Protein 9RK3 (pdb70)

Structure (mmCIF, N/CA/C/O backbone):
data_9RK3
#
_entry.id   9RK3
#
_cell.length_a   46.200
_cell.length_b   76.150
_cell.length_c   79.520
_cell.angle_alpha   90.00
_cell.angle_beta   90.00
_cell.angle_gamma   90.00
#
_symmetry.space_group_name_H-M   'P 21 21 21'
#
loop_
_entity.id
_entity.type
_entity.pdbx_description
1 polymer 'Similar to Rieske 2Fe-2S iron sulfur protein (Cytochrome b6-F complex)'
2 non-polymer 'FE2/S2 (INORGANIC) CLUSTER'
3 water water
#
loop_
_atom_site.group_PDB
_atom_site.id
_atom_site.type_symbol
_atom_site.label_atom_id
_atom_site.label_alt_id
_atom_site.label_comp_id
_atom_site.label_asym_id
_atom_site.label_entity_id
_atom_site.label_seq_id
_atom_site.pdbx_PDB_ins_code
_atom_site.Cartn_x
_atom_site.Cartn_y
_atom_site.Cartn_z
_atom_site.occupancy
_atom_site.B_iso_or_equiv
_atom_site.auth_seq_id
_atom_site.auth_comp_id
_atom_site.auth_asym_id
_atom_site.auth_atom_id
_atom_site.pdbx_PDB_model_num
ATOM 1 N N . ARG A 1 1 ? -6.560 11.570 18.967 0.12 44.12 52 ARG A N 1
ATOM 2 C CA . ARG A 1 1 ? -7.322 11.483 20.244 0.12 44.69 52 ARG A CA 1
ATOM 3 C C . ARG A 1 1 ? -8.075 10.189 20.525 0.12 44.17 52 ARG A C 1
ATOM 4 O O . ARG A 1 1 ? -9.180 10.013 20.038 0.12 44.81 52 ARG A O 1
ATOM 24 N N . TYR A 1 2 ? -7.485 9.300 21.326 0.12 43.25 53 TYR A N 1
ATOM 25 C CA . TYR A 1 2 ? -8.119 8.039 21.722 0.12 42.86 53 TYR A CA 1
ATOM 26 C C . TYR A 1 2 ? -7.603 7.606 23.098 0.12 42.58 53 TYR A C 1
ATOM 27 O O . TYR A 1 2 ? -6.772 8.271 23.701 0.12 42.56 53 TYR A O 1
ATOM 45 N N . SER A 1 3 ? -8.118 6.484 23.598 0.12 42.58 54 SER A N 1
ATOM 46 C CA . SER A 1 3 ? -7.804 6.000 24.938 0.12 42.52 54 SER A CA 1
ATOM 47 C C . SER A 1 3 ? -7.050 4.684 24.870 0.12 41.14 54 SER A C 1
ATOM 48 O O . SER A 1 3 ? -7.280 3.877 23.970 0.12 40.65 54 SER A O 1
ATOM 56 N N . ILE A 1 4 ? -6.121 4.481 25.799 0.12 40.70 55 ILE A N 1
ATOM 57 C CA . ILE A 1 4 ? -5.308 3.269 25.790 0.12 39.85 55 ILE A CA 1
ATOM 58 C C . ILE A 1 4 ? -5.299 2.662 27.170 0.12 40.41 55 ILE A C 1
ATOM 59 O O . ILE A 1 4 ? -4.381 1.903 27.491 0.12 39.98 55 ILE A O 1
ATOM 75 N N . GLY A 1 5 ? -6.299 3.024 28.012 0.12 41.62 56 GLY A N 1
ATOM 76 C CA . GLY A 1 5 ? -6.580 2.301 29.224 0.12 42.30 56 GLY A CA 1
ATOM 77 C C . GLY A 1 5 ? -5.837 2.833 30.432 0.12 42.41 56 GLY A C 1
ATOM 78 O O . GLY A 1 5 ? -5.287 3.922 30.443 0.12 42.22 56 GLY A O 1
ATOM 82 N N . PHE A 1 6 ? -5.869 2.036 31.484 0.12 42.95 57 PHE A N 1
ATOM 83 C CA . PHE A 1 6 ? -5.324 2.437 32.757 0.12 43.38 57 PHE A CA 1
ATOM 84 C C . PHE A 1 6 ? -3.807 2.215 32.792 0.12 42.51 57 PHE A C 1
ATOM 85 O O . PHE A 1 6 ? -3.316 1.200 32.314 0.12 41.88 57 PHE A O 1
ATOM 102 N N . PRO A 1 7 ? -3.048 3.150 33.343 0.12 42.77 58 PRO A N 1
ATOM 103 C CA . PRO A 1 7 ? -1.595 2.941 33.470 0.12 42.39 58 PRO A CA 1
ATOM 104 C C . PRO A 1 7 ? -1.196 1.572 34.027 0.12 42.52 58 PRO A C 1
ATOM 105 O O . PRO A 1 7 ? -0.207 0.995 33.556 0.12 42.20 58 PRO A O 1
ATOM 116 N N . SER A 1 8 ? -1.928 1.033 35.009 0.12 43.24 59 SER A N 1
ATOM 117 C CA . SER A 1 8 ? -1.639 -0.283 35.563 0.12 43.65 59 SER A CA 1
ATOM 118 C C . SER A 1 8 ? -1.472 -1.348 34.481 0.12 43.27 59 SER A C 1
ATOM 119 O O . SER A 1 8 ? -0.535 -2.178 34.587 0.12 43.78 59 SER A O 1
ATOM 127 N N . GLN A 1 9 ? -2.319 -1.286 33.419 0.12 42.57 60 GLN A N 1
ATOM 128 C CA . GLN A 1 9 ? -2.380 -2.232 32.303 0.12 42.29 60 GLN A CA 1
ATOM 129 C C . GLN A 1 9 ? -1.060 -2.366 31.538 0.12 41.61 60 GLN A C 1
ATOM 130 O O . GLN A 1 9 ? -1.078 -2.954 30.458 0.12 41.19 60 GLN A O 1
ATOM 144 N N . TYR A 1 10 ? 0.029 -1.764 32.011 0.12 41.74 61 TYR A N 1
ATOM 145 C CA . TYR A 1 10 ? 1.286 -1.812 31.310 0.12 41.49 61 TYR A CA 1
ATOM 146 C C . TYR A 1 10 ? 2.336 -2.232 32.304 0.12 42.50 61 TYR A C 1
ATOM 147 O O . TYR A 1 10 ? 2.121 -2.115 33.501 0.12 42.93 61 TYR A O 1
ATOM 165 N N . ALA A 1 11 ? 3.447 -2.744 31.800 0.12 43.10 62 ALA A N 1
ATOM 166 C CA . ALA A 1 11 ? 4.616 -3.073 32.592 0.12 44.38 62 ALA A CA 1
ATOM 167 C C . ALA A 1 11 ? 5.758 -2.140 32.201 0.12 44.55 62 ALA A C 1
ATOM 168 O O . ALA A 1 11 ? 5.676 -1.388 31.242 0.12 43.66 62 ALA A O 1
ATOM 175 N N . SER A 1 12 ? 6.813 -2.119 32.986 0.12 45.98 63 SER A N 1
ATOM 176 C CA . SER A 1 12 ? 7.975 -1.384 32.530 0.12 46.66 63 SER A CA 1
ATOM 177 C C . SER A 1 12 ? 8.410 -1.971 31.197 0.12 46.70 63 SER A C 1
ATOM 178 O O . SER A 1 12 ? 8.228 -3.161 30.932 0.12 47.04 63 SER A O 1
ATOM 186 N N . GLY A 1 13 ? 8.987 -1.124 30.365 0.12 46.55 64 GLY A N 1
ATOM 187 C CA . GLY A 1 13 ? 9.459 -1.555 29.067 0.12 46.60 64 GLY A CA 1
ATOM 188 C C . GLY A 1 13 ? 8.511 -1.150 27.950 0.12 44.70 64 GLY A C 1
ATOM 189 O O . GLY A 1 13 ? 7.862 -0.109 28.004 0.12 43.67 64 GLY A O 1
ATOM 193 N N . VAL A 1 14 ? 8.438 -1.983 26.928 0.12 44.44 65 VAL A N 1
ATOM 194 C CA . VAL A 1 14 ? 7.733 -1.683 25.685 0.12 43.00 65 VAL A CA 1
ATOM 195 C C . VAL A 1 14 ? 6.496 -2.552 25.607 0.12 42.01 65 VAL A C 1
ATOM 196 O O . VAL A 1 14 ? 6.586 -3.775 25.689 0.12 42.71 65 VAL A O 1
ATOM 209 N N . SER A 1 15 ? 5.354 -1.935 25.427 0.12 40.71 66 SER A N 1
ATOM 210 C CA . SER A 1 15 ? 4.132 -2.674 25.153 0.12 40.03 66 SER A CA 1
ATOM 211 C C . SER A 1 15 ? 3.787 -2.553 23.685 0.12 39.17 66 SER A C 1
ATOM 212 O O . SER A 1 15 ? 3.874 -1.469 23.113 0.12 38.54 66 SER A O 1
ATOM 220 N N . GLU A 1 16 ? 3.379 -3.663 23.086 0.12 39.29 67 GLU A N 1
ATOM 221 C CA . GLU A 1 16 ? 2.885 -3.634 21.719 0.12 38.59 67 GLU A CA 1
ATOM 222 C C . GLU A 1 16 ? 1.393 -3.848 21.655 0.12 38.14 67 GLU A C 1
ATOM 223 O O . GLU A 1 16 ? 0.912 -4.354 20.640 0.12 37.90 67 GLU A O 1
ATOM 235 N N . LYS A 1 17 ? 0.654 -3.529 22.726 0.12 38.25 68 LYS A N 1
ATOM 236 C CA . LYS A 1 17 ? -0.789 -3.525 22.570 0.12 38.29 68 LYS A CA 1
ATOM 237 C C . LYS A 1 17 ? -1.103 -2.731 21.316 0.12 37.62 68 LYS A C 1
ATOM 238 O O . LYS A 1 17 ? -1.043 -3.258 20.207 0.12 37.88 68 LYS A O 1
ATOM 257 N N . PHE A 1 18 ? -1.253 -1.441 21.426 0.12 36.99 69 PHE A N 1
ATOM 258 C CA . PHE A 1 18 ? -1.889 -0.714 20.346 0.12 36.54 69 PHE A CA 1
ATOM 259 C C . PHE A 1 18 ? -0.999 -0.485 19.113 0.12 36.03 69 PHE A C 1
ATOM 260 O O . PHE A 1 18 ? -1.253 0.437 18.336 0.12 35.71 69 PHE A O 1
ATOM 277 N N . LYS A 1 19 ? -0.009 -1.343 18.856 0.12 36.18 70 LYS A N 1
ATOM 278 C CA . LYS A 1 19 ? 0.791 -1.163 17.636 0.12 35.92 70 LYS A CA 1
ATOM 279 C C . LYS A 1 19 ? -0.052 -1.399 16.380 0.12 35.61 70 LYS A C 1
ATOM 280 O O . LYS A 1 19 ? -0.118 -0.519 15.529 0.12 35.23 70 LYS A O 1
ATOM 299 N N . LYS A 1 20 ? -0.684 -2.579 16.239 0.12 35.99 71 LYS A N 1
ATOM 300 C CA . LYS A 1 20 ? -1.544 -2.848 15.067 0.12 35.96 71 LYS A CA 1
ATOM 301 C C . LYS A 1 20 ? -2.602 -1.762 14.887 0.12 35.74 71 LYS A C 1
ATOM 302 O O . LYS A 1 20 ? -2.753 -1.210 13.794 0.12 35.51 71 LYS A O 1
ATOM 321 N N . GLN A 1 21 ? -3.236 -1.346 15.983 0.12 35.99 72 GLN A N 1
ATOM 322 C CA . GLN A 1 21 ? -4.461 -0.583 15.933 0.12 36.32 72 GLN A CA 1
ATOM 323 C C . GLN A 1 21 ? -4.200 0.906 15.838 0.12 35.97 72 GLN A C 1
ATOM 324 O O . GLN A 1 21 ? -4.921 1.614 15.137 0.12 36.23 72 GLN A O 1
ATOM 338 N N . PHE A 1 22 ? -3.194 1.403 16.556 0.12 35.68 73 PHE A N 1
ATOM 339 C CA . PHE A 1 22 ? -2.927 2.830 16.634 0.12 35.68 73 PHE A CA 1
ATOM 340 C C . PHE A 1 22 ? -1.514 3.190 16.209 0.12 35.33 73 PHE A C 1
ATOM 341 O O . PHE A 1 22 ? -1.140 4.367 16.280 0.12 35.57 73 PHE A O 1
ATOM 358 N N . ARG A 1 23 ? -0.722 2.211 15.782 0.12 35.07 74 ARG A N 1
ATOM 359 C CA . ARG A 1 23 ? 0.621 2.443 15.286 0.12 35.09 74 ARG A CA 1
ATOM 360 C C . ARG A 1 23 ? 1.463 3.187 16.321 0.12 35.53 74 ARG A C 1
ATOM 361 O O . ARG A 1 23 ? 2.029 4.247 16.035 0.12 35.92 74 ARG A O 1
ATOM 382 N N . ILE A 1 24 ? 1.514 2.626 17.543 0.12 35.70 75 ILE A N 1
ATOM 383 C CA . ILE A 1 24 ? 2.232 3.198 18.668 0.12 36.27 75 ILE A CA 1
ATOM 384 C C . ILE A 1 24 ? 2.844 2.091 19.526 0.12 36.59 75 ILE A C 1
ATOM 385 O O . ILE A 1 24 ? 2.339 0.967 19.613 0.12 36.40 75 ILE A O 1
ATOM 401 N N . TRP A 1 25 ? 3.970 2.430 20.149 0.12 37.35 76 TRP A N 1
ATOM 402 C CA . TRP A 1 25 ? 4.488 1.725 21.300 0.12 37.97 76 TRP A CA 1
ATOM 403 C C . TRP A 1 25 ? 4.224 2.532 22.567 0.12 38.28 76 TRP A C 1
ATOM 404 O O . TRP A 1 25 ? 4.407 3.749 22.582 0.12 38.53 76 TRP A O 1
ATOM 425 N N . ILE A 1 26 ? 3.821 1.856 23.640 0.12 38.43 77 ILE A N 1
ATOM 426 C CA . ILE A 1 26 ? 3.594 2.491 24.924 0.12 38.86 77 ILE A CA 1
ATOM 427 C C . ILE A 1 26 ? 4.684 1.995 25.859 0.12 39.89 77 ILE A C 1
ATOM 428 O O . ILE A 1 26 ? 4.782 0.790 26.108 0.12 40.13 77 ILE A O 1
ATOM 444 N N . VAL A 1 27 ? 5.526 2.915 26.342 0.12 40.77 78 VAL A N 1
ATOM 445 C CA . VAL A 1 27 ? 6.776 2.601 27.002 0.12 42.13 78 VAL A CA 1
ATOM 446 C C . VAL A 1 27 ? 6.731 3.175 28.408 0.12 42.81 78 VAL A C 1
ATOM 447 O O . VAL A 1 27 ? 6.464 4.362 28.577 0.12 42.86 78 VAL A O 1
ATOM 460 N N . LYS A 1 28 ? 6.979 2.350 29.417 0.12 43.52 79 LYS A N 1
ATOM 461 C CA . LYS A 1 28 ? 7.135 2.837 30.784 0.12 44.56 79 LYS A CA 1
ATOM 462 C C . LYS A 1 28 ? 8.622 2.768 31.107 0.12 46.34 79 LYS A C 1
ATOM 463 O O . LYS A 1 28 ? 9.196 1.680 31.122 0.12 46.92 79 LYS A O 1
ATOM 482 N N . GLU A 1 29 ? 9.257 3.939 31.230 0.12 47.50 80 GLU A N 1
ATOM 483 C CA . GLU A 1 29 ? 10.698 4.099 31.452 0.12 49.66 80 GLU A CA 1
ATOM 484 C C . GLU A 1 29 ? 10.899 4.434 32.920 0.12 50.79 80 GLU A C 1
ATOM 485 O O . GLU A 1 29 ? 10.359 5.433 33.391 0.12 50.59 80 GLU A O 1
ATOM 497 N N . ASP A 1 30 ? 11.667 3.612 33.637 0.12 52.15 81 ASP A N 1
ATOM 498 C CA . ASP A 1 30 ? 11.980 3.947 35.016 0.12 53.39 81 ASP A CA 1
ATOM 499 C C . ASP A 1 30 ? 10.688 4.429 35.676 0.12 51.76 81 ASP A C 1
ATOM 500 O O . ASP A 1 30 ? 9.785 3.640 35.980 0.12 50.28 81 ASP A O 1
ATOM 509 N N . ASP A 1 31 ? 10.576 5.749 35.839 0.12 52.22 82 ASP A N 1
ATOM 510 C CA . ASP A 1 31 ? 9.523 6.393 36.609 0.12 51.17 82 ASP A CA 1
ATOM 511 C C . ASP A 1 31 ? 8.222 6.601 35.835 0.12 49.73 82 ASP A C 1
ATOM 512 O O . ASP A 1 31 ? 7.186 6.753 36.468 0.12 49.17 82 ASP A O 1
ATOM 521 N N . THR A 1 32 ? 8.242 6.577 34.499 0.12 49.21 83 THR A N 1
ATOM 522 C CA . THR A 1 32 ? 7.280 7.304 33.683 0.12 48.19 83 THR A CA 1
ATOM 523 C C . THR A 1 32 ? 6.730 6.463 32.519 0.12 46.43 83 THR A C 1
ATOM 524 O O . THR A 1 32 ? 7.275 5.423 32.153 0.12 46.29 83 THR A O 1
ATOM 535 N N . LEU A 1 33 ? 5.614 6.921 31.944 0.12 45.36 84 LEU A N 1
ATOM 536 C CA . LEU A 1 33 ? 4.998 6.324 30.755 0.12 43.88 84 LEU A CA 1
ATOM 537 C C . LEU A 1 33 ? 4.944 7.346 29.626 0.12 43.71 84 LEU A C 1
ATOM 538 O O . LEU A 1 33 ? 4.594 8.499 29.866 0.12 44.39 84 LEU A O 1
ATOM 554 N N . TYR A 1 34 ? 5.286 6.922 28.400 0.12 43.01 85 TYR A N 1
ATOM 555 C CA . TYR A 1 34 ? 5.207 7.776 27.210 0.12 42.88 85 TYR A CA 1
ATOM 556 C C . TYR A 1 34 ? 4.858 6.967 25.941 0.12 41.54 85 TYR A C 1
ATOM 557 O O . TYR A 1 34 ? 5.067 5.753 25.872 0.12 41.00 85 TYR A O 1
ATOM 575 N N . VAL A 1 35 ? 4.369 7.652 24.901 0.12 41.19 86 VAL A N 1
ATOM 576 C CA . VAL A 1 35 ? 3.786 6.967 23.726 0.12 39.99 86 VAL A CA 1
ATOM 577 C C . VAL A 1 35 ? 4.576 7.315 22.468 0.12 40.28 86 VAL A C 1
ATOM 578 O O . VAL A 1 35 ? 4.580 8.476 22.040 0.12 40.99 86 VAL A O 1
ATOM 591 N N . ILE A 1 36 ? 5.200 6.294 21.844 0.12 39.98 87 ILE A N 1
ATOM 592 C CA . ILE A 1 36 ? 6.040 6.459 20.651 0.12 40.39 87 ILE A CA 1
ATOM 593 C C . ILE A 1 36 ? 5.270 6.090 19.367 0.12 39.23 87 ILE A C 1
ATOM 594 O O . ILE A 1 36 ? 4.872 4.933 19.186 0.12 38.31 87 ILE A O 1
ATOM 610 N N . GLU A 1 37 ? 5.160 7.049 18.434 0.12 39.47 88 GLU A N 1
ATOM 611 C CA . GLU A 1 37 ? 4.695 6.797 17.064 0.12 38.62 88 GLU A CA 1
ATOM 612 C C . GLU A 1 37 ? 5.591 5.828 16.358 0.12 38.58 88 GLU A C 1
ATOM 613 O O . GLU A 1 37 ? 6.714 6.168 16.058 0.12 39.68 88 GLU A O 1
ATOM 625 N N . ALA A 1 38 ? 5.095 4.669 15.991 0.12 37.62 89 ALA A N 1
ATOM 626 C CA . ALA A 1 38 ? 5.904 3.734 15.226 0.12 37.80 89 ALA A CA 1
ATOM 627 C C . ALA A 1 38 ? 5.994 4.175 13.751 0.12 37.81 89 ALA A C 1
ATOM 628 O O . ALA A 1 38 ? 5.476 3.533 12.833 0.12 37.12 89 ALA A O 1
ATOM 635 N N . LYS A 1 39 ? 6.724 5.278 13.538 0.12 38.85 90 LYS A N 1
ATOM 636 C CA . LYS A 1 39 ? 6.953 5.864 12.222 0.12 39.06 90 LYS A CA 1
ATOM 637 C C . LYS A 1 39 ? 8.427 6.242 12.124 0.12 40.78 90 LYS A C 1
ATOM 638 O O . LYS A 1 39 ? 8.893 7.164 12.793 0.12 41.82 90 LYS A O 1
ATOM 657 N N . CYS A 1 40 ? 9.142 5.557 11.256 0.12 41.32 91 CYS A N 1
ATOM 658 C CA . CYS A 1 40 ? 10.537 5.879 11.032 0.12 43.36 91 CYS A CA 1
ATOM 659 C C . CYS A 1 40 ? 10.668 7.279 10.452 0.12 44.37 91 CYS A C 1
ATOM 660 O O . CYS A 1 40 ? 9.942 7.660 9.532 0.12 43.65 91 CYS A O 1
ATOM 667 N N . THR A 1 41 ? 11.557 8.070 11.032 0.12 46.31 92 THR A N 1
ATOM 668 C CA . THR A 1 41 ? 11.743 9.422 10.542 0.12 47.66 92 THR A CA 1
ATOM 669 C C . THR A 1 41 ? 12.874 9.499 9.542 0.12 49.26 92 THR A C 1
ATOM 670 O O . THR A 1 41 ? 13.419 10.590 9.333 0.12 50.77 92 THR A O 1
ATOM 681 N N . HIS A 1 42 ? 13.280 8.363 8.975 0.12 49.26 93 HIS A N 1
ATOM 682 C CA . HIS A 1 42 ? 14.041 8.388 7.741 0.12 50.69 93 HIS A CA 1
ATOM 683 C C . HIS A 1 42 ? 13.111 8.798 6.602 0.12 49.08 93 HIS A C 1
ATOM 684 O O . HIS A 1 42 ? 13.044 9.977 6.253 0.12 49.68 93 HIS A O 1
ATOM 698 N N . LEU A 1 43 ? 12.368 7.847 6.033 0.12 47.18 94 LEU A N 1
ATOM 699 C CA . LEU A 1 43 ? 11.371 8.183 5.022 0.12 45.76 94 LEU A CA 1
ATOM 700 C C . LEU A 1 43 ? 9.921 7.883 5.462 0.12 43.38 94 LEU A C 1
ATOM 701 O O . LEU A 1 43 ? 9.014 8.677 5.147 0.12 42.29 94 LEU A O 1
ATOM 717 N N . GLY A 1 44 ? 9.653 6.783 6.190 0.12 42.72 95 GLY A N 1
ATOM 718 C CA . GLY A 1 44 ? 8.285 6.563 6.668 0.12 40.89 95 GLY A CA 1
ATOM 719 C C . GLY A 1 44 ? 7.858 5.155 7.049 0.12 39.70 95 GLY A C 1
ATOM 720 O O . GLY A 1 44 ? 6.677 4.967 7.344 0.12 38.41 95 GLY A O 1
ATOM 724 N N . CYS A 1 45 ? 8.756 4.170 7.084 0.12 40.39 96 CYS A N 1
ATOM 725 C CA . CYS A 1 45 ? 8.315 2.802 7.313 0.12 39.67 96 CYS A CA 1
ATOM 726 C C . CYS A 1 45 ? 7.903 2.561 8.777 0.12 39.20 96 CYS A C 1
ATOM 727 O O . CYS A 1 45 ? 8.007 3.424 9.646 0.12 39.73 96 CYS A O 1
ATOM 734 N N . THR A 1 46 ? 7.361 1.385 9.027 0.12 38.48 97 THR A N 1
ATOM 735 C CA . THR A 1 46 ? 6.851 1.083 10.349 0.12 38.16 97 THR A CA 1
ATOM 736 C C . THR A 1 46 ? 7.847 0.143 10.999 0.12 39.43 97 THR A C 1
ATOM 737 O O . THR A 1 46 ? 7.860 -1.056 10.665 0.12 39.77 97 THR A O 1
ATOM 748 N N . PRO A 1 47 ? 8.714 0.635 11.943 0.12 40.37 98 PRO A N 1
ATOM 749 C CA . PRO A 1 47 ? 9.758 -0.235 12.457 0.12 41.87 98 PRO A CA 1
ATOM 750 C C . PRO A 1 47 ? 9.160 -1.291 13.373 0.12 41.44 98 PRO A C 1
ATOM 751 O O . PRO A 1 47 ? 7.941 -1.393 13.527 0.12 40.02 98 PRO A O 1
ATOM 762 N N . ASN A 1 48 ? 10.025 -2.094 13.976 0.12 43.03 99 ASN A N 1
ATOM 763 C CA . ASN A 1 48 ? 9.641 -3.333 14.619 0.12 43.21 99 ASN A CA 1
ATOM 764 C C . ASN A 1 48 ? 10.355 -3.476 15.951 0.12 44.43 99 ASN A C 1
ATOM 765 O O . ASN A 1 48 ? 11.552 -3.723 15.980 0.12 46.02 99 ASN A O 1
ATOM 776 N N . TRP A 1 49 ? 9.615 -3.328 17.039 0.12 43.89 100 TRP A N 1
ATOM 777 C CA . TRP A 1 49 ? 10.111 -3.711 18.350 0.12 45.14 100 TRP A CA 1
ATOM 778 C C . TRP A 1 49 ? 10.821 -5.062 18.295 0.12 47.12 100 TRP A C 1
ATOM 779 O O . TRP A 1 49 ? 10.262 -6.044 17.823 0.12 46.97 100 TRP A O 1
ATOM 800 N N . LEU A 1 50 ? 12.048 -5.113 18.818 0.12 49.30 101 LEU A N 1
ATOM 801 C CA . LEU A 1 50 ? 12.878 -6.322 18.875 0.12 51.75 101 LEU A CA 1
ATOM 802 C C . LEU A 1 50 ? 13.432 -6.531 20.304 0.12 52.92 101 LEU A C 1
ATOM 803 O O . LEU A 1 50 ? 14.561 -6.146 20.620 0.12 54.56 101 LEU A O 1
ATOM 819 N N . ALA A 1 51 ? 12.630 -7.169 21.159 0.12 52.21 102 ALA A N 1
ATOM 820 C CA . ALA A 1 51 ? 12.966 -7.206 22.578 0.12 53.02 102 ALA A CA 1
ATOM 821 C C . ALA A 1 51 ? 14.316 -7.865 22.827 0.12 56.25 102 ALA A C 1
ATOM 822 O O . ALA A 1 51 ? 15.083 -7.393 23.671 0.12 57.42 102 ALA A O 1
ATOM 829 N N . SER A 1 52 ? 14.619 -8.946 22.114 0.12 58.02 103 SER A N 1
ATOM 830 C CA . SER A 1 52 ? 15.924 -9.585 22.261 0.12 61.55 103 SER A CA 1
ATOM 831 C C . SER A 1 52 ? 17.038 -8.566 22.296 0.12 62.94 103 SER A C 1
ATOM 832 O O . SER A 1 52 ? 17.883 -8.593 23.190 0.12 65.55 103 SER A O 1
ATOM 840 N N . GLU A 1 53 ? 17.057 -7.669 21.339 0.12 61.57 104 GLU A N 1
ATOM 841 C CA . GLU A 1 53 ? 18.155 -6.757 21.113 0.12 63.13 104 GLU A CA 1
ATOM 842 C C . GLU A 1 53 ? 17.916 -5.398 21.714 0.12 61.69 104 GLU A C 1
ATOM 843 O O . GLU A 1 53 ? 18.682 -4.475 21.438 0.12 63.19 104 GLU A O 1
ATOM 855 N N . GLY A 1 54 ? 16.858 -5.247 22.502 0.12 59.16 105 GLY A N 1
ATOM 856 C CA . GLY A 1 54 ? 16.506 -3.941 23.025 0.12 57.95 105 GLY A CA 1
ATOM 857 C C . GLY A 1 54 ? 16.372 -2.865 21.971 0.12 56.74 105 GLY A C 1
ATOM 858 O O . GLY A 1 54 ? 16.902 -1.772 22.158 0.12 57.25 105 GLY A O 1
ATOM 862 N N . LYS A 1 55 ? 15.651 -3.129 20.879 0.12 55.29 106 LYS A N 1
ATOM 863 C CA . LYS A 1 55 ? 15.713 -2.218 19.747 0.12 54.21 106 LYS A CA 1
ATOM 864 C C . LYS A 1 55 ? 14.467 -2.238 18.855 0.12 51.60 106 LYS A C 1
ATOM 865 O O . LYS A 1 55 ? 13.904 -3.290 18.522 0.12 51.14 106 LYS A O 1
ATOM 884 N N . PHE A 1 56 ? 14.067 -1.053 18.431 0.12 50.09 107 PHE A N 1
ATOM 885 C CA . PHE A 1 56 ? 13.136 -0.940 17.318 0.12 48.22 107 PHE A CA 1
ATOM 886 C C . PHE A 1 56 ? 13.897 -0.921 16.006 0.12 49.65 107 PHE A C 1
ATOM 887 O O . PHE A 1 56 ? 14.462 0.112 15.662 0.12 51.34 107 PHE A O 1
ATOM 904 N N . LYS A 1 57 ? 13.878 -2.036 15.261 0.12 49.25 108 LYS A N 1
ATOM 905 C CA . LYS A 1 57 ? 14.533 -2.171 13.947 0.12 50.57 108 LYS A CA 1
ATOM 906 C C . LYS A 1 57 ? 13.594 -1.770 12.808 0.12 48.66 108 LYS A C 1
ATOM 907 O O . LYS A 1 57 ? 12.637 -2.498 12.514 0.12 47.32 108 LYS A O 1
ATOM 926 N N . CYS A 1 58 ? 13.912 -0.655 12.119 0.12 48.77 109 CYS A N 1
ATOM 927 C CA . CYS A 1 58 ? 13.198 -0.276 10.882 0.12 47.26 109 CYS A CA 1
ATOM 928 C C . CYS A 1 58 ? 13.671 -1.113 9.702 0.12 48.47 109 CYS A C 1
ATOM 929 O O . CYS A 1 58 ? 14.794 -0.924 9.227 0.12 50.84 109 CYS A O 1
ATOM 936 N N . PRO A 1 59 ? 12.806 -1.932 9.106 0.12 47.17 110 PRO A N 1
ATOM 937 C CA . PRO A 1 59 ? 13.248 -2.734 7.976 0.12 48.50 110 PRO A CA 1
ATOM 938 C C . PRO A 1 59 ? 13.356 -1.954 6.667 0.12 48.74 110 PRO A C 1
ATOM 939 O O . PRO A 1 59 ? 13.427 -2.583 5.610 0.12 49.98 110 PRO A O 1
ATOM 950 N N . CYS A 1 60 ? 13.404 -0.615 6.697 0.12 47.81 111 CYS A N 1
ATOM 951 C CA . CYS A 1 60 ? 13.454 0.156 5.458 0.12 47.93 111 CYS A CA 1
ATOM 952 C C . CYS A 1 60 ? 14.884 0.420 5.021 0.12 50.62 111 CYS A C 1
ATOM 953 O O . CYS A 1 60 ? 15.282 0.073 3.907 0.12 51.94 111 CYS A O 1
ATOM 960 N N . HIS A 1 61 ? 15.685 0.958 5.912 0.12 51.72 112 HIS A N 1
ATOM 961 C CA . HIS A 1 61 ? 17.099 1.135 5.611 0.12 54.80 112 HIS A CA 1
ATOM 962 C C . HIS A 1 61 ? 17.939 0.854 6.840 0.12 56.65 112 HIS A C 1
ATOM 963 O O . HIS A 1 61 ? 18.911 1.581 7.075 0.12 59.39 112 HIS A O 1
ATOM 977 N N . GLY A 1 62 ? 17.552 -0.160 7.619 0.12 55.45 113 GLY A N 1
ATOM 978 C CA . GLY A 1 62 ? 18.243 -0.614 8.818 0.12 57.47 113 GLY A CA 1
ATOM 979 C C . GLY A 1 62 ? 18.121 0.234 10.059 0.12 57.71 113 GLY A C 1
ATOM 980 O O . GLY A 1 62 ? 18.658 -0.152 11.112 0.12 60.03 113 GLY A O 1
ATOM 984 N N . SER A 1 63 ? 17.447 1.368 9.999 0.12 55.59 114 SER A N 1
ATOM 985 C CA . SER A 1 63 ? 17.503 2.286 11.120 0.12 55.99 114 SER A CA 1
ATOM 986 C C . SER A 1 63 ? 17.208 1.606 12.462 0.12 55.37 114 SER A C 1
ATOM 987 O O . SER A 1 63 ? 16.225 0.868 12.632 0.12 53.40 114 SER A O 1
ATOM 995 N N . GLY A 1 64 ? 18.104 1.847 13.412 0.12 57.32 115 GLY A N 1
ATOM 996 C CA . GLY A 1 64 ? 17.976 1.315 14.762 0.12 57.28 115 GLY A CA 1
ATOM 997 C C . GLY A 1 64 ? 17.612 2.380 15.776 0.12 56.84 115 GLY A C 1
ATOM 998 O O . GLY A 1 64 ? 18.168 3.495 15.745 0.12 58.45 115 GLY A O 1
ATOM 1002 N N . PHE A 1 65 ? 16.703 2.012 16.712 0.12 54.90 116 PHE A N 1
ATOM 1003 C CA . PHE A 1 65 ? 16.322 2.897 17.806 0.12 54.38 116 PHE A CA 1
ATOM 1004 C C . PHE A 1 65 ? 16.405 2.188 19.163 0.12 54.56 116 PHE A C 1
ATOM 1005 O O . PHE A 1 65 ? 16.092 0.996 19.298 0.12 53.48 116 PHE A O 1
ATOM 1022 N N . THR A 1 66 ? 16.819 2.926 20.182 0.12 55.94 117 THR A N 1
ATOM 1023 C CA . THR A 1 66 ? 16.827 2.335 21.497 0.12 56.14 117 THR A CA 1
ATOM 1024 C C . THR A 1 66 ? 15.379 2.220 21.994 0.12 53.14 117 THR A C 1
ATOM 1025 O O . THR A 1 66 ? 14.440 2.657 21.318 0.12 51.16 117 THR A O 1
ATOM 1036 N N . PRO A 1 67 ? 15.166 1.576 23.149 0.12 52.95 118 PRO A N 1
ATOM 1037 C CA . PRO A 1 67 ? 13.796 1.443 23.675 0.12 50.39 118 PRO A CA 1
ATOM 1038 C C . PRO A 1 67 ? 13.145 2.758 24.010 0.12 49.47 118 PRO A C 1
ATOM 1039 O O . PRO A 1 67 ? 11.943 2.781 24.262 0.12 47.54 118 PRO A O 1
ATOM 1050 N N . ASP A 1 68 ? 13.877 3.855 23.995 0.12 51.08 119 ASP A N 1
ATOM 1051 C CA . ASP A 1 68 ? 13.319 5.165 24.272 0.12 50.61 119 ASP A CA 1
ATOM 1052 C C . ASP A 1 68 ? 13.089 5.938 22.991 0.12 49.94 119 ASP A C 1
ATOM 1053 O O . ASP A 1 68 ? 12.622 7.082 23.026 0.12 49.68 119 ASP A O 1
ATOM 1062 N N . GLY A 1 69 ? 13.359 5.305 21.859 0.12 49.83 120 GLY A N 1
ATOM 1063 C CA . GLY A 1 69 ? 13.104 5.889 20.575 0.12 49.27 120 GLY A CA 1
ATOM 1064 C C . GLY A 1 69 ? 14.304 6.576 19.948 0.12 51.70 120 GLY A C 1
ATOM 1065 O O . GLY A 1 69 ? 14.265 6.861 18.746 0.12 51.58 120 GLY A O 1
ATOM 1069 N N . ILE A 1 70 ? 15.373 6.812 20.719 0.12 54.11 121 ILE A N 1
ATOM 1070 C CA . ILE A 1 70 ? 16.567 7.490 20.207 0.12 56.93 121 ILE A CA 1
ATOM 1071 C C . ILE A 1 70 ? 17.110 6.778 18.969 0.12 57.58 121 ILE A C 1
ATOM 1072 O O . ILE A 1 70 ? 17.291 5.554 18.954 0.12 57.59 121 ILE A O 1
ATOM 1088 N N . ASN A 1 71 ? 17.363 7.547 17.916 0.12 58.45 122 ASN A N 1
ATOM 1089 C CA . ASN A 1 71 ? 18.043 7.022 16.735 0.12 59.33 122 ASN A CA 1
ATOM 1090 C C . ASN A 1 71 ? 19.521 6.778 17.026 0.12 63.03 122 ASN A C 1
ATOM 1091 O O . ASN A 1 71 ? 20.268 7.712 17.335 0.12 65.49 122 ASN A O 1
ATOM 1102 N N . ILE A 1 72 ? 19.947 5.529 16.876 0.12 63.78 123 ILE A N 1
ATOM 1103 C CA . ILE A 1 72 ? 21.302 5.136 17.223 0.12 67.57 123 ILE A CA 1
ATOM 1104 C C . ILE A 1 72 ? 22.049 4.564 16.040 0.12 69.35 123 ILE A C 1
ATOM 1105 O O . ILE A 1 72 ? 23.291 4.628 16.025 0.12 73.16 123 ILE A O 1
ATOM 1121 N N . GLU A 1 73 ? 21.342 4.042 15.040 0.12 67.03 124 GLU A N 1
ATOM 1122 C CA . GLU A 1 73 ? 21.955 3.572 13.807 0.12 68.73 124 GLU A CA 1
ATOM 1123 C C . GLU A 1 73 ? 21.035 3.772 12.592 0.12 65.91 124 GLU A C 1
ATOM 1124 O O . GLU A 1 73 ? 19.863 4.160 12.685 0.12 62.73 124 GLU A O 1
ATOM 1136 N N . GLY A 1 74 ? 21.618 3.484 11.431 0.12 67.45 125 GLY A N 1
ATOM 1137 C CA . GLY A 1 74 ? 20.955 3.628 10.177 0.12 65.48 125 GLY A CA 1
ATOM 1138 C C . GLY A 1 74 ? 20.894 5.073 9.747 0.12 65.26 125 GLY A C 1
ATOM 1139 O O . GLY A 1 74 ? 21.490 5.977 10.365 0.12 67.06 125 GLY A O 1
ATOM 1143 N N . PRO A 1 75 ? 20.165 5.290 8.638 0.12 63.17 126 PRO A N 1
ATOM 1144 C CA . PRO A 1 75 ? 19.979 6.643 8.088 0.12 63.14 126 PRO A CA 1
ATOM 1145 C C . PRO A 1 75 ? 19.034 7.523 8.880 0.12 61.42 126 PRO A C 1
ATOM 1146 O O . PRO A 1 75 ? 19.005 8.738 8.622 0.12 62.48 126 PRO A O 1
ATOM 1157 N N . ALA A 1 76 ? 18.252 6.963 9.816 0.12 59.10 127 ALA A N 1
ATOM 1158 C CA . ALA A 1 76 ? 17.239 7.760 10.488 0.12 57.44 127 ALA A CA 1
ATOM 1159 C C . ALA A 1 76 ? 17.936 8.902 11.232 0.12 60.12 127 ALA A C 1
ATOM 1160 O O . ALA A 1 76 ? 18.973 8.683 11.877 0.12 62.42 127 ALA A O 1
ATOM 1167 N N . PRO A 1 77 ? 17.442 10.132 11.117 0.12 60.16 128 PRO A N 1
ATOM 1168 C CA . PRO A 1 77 ? 18.269 11.283 11.495 0.12 63.23 128 PRO A CA 1
ATOM 1169 C C . PRO A 1 77 ? 17.912 11.818 12.848 0.12 62.78 128 PRO A C 1
ATOM 1170 O O . PRO A 1 77 ? 18.638 12.625 13.430 0.12 65.48 128 PRO A O 1
ATOM 1181 N N . ARG A 1 78 ? 16.762 11.405 13.340 0.12 59.60 129 ARG A N 1
ATOM 1182 C CA . ARG A 1 78 ? 16.237 11.931 14.583 0.12 58.89 129 ARG A CA 1
ATOM 1183 C C . ARG A 1 78 ? 15.463 10.842 15.304 0.12 56.34 129 ARG A C 1
ATOM 1184 O O . ARG A 1 78 ? 15.071 9.840 14.695 0.12 54.67 129 ARG A O 1
ATOM 1205 N N . PRO A 1 79 ? 15.258 10.994 16.612 0.12 56.17 130 PRO A N 1
ATOM 1206 C CA . PRO A 1 79 ? 14.442 10.025 17.355 0.12 53.75 130 PRO A CA 1
ATOM 1207 C C . PRO A 1 79 ? 13.028 9.924 16.806 0.12 50.90 130 PRO A C 1
ATOM 1208 O O . PRO A 1 79 ? 12.510 10.865 16.190 0.12 50.64 130 PRO A O 1
ATOM 1219 N N . LEU A 1 80 ? 12.417 8.746 17.044 0.12 48.99 131 LEU A N 1
ATOM 1220 C CA . LEU A 1 80 ? 10.996 8.512 16.805 0.12 46.54 131 LEU A CA 1
ATOM 1221 C C . LEU A 1 80 ? 10.162 9.490 17.608 0.12 46.33 131 LEU A C 1
ATOM 1222 O O . LEU A 1 80 ? 10.465 9.791 18.752 0.12 47.42 131 LEU A O 1
ATOM 1238 N N . GLU A 1 81 ? 9.128 10.025 16.999 0.12 45.16 132 GLU A N 1
ATOM 1239 C CA . GLU A 1 81 ? 8.367 11.056 17.684 0.12 45.46 132 GLU A CA 1
ATOM 1240 C C . GLU A 1 81 ? 7.476 10.453 18.782 0.12 44.23 132 GLU A C 1
ATOM 1241 O O . GLU A 1 81 ? 7.270 9.235 18.844 0.12 42.85 132 GLU A O 1
ATOM 1253 N N . ARG A 1 82 ? 6.997 11.340 19.679 0.12 44.94 133 ARG A N 1
ATOM 1254 C CA . ARG A 1 82 ? 6.158 11.012 20.826 0.12 44.08 133 ARG A CA 1
ATOM 1255 C C . ARG A 1 82 ? 4.877 11.853 20.834 0.12 43.90 133 ARG A C 1
ATOM 1256 O O . ARG A 1 82 ? 4.865 12.998 20.362 0.12 45.01 133 ARG A O 1
ATOM 1277 N N . PHE A 1 83 ? 3.810 11.298 21.431 0.12 42.73 134 PHE A N 1
ATOM 1278 C CA . PHE A 1 83 ? 2.514 11.966 21.469 0.12 42.81 134 PHE A CA 1
ATOM 1279 C C . PHE A 1 83 ? 2.126 12.393 22.868 0.12 43.65 134 PHE A C 1
ATOM 1280 O O . PHE A 1 83 ? 2.578 11.830 23.865 0.12 43.39 134 PHE A O 1
ATOM 1297 N N . LYS A 1 84 ? 1.248 13.381 22.914 0.12 44.83 135 LYS A N 1
ATOM 1298 C CA . LYS A 1 84 ? 0.726 13.861 24.181 0.12 45.85 135 LYS A CA 1
ATOM 1299 C C . LYS A 1 84 ? -0.130 12.789 24.851 0.12 44.66 135 LYS A C 1
ATOM 1300 O O . LYS A 1 84 ? -0.999 12.167 24.232 0.12 43.53 135 LYS A O 1
ATOM 1319 N N . VAL A 1 85 ? 0.132 12.575 26.133 0.12 45.09 136 VAL A N 1
ATOM 1320 C CA . VAL A 1 85 ? -0.561 11.585 26.934 0.12 44.41 136 VAL A CA 1
ATOM 1321 C C . VAL A 1 85 ? -1.088 12.282 28.164 0.12 45.94 136 VAL A C 1
ATOM 1322 O O . VAL A 1 85 ? -0.309 12.877 28.917 0.12 47.28 136 VAL A O 1
ATOM 1335 N N . ALA A 1 86 ? -2.403 12.193 28.379 0.12 46.01 137 ALA A N 1
ATOM 1336 C CA . ALA A 1 86 ? -3.004 12.800 29.557 0.12 47.60 137 ALA A CA 1
ATOM 1337 C C . ALA A 1 86 ? -3.930 11.810 30.242 0.12 47.25 137 ALA A C 1
ATOM 1338 O O . ALA A 1 86 ? -4.486 10.916 29.608 0.12 46.35 137 ALA A O 1
ATOM 1345 N N . LEU A 1 87 ? -4.099 11.983 31.552 0.12 48.17 138 LEU A N 1
ATOM 1346 C CA . LEU A 1 87 ? -5.084 11.211 32.302 0.12 48.32 138 LEU A CA 1
ATOM 1347 C C . LEU A 1 87 ? -6.462 11.838 32.116 0.12 49.96 138 LEU A C 1
ATOM 1348 O O . LEU A 1 87 ? -6.612 13.048 32.255 0.12 51.71 138 LEU A O 1
ATOM 1364 N N . GLY A 1 88 ? -7.452 11.023 31.725 0.12 49.70 139 GLY A N 1
ATOM 1365 C CA . GLY A 1 88 ? -8.834 11.480 31.651 0.12 51.62 139 GLY A CA 1
ATOM 1366 C C . GLY A 1 88 ? -9.541 11.560 33.016 0.12 53.30 139 GLY A C 1
ATOM 1367 O O . GLY A 1 88 ? -8.959 11.300 34.068 0.12 52.68 139 GLY A O 1
ATOM 1371 N N . ASP A 1 89 ? -10.816 11.971 32.981 0.12 55.70 140 ASP A N 1
ATOM 1372 C CA . ASP A 1 89 ? -11.647 12.047 34.194 0.12 57.73 140 ASP A CA 1
ATOM 1373 C C . ASP A 1 89 ? -11.940 10.678 34.774 0.12 57.26 140 ASP A C 1
ATOM 1374 O O . ASP A 1 89 ? -12.269 10.572 35.955 0.12 58.67 140 ASP A O 1
ATOM 1383 N N . ASP A 1 90 ? -11.839 9.643 33.945 0.12 55.52 141 ASP A N 1
ATOM 1384 C CA . ASP A 1 90 ? -12.040 8.256 34.318 0.12 54.96 141 ASP A CA 1
ATOM 1385 C C . ASP A 1 90 ? -10.735 7.559 34.616 0.12 52.72 141 ASP A C 1
ATOM 1386 O O . ASP A 1 90 ? -10.716 6.335 34.742 0.12 52.18 141 ASP A O 1
ATOM 1395 N N . GLY A 1 91 ? -9.642 8.315 34.711 0.12 51.73 142 GLY A N 1
ATOM 1396 C CA . GLY A 1 91 ? -8.319 7.769 34.943 0.12 50.12 142 GLY A CA 1
ATOM 1397 C C . GLY A 1 91 ? -7.662 7.084 33.759 0.12 48.05 142 GLY A C 1
ATOM 1398 O O . GLY A 1 91 ? -6.540 6.580 33.896 0.12 46.93 142 GLY A O 1
ATOM 1402 N N . GLN A 1 92 ? -8.297 7.054 32.594 0.12 47.72 143 GLN A N 1
ATOM 1403 C CA . GLN A 1 92 ? -7.683 6.322 31.513 0.12 45.93 143 GLN A CA 1
ATOM 1404 C C . GLN A 1 92 ? -6.874 7.270 30.653 0.12 45.28 143 GLN A C 1
ATOM 1405 O O . GLN A 1 92 ? -7.172 8.458 30.556 0.12 46.35 143 GLN A O 1
ATOM 1419 N N . ILE A 1 93 ? -5.773 6.741 30.124 0.12 43.75 144 ILE A N 1
ATOM 1420 C CA . ILE A 1 93 ? -4.818 7.515 29.342 0.12 43.20 144 ILE A CA 1
ATOM 1421 C C . ILE A 1 93 ? -5.443 7.855 27.994 0.12 43.12 144 ILE A C 1
ATOM 1422 O O . ILE A 1 93 ? -5.835 6.965 27.238 0.12 42.37 144 ILE A O 1
ATOM 1438 N N . ILE A 1 94 ? -5.581 9.146 27.720 0.12 44.03 145 ILE A N 1
ATOM 1439 C CA . ILE A 1 94 ? -5.854 9.660 26.388 0.12 44.11 145 ILE A CA 1
ATOM 1440 C C . ILE A 1 94 ? -4.559 10.004 25.668 0.12 43.31 145 ILE A 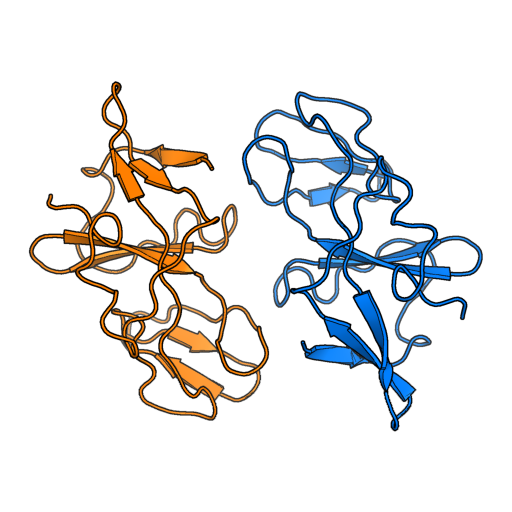C 1
ATOM 1441 O O . ILE A 1 94 ? -3.733 10.756 26.198 0.12 43.86 145 ILE A O 1
ATOM 1457 N N . VAL A 1 95 ? -4.419 9.492 24.440 0.12 42.19 146 VAL A N 1
ATOM 1458 C CA . VAL A 1 95 ? -3.366 9.870 23.504 0.12 41.66 146 VAL A CA 1
ATOM 1459 C C . VAL A 1 95 ? -3.929 10.860 22.491 0.12 42.51 146 VAL A C 1
ATOM 1460 O O . VAL A 1 95 ? -4.977 10.615 21.902 0.12 42.61 146 VAL A O 1
ATOM 1473 N N . ASP A 1 96 ? -3.207 11.958 22.259 0.12 43.27 147 ASP A N 1
ATOM 1474 C CA . ASP A 1 96 ? -3.555 12.981 21.276 0.12 44.37 147 ASP A CA 1
ATOM 1475 C C . ASP A 1 96 ? -2.468 13.041 20.203 0.12 43.90 147 ASP A C 1
ATOM 1476 O O . ASP A 1 96 ? -1.449 13.721 20.375 0.12 44.52 147 ASP A O 1
ATOM 1485 N N . GLU A 1 97 ? -2.689 12.338 19.099 0.12 43.04 148 GLU A N 1
ATOM 1486 C CA . GLU A 1 97 ? -1.695 12.213 18.030 0.12 42.57 148 GLU A CA 1
ATOM 1487 C C . GLU A 1 97 ? -1.418 13.535 17.311 0.12 44.19 148 GLU A C 1
ATOM 1488 O O . GLU A 1 97 ? -0.304 13.710 16.799 0.12 44.11 148 GLU A O 1
ATOM 1500 N N . SER A 1 98 ? -2.384 14.470 17.290 0.12 45.90 149 SER A N 1
ATOM 1501 C CA . SER A 1 98 ? -2.144 15.805 16.740 0.12 47.85 149 SER A CA 1
ATOM 1502 C C . SER A 1 98 ? -1.564 16.733 17.808 0.12 48.70 149 SER A C 1
ATOM 1503 O O . SER A 1 98 ? -2.055 17.850 18.035 0.12 49.39 149 SER A O 1
ATOM 1511 N N . THR A 1 99 ? -0.573 16.238 18.521 0.12 48.95 150 THR A N 1
ATOM 1512 C CA . THR A 1 99 ? 0.468 17.005 19.187 0.12 50.10 150 THR A CA 1
ATOM 1513 C C . THR A 1 99 ? 1.634 16.048 19.300 0.12 48.47 150 THR A C 1
ATOM 1514 O O . THR A 1 99 ? 1.446 14.842 19.450 0.12 46.73 150 THR A O 1
ATOM 1525 N N . ARG A 1 100 ? 2.835 16.576 19.173 0.12 49.36 151 ARG A N 1
ATOM 1526 C CA . ARG A 1 100 ? 3.995 15.723 18.994 0.12 48.22 151 ARG A CA 1
ATOM 1527 C C . ARG A 1 100 ? 5.150 16.422 19.676 0.12 50.06 151 ARG A C 1
ATOM 1528 O O . ARG A 1 100 ? 5.182 17.649 19.769 0.12 52.25 151 ARG A O 1
ATOM 1549 N N . TYR A 1 101 ? 6.081 15.618 20.176 0.12 49.45 152 TYR A N 1
ATOM 1550 C CA . TYR A 1 101 ? 7.199 16.112 20.973 0.12 51.33 152 TYR A CA 1
ATOM 1551 C C . TYR A 1 101 ? 8.470 15.545 20.382 0.12 51.20 152 TYR A C 1
ATOM 1552 O O . TYR A 1 101 ? 8.634 14.316 20.308 0.12 49.48 152 TYR A O 1
ATOM 1570 N N . ARG A 1 102 ? 9.360 16.448 19.972 0.12 53.35 153 ARG A N 1
ATOM 1571 C CA . ARG A 1 102 ? 10.564 16.076 19.265 0.12 54.03 153 ARG A CA 1
ATOM 1572 C C . ARG A 1 102 ? 11.712 16.052 20.266 0.12 56.33 153 ARG A C 1
ATOM 1573 O O . ARG A 1 102 ? 12.132 17.094 20.779 0.12 58.45 153 ARG A O 1
ATOM 1594 N N . GLY A 1 103 ? 12.209 14.847 20.539 0.12 56.16 154 GLY A N 1
ATOM 1595 C CA . GLY A 1 103 ? 13.173 14.669 21.614 0.12 58.29 154 GLY A CA 1
ATOM 1596 C C . GLY A 1 103 ? 14.450 15.475 21.437 0.12 61.65 154 GLY A C 1
ATOM 1597 O O . GLY A 1 103 ? 15.145 15.771 22.418 0.12 64.10 154 GLY A O 1
ATOM 1601 N N . GLU A 1 104 ? 14.808 15.796 20.196 0.12 62.04 155 GLU A N 1
ATOM 1602 C CA . GLU A 1 104 ? 16.035 16.557 19.999 0.12 65.51 155 GLU A CA 1
ATOM 1603 C C . GLU A 1 104 ? 15.806 18.060 19.942 0.12 67.20 155 GLU A C 1
ATOM 1604 O O . GLU A 1 104 ? 16.749 18.781 19.593 0.12 70.58 155 GLU A O 1
ATOM 1616 N N . ARG A 1 105 ? 14.604 18.557 20.269 0.12 65.22 156 ARG A N 1
ATOM 1617 C CA . ARG A 1 105 ? 14.429 19.971 20.604 0.12 66.89 156 ARG A CA 1
ATOM 1618 C C . ARG A 1 105 ? 13.938 20.199 22.018 0.12 67.36 156 ARG A C 1
ATOM 1619 O O . ARG A 1 105 ? 13.217 21.175 22.259 0.12 68.49 156 ARG A O 1
ATOM 1640 N N . GLY A 1 106 ? 14.322 19.358 22.962 0.12 66.64 157 GLY A N 1
ATOM 1641 C CA . GLY A 1 106 ? 13.743 19.558 24.265 0.12 67.16 157 GLY A CA 1
ATOM 1642 C C . GLY A 1 106 ? 12.269 19.813 24.182 0.12 64.82 157 GLY A C 1
ATOM 1643 O O . GLY A 1 106 ? 11.818 20.941 24.398 0.12 65.62 157 GLY A O 1
ATOM 1647 N N . GLU A 1 107 ? 11.529 18.816 23.737 0.12 62.13 158 GLU A N 1
ATOM 1648 C CA . GLU A 1 107 ? 10.089 18.822 23.782 0.12 60.42 158 GLU A CA 1
ATOM 1649 C C . GLU A 1 107 ? 9.576 17.662 24.624 0.12 58.07 158 GLU A C 1
ATOM 1650 O O . GLU A 1 107 ? 8.485 17.754 25.191 0.12 56.93 158 GLU A O 1
ATOM 1662 N N . TRP A 1 108 ? 10.383 16.599 24.748 0.12 57.55 159 TRP A N 1
ATOM 1663 C CA . TRP A 1 108 ? 10.128 15.541 25.716 0.12 55.43 159 TRP A CA 1
ATOM 1664 C C . TRP A 1 108 ? 10.121 16.081 27.137 0.12 56.29 159 TRP A C 1
ATOM 1665 O O . TRP A 1 108 ? 9.618 15.424 28.052 0.12 54.67 159 TRP A O 1
ATOM 1686 N N . ASP A 1 109 ? 10.681 17.268 27.357 0.12 59.06 160 ASP A N 1
ATOM 1687 C CA . ASP A 1 109 ? 10.760 17.774 28.728 0.12 60.14 160 ASP A CA 1
ATOM 1688 C C . ASP A 1 109 ? 9.679 18.787 29.032 0.12 60.08 160 ASP A C 1
ATOM 1689 O O . ASP A 1 109 ? 9.881 19.628 29.920 0.12 60.60 160 ASP A O 1
ATOM 1698 N N . LYS A 1 110 ? 8.544 18.718 28.340 0.12 59.62 161 LYS A N 1
ATOM 1699 C CA . LYS A 1 110 ? 7.518 19.725 28.532 0.12 60.35 161 LYS A CA 1
ATOM 1700 C C . LYS A 1 110 ? 6.146 19.068 28.661 0.12 58.29 161 LYS A C 1
ATOM 1701 O O . LYS A 1 110 ? 6.016 17.852 28.449 0.12 55.83 161 LYS A O 1
ATOM 1720 N N . PRO A 1 111 ? 5.120 19.818 29.083 0.12 59.51 162 PRO A N 1
ATOM 1721 C CA . PRO A 1 111 ? 3.885 19.175 29.559 0.12 58.01 162 PRO A CA 1
ATOM 1722 C C . PRO A 1 111 ? 3.208 18.334 28.493 0.12 55.73 162 PRO A C 1
ATOM 1723 O O . PRO A 1 111 ? 3.167 18.691 27.317 0.12 55.82 162 PRO A O 1
ATOM 1734 N N . GLY A 1 112 ? 2.624 17.225 28.939 0.12 53.87 163 GLY A N 1
ATOM 1735 C CA . GLY A 1 112 ? 1.989 16.267 28.074 0.12 51.84 163 GLY A CA 1
ATOM 1736 C C . GLY A 1 112 ? 2.947 15.334 27.382 0.12 50.09 163 GLY A C 1
ATOM 1737 O O . GLY A 1 112 ? 2.500 14.425 26.670 0.12 48.35 163 GLY A O 1
ATOM 1741 N N . ALA A 1 113 ? 4.251 15.528 27.546 0.12 50.77 164 ALA A N 1
ATOM 1742 C CA . ALA A 1 113 ? 5.202 14.676 26.857 0.12 49.53 164 ALA A CA 1
ATOM 1743 C C . ALA A 1 113 ? 5.244 13.279 27.442 0.12 48.16 164 ALA A C 1
ATOM 1744 O O . ALA A 1 113 ? 5.746 12.368 26.781 0.12 46.99 164 ALA A O 1
ATOM 1751 N N . PHE A 1 114 ? 4.737 13.105 28.659 0.12 48.44 165 PHE A N 1
ATOM 1752 C CA . PHE A 1 114 ? 4.769 11.836 29.374 0.12 47.46 165 PHE A CA 1
ATOM 1753 C C . PHE A 1 114 ? 3.857 11.952 30.586 0.12 47.59 165 PHE A C 1
ATOM 1754 O O . PHE A 1 114 ? 3.211 12.976 30.817 0.12 48.60 165 PHE A O 1
ATOM 1771 N N . LEU A 1 115 ? 3.819 10.886 31.359 0.12 46.82 166 LEU A N 1
ATOM 1772 C CA . LEU A 1 115 ? 2.966 10.788 32.526 0.12 47.13 166 LEU A CA 1
ATOM 1773 C C . LEU A 1 115 ? 3.842 10.189 33.610 0.12 47.62 166 LEU A C 1
ATOM 1774 O O . LEU A 1 115 ? 4.632 9.290 33.313 0.12 46.91 166 LEU A O 1
ATOM 1790 N N . LYS A 1 116 ? 3.763 10.697 34.851 0.12 49.07 167 LYS A N 1
ATOM 1791 C CA . LYS A 1 116 ? 4.797 10.272 35.796 0.12 49.62 167 LYS A CA 1
ATOM 1792 C C . LYS A 1 116 ? 4.483 8.907 36.391 0.12 48.43 167 LYS A C 1
ATOM 1793 O O . LYS A 1 116 ? 5.403 8.113 36.589 0.12 48.10 167 LYS A O 1
ATOM 1812 N N . VAL A 1 117 ? 3.210 8.602 36.647 0.12 48.02 168 VAL A N 1
ATOM 1813 C CA . VAL A 1 117 ? 2.909 7.278 37.238 0.12 47.18 168 VAL A CA 1
ATOM 1814 C C . VAL A 1 117 ? 3.880 6.857 38.382 0.12 48.12 168 VAL A C 1
ATOM 1815 O O . VAL A 1 117 ? 4.332 5.701 38.444 0.12 49.46 168 VAL A O 1
ATOM 1829 N N . ARG B 1 1 ? 6.987 11.399 3.482 0.12 43.86 52 ARG D N 1
ATOM 1830 C CA . ARG B 1 1 ? 7.497 11.268 2.110 0.12 44.12 52 ARG D CA 1
ATOM 1831 C C . ARG B 1 1 ? 8.297 10.042 1.739 0.12 43.77 52 ARG D C 1
ATOM 1832 O O . ARG B 1 1 ? 9.335 9.777 2.303 0.12 44.70 52 ARG D O 1
ATOM 1852 N N . TYR B 1 2 ? 7.808 9.346 0.717 0.12 42.70 53 TYR D N 1
ATOM 1853 C CA . TYR B 1 2 ? 8.258 8.005 0.374 0.12 42.47 53 TYR D CA 1
ATOM 1854 C C . TYR B 1 2 ? 7.560 7.531 -0.902 0.12 41.87 53 TYR D C 1
ATOM 1855 O O . TYR B 1 2 ? 6.797 8.260 -1.537 0.12 41.42 53 TYR D O 1
ATOM 1873 N N . SER B 1 3 ? 7.782 6.264 -1.229 0.12 42.11 54 SER D N 1
ATOM 1874 C CA . SER B 1 3 ? 7.439 5.733 -2.528 0.12 41.87 54 SER D CA 1
ATOM 1875 C C . SER B 1 3 ? 6.746 4.380 -2.450 0.12 40.53 54 SER D C 1
ATOM 1876 O O . SER B 1 3 ? 6.952 3.607 -1.512 0.12 40.32 54 SER D O 1
ATOM 1884 N N . ILE B 1 4 ? 5.886 4.143 -3.432 0.12 39.83 55 ILE D N 1
ATOM 1885 C CA . ILE B 1 4 ? 5.067 2.949 -3.521 0.12 38.98 55 ILE D CA 1
ATOM 1886 C C . ILE B 1 4 ? 5.150 2.443 -4.960 0.12 39.47 55 ILE D C 1
ATOM 1887 O O . ILE B 1 4 ? 4.271 1.724 -5.413 0.12 38.93 55 ILE D O 1
ATOM 1903 N N . GLY B 1 5 ? 6.180 2.827 -5.707 0.12 40.71 56 GLY D N 1
ATOM 1904 C CA . GLY B 1 5 ? 6.516 2.091 -6.897 0.12 41.36 56 GLY D CA 1
ATOM 1905 C C . GLY B 1 5 ? 5.861 2.564 -8.188 0.12 41.16 56 GLY D C 1
ATOM 1906 O O . GLY B 1 5 ? 5.369 3.689 -8.328 0.12 40.75 56 GLY D O 1
ATOM 1910 N N . PHE B 1 6 ? 5.880 1.687 -9.152 0.12 41.70 57 PHE D N 1
ATOM 1911 C CA . PHE B 1 6 ? 5.274 2.144 -10.388 0.12 41.82 57 PHE D CA 1
ATOM 1912 C C . PHE B 1 6 ? 3.754 1.993 -10.370 0.12 40.73 57 PHE D C 1
ATOM 1913 O O . PHE B 1 6 ? 3.216 1.088 -9.721 0.12 40.22 57 PHE D O 1
ATOM 1930 N N . PRO B 1 7 ? 3.058 2.864 -11.116 0.12 40.67 58 PRO D N 1
ATOM 1931 C CA . PRO B 1 7 ? 1.602 2.717 -11.295 0.12 40.11 58 PRO D CA 1
ATOM 1932 C C . PRO B 1 7 ? 1.170 1.354 -11.813 0.12 40.27 58 PRO D C 1
ATOM 1933 O O . PRO B 1 7 ? 0.149 0.816 -11.334 0.12 39.88 58 PRO D O 1
ATOM 1944 N N . SER B 1 8 ? 1.928 0.777 -12.760 0.12 41.10 59 SER D N 1
ATOM 1945 C CA . SER B 1 8 ? 1.550 -0.480 -13.411 0.12 41.56 59 SER D CA 1
ATOM 1946 C C . SER B 1 8 ? 1.204 -1.563 -12.411 0.12 41.36 59 SER D C 1
ATOM 1947 O O . SER B 1 8 ? 0.361 -2.421 -12.700 0.12 41.76 59 SER D O 1
ATOM 1955 N N . GLN B 1 9 ? 1.848 -1.528 -11.251 0.12 40.95 60 GLN D N 1
ATOM 1956 C CA . GLN B 1 9 ? 1.717 -2.464 -10.162 0.12 40.85 60 GLN D CA 1
ATOM 1957 C C . GLN B 1 9 ? 0.443 -2.252 -9.338 0.12 39.99 60 GLN D C 1
ATOM 1958 O O . GLN B 1 9 ? 0.546 -2.254 -8.105 0.12 39.67 60 GLN D O 1
ATOM 1972 N N . TYR B 1 10 ? -0.718 -2.030 -9.940 0.12 39.84 61 TYR D N 1
ATOM 1973 C CA . TYR B 1 10 ? -1.868 -1.621 -9.152 0.12 39.41 61 TYR D CA 1
ATOM 1974 C C . TYR B 1 10 ? -3.100 -1.831 -9.997 0.12 40.14 61 TYR D C 1
ATOM 1975 O O . TYR B 1 10 ? -3.719 -0.856 -10.413 0.12 40.39 61 TYR D O 1
ATOM 1993 N N . ALA B 1 11 ? -3.444 -3.093 -10.218 0.12 40.67 62 ALA D N 1
ATOM 1994 C CA . ALA B 1 11 ? -4.761 -3.499 -10.627 0.12 41.70 62 ALA D CA 1
ATOM 1995 C C . ALA B 1 11 ? -5.779 -2.469 -10.177 0.12 41.64 62 ALA D C 1
ATOM 1996 O O . ALA B 1 11 ? -5.564 -1.704 -9.251 0.12 40.80 62 ALA D O 1
ATOM 2003 N N . SER B 1 12 ? -6.884 -2.400 -10.876 0.12 42.78 63 SER D N 1
ATOM 2004 C CA . SER B 1 12 ? -7.971 -1.595 -10.354 0.12 43.22 63 SER D CA 1
ATOM 2005 C C . SER B 1 12 ? -8.398 -2.193 -9.039 0.12 43.31 63 SER D C 1
ATOM 2006 O O . SER B 1 12 ? -8.303 -3.401 -8.824 0.12 43.72 63 SER D O 1
ATOM 2014 N N . GLY B 1 13 ? -8.858 -1.327 -8.160 0.12 43.13 64 GLY D N 1
ATOM 2015 C CA . GLY B 1 13 ? -9.365 -1.765 -6.893 0.12 43.20 64 GLY D CA 1
ATOM 2016 C C . GLY B 1 13 ? -8.438 -1.389 -5.764 0.12 41.58 64 GLY D C 1
ATOM 2017 O O . GLY B 1 13 ? -7.738 -0.379 -5.822 0.12 40.67 64 GLY D O 1
ATOM 2021 N N . VAL B 1 14 ? -8.443 -2.190 -4.715 0.12 41.41 65 VAL D N 1
ATOM 2022 C CA . VAL B 1 14 ? -7.800 -1.832 -3.457 0.12 40.21 65 VAL D CA 1
ATOM 2023 C C . VAL B 1 14 ? -6.557 -2.667 -3.284 0.12 39.51 65 VAL D C 1
ATOM 2024 O O . VAL B 1 14 ? -6.633 -3.893 -3.200 0.12 40.25 65 VAL D O 1
ATOM 2037 N N . SER B 1 15 ? -5.430 -2.008 -3.173 0.12 38.41 66 SER D N 1
ATOM 2038 C CA . SER B 1 15 ? -4.156 -2.681 -2.968 0.12 38.02 66 SER D CA 1
ATOM 2039 C C . SER B 1 15 ? -3.765 -2.595 -1.516 0.12 37.35 66 SER D C 1
ATOM 2040 O O . SER B 1 15 ? -3.894 -1.527 -0.914 0.12 36.75 66 SER D O 1
ATOM 2048 N N . GLU B 1 16 ? -3.247 -3.706 -0.970 0.12 37.62 67 GLU D N 1
ATOM 2049 C CA . GLU B 1 16 ? -2.935 -3.785 0.463 0.12 37.13 67 GLU D CA 1
ATOM 2050 C C . GLU B 1 16 ? -1.469 -4.018 0.734 0.12 36.98 67 GLU D C 1
ATOM 2051 O O . GLU B 1 16 ? -1.076 -4.051 1.896 0.12 36.95 67 GLU D O 1
ATOM 2063 N N . LYS B 1 17 ? -0.663 -4.251 -0.301 0.12 37.11 68 LYS D N 1
ATOM 2064 C CA . LYS B 1 17 ? 0.739 -3.849 -0.224 0.12 37.47 68 LYS D CA 1
ATOM 2065 C C . LYS B 1 17 ? 0.785 -2.556 0.550 0.12 37.00 68 LYS D C 1
ATOM 2066 O O . LYS B 1 17 ? -0.113 -1.739 0.415 0.12 37.53 68 LYS D O 1
ATOM 2085 N N . PHE B 1 18 ? 1.746 -2.351 1.376 0.12 36.24 69 PHE D N 1
ATOM 2086 C CA . PHE B 1 18 ? 1.935 -1.034 1.955 0.12 35.97 69 PHE D CA 1
ATOM 2087 C C . PHE B 1 18 ? 0.953 -0.697 3.081 0.12 35.42 69 PHE D C 1
ATOM 2088 O O . PHE B 1 18 ? 1.173 0.286 3.790 0.12 35.19 69 PHE D O 1
ATOM 2105 N N . LYS B 1 19 ? -0.083 -1.501 3.342 0.12 35.44 70 LYS D N 1
ATOM 2106 C CA . LYS B 1 19 ? -0.856 -1.244 4.564 0.12 35.13 70 LYS D CA 1
ATOM 2107 C C . LYS B 1 19 ? 0.015 -1.487 5.805 0.12 35.11 70 LYS D C 1
ATOM 2108 O O . LYS B 1 19 ? 0.049 -0.661 6.723 0.12 34.80 70 LYS D O 1
ATOM 2127 N N . LYS B 1 20 ? 0.746 -2.609 5.814 0.12 35.65 71 LYS D N 1
ATOM 2128 C CA . LYS B 1 20 ? 1.706 -2.935 6.875 0.12 35.90 71 LYS D CA 1
ATOM 2129 C C . LYS B 1 20 ? 2.682 -1.795 7.136 0.12 35.86 71 LYS D C 1
ATOM 2130 O O . LYS B 1 20 ? 2.758 -1.267 8.255 0.12 35.72 71 LYS D O 1
ATOM 2149 N N . GLN B 1 21 ? 3.357 -1.355 6.080 0.12 36.16 72 GLN D N 1
ATOM 2150 C CA . GLN B 1 21 ? 4.534 -0.498 6.078 0.12 36.64 72 GLN D CA 1
ATOM 2151 C C . GLN B 1 21 ? 4.217 0.979 6.233 0.12 36.17 72 GLN D C 1
ATOM 2152 O O . GLN B 1 21 ? 4.990 1.725 6.851 0.12 36.59 72 GLN D O 1
ATOM 2166 N N . PHE B 1 22 ? 3.187 1.451 5.528 0.12 35.61 73 PHE D N 1
ATOM 2167 C CA . PHE B 1 22 ? 2.882 2.864 5.460 0.12 35.50 73 PHE D CA 1
ATOM 2168 C C . PHE B 1 22 ? 1.452 3.161 5.897 0.12 34.97 73 PHE D C 1
ATOM 2169 O O . PHE B 1 22 ? 1.016 4.311 5.795 0.12 35.12 73 PHE D O 1
ATOM 2186 N N . ARG B 1 23 ? 0.716 2.163 6.389 0.12 34.67 74 ARG D N 1
ATOM 2187 C CA . ARG B 1 23 ? -0.662 2.356 6.804 0.12 34.53 74 ARG D CA 1
ATOM 2188 C C . ARG B 1 23 ? -1.474 3.105 5.744 0.12 34.71 74 ARG D C 1
ATOM 2189 O O . ARG B 1 23 ? -2.098 4.135 6.025 0.12 34.98 74 ARG D O 1
ATOM 2210 N N . ILE B 1 24 ? -1.443 2.587 4.518 0.12 34.76 75 ILE D N 1
ATOM 2211 C CA . ILE B 1 24 ? -2.147 3.164 3.386 0.12 35.07 75 ILE D CA 1
ATOM 2212 C C . ILE B 1 24 ? -2.761 2.030 2.592 0.12 35.23 75 ILE D C 1
ATOM 2213 O O . ILE B 1 24 ? -2.210 0.935 2.497 0.12 35.15 75 ILE D O 1
ATOM 2229 N N . TRP B 1 25 ? -3.927 2.310 2.031 0.12 35.73 76 TRP D N 1
ATOM 2230 C CA . TRP B 1 25 ? -4.424 1.611 0.858 0.12 36.15 76 TRP D CA 1
ATOM 2231 C C . TRP B 1 25 ? -4.147 2.412 -0.416 0.12 36.36 76 TRP D C 1
ATOM 2232 O O . TRP B 1 25 ? -4.257 3.642 -0.422 0.12 36.59 76 TRP D O 1
ATOM 2253 N N . ILE B 1 26 ? -3.786 1.713 -1.488 0.12 36.46 77 ILE D N 1
ATOM 2254 C CA . ILE B 1 26 ? -3.547 2.324 -2.794 0.12 36.73 77 ILE D CA 1
ATOM 2255 C C . ILE B 1 26 ? -4.616 1.833 -3.755 0.12 37.49 77 ILE D C 1
ATOM 2256 O O . ILE B 1 26 ? -4.715 0.631 -4.018 0.12 37.74 77 ILE D O 1
ATOM 2272 N N . VAL B 1 27 ? -5.391 2.764 -4.300 0.12 38.14 78 VAL D N 1
ATOM 2273 C CA . VAL B 1 27 ? -6.669 2.474 -4.922 0.12 39.21 78 VAL D CA 1
ATOM 2274 C C . VAL B 1 27 ? -6.679 3.018 -6.352 0.12 39.77 78 VAL D C 1
ATOM 2275 O O . VAL B 1 27 ? -6.338 4.185 -6.585 0.12 39.81 78 VAL D O 1
ATOM 2288 N N . LYS B 1 28 ? -7.036 2.161 -7.304 0.12 40.38 79 LYS D N 1
ATOM 2289 C CA . LYS B 1 28 ? -7.262 2.533 -8.689 0.12 41.15 79 LYS D CA 1
ATOM 2290 C C . LYS B 1 28 ? -8.758 2.526 -8.911 0.12 42.68 79 LYS D C 1
ATOM 2291 O O . LYS B 1 28 ? -9.417 1.532 -8.604 0.12 43.24 79 LYS D O 1
ATOM 2310 N N . GLU B 1 29 ? -9.287 3.628 -9.428 0.12 43.63 80 GLU D N 1
ATOM 2311 C CA . GLU B 1 29 ? -10.725 3.867 -9.549 0.12 45.49 80 GLU D CA 1
ATOM 2312 C C . GLU B 1 29 ? -10.927 4.442 -10.940 0.12 46.48 80 GLU D C 1
ATOM 2313 O O . GLU B 1 29 ? -10.620 5.612 -11.164 0.12 46.34 80 GLU D O 1
ATOM 2325 N N . ASP B 1 30 ? -11.402 3.611 -11.878 0.12 47.60 81 ASP D N 1
ATOM 2326 C CA . ASP B 1 30 ? -11.392 3.946 -13.299 0.12 48.64 81 ASP D CA 1
ATOM 2327 C C . ASP B 1 30 ? -10.139 4.663 -13.805 0.12 47.25 81 ASP D C 1
ATOM 2328 O O . ASP B 1 30 ? -9.135 4.021 -14.128 0.12 45.98 81 ASP D O 1
ATOM 2337 N N . ASP B 1 31 ? -10.194 5.984 -13.917 0.12 47.74 82 ASP D N 1
ATOM 2338 C CA . ASP B 1 31 ? -9.087 6.736 -14.476 0.12 47.03 82 ASP D CA 1
ATOM 2339 C C . ASP B 1 31 ? -7.848 6.792 -13.601 0.12 45.52 82 ASP D C 1
ATOM 2340 O O . ASP B 1 31 ? -6.738 6.914 -14.133 0.12 44.99 82 ASP D O 1
ATOM 2349 N N . THR B 1 32 ? -8.004 6.761 -12.294 0.12 45.01 83 THR D N 1
ATOM 2350 C CA . THR B 1 32 ? -7.010 7.338 -11.404 0.12 44.16 83 THR D CA 1
ATOM 2351 C C . THR B 1 32 ? -6.521 6.362 -10.343 0.12 42.66 83 THR D C 1
ATOM 2352 O O . THR B 1 32 ? -7.137 5.343 -10.049 0.12 42.49 83 THR D O 1
ATOM 2363 N N . LEU B 1 33 ? -5.392 6.732 -9.767 0.12 41.83 84 LEU D N 1
ATOM 2364 C CA . LEU B 1 33 ? -4.831 6.146 -8.567 0.12 40.61 84 LEU D CA 1
ATOM 2365 C C . LEU B 1 33 ? -4.894 7.225 -7.498 0.12 40.57 84 LEU D C 1
ATOM 2366 O O . LEU B 1 33 ? -4.568 8.379 -7.788 0.12 41.18 84 LEU D O 1
ATOM 2382 N N . TYR B 1 34 ? -5.339 6.867 -6.284 0.12 40.04 85 TYR D N 1
ATOM 2383 C CA . TYR B 1 34 ? -5.212 7.737 -5.110 0.12 40.05 85 TYR D CA 1
ATOM 2384 C C . TYR B 1 34 ? -4.863 6.915 -3.856 0.12 38.93 85 TYR D C 1
ATOM 2385 O O . TYR B 1 34 ? -4.950 5.692 -3.848 0.12 38.38 85 TYR D O 1
ATOM 2403 N N . VAL B 1 35 ? -4.457 7.582 -2.773 0.12 38.80 86 VAL D N 1
ATOM 2404 C CA . VAL B 1 35 ? -3.851 6.871 -1.644 0.12 37.84 86 VAL D CA 1
ATOM 2405 C C . VAL B 1 35 ? -4.547 7.243 -0.341 0.12 38.15 86 VAL D C 1
ATOM 2406 O O . VAL B 1 35 ? -4.409 8.368 0.149 0.12 38.84 86 VAL D O 1
ATOM 2419 N N . ILE B 1 36 ? -5.236 6.274 0.247 0.12 37.82 87 ILE D N 1
ATOM 2420 C CA . ILE B 1 36 ? -6.095 6.490 1.413 0.12 38.27 87 ILE D CA 1
ATOM 2421 C C . ILE B 1 36 ? -5.335 6.138 2.703 0.12 37.37 87 ILE D C 1
ATOM 2422 O O . ILE B 1 36 ? -4.852 5.011 2.858 0.12 36.57 87 ILE D O 1
ATOM 2438 N N . GLU B 1 37 ? -5.273 7.101 3.639 0.12 37.76 88 GLU D N 1
ATOM 2439 C CA . GLU B 1 37 ? -4.869 6.857 5.026 0.12 37.15 88 GLU D CA 1
ATOM 2440 C C . GLU B 1 37 ? -5.747 5.796 5.651 0.12 37.11 88 GLU D C 1
ATOM 2441 O O . GLU B 1 37 ? -6.969 5.911 5.638 0.12 38.09 88 GLU D O 1
ATOM 2453 N N . ALA B 1 38 ? -5.145 4.729 6.146 0.12 36.27 89 ALA D N 1
ATOM 2454 C CA . ALA B 1 38 ? -5.899 3.729 6.888 0.12 36.37 89 ALA D CA 1
ATOM 2455 C C . ALA B 1 38 ? -6.074 4.226 8.332 0.12 36.54 89 ALA D C 1
ATOM 2456 O O . ALA B 1 38 ? -5.641 3.618 9.320 0.12 36.07 89 ALA D O 1
ATOM 2463 N N . LYS B 1 39 ? -6.728 5.383 8.437 0.12 37.48 90 LYS D N 1
ATOM 2464 C CA . LYS B 1 39 ? -7.025 5.989 9.726 0.12 37.92 90 LYS D CA 1
ATOM 2465 C C . LYS B 1 39 ? -8.497 6.399 9.766 0.12 39.47 90 LYS D C 1
ATOM 2466 O O . LYS B 1 39 ? -8.967 7.1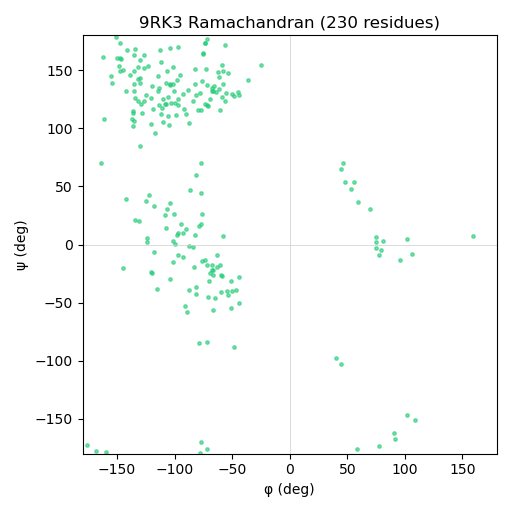94 8.950 0.12 40.35 90 LYS D O 1
ATOM 2485 N N . CYS B 1 40 ? -9.194 5.892 10.761 0.12 40.05 91 CYS D N 1
ATOM 2486 C CA . CYS B 1 40 ? -10.616 6.129 10.897 0.12 41.92 91 CYS D CA 1
ATOM 2487 C C . CYS B 1 40 ? -10.865 7.510 11.463 0.12 43.09 91 CYS D C 1
ATOM 2488 O O . CYS B 1 40 ? -10.242 7.913 12.446 0.12 42.65 91 CYS D O 1
ATOM 2495 N N . THR B 1 41 ? -11.746 8.260 10.816 0.12 44.85 92 THR D N 1
ATOM 2496 C CA . THR B 1 41 ? -11.929 9.623 11.275 0.12 46.29 92 THR D CA 1
ATOM 2497 C C . THR B 1 41 ? -12.874 9.721 12.464 0.12 47.97 92 THR D C 1
ATOM 2498 O O . THR B 1 41 ? -13.236 10.834 12.861 0.12 49.56 92 THR D O 1
ATOM 2509 N N . HIS B 1 42 ? -13.282 8.595 13.033 0.12 47.89 93 HIS D N 1
ATOM 2510 C CA . HIS B 1 42 ? -14.007 8.626 14.288 0.12 49.38 93 HIS D CA 1
ATOM 2511 C C . HIS B 1 42 ? -13.074 8.826 15.485 0.12 48.10 93 HIS D C 1
ATOM 2512 O O . HIS B 1 42 ? -12.899 9.954 15.938 0.12 48.97 93 HIS D O 1
ATOM 2526 N N . LEU B 1 43 ? -12.491 7.733 16.005 0.12 46.28 94 LEU D N 1
ATOM 2527 C CA . LEU B 1 43 ? -11.451 7.793 17.029 0.12 45.11 94 LEU D CA 1
ATOM 2528 C C . LEU B 1 43 ? -10.129 7.104 16.626 0.12 42.82 94 LEU D C 1
ATOM 2529 O O . LEU B 1 43 ? -9.518 6.396 17.442 0.12 41.87 94 LEU D O 1
ATOM 2545 N N . GLY B 1 44 ? -9.670 7.293 15.400 0.12 42.08 95 GLY D N 1
ATOM 2546 C CA . GLY B 1 44 ? -8.277 7.017 15.033 0.12 40.38 95 GLY D CA 1
ATOM 2547 C C . GLY B 1 44 ? -7.856 5.575 14.876 0.12 39.13 95 GLY D C 1
ATOM 2548 O O . GLY B 1 44 ? -6.668 5.333 14.701 0.12 37.97 95 GLY D O 1
ATOM 2552 N N . CYS B 1 45 ? -8.763 4.608 14.937 0.12 39.65 96 CYS D N 1
ATOM 2553 C CA . CYS B 1 45 ? -8.322 3.245 14.695 0.12 38.86 96 CYS D CA 1
ATOM 2554 C C . CYS B 1 45 ? -8.021 3.027 13.200 0.12 38.26 96 CYS D C 1
ATOM 2555 O O . CYS B 1 45 ? -8.607 3.658 12.310 0.12 38.65 96 CYS D O 1
ATOM 2562 N N . THR B 1 46 ? -7.090 2.117 12.907 0.12 37.58 97 THR D N 1
ATOM 2563 C CA . THR B 1 46 ? -6.811 1.876 11.502 0.12 37.10 97 THR D CA 1
ATOM 2564 C C . THR B 1 46 ? -7.693 0.736 11.005 0.12 38.09 97 THR D C 1
ATOM 2565 O O . THR B 1 46 ? -7.595 -0.400 11.530 0.12 38.43 97 THR D O 1
ATOM 2576 N N . PRO B 1 47 ? -8.639 1.014 9.991 0.12 38.82 98 PRO D N 1
ATOM 2577 C CA . PRO B 1 47 ? -9.651 0.011 9.615 0.12 40.07 98 PRO D CA 1
ATOM 2578 C C . PRO B 1 47 ? -9.100 -1.114 8.739 0.12 39.64 98 PRO D C 1
ATOM 2579 O O . PRO B 1 47 ? -7.889 -1.277 8.594 0.12 38.41 98 PRO D O 1
ATOM 2590 N N . ASN B 1 48 ? -9.999 -1.932 8.187 0.12 40.99 99 ASN D N 1
ATOM 2591 C CA . ASN B 1 48 ? -9.647 -3.181 7.533 0.12 41.10 99 ASN D CA 1
ATOM 2592 C C . ASN B 1 48 ? -10.424 -3.306 6.239 0.12 42.12 99 ASN D C 1
ATOM 2593 O O . ASN B 1 48 ? -11.653 -3.400 6.256 0.12 43.68 99 ASN D O 1
ATOM 2604 N N . TRP B 1 49 ? -9.688 -3.291 5.133 0.12 41.44 100 TRP D N 1
ATOM 2605 C CA . TRP B 1 49 ? -10.181 -3.765 3.861 0.12 42.48 100 TRP D CA 1
ATOM 2606 C C . TRP B 1 49 ? -10.844 -5.127 4.003 0.12 44.23 100 TRP D C 1
ATOM 2607 O O . TRP B 1 49 ? -10.239 -6.053 4.544 0.12 44.16 100 TRP D O 1
ATOM 2628 N N . LEU B 1 50 ? -12.085 -5.260 3.502 0.12 46.12 101 LEU D N 1
ATOM 2629 C CA . LEU B 1 50 ? -12.712 -6.571 3.342 0.12 48.29 101 LEU D CA 1
ATOM 2630 C C . LEU B 1 50 ? -13.379 -6.635 1.956 0.12 49.28 101 LEU D C 1
ATOM 2631 O O . LEU B 1 50 ? -14.447 -6.051 1.712 0.12 50.54 101 LEU D O 1
ATOM 2647 N N . ALA B 1 51 ? -12.748 -7.394 1.065 0.12 48.89 102 ALA D N 1
ATOM 2648 C CA . ALA B 1 51 ? -13.039 -7.251 -0.349 0.12 49.66 102 ALA D CA 1
ATOM 2649 C C . ALA B 1 51 ? -14.423 -7.787 -0.687 0.12 52.60 102 ALA D C 1
ATOM 2650 O O . ALA B 1 51 ? -15.181 -7.125 -1.401 0.12 53.66 102 ALA D O 1
ATOM 2657 N N . SER B 1 52 ? -14.779 -8.967 -0.179 0.12 54.22 103 SER D N 1
ATOM 2658 C CA . SER B 1 52 ? -16.068 -9.537 -0.552 0.12 57.44 103 SER D CA 1
ATOM 2659 C C . SER B 1 52 ? -17.207 -8.608 -0.177 0.12 58.40 103 SER D C 1
ATOM 2660 O O . SER B 1 52 ? -18.257 -8.603 -0.822 0.12 60.54 103 SER D O 1
ATOM 2668 N N . GLU B 1 53 ? -17.011 -7.792 0.837 0.12 57.17 104 GLU D N 1
ATOM 2669 C CA . GLU B 1 53 ? -18.017 -6.833 1.219 0.12 58.55 104 GLU D CA 1
ATOM 2670 C C . GLU B 1 53 ? -17.794 -5.511 0.548 0.12 57.19 104 GLU D C 1
ATOM 2671 O O . GLU B 1 53 ? -18.657 -4.641 0.604 0.12 58.47 104 GLU D O 1
ATOM 2683 N N . GLY B 1 54 ? -16.653 -5.345 -0.086 0.12 54.93 105 GLY D N 1
ATOM 2684 C CA . GLY B 1 54 ? -16.367 -4.097 -0.745 0.12 53.81 105 GLY D CA 1
ATOM 2685 C C . GLY B 1 54 ? -16.371 -2.896 0.170 0.12 52.69 105 GLY D C 1
ATOM 2686 O O . GLY B 1 54 ? -16.799 -1.819 -0.263 0.12 53.05 105 GLY D O 1
ATOM 2690 N N . LYS B 1 55 ? -15.886 -3.039 1.414 0.12 51.56 106 LYS D N 1
ATOM 2691 C CA . LYS B 1 55 ? -15.770 -1.893 2.307 0.12 50.60 106 LYS D CA 1
ATOM 2692 C C . LYS B 1 55 ? -14.569 -2.051 3.252 0.12 48.30 106 LYS D C 1
ATOM 2693 O O . LYS B 1 55 ? -14.080 -3.155 3.533 0.12 47.89 106 LYS D O 1
ATOM 2712 N N . PHE B 1 56 ? -14.055 -0.916 3.688 0.12 46.90 107 PHE D N 1
ATOM 2713 C CA . PHE B 1 56 ? -13.162 -0.888 4.828 0.12 45.26 107 PHE D CA 1
ATOM 2714 C C . PHE B 1 56 ? -14.000 -0.859 6.104 0.12 46.68 107 PHE D C 1
ATOM 2715 O O . PHE B 1 56 ? -14.827 0.033 6.275 0.12 48.28 107 PHE D O 1
ATOM 2732 N N . LYS B 1 57 ? -13.783 -1.820 7.001 0.12 46.29 108 LYS D N 1
ATOM 2733 C CA . LYS B 1 57 ? -14.507 -1.883 8.260 0.12 47.71 108 LYS D CA 1
ATOM 2734 C C . LYS B 1 57 ? -13.578 -1.809 9.468 0.12 46.16 108 LYS D C 1
ATOM 2735 O O . LYS B 1 57 ? -12.948 -2.807 9.841 0.12 44.84 108 LYS D O 1
ATOM 2754 N N . CYS B 1 58 ? -13.566 -0.608 10.107 0.12 46.45 109 CYS D N 1
ATOM 2755 C CA . CYS B 1 58 ? -12.990 -0.321 11.423 0.12 45.11 109 CYS D CA 1
ATOM 2756 C C . CYS B 1 58 ? -13.628 -1.179 12.498 0.12 46.16 109 CYS D C 1
ATOM 2757 O O . CYS B 1 58 ? -14.842 -1.076 12.724 0.12 48.33 109 CYS D O 1
ATOM 2764 N N . PRO B 1 59 ? -12.836 -1.895 13.295 0.12 44.93 110 PRO D N 1
ATOM 2765 C CA . PRO B 1 59 ? -13.398 -2.652 14.424 0.12 46.10 110 PRO D CA 1
ATOM 2766 C C . PRO B 1 59 ? -13.487 -1.908 15.753 0.12 46.42 110 PRO D C 1
ATOM 2767 O O . PRO B 1 59 ? -13.726 -2.550 16.789 0.12 47.44 110 PRO D O 1
ATOM 2778 N N . CYS B 1 60 ? -13.328 -0.586 15.793 0.12 45.78 111 CYS D N 1
ATOM 2779 C CA . CYS B 1 60 ? -13.442 0.082 17.092 0.12 46.15 111 CYS D CA 1
ATOM 2780 C C . CYS B 1 60 ? -14.894 0.494 17.400 0.12 48.65 111 CYS D C 1
ATOM 2781 O O . CYS B 1 60 ? -15.473 0.019 18.377 0.12 49.88 111 CYS D O 1
ATOM 2788 N N . HIS B 1 61 ? -15.544 1.298 16.583 0.12 49.65 112 HIS D N 1
ATOM 2789 C CA . HIS B 1 61 ? -16.984 1.456 16.786 0.12 52.52 112 HIS D CA 1
ATOM 2790 C C . HIS B 1 61 ? -17.741 1.132 15.502 0.12 54.21 112 HIS D C 1
ATOM 2791 O O . HIS B 1 61 ? -18.741 1.790 15.206 0.12 56.84 112 HIS D O 1
ATOM 2805 N N . GLY B 1 62 ? -17.275 0.133 14.760 0.12 52.98 113 GLY D N 1
ATOM 2806 C CA . GLY B 1 62 ? -17.953 -0.409 13.603 0.12 54.80 113 GLY D CA 1
ATOM 2807 C C . GLY B 1 62 ? -18.024 0.455 12.374 0.12 54.82 113 GLY D C 1
ATOM 2808 O O . GLY B 1 62 ? -18.964 0.309 11.613 0.12 56.69 113 GLY D O 1
ATOM 2812 N N . SER B 1 63 ? -17.056 1.318 12.115 0.12 52.96 114 SER D N 1
ATOM 2813 C CA . SER B 1 63 ? -17.265 2.257 11.020 0.12 53.28 114 SER D CA 1
ATOM 2814 C C . SER B 1 63 ? -17.080 1.585 9.661 0.12 52.62 114 SER D C 1
ATOM 2815 O O . SER B 1 63 ? -16.210 0.726 9.469 0.12 50.88 114 SER D O 1
ATOM 2823 N N . GLY B 1 64 ? -17.952 1.968 8.735 0.12 54.27 115 GLY D N 1
ATOM 2824 C CA . GLY B 1 64 ? -17.947 1.426 7.380 0.12 53.87 115 GLY D CA 1
ATOM 2825 C C . GLY B 1 64 ? -17.608 2.488 6.357 0.12 53.41 115 GLY D C 1
ATOM 2826 O O . GLY B 1 64 ? -18.184 3.582 6.369 0.12 54.92 115 GLY D O 1
ATOM 2830 N N . PHE B 1 65 ? -16.675 2.143 5.462 0.12 51.50 116 PHE D N 1
ATOM 2831 C CA . PHE B 1 65 ? -16.300 2.994 4.350 0.12 51.08 116 PHE D CA 1
ATOM 2832 C C . PHE B 1 65 ? -16.318 2.192 3.054 0.12 51.10 116 PHE D C 1
ATOM 2833 O O . PHE B 1 65 ? -15.877 1.041 3.015 0.12 50.01 116 PHE D O 1
ATOM 2850 N N . THR B 1 66 ? -16.830 2.795 1.990 0.12 52.46 117 THR D N 1
ATOM 2851 C CA . THR B 1 66 ? -16.751 2.156 0.683 0.12 52.44 117 THR D CA 1
ATOM 2852 C C . THR B 1 66 ? -15.308 2.200 0.169 0.12 49.65 117 THR D C 1
ATOM 2853 O O . THR B 1 66 ? -14.417 2.733 0.838 0.12 47.93 117 THR D O 1
ATOM 2864 N N . PRO B 1 67 ? -15.030 1.594 -0.996 0.12 49.33 118 PRO D N 1
ATOM 2865 C CA . PRO B 1 67 ? -13.630 1.508 -1.454 0.12 46.91 118 PRO D CA 1
ATOM 2866 C C . PRO B 1 67 ? -13.013 2.848 -1.815 0.12 46.04 118 PRO D C 1
ATOM 2867 O O . PRO B 1 67 ? -11.785 2.950 -1.863 0.12 44.20 118 PRO D O 1
ATOM 2878 N N . ASP B 1 68 ? -13.804 3.878 -2.043 0.12 47.57 119 ASP D N 1
ATOM 2879 C CA . ASP B 1 68 ? -13.295 5.226 -2.247 0.12 47.12 119 ASP D CA 1
ATOM 2880 C C . ASP B 1 68 ? -13.044 5.950 -0.925 0.12 46.66 119 ASP D C 1
ATOM 2881 O O . ASP B 1 68 ? -12.547 7.077 -0.911 0.12 46.43 119 ASP D O 1
ATOM 2890 N N . GLY B 1 69 ? -13.339 5.316 0.184 0.12 46.67 120 GLY D N 1
ATOM 2891 C CA . GLY B 1 69 ? -13.152 5.921 1.480 0.12 46.30 120 GLY D CA 1
ATOM 2892 C C . GLY B 1 69 ? -14.260 6.880 1.934 0.12 48.62 120 GLY D C 1
ATOM 2893 O O . GLY B 1 69 ? -14.117 7.498 2.985 0.12 48.64 120 GLY D O 1
ATOM 2897 N N . ILE B 1 70 ? -15.341 7.068 1.171 0.12 50.79 121 ILE D N 1
ATOM 2898 C CA . ILE B 1 70 ? -16.408 7.892 1.715 0.12 53.39 121 ILE D CA 1
ATOM 2899 C C . ILE B 1 70 ? -17.030 7.134 2.888 0.12 54.22 121 ILE D C 1
ATOM 2900 O O . ILE B 1 70 ? -17.324 5.928 2.803 0.12 54.12 121 ILE D O 1
ATOM 2916 N N . ASN B 1 71 ? -17.208 7.832 4.002 0.12 55.33 122 ASN D N 1
ATOM 2917 C CA . ASN B 1 71 ? -17.858 7.241 5.157 0.12 56.28 122 ASN D CA 1
ATOM 2918 C C . ASN B 1 71 ? -19.343 7.108 4.899 0.12 59.68 122 ASN D C 1
ATOM 2919 O O . ASN B 1 71 ? -20.023 8.104 4.647 0.12 62.11 122 ASN D O 1
ATOM 2930 N N . ILE B 1 72 ? -19.837 5.872 4.969 0.12 60.17 123 ILE D N 1
ATOM 2931 C CA . ILE B 1 72 ? -21.231 5.565 4.682 0.12 63.68 123 ILE D CA 1
ATOM 2932 C C . ILE B 1 72 ? -22.025 5.310 5.941 0.12 65.39 123 ILE D C 1
ATOM 2933 O O . ILE B 1 72 ? -23.243 5.588 5.955 0.12 69.07 123 ILE D O 1
ATOM 2949 N N . GLU B 1 73 ? -21.375 4.795 6.988 0.12 63.24 124 GLU D N 1
ATOM 2950 C CA . GLU B 1 73 ? -22.072 4.213 8.119 0.12 64.91 124 GLU D CA 1
ATOM 2951 C C . GLU B 1 73 ? -21.155 4.180 9.335 0.12 62.40 124 GLU D C 1
ATOM 2952 O O . GLU B 1 73 ? -20.000 4.636 9.306 0.12 59.61 124 GLU D O 1
ATOM 2964 N N . GLY B 1 74 ? -21.708 3.633 10.426 0.12 63.79 125 GLY D N 1
ATOM 2965 C CA . GLY B 1 74 ? -21.104 3.697 11.721 0.12 62.14 125 GLY D CA 1
ATOM 2966 C C . GLY B 1 74 ? -20.862 5.123 12.198 0.12 62.32 125 GLY D C 1
ATOM 2967 O O . GLY B 1 74 ? -21.223 6.108 11.539 0.12 64.17 125 GLY D O 1
ATOM 2971 N N . PRO B 1 75 ? -20.220 5.238 13.374 0.12 60.55 126 PRO D N 1
ATOM 2972 C CA . PRO B 1 75 ? -20.004 6.544 14.017 0.12 60.95 126 PRO D CA 1
ATOM 2973 C C . PRO B 1 75 ? -19.133 7.529 13.262 0.12 59.00 126 PRO D C 1
ATOM 2974 O O . PRO B 1 75 ? -19.201 8.726 13.569 0.12 59.97 126 PRO D O 1
ATOM 2985 N N . ALA B 1 76 ? -18.307 7.085 12.314 0.12 56.62 127 ALA D N 1
ATOM 2986 C CA . ALA B 1 76 ? -17.350 7.979 11.698 0.12 55.00 127 ALA D CA 1
ATOM 2987 C C . ALA B 1 76 ? -18.055 9.067 10.896 0.12 57.52 127 ALA D C 1
ATOM 2988 O O . ALA B 1 76 ? -18.990 8.775 10.139 0.12 59.50 127 ALA D O 1
ATOM 2995 N N . PRO B 1 77 ? -17.623 10.320 11.004 0.12 57.78 128 PRO D N 1
ATOM 2996 C CA . PRO B 1 77 ? -18.375 11.438 10.407 0.12 60.82 128 PRO D CA 1
ATOM 2997 C C . PRO B 1 77 ? -17.894 11.916 9.048 0.12 60.33 128 PRO D C 1
ATOM 2998 O O . PRO B 1 77 ? -18.551 12.770 8.455 0.12 62.93 128 PRO D O 1
ATOM 3009 N N . ARG B 1 78 ? -16.758 11.456 8.572 0.12 57.23 129 ARG D N 1
ATOM 3010 C CA . ARG B 1 78 ? -16.177 12.020 7.367 0.12 56.59 129 ARG D CA 1
ATOM 3011 C C . ARG B 1 78 ? -15.399 10.928 6.662 0.12 53.94 129 ARG D C 1
ATOM 3012 O O . ARG B 1 78 ? -15.061 9.909 7.272 0.12 52.26 129 ARG D O 1
ATOM 3033 N N . PRO B 1 79 ? -15.124 11.093 5.373 0.12 53.65 130 PRO D N 1
ATOM 3034 C CA . PRO B 1 79 ? -14.277 10.119 4.666 0.12 51.19 130 PRO D CA 1
ATOM 3035 C C . PRO B 1 79 ? -12.952 9.903 5.378 0.12 48.59 130 PRO D C 1
ATOM 3036 O O . PRO B 1 79 ? -12.432 10.805 6.036 0.12 48.58 130 PRO D O 1
ATOM 3047 N N . LEU B 1 80 ? -12.439 8.667 5.261 0.12 46.64 131 LEU D N 1
ATOM 3048 C CA . LEU B 1 80 ? -11.004 8.398 5.312 0.12 44.39 131 LEU D CA 1
ATOM 3049 C C . LEU B 1 80 ? -10.237 9.400 4.465 0.12 44.14 131 LEU D C 1
ATOM 3050 O O . LEU B 1 80 ? -10.612 9.681 3.329 0.12 44.95 131 LEU D O 1
ATOM 3066 N N . GLU B 1 81 ? -9.196 9.984 5.033 0.12 43.20 132 GLU D N 1
ATOM 3067 C CA . GLU B 1 81 ? -8.465 11.046 4.349 0.12 43.48 132 GLU D CA 1
ATOM 3068 C C . GLU B 1 81 ? -7.583 10.477 3.247 0.12 42.17 132 GLU D C 1
ATOM 3069 O O . GLU B 1 81 ? -7.339 9.270 3.177 0.12 40.80 132 GLU D O 1
ATOM 3081 N N . ARG B 1 82 ? -7.125 11.372 2.361 0.12 42.81 133 ARG D N 1
ATOM 3082 C CA . ARG B 1 82 ? -6.267 11.018 1.241 0.12 41.90 133 ARG D CA 1
ATOM 3083 C C . ARG B 1 82 ? -4.955 11.795 1.253 0.12 41.91 133 ARG D C 1
ATOM 3084 O O . ARG B 1 82 ? -4.891 12.932 1.724 0.12 43.17 133 ARG D O 1
ATOM 3105 N N . PHE B 1 83 ? -3.925 11.185 0.653 0.12 40.82 134 PHE D N 1
ATOM 3106 C CA . PHE B 1 83 ? -2.572 11.709 0.651 0.12 41.00 134 PHE D CA 1
ATOM 3107 C C . PHE B 1 83 ? -2.178 12.273 -0.714 0.12 41.65 134 PHE D C 1
ATOM 3108 O O . PHE B 1 83 ? -2.626 11.792 -1.750 0.12 41.26 134 PHE D O 1
ATOM 3125 N N . LYS B 1 84 ? -1.302 13.284 -0.707 0.12 42.81 135 LYS D N 1
ATOM 3126 C CA . LYS B 1 84 ? -0.779 13.847 -1.952 0.12 43.67 135 LYS D CA 1
ATOM 3127 C C . LYS B 1 84 ? 0.113 12.829 -2.656 0.12 42.56 135 LYS D C 1
ATOM 3128 O O . LYS B 1 84 ? 0.945 12.176 -2.024 0.12 41.75 135 LYS D O 1
ATOM 3147 N N . VAL B 1 85 ? -0.069 12.676 -3.976 0.12 42.76 136 VAL D N 1
ATOM 3148 C CA . VAL B 1 85 ? 0.698 11.715 -4.754 0.12 42.10 136 VAL D CA 1
ATOM 3149 C C . VAL B 1 85 ? 1.167 12.370 -6.033 0.12 43.41 136 VAL D C 1
ATOM 3150 O O . VAL B 1 85 ? 0.374 12.956 -6.778 0.12 44.41 136 VAL D O 1
ATOM 3163 N N . ALA B 1 86 ? 2.442 12.207 -6.320 0.12 43.66 137 ALA D N 1
ATOM 3164 C CA . ALA B 1 86 ? 2.988 12.657 -7.576 0.12 44.97 137 ALA D CA 1
ATOM 3165 C C . ALA B 1 86 ? 4.010 11.640 -8.035 0.12 44.54 137 ALA D C 1
ATOM 3166 O O . ALA B 1 86 ? 4.881 11.218 -7.261 0.12 43.70 137 ALA D O 1
ATOM 3173 N N . LEU B 1 87 ? 3.905 11.241 -9.302 0.12 45.37 138 LEU D N 1
ATOM 3174 C CA . LEU B 1 87 ? 4.965 10.422 -9.883 0.12 45.64 138 LEU D CA 1
ATOM 3175 C C . LEU B 1 87 ? 6.220 11.270 -10.111 0.12 47.39 138 LEU D C 1
ATOM 3176 O O . LEU B 1 87 ? 6.140 12.428 -10.517 0.12 48.90 138 LEU D O 1
ATOM 3192 N N . GLY B 1 88 ? 7.371 10.696 -9.770 0.12 47.46 139 GLY D N 1
ATOM 3193 C CA . GLY B 1 88 ? 8.599 11.459 -9.640 0.12 49.48 139 GLY D CA 1
ATOM 3194 C C . GLY B 1 88 ? 9.459 11.395 -10.904 0.12 51.08 139 GLY D C 1
ATOM 3195 O O . GLY B 1 88 ? 9.188 10.630 -11.805 0.12 50.42 139 GLY D O 1
ATOM 3199 N N . ASP B 1 89 ? 10.505 12.214 -10.968 0.12 53.42 140 ASP D N 1
ATOM 3200 C CA . ASP B 1 89 ? 11.337 12.309 -12.174 0.12 55.36 140 ASP D CA 1
ATOM 3201 C C . ASP B 1 89 ? 11.661 10.931 -12.754 0.12 54.96 140 ASP D C 1
ATOM 3202 O O . ASP B 1 89 ? 11.834 10.779 -13.969 0.12 56.19 140 ASP D O 1
ATOM 3211 N N . ASP B 1 90 ? 11.689 9.922 -11.879 0.12 53.36 141 ASP D N 1
ATOM 3212 C CA . ASP B 1 90 ? 12.120 8.575 -12.214 0.12 53.17 141 ASP D CA 1
ATOM 3213 C C . ASP B 1 90 ? 10.956 7.616 -12.463 0.12 50.95 141 ASP D C 1
ATOM 3214 O O . ASP B 1 90 ? 11.192 6.426 -12.704 0.12 50.78 141 ASP D O 1
ATOM 3223 N N . GLY B 1 91 ? 9.712 8.098 -12.360 0.12 49.52 142 GLY D N 1
ATOM 3224 C CA . GLY B 1 91 ? 8.534 7.387 -12.791 0.12 47.84 142 GLY D CA 1
ATOM 3225 C C . GLY B 1 91 ? 7.680 6.813 -11.685 0.12 45.93 142 GLY D C 1
ATOM 3226 O O . GLY B 1 91 ? 6.568 6.327 -11.951 0.12 44.71 142 GLY D O 1
ATOM 3230 N N . GLN B 1 92 ? 8.154 6.858 -10.456 0.12 45.85 143 GLN D N 1
ATOM 3231 C CA . GLN B 1 92 ? 7.484 6.186 -9.362 0.12 44.28 143 GLN D CA 1
ATOM 3232 C C . GLN B 1 92 ? 6.698 7.169 -8.530 0.12 43.50 143 GLN D C 1
ATOM 3233 O O . GLN B 1 92 ? 6.962 8.364 -8.522 0.12 44.47 143 GLN D O 1
ATOM 3247 N N . ILE B 1 93 ? 5.656 6.640 -7.917 0.12 41.99 144 ILE D N 1
ATOM 3248 C CA . ILE B 1 93 ? 4.727 7.393 -7.085 0.12 41.34 144 ILE D CA 1
ATOM 3249 C C . ILE B 1 93 ? 5.415 7.824 -5.806 0.12 41.49 144 ILE D C 1
ATOM 3250 O O . ILE B 1 93 ? 5.993 7.002 -5.086 0.12 41.10 144 ILE D O 1
ATOM 3266 N N . ILE B 1 94 ? 5.378 9.121 -5.537 0.12 42.26 145 ILE D N 1
ATOM 3267 C CA . ILE B 1 94 ? 5.822 9.681 -4.264 0.12 42.55 145 ILE D CA 1
ATOM 3268 C C . ILE B 1 94 ? 4.597 10.119 -3.485 0.12 41.66 145 ILE D C 1
ATOM 3269 O O . ILE B 1 94 ? 3.833 10.972 -3.956 0.12 41.99 145 ILE D O 1
ATOM 3285 N N . VAL B 1 95 ? 4.426 9.545 -2.294 0.12 40.72 146 VAL D N 1
ATOM 3286 C CA . VAL B 1 95 ? 3.401 9.951 -1.335 0.12 40.20 146 VAL D CA 1
ATOM 3287 C C . VAL B 1 95 ? 4.041 10.896 -0.330 0.12 41.23 146 VAL D C 1
ATOM 3288 O O . VAL B 1 95 ? 4.976 10.499 0.352 0.12 41.61 146 VAL D O 1
ATOM 3301 N N . ASP B 1 96 ? 3.541 12.138 -0.230 0.12 41.89 147 ASP D N 1
ATOM 3302 C CA . ASP B 1 96 ? 3.897 13.072 0.848 0.12 43.07 147 ASP D CA 1
ATOM 3303 C C . ASP B 1 96 ? 2.714 13.285 1.806 0.12 42.58 147 ASP D C 1
ATOM 3304 O O . ASP B 1 96 ? 1.770 14.014 1.484 0.12 42.99 147 ASP D O 1
ATOM 3313 N N . GLU B 1 97 ? 2.777 12.692 2.991 0.12 41.97 148 GLU D N 1
ATOM 3314 C CA . GLU B 1 97 ? 1.649 12.741 3.921 0.12 41.56 148 GLU D CA 1
ATOM 3315 C C . GLU B 1 97 ? 1.524 14.062 4.698 0.12 43.20 148 GLU D C 1
ATOM 3316 O O . GLU B 1 97 ? 0.832 14.085 5.727 0.12 43.20 148 GLU D O 1
ATOM 3328 N N . SER B 1 98 ? 2.174 15.151 4.298 0.12 44.84 149 SER D N 1
ATOM 3329 C CA . SER B 1 98 ? 1.995 16.393 5.047 0.12 46.78 149 SER D CA 1
ATOM 3330 C C . SER B 1 98 ? 1.141 17.370 4.255 0.12 47.46 149 SER D C 1
ATOM 3331 O O . SER B 1 98 ? 1.305 18.594 4.338 0.12 48.33 149 SER D O 1
ATOM 3339 N N . THR B 1 99 ? 0.239 16.835 3.462 0.12 47.36 150 THR D N 1
ATOM 3340 C CA . THR B 1 99 ? -0.840 17.604 2.875 0.12 48.33 150 THR D CA 1
ATOM 3341 C C . THR B 1 99 ? -1.889 16.614 2.434 0.12 46.67 150 THR D C 1
ATOM 3342 O O . THR B 1 99 ? -1.661 15.825 1.519 0.12 44.97 150 THR D O 1
ATOM 3353 N N . ARG B 1 100 ? -2.991 16.600 3.159 0.12 47.48 151 ARG D N 1
ATOM 3354 C CA . ARG B 1 100 ? -4.061 15.640 2.982 0.12 46.34 151 ARG D CA 1
ATOM 3355 C C . ARG B 1 100 ? -5.214 16.308 2.260 0.12 47.96 151 ARG D C 1
ATOM 3356 O O . ARG B 1 100 ? -5.237 17.528 2.111 0.12 50.09 151 ARG D O 1
ATOM 3377 N N . TYR B 1 101 ? -6.171 15.487 1.827 0.12 47.23 152 TYR D N 1
ATOM 3378 C CA . TYR B 1 101 ? -7.355 15.927 1.099 0.12 48.93 152 TYR D CA 1
ATOM 3379 C C . TYR B 1 101 ? -8.565 15.231 1.703 0.12 48.81 152 TYR D C 1
ATOM 3380 O O . TYR B 1 101 ? -8.584 13.999 1.808 0.12 47.09 152 TYR D O 1
ATOM 3398 N N . ARG B 1 102 ? -9.570 16.018 2.104 0.12 50.93 153 ARG D N 1
ATOM 3399 C CA . ARG B 1 102 ? -10.778 15.499 2.732 0.12 51.66 153 ARG D CA 1
ATOM 3400 C C . ARG B 1 102 ? -11.973 15.695 1.801 0.12 53.62 153 ARG D C 1
ATOM 3401 O O . ARG B 1 102 ? -12.413 16.825 1.573 0.12 55.64 153 ARG D O 1
ATOM 3422 N N . GLY B 1 103 ? -12.518 14.585 1.305 0.12 53.29 154 GLY D N 1
ATOM 3423 C CA . GLY B 1 103 ? -13.477 14.650 0.226 0.12 55.24 154 GLY D CA 1
ATOM 3424 C C . GLY B 1 103 ? -14.777 15.308 0.626 0.12 58.52 154 GLY D C 1
ATOM 3425 O O . GLY B 1 103 ? -15.521 15.788 -0.240 0.12 60.81 154 GLY D O 1
ATOM 3429 N N . GLU B 1 104 ? -15.083 15.330 1.925 0.12 59.01 155 GLU D N 1
ATOM 3430 C CA . GLU B 1 104 ? -16.288 16.022 2.337 0.12 62.43 155 GLU D CA 1
ATOM 3431 C C . GLU B 1 104 ? -16.079 17.533 2.323 0.12 64.39 155 GLU D C 1
ATOM 3432 O O . GLU B 1 104 ? -17.055 18.292 2.331 0.12 67.80 155 GLU D O 1
ATOM 3444 N N . ARG B 1 105 ? -14.835 17.986 2.233 0.12 62.60 156 ARG D N 1
ATOM 3445 C CA . ARG B 1 105 ? -14.544 19.395 2.029 0.12 64.49 156 ARG D CA 1
ATOM 3446 C C . ARG B 1 105 ? -14.124 19.736 0.589 0.12 64.60 156 ARG D C 1
ATOM 3447 O O . ARG B 1 105 ? -13.302 20.639 0.401 0.12 65.67 156 ARG D O 1
ATOM 3468 N N . GLY B 1 106 ? -14.686 19.078 -0.427 0.12 63.68 157 GLY D N 1
ATOM 3469 C CA . GLY B 1 106 ? -14.307 19.422 -1.797 0.12 63.83 157 GLY D CA 1
ATOM 3470 C C . GLY B 1 106 ? -12.815 19.552 -2.005 0.12 61.54 157 GLY D C 1
ATOM 3471 O O . GLY B 1 106 ? -12.300 20.662 -2.152 0.12 62.26 157 GLY D O 1
ATOM 3475 N N . GLU B 1 107 ? -12.104 18.442 -1.964 0.12 59.01 158 GLU D N 1
ATOM 3476 C CA . GLU B 1 107 ? -10.657 18.433 -1.919 0.12 57.35 158 GLU D CA 1
ATOM 3477 C C . GLU B 1 107 ? -10.088 17.256 -2.691 0.12 54.87 158 GLU D C 1
ATOM 3478 O O . GLU B 1 107 ? -8.934 17.302 -3.109 0.12 53.65 158 GLU D O 1
ATOM 3490 N N . TRP B 1 108 ? -10.894 16.225 -2.923 0.12 54.40 159 TRP D N 1
ATOM 3491 C CA . TRP B 1 108 ? -10.418 15.007 -3.544 0.12 52.16 159 TRP D CA 1
ATOM 3492 C C . TRP B 1 108 ? -10.046 15.190 -4.999 0.12 52.69 159 TRP D C 1
ATOM 3493 O O . TRP B 1 108 ? -9.270 14.390 -5.525 0.12 51.01 159 TRP D O 1
ATOM 3514 N N . ASP B 1 109 ? -10.595 16.181 -5.691 0.12 55.22 160 ASP D N 1
ATOM 3515 C CA . ASP B 1 109 ? -10.123 16.340 -7.066 0.12 55.99 160 ASP D CA 1
ATOM 3516 C C . ASP B 1 109 ? -9.245 17.564 -7.219 0.12 56.20 160 ASP D C 1
ATOM 3517 O O . ASP B 1 109 ? -9.003 17.990 -8.363 0.12 56.83 160 ASP D O 1
ATOM 3526 N N . LYS B 1 110 ? -8.806 18.122 -6.085 0.12 55.81 161 LYS D N 1
ATOM 3527 C CA . LYS B 1 110 ? -7.739 19.112 -6.027 0.12 56.53 161 LYS D CA 1
ATOM 3528 C C . LYS B 1 110 ? -6.476 18.564 -6.679 0.12 54.50 161 LYS D C 1
ATOM 3529 O O . LYS B 1 110 ? -6.376 17.362 -6.938 0.12 52.19 161 LYS D O 1
ATOM 3548 N N . PRO B 1 111 ? -5.456 19.406 -6.852 0.12 55.58 162 PRO D N 1
ATOM 3549 C CA . PRO B 1 111 ? -4.223 18.950 -7.505 0.12 54.16 162 PRO D CA 1
ATOM 3550 C C . PRO B 1 111 ? -3.340 18.183 -6.539 0.12 52.39 162 PRO D C 1
ATOM 3551 O O . PRO B 1 111 ? -2.815 18.740 -5.576 0.12 53.12 162 PRO D O 1
ATOM 3562 N N . GLY B 1 112 ? -3.140 16.910 -6.831 0.12 50.28 163 GLY D N 1
ATOM 3563 C CA . GLY B 1 112 ? -2.235 16.071 -6.088 0.12 48.61 163 GLY D CA 1
ATOM 3564 C C . GLY B 1 112 ? -2.949 15.164 -5.116 0.12 47.02 163 GLY D C 1
ATOM 3565 O O . GLY B 1 112 ? -2.292 14.456 -4.342 0.12 45.53 163 GLY D O 1
ATOM 3569 N N . ALA B 1 113 ? -4.282 15.189 -5.136 0.12 47.57 164 ALA D N 1
ATOM 3570 C CA . ALA B 1 113 ? -5.105 14.217 -4.443 0.12 46.42 164 ALA D CA 1
ATOM 3571 C C . ALA B 1 113 ? -5.375 12.985 -5.286 0.12 45.00 164 ALA D C 1
ATOM 3572 O O . ALA B 1 113 ? -6.049 12.070 -4.809 0.12 43.95 164 ALA D O 1
ATOM 3579 N N . PHE B 1 114 ? -4.881 12.947 -6.521 0.12 45.14 165 PHE D N 1
ATOM 3580 C CA . PHE B 1 114 ? -5.117 11.832 -7.429 0.12 44.09 165 PHE D CA 1
ATOM 3581 C C . PHE B 1 114 ? -4.083 11.895 -8.539 0.12 44.18 165 PHE D C 1
ATOM 3582 O O . PHE B 1 114 ? -3.457 12.928 -8.765 0.12 45.22 165 PHE D O 1
ATOM 3599 N N . LEU B 1 115 ? -3.903 10.767 -9.219 0.12 43.30 166 LEU D N 1
ATOM 3600 C CA . LEU B 1 115 ? -3.030 10.667 -10.379 0.12 43.54 166 LEU D CA 1
ATOM 3601 C C . LEU B 1 115 ? -3.796 9.951 -11.470 0.12 43.77 166 LEU D C 1
ATOM 3602 O O . LEU B 1 115 ? -4.573 9.040 -11.185 0.12 43.08 166 LEU D O 1
ATOM 3618 N N . LYS B 1 116 ? -3.601 10.369 -12.713 0.12 44.96 167 LYS D N 1
ATOM 3619 C CA . LYS B 1 116 ? -4.215 9.664 -13.829 0.12 45.34 167 LYS D CA 1
ATOM 3620 C C . LYS B 1 116 ? -3.288 8.554 -14.296 0.12 44.35 167 LYS D C 1
ATOM 3621 O O . LYS B 1 116 ? -2.077 8.760 -14.470 0.12 44.22 167 LYS D O 1
ATOM 3640 N N . VAL B 1 117 ? -3.858 7.373 -14.483 0.12 43.92 168 VAL D N 1
ATOM 3641 C CA . VAL B 1 117 ? -3.102 6.259 -15.049 0.12 43.25 168 VAL D CA 1
ATOM 3642 C C . VAL B 1 117 ? -3.630 5.953 -16.465 0.12 44.01 168 VAL D C 1
ATOM 3643 O O . VAL B 1 117 ? -4.838 5.992 -16.636 0.12 45.11 168 VAL D O 1
ATOM 3690 N N . ARG A 1 1 ? -7.408 11.772 19.039 0.12 44.12 52 ARG A N 2
ATOM 3691 C CA . ARG A 1 1 ? -7.712 11.341 20.413 0.12 44.69 52 ARG A CA 2
ATOM 3692 C C . ARG A 1 1 ? -8.331 9.952 20.483 0.12 44.17 52 ARG A C 2
ATOM 3693 O O . ARG A 1 1 ? -9.413 9.737 19.948 0.12 44.81 52 ARG A O 2
ATOM 3713 N N . TYR A 1 2 ? -7.647 9.039 21.185 0.12 43.25 53 TYR A N 2
ATOM 3714 C CA . TYR A 1 2 ? -8.206 7.759 21.614 0.12 42.86 53 TYR A CA 2
ATOM 3715 C C . TYR A 1 2 ? -7.690 7.403 23.013 0.12 42.58 53 TYR A C 2
ATOM 3716 O O . TYR A 1 2 ? -6.909 8.133 23.612 0.12 42.56 53 TYR A O 2
ATOM 3734 N N . SER A 1 3 ? -8.160 6.269 23.527 0.12 42.58 54 SER A N 2
ATOM 3735 C CA . SER A 1 3 ? -7.878 5.799 24.879 0.12 42.52 54 SER A CA 2
ATOM 3736 C C . SER A 1 3 ? -7.031 4.541 24.795 0.12 41.14 54 SER A C 2
ATOM 3737 O O . SER A 1 3 ? -7.219 3.736 23.880 0.12 40.65 54 SER A O 2
ATOM 3745 N N . ILE A 1 4 ? -6.084 4.374 25.725 0.12 40.70 55 ILE A N 2
ATOM 3746 C CA . ILE A 1 4 ? -5.292 3.145 25.758 0.12 39.85 55 ILE A CA 2
ATOM 3747 C C . ILE A 1 4 ? -5.306 2.561 27.154 0.12 40.41 55 ILE A C 2
ATOM 3748 O O . ILE A 1 4 ? -4.403 1.803 27.511 0.12 39.98 55 ILE A O 2
ATOM 3764 N N . GLY A 1 5 ? -6.316 2.927 27.965 0.12 41.62 56 GLY A N 2
ATOM 3765 C CA . GLY A 1 5 ? -6.615 2.235 29.187 0.12 42.30 56 GLY A CA 2
ATOM 3766 C C . GLY A 1 5 ? -5.833 2.762 30.364 0.12 42.41 56 GLY A C 2
ATOM 3767 O O . GLY A 1 5 ? -5.293 3.855 30.366 0.12 42.22 56 GLY A O 2
ATOM 3771 N N . PHE A 1 6 ? -5.807 1.948 31.388 0.12 42.95 57 PHE A N 2
ATOM 3772 C CA . PHE A 1 6 ? -5.220 2.308 32.656 0.12 43.38 57 PHE A CA 2
ATOM 3773 C C . PHE A 1 6 ? -3.716 2.053 32.656 0.12 42.51 57 PHE A C 2
ATOM 3774 O O . PHE A 1 6 ? -3.257 1.031 32.166 0.12 41.88 57 PHE A O 2
ATOM 3791 N N . PRO A 1 7 ? -2.932 2.962 33.207 0.12 42.77 58 PRO A N 2
ATOM 3792 C CA . PRO A 1 7 ? -1.486 2.706 33.330 0.12 42.39 58 PRO A CA 2
ATOM 3793 C C . PRO A 1 7 ? -1.107 1.322 33.871 0.12 42.52 58 PRO A C 2
ATOM 3794 O O . PRO A 1 7 ? -0.133 0.738 33.389 0.12 42.20 58 PRO A O 2
ATOM 3805 N N . SER A 1 8 ? -1.837 0.764 34.843 0.12 43.24 59 SER A N 2
ATOM 3806 C CA . SER A 1 8 ? -1.478 -0.537 35.390 0.12 43.65 59 SER A CA 2
ATOM 3807 C C . SER A 1 8 ? -1.530 -1.660 34.354 0.12 43.27 59 SER A C 2
ATOM 3808 O O . SER A 1 8 ? -0.870 -2.700 34.566 0.12 43.78 59 SER A O 2
ATOM 3816 N N . GLN A 1 9 ? -2.244 -1.450 33.230 0.12 42.57 60 GLN A N 2
ATOM 3817 C CA . GLN A 1 9 ? -2.343 -2.383 32.101 0.12 42.29 60 GLN A CA 2
ATOM 3818 C C . GLN A 1 9 ? -1.020 -2.537 31.355 0.12 41.61 60 GLN A C 2
ATOM 3819 O O . GLN A 1 9 ? -0.977 -3.199 30.297 0.12 41.19 60 GLN A O 2
ATOM 3833 N N . TYR A 1 10 ? 0.066 -2.006 31.897 0.12 41.74 61 TYR A N 2
ATOM 3834 C CA . TYR A 1 10 ? 1.310 -1.978 31.172 0.12 41.49 61 TYR A CA 2
ATOM 3835 C C . TYR A 1 10 ? 2.304 -2.595 32.110 0.12 42.50 61 TYR A C 2
ATOM 3836 O O . TYR A 1 10 ? 1.915 -3.481 32.863 0.12 42.93 61 TYR A O 2
ATOM 3854 N N . ALA A 1 11 ? 3.522 -2.104 32.099 0.12 43.10 62 ALA A N 2
ATOM 3855 C CA . ALA A 1 11 ? 4.671 -2.769 32.676 0.12 44.38 62 ALA A CA 2
ATOM 3856 C C . ALA A 1 11 ? 5.918 -2.040 32.203 0.12 44.55 62 ALA A C 2
ATOM 3857 O O . ALA A 1 11 ? 5.895 -1.289 31.247 0.12 43.66 62 ALA A O 2
ATOM 3864 N N . SER A 1 12 ? 6.990 -2.159 32.939 0.12 45.98 63 SER A N 2
ATOM 3865 C CA . SER A 1 12 ? 8.174 -1.489 32.474 0.12 46.66 63 SER A CA 2
ATOM 3866 C C . SER A 1 12 ? 8.565 -2.148 31.166 0.12 46.70 63 SER A C 2
ATOM 3867 O O . SER A 1 12 ? 8.363 -3.350 30.968 0.12 47.04 63 SER A O 2
ATOM 3875 N N . GLY A 1 13 ? 9.109 -1.347 30.277 0.12 46.55 64 GLY A N 2
ATOM 3876 C CA . GLY A 1 13 ? 9.525 -1.844 28.992 0.12 46.60 64 GLY A CA 2
ATOM 3877 C C . GLY A 1 13 ? 8.534 -1.397 27.939 0.12 44.70 64 GLY A C 2
ATOM 3878 O O . GLY A 1 13 ? 7.841 -0.397 28.108 0.12 43.67 64 GLY A O 2
ATOM 3882 N N . VAL A 1 14 ? 8.453 -2.152 26.860 0.12 44.44 65 VAL A N 2
ATOM 3883 C CA . VAL A 1 14 ? 7.727 -1.761 25.659 0.12 43.00 65 VAL A CA 2
ATOM 3884 C C . VAL A 1 14 ? 6.487 -2.623 25.540 0.12 42.01 65 VAL A C 2
ATOM 3885 O O . VAL A 1 14 ? 6.562 -3.847 25.632 0.12 42.71 65 VAL A O 2
ATOM 3898 N N . SER A 1 15 ? 5.358 -1.995 25.320 0.12 40.71 66 SER A N 2
ATOM 3899 C CA . SER A 1 15 ? 4.110 -2.703 25.079 0.12 40.03 66 SER A CA 2
ATOM 3900 C C . SER A 1 15 ? 3.735 -2.586 23.616 0.12 39.17 66 SER A C 2
ATOM 3901 O O . SER A 1 15 ? 3.763 -1.494 23.058 0.12 38.54 66 SER A O 2
ATOM 3909 N N . GLU A 1 16 ? 3.347 -3.705 23.014 0.12 39.29 67 GLU A N 2
ATOM 3910 C CA . GLU A 1 16 ? 2.881 -3.705 21.639 0.12 38.59 67 GLU A CA 2
ATOM 3911 C C . GLU A 1 16 ? 1.369 -3.816 21.543 0.12 38.14 67 GLU A C 2
ATOM 3912 O O . GLU A 1 16 ? 0.859 -4.085 20.454 0.12 37.90 67 GLU A O 2
ATOM 3924 N N . LYS A 1 17 ? 0.648 -3.583 22.650 0.12 38.25 68 LYS A N 2
ATOM 3925 C CA . LYS A 1 17 ? -0.790 -3.830 22.663 0.12 38.29 68 LYS A CA 2
ATOM 3926 C C . LYS A 1 17 ? -1.444 -3.195 21.460 0.12 37.62 68 LYS A C 2
ATOM 3927 O O . LYS A 1 17 ? -2.228 -3.833 20.741 0.12 37.88 68 LYS A O 2
ATOM 3946 N N . PHE A 1 18 ? -1.123 -1.934 21.222 0.12 36.99 69 PHE A N 2
ATOM 3947 C CA . PHE A 1 18 ? -1.827 -1.122 20.254 0.12 36.54 69 PHE A CA 2
ATOM 3948 C C . PHE A 1 18 ? -0.940 -0.772 19.073 0.12 36.03 69 PHE A C 2
ATOM 3949 O O . PHE A 1 18 ? -1.157 0.227 18.384 0.12 35.71 69 PHE A O 2
ATOM 3966 N N . LYS A 1 19 ? 0.051 -1.604 18.809 0.12 36.18 70 LYS A N 2
ATOM 3967 C CA . LYS A 1 19 ? 0.886 -1.356 17.640 0.12 35.92 70 LYS A CA 2
ATOM 3968 C C . LYS A 1 19 ? 0.073 -1.550 16.360 0.12 35.61 70 LYS A C 2
ATOM 3969 O O . LYS A 1 19 ? 0.016 -0.643 15.531 0.12 35.23 70 LYS A O 2
ATOM 3988 N N . LYS A 1 20 ? -0.597 -2.706 16.219 0.12 35.99 71 LYS A N 2
ATOM 3989 C CA . LYS A 1 20 ? -1.497 -2.946 15.074 0.12 35.96 71 LYS A CA 2
ATOM 3990 C C . LYS A 1 20 ? -2.543 -1.838 14.930 0.12 35.74 71 LYS A C 2
ATOM 3991 O O . LYS A 1 20 ? -2.684 -1.236 13.862 0.12 35.51 71 LYS A O 2
ATOM 4010 N N . GLN A 1 21 ? -3.206 -1.484 16.026 0.12 35.99 72 GLN A N 2
ATOM 4011 C CA . GLN A 1 21 ? -4.436 -0.730 15.945 0.12 36.32 72 GLN A CA 2
ATOM 4012 C C . GLN A 1 21 ? -4.185 0.759 15.853 0.12 35.97 72 GLN A C 2
ATOM 4013 O O . GLN A 1 21 ? -4.921 1.464 15.146 0.12 36.23 72 GLN A O 2
ATOM 4027 N N . PHE A 1 22 ? -3.148 1.257 16.558 0.12 35.68 73 PHE A N 2
ATOM 4028 C CA . PHE A 1 22 ? -2.859 2.681 16.576 0.12 35.68 73 PHE A CA 2
ATOM 4029 C C . PHE A 1 22 ? -1.461 3.016 16.088 0.12 35.33 73 PHE A C 2
ATOM 4030 O O . PHE A 1 22 ? -1.077 4.192 16.123 0.12 35.57 73 PHE A O 2
ATOM 4047 N N . ARG A 1 23 ? -0.697 2.029 15.619 0.12 35.07 74 ARG A N 2
ATOM 4048 C CA . ARG A 1 23 ? 0.664 2.248 15.170 0.12 35.09 74 ARG A CA 2
ATOM 4049 C C . ARG A 1 23 ? 1.441 3.075 16.196 0.12 35.53 74 ARG A C 2
ATOM 4050 O O . ARG A 1 23 ? 2.015 4.115 15.862 0.12 35.92 74 ARG A O 2
ATOM 4071 N N . ILE A 1 24 ? 1.422 2.617 17.464 0.12 35.70 75 ILE A N 2
ATOM 4072 C CA . ILE A 1 24 ? 2.141 3.237 18.565 0.12 36.27 75 ILE A CA 2
ATOM 4073 C C . ILE A 1 24 ? 2.699 2.163 19.496 0.12 36.59 75 ILE A C 2
ATOM 4074 O O . ILE A 1 24 ? 2.202 1.033 19.580 0.12 36.40 75 ILE A O 2
ATOM 4090 N N . TRP A 1 25 ? 3.764 2.553 20.190 0.12 37.35 76 TRP A N 2
ATOM 4091 C CA . TRP A 1 25 ? 4.353 1.803 21.273 0.12 37.97 76 TRP A CA 2
ATOM 4092 C C . TRP A 1 25 ? 4.110 2.536 22.586 0.12 38.28 76 TRP A C 2
ATOM 4093 O O . TRP A 1 25 ? 4.286 3.753 22.673 0.12 38.53 76 TRP A O 2
ATOM 4114 N N . ILE A 1 26 ? 3.722 1.787 23.609 0.12 38.43 77 ILE A N 2
ATOM 4115 C CA . ILE A 1 26 ? 3.423 2.316 24.924 0.12 38.86 77 ILE A CA 2
ATOM 4116 C C . ILE A 1 26 ? 4.560 1.851 25.808 0.12 39.89 77 ILE A C 2
ATOM 4117 O O . ILE A 1 26 ? 4.800 0.645 25.903 0.12 40.13 77 ILE A O 2
ATOM 4133 N N . VAL A 1 27 ? 5.322 2.803 26.370 0.12 40.77 78 VAL A N 2
ATOM 4134 C CA . VAL A 1 27 ? 6.619 2.553 26.976 0.12 42.13 78 VAL A CA 2
ATOM 4135 C C . VAL A 1 27 ? 6.641 3.123 28.389 0.12 42.81 78 VAL A C 2
ATOM 4136 O O . VAL A 1 27 ? 6.353 4.300 28.593 0.12 42.86 78 VAL A O 2
ATOM 4149 N N . LYS A 1 28 ? 7.019 2.302 29.353 0.12 43.52 79 LYS A N 2
ATOM 4150 C CA . LYS A 1 28 ? 7.091 2.683 30.760 0.12 44.56 79 LYS A CA 2
ATOM 4151 C C . LYS A 1 28 ? 8.570 2.679 31.124 0.12 46.34 79 LYS A C 2
ATOM 4152 O O . LYS A 1 28 ? 9.230 1.641 31.030 0.12 46.92 79 LYS A O 2
ATOM 4171 N N . GLU A 1 29 ? 9.122 3.853 31.406 0.12 47.50 80 GLU A N 2
ATOM 4172 C CA . GLU A 1 29 ? 10.530 3.971 31.769 0.12 49.66 80 GLU A CA 2
ATOM 4173 C C . GLU A 1 29 ? 10.583 4.301 33.243 0.12 50.79 80 GLU A C 2
ATOM 4174 O O . GLU A 1 29 ? 9.777 5.106 33.708 0.12 50.59 80 GLU A O 2
ATOM 4186 N N . ASP A 1 30 ? 11.527 3.675 33.962 0.12 52.15 81 ASP A N 2
ATOM 4187 C CA . ASP A 1 30 ? 11.801 4.008 35.357 0.12 53.39 81 ASP A CA 2
ATOM 4188 C C . ASP A 1 30 ? 10.489 4.434 36.019 0.12 51.76 81 ASP A C 2
ATOM 4189 O O . ASP A 1 30 ? 9.669 3.585 36.392 0.12 50.28 81 ASP A O 2
ATOM 4198 N N . ASP A 1 31 ? 10.263 5.750 36.103 0.12 52.22 82 ASP A N 2
ATOM 4199 C CA . ASP A 1 31 ? 9.129 6.352 36.794 0.12 51.17 82 ASP A CA 2
ATOM 4200 C C . ASP A 1 31 ? 7.939 6.689 35.901 0.12 49.73 82 ASP A C 2
ATOM 4201 O O . ASP A 1 31 ? 6.846 6.845 36.434 0.12 49.17 82 ASP A O 2
ATOM 4210 N N . THR A 1 32 ? 8.125 6.845 34.581 0.12 49.21 83 THR A N 2
ATOM 4211 C CA . THR A 1 32 ? 7.147 7.457 33.697 0.12 48.19 83 THR A CA 2
ATOM 4212 C C . THR A 1 32 ? 6.599 6.477 32.656 0.12 46.43 83 THR A C 2
ATOM 4213 O O . THR A 1 32 ? 6.595 5.261 32.844 0.12 46.29 83 THR A O 2
ATOM 4224 N N . LEU A 1 33 ? 6.142 7.035 31.539 0.12 45.36 84 LEU A N 2
ATOM 4225 C CA . LEU A 1 33 ? 5.257 6.375 30.590 0.12 43.88 84 LEU A CA 2
ATOM 4226 C C . LEU A 1 33 ? 4.964 7.344 29.465 0.12 43.71 84 LEU A C 2
ATOM 4227 O O . LEU A 1 33 ? 4.183 8.279 29.638 0.12 44.39 84 LEU A O 2
ATOM 4243 N N . TYR A 1 34 ? 5.595 7.111 28.315 0.12 43.01 85 TYR A N 2
ATOM 4244 C CA . TYR A 1 34 ? 5.388 7.921 27.118 0.12 42.88 85 TYR A CA 2
ATOM 4245 C C . TYR A 1 34 ? 4.909 7.055 25.940 0.12 41.54 85 TYR A C 2
ATOM 4246 O O . TYR A 1 34 ? 4.954 5.825 25.995 0.12 41.00 85 TYR A O 2
ATOM 4264 N N . VAL A 1 35 ? 4.492 7.696 24.842 0.12 41.19 86 VAL A N 2
ATOM 4265 C CA . VAL A 1 35 ? 3.866 6.975 23.714 0.12 39.99 86 VAL A CA 2
ATOM 4266 C C . VAL A 1 35 ? 4.629 7.285 22.439 0.12 40.28 86 VAL A C 2
ATOM 4267 O O . VAL A 1 35 ? 4.613 8.431 21.969 0.12 40.99 86 VAL A O 2
ATOM 4280 N N . ILE A 1 36 ? 5.265 6.263 21.852 0.12 39.98 87 ILE A N 2
ATOM 4281 C CA . ILE A 1 36 ? 6.094 6.430 20.654 0.12 40.39 87 ILE A CA 2
ATOM 4282 C C . ILE A 1 36 ? 5.291 6.115 19.377 0.12 39.23 87 ILE A C 2
ATOM 4283 O O . ILE A 1 36 ? 4.904 4.961 19.148 0.12 38.31 87 ILE A O 2
ATOM 4299 N N . GLU A 1 37 ? 5.112 7.125 18.507 0.12 39.47 88 GLU A N 2
ATOM 4300 C CA . GLU A 1 37 ? 4.709 6.911 17.110 0.12 38.62 88 GLU A CA 2
ATOM 4301 C C . GLU A 1 37 ? 5.585 5.869 16.464 0.12 38.58 88 GLU A C 2
ATOM 4302 O O . GLU A 1 37 ? 6.799 5.977 16.497 0.12 39.68 88 GLU A O 2
ATOM 4314 N N . ALA A 1 38 ? 4.984 4.863 15.863 0.12 37.62 89 ALA A N 2
ATOM 4315 C CA . ALA A 1 38 ? 5.760 3.790 15.265 0.12 37.80 89 ALA A CA 2
ATOM 4316 C C . ALA A 1 38 ? 5.886 4.031 13.758 0.12 37.81 89 ALA A C 2
ATOM 4317 O O . ALA A 1 38 ? 5.327 3.320 12.923 0.12 37.12 89 ALA A O 2
ATOM 4324 N N . LYS A 1 39 ? 6.687 5.039 13.419 0.12 38.85 90 LYS A N 2
ATOM 4325 C CA . LYS A 1 39 ? 7.051 5.269 12.036 0.12 39.06 90 LYS A CA 2
ATOM 4326 C C . LYS A 1 39 ? 8.446 5.869 11.944 0.12 40.78 90 LYS A C 2
ATOM 4327 O O . LYS A 1 39 ? 8.840 6.725 12.740 0.12 41.82 90 LYS A O 2
ATOM 4346 N N . CYS A 1 40 ? 9.167 5.439 10.928 0.12 41.32 91 CYS A N 2
ATOM 4347 C CA . CYS A 1 40 ? 10.568 5.739 10.849 0.12 43.36 91 CYS A CA 2
ATOM 4348 C C . CYS A 1 40 ? 10.760 7.174 10.395 0.12 44.37 91 CYS A C 2
ATOM 4349 O O . CYS A 1 40 ? 10.050 7.677 9.528 0.12 43.65 91 CYS A O 2
ATOM 4356 N N . THR A 1 41 ? 11.658 7.861 11.064 0.12 46.31 92 THR A N 2
ATOM 4357 C CA . THR A 1 41 ? 11.873 9.262 10.778 0.12 47.66 92 THR A CA 2
ATOM 4358 C C . THR A 1 41 ? 12.899 9.463 9.667 0.12 49.26 92 THR A C 2
ATOM 4359 O O . THR A 1 41 ? 13.376 10.587 9.476 0.12 50.77 92 THR A O 2
ATOM 4370 N N . HIS A 1 42 ? 13.276 8.380 8.984 0.12 49.26 93 HIS A N 2
ATOM 4371 C CA . HIS A 1 42 ? 14.030 8.404 7.742 0.12 50.69 93 HIS A CA 2
ATOM 4372 C C . HIS A 1 42 ? 13.051 8.573 6.581 0.12 49.08 93 HIS A C 2
ATOM 4373 O O . HIS A 1 42 ? 12.755 9.702 6.179 0.12 49.68 93 HIS A O 2
ATOM 4387 N N . LEU A 1 43 ? 12.493 7.475 6.068 0.12 47.18 94 LEU A N 2
ATOM 4388 C CA . LEU A 1 43 ? 11.480 7.587 5.025 0.12 45.76 94 LEU A CA 2
ATOM 4389 C C . LEU A 1 43 ? 10.106 7.064 5.470 0.12 43.38 94 LEU A C 2
ATOM 4390 O O . LEU A 1 43 ? 9.159 7.069 4.678 0.12 42.29 94 LEU A O 2
ATOM 4406 N N . GLY A 1 44 ? 9.943 6.644 6.715 0.12 42.72 95 GLY A N 2
ATOM 4407 C CA . GLY A 1 44 ? 8.587 6.495 7.225 0.12 40.89 95 GLY A CA 2
ATOM 4408 C C . GLY A 1 44 ? 7.976 5.122 7.170 0.12 39.70 95 GLY A C 2
ATOM 4409 O O . GLY A 1 44 ? 6.750 5.035 7.138 0.12 38.41 95 GLY A O 2
ATOM 4413 N N . CYS A 1 45 ? 8.776 4.058 7.196 0.12 40.39 96 CYS A N 2
ATOM 4414 C CA . CYS A 1 45 ? 8.248 2.712 7.359 0.12 39.67 96 CYS A CA 2
ATOM 4415 C C . CYS A 1 45 ? 7.775 2.480 8.808 0.12 39.20 96 CYS A C 2
ATOM 4416 O O . CYS A 1 45 ? 7.953 3.317 9.688 0.12 39.73 96 CYS A O 2
ATOM 4423 N N . THR A 1 46 ? 7.125 1.346 9.059 0.12 38.48 97 THR A N 2
ATOM 4424 C CA . THR A 1 46 ? 6.872 0.976 10.440 0.12 38.16 97 THR A CA 2
ATOM 4425 C C . THR A 1 46 ? 8.108 0.232 10.860 0.12 39.43 97 THR A C 2
ATOM 4426 O O . THR A 1 46 ? 8.608 -0.577 10.080 0.12 39.77 97 THR A O 2
ATOM 4437 N N . PRO A 1 47 ? 8.652 0.461 12.048 0.12 40.37 98 PRO A N 2
ATOM 4438 C CA . PRO A 1 47 ? 9.713 -0.427 12.484 0.12 41.87 98 PRO A CA 2
ATOM 4439 C C . PRO A 1 47 ? 9.135 -1.503 13.385 0.12 41.44 98 PRO A C 2
ATOM 4440 O O . PRO A 1 47 ? 7.916 -1.632 13.525 0.12 40.02 98 PRO A O 2
ATOM 4451 N N . ASN A 1 48 ? 10.026 -2.299 13.960 0.12 43.03 99 ASN A N 2
ATOM 4452 C CA . ASN A 1 48 ? 9.697 -3.516 14.666 0.12 43.21 99 ASN A CA 2
ATOM 4453 C C . ASN A 1 48 ? 10.437 -3.524 15.989 0.12 44.43 99 ASN A C 2
ATOM 4454 O O . ASN A 1 48 ? 11.639 -3.285 16.044 0.12 46.02 99 ASN A O 2
ATOM 4465 N N . TRP A 1 49 ? 9.676 -3.722 17.044 0.12 43.89 100 TRP A N 2
ATOM 4466 C CA . TRP A 1 49 ? 10.206 -4.027 18.349 0.12 45.14 100 TRP A CA 2
ATOM 4467 C C . TRP A 1 49 ? 10.947 -5.356 18.318 0.12 47.12 100 TRP A C 2
ATOM 4468 O O . TRP A 1 49 ? 10.346 -6.391 18.062 0.12 46.97 100 TRP A O 2
ATOM 4489 N N . LEU A 1 50 ? 12.250 -5.326 18.600 0.12 49.30 101 LEU A N 2
ATOM 4490 C CA . LEU A 1 50 ? 13.065 -6.532 18.771 0.12 51.75 101 LEU A CA 2
ATOM 4491 C C . LEU A 1 50 ? 13.519 -6.585 20.245 0.12 52.92 101 LEU A C 2
ATOM 4492 O O . LEU A 1 50 ? 14.584 -6.082 20.616 0.12 54.56 101 LEU A O 2
ATOM 4508 N N . ALA A 1 51 ? 12.680 -7.189 21.085 0.12 52.21 102 ALA A N 2
ATOM 4509 C CA . ALA A 1 51 ? 12.892 -7.061 22.511 0.12 53.02 102 ALA A CA 2
ATOM 4510 C C . ALA A 1 51 ? 14.246 -7.617 22.915 0.12 56.25 102 ALA A C 2
ATOM 4511 O O . ALA A 1 51 ? 14.905 -7.063 23.794 0.12 57.42 102 ALA A O 2
ATOM 4518 N N . SER A 1 52 ? 14.700 -8.674 22.258 0.12 58.02 103 SER A N 2
ATOM 4519 C CA . SER A 1 52 ? 15.910 -9.322 22.724 0.12 61.55 103 SER A CA 2
ATOM 4520 C C . SER A 1 52 ? 17.114 -8.427 22.505 0.12 62.94 103 SER A C 2
ATOM 4521 O O . SER A 1 52 ? 17.976 -8.314 23.383 0.12 65.55 103 SER A O 2
ATOM 4529 N N . GLU A 1 53 ? 17.175 -7.761 21.370 0.12 61.57 104 GLU A N 2
ATOM 4530 C CA . GLU A 1 53 ? 18.249 -6.846 21.050 0.12 63.13 104 GLU A CA 2
ATOM 4531 C C . GLU A 1 53 ? 18.025 -5.466 21.611 0.12 61.69 104 GLU A C 2
ATOM 4532 O O . GLU A 1 53 ? 18.797 -4.559 21.321 0.12 63.19 104 GLU A O 2
ATOM 4544 N N . GLY A 1 54 ? 16.963 -5.264 22.363 0.12 59.16 105 GLY A N 2
ATOM 4545 C CA . GLY A 1 54 ? 16.702 -3.947 22.904 0.12 57.95 105 GLY A CA 2
ATOM 4546 C C . GLY A 1 54 ? 16.481 -2.818 21.916 0.12 56.74 105 GLY A C 2
ATOM 4547 O O . GLY A 1 54 ? 16.862 -1.692 22.226 0.12 57.25 105 GLY A O 2
ATOM 4551 N N . LYS A 1 55 ? 15.845 -3.053 20.760 0.12 55.29 106 LYS A N 2
ATOM 4552 C CA . LYS A 1 55 ? 15.648 -1.920 19.854 0.12 54.21 106 LYS A CA 2
ATOM 4553 C C . LYS A 1 55 ? 14.510 -2.109 18.838 0.12 51.60 106 LYS A C 2
ATOM 4554 O O . LYS A 1 55 ? 14.067 -3.221 18.526 0.12 51.14 106 LYS A O 2
ATOM 4573 N N . PHE A 1 56 ? 14.039 -0.990 18.323 0.12 50.09 107 PHE A N 2
ATOM 4574 C CA . PHE A 1 56 ? 13.135 -1.020 17.183 0.12 48.22 107 PHE A CA 2
ATOM 4575 C C . PHE A 1 56 ? 13.929 -0.915 15.904 0.12 49.65 107 PHE A C 2
ATOM 4576 O O . PHE A 1 56 ? 14.486 0.148 15.648 0.12 51.34 107 PHE A O 2
ATOM 4593 N N . LYS A 1 57 ? 13.977 -1.974 15.086 0.12 49.25 108 LYS A N 2
ATOM 4594 C CA . LYS A 1 57 ? 14.698 -1.869 13.809 0.12 50.57 108 LYS A CA 2
ATOM 4595 C C . LYS A 1 57 ? 13.712 -1.789 12.653 0.12 48.66 108 LYS A C 2
ATOM 4596 O O . LYS A 1 57 ? 12.935 -2.721 12.406 0.12 47.32 108 LYS A O 2
ATOM 4615 N N . CYS A 1 58 ? 13.748 -0.632 11.979 0.12 48.77 109 CYS A N 2
ATOM 4616 C CA . CYS A 1 58 ? 13.073 -0.362 10.702 0.12 47.26 109 CYS A CA 2
ATOM 4617 C C . CYS A 1 58 ? 13.538 -1.325 9.622 0.12 48.47 109 CYS A C 2
ATOM 4618 O O . CYS A 1 58 ? 14.702 -1.272 9.225 0.12 50.84 109 CYS A O 2
ATOM 4625 N N . PRO A 1 59 ? 12.643 -2.114 9.029 0.12 47.17 110 PRO A N 2
ATOM 4626 C CA . PRO A 1 59 ? 13.083 -3.111 8.058 0.12 48.50 110 PRO A CA 2
ATOM 4627 C C . PRO A 1 59 ? 13.402 -2.547 6.677 0.12 48.74 110 PRO A C 2
ATOM 4628 O O . PRO A 1 59 ? 13.790 -3.315 5.793 0.12 49.98 110 PRO A O 2
ATOM 4639 N N . CYS A 1 60 ? 13.246 -1.248 6.443 0.12 47.81 111 CYS A N 2
ATOM 4640 C CA . CYS A 1 60 ? 13.354 -0.833 5.057 0.12 47.93 111 CYS A CA 2
ATOM 4641 C C . CYS A 1 60 ? 14.810 -0.568 4.693 0.12 50.62 111 CYS A C 2
ATOM 4642 O O . CYS A 1 60 ? 15.372 -1.324 3.910 0.12 51.94 111 CYS A O 2
ATOM 4649 N N . HIS A 1 61 ? 15.459 0.410 5.328 0.12 51.72 112 HIS A N 2
ATOM 4650 C CA . HIS A 1 61 ? 16.890 0.631 5.133 0.12 54.80 112 HIS A CA 2
ATOM 4651 C C . HIS A 1 61 ? 17.746 0.353 6.382 0.12 56.65 112 HIS A C 2
ATOM 4652 O O . HIS A 1 61 ? 18.933 0.723 6.403 0.12 59.39 112 HIS A O 2
ATOM 4666 N N . GLY A 1 62 ? 17.189 -0.284 7.404 0.12 55.45 113 GLY A N 2
ATOM 4667 C CA . GLY A 1 62 ? 17.954 -0.802 8.533 0.12 57.47 113 GLY A CA 2
ATOM 4668 C C . GLY A 1 62 ? 18.174 0.133 9.693 0.12 57.71 113 GLY A C 2
ATOM 4669 O O . GLY A 1 62 ? 19.149 -0.038 10.416 0.12 60.03 113 GLY A O 2
ATOM 4673 N N . SER A 1 63 ? 17.292 1.087 9.929 0.12 55.59 114 SER A N 2
ATOM 4674 C CA . SER A 1 63 ? 17.469 2.001 11.042 0.12 55.99 114 SER A CA 2
ATOM 4675 C C . SER A 1 63 ? 17.122 1.343 12.385 0.12 55.37 114 SER A C 2
ATOM 4676 O O . SER A 1 63 ? 16.223 0.496 12.493 0.12 53.40 114 SER A O 2
ATOM 4684 N N . GLY A 1 64 ? 17.858 1.748 13.412 0.12 57.32 115 GLY A N 2
ATOM 4685 C CA . GLY A 1 64 ? 17.727 1.172 14.746 0.12 57.28 115 GLY A CA 2
ATOM 4686 C C . GLY A 1 64 ? 17.588 2.247 15.805 0.12 56.84 115 GLY A C 2
ATOM 4687 O O . GLY A 1 64 ? 18.330 3.242 15.794 0.12 58.45 115 GLY A O 2
ATOM 4691 N N . PHE A 1 65 ? 16.645 2.028 16.738 0.12 54.90 116 PHE A N 2
ATOM 4692 C CA . PHE A 1 65 ? 16.384 2.982 17.803 0.12 54.38 116 PHE A CA 2
ATOM 4693 C C . PHE A 1 65 ? 16.446 2.273 19.151 0.12 54.56 116 PHE A C 2
ATOM 4694 O O . PHE A 1 65 ? 16.091 1.093 19.265 0.12 53.48 116 PHE A O 2
ATOM 4711 N N . THR A 1 66 ? 16.902 2.982 20.177 0.12 55.94 117 THR A N 2
ATOM 4712 C CA . THR A 1 66 ? 16.825 2.408 21.506 0.12 56.14 117 THR A CA 2
ATOM 4713 C C . THR A 1 66 ? 15.360 2.397 21.980 0.12 53.14 117 THR A C 2
ATOM 4714 O O . THR A 1 66 ? 14.460 2.893 21.290 0.12 51.16 117 THR A O 2
ATOM 4725 N N . PRO A 1 67 ? 15.085 1.772 23.133 0.12 52.95 118 PRO A N 2
ATOM 4726 C CA . PRO A 1 67 ? 13.690 1.647 23.587 0.12 50.39 118 PRO A CA 2
ATOM 4727 C C . PRO A 1 67 ? 13.023 2.972 23.879 0.12 49.47 118 PRO A C 2
ATOM 4728 O O . PRO A 1 67 ? 11.786 3.039 23.845 0.12 47.54 118 PRO A O 2
ATOM 4739 N N . ASP A 1 68 ? 13.788 4.035 24.092 0.12 51.08 119 ASP A N 2
ATOM 4740 C CA . ASP A 1 68 ? 13.243 5.358 24.361 0.12 50.61 119 ASP A CA 2
ATOM 4741 C C . ASP A 1 68 ? 12.928 6.141 23.094 0.12 49.94 119 ASP A C 2
ATOM 4742 O O . ASP A 1 68 ? 12.380 7.247 23.169 0.12 49.68 119 ASP A O 2
ATOM 4751 N N . GLY A 1 69 ? 13.231 5.586 21.935 0.12 49.83 120 GLY A N 2
ATOM 4752 C CA . GLY A 1 69 ? 12.997 6.284 20.708 0.12 49.27 120 GLY A CA 2
ATOM 4753 C C . GLY A 1 69 ? 14.179 7.112 20.249 0.12 51.70 120 GLY A C 2
ATOM 4754 O O . GLY A 1 69 ? 14.053 7.864 19.274 0.12 51.58 120 GLY A O 2
ATOM 4758 N N . ILE A 1 70 ? 15.322 6.995 20.927 0.12 54.11 121 ILE A N 2
ATOM 4759 C CA . ILE A 1 70 ? 16.549 7.597 20.422 0.12 56.93 121 ILE A CA 2
ATOM 4760 C C . ILE A 1 70 ? 16.999 6.865 19.169 0.12 57.58 121 ILE A C 2
ATOM 4761 O O . ILE A 1 70 ? 17.036 5.628 19.123 0.12 57.59 121 ILE A O 2
ATOM 4777 N N . ASN A 1 71 ? 17.335 7.627 18.140 0.12 58.45 122 ASN A N 2
ATOM 4778 C CA . ASN A 1 71 ? 17.943 7.045 16.955 0.12 59.33 122 ASN A CA 2
ATOM 4779 C C . ASN A 1 71 ? 19.449 6.898 17.150 0.12 63.03 122 ASN A C 2
ATOM 4780 O O . ASN A 1 71 ? 20.155 7.865 17.471 0.12 65.49 122 ASN A O 2
ATOM 4791 N N . ILE A 1 72 ? 19.936 5.686 16.912 0.12 63.78 123 ILE A N 2
ATOM 4792 C CA . ILE A 1 72 ? 21.317 5.351 17.190 0.12 67.57 123 ILE A CA 2
ATOM 4793 C C . ILE A 1 72 ? 22.055 4.880 15.957 0.12 69.35 123 ILE A C 2
ATOM 4794 O O . ILE A 1 72 ? 23.252 5.172 15.830 0.12 73.16 123 ILE A O 2
ATOM 4810 N N . GLU A 1 73 ? 21.381 4.212 15.027 0.12 67.03 124 GLU A N 2
ATOM 4811 C CA . GLU A 1 73 ? 22.001 3.776 13.782 0.12 68.73 124 GLU A CA 2
ATOM 4812 C C . GLU A 1 73 ? 21.097 4.059 12.571 0.12 65.91 124 GLU A C 2
ATOM 4813 O O . GLU A 1 73 ? 19.969 4.552 12.682 0.12 62.73 124 GLU A O 2
ATOM 4825 N N . GLY A 1 74 ? 21.659 3.761 11.393 0.12 67.45 125 GLY A N 2
ATOM 4826 C CA . GLY A 1 74 ? 20.992 3.939 10.147 0.12 65.48 125 GLY A CA 2
ATOM 4827 C C . GLY A 1 74 ? 20.943 5.401 9.770 0.12 65.26 125 GLY A C 2
ATOM 4828 O O . GLY A 1 74 ? 21.641 6.260 10.349 0.12 67.06 125 GLY A O 2
ATOM 4832 N N . PRO A 1 75 ? 20.107 5.691 8.752 0.12 63.17 126 PRO A N 2
ATOM 4833 C CA . PRO A 1 75 ? 19.965 7.066 8.252 0.12 63.14 126 PRO A CA 2
ATOM 4834 C C . PRO A 1 75 ? 18.997 7.933 9.036 0.12 61.42 126 PRO A C 2
ATOM 4835 O O . PRO A 1 75 ? 19.028 9.161 8.850 0.12 62.48 126 PRO A O 2
ATOM 4846 N N . ALA A 1 76 ? 18.138 7.355 9.894 0.12 59.10 127 ALA A N 2
ATOM 4847 C CA . ALA A 1 76 ? 17.159 8.172 10.586 0.12 57.44 127 ALA A CA 2
ATOM 4848 C C . ALA A 1 76 ? 17.909 9.268 11.350 0.12 60.12 127 ALA A C 2
ATOM 4849 O O . ALA A 1 76 ? 18.920 8.986 12.013 0.12 62.42 127 ALA A O 2
ATOM 4856 N N . PRO A 1 77 ? 17.518 10.523 11.200 0.12 60.16 128 PRO A N 2
ATOM 4857 C CA . PRO A 1 77 ? 18.371 11.612 11.676 0.12 63.23 128 PRO A CA 2
ATOM 4858 C C . PRO A 1 77 ? 17.958 12.133 13.023 0.12 62.78 128 PRO A C 2
ATOM 4859 O O . PRO A 1 77 ? 18.662 12.936 13.641 0.12 65.48 128 PRO A O 2
ATOM 4870 N N . ARG A 1 78 ? 16.779 11.714 13.449 0.12 59.60 129 ARG A N 2
ATOM 4871 C CA . ARG A 1 78 ? 16.175 12.175 14.681 0.12 58.89 129 ARG A CA 2
ATOM 4872 C C . ARG A 1 78 ? 15.536 10.983 15.377 0.12 56.34 129 ARG A C 2
ATOM 4873 O O . ARG A 1 78 ? 15.350 9.921 14.766 0.12 54.67 129 ARG A O 2
ATOM 4894 N N . PRO A 1 79 ? 15.239 11.109 16.671 0.12 56.17 130 PRO A N 2
ATOM 4895 C CA . PRO A 1 79 ? 14.439 10.082 17.366 0.12 53.75 130 PRO A CA 2
ATOM 4896 C C . PRO A 1 79 ? 13.028 9.964 16.809 0.12 50.90 130 PRO A C 2
ATOM 4897 O O . PRO A 1 79 ? 12.503 10.898 16.187 0.12 50.64 130 PRO A O 2
ATOM 4908 N N . LEU A 1 80 ? 12.423 8.779 17.033 0.12 48.99 131 LEU A N 2
ATOM 4909 C CA . LEU A 1 80 ? 10.996 8.565 16.791 0.12 46.54 131 LEU A CA 2
ATOM 4910 C C . LEU A 1 80 ? 10.196 9.524 17.644 0.12 46.33 131 LEU A C 2
ATOM 4911 O O . LEU A 1 80 ? 10.535 9.773 18.791 0.12 47.42 131 LEU A O 2
ATOM 4927 N N . GLU A 1 81 ? 9.164 10.112 17.072 0.12 45.16 132 GLU A N 2
ATOM 4928 C CA . GLU A 1 81 ? 8.423 11.127 17.803 0.12 45.46 132 GLU A CA 2
ATOM 4929 C C . GLU A 1 81 ? 7.518 10.494 18.863 0.12 44.23 132 GLU A C 2
ATOM 4930 O O . GLU A 1 81 ? 7.350 9.272 18.916 0.12 42.85 132 GLU A O 2
ATOM 4942 N N . ARG A 1 82 ? 6.972 11.365 19.730 0.12 44.94 133 ARG A N 2
ATOM 4943 C CA . ARG A 1 82 ? 6.093 11.012 20.836 0.12 44.08 133 ARG A CA 2
ATOM 4944 C C . ARG A 1 82 ? 4.832 11.882 20.817 0.12 43.90 133 ARG A C 2
ATOM 4945 O O . ARG A 1 82 ? 4.848 13.019 20.332 0.12 45.01 133 ARG A O 2
ATOM 4966 N N . PHE A 1 83 ? 3.747 11.346 21.376 0.12 42.73 134 PHE A N 2
ATOM 4967 C CA . PHE A 1 83 ? 2.457 12.030 21.388 0.12 42.81 134 PHE A CA 2
ATOM 4968 C C . PHE A 1 83 ? 2.024 12.450 22.785 0.12 43.65 134 PHE A C 2
ATOM 4969 O O . PHE A 1 83 ? 2.477 11.906 23.798 0.12 43.39 134 PHE A O 2
ATOM 4986 N N . LYS A 1 84 ? 1.089 13.386 22.827 0.12 44.83 135 LYS A N 2
ATOM 4987 C CA . LYS A 1 84 ? 0.616 13.911 24.101 0.12 45.85 135 LYS A CA 2
ATOM 4988 C C . LYS A 1 84 ? -0.334 12.933 24.793 0.12 44.66 135 LYS A C 2
ATOM 4989 O O . LYS A 1 84 ? -1.465 12.711 24.354 0.12 43.53 135 LYS A O 2
ATOM 5008 N N . VAL A 1 85 ? 0.133 12.375 25.913 0.12 45.09 136 VAL A N 2
ATOM 5009 C CA . VAL A 1 85 ? -0.663 11.548 26.799 0.12 44.41 136 VAL A CA 2
ATOM 5010 C C . VAL A 1 85 ? -1.425 12.462 27.735 0.12 45.94 136 VAL A C 2
ATOM 5011 O O . VAL A 1 85 ? -1.027 13.612 27.932 0.12 47.28 136 VAL A O 2
ATOM 5024 N N . ALA A 1 86 ? -2.522 11.962 28.303 0.12 46.01 137 ALA A N 2
ATOM 5025 C CA . ALA A 1 86 ? -3.088 12.578 29.497 0.12 47.60 137 ALA A CA 2
ATOM 5026 C C . ALA A 1 86 ? -4.275 11.776 29.999 0.12 47.25 137 ALA A C 2
ATOM 5027 O O . ALA A 1 86 ? -5.167 11.405 29.235 0.12 46.35 137 ALA A O 2
ATOM 5034 N N . LEU A 1 87 ? -4.303 11.543 31.308 0.12 48.17 138 LEU A N 2
ATOM 5035 C CA . LEU A 1 87 ? -5.483 10.947 31.938 0.12 48.32 138 LEU A CA 2
ATOM 5036 C C . LEU A 1 87 ? -6.738 11.763 31.656 0.12 49.96 138 LEU A C 2
ATOM 5037 O O . LEU A 1 87 ? -6.718 12.991 31.722 0.12 51.71 138 LEU A O 2
ATOM 5053 N N . GLY A 1 88 ? -7.812 11.065 31.287 0.12 49.70 139 GLY A N 2
ATOM 5054 C CA . GLY A 1 88 ? -9.124 11.663 31.234 0.12 51.62 139 GLY A CA 2
ATOM 5055 C C . GLY A 1 88 ? -9.930 11.429 32.506 0.12 53.30 139 GLY A C 2
ATOM 5056 O O . GLY A 1 88 ? -9.454 10.883 33.502 0.12 52.68 139 GLY A O 2
ATOM 5060 N N . ASP A 1 89 ? -11.190 11.855 32.443 0.12 55.70 140 ASP A N 2
ATOM 5061 C CA . ASP A 1 89 ? -12.017 11.975 33.643 0.12 57.73 140 ASP A CA 2
ATOM 5062 C C . ASP A 1 89 ? -12.329 10.623 34.250 0.12 57.26 140 ASP A C 2
ATOM 5063 O O . ASP A 1 89 ? -12.407 10.508 35.477 0.12 58.67 140 ASP A O 2
ATOM 5072 N N . ASP A 1 90 ? -12.464 9.600 33.406 0.12 55.52 141 ASP A N 2
ATOM 5073 C CA . ASP A 1 90 ? -12.682 8.225 33.822 0.12 54.96 141 ASP A CA 2
ATOM 5074 C C . ASP A 1 90 ? -11.409 7.550 34.314 0.12 52.72 141 ASP A C 2
ATOM 5075 O O . ASP A 1 90 ? -11.439 6.370 34.669 0.12 52.18 141 ASP A O 2
ATOM 5084 N N . GLY A 1 91 ? -10.302 8.273 34.360 0.12 51.73 142 GLY A N 2
ATOM 5085 C CA . GLY A 1 91 ? -9.049 7.738 34.839 0.12 50.12 142 GLY A CA 2
ATOM 5086 C C . GLY A 1 91 ? -8.116 7.143 33.788 0.12 48.05 142 GLY A C 2
ATOM 5087 O O . GLY A 1 91 ? -7.015 6.710 34.139 0.12 46.93 142 GLY A O 2
ATOM 5091 N N . GLN A 1 92 ? -8.489 7.126 32.511 0.12 47.72 143 GLN A N 2
ATOM 5092 C CA . GLN A 1 92 ? -7.696 6.364 31.565 0.12 45.93 143 GLN A CA 2
ATOM 5093 C C . GLN A 1 92 ? -6.865 7.283 30.681 0.12 45.28 143 GLN A C 2
ATOM 5094 O O . GLN A 1 92 ? -7.082 8.491 30.635 0.12 46.35 143 GLN A O 2
ATOM 5108 N N . ILE A 1 93 ? -5.862 6.686 30.028 0.12 43.75 144 ILE A N 2
ATOM 5109 C CA . ILE A 1 93 ? -4.870 7.405 29.228 0.12 43.20 144 ILE A CA 2
ATOM 5110 C C . ILE A 1 93 ? -5.475 7.815 27.892 0.12 43.12 144 ILE A C 2
ATOM 5111 O O . ILE A 1 93 ? -5.867 6.966 27.088 0.12 42.37 144 ILE A O 2
ATOM 5127 N N . ILE A 1 94 ? -5.524 9.112 27.645 0.12 44.03 145 ILE A N 2
ATOM 5128 C CA . ILE A 1 94 ? -5.872 9.668 26.346 0.12 44.11 145 ILE A CA 2
ATOM 5129 C C . ILE A 1 94 ? -4.599 10.020 25.596 0.12 43.31 145 ILE A C 2
ATOM 5130 O O . ILE A 1 94 ? -3.800 10.833 26.080 0.12 43.86 145 ILE A O 2
ATOM 5146 N N . VAL A 1 95 ? -4.433 9.427 24.408 0.12 42.19 146 VAL A N 2
ATOM 5147 C CA . VAL A 1 95 ? -3.410 9.804 23.450 0.12 41.66 146 VAL A CA 2
ATOM 5148 C C . VAL A 1 95 ? -4.002 10.804 22.481 0.12 42.51 146 VAL A C 2
ATOM 5149 O O . VAL A 1 95 ? -5.052 10.552 21.897 0.12 42.61 146 VAL A O 2
ATOM 5162 N N . ASP A 1 96 ? -3.305 11.915 22.281 0.12 43.27 147 ASP A N 2
ATOM 5163 C CA . ASP A 1 96 ? -3.653 12.934 21.297 0.12 44.37 147 ASP A CA 2
ATOM 5164 C C . ASP A 1 96 ? -2.573 12.956 20.213 0.12 43.90 147 ASP A C 2
ATOM 5165 O O . ASP A 1 96 ? -1.539 13.622 20.366 0.12 44.52 147 ASP A O 2
ATOM 5174 N N . GLU A 1 97 ? -2.801 12.216 19.131 0.12 43.04 148 GLU A N 2
ATOM 5175 C CA . GLU A 1 97 ? -1.808 12.078 18.054 0.12 42.57 148 GLU A CA 2
ATOM 5176 C C . GLU A 1 97 ? -1.461 13.415 17.417 0.12 44.19 148 GLU A C 2
ATOM 5177 O O . GLU A 1 97 ? -0.401 13.532 16.778 0.12 44.11 148 GLU A O 2
ATOM 5189 N N . SER A 1 98 ? -2.324 14.423 17.593 0.12 45.90 149 SER A N 2
ATOM 5190 C CA . SER A 1 98 ? -2.078 15.723 16.992 0.12 47.85 149 SER A CA 2
ATOM 5191 C C . SER A 1 98 ? -0.698 16.211 17.380 0.12 48.70 149 SER A C 2
ATOM 5192 O O . SER A 1 98 ? 0.226 16.205 16.553 0.12 49.39 149 SER A O 2
ATOM 5200 N N . THR A 1 99 ? -0.521 16.565 18.646 0.12 48.95 150 THR A N 2
ATOM 5201 C CA . THR A 1 99 ? 0.703 17.209 19.091 0.12 50.10 150 THR A CA 2
ATOM 5202 C C . THR A 1 99 ? 1.760 16.158 19.380 0.12 48.47 150 THR A C 2
ATOM 5203 O O . THR A 1 99 ? 1.480 14.959 19.425 0.12 46.73 150 THR A O 2
ATOM 5214 N N . ARG A 1 100 ? 2.998 16.621 19.483 0.12 49.36 151 ARG A N 2
ATOM 5215 C CA . ARG A 1 100 ? 4.140 15.780 19.175 0.12 48.22 151 ARG A CA 2
ATOM 5216 C C . ARG A 1 100 ? 5.355 16.421 19.802 0.12 50.06 151 ARG A C 2
ATOM 5217 O O . ARG A 1 100 ? 5.481 17.645 19.845 0.12 52.25 151 ARG A O 2
ATOM 5238 N N . TYR A 1 101 ? 6.258 15.577 20.279 0.12 49.45 152 TYR A N 2
ATOM 5239 C CA . TYR A 1 101 ? 7.374 16.034 21.094 0.12 51.33 152 TYR A CA 2
ATOM 5240 C C . TYR A 1 101 ? 8.664 15.544 20.471 0.12 51.20 152 TYR A C 2
ATOM 5241 O O . TYR A 1 101 ? 8.818 14.338 20.211 0.12 49.48 152 TYR A O 2
ATOM 5259 N N . ARG A 1 102 ? 9.571 16.492 20.226 0.12 53.35 153 ARG A N 2
ATOM 5260 C CA . ARG A 1 102 ? 10.810 16.215 19.532 0.12 54.03 153 ARG A CA 2
ATOM 5261 C C . ARG A 1 102 ? 11.972 16.145 20.526 0.12 56.33 153 ARG A C 2
ATOM 5262 O O . ARG A 1 102 ? 12.378 17.157 21.108 0.12 58.45 153 ARG A O 2
ATOM 5283 N N . GLY A 1 103 ? 12.499 14.935 20.710 0.12 56.16 154 GLY A N 2
ATOM 5284 C CA . GLY A 1 103 ? 13.631 14.754 21.596 0.12 58.29 154 GLY A CA 2
ATOM 5285 C C . GLY A 1 103 ? 14.770 15.710 21.310 0.12 61.65 154 GLY A C 2
ATOM 5286 O O . GLY A 1 103 ? 15.301 16.342 22.224 0.12 64.10 154 GLY A O 2
ATOM 5290 N N . GLU A 1 104 ? 15.161 15.821 20.048 0.12 62.04 155 GLU A N 2
ATOM 5291 C CA . GLU A 1 104 ? 16.308 16.642 19.681 0.12 65.51 155 GLU A CA 2
ATOM 5292 C C . GLU A 1 104 ? 16.015 18.138 19.736 0.12 67.20 155 GLU A C 2
ATOM 5293 O O . GLU A 1 104 ? 16.951 18.937 19.583 0.12 70.58 155 GLU A O 2
ATOM 5305 N N . ARG A 1 105 ? 14.759 18.543 19.958 0.12 65.22 156 ARG A N 2
ATOM 5306 C CA . ARG A 1 105 ? 14.410 19.951 20.128 0.12 66.89 156 ARG A CA 2
ATOM 5307 C C . ARG A 1 105 ? 13.924 20.273 21.530 0.12 67.36 156 ARG A C 2
ATOM 5308 O O . ARG A 1 105 ? 13.107 21.189 21.696 0.12 68.49 156 ARG A O 2
ATOM 5329 N N . GLY A 1 106 ? 14.425 19.559 22.533 0.12 66.64 157 GLY A N 2
ATOM 5330 C CA . GLY A 1 106 ? 13.971 19.749 23.890 0.12 67.16 157 GLY A CA 2
ATOM 5331 C C . GLY A 1 106 ? 12.486 19.858 24.035 0.12 64.82 157 GLY A C 2
ATOM 5332 O O . GLY A 1 106 ? 11.967 20.964 24.240 0.12 65.62 157 GLY A O 2
ATOM 5336 N N . GLU A 1 107 ? 11.781 18.740 23.892 0.12 62.13 158 GLU A N 2
ATOM 5337 C CA . GLU A 1 107 ? 10.354 18.718 24.100 0.12 60.42 158 GLU A CA 2
ATOM 5338 C C . GLU A 1 107 ? 9.880 17.448 24.799 0.12 58.07 158 GLU A C 2
ATOM 5339 O O . GLU A 1 107 ? 8.728 17.411 25.236 0.12 56.93 158 GLU A O 2
ATOM 5351 N N . TRP A 1 108 ? 10.737 16.429 24.974 0.12 57.55 159 TRP A N 2
ATOM 5352 C CA . TRP A 1 108 ? 10.311 15.243 25.718 0.12 55.43 159 TRP A CA 2
ATOM 5353 C C . TRP A 1 108 ? 10.097 15.559 27.186 0.12 56.29 159 TRP A C 2
ATOM 5354 O O . TRP A 1 108 ? 9.751 14.676 27.969 0.12 54.67 159 TRP A O 2
ATOM 5375 N N . ASP A 1 109 ? 10.310 16.803 27.588 0.12 59.06 160 ASP A N 2
ATOM 5376 C CA . ASP A 1 109 ? 10.265 17.120 29.006 0.12 60.14 160 ASP A CA 2
ATOM 5377 C C . ASP A 1 109 ? 8.994 17.835 29.384 0.12 60.08 160 ASP A C 2
ATOM 5378 O O . ASP A 1 109 ? 8.800 18.144 30.564 0.12 60.60 160 ASP A O 2
ATOM 5387 N N . LYS A 1 110 ? 8.155 18.140 28.412 0.12 59.62 161 LYS A N 2
ATOM 5388 C CA . LYS A 1 110 ? 7.153 19.154 28.635 0.12 60.35 161 LYS A CA 2
ATOM 5389 C C . LYS A 1 110 ? 5.824 18.511 29.018 0.12 58.29 161 LYS A C 2
ATOM 5390 O O . LYS A 1 110 ? 5.663 17.286 28.908 0.12 55.83 161 LYS A O 2
ATOM 5409 N N . PRO A 1 111 ? 4.873 19.299 29.514 0.12 59.51 162 PRO A N 2
ATOM 5410 C CA . PRO A 1 111 ? 3.494 18.825 29.602 0.12 58.01 162 PRO A CA 2
ATOM 5411 C C . PRO A 1 111 ? 3.119 17.966 28.402 0.12 55.73 162 PRO A C 2
ATOM 5412 O O . PRO A 1 111 ? 3.435 18.292 27.258 0.12 55.82 162 PRO A O 2
ATOM 5423 N N . GLY A 1 112 ? 2.439 16.852 28.683 0.12 53.87 163 GLY A N 2
ATOM 5424 C CA . GLY A 1 112 ? 1.977 15.924 27.684 0.12 51.84 163 GLY A CA 2
ATOM 5425 C C . GLY A 1 112 ? 3.031 14.995 27.123 0.12 50.09 163 GLY A C 2
ATOM 5426 O O . GLY A 1 112 ? 2.677 13.949 26.573 0.12 48.35 163 GLY A O 2
ATOM 5430 N N . ALA A 1 113 ? 4.312 15.344 27.202 0.12 50.77 164 ALA A N 2
ATOM 5431 C CA . ALA A 1 113 ? 5.339 14.412 26.778 0.12 49.53 164 ALA A CA 2
ATOM 5432 C C . ALA A 1 113 ? 5.261 13.091 27.519 0.12 48.16 164 ALA A C 2
ATOM 5433 O O . ALA A 1 113 ? 5.598 12.061 26.933 0.12 46.99 164 ALA A O 2
ATOM 5440 N N . PHE A 1 114 ? 4.847 13.089 28.791 0.12 48.44 165 PHE A N 2
ATOM 5441 C CA . PHE A 1 114 ? 4.925 11.884 29.613 0.12 47.46 165 PHE A CA 2
ATOM 5442 C C . PHE A 1 114 ? 4.067 12.074 30.847 0.12 47.59 165 PHE A C 2
ATOM 5443 O O . PHE A 1 114 ? 3.869 13.186 31.332 0.12 48.60 165 PHE A O 2
ATOM 5460 N N . LEU A 1 115 ? 3.529 10.967 31.333 0.12 46.82 166 LEU A N 2
ATOM 5461 C CA . LEU A 1 115 ? 2.727 10.960 32.535 0.12 47.13 166 LEU A CA 2
ATOM 5462 C C . LEU A 1 115 ? 3.592 10.381 33.639 0.12 47.62 166 LEU A C 2
ATOM 5463 O O . LEU A 1 115 ? 4.333 9.420 33.399 0.12 46.91 166 LEU A O 2
ATOM 5479 N N . LYS A 1 116 ? 3.526 10.973 34.837 0.12 49.07 167 LYS A N 2
ATOM 5480 C CA . LYS A 1 116 ? 4.519 10.598 35.827 0.12 49.62 167 LYS A CA 2
ATOM 5481 C C . LYS A 1 116 ? 4.231 9.188 36.329 0.12 48.43 167 LYS A C 2
ATOM 5482 O O . LYS A 1 116 ? 5.163 8.396 36.497 0.12 48.10 167 LYS A O 2
ATOM 5501 N N . VAL A 1 117 ? 2.957 8.856 36.532 0.12 48.02 168 VAL A N 2
ATOM 5502 C CA . VAL A 1 117 ? 2.628 7.534 37.079 0.12 47.18 168 VAL A CA 2
ATOM 5503 C C . VAL A 1 117 ? 3.554 7.094 38.239 0.12 48.12 168 VAL A C 2
ATOM 5504 O O . VAL A 1 117 ? 3.999 7.857 39.149 0.12 49.46 168 VAL A O 2
ATOM 5518 N N . ARG B 1 1 ? 7.264 11.366 3.632 0.12 43.86 52 ARG D N 2
ATOM 5519 C CA . ARG B 1 1 ? 7.640 11.397 2.224 0.12 44.12 52 ARG D CA 2
ATOM 5520 C C . ARG B 1 1 ? 8.396 10.121 1.773 0.12 43.77 52 ARG D C 2
ATOM 5521 O O . ARG B 1 1 ? 9.542 9.914 2.127 0.12 44.70 52 ARG D O 2
ATOM 5541 N N . TYR B 1 2 ? 7.715 9.278 0.989 0.12 42.70 53 TYR D N 2
ATOM 5542 C CA . TYR B 1 2 ? 8.203 7.971 0.552 0.12 42.47 53 TYR D CA 2
ATOM 5543 C C . TYR B 1 2 ? 7.586 7.618 -0.803 0.12 41.87 53 TYR D C 2
ATOM 5544 O O . TYR B 1 2 ? 7.016 8.466 -1.485 0.12 41.42 53 TYR D O 2
ATOM 5562 N N . SER B 1 3 ? 7.677 6.334 -1.174 0.12 42.11 54 SER D N 2
ATOM 5563 C CA . SER B 1 3 ? 7.570 5.945 -2.573 0.12 41.87 54 SER D CA 2
ATOM 5564 C C . SER B 1 3 ? 7.070 4.520 -2.816 0.12 40.53 54 SER D C 2
ATOM 5565 O O . SER B 1 3 ? 7.812 3.556 -2.672 0.12 40.32 54 SER D O 2
ATOM 5573 N N . ILE B 1 4 ? 5.856 4.408 -3.330 0.12 39.83 55 ILE D N 2
ATOM 5574 C CA . ILE B 1 4 ? 5.199 3.118 -3.534 0.12 38.98 55 ILE D CA 2
ATOM 5575 C C . ILE B 1 4 ? 5.334 2.603 -4.971 0.12 39.47 55 ILE D C 2
ATOM 5576 O O . ILE B 1 4 ? 4.500 1.823 -5.424 0.12 38.93 55 ILE D O 2
ATOM 5592 N N . GLY B 1 5 ? 6.338 3.033 -5.714 0.12 40.71 56 GLY D N 2
ATOM 5593 C CA . GLY B 1 5 ? 6.635 2.347 -6.946 0.12 41.36 56 GLY D CA 2
ATOM 5594 C C . GLY B 1 5 ? 5.876 2.841 -8.167 0.12 41.16 56 GLY D C 2
ATOM 5595 O O . GLY B 1 5 ? 5.380 3.960 -8.246 0.12 40.75 56 GLY D O 2
ATOM 5599 N N . PHE B 1 6 ? 5.796 1.983 -9.114 0.12 41.70 57 PHE D N 2
ATOM 5600 C CA . PHE B 1 6 ? 5.301 2.410 -10.418 0.12 41.82 57 PHE D CA 2
ATOM 5601 C C . PHE B 1 6 ? 3.776 2.311 -10.512 0.12 40.73 57 PHE D C 2
ATOM 5602 O O . PHE B 1 6 ? 3.176 1.371 -9.986 0.12 40.22 57 PHE D O 2
ATOM 5619 N N . PRO B 1 7 ? 3.131 3.278 -11.182 0.12 40.67 58 PRO D N 2
ATOM 5620 C CA . PRO B 1 7 ? 1.666 3.210 -11.357 0.12 40.11 58 PRO D CA 2
ATOM 5621 C C . PRO B 1 7 ? 1.183 1.862 -11.858 0.12 40.27 58 PRO D C 2
ATOM 5622 O O . PRO B 1 7 ? 0.264 1.268 -11.271 0.12 39.88 58 PRO D O 2
ATOM 5633 N N . SER B 1 8 ? 1.845 1.333 -12.884 0.12 41.10 59 SER D N 2
ATOM 5634 C CA . SER B 1 8 ? 1.403 0.124 -13.578 0.12 41.56 59 SER D CA 2
ATOM 5635 C C . SER B 1 8 ? 1.475 -1.081 -12.664 0.12 41.36 59 SER D C 2
ATOM 5636 O O . SER B 1 8 ? 0.701 -2.032 -12.848 0.12 41.76 59 SER D O 2
ATOM 5644 N N . GLN B 1 9 ? 2.343 -1.005 -11.639 0.12 40.95 60 GLN D N 2
ATOM 5645 C CA . GLN B 1 9 ? 2.492 -1.907 -10.499 0.12 40.85 60 GLN D CA 2
ATOM 5646 C C . GLN B 1 9 ? 1.256 -1.929 -9.591 0.12 39.99 60 GLN D C 2
ATOM 5647 O O . GLN B 1 9 ? 1.359 -2.301 -8.408 0.12 39.67 60 GLN D O 2
ATOM 5661 N N . TYR B 1 10 ? 0.080 -1.522 -10.058 0.12 39.84 61 TYR D N 2
ATOM 5662 C CA . TYR B 1 10 ? -1.123 -1.635 -9.243 0.12 39.41 61 TYR D CA 2
ATOM 5663 C C . TYR B 1 10 ? -2.225 -2.027 -10.195 0.12 40.14 61 TYR D C 2
ATOM 5664 O O . TYR B 1 10 ? -1.958 -2.194 -11.380 0.12 40.39 61 TYR D O 2
ATOM 5682 N N . ALA B 1 11 ? -3.440 -2.130 -9.692 0.12 40.67 62 ALA D N 2
ATOM 5683 C CA . ALA B 1 11 ? -4.574 -2.698 -10.387 0.12 41.70 62 ALA D CA 2
ATOM 5684 C C . ALA B 1 11 ? -5.852 -2.015 -9.906 0.12 41.64 62 ALA D C 2
ATOM 5685 O O . ALA B 1 11 ? -5.883 -1.304 -8.903 0.12 40.80 62 ALA D O 2
ATOM 5692 N N . SER B 1 12 ? -6.920 -2.204 -10.647 0.12 42.78 63 SER D N 2
ATOM 5693 C CA . SER B 1 12 ? -8.148 -1.543 -10.257 0.12 43.22 63 SER D CA 2
ATOM 5694 C C . SER B 1 12 ? -8.608 -2.162 -8.964 0.12 43.31 63 SER D C 2
ATOM 5695 O O . SER B 1 12 ? -8.426 -3.356 -8.726 0.12 43.72 63 SER D O 2
ATOM 5703 N N . GLY B 1 13 ? -9.206 -1.333 -8.135 0.12 43.13 64 GLY D N 2
ATOM 5704 C CA . GLY B 1 13 ? -9.573 -1.748 -6.825 0.12 43.20 64 GLY D CA 2
ATOM 5705 C C . GLY B 1 13 ? -8.519 -1.369 -5.811 0.12 41.58 64 GLY D C 2
ATOM 5706 O O . GLY B 1 13 ? -7.821 -0.365 -5.948 0.12 40.67 64 GLY D O 2
ATOM 5710 N N . VAL B 1 14 ? -8.415 -2.171 -4.770 0.12 41.41 65 VAL D N 2
ATOM 5711 C CA . VAL B 1 14 ? -7.711 -1.785 -3.550 0.12 40.21 65 VAL D CA 2
ATOM 5712 C C . VAL B 1 14 ? -6.520 -2.690 -3.357 0.12 39.51 65 VAL D C 2
ATOM 5713 O O . VAL B 1 14 ? -6.666 -3.912 -3.280 0.12 40.25 65 VAL D O 2
ATOM 5726 N N . SER B 1 15 ? -5.359 -2.084 -3.234 0.12 38.41 66 SER D N 2
ATOM 5727 C CA . SER B 1 15 ? -4.116 -2.795 -2.974 0.12 38.02 66 SER D CA 2
ATOM 5728 C C . SER B 1 15 ? -3.737 -2.565 -1.537 0.12 37.35 66 SER D C 2
ATOM 5729 O O . SER B 1 15 ? -3.889 -1.453 -1.032 0.12 36.75 66 SER D O 2
ATOM 5737 N N . GLU B 1 16 ? -3.208 -3.607 -0.899 0.12 37.62 67 GLU D N 2
ATOM 5738 C CA . GLU B 1 16 ? -2.818 -3.550 0.511 0.12 37.13 67 GLU D CA 2
ATOM 5739 C C . GLU B 1 16 ? -1.337 -3.749 0.700 0.12 36.98 67 GLU D C 2
ATOM 5740 O O . GLU B 1 16 ? -0.900 -3.934 1.836 0.12 36.95 67 GLU D O 2
ATOM 5752 N N . LYS B 1 17 ? -0.569 -3.744 -0.395 0.12 37.11 68 LYS D N 2
ATOM 5753 C CA . LYS B 1 17 ? 0.888 -3.934 -0.327 0.12 37.47 68 LYS D CA 2
ATOM 5754 C C . LYS B 1 17 ? 1.488 -3.205 0.843 0.12 37.00 68 LYS D C 2
ATOM 5755 O O . LYS B 1 17 ? 2.330 -3.747 1.579 0.12 37.53 68 LYS D O 2
ATOM 5774 N N . PHE B 1 18 ? 1.075 -1.961 1.015 0.12 36.24 69 PHE D N 2
ATOM 5775 C CA . PHE B 1 18 ? 1.714 -1.023 1.905 0.12 35.97 69 PHE D CA 2
ATOM 5776 C C . PHE B 1 18 ? 0.861 -0.715 3.125 0.12 35.42 69 PHE D C 2
ATOM 5777 O O . PHE B 1 18 ? 1.147 0.238 3.848 0.12 35.19 69 PHE D O 2
ATOM 5794 N N . LYS B 1 19 ? -0.176 -1.511 3.380 0.12 35.44 70 LYS D N 2
ATOM 5795 C CA . LYS B 1 19 ? -0.972 -1.299 4.591 0.12 35.13 70 LYS D CA 2
ATOM 5796 C C . LYS B 1 19 ? -0.101 -1.461 5.845 0.12 35.11 70 LYS D C 2
ATOM 5797 O O . LYS B 1 19 ? -0.025 -0.542 6.665 0.12 34.80 70 LYS D O 2
ATOM 5816 N N . LYS B 1 20 ? 0.636 -2.583 5.950 0.12 35.65 71 LYS D N 2
ATOM 5817 C CA . LYS B 1 20 ? 1.536 -2.828 7.092 0.12 35.90 71 LYS D CA 2
ATOM 5818 C C . LYS B 1 20 ? 2.640 -1.777 7.189 0.12 35.86 71 LYS D C 2
ATOM 5819 O O . LYS B 1 20 ? 2.863 -1.199 8.258 0.12 35.72 71 LYS D O 2
ATOM 5838 N N . GLN B 1 21 ? 3.285 -1.463 6.078 0.12 36.16 72 GLN D N 2
ATOM 5839 C CA . GLN B 1 21 ? 4.491 -0.650 6.109 0.12 36.64 72 GLN D CA 2
ATOM 5840 C C . GLN B 1 21 ? 4.199 0.834 6.274 0.12 36.17 72 GLN D C 2
ATOM 5841 O O . GLN B 1 21 ? 4.998 1.564 6.879 0.12 36.59 72 GLN D O 2
ATOM 5855 N N . PHE B 1 22 ? 3.096 1.315 5.693 0.12 35.61 73 PHE D N 2
ATOM 5856 C CA . PHE B 1 22 ? 2.788 2.737 5.688 0.12 35.50 73 PHE D CA 2
ATOM 5857 C C . PHE B 1 22 ? 1.373 3.084 6.160 0.12 34.97 73 PHE D C 2
ATOM 5858 O O . PHE B 1 22 ? 1.016 4.266 6.155 0.12 35.12 73 PHE D O 2
ATOM 5875 N N . ARG B 1 23 ? 0.564 2.111 6.577 0.12 34.67 74 ARG D N 2
ATOM 5876 C CA . ARG B 1 23 ? -0.834 2.375 6.920 0.12 34.53 74 ARG D CA 2
ATOM 5877 C C . ARG B 1 23 ? -1.575 3.116 5.807 0.12 34.71 74 ARG D C 2
ATOM 5878 O O . ARG B 1 23 ? -2.152 4.177 6.043 0.12 34.98 74 ARG D O 2
ATOM 5899 N N . ILE B 1 24 ? -1.529 2.573 4.582 0.12 34.76 75 ILE D N 2
ATOM 5900 C CA . ILE B 1 24 ? -2.230 3.148 3.440 0.12 35.07 75 ILE D CA 2
ATOM 5901 C C . ILE B 1 24 ? -2.834 2.033 2.597 0.12 35.23 75 ILE D C 2
ATOM 5902 O O . ILE B 1 24 ? -2.319 0.922 2.507 0.12 35.15 75 ILE D O 2
ATOM 5918 N N . TRP B 1 25 ? -3.970 2.348 1.998 0.12 35.73 76 TRP D N 2
ATOM 5919 C CA . TRP B 1 25 ? -4.510 1.623 0.858 0.12 36.15 76 TRP D CA 2
ATOM 5920 C C . TRP B 1 25 ? -4.366 2.441 -0.426 0.12 36.36 76 TRP D C 2
ATOM 5921 O O . TRP B 1 25 ? -4.763 3.606 -0.464 0.12 36.59 76 TRP D O 2
ATOM 5942 N N . ILE B 1 26 ? -3.829 1.835 -1.483 0.12 36.46 77 ILE D N 2
ATOM 5943 C CA . ILE B 1 26 ? -3.665 2.500 -2.775 0.12 36.73 77 ILE D CA 2
ATOM 5944 C C . ILE B 1 26 ? -4.705 1.931 -3.718 0.12 37.49 77 ILE D C 2
ATOM 5945 O O . ILE B 1 26 ? -4.821 0.710 -3.857 0.12 37.74 77 ILE D O 2
ATOM 5961 N N . VAL B 1 27 ? -5.422 2.811 -4.411 0.12 38.14 78 VAL D N 2
ATOM 5962 C CA . VAL B 1 27 ? -6.696 2.490 -5.015 0.12 39.21 78 VAL D CA 2
ATOM 5963 C C . VAL B 1 27 ? -6.735 3.050 -6.440 0.12 39.77 78 VAL D C 2
ATOM 5964 O O . VAL B 1 27 ? -6.409 4.224 -6.657 0.12 39.81 78 VAL D O 2
ATOM 5977 N N . LYS B 1 28 ? -7.095 2.205 -7.410 0.12 40.38 79 LYS D N 2
ATOM 5978 C CA . LYS B 1 28 ? -7.406 2.650 -8.762 0.12 41.15 79 LYS D CA 2
ATOM 5979 C C . LYS B 1 28 ? -8.900 2.450 -8.973 0.12 42.68 79 LYS D C 2
ATOM 5980 O O . LYS B 1 28 ? -9.385 1.319 -8.932 0.12 43.24 79 LYS D O 2
ATOM 5999 N N . GLU B 1 29 ? -9.634 3.553 -9.114 0.12 43.63 80 GLU D N 2
ATOM 6000 C CA . GLU B 1 29 ? -11.083 3.543 -9.264 0.12 45.49 80 GLU D CA 2
ATOM 6001 C C . GLU B 1 29 ? -11.371 4.181 -10.603 0.12 46.48 80 GLU D C 2
ATOM 6002 O O . GLU B 1 29 ? -11.020 5.350 -10.808 0.12 46.34 80 GLU D O 2
ATOM 6014 N N . ASP B 1 30 ? -12.011 3.409 -11.507 0.12 47.60 81 ASP D N 2
ATOM 6015 C CA . ASP B 1 30 ? -12.320 3.870 -12.857 0.12 48.64 81 ASP D CA 2
ATOM 6016 C C . ASP B 1 30 ? -10.994 4.289 -13.477 0.12 47.25 81 ASP D C 2
ATOM 6017 O O . ASP B 1 30 ? -10.076 3.476 -13.638 0.12 45.98 81 ASP D O 2
ATOM 6026 N N . ASP B 1 31 ? -10.862 5.587 -13.741 0.12 47.74 82 ASP D N 2
ATOM 6027 C CA . ASP B 1 31 ? -9.712 6.193 -14.399 0.12 47.03 82 ASP D CA 2
ATOM 6028 C C . ASP B 1 31 ? -8.447 6.358 -13.539 0.12 45.52 82 ASP D C 2
ATOM 6029 O O . ASP B 1 31 ? -7.361 6.421 -14.118 0.12 44.99 82 ASP D O 2
ATOM 6038 N N . THR B 1 32 ? -8.539 6.446 -12.201 0.12 45.01 83 THR D N 2
ATOM 6039 C CA . THR B 1 32 ? -7.583 7.214 -11.395 0.12 44.16 83 THR D CA 2
ATOM 6040 C C . THR B 1 32 ? -6.840 6.389 -10.328 0.12 42.66 83 THR D C 2
ATOM 6041 O O . THR B 1 32 ? -7.298 5.335 -9.908 0.12 42.49 83 THR D O 2
ATOM 6052 N N . LEU B 1 33 ? -5.736 6.940 -9.805 0.12 41.83 84 LEU D N 2
ATOM 6053 C CA . LEU B 1 33 ? -5.005 6.364 -8.661 0.12 40.61 84 LEU D CA 2
ATOM 6054 C C . LEU B 1 33 ? -4.896 7.362 -7.510 0.12 40.57 84 LEU D C 2
ATOM 6055 O O . LEU B 1 33 ? -4.340 8.449 -7.696 0.12 41.18 84 LEU D O 2
ATOM 6071 N N . TYR B 1 34 ? -5.397 6.981 -6.316 0.12 40.04 85 TYR D N 2
ATOM 6072 C CA . TYR B 1 34 ? -5.325 7.819 -5.113 0.12 40.05 85 TYR D CA 2
ATOM 6073 C C . TYR B 1 34 ? -4.871 6.994 -3.889 0.12 38.93 85 TYR D C 2
ATOM 6074 O O . TYR B 1 34 ? -4.848 5.770 -3.921 0.12 38.38 85 TYR D O 2
ATOM 6092 N N . VAL B 1 35 ? -4.487 7.662 -2.794 0.12 38.80 86 VAL D N 2
ATOM 6093 C CA . VAL B 1 35 ? -3.882 6.971 -1.645 0.12 37.84 86 VAL D CA 2
ATOM 6094 C C . VAL B 1 35 ? -4.636 7.302 -0.351 0.12 38.15 86 VAL D C 2
ATOM 6095 O O . VAL B 1 35 ? -4.611 8.446 0.112 0.12 38.84 86 VAL D O 2
ATOM 6108 N N . ILE B 1 36 ? -5.228 6.282 0.272 0.12 37.82 87 ILE D N 2
ATOM 6109 C CA . ILE B 1 36 ? -6.100 6.438 1.445 0.12 38.27 87 ILE D CA 2
ATOM 6110 C C . ILE B 1 36 ? -5.347 6.052 2.728 0.12 37.37 87 ILE D C 2
ATOM 6111 O O . ILE B 1 36 ? -4.883 4.913 2.868 0.12 36.57 87 ILE D O 2
ATOM 6127 N N . GLU B 1 37 ? -5.259 7.005 3.676 0.12 37.76 88 GLU D N 2
ATOM 6128 C CA . GLU B 1 37 ? -4.787 6.760 5.045 0.12 37.15 88 GLU D CA 2
ATOM 6129 C C . GLU B 1 37 ? -5.643 5.696 5.714 0.12 37.11 88 GLU D C 2
ATOM 6130 O O . GLU B 1 37 ? -6.869 5.799 5.736 0.12 38.09 88 GLU D O 2
ATOM 6142 N N . ALA B 1 38 ? -5.001 4.626 6.164 0.12 36.27 89 ALA D N 2
ATOM 6143 C CA . ALA B 1 38 ? -5.665 3.493 6.802 0.12 36.37 89 ALA D CA 2
ATOM 6144 C C . ALA B 1 38 ? -5.793 3.771 8.301 0.12 36.54 89 ALA D C 2
ATOM 6145 O O . ALA B 1 38 ? -5.346 3.024 9.181 0.12 36.07 89 ALA D O 2
ATOM 6152 N N . LYS B 1 39 ? -6.470 4.878 8.576 0.12 37.48 90 LYS D N 2
ATOM 6153 C CA . LYS B 1 39 ? -6.818 5.291 9.920 0.12 37.92 90 LYS D CA 2
ATOM 6154 C C . LYS B 1 39 ? -8.314 5.577 9.896 0.12 39.47 90 LYS D C 2
ATOM 6155 O O . LYS B 1 39 ? -8.850 5.899 8.843 0.12 40.35 90 LYS D O 2
ATOM 6174 N N . CYS B 1 40 ? -8.982 5.460 11.038 0.12 40.05 91 CYS D N 2
ATOM 6175 C CA . CYS B 1 40 ? -10.425 5.635 11.070 0.12 41.92 91 CYS D CA 2
ATOM 6176 C C . CYS B 1 40 ? -10.772 6.995 11.650 0.12 43.09 91 CYS D C 2
ATOM 6177 O O . CYS B 1 40 ? -10.248 7.397 12.690 0.12 42.65 91 CYS D O 2
ATOM 6184 N N . THR B 1 41 ? -11.661 7.715 10.979 0.12 44.85 92 THR D N 2
ATOM 6185 C CA . THR B 1 41 ? -11.880 9.100 11.367 0.12 46.29 92 THR D CA 2
ATOM 6186 C C . THR B 1 41 ? -12.843 9.235 12.536 0.12 47.97 92 THR D C 2
ATOM 6187 O O . THR B 1 41 ? -13.167 10.360 12.936 0.12 49.56 92 THR D O 2
ATOM 6198 N N . HIS B 1 42 ? -13.322 8.116 13.051 0.12 47.89 93 HIS D N 2
ATOM 6199 C CA . HIS B 1 42 ? -14.028 8.064 14.310 0.12 49.38 93 HIS D CA 2
ATOM 6200 C C . HIS B 1 42 ? -13.143 8.482 15.481 0.12 48.10 93 HIS D C 2
ATOM 6201 O O . HIS B 1 42 ? -13.154 9.645 15.889 0.12 48.97 93 HIS D O 2
ATOM 6215 N N . LEU B 1 43 ? -12.375 7.530 16.026 0.12 46.28 94 LEU D N 2
ATOM 6216 C CA . LEU B 1 43 ? -11.414 7.825 17.080 0.12 45.11 94 LEU D CA 2
ATOM 6217 C C . LEU B 1 43 ? -9.947 7.538 16.688 0.12 42.82 94 LEU D C 2
ATOM 6218 O O . LEU B 1 43 ? -9.043 8.074 17.322 0.12 41.87 94 LEU D O 2
ATOM 6234 N N . GLY B 1 44 ? -9.685 6.710 15.671 0.12 42.08 95 GLY D N 2
ATOM 6235 C CA . GLY B 1 44 ? -8.333 6.557 15.134 0.12 40.38 95 GLY D CA 2
ATOM 6236 C C . GLY B 1 44 ? -7.836 5.148 14.928 0.12 39.13 95 GLY D C 2
ATOM 6237 O O . GLY B 1 44 ? -6.624 4.971 14.780 0.12 37.97 95 GLY D O 2
ATOM 6241 N N . CYS B 1 45 ? -8.719 4.150 14.893 0.12 39.65 96 CYS D N 2
ATOM 6242 C CA . CYS B 1 45 ? -8.299 2.769 14.706 0.12 38.86 96 CYS D CA 2
ATOM 6243 C C . CYS B 1 45 ? -7.868 2.521 13.236 0.12 38.26 96 CYS D C 2
ATOM 6244 O O . CYS B 1 45 ? -8.186 3.285 12.318 0.12 38.65 96 CYS D O 2
ATOM 6251 N N . THR B 1 46 ? -7.076 1.466 13.020 0.12 37.58 97 THR D N 2
ATOM 6252 C CA . THR B 1 46 ? -6.727 1.054 11.672 0.12 37.10 97 THR D CA 2
ATOM 6253 C C . THR B 1 46 ? -7.842 0.132 11.181 0.12 38.09 97 THR D C 2
ATOM 6254 O O . THR B 1 46 ? -8.027 -0.950 11.761 0.12 38.43 97 THR D O 2
ATOM 6265 N N . PRO B 1 47 ? -8.632 0.505 10.120 0.12 38.82 98 PRO D N 2
ATOM 6266 C CA . PRO B 1 47 ? -9.670 -0.422 9.644 0.12 40.07 98 PRO D CA 2
ATOM 6267 C C . PRO B 1 47 ? -9.092 -1.561 8.795 0.12 39.64 98 PRO D C 2
ATOM 6268 O O . PRO B 1 47 ? -7.875 -1.645 8.591 0.12 38.41 98 PRO D O 2
ATOM 6279 N N . ASN B 1 48 ? -9.980 -2.469 8.354 0.12 40.99 99 ASN D N 2
ATOM 6280 C CA . ASN B 1 48 ? -9.658 -3.684 7.624 0.12 41.10 99 ASN D CA 2
ATOM 6281 C C . ASN B 1 48 ? -10.445 -3.710 6.319 0.12 42.12 99 ASN D C 2
ATOM 6282 O O . ASN B 1 48 ? -11.681 -3.691 6.334 0.12 43.68 99 ASN D O 2
ATOM 6293 N N . TRP B 1 49 ? -9.714 -3.780 5.204 0.12 41.44 100 TRP D N 2
ATOM 6294 C CA . TRP B 1 49 ? -10.291 -3.997 3.898 0.12 42.48 100 TRP D CA 2
ATOM 6295 C C . TRP B 1 49 ? -11.096 -5.291 3.864 0.12 44.23 100 TRP D C 2
ATOM 6296 O O . TRP B 1 49 ? -10.530 -6.377 4.030 0.12 44.16 100 TRP D O 2
ATOM 6317 N N . LEU B 1 50 ? -12.412 -5.173 3.611 0.12 46.12 101 LEU D N 2
ATOM 6318 C CA . LEU B 1 50 ? -13.323 -6.321 3.562 0.12 48.29 101 LEU D CA 2
ATOM 6319 C C . LEU B 1 50 ? -13.798 -6.454 2.109 0.12 49.28 101 LEU D C 2
ATOM 6320 O O . LEU B 1 50 ? -14.716 -5.749 1.674 0.12 50.54 101 LEU D O 2
ATOM 6336 N N . ALA B 1 51 ? -13.168 -7.382 1.390 0.12 48.89 102 ALA D N 2
ATOM 6337 C CA . ALA B 1 51 ? -13.214 -7.356 -0.061 0.12 49.66 102 ALA D CA 2
ATOM 6338 C C . ALA B 1 51 ? -14.511 -7.948 -0.566 0.12 52.60 102 ALA D C 2
ATOM 6339 O O . ALA B 1 51 ? -15.292 -7.262 -1.225 0.12 53.66 102 ALA D O 2
ATOM 6346 N N . SER B 1 52 ? -14.729 -9.233 -0.309 0.12 54.22 103 SER D N 2
ATOM 6347 C CA . SER B 1 52 ? -16.092 -9.721 -0.228 0.12 57.44 103 SER D CA 2
ATOM 6348 C C . SER B 1 52 ? -16.848 -8.925 0.820 0.12 58.40 103 SER D C 2
ATOM 6349 O O . SER B 1 52 ? -16.920 -9.324 1.992 0.12 60.54 103 SER D O 2
ATOM 6357 N N . GLU B 1 53 ? -17.318 -7.741 0.419 0.12 57.17 104 GLU D N 2
ATOM 6358 C CA . GLU B 1 53 ? -18.178 -6.834 1.151 0.12 58.55 104 GLU D CA 2
ATOM 6359 C C . GLU B 1 53 ? -18.022 -5.396 0.694 0.12 57.19 104 GLU D C 2
ATOM 6360 O O . GLU B 1 53 ? -18.866 -4.558 0.997 0.12 58.47 104 GLU D O 2
ATOM 6372 N N . GLY B 1 54 ? -16.985 -5.084 -0.052 0.12 54.93 105 GLY D N 2
ATOM 6373 C CA . GLY B 1 54 ? -16.900 -3.754 -0.626 0.12 53.81 105 GLY D CA 2
ATOM 6374 C C . GLY B 1 54 ? -16.666 -2.620 0.353 0.12 52.69 105 GLY D C 2
ATOM 6375 O O . GLY B 1 54 ? -16.755 -1.453 -0.056 0.12 53.05 105 GLY D O 2
ATOM 6379 N N . LYS B 1 55 ? -16.306 -2.910 1.610 0.12 51.56 106 LYS D N 2
ATOM 6380 C CA . LYS B 1 55 ? -16.127 -1.831 2.573 0.12 50.60 106 LYS D CA 2
ATOM 6381 C C . LYS B 1 55 ? -14.838 -2.011 3.372 0.12 48.30 106 LYS D C 2
ATOM 6382 O O . LYS B 1 55 ? -14.448 -3.123 3.734 0.12 47.89 106 LYS D O 2
ATOM 6401 N N . PHE B 1 56 ? -14.164 -0.904 3.637 0.12 46.90 107 PHE D N 2
ATOM 6402 C CA . PHE B 1 56 ? -13.240 -0.868 4.760 0.12 45.26 107 PHE D CA 2
ATOM 6403 C C . PHE B 1 56 ? -14.052 -0.769 6.038 0.12 46.68 107 PHE D C 2
ATOM 6404 O O . PHE B 1 56 ? -14.796 0.191 6.206 0.12 48.28 107 PHE D O 2
ATOM 6421 N N . LYS B 1 57 ? -13.911 -1.741 6.944 0.12 46.29 108 LYS D N 2
ATOM 6422 C CA . LYS B 1 57 ? -14.576 -1.646 8.239 0.12 47.71 108 LYS D CA 2
ATOM 6423 C C . LYS B 1 57 ? -13.598 -1.631 9.410 0.12 46.16 108 LYS D C 2
ATOM 6424 O O . LYS B 1 57 ? -12.787 -2.543 9.586 0.12 44.84 108 LYS D O 2
ATOM 6443 N N . CYS B 1 58 ? -13.751 -0.622 10.239 0.12 46.45 109 CYS D N 2
ATOM 6444 C CA . CYS B 1 58 ? -13.012 -0.468 11.477 0.12 45.11 109 CYS D CA 2
ATOM 6445 C C . CYS B 1 58 ? -13.534 -1.425 12.532 0.12 46.16 109 CYS D C 2
ATOM 6446 O O . CYS B 1 58 ? -14.726 -1.391 12.846 0.12 48.33 109 CYS D O 2
ATOM 6453 N N . PRO B 1 59 ? -12.662 -2.176 13.203 0.12 44.93 110 PRO D N 2
ATOM 6454 C CA . PRO B 1 59 ? -13.107 -3.179 14.176 0.12 46.10 110 PRO D CA 2
ATOM 6455 C C . PRO B 1 59 ? -13.494 -2.623 15.548 0.12 46.42 110 PRO D C 2
ATOM 6456 O O . PRO B 1 59 ? -13.807 -3.401 16.461 0.12 47.44 110 PRO D O 2
ATOM 6467 N N . CYS B 1 60 ? -13.434 -1.315 15.754 0.12 45.78 111 CYS D N 2
ATOM 6468 C CA . CYS B 1 60 ? -13.450 -0.817 17.123 0.12 46.15 111 CYS D CA 2
ATOM 6469 C C . CYS B 1 60 ? -14.861 -0.595 17.606 0.12 48.65 111 CYS D C 2
ATOM 6470 O O . CYS B 1 60 ? -15.295 -1.206 18.581 0.12 49.88 111 CYS D O 2
ATOM 6477 N N . HIS B 1 61 ? -15.550 0.300 16.943 0.12 49.65 112 HIS D N 2
ATOM 6478 C CA . HIS B 1 61 ? -16.969 0.495 17.126 0.12 52.52 112 HIS D CA 2
ATOM 6479 C C . HIS B 1 61 ? -17.662 0.338 15.772 0.12 54.21 112 HIS D C 2
ATOM 6480 O O . HIS B 1 61 ? -18.660 1.031 15.506 0.12 56.84 112 HIS D O 2
ATOM 6494 N N . GLY B 1 62 ? -17.138 -0.549 14.930 0.12 52.98 113 GLY D N 2
ATOM 6495 C CA . GLY B 1 62 ? -17.715 -0.905 13.649 0.12 54.80 113 GLY D CA 2
ATOM 6496 C C . GLY B 1 62 ? -17.886 0.194 12.638 0.12 54.82 113 GLY D C 2
ATOM 6497 O O . GLY B 1 62 ? -19.002 0.520 12.317 0.12 56.69 113 GLY D O 2
ATOM 6501 N N . SER B 1 63 ? -16.834 0.772 12.106 0.12 52.96 114 SER D N 2
ATOM 6502 C CA . SER B 1 63 ? -17.090 1.744 11.061 0.12 53.28 114 SER D CA 2
ATOM 6503 C C . SER B 1 63 ? -16.784 1.148 9.694 0.12 52.62 114 SER D C 2
ATOM 6504 O O . SER B 1 63 ? -16.317 0.011 9.572 0.12 50.88 114 SER D O 2
ATOM 6512 N N . GLY B 1 64 ? -17.127 1.913 8.674 0.12 54.27 115 GLY D N 2
ATOM 6513 C CA . GLY B 1 64 ? -17.649 1.368 7.432 0.12 53.87 115 GLY D CA 2
ATOM 6514 C C . GLY B 1 64 ? -17.537 2.417 6.354 0.12 53.41 115 GLY D C 2
ATOM 6515 O O . GLY B 1 64 ? -18.239 3.440 6.386 0.12 54.92 115 GLY D O 2
ATOM 6519 N N . PHE B 1 65 ? -16.622 2.157 5.415 0.12 51.50 116 PHE D N 2
ATOM 6520 C CA . PHE B 1 65 ? -16.381 3.009 4.273 0.12 51.08 116 PHE D CA 2
ATOM 6521 C C . PHE B 1 65 ? -16.415 2.183 2.993 0.12 51.10 116 PHE D C 2
ATOM 6522 O O . PHE B 1 65 ? -16.019 1.016 2.989 0.12 50.01 116 PHE D O 2
ATOM 6539 N N . THR B 1 66 ? -16.880 2.781 1.903 0.12 52.46 117 THR D N 2
ATOM 6540 C CA . THR B 1 66 ? -16.852 2.072 0.628 0.12 52.44 117 THR D CA 2
ATOM 6541 C C . THR B 1 66 ? -15.449 2.242 0.026 0.12 49.65 117 THR D C 2
ATOM 6542 O O . THR B 1 66 ? -14.579 2.870 0.634 0.12 47.93 117 THR D O 2
ATOM 6553 N N . PRO B 1 67 ? -15.157 1.614 -1.120 0.12 49.33 118 PRO D N 2
ATOM 6554 C CA . PRO B 1 67 ? -13.743 1.533 -1.547 0.12 46.91 118 PRO D CA 2
ATOM 6555 C C . PRO B 1 67 ? -13.125 2.879 -1.881 0.12 46.04 118 PRO D C 2
ATOM 6556 O O . PRO B 1 67 ? -11.906 2.961 -2.006 0.12 44.20 118 PRO D O 2
ATOM 6567 N N . ASP B 1 68 ? -13.899 3.944 -1.976 0.12 47.57 119 ASP D N 2
ATOM 6568 C CA . ASP B 1 68 ? -13.357 5.286 -2.143 0.12 47.12 119 ASP D CA 2
ATOM 6569 C C . ASP B 1 68 ? -13.088 5.979 -0.809 0.12 46.66 119 ASP D C 2
ATOM 6570 O O . ASP B 1 68 ? -12.580 7.098 -0.784 0.12 46.43 119 ASP D O 2
ATOM 6579 N N . GLY B 1 69 ? -13.404 5.334 0.295 0.12 46.67 120 GLY D N 2
ATOM 6580 C CA . GLY B 1 69 ? -13.248 5.919 1.607 0.12 46.30 120 GLY D CA 2
ATOM 6581 C C . GLY B 1 69 ? -14.391 6.823 2.075 0.12 48.62 120 GLY D C 2
ATOM 6582 O O . GLY B 1 69 ? -14.203 7.560 3.045 0.12 48.64 120 GLY D O 2
ATOM 6586 N N . ILE B 1 70 ? -15.552 6.825 1.410 0.12 50.79 121 ILE D N 2
ATOM 6587 C CA . ILE B 1 70 ? -16.666 7.604 1.945 0.12 53.39 121 ILE D CA 2
ATOM 6588 C C . ILE B 1 70 ? -17.291 6.829 3.107 0.12 54.22 121 ILE D C 2
ATOM 6589 O O . ILE B 1 70 ? -17.542 5.614 3.019 0.12 54.12 121 ILE D O 2
ATOM 6605 N N . ASN B 1 71 ? -17.553 7.532 4.207 0.12 55.33 122 ASN D N 2
ATOM 6606 C CA . ASN B 1 71 ? -18.239 6.925 5.333 0.12 56.28 122 ASN D CA 2
ATOM 6607 C C . ASN B 1 71 ? -19.699 6.671 5.001 0.12 59.68 122 ASN D C 2
ATOM 6608 O O . ASN B 1 71 ? -20.505 7.599 4.883 0.12 62.11 122 ASN D O 2
ATOM 6619 N N . ILE B 1 72 ? -20.017 5.395 4.837 0.12 60.17 123 ILE D N 2
ATOM 6620 C CA . ILE B 1 72 ? -21.386 4.951 4.675 0.12 63.68 123 ILE D CA 2
ATOM 6621 C C . ILE B 1 72 ? -22.048 4.671 6.005 0.12 65.39 123 ILE D C 2
ATOM 6622 O O . ILE B 1 72 ? -23.286 4.838 6.107 0.12 69.07 123 ILE D O 2
ATOM 6638 N N . GLU B 1 73 ? -21.272 4.292 7.031 0.12 63.24 124 GLU D N 2
ATOM 6639 C CA . GLU B 1 73 ? -21.871 3.696 8.214 0.12 64.91 124 GLU D CA 2
ATOM 6640 C C . GLU B 1 73 ? -20.875 3.556 9.370 0.12 62.40 124 GLU D C 2
ATOM 6641 O O . GLU B 1 73 ? -19.787 4.151 9.389 0.12 59.61 124 GLU D O 2
ATOM 6653 N N . GLY B 1 74 ? -21.301 2.756 10.368 0.12 63.79 125 GLY D N 2
ATOM 6654 C CA . GLY B 1 74 ? -20.789 2.830 11.700 0.12 62.14 125 GLY D CA 2
ATOM 6655 C C . GLY B 1 74 ? -20.885 4.228 12.280 0.12 62.32 125 GLY D C 2
ATOM 6656 O O . GLY B 1 74 ? -21.509 5.136 11.705 0.12 64.17 125 GLY D O 2
ATOM 6660 N N . PRO B 1 75 ? -20.253 4.404 13.456 0.12 60.55 126 PRO D N 2
ATOM 6661 C CA . PRO B 1 75 ? -20.125 5.727 14.102 0.12 60.95 126 PRO D CA 2
ATOM 6662 C C . PRO B 1 75 ? -19.279 6.746 13.365 0.12 59.00 126 PRO D C 2
ATOM 6663 O O . PRO B 1 75 ? -19.447 7.946 13.623 0.12 59.97 126 PRO D O 2
ATOM 6674 N N . ALA B 1 76 ? -18.370 6.307 12.480 0.12 56.62 127 ALA D N 2
ATOM 6675 C CA . ALA B 1 76 ? -17.389 7.197 11.888 0.12 55.00 127 ALA D CA 2
ATOM 6676 C C . ALA B 1 76 ? -18.083 8.338 11.155 0.12 57.52 127 ALA D C 2
ATOM 6677 O O . ALA B 1 76 ? -19.015 8.095 10.382 0.12 59.50 127 ALA D O 2
ATOM 6684 N N . PRO B 1 77 ? -17.635 9.579 11.326 0.12 57.78 128 PRO D N 2
ATOM 6685 C CA . PRO B 1 77 ? -18.441 10.737 10.908 0.12 60.82 128 PRO D CA 2
ATOM 6686 C C . PRO B 1 77 ? -17.983 11.449 9.642 0.12 60.33 128 PRO D C 2
ATOM 6687 O O . PRO B 1 77 ? -18.316 12.621 9.481 0.12 62.93 128 PRO D O 2
ATOM 6698 N N . ARG B 1 78 ? -17.156 10.843 8.812 0.12 57.23 129 ARG D N 2
ATOM 6699 C CA . ARG B 1 78 ? -16.574 11.554 7.685 0.12 56.59 129 ARG D CA 2
ATOM 6700 C C . ARG B 1 78 ? -15.805 10.550 6.840 0.12 53.94 129 ARG D C 2
ATOM 6701 O O . ARG B 1 78 ? -15.576 9.414 7.271 0.12 52.26 129 ARG D O 2
ATOM 6722 N N . PRO B 1 79 ? -15.418 10.923 5.625 0.12 53.65 130 PRO D N 2
ATOM 6723 C CA . PRO B 1 79 ? -14.646 9.993 4.790 0.12 51.19 130 PRO D CA 2
ATOM 6724 C C . PRO B 1 79 ? -13.170 9.986 5.180 0.12 48.59 130 PRO D C 2
ATOM 6725 O O . PRO B 1 79 ? -12.623 11.012 5.597 0.12 48.58 130 PRO D O 2
ATOM 6736 N N . LEU B 1 80 ? -12.539 8.795 5.061 0.12 46.64 131 LEU D N 2
ATOM 6737 C CA . LEU B 1 80 ? -11.087 8.626 5.228 0.12 44.39 131 LEU D CA 2
ATOM 6738 C C . LEU B 1 80 ? -10.303 9.600 4.362 0.12 44.14 131 LEU D C 2
ATOM 6739 O O . LEU B 1 80 ? -10.710 9.917 3.245 0.12 44.95 131 LEU D O 2
ATOM 6755 N N . GLU B 1 81 ? -9.185 10.086 4.885 0.12 43.20 132 GLU D N 2
ATOM 6756 C CA . GLU B 1 81 ? -8.378 11.113 4.230 0.12 43.48 132 GLU D CA 2
ATOM 6757 C C . GLU B 1 81 ? -7.477 10.530 3.128 0.12 42.17 132 GLU D C 2
ATOM 6758 O O . GLU B 1 81 ? -7.315 9.311 3.001 0.12 40.80 132 GLU D O 2
ATOM 6770 N N . ARG B 1 82 ? -6.898 11.433 2.312 0.12 42.81 133 ARG D N 2
ATOM 6771 C CA . ARG B 1 82 ? -5.952 11.081 1.256 0.12 41.90 133 ARG D CA 2
ATOM 6772 C C . ARG B 1 82 ? -4.705 11.966 1.288 0.12 41.91 133 ARG D C 2
ATOM 6773 O O . ARG B 1 82 ? -4.730 13.071 1.827 0.12 43.17 133 ARG D O 2
ATOM 6794 N N . PHE B 1 83 ? -3.617 11.482 0.665 0.12 40.82 134 PHE D N 2
ATOM 6795 C CA . PHE B 1 83 ? -2.329 12.170 0.675 0.12 41.00 134 PHE D CA 2
ATOM 6796 C C . PHE B 1 83 ? -1.932 12.658 -0.714 0.12 41.65 134 PHE D C 2
ATOM 6797 O O . PHE B 1 83 ? -2.400 12.129 -1.713 0.12 41.26 134 PHE D O 2
ATOM 6814 N N . LYS B 1 84 ? -1.002 13.621 -0.768 0.12 42.81 135 LYS D N 2
ATOM 6815 C CA . LYS B 1 84 ? -0.434 14.052 -2.044 0.12 43.67 135 LYS D CA 2
ATOM 6816 C C . LYS B 1 84 ? 0.341 12.907 -2.687 0.12 42.56 135 LYS D C 2
ATOM 6817 O O . LYS B 1 84 ? 1.074 12.176 -2.017 0.12 41.75 135 LYS D O 2
ATOM 6836 N N . VAL B 1 85 ? 0.191 12.767 -4.006 0.12 42.76 136 VAL D N 2
ATOM 6837 C CA . VAL B 1 85 ? 0.816 11.694 -4.756 0.12 42.10 136 VAL D CA 2
ATOM 6838 C C . VAL B 1 85 ? 1.304 12.237 -6.086 0.12 43.41 136 VAL D C 2
ATOM 6839 O O . VAL B 1 85 ? 0.502 12.650 -6.933 0.12 44.41 136 VAL D O 2
ATOM 6852 N N . ALA B 1 86 ? 2.607 12.177 -6.298 0.12 43.66 137 ALA D N 2
ATOM 6853 C CA . ALA B 1 86 ? 3.191 12.685 -7.517 0.12 44.97 137 ALA D CA 2
ATOM 6854 C C . ALA B 1 86 ? 3.918 11.569 -8.247 0.12 44.54 137 ALA D C 2
ATOM 6855 O O . ALA B 1 86 ? 4.563 10.714 -7.631 0.12 43.70 137 ALA D O 2
ATOM 6862 N N . LEU B 1 87 ? 3.701 11.560 -9.573 0.12 45.37 138 LEU D N 2
ATOM 6863 C CA . LEU B 1 87 ? 4.649 11.077 -10.579 0.12 45.64 138 LEU D CA 2
ATOM 6864 C C . LEU B 1 87 ? 6.064 11.550 -10.230 0.12 47.39 138 LEU D C 2
ATOM 6865 O O . LEU B 1 87 ? 6.243 12.661 -9.732 0.12 48.90 138 LEU D O 2
ATOM 6881 N N . GLY B 1 88 ? 7.069 10.706 -10.488 0.12 47.46 139 GLY D N 2
ATOM 6882 C CA . GLY B 1 88 ? 8.452 11.029 -10.114 0.12 49.48 139 GLY D CA 2
ATOM 6883 C C . GLY B 1 88 ? 9.306 11.547 -11.304 0.12 51.08 139 GLY D C 2
ATOM 6884 O O . GLY B 1 88 ? 8.820 11.743 -12.408 0.12 50.42 139 GLY D O 2
ATOM 6888 N N . ASP B 1 89 ? 10.601 11.797 -11.094 0.12 53.42 140 ASP D N 2
ATOM 6889 C CA . ASP B 1 89 ? 11.469 12.049 -12.261 0.12 55.36 140 ASP D CA 2
ATOM 6890 C C . ASP B 1 89 ? 11.856 10.697 -12.839 0.12 54.96 140 ASP D C 2
ATOM 6891 O O . ASP B 1 89 ? 12.048 10.526 -14.045 0.12 56.19 140 ASP D O 2
ATOM 6900 N N . ASP B 1 90 ? 11.913 9.736 -11.928 0.12 53.36 141 ASP D N 2
ATOM 6901 C CA . ASP B 1 90 ? 12.260 8.354 -12.178 0.12 53.17 141 ASP D CA 2
ATOM 6902 C C . ASP B 1 90 ? 11.040 7.490 -12.465 0.12 50.95 141 ASP D C 2
ATOM 6903 O O . ASP B 1 90 ? 11.186 6.277 -12.644 0.12 50.78 141 ASP D O 2
ATOM 6912 N N . GLY B 1 91 ? 9.843 8.080 -12.463 0.12 49.52 142 GLY D N 2
ATOM 6913 C CA . GLY B 1 91 ? 8.625 7.386 -12.818 0.12 47.84 142 GLY D CA 2
ATOM 6914 C C . GLY B 1 91 ? 7.814 6.819 -11.665 0.12 45.93 142 GLY D C 2
ATOM 6915 O O . GLY B 1 91 ? 6.604 6.576 -11.829 0.12 44.71 142 GLY D O 2
ATOM 6919 N N . GLN B 1 92 ? 8.420 6.600 -10.506 0.12 45.85 143 GLN D N 2
ATOM 6920 C CA . GLN B 1 92 ? 7.702 5.979 -9.406 0.12 44.28 143 GLN D CA 2
ATOM 6921 C C . GLN B 1 92 ? 6.937 7.013 -8.599 0.12 43.50 143 GLN D C 2
ATOM 6922 O O . GLN B 1 92 ? 7.033 8.219 -8.816 0.12 44.47 143 GLN D O 2
ATOM 6936 N N . ILE B 1 93 ? 6.121 6.510 -7.698 0.12 41.99 144 ILE D N 2
ATOM 6937 C CA . ILE B 1 93 ? 5.093 7.317 -7.054 0.12 41.34 144 ILE D CA 2
ATOM 6938 C C . ILE B 1 93 ? 5.606 7.767 -5.705 0.12 41.49 144 ILE D C 2
ATOM 6939 O O . ILE B 1 93 ? 6.118 6.963 -4.929 0.12 41.10 144 ILE D O 2
ATOM 6955 N N . ILE B 1 94 ? 5.534 9.066 -5.469 0.12 42.26 145 ILE D N 2
ATOM 6956 C CA . ILE B 1 94 ? 5.955 9.702 -4.229 0.12 42.55 145 ILE D CA 2
ATOM 6957 C C . ILE B 1 94 ? 4.712 10.108 -3.454 0.12 41.66 145 ILE D C 2
ATOM 6958 O O . ILE B 1 94 ? 3.962 10.982 -3.902 0.12 41.99 145 ILE D O 2
ATOM 6974 N N . VAL B 1 95 ? 4.512 9.504 -2.284 0.12 40.72 146 VAL D N 2
ATOM 6975 C CA . VAL B 1 95 ? 3.503 9.954 -1.325 0.12 40.20 146 VAL D CA 2
ATOM 6976 C C . VAL B 1 95 ? 4.150 10.975 -0.396 0.12 41.23 146 VAL D C 2
ATOM 6977 O O . VAL B 1 95 ? 5.167 10.675 0.211 0.12 41.61 146 VAL D O 2
ATOM 6990 N N . ASP B 1 96 ? 3.576 12.185 -0.291 0.12 41.89 147 ASP D N 2
ATOM 6991 C CA . ASP B 1 96 ? 3.907 13.136 0.775 0.12 43.07 147 ASP D CA 2
ATOM 6992 C C . ASP B 1 96 ? 2.770 13.189 1.806 0.12 42.58 147 ASP D C 2
ATOM 6993 O O . ASP B 1 96 ? 1.760 13.861 1.596 0.12 42.99 147 ASP D O 2
ATOM 7002 N N . GLU B 1 97 ? 2.957 12.531 2.940 0.12 41.97 148 GLU D N 2
ATOM 7003 C CA . GLU B 1 97 ? 1.893 12.365 3.934 0.12 41.56 148 GLU D CA 2
ATOM 7004 C C . GLU B 1 97 ? 1.387 13.671 4.529 0.12 43.20 148 GLU D C 2
ATOM 7005 O O . GLU B 1 97 ? 0.352 13.646 5.202 0.12 43.20 148 GLU D O 2
ATOM 7017 N N . SER B 1 98 ? 2.061 14.797 4.292 0.12 44.84 149 SER D N 2
ATOM 7018 C CA . SER B 1 98 ? 1.829 15.990 5.100 0.12 46.78 149 SER D CA 2
ATOM 7019 C C . SER B 1 98 ? 1.130 17.084 4.300 0.12 47.46 149 SER D C 2
ATOM 7020 O O . SER B 1 98 ? 1.407 18.275 4.474 0.12 48.33 149 SER D O 2
ATOM 7028 N N . THR B 1 99 ? 0.203 16.724 3.438 0.12 47.36 150 THR D N 2
ATOM 7029 C CA . THR B 1 99 ? -0.477 17.751 2.669 0.12 48.33 150 THR D CA 2
ATOM 7030 C C . THR B 1 99 ? -1.958 17.462 2.467 0.12 46.67 150 THR D C 2
ATOM 7031 O O . THR B 1 99 ? -2.736 18.387 2.227 0.12 44.97 150 THR D O 2
ATOM 7042 N N . ARG B 1 100 ? -2.343 16.190 2.540 0.12 47.48 151 ARG D N 2
ATOM 7043 C CA . ARG B 1 100 ? -3.702 15.775 2.914 0.12 46.34 151 ARG D CA 2
ATOM 7044 C C . ARG B 1 100 ? -4.851 16.494 2.200 0.12 47.96 151 ARG D C 2
ATOM 7045 O O . ARG B 1 100 ? -4.921 17.724 2.172 0.12 50.09 151 ARG D O 2
ATOM 7066 N N . TYR B 1 101 ? -5.825 15.697 1.742 0.12 47.23 152 TYR D N 2
ATOM 7067 C CA . TYR B 1 101 ? -7.010 16.172 1.031 0.12 48.93 152 TYR D CA 2
ATOM 7068 C C . TYR B 1 101 ? -8.260 15.587 1.669 0.12 48.81 152 TYR D C 2
ATOM 7069 O O . TYR B 1 101 ? -8.395 14.362 1.765 0.12 47.09 152 TYR D O 2
ATOM 7087 N N . ARG B 1 102 ? -9.190 16.460 2.064 0.12 50.93 153 ARG D N 2
ATOM 7088 C CA . ARG B 1 102 ? -10.339 16.066 2.863 0.12 51.66 153 ARG D CA 2
ATOM 7089 C C . ARG B 1 102 ? -11.598 15.922 2.004 0.12 53.62 153 ARG D C 2
ATOM 7090 O O . ARG B 1 102 ? -11.989 16.847 1.281 0.12 55.64 153 ARG D O 2
ATOM 7111 N N . GLY B 1 103 ? -12.225 14.749 2.090 0.12 53.29 154 GLY D N 2
ATOM 7112 C CA . GLY B 1 103 ? -13.342 14.433 1.230 0.12 55.24 154 GLY D CA 2
ATOM 7113 C C . GLY B 1 103 ? -14.522 15.356 1.413 0.12 58.52 154 GLY D C 2
ATOM 7114 O O . GLY B 1 103 ? -15.043 15.894 0.435 0.12 60.81 154 GLY D O 2
ATOM 7118 N N . GLU B 1 104 ? -14.961 15.556 2.650 0.12 59.01 155 GLU D N 2
ATOM 7119 C CA . GLU B 1 104 ? -16.112 16.421 2.875 0.12 62.43 155 GLU D CA 2
ATOM 7120 C C . GLU B 1 104 ? -15.818 17.854 2.465 0.12 64.39 155 GLU D C 2
ATOM 7121 O O . GLU B 1 104 ? -16.749 18.652 2.301 0.12 67.80 155 GLU D O 2
ATOM 7133 N N . ARG B 1 105 ? -14.551 18.196 2.284 0.12 62.60 156 ARG D N 2
ATOM 7134 C CA . ARG B 1 105 ? -14.153 19.534 1.876 0.12 64.49 156 ARG D CA 2
ATOM 7135 C C . ARG B 1 105 ? -13.910 19.646 0.368 0.12 64.60 156 ARG D C 2
ATOM 7136 O O . ARG B 1 105 ? -13.309 20.629 -0.085 0.12 65.67 156 ARG D O 2
ATOM 7157 N N . GLY B 1 106 ? -14.348 18.654 -0.407 0.12 63.68 157 GLY D N 2
ATOM 7158 C CA . GLY B 1 106 ? -14.277 18.710 -1.858 0.12 63.83 157 GLY D CA 2
ATOM 7159 C C . GLY B 1 106 ? -12.898 18.602 -2.479 0.12 61.54 157 GLY D C 2
ATOM 7160 O O . GLY B 1 106 ? -12.808 18.409 -3.691 0.12 62.26 157 GLY D O 2
ATOM 7164 N N . GLU B 1 107 ? -11.820 18.665 -1.691 0.12 59.01 158 GLU D N 2
ATOM 7165 C CA . GLU B 1 107 ? -10.485 18.875 -2.240 0.12 57.35 158 GLU D CA 2
ATOM 7166 C C . GLU B 1 107 ? -9.904 17.648 -2.921 0.12 54.87 158 GLU D C 2
ATOM 7167 O O . GLU B 1 107 ? -8.751 17.695 -3.358 0.12 53.65 158 GLU D O 2
ATOM 7179 N N . TRP B 1 108 ? -10.663 16.561 -3.005 0.12 54.40 159 TRP D N 2
ATOM 7180 C CA . TRP B 1 108 ? -10.191 15.364 -3.667 0.12 52.16 159 TRP D CA 2
ATOM 7181 C C . TRP B 1 108 ? -9.907 15.605 -5.147 0.12 52.69 159 TRP D C 2
ATOM 7182 O O . TRP B 1 108 ? -9.274 14.770 -5.798 0.12 51.01 159 TRP D O 2
ATOM 7203 N N . ASP B 1 109 ? -10.362 16.724 -5.708 0.12 55.22 160 ASP D N 2
ATOM 7204 C CA . ASP B 1 109 ? -10.253 16.928 -7.145 0.12 55.99 160 ASP D CA 2
ATOM 7205 C C . ASP B 1 109 ? -9.021 17.704 -7.538 0.12 56.20 160 ASP D C 2
ATOM 7206 O O . ASP B 1 109 ? -8.877 18.006 -8.736 0.12 56.83 160 ASP D O 2
ATOM 7215 N N . LYS B 1 110 ? -8.137 18.025 -6.589 0.12 55.81 161 LYS D N 2
ATOM 7216 C CA . LYS B 1 110 ? -7.158 19.071 -6.839 0.12 56.53 161 LYS D CA 2
ATOM 7217 C C . LYS B 1 110 ? -5.748 18.494 -6.989 0.12 54.50 161 LYS D C 2
ATOM 7218 O O . LYS B 1 110 ? -5.508 17.323 -6.678 0.12 52.19 161 LYS D O 2
ATOM 7237 N N . PRO B 1 111 ? -4.813 19.286 -7.527 0.12 55.58 162 PRO D N 2
ATOM 7238 C CA . PRO B 1 111 ? -3.472 18.771 -7.826 0.12 54.16 162 PRO D CA 2
ATOM 7239 C C . PRO B 1 111 ? -2.804 18.097 -6.632 0.12 52.39 162 PRO D C 2
ATOM 7240 O O . PRO B 1 111 ? -2.492 18.739 -5.628 0.12 53.12 162 PRO D O 2
ATOM 7251 N N . GLY B 1 112 ? -2.519 16.802 -6.794 0.12 50.28 163 GLY D N 2
ATOM 7252 C CA . GLY B 1 112 ? -1.812 16.003 -5.830 0.12 48.61 163 GLY D CA 2
ATOM 7253 C C . GLY B 1 112 ? -2.696 15.023 -5.096 0.12 47.02 163 GLY D C 2
ATOM 7254 O O . GLY B 1 112 ? -2.176 14.104 -4.448 0.12 45.53 163 GLY D O 2
ATOM 7258 N N . ALA B 1 113 ? -4.021 15.189 -5.195 0.12 47.57 164 ALA D N 2
ATOM 7259 C CA . ALA B 1 113 ? -4.947 14.270 -4.561 0.12 46.42 164 ALA D CA 2
ATOM 7260 C C . ALA B 1 113 ? -5.121 12.999 -5.354 0.12 45.00 164 ALA D C 2
ATOM 7261 O O . ALA B 1 113 ? -5.765 12.075 -4.857 0.12 43.95 164 ALA D O 2
ATOM 7268 N N . PHE B 1 114 ? -4.562 12.936 -6.560 0.12 45.14 165 PHE D N 2
ATOM 7269 C CA . PHE B 1 114 ? -4.741 11.802 -7.460 0.12 44.09 165 PHE D CA 2
ATOM 7270 C C . PHE B 1 114 ? -3.794 11.961 -8.645 0.12 44.18 165 PHE D C 2
ATOM 7271 O O . PHE B 1 114 ? -3.250 13.037 -8.892 0.12 45.22 165 PHE D O 2
ATOM 7288 N N . LEU B 1 115 ? -3.589 10.865 -9.367 0.12 43.30 166 LEU D N 2
ATOM 7289 C CA . LEU B 1 115 ? -2.651 10.830 -10.484 0.12 43.54 166 LEU D CA 2
ATOM 7290 C C . LEU B 1 115 ? -3.367 10.251 -11.696 0.12 43.77 166 LEU D C 2
ATOM 7291 O O . LEU B 1 115 ? -3.561 9.036 -11.767 0.12 43.08 166 LEU D O 2
ATOM 7307 N N . LYS B 1 116 ? -3.752 11.120 -12.641 0.12 44.96 167 LYS D N 2
ATOM 7308 C CA . LYS B 1 116 ? -4.537 10.690 -13.800 0.12 45.34 167 LYS D CA 2
ATOM 7309 C C . LYS B 1 116 ? -3.937 9.387 -14.267 0.12 44.35 167 LYS D C 2
ATOM 7310 O O . LYS B 1 116 ? -2.710 9.314 -14.431 0.12 44.22 167 LYS D O 2
ATOM 7329 N N . VAL B 1 117 ? -4.747 8.328 -14.371 0.12 43.92 168 VAL D N 2
ATOM 7330 C CA . VAL B 1 117 ? -4.076 7.011 -14.488 0.12 43.25 168 VAL D CA 2
ATOM 7331 C C . VAL B 1 117 ? -4.557 6.035 -15.570 0.12 44.01 168 VAL D C 2
ATOM 7332 O O . VAL B 1 117 ? -5.309 6.362 -16.508 0.12 45.11 168 VAL D O 2
ATOM 7374 N N . ARG A 1 1 ? -7.229 11.895 18.753 0.12 44.12 52 ARG A N 3
ATOM 7375 C CA . ARG A 1 1 ? -7.572 11.560 20.131 0.12 44.69 52 ARG A CA 3
ATOM 7376 C C . ARG A 1 1 ? -8.267 10.220 20.328 0.12 44.17 52 ARG A C 3
ATOM 7377 O O . ARG A 1 1 ? -9.364 10.001 19.836 0.12 44.81 52 ARG A O 3
ATOM 7397 N N . TYR A 1 2 ? -7.588 9.331 21.056 0.12 43.25 53 TYR A N 3
ATOM 7398 C CA . TYR A 1 2 ? -8.144 8.070 21.535 0.12 42.86 53 TYR A CA 3
ATOM 7399 C C . TYR A 1 2 ? -7.687 7.850 22.977 0.12 42.58 53 TYR A C 3
ATOM 7400 O O . TYR A 1 2 ? -7.287 8.786 23.664 0.12 42.56 53 TYR A O 3
ATOM 7418 N N . SER A 1 3 ? -7.801 6.609 23.443 0.12 42.58 54 SER A N 3
ATOM 7419 C CA . SER A 1 3 ? -7.361 6.216 24.770 0.12 42.52 54 SER A CA 3
ATOM 7420 C C . SER A 1 3 ? -6.807 4.804 24.751 0.12 41.14 54 SER A C 3
ATOM 7421 O O . SER A 1 3 ? -7.136 4.020 23.866 0.12 40.65 54 SER A O 3
ATOM 7429 N N . ILE A 1 4 ? -5.975 4.483 25.736 0.12 40.70 55 ILE A N 3
ATOM 7430 C CA . ILE A 1 4 ? -5.226 3.233 25.739 0.12 39.85 55 ILE A CA 3
ATOM 7431 C C . ILE A 1 4 ? -5.314 2.647 27.127 0.12 40.41 55 ILE A C 3
ATOM 7432 O O . ILE A 1 4 ? -4.446 1.862 27.526 0.12 39.98 55 ILE A O 3
ATOM 7448 N N . GLY A 1 5 ? -6.342 3.077 27.900 0.12 41.62 56 GLY A N 3
ATOM 7449 C CA . GLY A 1 5 ? -6.673 2.462 29.155 0.12 42.30 56 GLY A CA 3
ATOM 7450 C C . GLY A 1 5 ? -5.856 2.962 30.325 0.12 42.41 56 GLY A C 3
ATOM 7451 O O . GLY A 1 5 ? -5.228 4.008 30.295 0.12 42.22 56 GLY A O 3
ATOM 7455 N N . PHE A 1 6 ? -5.899 2.179 31.383 0.12 42.95 57 PHE A N 3
ATOM 7456 C CA . PHE A 1 6 ? -5.345 2.537 32.670 0.12 43.38 57 PHE A CA 3
ATOM 7457 C C . PHE A 1 6 ? -3.833 2.319 32.689 0.12 42.51 57 PHE A C 3
ATOM 7458 O O . PHE A 1 6 ? -3.347 1.328 32.167 0.12 41.88 57 PHE A O 3
ATOM 7475 N N . PRO A 1 7 ? -3.075 3.207 33.316 0.12 42.77 58 PRO A N 3
ATOM 7476 C CA . PRO A 1 7 ? -1.623 2.996 33.413 0.12 42.39 58 PRO A CA 3
ATOM 7477 C C . PRO A 1 7 ? -1.192 1.660 34.022 0.12 42.52 58 PRO A C 3
ATOM 7478 O O . PRO A 1 7 ? -0.224 1.075 33.539 0.12 42.20 58 PRO A O 3
ATOM 7489 N N . SER A 1 8 ? -1.866 1.137 35.052 0.12 43.24 59 SER A N 3
ATOM 7490 C CA . SER A 1 8 ? -1.489 -0.171 35.592 0.12 43.65 59 SER A CA 3
ATOM 7491 C C . SER A 1 8 ? -1.465 -1.258 34.527 0.12 43.27 59 SER A C 3
ATOM 7492 O O . SER A 1 8 ? -0.720 -2.245 34.663 0.12 43.78 59 SER A O 3
ATOM 7500 N N . GLN A 1 9 ? -2.215 -1.070 33.449 0.12 42.57 60 GLN A N 3
ATOM 7501 C CA . GLN A 1 9 ? -2.298 -2.025 32.348 0.12 42.29 60 GLN A CA 3
ATOM 7502 C C . GLN A 1 9 ? -1.034 -2.030 31.494 0.12 41.61 60 GLN A C 3
ATOM 7503 O O . GLN A 1 9 ? -1.081 -2.492 30.346 0.12 41.19 60 GLN A O 3
ATOM 7517 N N . TYR A 1 10 ? 0.077 -1.490 32.027 0.12 41.74 61 TYR A N 3
ATOM 7518 C CA . TYR A 1 10 ? 1.347 -1.480 31.335 0.12 41.49 61 TYR A CA 3
ATOM 7519 C C . TYR A 1 10 ? 2.400 -1.856 32.347 0.12 42.50 61 TYR A C 3
ATOM 7520 O O . TYR A 1 10 ? 2.145 -1.836 33.543 0.12 42.93 61 TYR A O 3
ATOM 7538 N N . ALA A 1 11 ? 3.543 -2.250 31.856 0.12 43.10 62 ALA A N 3
ATOM 7539 C CA . ALA A 1 11 ? 4.664 -2.635 32.665 0.12 44.38 62 ALA A CA 3
ATOM 7540 C C . ALA A 1 11 ? 5.899 -1.879 32.190 0.12 44.55 62 ALA A C 3
ATOM 7541 O O . ALA A 1 11 ? 5.897 -1.201 31.163 0.12 43.66 62 ALA A O 3
ATOM 7548 N N . SER A 1 12 ? 6.959 -1.953 32.954 0.12 45.98 63 SER A N 3
ATOM 7549 C CA . SER A 1 12 ? 8.150 -1.296 32.477 0.12 46.66 63 SER A CA 3
ATOM 7550 C C . SER A 1 12 ? 8.554 -1.946 31.165 0.12 46.70 63 SER A C 3
ATOM 7551 O O . SER A 1 12 ? 8.307 -3.132 30.930 0.12 47.04 63 SER A O 3
ATOM 7559 N N . GLY A 1 13 ? 9.177 -1.153 30.316 0.12 46.55 64 GLY A N 3
ATOM 7560 C CA . GLY A 1 13 ? 9.548 -1.616 28.997 0.12 46.60 64 GLY A CA 3
ATOM 7561 C C . GLY A 1 13 ? 8.512 -1.198 27.969 0.12 44.70 64 GLY A C 3
ATOM 7562 O O . GLY A 1 13 ? 7.840 -0.183 28.127 0.12 43.67 64 GLY A O 3
ATOM 7566 N N . VAL A 1 14 ? 8.389 -1.988 26.915 0.12 44.44 65 VAL A N 3
ATOM 7567 C CA . VAL A 1 14 ? 7.666 -1.612 25.706 0.12 43.00 65 VAL A CA 3
ATOM 7568 C C . VAL A 1 14 ? 6.479 -2.542 25.534 0.12 42.01 65 VAL A C 3
ATOM 7569 O O . VAL A 1 14 ? 6.628 -3.766 25.516 0.12 42.71 65 VAL A O 3
ATOM 7582 N N . SER A 1 15 ? 5.307 -1.956 25.419 0.12 40.71 66 SER A N 3
ATOM 7583 C CA . SER A 1 15 ? 4.075 -2.675 25.130 0.12 40.03 66 SER A CA 3
ATOM 7584 C C . SER A 1 15 ? 3.775 -2.494 23.668 0.12 39.17 66 SER A C 3
ATOM 7585 O O . SER A 1 15 ? 3.858 -1.383 23.165 0.12 38.54 66 SER A O 3
ATOM 7593 N N . GLU A 1 16 ? 3.393 -3.573 23.008 0.12 39.29 67 GLU A N 3
ATOM 7594 C CA . GLU A 1 16 ? 2.781 -3.479 21.696 0.12 38.59 67 GLU A CA 3
ATOM 7595 C C . GLU A 1 16 ? 1.277 -3.732 21.745 0.12 38.14 67 GLU A C 3
ATOM 7596 O O . GLU A 1 16 ? 0.718 -4.158 20.736 0.12 37.90 67 GLU A O 3
ATOM 7608 N N . LYS A 1 17 ? 0.609 -3.467 22.892 0.12 38.25 68 LYS A N 3
ATOM 7609 C CA . LYS A 1 17 ? -0.825 -3.755 23.009 0.12 38.29 68 LYS A CA 3
ATOM 7610 C C . LYS A 1 17 ? -1.638 -3.030 21.962 0.12 37.62 68 LYS A C 3
ATOM 7611 O O . LYS A 1 17 ? -2.811 -3.360 21.763 0.12 37.88 68 LYS A O 3
ATOM 7630 N N . PHE A 1 18 ? -1.063 -2.012 21.329 0.12 36.99 69 PHE A N 3
ATOM 7631 C CA . PHE A 1 18 ? -1.780 -1.091 20.466 0.12 36.54 69 PHE A CA 3
ATOM 7632 C C . PHE A 1 18 ? -1.026 -0.792 19.192 0.12 36.03 69 PHE A C 3
ATOM 7633 O O . PHE A 1 18 ? -1.229 0.251 18.567 0.12 35.71 69 PHE A O 3
ATOM 7650 N N . LYS A 1 19 ? -0.151 -1.680 18.779 0.12 36.18 70 LYS A N 3
ATOM 7651 C CA . LYS A 1 19 ? 0.637 -1.325 17.607 0.12 35.92 70 LYS A CA 3
ATOM 7652 C C . LYS A 1 19 ? -0.175 -1.524 16.331 0.12 35.61 70 LYS A C 3
ATOM 7653 O O . LYS A 1 19 ? -0.212 -0.623 15.493 0.12 35.23 70 LYS A O 3
ATOM 7672 N N . LYS A 1 20 ? -0.832 -2.678 16.160 0.12 35.99 71 LYS A N 3
ATOM 7673 C CA . LYS A 1 20 ? -1.660 -2.854 14.952 0.12 35.96 71 LYS A CA 3
ATOM 7674 C C . LYS A 1 20 ? -2.667 -1.726 14.827 0.12 35.74 71 LYS A C 3
ATOM 7675 O O . LYS A 1 20 ? -2.787 -1.093 13.768 0.12 35.51 71 LYS A O 3
ATOM 7694 N N . GLN A 1 21 ? -3.314 -1.401 15.942 0.12 35.99 72 GLN A N 3
ATOM 7695 C CA . GLN A 1 21 ? -4.509 -0.597 15.942 0.12 36.32 72 GLN A CA 3
ATOM 7696 C C . GLN A 1 21 ? -4.211 0.876 15.794 0.12 35.97 72 GLN A C 3
ATOM 7697 O O . GLN A 1 21 ? -4.912 1.570 15.049 0.12 36.23 72 GLN A O 3
ATOM 7711 N N . PHE A 1 22 ? -3.215 1.382 16.543 0.12 35.68 73 PHE A N 3
ATOM 7712 C CA . PHE A 1 22 ? -2.970 2.813 16.618 0.12 35.68 73 PHE A CA 3
ATOM 7713 C C . PHE A 1 22 ? -1.553 3.183 16.201 0.12 35.33 73 PHE A C 3
ATOM 7714 O O . PHE A 1 22 ? -1.193 4.364 16.273 0.12 35.57 73 PHE A O 3
ATOM 7731 N N . ARG A 1 23 ? -0.773 2.218 15.700 0.12 35.07 74 ARG A N 3
ATOM 7732 C CA . ARG A 1 23 ? 0.607 2.420 15.259 0.12 35.09 74 ARG A CA 3
ATOM 7733 C C . ARG A 1 23 ? 1.408 3.222 16.283 0.12 35.53 74 ARG A C 3
ATOM 7734 O O . ARG A 1 23 ? 2.071 4.213 15.960 0.12 35.92 74 ARG A O 3
ATOM 7755 N N . ILE A 1 24 ? 1.337 2.774 17.537 0.12 35.70 75 ILE A N 3
ATOM 7756 C CA . ILE A 1 24 ? 1.960 3.439 18.656 0.12 36.27 75 ILE A CA 3
ATOM 7757 C C . ILE A 1 24 ? 2.579 2.364 19.516 0.12 36.59 75 ILE A C 3
ATOM 7758 O O . ILE A 1 24 ? 2.305 1.171 19.376 0.12 36.40 75 ILE A O 3
ATOM 7774 N N . TRP A 1 25 ? 3.386 2.829 20.449 0.12 37.35 76 TRP A N 3
ATOM 7775 C CA . TRP A 1 25 ? 4.167 1.999 21.326 0.12 37.97 76 TRP A CA 3
ATOM 7776 C C . TRP A 1 25 ? 4.102 2.640 22.700 0.12 38.28 76 TRP A C 3
ATOM 7777 O O . TRP A 1 25 ? 4.264 3.855 22.833 0.12 38.53 76 TRP A O 3
ATOM 7798 N N . ILE A 1 26 ? 3.847 1.836 23.719 0.12 38.43 77 ILE A N 3
ATOM 7799 C CA . ILE A 1 26 ? 3.525 2.338 25.035 0.12 38.86 77 ILE A CA 3
ATOM 7800 C C . ILE A 1 26 ? 4.660 1.913 25.944 0.12 39.89 77 ILE A C 3
ATOM 7801 O O . ILE A 1 26 ? 4.910 0.717 26.101 0.12 40.13 77 ILE A O 3
ATOM 7817 N N . VAL A 1 27 ? 5.401 2.893 26.470 0.12 40.77 78 VAL A N 3
ATOM 7818 C CA . VAL A 1 27 ? 6.681 2.678 27.109 0.12 42.13 78 VAL A CA 3
ATOM 7819 C C . VAL A 1 27 ? 6.647 3.259 28.520 0.12 42.81 78 VAL A C 3
ATOM 7820 O O . VAL A 1 27 ? 6.351 4.439 28.704 0.12 42.86 78 VAL A O 3
ATOM 7833 N N . LYS A 1 28 ? 6.951 2.432 29.511 0.12 43.52 79 LYS A N 3
ATOM 7834 C CA . LYS A 1 28 ? 7.071 2.852 30.903 0.12 44.56 79 LYS A CA 3
ATOM 7835 C C . LYS A 1 28 ? 8.547 2.740 31.236 0.12 46.34 79 LYS A C 3
ATOM 7836 O O . LYS A 1 28 ? 9.131 1.662 31.121 0.12 46.92 79 LYS A O 3
ATOM 7855 N N . GLU A 1 29 ? 9.165 3.876 31.513 0.12 47.50 80 GLU A N 3
ATOM 7856 C CA . GLU A 1 29 ? 10.595 3.975 31.734 0.12 49.66 80 GLU A CA 3
ATOM 7857 C C . GLU A 1 29 ? 10.747 4.670 33.068 0.12 50.79 80 GLU A C 3
ATOM 7858 O O . GLU A 1 29 ? 10.139 5.723 33.280 0.12 50.59 80 GLU A O 3
ATOM 7870 N N . ASP A 1 30 ? 11.501 4.057 33.981 0.12 52.15 81 ASP A N 3
ATOM 7871 C CA . ASP A 1 30 ? 11.536 4.576 35.344 0.12 53.39 81 ASP A CA 3
ATOM 7872 C C . ASP A 1 30 ? 10.083 4.889 35.691 0.12 51.76 81 ASP A C 3
ATOM 7873 O O . ASP A 1 30 ? 9.213 4.210 35.152 0.12 50.28 81 ASP A O 3
ATOM 7882 N N . ASP A 1 31 ? 9.743 5.874 36.515 0.12 52.22 82 ASP A N 3
ATOM 7883 C CA . ASP A 1 31 ? 8.349 5.935 36.957 0.12 51.17 82 ASP A CA 3
ATOM 7884 C C . ASP A 1 31 ? 7.482 6.795 36.034 0.12 49.73 82 ASP A C 3
ATOM 7885 O O . ASP A 1 31 ? 6.445 7.315 36.471 0.12 49.17 82 ASP A O 3
ATOM 7894 N N . THR A 1 32 ? 7.835 6.885 34.742 0.12 49.21 83 THR A N 3
ATOM 7895 C CA . THR A 1 32 ? 7.018 7.603 33.786 0.12 48.19 83 THR A CA 3
ATOM 7896 C C . THR A 1 32 ? 6.639 6.726 32.589 0.12 46.43 83 THR A C 3
ATOM 7897 O O . THR A 1 32 ? 7.098 5.594 32.410 0.12 46.29 83 THR A O 3
ATOM 7908 N N . LEU A 1 33 ? 5.735 7.261 31.800 0.12 45.36 84 LEU A N 3
ATOM 7909 C CA . LEU A 1 33 ? 5.147 6.581 30.663 0.12 43.88 84 LEU A CA 3
ATOM 7910 C C . LEU A 1 33 ? 5.089 7.574 29.519 0.12 43.71 84 LEU A C 3
ATOM 7911 O O . LEU A 1 33 ? 4.680 8.710 29.731 0.12 44.39 84 LEU A O 3
ATOM 7927 N N . TYR A 1 34 ? 5.552 7.176 28.331 0.12 43.01 85 TYR A N 3
ATOM 7928 C CA . TYR A 1 34 ? 5.403 7.995 27.125 0.12 42.88 85 TYR A CA 3
ATOM 7929 C C . TYR A 1 34 ? 4.892 7.140 25.950 0.12 41.54 85 TYR A C 3
ATOM 7930 O O . TYR A 1 34 ? 4.892 5.912 26.024 0.12 41.00 85 TYR A O 3
ATOM 7948 N N . VAL A 1 35 ? 4.474 7.775 24.843 0.12 41.19 86 VAL A N 3
ATOM 7949 C CA . VAL A 1 35 ? 3.851 7.030 23.723 0.12 39.99 86 VAL A CA 3
ATOM 7950 C C . VAL A 1 35 ? 4.621 7.279 22.431 0.12 40.28 86 VAL A C 3
ATOM 7951 O O . VAL A 1 35 ? 4.532 8.375 21.861 0.12 40.99 86 VAL A O 3
ATOM 7964 N N . ILE A 1 36 ? 5.319 6.244 21.923 0.12 39.98 87 ILE A N 3
ATOM 7965 C CA . ILE A 1 36 ? 6.148 6.366 20.716 0.12 40.39 87 ILE A CA 3
ATOM 7966 C C . ILE A 1 36 ? 5.356 5.961 19.459 0.12 39.23 87 ILE A C 3
ATOM 7967 O O . ILE A 1 36 ? 4.964 4.792 19.299 0.12 38.31 87 ILE A O 3
ATOM 7983 N N . GLU A 1 37 ? 5.198 6.916 18.534 0.12 39.47 88 GLU A N 3
ATOM 7984 C CA . GLU A 1 37 ? 4.822 6.610 17.161 0.12 38.62 88 GLU A CA 3
ATOM 7985 C C . GLU A 1 37 ? 5.755 5.589 16.575 0.12 38.58 88 GLU A C 3
ATOM 7986 O O . GLU A 1 37 ? 6.953 5.584 16.854 0.12 39.68 88 GLU A O 3
ATOM 7998 N N . ALA A 1 38 ? 5.199 4.716 15.765 0.12 37.62 89 ALA A N 3
ATOM 7999 C CA . ALA A 1 38 ? 5.972 3.704 15.082 0.12 37.80 89 ALA A CA 3
ATOM 8000 C C . ALA A 1 38 ? 6.026 4.050 13.588 0.12 37.81 89 ALA A C 3
ATOM 8001 O O . ALA A 1 38 ? 5.518 3.336 12.722 0.12 37.12 89 ALA A O 3
ATOM 8008 N N . LYS A 1 39 ? 6.664 5.187 13.303 0.12 38.85 90 LYS A N 3
ATOM 8009 C CA . LYS A 1 39 ? 6.985 5.600 11.942 0.12 39.06 90 LYS A CA 3
ATOM 8010 C C . LYS A 1 39 ? 8.485 5.860 11.896 0.12 40.78 90 LYS A C 3
ATOM 8011 O O . LYS A 1 39 ? 8.966 6.784 12.555 0.12 41.82 90 LYS A O 3
ATOM 8030 N N . CYS A 1 40 ? 9.212 5.051 11.131 0.12 41.32 91 CYS A N 3
ATOM 8031 C CA . CYS A 1 40 ? 10.637 5.261 10.985 0.12 43.36 91 CYS A CA 3
ATOM 8032 C C . CYS A 1 40 ? 10.871 6.669 10.472 0.12 44.37 91 CYS A C 3
ATOM 8033 O O . CYS A 1 40 ? 10.103 7.189 9.665 0.12 43.65 91 CYS A O 3
ATOM 8040 N N . THR A 1 41 ? 11.869 7.333 11.012 0.12 46.31 92 THR A N 3
ATOM 8041 C CA . THR A 1 41 ? 11.961 8.745 10.689 0.12 47.66 92 THR A CA 3
ATOM 8042 C C . THR A 1 41 ? 12.946 9.014 9.572 0.12 49.26 92 THR A C 3
ATOM 8043 O O . THR A 1 41 ? 13.215 10.178 9.284 0.12 50.77 92 THR A O 3
ATOM 8054 N N . HIS A 1 42 ? 13.491 7.958 8.969 0.12 49.26 93 HIS A N 3
ATOM 8055 C CA . HIS A 1 42 ? 14.129 7.997 7.664 0.12 50.69 93 HIS A CA 3
ATOM 8056 C C . HIS A 1 42 ? 13.115 8.344 6.573 0.12 49.08 93 HIS A C 3
ATOM 8057 O O . HIS A 1 42 ? 12.816 9.518 6.324 0.12 49.68 93 HIS A O 3
ATOM 8071 N N . LEU A 1 43 ? 12.577 7.315 5.924 0.12 47.18 94 LEU A N 3
ATOM 8072 C CA . LEU A 1 43 ? 11.563 7.492 4.895 0.12 45.76 94 LEU A CA 3
ATOM 8073 C C . LEU A 1 43 ? 10.203 6.974 5.364 0.12 43.38 94 LEU A C 3
ATOM 8074 O O . LEU A 1 43 ? 9.253 6.908 4.569 0.12 42.29 94 LEU A O 3
ATOM 8090 N N . GLY A 1 44 ? 10.080 6.589 6.626 0.12 42.72 95 GLY A N 3
ATOM 8091 C CA . GLY A 1 44 ? 8.755 6.441 7.184 0.12 40.89 95 GLY A CA 3
ATOM 8092 C C . GLY A 1 44 ? 8.150 5.065 7.160 0.12 39.70 95 GLY A C 3
ATOM 8093 O O . GLY A 1 44 ? 6.920 4.974 7.170 0.12 38.41 95 GLY A O 3
ATOM 8097 N N . CYS A 1 45 ? 8.948 3.999 7.163 0.12 40.39 96 CYS A N 3
ATOM 8098 C CA . CYS A 1 45 ? 8.363 2.678 7.308 0.12 39.67 96 CYS A CA 3
ATOM 8099 C C . CYS A 1 45 ? 7.833 2.489 8.732 0.12 39.20 96 CYS A C 3
ATOM 8100 O O . CYS A 1 45 ? 7.773 3.421 9.529 0.12 39.73 96 CYS A O 3
ATOM 8107 N N . THR A 1 46 ? 7.367 1.289 9.036 0.12 38.48 97 THR A N 3
ATOM 8108 C CA . THR A 1 46 ? 6.898 1.031 10.385 0.12 38.16 97 THR A CA 3
ATOM 8109 C C . THR A 1 46 ? 7.784 -0.048 10.971 0.12 39.43 97 THR A C 3
ATOM 8110 O O . THR A 1 46 ? 7.668 -1.216 10.566 0.12 39.77 97 THR A O 3
ATOM 8121 N N . PRO A 1 47 ? 8.648 0.276 11.985 0.12 40.37 98 PRO A N 3
ATOM 8122 C CA . PRO A 1 47 ? 9.597 -0.710 12.462 0.12 41.87 98 PRO A CA 3
ATOM 8123 C C . PRO A 1 47 ? 8.957 -1.760 13.363 0.12 41.44 98 PRO A C 3
ATOM 8124 O O . PRO A 1 47 ? 7.751 -1.749 13.625 0.12 40.02 98 PRO A O 3
ATOM 8135 N N . ASN A 1 48 ? 9.810 -2.693 13.807 0.12 43.03 99 ASN A N 3
ATOM 8136 C CA . ASN A 1 48 ? 9.462 -3.928 14.483 0.12 43.21 99 ASN A CA 3
ATOM 8137 C C . ASN A 1 48 ? 10.298 -4.052 15.744 0.12 44.43 99 ASN A C 3
ATOM 8138 O O . ASN A 1 48 ? 11.438 -4.507 15.679 0.12 46.02 99 ASN A O 3
ATOM 8149 N N . TRP A 1 49 ? 9.719 -3.653 16.873 0.12 43.89 100 TRP A N 3
ATOM 8150 C CA . TRP A 1 49 ? 10.213 -4.025 18.184 0.12 45.14 100 TRP A CA 3
ATOM 8151 C C . TRP A 1 49 ? 10.598 -5.494 18.245 0.12 47.12 100 TRP A C 3
ATOM 8152 O O . TRP A 1 49 ? 9.770 -6.360 18.001 0.12 46.97 100 TRP A O 3
ATOM 8173 N N . LEU A 1 50 ? 11.821 -5.787 18.666 0.12 49.30 101 LEU A N 3
ATOM 8174 C CA . LEU A 1 50 ? 12.132 -7.140 19.135 0.12 51.75 101 LEU A CA 3
ATOM 8175 C C . LEU A 1 50 ? 13.046 -7.110 20.379 0.12 52.92 101 LEU A C 3
ATOM 8176 O O . LEU A 1 50 ? 14.179 -6.599 20.415 0.12 54.56 101 LEU A O 3
ATOM 8192 N N . ALA A 1 51 ? 12.501 -7.711 21.422 0.12 52.21 102 ALA A N 3
ATOM 8193 C CA . ALA A 1 51 ? 13.036 -7.512 22.754 0.12 53.02 102 ALA A CA 3
ATOM 8194 C C . ALA A 1 51 ? 14.491 -7.960 22.848 0.12 56.25 102 ALA A C 3
ATOM 8195 O O . ALA A 1 51 ? 15.331 -7.217 23.354 0.12 57.42 102 ALA A O 3
ATOM 8202 N N . SER A 1 52 ? 14.814 -9.145 22.338 0.12 58.02 103 SER A N 3
ATOM 8203 C CA . SER A 1 52 ? 16.189 -9.620 22.414 0.12 61.55 103 SER A CA 3
ATOM 8204 C C . SER A 1 52 ? 17.085 -8.839 21.471 0.12 62.94 103 SER A C 3
ATOM 8205 O O . SER A 1 52 ? 17.480 -9.331 20.407 0.12 65.55 103 SER A O 3
ATOM 8213 N N . GLU A 1 53 ? 17.399 -7.620 21.840 0.12 61.57 104 GLU A N 3
ATOM 8214 C CA . GLU A 1 53 ? 18.231 -6.700 21.097 0.12 63.13 104 GLU A CA 3
ATOM 8215 C C . GLU A 1 53 ? 18.031 -5.307 21.613 0.12 61.69 104 GLU A C 3
ATOM 8216 O O . GLU A 1 53 ? 18.823 -4.418 21.311 0.12 63.19 104 GLU A O 3
ATOM 8228 N N . GLY A 1 54 ? 17.001 -5.111 22.415 0.12 59.16 105 GLY A N 3
ATOM 8229 C CA . GLY A 1 54 ? 16.757 -3.814 22.966 0.12 57.95 105 GLY A CA 3
ATOM 8230 C C . GLY A 1 54 ? 16.428 -2.786 21.927 0.12 56.74 105 GLY A C 3
ATOM 8231 O O . GLY A 1 54 ? 16.808 -1.626 22.097 0.12 57.25 105 GLY A O 3
ATOM 8235 N N . LYS A 1 55 ? 15.728 -3.166 20.847 0.12 55.29 106 LYS A N 3
ATOM 8236 C CA . LYS A 1 55 ? 15.532 -2.166 19.814 0.12 54.21 106 LYS A CA 3
ATOM 8237 C C . LYS A 1 55 ? 14.401 -2.441 18.832 0.12 51.60 106 LYS A C 3
ATOM 8238 O O . LYS A 1 55 ? 13.940 -3.568 18.581 0.12 51.14 106 LYS A O 3
ATOM 8257 N N . PHE A 1 56 ? 13.954 -1.330 18.311 0.12 50.09 107 PHE A N 3
ATOM 8258 C CA . PHE A 1 56 ? 13.093 -1.284 17.158 0.12 48.22 107 PHE A CA 3
ATOM 8259 C C . PHE A 1 56 ? 13.930 -1.438 15.903 0.12 49.65 107 PHE A C 3
ATOM 8260 O O . PHE A 1 56 ? 14.823 -0.631 15.679 0.12 51.34 107 PHE A O 3
ATOM 8277 N N . LYS A 1 57 ? 13.681 -2.482 15.105 0.12 49.25 108 LYS A N 3
ATOM 8278 C CA . LYS A 1 57 ? 14.395 -2.679 13.834 0.12 50.57 108 LYS A CA 3
ATOM 8279 C C . LYS A 1 57 ? 13.449 -2.436 12.650 0.12 48.66 108 LYS A C 3
ATOM 8280 O O . LYS A 1 57 ? 12.624 -3.294 12.313 0.12 47.32 108 LYS A O 3
ATOM 8299 N N . CYS A 1 58 ? 13.590 -1.258 12.024 0.12 48.77 109 CYS A N 3
ATOM 8300 C CA . CYS A 1 58 ? 12.981 -0.970 10.709 0.12 47.26 109 CYS A CA 3
ATOM 8301 C C . CYS A 1 58 ? 13.485 -1.952 9.662 0.12 48.47 109 CYS A C 3
ATOM 8302 O O . CYS A 1 58 ? 14.680 -1.975 9.383 0.12 50.84 109 CYS A O 3
ATOM 8309 N N . PRO A 1 59 ? 12.607 -2.706 8.999 0.12 47.17 110 PRO A N 3
ATOM 8310 C CA . PRO A 1 59 ? 13.088 -3.677 8.019 0.12 48.50 110 PRO A CA 3
ATOM 8311 C C . PRO A 1 59 ? 13.447 -3.054 6.675 0.12 48.74 110 PRO A C 3
ATOM 8312 O O . PRO A 1 59 ? 14.347 -3.560 5.993 0.12 49.98 110 PRO A O 3
ATOM 8323 N N . CYS A 1 60 ? 12.815 -1.945 6.301 0.12 47.81 111 CYS A N 3
ATOM 8324 C CA . CYS A 1 60 ? 12.986 -1.488 4.936 0.12 47.93 111 CYS A CA 3
ATOM 8325 C C . CYS A 1 60 ? 14.460 -1.230 4.656 0.12 50.62 111 CYS A C 3
ATOM 8326 O O . CYS A 1 60 ? 15.031 -1.925 3.823 0.12 51.94 111 CYS A O 3
ATOM 8333 N N . HIS A 1 61 ? 15.105 -0.306 5.389 0.12 51.72 112 HIS A N 3
ATOM 8334 C CA . HIS A 1 61 ? 16.519 0.001 5.162 0.12 54.80 112 HIS A CA 3
ATOM 8335 C C . HIS A 1 61 ? 17.404 0.024 6.408 0.12 56.65 112 HIS A C 3
ATOM 8336 O O . HIS A 1 61 ? 18.381 0.796 6.446 0.12 59.39 112 HIS A O 3
ATOM 8350 N N . GLY A 1 62 ? 17.130 -0.805 7.402 0.12 55.45 113 GLY A N 3
ATOM 8351 C CA . GLY A 1 62 ? 18.104 -1.070 8.456 0.12 57.47 113 GLY A CA 3
ATOM 8352 C C . GLY A 1 62 ? 17.858 -0.432 9.796 0.12 57.71 113 GLY A C 3
ATOM 8353 O O . GLY A 1 62 ? 17.978 -1.123 10.808 0.12 60.03 113 GLY A O 3
ATOM 8357 N N . SER A 1 63 ? 17.533 0.854 9.834 0.12 55.59 114 SER A N 3
ATOM 8358 C CA . SER A 1 63 ? 17.233 1.598 11.058 0.12 55.99 114 SER A CA 3
ATOM 8359 C C . SER A 1 63 ? 16.931 0.785 12.335 0.12 55.37 114 SER A C 3
ATOM 8360 O O . SER A 1 63 ? 16.168 -0.185 12.366 0.12 53.40 114 SER A O 3
ATOM 8368 N N . GLY A 1 64 ? 17.546 1.234 13.408 0.12 57.32 115 GLY A N 3
ATOM 8369 C CA . GLY A 1 64 ? 17.396 0.620 14.712 0.12 57.28 115 GLY A CA 3
ATOM 8370 C C . GLY A 1 64 ? 17.408 1.716 15.755 0.12 56.84 115 GLY A C 3
ATOM 8371 O O . GLY A 1 64 ? 18.224 2.656 15.670 0.12 58.45 115 GLY A O 3
ATOM 8375 N N . PHE A 1 65 ? 16.498 1.591 16.737 0.12 54.90 116 PHE A N 3
ATOM 8376 C CA . PHE A 1 65 ? 16.251 2.611 17.741 0.12 54.38 116 PHE A CA 3
ATOM 8377 C C . PHE A 1 65 ? 16.251 1.968 19.129 0.12 54.56 116 PHE A C 3
ATOM 8378 O O . PHE A 1 65 ? 15.770 0.841 19.314 0.12 53.48 116 PHE A O 3
ATOM 8395 N N . THR A 1 66 ? 16.772 2.688 20.111 0.12 55.94 117 THR A N 3
ATOM 8396 C CA . THR A 1 66 ? 16.722 2.167 21.449 0.12 56.14 117 THR A CA 3
ATOM 8397 C C . THR A 1 66 ? 15.283 2.261 21.989 0.12 53.14 117 THR A C 3
ATOM 8398 O O . THR A 1 66 ? 14.398 2.851 21.353 0.12 51.16 117 THR A O 3
ATOM 8409 N N . PRO A 1 67 ? 15.026 1.664 23.160 0.12 52.95 118 PRO A N 3
ATOM 8410 C CA . PRO A 1 67 ? 13.646 1.589 23.669 0.12 50.39 118 PRO A CA 3
ATOM 8411 C C . PRO A 1 67 ? 13.103 2.898 24.175 0.12 49.47 118 PRO A C 3
ATOM 8412 O O . PRO A 1 67 ? 12.096 2.888 24.879 0.12 47.54 118 PRO A O 3
ATOM 8423 N N . ASP A 1 68 ? 13.731 4.017 23.863 0.12 51.08 119 ASP A N 3
ATOM 8424 C CA . ASP A 1 68 ? 13.191 5.327 24.172 0.12 50.61 119 ASP A CA 3
ATOM 8425 C C . ASP A 1 68 ? 12.941 6.120 22.910 0.12 49.94 119 ASP A C 3
ATOM 8426 O O . ASP A 1 68 ? 12.465 7.257 22.972 0.12 49.68 119 ASP A O 3
ATOM 8435 N N . GLY A 1 69 ? 13.211 5.519 21.767 0.12 49.83 120 GLY A N 3
ATOM 8436 C CA . GLY A 1 69 ? 13.027 6.177 20.509 0.12 49.27 120 GLY A CA 3
ATOM 8437 C C . GLY A 1 69 ? 14.315 6.709 19.909 0.12 51.70 120 GLY A C 3
ATOM 8438 O O . GLY A 1 69 ? 14.363 6.921 18.689 0.12 51.58 120 GLY A O 3
ATOM 8442 N N . ILE A 1 70 ? 15.368 6.873 20.723 0.12 54.11 121 ILE A N 3
ATOM 8443 C CA . ILE A 1 70 ? 16.658 7.344 20.218 0.12 56.93 121 ILE A CA 3
ATOM 8444 C C . ILE A 1 70 ? 17.103 6.493 19.037 0.12 57.58 121 ILE A C 3
ATOM 8445 O O . ILE A 1 70 ? 17.143 5.257 19.108 0.12 57.59 121 ILE A O 3
ATOM 8461 N N . ASN A 1 71 ? 17.419 7.156 17.934 0.12 58.45 122 ASN A N 3
ATOM 8462 C CA . ASN A 1 71 ? 17.951 6.488 16.748 0.12 59.33 122 ASN A CA 3
ATOM 8463 C C . ASN A 1 71 ? 19.443 6.212 16.919 0.12 63.03 122 ASN A C 3
ATOM 8464 O O . ASN A 1 71 ? 20.207 7.098 17.318 0.12 65.49 122 ASN A O 3
ATOM 8475 N N . ILE A 1 72 ? 19.868 5.007 16.560 0.12 63.78 123 ILE A N 3
ATOM 8476 C CA . ILE A 1 72 ? 21.258 4.635 16.725 0.12 67.57 123 ILE A CA 3
ATOM 8477 C C . ILE A 1 72 ? 21.862 4.013 15.481 0.12 69.35 123 ILE A C 3
ATOM 8478 O O . ILE A 1 72 ? 23.093 3.989 15.364 0.12 73.16 123 ILE A O 3
ATOM 8494 N N . GLU A 1 73 ? 21.067 3.534 14.527 0.12 67.03 124 GLU A N 3
ATOM 8495 C CA . GLU A 1 73 ? 21.644 2.910 13.343 0.12 68.73 124 GLU A CA 3
ATOM 8496 C C . GLU A 1 73 ? 20.647 2.834 12.183 0.12 65.91 124 GLU A C 3
ATOM 8497 O O . GLU A 1 73 ? 19.553 3.410 12.209 0.12 62.73 124 GLU A O 3
ATOM 8509 N N . GLY A 1 74 ? 21.085 2.084 11.158 0.12 67.45 125 GLY A N 3
ATOM 8510 C CA . GLY A 1 74 ? 20.633 2.230 9.809 0.12 65.48 125 GLY A CA 3
ATOM 8511 C C . GLY A 1 74 ? 20.744 3.674 9.405 0.12 65.26 125 GLY A C 3
ATOM 8512 O O . GLY A 1 74 ? 21.456 4.462 10.040 0.12 67.06 125 GLY A O 3
ATOM 8516 N N . PRO A 1 75 ? 19.973 4.061 8.386 0.12 63.17 126 PRO A N 3
ATOM 8517 C CA . PRO A 1 75 ? 20.059 5.430 7.865 0.12 63.14 126 PRO A CA 3
ATOM 8518 C C . PRO A 1 75 ? 19.265 6.505 8.596 0.12 61.42 126 PRO A C 3
ATOM 8519 O O . PRO A 1 75 ? 19.393 7.663 8.177 0.12 62.48 126 PRO A O 3
ATOM 8530 N N . ALA A 1 76 ? 18.457 6.198 9.644 0.12 59.10 127 ALA A N 3
ATOM 8531 C CA . ALA A 1 76 ? 17.483 7.175 10.146 0.12 57.44 127 ALA A CA 3
ATOM 8532 C C . ALA A 1 76 ? 18.151 8.289 10.965 0.12 60.12 127 ALA A C 3
ATOM 8533 O O . ALA A 1 76 ? 19.096 8.024 11.716 0.12 62.42 127 ALA A O 3
ATOM 8540 N N . PRO A 1 77 ? 17.656 9.544 10.875 0.12 60.16 128 PRO A N 3
ATOM 8541 C CA . PRO A 1 77 ? 18.433 10.690 11.362 0.12 63.23 128 PRO A CA 3
ATOM 8542 C C . PRO A 1 77 ? 18.040 11.243 12.709 0.12 62.78 128 PRO A C 3
ATOM 8543 O O . PRO A 1 77 ? 18.804 12.006 13.294 0.12 65.48 128 PRO A O 3
ATOM 8554 N N . ARG A 1 78 ? 16.861 10.927 13.209 0.12 59.60 129 ARG A N 3
ATOM 8555 C CA . ARG A 1 78 ? 16.408 11.512 14.458 0.12 58.89 129 ARG A CA 3
ATOM 8556 C C . ARG A 1 78 ? 15.582 10.485 15.212 0.12 56.34 129 ARG A C 3
ATOM 8557 O O . ARG A 1 78 ? 15.222 9.439 14.658 0.12 54.67 129 ARG A O 3
ATOM 8578 N N . PRO A 1 79 ? 15.317 10.734 16.498 0.12 56.17 130 PRO A N 3
ATOM 8579 C CA . PRO A 1 79 ? 14.451 9.846 17.297 0.12 53.75 130 PRO A CA 3
ATOM 8580 C C . PRO A 1 79 ? 13.043 9.754 16.752 0.12 50.90 130 PRO A C 3
ATOM 8581 O O . PRO A 1 79 ? 12.528 10.722 16.175 0.12 50.64 130 PRO A O 3
ATOM 8592 N N . LEU A 1 80 ? 12.406 8.586 16.990 0.12 48.99 131 LEU A N 3
ATOM 8593 C CA . LEU A 1 80 ? 10.960 8.435 16.801 0.12 46.54 131 LEU A CA 3
ATOM 8594 C C . LEU A 1 80 ? 10.241 9.434 17.688 0.12 46.33 131 LEU A C 3
ATOM 8595 O O . LEU A 1 80 ? 10.745 9.826 18.736 0.12 47.42 131 LEU A O 3
ATOM 8611 N N . GLU A 1 81 ? 9.088 9.892 17.239 0.12 45.16 132 GLU A N 3
ATOM 8612 C CA . GLU A 1 81 ? 8.396 10.970 17.924 0.12 45.46 132 GLU A CA 3
ATOM 8613 C C . GLU A 1 81 ? 7.473 10.427 19.020 0.12 44.23 132 GLU A C 3
ATOM 8614 O O . GLU A 1 81 ? 7.234 9.220 19.107 0.12 42.85 132 GLU A O 3
ATOM 8626 N N . ARG A 1 82 ? 6.963 11.346 19.860 0.12 44.94 133 ARG A N 3
ATOM 8627 C CA . ARG A 1 82 ? 6.108 11.022 20.998 0.12 44.08 133 ARG A CA 3
ATOM 8628 C C . ARG A 1 82 ? 4.830 11.861 20.996 0.12 43.90 133 ARG A C 3
ATOM 8629 O O . ARG A 1 82 ? 4.793 12.981 20.477 0.12 45.01 133 ARG A O 3
ATOM 8650 N N . PHE A 1 83 ? 3.781 11.310 21.595 0.12 42.73 134 PHE A N 3
ATOM 8651 C CA . PHE A 1 83 ? 2.472 11.939 21.585 0.12 42.81 134 PHE A CA 3
ATOM 8652 C C . PHE A 1 83 ? 2.076 12.455 22.961 0.12 43.65 134 PHE A C 3
ATOM 8653 O O . PHE A 1 83 ? 2.607 12.022 23.986 0.12 43.39 134 PHE A O 3
ATOM 8670 N N . LYS A 1 84 ? 1.132 13.386 22.982 0.12 44.83 135 LYS A N 3
ATOM 8671 C CA . LYS A 1 84 ? 0.649 13.917 24.252 0.12 45.85 135 LYS A CA 3
ATOM 8672 C C . LYS A 1 84 ? -0.285 12.915 24.925 0.12 44.66 135 LYS A C 3
ATOM 8673 O O . LYS A 1 84 ? -1.255 12.443 24.326 0.12 43.53 135 LYS A O 3
ATOM 8692 N N . VAL A 1 85 ? -0.012 12.618 26.197 0.12 45.09 136 VAL A N 3
ATOM 8693 C CA . VAL A 1 85 ? -0.689 11.534 26.890 0.12 44.41 136 VAL A CA 3
ATOM 8694 C C . VAL A 1 85 ? -1.137 12.015 28.248 0.12 45.94 136 VAL A C 3
ATOM 8695 O O . VAL A 1 85 ? -0.310 12.280 29.134 0.12 47.28 136 VAL A O 3
ATOM 8708 N N . ALA A 1 86 ? -2.458 12.061 28.427 0.12 46.01 137 ALA A N 3
ATOM 8709 C CA . ALA A 1 86 ? -3.030 12.674 29.613 0.12 47.60 137 ALA A CA 3
ATOM 8710 C C . ALA A 1 86 ? -4.274 11.932 30.075 0.12 47.25 137 ALA A C 3
ATOM 8711 O O . ALA A 1 86 ? -5.127 11.549 29.274 0.12 46.35 137 ALA A O 3
ATOM 8718 N N . LEU A 1 87 ? -4.392 11.776 31.394 0.12 48.17 138 LEU A N 3
ATOM 8719 C CA . LEU A 1 87 ? -5.587 11.178 31.999 0.12 48.32 138 LEU A CA 3
ATOM 8720 C C . LEU A 1 87 ? -6.859 11.952 31.675 0.12 49.96 138 LEU A C 3
ATOM 8721 O O . LEU A 1 87 ? -6.873 13.180 31.723 0.12 51.71 138 LEU A O 3
ATOM 8737 N N . GLY A 1 88 ? -7.918 11.218 31.304 0.12 49.70 139 GLY A N 3
ATOM 8738 C CA . GLY A 1 88 ? -9.269 11.685 31.532 0.12 51.62 139 GLY A CA 3
ATOM 8739 C C . GLY A 1 88 ? -9.693 11.450 32.970 0.12 53.30 139 GLY A C 3
ATOM 8740 O O . GLY A 1 88 ? -9.064 10.702 33.714 0.12 52.68 139 GLY A O 3
ATOM 8744 N N . ASP A 1 89 ? -10.747 12.140 33.398 0.12 55.70 140 ASP A N 3
ATOM 8745 C CA . ASP A 1 89 ? -11.163 11.938 34.787 0.12 57.73 140 ASP A CA 3
ATOM 8746 C C . ASP A 1 89 ? -12.085 10.737 34.937 0.12 57.26 140 ASP A C 3
ATOM 8747 O O . ASP A 1 89 ? -12.606 10.516 36.025 0.12 58.67 140 ASP A O 3
ATOM 8756 N N . ASP A 1 90 ? -12.263 9.936 33.882 0.12 55.52 141 ASP A N 3
ATOM 8757 C CA . ASP A 1 90 ? -12.621 8.533 34.042 0.12 54.96 141 ASP A CA 3
ATOM 8758 C C . ASP A 1 90 ? -11.391 7.688 34.310 0.12 52.72 141 ASP A C 3
ATOM 8759 O O . ASP A 1 90 ? -11.502 6.478 34.496 0.12 52.18 141 ASP A O 3
ATOM 8768 N N . GLY A 1 91 ? -10.225 8.320 34.348 0.12 51.73 142 GLY A N 3
ATOM 8769 C CA . GLY A 1 91 ? -9.000 7.715 34.805 0.12 50.12 142 GLY A CA 3
ATOM 8770 C C . GLY A 1 91 ? -8.184 6.979 33.766 0.12 48.05 142 GLY A C 3
ATOM 8771 O O . GLY A 1 91 ? -7.206 6.327 34.136 0.12 46.93 142 GLY A O 3
ATOM 8775 N N . GLN A 1 92 ? -8.548 7.045 32.487 0.12 47.72 143 GLN A N 3
ATOM 8776 C CA . GLN A 1 92 ? -7.766 6.340 31.485 0.12 45.93 143 GLN A CA 3
ATOM 8777 C C . GLN A 1 92 ? -6.958 7.299 30.637 0.12 45.28 143 GLN A C 3
ATOM 8778 O O . GLN A 1 92 ? -7.254 8.490 30.558 0.12 46.35 143 GLN A O 3
ATOM 8792 N N . ILE A 1 93 ? -5.900 6.748 30.031 0.12 43.75 144 ILE A N 3
ATOM 8793 C CA . ILE A 1 93 ? -4.909 7.501 29.270 0.12 43.20 144 ILE A CA 3
ATOM 8794 C C . ILE A 1 93 ? -5.498 7.896 27.928 0.12 43.12 144 ILE A C 3
ATOM 8795 O O . ILE A 1 93 ? -5.900 7.037 27.140 0.12 42.37 144 ILE A O 3
ATOM 8811 N N . ILE A 1 94 ? -5.527 9.193 27.666 0.12 44.03 145 ILE A N 3
ATOM 8812 C CA . ILE A 1 94 ? -5.882 9.744 26.369 0.12 44.11 145 ILE A CA 3
ATOM 8813 C C . ILE A 1 94 ? -4.620 10.093 25.608 0.12 43.31 145 ILE A C 3
ATOM 8814 O O . ILE A 1 94 ? -3.849 10.954 26.054 0.12 43.86 145 ILE A O 3
ATOM 8830 N N . VAL A 1 95 ? -4.442 9.461 24.442 0.12 42.19 146 VAL A N 3
ATOM 8831 C CA . VAL A 1 95 ? -3.402 9.812 23.486 0.12 41.66 146 VAL A CA 3
ATOM 8832 C C . VAL A 1 95 ? -3.965 10.817 22.502 0.12 42.51 146 VAL A C 3
ATOM 8833 O O . VAL A 1 95 ? -5.079 10.654 22.018 0.12 42.61 146 VAL A O 3
ATOM 8846 N N . ASP A 1 96 ? -3.174 11.818 22.150 0.12 43.27 147 ASP A N 3
ATOM 8847 C CA . ASP A 1 96 ? -3.535 12.769 21.103 0.12 44.37 147 ASP A CA 3
ATOM 8848 C C . ASP A 1 96 ? -2.450 12.812 20.025 0.12 43.90 147 ASP A C 3
ATOM 8849 O O . ASP A 1 96 ? -1.451 13.526 20.170 0.12 44.52 147 ASP A O 3
ATOM 8858 N N . GLU A 1 97 ? -2.673 12.088 18.929 0.12 43.04 148 GLU A N 3
ATOM 8859 C CA . GLU A 1 97 ? -1.680 11.936 17.860 0.12 42.57 148 GLU A CA 3
ATOM 8860 C C . GLU A 1 97 ? -1.223 13.279 17.274 0.12 44.19 148 GLU A C 3
ATOM 8861 O O . GLU A 1 97 ? -0.194 13.333 16.593 0.12 44.11 148 GLU A O 3
ATOM 8873 N N . SER A 1 98 ? -1.912 14.369 17.611 0.12 45.90 149 SER A N 3
ATOM 8874 C CA . SER A 1 98 ? -1.697 15.664 16.980 0.12 47.85 149 SER A CA 3
ATOM 8875 C C . SER A 1 98 ? -0.959 16.636 17.896 0.12 48.70 149 SER A C 3
ATOM 8876 O O . SER A 1 98 ? -1.083 17.861 17.748 0.12 49.39 149 SER A O 3
ATOM 8884 N N . THR A 1 99 ? -0.215 16.131 18.866 0.12 48.95 150 THR A N 3
ATOM 8885 C CA . THR A 1 99 ? 0.713 16.980 19.593 0.12 50.10 150 THR A CA 3
ATOM 8886 C C . THR A 1 99 ? 1.943 16.161 19.893 0.12 48.47 150 THR A C 3
ATOM 8887 O O . THR A 1 99 ? 1.908 15.171 20.628 0.12 46.73 150 THR A O 3
ATOM 8898 N N . ARG A 1 100 ? 3.024 16.558 19.254 0.12 49.36 151 ARG A N 3
ATOM 8899 C CA . ARG A 1 100 ? 4.124 15.653 19.039 0.12 48.22 151 ARG A CA 3
ATOM 8900 C C . ARG A 1 100 ? 5.336 16.332 19.641 0.12 50.06 151 ARG A C 3
ATOM 8901 O O . ARG A 1 100 ? 5.482 17.556 19.612 0.12 52.25 151 ARG A O 3
ATOM 8922 N N . TYR A 1 101 ? 6.147 15.519 20.283 0.12 49.45 152 TYR A N 3
ATOM 8923 C CA . TYR A 1 101 ? 7.263 16.021 21.044 0.12 51.33 152 TYR A CA 3
ATOM 8924 C C . TYR A 1 101 ? 8.490 15.414 20.400 0.12 51.20 152 TYR A C 3
ATOM 8925 O O . TYR A 1 101 ? 8.542 14.197 20.163 0.12 49.48 152 TYR A O 3
ATOM 8943 N N . ARG A 1 102 ? 9.436 16.280 20.048 0.12 53.35 153 ARG A N 3
ATOM 8944 C CA . ARG A 1 102 ? 10.656 15.848 19.402 0.12 54.03 153 ARG A CA 3
ATOM 8945 C C . ARG A 1 102 ? 11.830 15.964 20.374 0.12 56.33 153 ARG A C 3
ATOM 8946 O O . ARG A 1 102 ? 12.187 17.062 20.819 0.12 58.45 153 ARG A O 3
ATOM 8967 N N . GLY A 1 103 ? 12.404 14.814 20.719 0.12 56.16 154 GLY A N 3
ATOM 8968 C CA . GLY A 1 103 ? 13.509 14.798 21.650 0.12 58.29 154 GLY A CA 3
ATOM 8969 C C . GLY A 1 103 ? 14.662 15.670 21.209 0.12 61.65 154 GLY A C 3
ATOM 8970 O O . GLY A 1 103 ? 15.433 16.154 22.034 0.12 64.10 154 GLY A O 3
ATOM 8974 N N . GLU A 1 104 ? 14.812 15.868 19.916 0.12 62.04 155 GLU A N 3
ATOM 8975 C CA . GLU A 1 104 ? 15.942 16.676 19.473 0.12 65.51 155 GLU A CA 3
ATOM 8976 C C . GLU A 1 104 ? 15.679 18.161 19.617 0.12 67.20 155 GLU A C 3
ATOM 8977 O O . GLU A 1 104 ? 16.589 18.946 19.355 0.12 70.58 155 GLU A O 3
ATOM 8989 N N . ARG A 1 105 ? 14.476 18.568 20.015 0.12 65.22 156 ARG A N 3
ATOM 8990 C CA . ARG A 1 105 ? 14.201 19.948 20.400 0.12 66.89 156 ARG A CA 3
ATOM 8991 C C . ARG A 1 105 ? 13.917 20.104 21.887 0.12 67.36 156 ARG A C 3
ATOM 8992 O O . ARG A 1 105 ? 13.273 21.079 22.286 0.12 68.49 156 ARG A O 3
ATOM 9013 N N . GLY A 1 106 ? 14.386 19.185 22.718 0.12 66.64 157 GLY A N 3
ATOM 9014 C CA . GLY A 1 106 ? 13.944 19.229 24.093 0.12 67.16 157 GLY A CA 3
ATOM 9015 C C . GLY A 1 106 ? 12.474 19.512 24.233 0.12 64.82 157 GLY A C 3
ATOM 9016 O O . GLY A 1 106 ? 12.081 20.674 24.392 0.12 65.62 157 GLY A O 3
ATOM 9020 N N . GLU A 1 107 ? 11.649 18.491 24.068 0.12 62.13 158 GLU A N 3
ATOM 9021 C CA . GLU A 1 107 ? 10.246 18.587 24.394 0.12 60.42 158 GLU A CA 3
ATOM 9022 C C . GLU A 1 107 ? 9.750 17.354 25.145 0.12 58.07 158 GLU A C 3
ATOM 9023 O O . GLU A 1 107 ? 8.669 17.400 25.746 0.12 56.93 158 GLU A O 3
ATOM 9035 N N . TRP A 1 108 ? 10.556 16.286 25.208 0.12 57.55 159 TRP A N 3
ATOM 9036 C CA . TRP A 1 108 ? 10.261 15.183 26.114 0.12 55.43 159 TRP A CA 3
ATOM 9037 C C . TRP A 1 108 ? 10.340 15.641 27.571 0.12 56.29 159 TRP A C 3
ATOM 9038 O O . TRP A 1 108 ? 10.408 14.824 28.501 0.12 54.67 159 TRP A O 3
ATOM 9059 N N . ASP A 1 109 ? 10.347 16.947 27.796 0.12 59.06 160 ASP A N 3
ATOM 9060 C CA . ASP A 1 109 ? 10.299 17.458 29.149 0.12 60.14 160 ASP A CA 3
ATOM 9061 C C . ASP A 1 109 ? 9.027 18.249 29.395 0.12 60.08 160 ASP A C 3
ATOM 9062 O O . ASP A 1 109 ? 8.605 18.359 30.554 0.12 60.60 160 ASP A O 3
ATOM 9071 N N . LYS A 1 110 ? 8.421 18.793 28.326 0.12 59.62 161 LYS A N 3
ATOM 9072 C CA . LYS A 1 110 ? 7.227 19.609 28.460 0.12 60.35 161 LYS A CA 3
ATOM 9073 C C . LYS A 1 110 ? 6.060 18.761 28.949 0.12 58.29 161 LYS A C 3
ATOM 9074 O O . LYS A 1 110 ? 6.138 17.521 28.937 0.12 55.83 161 LYS A O 3
ATOM 9093 N N . PRO A 1 111 ? 4.962 19.394 29.363 0.12 59.51 162 PRO A N 3
ATOM 9094 C CA . PRO A 1 111 ? 3.800 18.625 29.812 0.12 58.01 162 PRO A CA 3
ATOM 9095 C C . PRO A 1 111 ? 3.236 17.795 28.672 0.12 55.73 162 PRO A C 3
ATOM 9096 O O . PRO A 1 111 ? 3.555 18.014 27.506 0.12 55.82 162 PRO A O 3
ATOM 9107 N N . GLY A 1 112 ? 2.385 16.837 29.021 0.12 53.87 163 GLY A N 3
ATOM 9108 C CA . GLY A 1 112 ? 1.888 15.873 28.083 0.12 51.84 163 GLY A CA 3
ATOM 9109 C C . GLY A 1 112 ? 2.827 14.730 27.796 0.12 50.09 163 GLY A C 3
ATOM 9110 O O . GLY A 1 112 ? 2.411 13.568 27.898 0.12 48.35 163 GLY A O 3
ATOM 9114 N N . ALA A 1 113 ? 4.093 15.006 27.504 0.12 50.77 164 ALA A N 3
ATOM 9115 C CA . ALA A 1 113 ? 4.937 14.027 26.844 0.12 49.53 164 ALA A CA 3
ATOM 9116 C C . ALA A 1 113 ? 5.199 12.785 27.670 0.12 48.16 164 ALA A C 3
ATOM 9117 O O . ALA A 1 113 ? 5.586 11.771 27.099 0.12 46.99 164 ALA A O 3
ATOM 9124 N N . PHE A 1 114 ? 5.033 12.823 28.986 0.12 48.44 165 PHE A N 3
ATOM 9125 C CA . PHE A 1 114 ? 5.195 11.613 29.782 0.12 47.46 165 PHE A CA 3
ATOM 9126 C C . PHE A 1 114 ? 4.206 11.692 30.914 0.12 47.59 165 PHE A C 3
ATOM 9127 O O . PHE A 1 114 ? 4.026 12.735 31.533 0.12 48.60 165 PHE A O 3
ATOM 9144 N N . LEU A 1 115 ? 3.512 10.608 31.130 0.12 46.82 166 LEU A N 3
ATOM 9145 C CA . LEU A 1 115 ? 2.640 10.513 32.268 0.12 47.13 166 LEU A CA 3
ATOM 9146 C C . LEU A 1 115 ? 3.518 10.177 33.446 0.12 47.62 166 LEU A C 3
ATOM 9147 O O . LEU A 1 115 ? 4.442 9.365 33.327 0.12 46.91 166 LEU A O 3
ATOM 9163 N N . LYS A 1 116 ? 3.248 10.867 34.547 0.12 49.07 167 LYS A N 3
ATOM 9164 C CA . LYS A 1 116 ? 3.827 10.544 35.828 0.12 49.62 167 LYS A CA 3
ATOM 9165 C C . LYS A 1 116 ? 2.989 9.428 36.429 0.12 48.43 167 LYS A C 3
ATOM 9166 O O . LYS A 1 116 ? 1.765 9.446 36.324 0.12 48.10 167 LYS A O 3
ATOM 9185 N N . VAL A 1 117 ? 3.638 8.411 36.967 0.12 48.02 168 VAL A N 3
ATOM 9186 C CA . VAL A 1 117 ? 2.960 7.584 37.980 0.12 47.18 168 VAL A CA 3
ATOM 9187 C C . VAL A 1 117 ? 3.758 7.600 39.341 0.12 48.12 168 VAL A C 3
ATOM 9188 O O . VAL A 1 117 ? 3.245 8.062 40.359 0.12 49.46 168 VAL A O 3
ATOM 9202 N N . ARG B 1 1 ? 7.129 11.111 3.489 0.12 43.86 52 ARG D N 3
ATOM 9203 C CA . ARG B 1 1 ? 7.516 11.013 2.079 0.12 44.12 52 ARG D CA 3
ATOM 9204 C C . ARG B 1 1 ? 8.278 9.789 1.625 0.12 43.77 52 ARG D C 3
ATOM 9205 O O . ARG B 1 1 ? 9.348 9.492 2.125 0.12 44.70 52 ARG D O 3
ATOM 9225 N N . TYR B 1 2 ? 7.748 9.137 0.595 0.12 42.70 53 TYR D N 3
ATOM 9226 C CA . TYR B 1 2 ? 8.218 7.817 0.212 0.12 42.47 53 TYR D CA 3
ATOM 9227 C C . TYR B 1 2 ? 7.642 7.387 -1.136 0.12 41.87 53 TYR D C 3
ATOM 9228 O O . TYR B 1 2 ? 6.585 7.849 -1.574 0.12 41.42 53 TYR D O 3
ATOM 9246 N N . SER B 1 3 ? 8.327 6.414 -1.737 0.12 42.11 54 SER D N 3
ATOM 9247 C CA . SER B 1 3 ? 7.936 5.775 -2.979 0.12 41.87 54 SER D CA 3
ATOM 9248 C C . SER B 1 3 ? 7.077 4.527 -2.727 0.12 40.53 54 SER D C 3
ATOM 9249 O O . SER B 1 3 ? 7.288 3.805 -1.756 0.12 40.32 54 SER D O 3
ATOM 9257 N N . ILE B 1 4 ? 6.068 4.310 -3.573 0.12 39.83 55 ILE D N 3
ATOM 9258 C CA . ILE B 1 4 ? 5.306 3.060 -3.609 0.12 38.98 55 ILE D CA 3
ATOM 9259 C C . ILE B 1 4 ? 5.325 2.493 -5.028 0.12 39.47 55 ILE D C 3
ATOM 9260 O O . ILE B 1 4 ? 4.400 1.791 -5.426 0.12 38.93 55 ILE D O 3
ATOM 9276 N N . GLY B 1 5 ? 6.330 2.815 -5.820 0.12 40.71 56 GLY D N 3
ATOM 9277 C CA . GLY B 1 5 ? 6.582 2.029 -7.004 0.12 41.36 56 GLY D CA 3
ATOM 9278 C C . GLY B 1 5 ? 5.916 2.518 -8.275 0.12 41.16 56 GLY D C 3
ATOM 9279 O O . GLY B 1 5 ? 5.406 3.637 -8.395 0.12 40.75 56 GLY D O 3
ATOM 9283 N N . PHE B 1 6 ? 5.934 1.653 -9.229 0.12 41.70 57 PHE D N 3
ATOM 9284 C CA . PHE B 1 6 ? 5.388 2.073 -10.515 0.12 41.82 57 PHE D CA 3
ATOM 9285 C C . PHE B 1 6 ? 3.870 1.930 -10.560 0.12 40.73 57 PHE D C 3
ATOM 9286 O O . PHE B 1 6 ? 3.303 1.072 -9.872 0.12 40.22 57 PHE D O 3
ATOM 9303 N N . PRO B 1 7 ? 3.200 2.773 -11.363 0.12 40.67 58 PRO D N 3
ATOM 9304 C CA . PRO B 1 7 ? 1.732 2.706 -11.451 0.12 40.11 58 PRO D CA 3
ATOM 9305 C C . PRO B 1 7 ? 1.196 1.376 -11.940 0.12 40.27 58 PRO D C 3
ATOM 9306 O O . PRO B 1 7 ? 0.151 0.931 -11.435 0.12 39.88 58 PRO D O 3
ATOM 9317 N N . SER B 1 8 ? 1.884 0.707 -12.869 0.12 41.10 59 SER D N 3
ATOM 9318 C CA . SER B 1 8 ? 1.282 -0.447 -13.543 0.12 41.56 59 SER D CA 3
ATOM 9319 C C . SER B 1 8 ? 1.090 -1.626 -12.603 0.12 41.36 59 SER D C 3
ATOM 9320 O O . SER B 1 8 ? 0.398 -2.589 -12.959 0.12 41.76 59 SER D O 3
ATOM 9328 N N . GLN B 1 9 ? 1.648 -1.547 -11.400 0.12 40.95 60 GLN D N 3
ATOM 9329 C CA . GLN B 1 9 ? 1.559 -2.586 -10.394 0.12 40.85 60 GLN D CA 3
ATOM 9330 C C . GLN B 1 9 ? 0.280 -2.487 -9.574 0.12 39.99 60 GLN D C 3
ATOM 9331 O O . GLN B 1 9 ? 0.186 -3.101 -8.506 0.12 39.67 60 GLN D O 3
ATOM 9345 N N . TYR B 1 10 ? -0.696 -1.701 -10.014 0.12 39.84 61 TYR D N 3
ATOM 9346 C CA . TYR B 1 10 ? -1.855 -1.442 -9.175 0.12 39.41 61 TYR D CA 3
ATOM 9347 C C . TYR B 1 10 ? -3.097 -1.665 -10.010 0.12 40.14 61 TYR D C 3
ATOM 9348 O O . TYR B 1 10 ? -3.667 -0.717 -10.546 0.12 40.39 61 TYR D O 3
ATOM 9366 N N . ALA B 1 11 ? -3.484 -2.924 -10.104 0.12 40.67 62 ALA D N 3
ATOM 9367 C CA . ALA B 1 11 ? -4.769 -3.350 -10.585 0.12 41.70 62 ALA D CA 3
ATOM 9368 C C . ALA B 1 11 ? -5.857 -2.411 -10.078 0.12 41.64 62 ALA D C 3
ATOM 9369 O O . ALA B 1 11 ? -5.764 -1.821 -9.004 0.12 40.80 62 ALA D O 3
ATOM 9376 N N . SER B 1 12 ? -6.889 -2.225 -10.882 0.12 42.78 63 SER D N 3
ATOM 9377 C CA . SER B 1 12 ? -8.045 -1.521 -10.365 0.12 43.22 63 SER D CA 3
ATOM 9378 C C . SER B 1 12 ? -8.456 -2.177 -9.070 0.12 43.31 63 SER D C 3
ATOM 9379 O O . SER B 1 12 ? -8.240 -3.369 -8.859 0.12 43.72 63 SER D O 3
ATOM 9387 N N . GLY B 1 13 ? -9.064 -1.386 -8.212 0.12 43.13 64 GLY D N 3
ATOM 9388 C CA . GLY B 1 13 ? -9.505 -1.896 -6.949 0.12 43.20 64 GLY D CA 3
ATOM 9389 C C . GLY B 1 13 ? -8.542 -1.507 -5.857 0.12 41.58 64 GLY D C 3
ATOM 9390 O O . GLY B 1 13 ? -7.864 -0.481 -5.941 0.12 40.67 64 GLY D O 3
ATOM 9394 N N . VAL B 1 14 ? -8.488 -2.312 -4.813 0.12 41.41 65 VAL D N 3
ATOM 9395 C CA . VAL B 1 14 ? -7.851 -1.911 -3.560 0.12 40.21 65 VAL D CA 3
ATOM 9396 C C . VAL B 1 14 ? -6.606 -2.733 -3.356 0.12 39.51 65 VAL D C 3
ATOM 9397 O O . VAL B 1 14 ? -6.669 -3.959 -3.251 0.12 40.25 65 VAL D O 3
ATOM 9410 N N . SER B 1 15 ? -5.492 -2.054 -3.274 0.12 38.41 66 SER D N 3
ATOM 9411 C CA . SER B 1 15 ? -4.209 -2.693 -3.049 0.12 38.02 66 SER D CA 3
ATOM 9412 C C . SER B 1 15 ? -3.832 -2.516 -1.600 0.12 37.35 66 SER D C 3
ATOM 9413 O O . SER B 1 15 ? -3.850 -1.394 -1.094 0.12 36.75 66 SER D O 3
ATOM 9421 N N . GLU B 1 16 ? -3.487 -3.617 -0.945 0.12 37.62 67 GLU D N 3
ATOM 9422 C CA . GLU B 1 16 ? -2.970 -3.576 0.425 0.12 37.13 67 GLU D CA 3
ATOM 9423 C C . GLU B 1 16 ? -1.490 -3.820 0.429 0.12 36.98 67 GLU D C 3
ATOM 9424 O O . GLU B 1 16 ? -0.946 -4.272 1.432 0.12 36.95 67 GLU D O 3
ATOM 9436 N N . LYS B 1 17 ? -0.852 -3.617 -0.715 0.12 37.11 68 LYS D N 3
ATOM 9437 C CA . LYS B 1 17 ? 0.567 -3.904 -0.839 0.12 37.47 68 LYS D CA 3
ATOM 9438 C C . LYS B 1 17 ? 1.346 -3.322 0.319 0.12 37.00 68 LYS D C 3
ATOM 9439 O O . LYS B 1 17 ? 2.324 -3.918 0.772 0.12 37.53 68 LYS D O 3
ATOM 9458 N N . PHE B 1 18 ? 0.908 -2.177 0.830 0.12 36.24 69 PHE D N 3
ATOM 9459 C CA . PHE B 1 18 ? 1.676 -1.370 1.757 0.12 35.97 69 PHE D CA 3
ATOM 9460 C C . PHE B 1 18 ? 0.893 -1.022 3.010 0.12 35.42 69 PHE D C 3
ATOM 9461 O O . PHE B 1 18 ? 1.188 -0.023 3.671 0.12 35.19 69 PHE D O 3
ATOM 9478 N N . LYS B 1 19 ? -0.116 -1.806 3.367 0.12 35.44 70 LYS D N 3
ATOM 9479 C CA . LYS B 1 19 ? -0.872 -1.426 4.549 0.12 35.13 70 LYS D CA 3
ATOM 9480 C C . LYS B 1 19 ? -0.024 -1.589 5.816 0.12 35.11 70 LYS D C 3
ATOM 9481 O O . LYS B 1 19 ? -0.019 -0.701 6.676 0.12 34.80 70 LYS D O 3
ATOM 9500 N N . LYS B 1 20 ? 0.723 -2.699 5.933 0.12 35.65 71 LYS D N 3
ATOM 9501 C CA . LYS B 1 20 ? 1.510 -2.939 7.149 0.12 35.90 71 LYS D CA 3
ATOM 9502 C C . LYS B 1 20 ? 2.569 -1.859 7.323 0.12 35.86 71 LYS D C 3
ATOM 9503 O O . LYS B 1 20 ? 2.710 -1.285 8.411 0.12 35.72 71 LYS D O 3
ATOM 9522 N N . GLN B 1 21 ? 3.191 -1.468 6.214 0.12 36.16 72 GLN D N 3
ATOM 9523 C CA . GLN B 1 21 ? 4.381 -0.638 6.165 0.12 36.64 72 GLN D CA 3
ATOM 9524 C C . GLN B 1 21 ? 4.095 0.856 6.269 0.12 36.17 72 GLN D C 3
ATOM 9525 O O . GLN B 1 21 ? 4.858 1.592 6.903 0.12 36.59 72 GLN D O 3
ATOM 9539 N N . PHE B 1 22 ? 3.080 1.347 5.552 0.12 35.61 73 PHE D N 3
ATOM 9540 C CA . PHE B 1 22 ? 2.783 2.771 5.472 0.12 35.50 73 PHE D CA 3
ATOM 9541 C C . PHE B 1 22 ? 1.398 3.113 6.004 0.12 34.97 73 PHE D C 3
ATOM 9542 O O . PHE B 1 22 ? 1.042 4.298 6.017 0.12 35.12 73 PHE D O 3
ATOM 9559 N N . ARG B 1 23 ? 0.603 2.121 6.427 0.12 34.67 74 ARG D N 3
ATOM 9560 C CA . ARG B 1 23 ? -0.778 2.360 6.827 0.12 34.53 74 ARG D CA 3
ATOM 9561 C C . ARG B 1 23 ? -1.540 3.136 5.756 0.12 34.71 74 ARG D C 3
ATOM 9562 O O . ARG B 1 23 ? -2.170 4.157 6.037 0.12 34.98 74 ARG D O 3
ATOM 9583 N N . ILE B 1 24 ? -1.437 2.672 4.509 0.12 34.76 75 ILE D N 3
ATOM 9584 C CA . ILE B 1 24 ? -2.162 3.251 3.394 0.12 35.07 75 ILE D CA 3
ATOM 9585 C C . ILE B 1 24 ? -2.823 2.107 2.650 0.12 35.23 75 ILE D C 3
ATOM 9586 O O . ILE B 1 24 ? -2.353 0.972 2.662 0.12 35.15 75 ILE D O 3
ATOM 9602 N N . TRP B 1 25 ? -3.956 2.408 2.043 0.12 35.73 76 TRP D N 3
ATOM 9603 C CA . TRP B 1 25 ? -4.432 1.669 0.886 0.12 36.15 76 TRP D CA 3
ATOM 9604 C C . TRP B 1 25 ? -4.166 2.449 -0.408 0.12 36.36 76 TRP D C 3
ATOM 9605 O O . TRP B 1 25 ? -4.211 3.681 -0.420 0.12 36.59 76 TRP D O 3
ATOM 9626 N N . ILE B 1 26 ? -3.858 1.733 -1.485 0.12 36.46 77 ILE D N 3
ATOM 9627 C CA . ILE B 1 26 ? -3.520 2.320 -2.782 0.12 36.73 77 ILE D CA 3
ATOM 9628 C C . ILE B 1 26 ? -4.563 1.827 -3.758 0.12 37.49 77 ILE D C 3
ATOM 9629 O O . ILE B 1 26 ? -4.641 0.624 -4.027 0.12 37.74 77 ILE D O 3
ATOM 9645 N N . VAL B 1 27 ? -5.365 2.753 -4.281 0.12 38.14 78 VAL D N 3
ATOM 9646 C CA . VAL B 1 27 ? -6.666 2.465 -4.852 0.12 39.21 78 VAL D CA 3
ATOM 9647 C C . VAL B 1 27 ? -6.717 2.997 -6.278 0.12 39.77 78 VAL D C 3
ATOM 9648 O O . VAL B 1 27 ? -6.379 4.162 -6.528 0.12 39.81 78 VAL D O 3
ATOM 9661 N N . LYS B 1 28 ? -7.161 2.155 -7.204 0.12 40.38 79 LYS D N 3
ATOM 9662 C CA . LYS B 1 28 ? -7.245 2.511 -8.608 0.12 41.15 79 LYS D CA 3
ATOM 9663 C C . LYS B 1 28 ? -8.711 2.442 -9.005 0.12 42.68 79 LYS D C 3
ATOM 9664 O O . LYS B 1 28 ? -9.337 1.384 -8.918 0.12 43.24 79 LYS D O 3
ATOM 9683 N N . GLU B 1 29 ? -9.262 3.591 -9.347 0.12 43.63 80 GLU D N 3
ATOM 9684 C CA . GLU B 1 29 ? -10.654 3.761 -9.738 0.12 45.49 80 GLU D CA 3
ATOM 9685 C C . GLU B 1 29 ? -10.590 4.264 -11.165 0.12 46.48 80 GLU D C 3
ATOM 9686 O O . GLU B 1 29 ? -9.873 5.228 -11.425 0.12 46.34 80 GLU D O 3
ATOM 9698 N N . ASP B 1 30 ? -11.270 3.589 -12.099 0.12 47.60 81 ASP D N 3
ATOM 9699 C CA . ASP B 1 30 ? -11.392 4.136 -13.447 0.12 48.64 81 ASP D CA 3
ATOM 9700 C C . ASP B 1 30 ? -10.040 4.721 -13.873 0.12 47.25 81 ASP D C 3
ATOM 9701 O O . ASP B 1 30 ? -9.040 4.000 -13.907 0.12 45.98 81 ASP D O 3
ATOM 9710 N N . ASP B 1 31 ? -9.958 6.024 -14.152 0.12 47.74 82 ASP D N 3
ATOM 9711 C CA . ASP B 1 31 ? -8.696 6.569 -14.644 0.12 47.03 82 ASP D CA 3
ATOM 9712 C C . ASP B 1 31 ? -7.710 6.986 -13.563 0.12 45.52 82 ASP D C 3
ATOM 9713 O O . ASP B 1 31 ? -6.592 7.387 -13.898 0.12 44.99 82 ASP D O 3
ATOM 9722 N N . THR B 1 32 ? -8.083 6.927 -12.302 0.12 45.01 83 THR D N 3
ATOM 9723 C CA . THR B 1 32 ? -7.327 7.561 -11.241 0.12 44.16 83 THR D CA 3
ATOM 9724 C C . THR B 1 32 ? -6.618 6.539 -10.351 0.12 42.66 83 THR D C 3
ATOM 9725 O O . THR B 1 32 ? -7.063 5.408 -10.171 0.12 42.49 83 THR D O 3
ATOM 9736 N N . LEU B 1 33 ? -5.524 6.974 -9.757 0.12 41.83 84 LEU D N 3
ATOM 9737 C CA . LEU B 1 33 ? -4.929 6.283 -8.622 0.12 40.61 84 LEU D CA 3
ATOM 9738 C C . LEU B 1 33 ? -4.814 7.296 -7.496 0.12 40.57 84 LEU D C 3
ATOM 9739 O O . LEU B 1 33 ? -4.323 8.411 -7.719 0.12 41.18 84 LEU D O 3
ATOM 9755 N N . TYR B 1 34 ? -5.343 6.930 -6.309 0.12 40.04 85 TYR D N 3
ATOM 9756 C CA . TYR B 1 34 ? -5.290 7.773 -5.117 0.12 40.05 85 TYR D CA 3
ATOM 9757 C C . TYR B 1 34 ? -4.871 6.946 -3.881 0.12 38.93 85 TYR D C 3
ATOM 9758 O O . TYR B 1 34 ? -4.857 5.720 -3.915 0.12 38.38 85 TYR D O 3
ATOM 9776 N N . VAL B 1 35 ? -4.512 7.608 -2.766 0.12 38.80 86 VAL D N 3
ATOM 9777 C CA . VAL B 1 35 ? -3.871 6.911 -1.640 0.12 37.84 86 VAL D CA 3
ATOM 9778 C C . VAL B 1 35 ? -4.560 7.235 -0.306 0.12 38.15 86 VAL D C 3
ATOM 9779 O O . VAL B 1 35 ? -4.432 8.348 0.222 0.12 38.84 86 VAL D O 3
ATOM 9792 N N . ILE B 1 36 ? -5.242 6.235 0.259 0.12 37.82 87 ILE D N 3
ATOM 9793 C CA . ILE B 1 36 ? -6.100 6.398 1.438 0.12 38.27 87 ILE D CA 3
ATOM 9794 C C . ILE B 1 36 ? -5.328 6.039 2.703 0.12 37.37 87 ILE D C 3
ATOM 9795 O O . ILE B 1 36 ? -4.885 4.898 2.870 0.12 36.57 87 ILE D O 3
ATOM 9811 N N . GLU B 1 37 ? -5.199 7.025 3.594 0.12 37.76 88 GLU D N 3
ATOM 9812 C CA . GLU B 1 37 ? -4.778 6.837 4.978 0.12 37.15 88 GLU D CA 3
ATOM 9813 C C . GLU B 1 37 ? -5.646 5.799 5.661 0.12 37.11 88 GLU D C 3
ATOM 9814 O O . GLU B 1 37 ? -6.854 5.972 5.773 0.12 38.09 88 GLU D O 3
ATOM 9826 N N . ALA B 1 38 ? -5.048 4.693 6.061 0.12 36.27 89 ALA D N 3
ATOM 9827 C CA . ALA B 1 38 ? -5.765 3.621 6.740 0.12 36.37 89 ALA D CA 3
ATOM 9828 C C . ALA B 1 38 ? -5.886 3.931 8.236 0.12 36.54 89 ALA D C 3
ATOM 9829 O O . ALA B 1 38 ? -5.314 3.274 9.104 0.12 36.07 89 ALA D O 3
ATOM 9836 N N . LYS B 1 39 ? -6.704 4.933 8.539 0.12 37.48 90 LYS D N 3
ATOM 9837 C CA . LYS B 1 39 ? -6.979 5.288 9.922 0.12 37.92 90 LYS D CA 3
ATOM 9838 C C . LYS B 1 39 ? -8.465 5.611 10.074 0.12 39.47 90 LYS D C 3
ATOM 9839 O O . LYS B 1 39 ? -8.984 6.495 9.389 0.12 40.35 90 LYS D O 3
ATOM 9858 N N . CYS B 1 40 ? -9.144 4.914 10.981 0.12 40.05 91 CYS D N 3
ATOM 9859 C CA . CYS B 1 40 ? -10.573 5.121 11.142 0.12 41.92 91 CYS D CA 3
ATOM 9860 C C . CYS B 1 40 ? -10.837 6.506 11.701 0.12 43.09 91 CYS D C 3
ATOM 9861 O O . CYS B 1 40 ? -10.158 6.971 12.609 0.12 42.65 91 CYS D O 3
ATOM 9868 N N . THR B 1 41 ? -11.814 7.188 11.155 0.12 44.85 92 THR D N 3
ATOM 9869 C CA . THR B 1 41 ? -11.967 8.561 11.609 0.12 46.29 92 THR D CA 3
ATOM 9870 C C . THR B 1 41 ? -12.956 8.697 12.752 0.12 47.97 92 THR D C 3
ATOM 9871 O O . THR B 1 41 ? -13.392 9.813 13.037 0.12 49.56 92 THR D O 3
ATOM 9882 N N . HIS B 1 42 ? -13.330 7.593 13.380 0.12 47.89 93 HIS D N 3
ATOM 9883 C CA . HIS B 1 42 ? -13.923 7.619 14.707 0.12 49.38 93 HIS D CA 3
ATOM 9884 C C . HIS B 1 42 ? -12.877 7.842 15.798 0.12 48.10 93 HIS D C 3
ATOM 9885 O O . HIS B 1 42 ? -12.624 8.980 16.196 0.12 48.97 93 HIS D O 3
ATOM 9899 N N . LEU B 1 43 ? -12.263 6.763 16.287 0.12 46.28 94 LEU D N 3
ATOM 9900 C CA . LEU B 1 43 ? -11.307 6.855 17.388 0.12 45.11 94 LEU D CA 3
ATOM 9901 C C . LEU B 1 43 ? -9.944 6.259 17.022 0.12 42.82 94 LEU D C 3
ATOM 9902 O O . LEU B 1 43 ? -9.373 5.500 17.797 0.12 41.87 94 LEU D O 3
ATOM 9918 N N . GLY B 1 44 ? -9.451 6.578 15.829 0.12 42.08 95 GLY D N 3
ATOM 9919 C CA . GLY B 1 44 ? -8.081 6.332 15.413 0.12 40.38 95 GLY D CA 3
ATOM 9920 C C . GLY B 1 44 ? -7.727 4.919 15.041 0.12 39.13 95 GLY D C 3
ATOM 9921 O O . GLY B 1 44 ? -6.556 4.674 14.744 0.12 37.97 95 GLY D O 3
ATOM 9925 N N . CYS B 1 45 ? -8.677 3.981 15.049 0.12 39.65 96 CYS D N 3
ATOM 9926 C CA . CYS B 1 45 ? -8.305 2.584 14.887 0.12 38.86 96 CYS D CA 3
ATOM 9927 C C . CYS B 1 45 ? -7.776 2.336 13.462 0.12 38.26 96 CYS D C 3
ATOM 9928 O O . CYS B 1 45 ? -7.743 3.230 12.615 0.12 38.65 96 CYS D O 3
ATOM 9935 N N . THR B 1 46 ? -7.308 1.110 13.215 0.12 37.58 97 THR D N 3
ATOM 9936 C CA . THR B 1 46 ? -6.893 0.717 11.877 0.12 37.10 97 THR D CA 3
ATOM 9937 C C . THR B 1 46 ? -7.929 -0.265 11.342 0.12 38.09 97 THR D C 3
ATOM 9938 O O . THR B 1 46 ? -8.107 -1.339 11.934 0.12 38.43 97 THR D O 3
ATOM 9949 N N . PRO B 1 47 ? -8.664 0.064 10.238 0.12 38.82 98 PRO D N 3
ATOM 9950 C CA . PRO B 1 47 ? -9.656 -0.878 9.719 0.12 40.07 98 PRO D CA 3
ATOM 9951 C C . PRO B 1 47 ? -8.992 -1.920 8.829 0.12 39.64 98 PRO D C 3
ATOM 9952 O O . PRO B 1 47 ? -7.765 -1.930 8.686 0.12 38.41 98 PRO D O 3
ATOM 9963 N N . ASN B 1 48 ? -9.821 -2.776 8.223 0.12 40.99 99 ASN D N 3
ATOM 9964 C CA . ASN B 1 48 ? -9.426 -4.004 7.571 0.12 41.10 99 ASN D CA 3
ATOM 9965 C C . ASN B 1 48 ? -10.220 -4.187 6.300 0.12 42.12 99 ASN D C 3
ATOM 9966 O O . ASN B 1 48 ? -11.295 -4.796 6.337 0.12 43.68 99 ASN D O 3
ATOM 9977 N N . TRP B 1 49 ? -9.679 -3.670 5.200 0.12 41.44 100 TRP D N 3
ATOM 9978 C CA . TRP B 1 49 ? -10.164 -3.965 3.880 0.12 42.48 100 TRP D CA 3
ATOM 9979 C C . TRP B 1 49 ? -10.800 -5.339 3.822 0.12 44.23 100 TRP D C 3
ATOM 9980 O O . TRP B 1 49 ? -10.202 -6.329 4.246 0.12 44.16 100 TRP D O 3
ATOM 10001 N N . LEU B 1 50 ? -12.006 -5.382 3.266 0.12 46.12 101 LEU D N 3
ATOM 10002 C CA . LEU B 1 50 ? -12.813 -6.584 3.161 0.12 48.29 101 LEU D CA 3
ATOM 10003 C C . LEU B 1 50 ? -13.486 -6.514 1.786 0.12 49.28 101 LEU D C 3
ATOM 10004 O O . LEU B 1 50 ? -14.550 -5.903 1.634 0.12 50.54 101 LEU D O 3
ATOM 10020 N N . ALA B 1 51 ? -12.828 -7.128 0.798 0.12 48.89 102 ALA D N 3
ATOM 10021 C CA . ALA B 1 51 ? -13.131 -6.841 -0.601 0.12 49.66 102 ALA D CA 3
ATOM 10022 C C . ALA B 1 51 ? -14.481 -7.413 -0.996 0.12 52.60 102 ALA D C 3
ATOM 10023 O O . ALA B 1 51 ? -15.237 -6.772 -1.723 0.12 53.66 102 ALA D O 3
ATOM 10030 N N . SER B 1 52 ? -14.806 -8.603 -0.492 0.12 54.22 103 SER D N 3
ATOM 10031 C CA . SER B 1 52 ? -16.030 -9.269 -0.893 0.12 57.44 103 SER D CA 3
ATOM 10032 C C . SER B 1 52 ? -17.223 -8.451 -0.460 0.12 58.40 103 SER D C 3
ATOM 10033 O O . SER B 1 52 ? -18.308 -8.529 -1.049 0.12 60.54 103 SER D O 3
ATOM 10041 N N . GLU B 1 53 ? -17.003 -7.597 0.522 0.12 57.17 104 GLU D N 3
ATOM 10042 C CA . GLU B 1 53 ? -18.039 -6.766 1.087 0.12 58.55 104 GLU D CA 3
ATOM 10043 C C . GLU B 1 53 ? -17.937 -5.354 0.587 0.12 57.19 104 GLU D C 3
ATOM 10044 O O . GLU B 1 53 ? -18.815 -4.535 0.867 0.12 58.47 104 GLU D O 3
ATOM 10056 N N . GLY B 1 54 ? -16.884 -5.059 -0.147 0.12 54.93 105 GLY D N 3
ATOM 10057 C CA . GLY B 1 54 ? -16.749 -3.753 -0.739 0.12 53.81 105 GLY D CA 3
ATOM 10058 C C . GLY B 1 54 ? -16.489 -2.632 0.234 0.12 52.69 105 GLY D C 3
ATOM 10059 O O . GLY B 1 54 ? -16.663 -1.469 -0.143 0.12 53.05 105 GLY D O 3
ATOM 10063 N N . LYS B 1 55 ? -16.033 -2.930 1.463 0.12 51.56 106 LYS D N 3
ATOM 10064 C CA . LYS B 1 55 ? -15.826 -1.850 2.417 0.12 50.60 106 LYS D CA 3
ATOM 10065 C C . LYS B 1 55 ? -14.600 -2.068 3.299 0.12 48.30 106 LYS D C 3
ATOM 10066 O O . LYS B 1 55 ? -14.183 -3.193 3.603 0.12 47.89 106 LYS D O 3
ATOM 10085 N N . PHE B 1 56 ? -14.005 -0.951 3.680 0.12 46.90 107 PHE D N 3
ATOM 10086 C CA . PHE B 1 56 ? -13.072 -0.928 4.786 0.12 45.26 107 PHE D CA 3
ATOM 10087 C C . PHE B 1 56 ? -13.867 -0.984 6.086 0.12 46.68 107 PHE D C 3
ATOM 10088 O O . PHE B 1 56 ? -14.712 -0.120 6.337 0.12 48.28 107 PHE D O 3
ATOM 10105 N N . LYS B 1 57 ? -13.600 -2.009 6.902 0.12 46.29 108 LYS D N 3
ATOM 10106 C CA . LYS B 1 57 ? -14.344 -2.272 8.127 0.12 47.71 108 LYS D CA 3
ATOM 10107 C C . LYS B 1 57 ? -13.456 -2.037 9.353 0.12 46.16 108 LYS D C 3
ATOM 10108 O O . LYS B 1 57 ? -12.374 -2.615 9.472 0.12 44.84 108 LYS D O 3
ATOM 10127 N N . CYS B 1 58 ? -13.923 -1.190 10.262 0.12 46.45 109 CYS D N 3
ATOM 10128 C CA . CYS B 1 58 ? -13.177 -0.896 11.480 0.12 45.11 109 CYS D CA 3
ATOM 10129 C C . CYS B 1 58 ? -13.661 -1.776 12.616 0.12 46.16 109 CYS D C 3
ATOM 10130 O O . CYS B 1 58 ? -14.800 -1.626 13.051 0.12 48.33 109 CYS D O 3
ATOM 10137 N N . PRO B 1 59 ? -12.791 -2.590 13.216 0.12 44.93 110 PRO D N 3
ATOM 10138 C CA . PRO B 1 59 ? -13.234 -3.569 14.216 0.12 46.10 110 PRO D CA 3
ATOM 10139 C C . PRO B 1 59 ? -13.413 -3.018 15.628 0.12 46.42 110 PRO D C 3
ATOM 10140 O O . PRO B 1 59 ? -13.691 -3.798 16.557 0.12 47.44 110 PRO D O 3
ATOM 10151 N N . CYS B 1 60 ? -13.248 -1.714 15.832 0.12 45.78 111 CYS D N 3
ATOM 10152 C CA . CYS B 1 60 ? -13.370 -1.225 17.191 0.12 46.15 111 CYS D CA 3
ATOM 10153 C C . CYS B 1 60 ? -14.809 -0.878 17.527 0.12 48.65 111 CYS D C 3
ATOM 10154 O O . CYS B 1 60 ? -15.327 -1.356 18.528 0.12 49.88 111 CYS D O 3
ATOM 10161 N N . HIS B 1 61 ? -15.456 -0.045 16.715 0.12 49.65 112 HIS D N 3
ATOM 10162 C CA . HIS B 1 61 ? -16.831 0.358 16.961 0.12 52.52 112 HIS D CA 3
ATOM 10163 C C . HIS B 1 61 ? -17.687 0.377 15.680 0.12 54.21 112 HIS D C 3
ATOM 10164 O O . HIS B 1 61 ? -18.750 1.024 15.668 0.12 56.84 112 HIS D O 3
ATOM 10178 N N . GLY B 1 62 ? -17.266 -0.314 14.619 0.12 52.98 113 GLY D N 3
ATOM 10179 C CA . GLY B 1 62 ? -18.169 -0.764 13.556 0.12 54.80 113 GLY D CA 3
ATOM 10180 C C . GLY B 1 62 ? -18.240 0.025 12.270 0.12 54.82 113 GLY D C 3
ATOM 10181 O O . GLY B 1 62 ? -18.594 -0.550 11.249 0.12 56.69 113 GLY D O 3
ATOM 10185 N N . SER B 1 63 ? -17.990 1.320 12.298 0.12 52.96 114 SER D N 3
ATOM 10186 C CA . SER B 1 63 ? -17.912 2.150 11.094 0.12 53.28 114 SER D CA 3
ATOM 10187 C C . SER B 1 63 ? -17.584 1.380 9.803 0.12 52.62 114 SER D C 3
ATOM 10188 O O . SER B 1 63 ? -16.642 0.577 9.734 0.12 50.88 114 SER D O 3
ATOM 10196 N N . GLY B 1 64 ? -18.352 1.676 8.761 0.12 54.27 115 GLY D N 3
ATOM 10197 C CA . GLY B 1 64 ? -18.081 1.170 7.414 0.12 53.87 115 GLY D CA 3
ATOM 10198 C C . GLY B 1 64 ? -17.695 2.273 6.445 0.12 53.41 115 GLY D C 3
ATOM 10199 O O . GLY B 1 64 ? -18.263 3.370 6.483 0.12 54.92 115 GLY D O 3
ATOM 10203 N N . PHE B 1 65 ? -16.712 1.968 5.570 0.12 51.50 116 PHE D N 3
ATOM 10204 C CA . PHE B 1 65 ? -16.341 2.817 4.444 0.12 51.08 116 PHE D CA 3
ATOM 10205 C C . PHE B 1 65 ? -16.339 2.017 3.146 0.12 51.10 116 PHE D C 3
ATOM 10206 O O . PHE B 1 65 ? -15.863 0.884 3.125 0.12 50.01 116 PHE D O 3
ATOM 10223 N N . THR B 1 66 ? -16.812 2.607 2.048 0.12 52.46 117 THR D N 3
ATOM 10224 C CA . THR B 1 66 ? -16.744 1.904 0.751 0.12 52.44 117 THR D CA 3
ATOM 10225 C C . THR B 1 66 ? -15.346 2.107 0.129 0.12 49.65 117 THR D C 3
ATOM 10226 O O . THR B 1 66 ? -14.496 2.763 0.723 0.12 47.93 117 THR D O 3
ATOM 10237 N N . PRO B 1 67 ? -15.054 1.499 -1.034 0.12 49.33 118 PRO D N 3
ATOM 10238 C CA . PRO B 1 67 ? -13.645 1.414 -1.491 0.12 46.91 118 PRO D CA 3
ATOM 10239 C C . PRO B 1 67 ? -12.993 2.753 -1.846 0.12 46.04 118 PRO D C 3
ATOM 10240 O O . PRO B 1 67 ? -11.766 2.811 -1.965 0.12 44.20 118 PRO D O 3
ATOM 10251 N N . ASP B 1 68 ? -13.756 3.821 -1.983 0.12 47.57 119 ASP D N 3
ATOM 10252 C CA . ASP B 1 68 ? -13.240 5.170 -2.165 0.12 47.12 119 ASP D CA 3
ATOM 10253 C C . ASP B 1 68 ? -13.065 5.883 -0.834 0.12 46.66 119 ASP D C 3
ATOM 10254 O O . ASP B 1 68 ? -12.579 7.014 -0.778 0.12 46.43 119 ASP D O 3
ATOM 10263 N N . GLY B 1 69 ? -13.433 5.231 0.239 0.12 46.67 120 GLY D N 3
ATOM 10264 C CA . GLY B 1 69 ? -13.321 5.796 1.553 0.12 46.30 120 GLY D CA 3
ATOM 10265 C C . GLY B 1 69 ? -14.512 6.647 1.997 0.12 48.62 120 GLY D C 3
ATOM 10266 O O . GLY B 1 69 ? -14.450 7.210 3.089 0.12 48.64 120 GLY D O 3
ATOM 10270 N N . ILE B 1 70 ? -15.571 6.797 1.179 0.12 50.79 121 ILE D N 3
ATOM 10271 C CA . ILE B 1 70 ? -16.763 7.474 1.686 0.12 53.39 121 ILE D CA 3
ATOM 10272 C C . ILE B 1 70 ? -17.265 6.675 2.888 0.12 54.22 121 ILE D C 3
ATOM 10273 O O . ILE B 1 70 ? -17.447 5.449 2.823 0.12 54.12 121 ILE D O 3
ATOM 10289 N N . ASN B 1 71 ? -17.375 7.353 4.023 0.12 55.33 122 ASN D N 3
ATOM 10290 C CA . ASN B 1 71 ? -17.997 6.778 5.204 0.12 56.28 122 ASN D CA 3
ATOM 10291 C C . ASN B 1 71 ? -19.495 6.613 4.993 0.12 59.68 122 ASN D C 3
ATOM 10292 O O . ASN B 1 71 ? -20.208 7.587 4.737 0.12 62.11 122 ASN D O 3
ATOM 10303 N N . ILE B 1 72 ? -19.964 5.379 5.143 0.12 60.17 123 ILE D N 3
ATOM 10304 C CA . ILE B 1 72 ? -21.349 5.034 4.878 0.12 63.68 123 ILE D CA 3
ATOM 10305 C C . ILE B 1 72 ? -22.105 4.672 6.139 0.12 65.39 123 ILE D C 3
ATOM 10306 O O . ILE B 1 72 ? -23.339 4.825 6.164 0.12 69.07 123 ILE D O 3
ATOM 10322 N N . GLU B 1 73 ? -21.418 4.225 7.190 0.12 63.24 124 GLU D N 3
ATOM 10323 C CA . GLU B 1 73 ? -22.086 3.695 8.365 0.12 64.91 124 GLU D CA 3
ATOM 10324 C C . GLU B 1 73 ? -21.269 3.989 9.619 0.12 62.40 124 GLU D C 3
ATOM 10325 O O . GLU B 1 73 ? -20.073 4.339 9.564 0.12 59.61 124 GLU D O 3
ATOM 10337 N N . GLY B 1 74 ? -21.952 3.833 10.769 0.12 63.79 125 GLY D N 3
ATOM 10338 C CA . GLY B 1 74 ? -21.304 3.862 12.041 0.12 62.14 125 GLY D CA 3
ATOM 10339 C C . GLY B 1 74 ? -20.947 5.264 12.486 0.12 62.32 125 GLY D C 3
ATOM 10340 O O . GLY B 1 74 ? -21.304 6.271 11.847 0.12 64.17 125 GLY D O 3
ATOM 10344 N N . PRO B 1 75 ? -20.204 5.336 13.603 0.12 60.55 126 PRO D N 3
ATOM 10345 C CA . PRO B 1 75 ? -19.877 6.628 14.223 0.12 60.95 126 PRO D CA 3
ATOM 10346 C C . PRO B 1 75 ? -19.025 7.543 13.379 0.12 59.00 126 PRO D C 3
ATOM 10347 O O . PRO B 1 75 ? -19.064 8.762 13.597 0.12 59.97 126 PRO D O 3
ATOM 10358 N N . ALA B 1 76 ? -18.263 7.009 12.433 0.12 56.62 127 ALA D N 3
ATOM 10359 C CA . ALA B 1 76 ? -17.279 7.812 11.744 0.12 55.00 127 ALA D CA 3
ATOM 10360 C C . ALA B 1 76 ? -17.967 8.931 10.966 0.12 57.52 127 ALA D C 3
ATOM 10361 O O . ALA B 1 76 ? -18.793 8.658 10.087 0.12 59.50 127 ALA D O 3
ATOM 10368 N N . PRO B 1 77 ? -17.642 10.191 11.240 0.12 57.78 128 PRO D N 3
ATOM 10369 C CA . PRO B 1 77 ? -18.345 11.328 10.615 0.12 60.82 128 PRO D CA 3
ATOM 10370 C C . PRO B 1 77 ? -17.955 11.674 9.185 0.12 60.33 128 PRO D C 3
ATOM 10371 O O . PRO B 1 77 ? -18.804 12.157 8.439 0.12 62.93 128 PRO D O 3
ATOM 10382 N N . ARG B 1 78 ? -16.702 11.519 8.804 0.12 57.23 129 ARG D N 3
ATOM 10383 C CA . ARG B 1 78 ? -16.216 12.074 7.554 0.12 56.59 129 ARG D CA 3
ATOM 10384 C C . ARG B 1 78 ? -15.472 10.980 6.813 0.12 53.94 129 ARG D C 3
ATOM 10385 O O . ARG B 1 78 ? -15.313 9.869 7.330 0.12 52.26 129 ARG D O 3
ATOM 10406 N N . PRO B 1 79 ? -15.066 11.230 5.583 0.12 53.65 130 PRO D N 3
ATOM 10407 C CA . PRO B 1 79 ? -14.308 10.198 4.858 0.12 51.19 130 PRO D CA 3
ATOM 10408 C C . PRO B 1 79 ? -12.919 10.037 5.457 0.12 48.59 130 PRO D C 3
ATOM 10409 O O . PRO B 1 79 ? -12.356 10.987 6.014 0.12 48.58 130 PRO D O 3
ATOM 10420 N N . LEU B 1 80 ? -12.399 8.798 5.384 0.12 46.64 131 LEU D N 3
ATOM 10421 C CA . LEU B 1 80 ? -10.953 8.558 5.400 0.12 44.39 131 LEU D CA 3
ATOM 10422 C C . LEU B 1 80 ? -10.240 9.496 4.438 0.12 44.14 131 LEU D C 3
ATOM 10423 O O . LEU B 1 80 ? -10.691 9.718 3.315 0.12 44.95 131 LEU D O 3
ATOM 10439 N N . GLU B 1 81 ? -9.160 10.091 4.914 0.12 43.20 132 GLU D N 3
ATOM 10440 C CA . GLU B 1 81 ? -8.427 11.127 4.204 0.12 43.48 132 GLU D CA 3
ATOM 10441 C C . GLU B 1 81 ? -7.529 10.537 3.110 0.12 42.17 132 GLU D C 3
ATOM 10442 O O . GLU B 1 81 ? -7.288 9.327 3.055 0.12 40.80 132 GLU D O 3
ATOM 10454 N N . ARG B 1 82 ? -7.035 11.418 2.233 0.12 42.81 133 ARG D N 3
ATOM 10455 C CA . ARG B 1 82 ? -6.152 11.031 1.149 0.12 41.90 133 ARG D CA 3
ATOM 10456 C C . ARG B 1 82 ? -4.850 11.823 1.181 0.12 41.91 133 ARG D C 3
ATOM 10457 O O . ARG B 1 82 ? -4.805 12.971 1.631 0.12 43.17 133 ARG D O 3
ATOM 10478 N N . PHE B 1 83 ? -3.799 11.195 0.657 0.12 40.82 134 PHE D N 3
ATOM 10479 C CA . PHE B 1 83 ? -2.457 11.730 0.710 0.12 41.00 134 PHE D CA 3
ATOM 10480 C C . PHE B 1 83 ? -2.018 12.251 -0.657 0.12 41.65 134 PHE D C 3
ATOM 10481 O O . PHE B 1 83 ? -2.463 11.765 -1.696 0.12 41.26 134 PHE D O 3
ATOM 10498 N N . LYS B 1 84 ? -1.107 13.224 -0.644 0.12 42.81 135 LYS D N 3
ATOM 10499 C CA . LYS B 1 84 ? -0.475 13.674 -1.882 0.12 43.67 135 LYS D CA 3
ATOM 10500 C C . LYS B 1 84 ? 0.211 12.500 -2.572 0.12 42.56 135 LYS D C 3
ATOM 10501 O O . LYS B 1 84 ? 0.924 11.723 -1.933 0.12 41.75 135 LYS D O 3
ATOM 10520 N N . VAL B 1 85 ? -0.003 12.363 -3.878 0.12 42.76 136 VAL D N 3
ATOM 10521 C CA . VAL B 1 85 ? 0.749 11.427 -4.698 0.12 42.10 136 VAL D CA 3
ATOM 10522 C C . VAL B 1 85 ? 1.338 12.202 -5.862 0.12 43.41 136 VAL D C 3
ATOM 10523 O O . VAL B 1 85 ? 0.697 13.112 -6.391 0.12 44.41 136 VAL D O 3
ATOM 10536 N N . ALA B 1 86 ? 2.542 11.843 -6.277 0.12 43.66 137 ALA D N 3
ATOM 10537 C CA . ALA B 1 86 ? 3.074 12.391 -7.513 0.12 44.97 137 ALA D CA 3
ATOM 10538 C C . ALA B 1 86 ? 4.288 11.611 -7.975 0.12 44.54 137 ALA D C 3
ATOM 10539 O O . ALA B 1 86 ? 5.009 10.990 -7.190 0.12 43.70 137 ALA D O 3
ATOM 10546 N N . LEU B 1 87 ? 4.517 11.685 -9.278 0.12 45.37 138 LEU D N 3
ATOM 10547 C CA . LEU B 1 87 ? 5.702 11.074 -9.886 0.12 45.64 138 LEU D CA 3
ATOM 10548 C C . LEU B 1 87 ? 6.945 11.876 -9.544 0.12 47.39 138 LEU D C 3
ATOM 10549 O O . LEU B 1 87 ? 6.937 13.105 -9.642 0.12 48.90 138 LEU D O 3
ATOM 10565 N N . GLY B 1 88 ? 8.005 11.180 -9.084 0.12 47.46 139 GLY D N 3
ATOM 10566 C CA . GLY B 1 88 ? 9.315 11.786 -9.039 0.12 49.48 139 GLY D CA 3
ATOM 10567 C C . GLY B 1 88 ? 9.987 11.866 -10.428 0.12 51.08 139 GLY D C 3
ATOM 10568 O O . GLY B 1 88 ? 9.434 11.552 -11.482 0.12 50.42 139 GLY D O 3
ATOM 10572 N N . ASP B 1 89 ? 11.255 12.243 -10.447 0.12 53.42 140 ASP D N 3
ATOM 10573 C CA . ASP B 1 89 ? 11.866 12.491 -11.760 0.12 55.36 140 ASP D CA 3
ATOM 10574 C C . ASP B 1 89 ? 12.104 11.159 -12.469 0.12 54.96 140 ASP D C 3
ATOM 10575 O O . ASP B 1 89 ? 12.628 11.111 -13.588 0.12 56.19 140 ASP D O 3
ATOM 10584 N N . ASP B 1 90 ? 11.650 10.076 -11.831 0.12 53.36 141 ASP D N 3
ATOM 10585 C CA . ASP B 1 90 ? 12.076 8.738 -12.169 0.12 53.17 141 ASP D CA 3
ATOM 10586 C C . ASP B 1 90 ? 10.912 7.789 -12.443 0.12 50.95 141 ASP D C 3
ATOM 10587 O O . ASP B 1 90 ? 11.147 6.611 -12.723 0.12 50.78 141 ASP D O 3
ATOM 10596 N N . GLY B 1 91 ? 9.667 8.263 -12.368 0.12 49.52 142 GLY D N 3
ATOM 10597 C CA . GLY B 1 91 ? 8.532 7.478 -12.789 0.12 47.84 142 GLY D CA 3
ATOM 10598 C C . GLY B 1 91 ? 7.813 6.715 -11.701 0.12 45.93 142 GLY D C 3
ATOM 10599 O O . GLY B 1 91 ? 6.716 6.185 -11.945 0.12 44.71 142 GLY D O 3
ATOM 10603 N N . GLN B 1 92 ? 8.379 6.640 -10.511 0.12 45.85 143 GLN D N 3
ATOM 10604 C CA . GLN B 1 92 ? 7.706 5.999 -9.401 0.12 44.28 143 GLN D CA 3
ATOM 10605 C C . GLN B 1 92 ? 6.945 7.033 -8.603 0.12 43.50 143 GLN D C 3
ATOM 10606 O O . GLN B 1 92 ? 7.188 8.231 -8.701 0.12 44.47 143 GLN D O 3
ATOM 10620 N N . ILE B 1 93 ? 5.981 6.563 -7.848 0.12 41.99 144 ILE D N 3
ATOM 10621 C CA . ILE B 1 93 ? 5.070 7.480 -7.184 0.12 41.34 144 ILE D CA 3
ATOM 10622 C C . ILE B 1 93 ? 5.548 7.751 -5.773 0.12 41.49 144 ILE D C 3
ATOM 10623 O O . ILE B 1 93 ? 5.998 6.854 -5.059 0.12 41.10 144 ILE D O 3
ATOM 10639 N N . ILE B 1 94 ? 5.457 9.006 -5.393 0.12 42.26 145 ILE D N 3
ATOM 10640 C CA . ILE B 1 94 ? 5.864 9.489 -4.095 0.12 42.55 145 ILE D CA 3
ATOM 10641 C C . ILE B 1 94 ? 4.617 9.964 -3.386 0.12 41.66 145 ILE D C 3
ATOM 10642 O O . ILE B 1 94 ? 3.941 10.877 -3.872 0.12 41.99 145 ILE D O 3
ATOM 10658 N N . VAL B 1 95 ? 4.324 9.350 -2.244 0.12 40.72 146 VAL D N 3
ATOM 10659 C CA . VAL B 1 95 ? 3.325 9.854 -1.310 0.12 40.20 146 VAL D CA 3
ATOM 10660 C C . VAL B 1 95 ? 4.013 10.855 -0.395 0.12 41.23 146 VAL D C 3
ATOM 10661 O O . VAL B 1 95 ? 5.099 10.579 0.100 0.12 41.61 146 VAL D O 3
ATOM 10674 N N . ASP B 1 96 ? 3.399 12.022 -0.179 0.12 41.89 147 ASP D N 3
ATOM 10675 C CA . ASP B 1 96 ? 3.773 12.910 0.927 0.12 43.07 147 ASP D CA 3
ATOM 10676 C C . ASP B 1 96 ? 2.662 12.934 1.992 0.12 42.58 147 ASP D C 3
ATOM 10677 O O . ASP B 1 96 ? 1.690 13.679 1.865 0.12 42.99 147 ASP D O 3
ATOM 10686 N N . GLU B 1 97 ? 2.809 12.140 3.050 0.12 41.97 148 GLU D N 3
ATOM 10687 C CA . GLU B 1 97 ? 1.762 12.017 4.085 0.12 41.56 148 GLU D CA 3
ATOM 10688 C C . GLU B 1 97 ? 1.319 13.356 4.678 0.12 43.20 148 GLU D C 3
ATOM 10689 O O . GLU B 1 97 ? 0.258 13.392 5.322 0.12 43.20 148 GLU D O 3
ATOM 10701 N N . SER B 1 98 ? 2.056 14.447 4.437 0.12 44.84 149 SER D N 3
ATOM 10702 C CA . SER B 1 98 ? 1.970 15.616 5.305 0.12 46.78 149 SER D CA 3
ATOM 10703 C C . SER B 1 98 ? 0.993 16.654 4.769 0.12 47.46 149 SER D C 3
ATOM 10704 O O . SER B 1 98 ? 0.520 17.516 5.518 0.12 48.33 149 SER D O 3
ATOM 10712 N N . THR B 1 99 ? 0.692 16.605 3.487 0.12 47.36 150 THR D N 3
ATOM 10713 C CA . THR B 1 99 ? -0.475 17.285 2.957 0.12 48.33 150 THR D CA 3
ATOM 10714 C C . THR B 1 99 ? -1.506 16.207 2.683 0.12 46.67 150 THR D C 3
ATOM 10715 O O . THR B 1 99 ? -1.143 15.083 2.327 0.12 44.97 150 THR D O 3
ATOM 10726 N N . ARG B 1 100 ? -2.783 16.545 2.869 0.12 47.48 151 ARG D N 3
ATOM 10727 C CA . ARG B 1 100 ? -3.875 15.582 2.836 0.12 46.34 151 ARG D CA 3
ATOM 10728 C C . ARG B 1 100 ? -5.121 16.270 2.290 0.12 47.96 151 ARG D C 3
ATOM 10729 O O . ARG B 1 100 ? -5.197 17.499 2.277 0.12 50.09 151 ARG D O 3
ATOM 10750 N N . TYR B 1 101 ? -6.088 15.471 1.819 0.12 47.23 152 TYR D N 3
ATOM 10751 C CA . TYR B 1 101 ? -7.206 15.963 1.016 0.12 48.93 152 TYR D CA 3
ATOM 10752 C C . TYR B 1 101 ? -8.504 15.351 1.507 0.12 48.81 152 TYR D C 3
ATOM 10753 O O . TYR B 1 101 ? -8.630 14.125 1.606 0.12 47.09 152 TYR D O 3
ATOM 10771 N N . ARG B 1 102 ? -9.470 16.215 1.804 0.12 50.93 153 ARG D N 3
ATOM 10772 C CA . ARG B 1 102 ? -10.664 15.834 2.532 0.12 51.66 153 ARG D CA 3
ATOM 10773 C C . ARG B 1 102 ? -11.878 15.785 1.598 0.12 53.62 153 ARG D C 3
ATOM 10774 O O . ARG B 1 102 ? -12.127 16.714 0.818 0.12 55.64 153 ARG D O 3
ATOM 10795 N N . GLY B 1 103 ? -12.628 14.692 1.678 0.12 53.29 154 GLY D N 3
ATOM 10796 C CA . GLY B 1 103 ? -13.835 14.600 0.901 0.12 55.24 154 GLY D CA 3
ATOM 10797 C C . GLY B 1 103 ? -14.746 15.783 1.118 0.12 58.52 154 GLY D C 3
ATOM 10798 O O . GLY B 1 103 ? -14.997 16.542 0.179 0.12 60.81 154 GLY D O 3
ATOM 10802 N N . GLU B 1 104 ? -15.226 15.967 2.351 0.12 59.01 155 GLU D N 3
ATOM 10803 C CA . GLU B 1 104 ? -16.206 17.009 2.665 0.12 62.43 155 GLU D CA 3
ATOM 10804 C C . GLU B 1 104 ? -15.725 18.395 2.262 0.12 64.39 155 GLU D C 3
ATOM 10805 O O . GLU B 1 104 ? -16.556 19.288 2.059 0.12 67.80 155 GLU D O 3
ATOM 10817 N N . ARG B 1 105 ? -14.421 18.611 2.165 0.12 62.60 156 ARG D N 3
ATOM 10818 C CA . ARG B 1 105 ? -13.886 19.907 1.776 0.12 64.49 156 ARG D CA 3
ATOM 10819 C C . ARG B 1 105 ? -13.683 20.019 0.261 0.12 64.60 156 ARG D C 3
ATOM 10820 O O . ARG B 1 105 ? -12.945 20.899 -0.201 0.12 65.67 156 ARG D O 3
ATOM 10841 N N . GLY B 1 106 ? -14.353 19.167 -0.513 0.12 63.68 157 GLY D N 3
ATOM 10842 C CA . GLY B 1 106 ? -14.050 19.023 -1.922 0.12 63.83 157 GLY D CA 3
ATOM 10843 C C . GLY B 1 106 ? -12.592 19.213 -2.270 0.12 61.54 157 GLY D C 3
ATOM 10844 O O . GLY B 1 106 ? -12.261 20.130 -3.014 0.12 62.26 157 GLY D O 3
ATOM 10848 N N . GLU B 1 107 ? -11.701 18.401 -1.719 0.12 59.01 158 GLU D N 3
ATOM 10849 C CA . GLU B 1 107 ? -10.289 18.535 -2.017 0.12 57.35 158 GLU D CA 3
ATOM 10850 C C . GLU B 1 107 ? -9.765 17.404 -2.893 0.12 54.87 158 GLU D C 3
ATOM 10851 O O . GLU B 1 107 ? -8.689 17.542 -3.479 0.12 53.65 158 GLU D O 3
ATOM 10863 N N . TRP B 1 108 ? -10.499 16.300 -2.996 0.12 54.40 159 TRP D N 3
ATOM 10864 C CA . TRP B 1 108 ? -10.169 15.271 -3.960 0.12 52.16 159 TRP D CA 3
ATOM 10865 C C . TRP B 1 108 ? -10.107 15.856 -5.370 0.12 52.69 159 TRP D C 3
ATOM 10866 O O . TRP B 1 108 ? -9.447 15.311 -6.259 0.12 51.01 159 TRP D O 3
ATOM 10887 N N . ASP B 1 109 ? -10.818 16.950 -5.587 0.12 55.22 160 ASP D N 3
ATOM 10888 C CA . ASP B 1 109 ? -10.571 17.968 -6.598 0.12 55.99 160 ASP D CA 3
ATOM 10889 C C . ASP B 1 109 ? -9.131 17.997 -7.114 0.12 56.20 160 ASP D C 3
ATOM 10890 O O . ASP B 1 109 ? -8.917 17.816 -8.320 0.12 56.83 160 ASP D O 3
ATOM 10899 N N . LYS B 1 110 ? -8.159 18.143 -6.204 0.12 55.81 161 LYS D N 3
ATOM 10900 C CA . LYS B 1 110 ? -7.102 19.143 -6.344 0.12 56.53 161 LYS D CA 3
ATOM 10901 C C . LYS B 1 110 ? -5.757 18.552 -6.765 0.12 54.50 161 LYS D C 3
ATOM 10902 O O . LYS B 1 110 ? -5.543 17.336 -6.710 0.12 52.19 161 LYS D O 3
ATOM 10921 N N . PRO B 1 111 ? -4.809 19.420 -7.126 0.12 55.58 162 PRO D N 3
ATOM 10922 C CA . PRO B 1 111 ? -3.486 18.954 -7.543 0.12 54.16 162 PRO D CA 3
ATOM 10923 C C . PRO B 1 111 ? -2.825 18.070 -6.492 0.12 52.39 162 PRO D C 3
ATOM 10924 O O . PRO B 1 111 ? -2.539 18.505 -5.377 0.12 53.12 162 PRO D O 3
ATOM 10935 N N . GLY B 1 112 ? -2.535 16.834 -6.885 0.12 50.28 163 GLY D N 3
ATOM 10936 C CA . GLY B 1 112 ? -1.807 15.887 -6.091 0.12 48.61 163 GLY D CA 3
ATOM 10937 C C . GLY B 1 112 ? -2.689 14.959 -5.293 0.12 47.02 163 GLY D C 3
ATOM 10938 O O . GLY B 1 112 ? -2.166 14.181 -4.480 0.12 45.53 163 GLY D O 3
ATOM 10942 N N . ALA B 1 113 ? -4.015 15.045 -5.476 0.12 47.57 164 ALA D N 3
ATOM 10943 C CA . ALA B 1 113 ? -4.944 14.187 -4.755 0.12 46.42 164 ALA D CA 3
ATOM 10944 C C . ALA B 1 113 ? -5.244 12.902 -5.495 0.12 45.00 164 ALA D C 3
ATOM 10945 O O . ALA B 1 113 ? -5.832 11.993 -4.913 0.12 43.95 164 ALA D O 3
ATOM 10952 N N . PHE B 1 114 ? -4.853 12.816 -6.753 0.12 45.14 165 PHE D N 3
ATOM 10953 C CA . PHE B 1 114 ? -5.134 11.687 -7.630 0.12 44.09 165 PHE D CA 3
ATOM 10954 C C . PHE B 1 114 ? -4.323 11.941 -8.877 0.12 44.18 165 PHE D C 3
ATOM 10955 O O . PHE B 1 114 ? -4.361 13.040 -9.425 0.12 45.22 165 PHE D O 3
ATOM 10972 N N . LEU B 1 115 ? -3.564 10.939 -9.306 0.12 43.30 166 LEU D N 3
ATOM 10973 C CA . LEU B 1 115 ? -2.791 11.075 -10.533 0.12 43.54 166 LEU D CA 3
ATOM 10974 C C . LEU B 1 115 ? -3.560 10.372 -11.644 0.12 43.77 166 LEU D C 3
ATOM 10975 O O . LEU B 1 115 ? -4.080 9.272 -11.432 0.12 43.08 166 LEU D O 3
ATOM 10991 N N . LYS B 1 116 ? -3.704 11.042 -12.796 0.12 44.96 167 LYS D N 3
ATOM 10992 C CA . LYS B 1 116 ? -4.422 10.433 -13.912 0.12 45.34 167 LYS D CA 3
ATOM 10993 C C . LYS B 1 116 ? -3.642 9.210 -14.321 0.12 44.35 167 LYS D C 3
ATOM 10994 O O . LYS B 1 116 ? -2.412 9.271 -14.432 0.12 44.22 167 LYS D O 3
ATOM 11013 N N . VAL B 1 117 ? -4.344 8.109 -14.553 0.12 43.92 168 VAL D N 3
ATOM 11014 C CA . VAL B 1 117 ? -3.652 6.814 -14.649 0.12 43.25 168 VAL D CA 3
ATOM 11015 C C . VAL B 1 117 ? -3.995 5.951 -15.880 0.12 44.01 168 VAL D C 3
ATOM 11016 O O . VAL B 1 117 ? -4.536 6.362 -16.930 0.12 45.11 168 VAL D O 3
ATOM 11057 N N . ARG A 1 1 ? -7.913 11.116 18.494 0.12 44.12 52 ARG A N 4
ATOM 11058 C CA . ARG A 1 1 ? -7.892 10.917 19.938 0.12 44.69 52 ARG A CA 4
ATOM 11059 C C . ARG A 1 1 ? -8.503 9.594 20.381 0.12 44.17 52 ARG A C 4
ATOM 11060 O O . ARG A 1 1 ? -9.616 9.253 19.983 0.12 44.81 52 ARG A O 4
ATOM 11080 N N . TYR A 1 2 ? -7.775 8.866 21.236 0.12 43.25 53 TYR A N 4
ATOM 11081 C CA . TYR A 1 2 ? -8.207 7.545 21.674 0.12 42.86 53 TYR A CA 4
ATOM 11082 C C . TYR A 1 2 ? -7.728 7.246 23.097 0.12 42.58 53 TYR A C 4
ATOM 11083 O O . TYR A 1 2 ? -6.780 7.842 23.595 0.12 42.56 53 TYR A O 4
ATOM 11101 N N . SER A 1 3 ? -8.434 6.319 23.753 0.12 42.58 54 SER A N 4
ATOM 11102 C CA . SER A 1 3 ? -8.066 5.775 25.055 0.12 42.52 54 SER A CA 4
ATOM 11103 C C . SER A 1 3 ? -7.116 4.609 24.851 0.12 41.14 54 SER A C 4
ATOM 11104 O O . SER A 1 3 ? -7.213 3.907 23.840 0.12 40.65 54 SER A O 4
ATOM 11112 N N . ILE A 1 4 ? -6.197 4.402 25.798 0.12 40.70 55 ILE A N 4
ATOM 11113 C CA . ILE A 1 4 ? -5.387 3.187 25.806 0.12 39.85 55 ILE A CA 4
ATOM 11114 C C . ILE A 1 4 ? -5.407 2.545 27.180 0.12 40.41 55 ILE A C 4
ATOM 11115 O O . ILE A 1 4 ? -4.485 1.787 27.512 0.12 39.98 55 ILE A O 4
ATOM 11131 N N . GLY A 1 5 ? -6.420 2.879 28.017 0.12 41.62 56 GLY A N 4
ATOM 11132 C CA . GLY A 1 5 ? -6.644 2.150 29.235 0.12 42.30 56 GLY A CA 4
ATOM 11133 C C . GLY A 1 5 ? -5.916 2.733 30.424 0.12 42.41 56 GLY A C 4
ATOM 11134 O O . GLY A 1 5 ? -5.397 3.838 30.390 0.12 42.22 56 GLY A O 4
ATOM 11138 N N . PHE A 1 6 ? -5.894 1.959 31.498 0.12 42.95 57 PHE A N 4
ATOM 11139 C CA . PHE A 1 6 ? -5.294 2.444 32.718 0.12 43.38 57 PHE A CA 4
ATOM 11140 C C . PHE A 1 6 ? -3.777 2.254 32.698 0.12 42.51 57 PHE A C 4
ATOM 11141 O O . PHE A 1 6 ? -3.276 1.267 32.181 0.12 41.88 57 PHE A O 4
ATOM 11158 N N . PRO A 1 7 ? -3.026 3.166 33.282 0.12 42.77 58 PRO A N 4
ATOM 11159 C CA . PRO A 1 7 ? -1.577 2.938 33.418 0.12 42.39 58 PRO A CA 4
ATOM 11160 C C . PRO A 1 7 ? -1.194 1.573 33.982 0.12 42.52 58 PRO A C 4
ATOM 11161 O O . PRO A 1 7 ? -0.241 0.965 33.485 0.12 42.20 58 PRO A O 4
ATOM 11172 N N . SER A 1 8 ? -1.922 1.044 34.971 0.12 43.24 59 SER A N 4
ATOM 11173 C CA . SER A 1 8 ? -1.527 -0.220 35.584 0.12 43.65 59 SER A CA 4
ATOM 11174 C C . SER A 1 8 ? -1.460 -1.361 34.578 0.12 43.27 59 SER A C 4
ATOM 11175 O O . SER A 1 8 ? -0.659 -2.288 34.779 0.12 43.78 59 SER A O 4
ATOM 11183 N N . GLN A 1 9 ? -2.241 -1.289 33.485 0.12 42.57 60 GLN A N 4
ATOM 11184 C CA . GLN A 1 9 ? -2.203 -2.249 32.373 0.12 42.29 60 GLN A CA 4
ATOM 11185 C C . GLN A 1 9 ? -0.866 -2.205 31.594 0.12 41.61 60 GLN A C 4
ATOM 11186 O O . GLN A 1 9 ? -0.810 -2.715 30.469 0.12 41.19 60 GLN A O 4
ATOM 11200 N N . TYR A 1 10 ? 0.192 -1.588 32.143 0.12 41.74 61 TYR A N 4
ATOM 11201 C CA . TYR A 1 10 ? 1.473 -1.526 31.454 0.12 41.49 61 TYR A CA 4
ATOM 11202 C C . TYR A 1 10 ? 2.560 -1.842 32.452 0.12 42.50 61 TYR A C 4
ATOM 11203 O O . TYR A 1 10 ? 2.368 -1.682 33.648 0.12 42.93 61 TYR A O 4
ATOM 11221 N N . ALA A 1 11 ? 3.673 -2.307 31.948 0.12 43.10 62 ALA A N 4
ATOM 11222 C CA . ALA A 1 11 ? 4.816 -2.695 32.725 0.12 44.38 62 ALA A CA 4
ATOM 11223 C C . ALA A 1 11 ? 6.023 -1.847 32.314 0.12 44.55 62 ALA A C 4
ATOM 11224 O O . ALA A 1 11 ? 5.998 -1.118 31.330 0.12 43.66 62 ALA A O 4
ATOM 11231 N N . SER A 1 12 ? 7.086 -1.893 33.092 0.12 45.98 63 SER A N 4
ATOM 11232 C CA . SER A 1 12 ? 8.284 -1.258 32.588 0.12 46.66 63 SER A CA 4
ATOM 11233 C C . SER A 1 12 ? 8.564 -1.846 31.205 0.12 46.70 63 SER A C 4
ATOM 11234 O O . SER A 1 12 ? 8.240 -3.002 30.923 0.12 47.04 63 SER A O 4
ATOM 11242 N N . GLY A 1 13 ? 9.147 -1.042 30.342 0.12 46.55 64 GLY A N 4
ATOM 11243 C CA . GLY A 1 13 ? 9.515 -1.543 29.036 0.12 46.60 64 GLY A CA 4
ATOM 11244 C C . GLY A 1 13 ? 8.497 -1.197 27.953 0.12 44.70 64 GLY A C 4
ATOM 11245 O O . GLY A 1 13 ? 7.828 -0.169 28.010 0.12 43.67 64 GLY A O 4
ATOM 11249 N N . VAL A 1 14 ? 8.368 -2.081 26.980 0.12 44.44 65 VAL A N 4
ATOM 11250 C CA . VAL A 1 14 ? 7.740 -1.781 25.697 0.12 43.00 65 VAL A CA 4
ATOM 11251 C C . VAL A 1 14 ? 6.500 -2.645 25.538 0.12 42.01 65 VAL A C 4
ATOM 11252 O O . VAL A 1 14 ? 6.580 -3.876 25.548 0.12 42.71 65 VAL A O 4
ATOM 11265 N N . SER A 1 15 ? 5.364 -2.008 25.386 0.12 40.71 66 SER A N 4
ATOM 11266 C CA . SER A 1 15 ? 4.127 -2.717 25.100 0.12 40.03 66 SER A CA 4
ATOM 11267 C C . SER A 1 15 ? 3.796 -2.576 23.624 0.12 39.17 66 SER A C 4
ATOM 11268 O O . SER A 1 15 ? 3.904 -1.487 23.072 0.12 38.54 66 SER A O 4
ATOM 11276 N N . GLU A 1 16 ? 3.384 -3.678 23.003 0.12 39.29 67 GLU A N 4
ATOM 11277 C CA . GLU A 1 16 ? 2.870 -3.673 21.640 0.12 38.59 67 GLU A CA 4
ATOM 11278 C C . GLU A 1 16 ? 1.363 -3.822 21.598 0.12 38.14 67 GLU A C 4
ATOM 11279 O O . GLU A 1 16 ? 0.805 -4.160 20.552 0.12 37.90 67 GLU A O 4
ATOM 11291 N N . LYS A 1 17 ? 0.697 -3.557 22.717 0.12 38.25 68 LYS A N 4
ATOM 11292 C CA . LYS A 1 17 ? -0.742 -3.767 22.803 0.12 38.29 68 LYS A CA 4
ATOM 11293 C C . LYS A 1 17 ? -1.472 -3.139 21.645 0.12 37.62 68 LYS A C 4
ATOM 11294 O O . LYS A 1 17 ? -2.516 -3.633 21.217 0.12 37.88 68 LYS A O 4
ATOM 11313 N N . PHE A 1 18 ? -0.976 -2.010 21.178 0.12 36.99 69 PHE A N 4
ATOM 11314 C CA . PHE A 1 18 ? -1.705 -1.114 20.310 0.12 36.54 69 PHE A CA 4
ATOM 11315 C C . PHE A 1 18 ? -0.897 -0.777 19.075 0.12 36.03 69 PHE A C 4
ATOM 11316 O O . PHE A 1 18 ? -1.191 0.195 18.378 0.12 35.71 69 PHE A O 4
ATOM 11333 N N . LYS A 1 19 ? 0.123 -1.573 18.778 0.12 36.18 70 LYS A N 4
ATOM 11334 C CA . LYS A 1 19 ? 0.882 -1.312 17.559 0.12 35.92 70 LYS A CA 4
ATOM 11335 C C . LYS A 1 19 ? 0.002 -1.552 16.337 0.12 35.61 70 LYS A C 4
ATOM 11336 O O . LYS A 1 19 ? -0.137 -0.663 15.503 0.12 35.23 70 LYS A O 4
ATOM 11355 N N . LYS A 1 20 ? -0.627 -2.727 16.238 0.12 35.99 71 LYS A N 4
ATOM 11356 C CA . LYS A 1 20 ? -1.523 -2.991 15.103 0.12 35.96 71 LYS A CA 4
ATOM 11357 C C . LYS A 1 20 ? -2.589 -1.904 14.967 0.12 35.74 71 LYS A C 4
ATOM 11358 O O . LYS A 1 20 ? -2.760 -1.328 13.888 0.12 35.51 71 LYS A O 4
ATOM 11377 N N . GLN A 1 21 ? -3.240 -1.537 16.071 0.12 35.99 72 GLN A N 4
ATOM 11378 C CA . GLN A 1 21 ? -4.452 -0.744 15.998 0.12 36.32 72 GLN A CA 4
ATOM 11379 C C . GLN A 1 21 ? -4.160 0.741 15.926 0.12 35.97 72 GLN A C 4
ATOM 11380 O O . GLN A 1 21 ? -4.843 1.463 15.199 0.12 36.23 72 GLN A O 4
ATOM 11394 N N . PHE A 1 22 ? -3.162 1.225 16.683 0.12 35.68 73 PHE A N 4
ATOM 11395 C CA . PHE A 1 22 ? -2.882 2.655 16.736 0.12 35.68 73 PHE A CA 4
ATOM 11396 C C . PHE A 1 22 ? -1.483 3.012 16.269 0.12 35.33 73 PHE A C 4
ATOM 11397 O O . PHE A 1 22 ? -1.126 4.196 16.288 0.12 35.57 73 PHE A O 4
ATOM 11414 N N . ARG A 1 23 ? -0.711 2.036 15.802 0.12 35.07 74 ARG A N 4
ATOM 11415 C CA . ARG A 1 23 ? 0.651 2.262 15.337 0.12 35.09 74 ARG A CA 4
ATOM 11416 C C . ARG A 1 23 ? 1.494 2.952 16.403 0.12 35.53 74 ARG A C 4
ATOM 11417 O O . ARG A 1 23 ? 2.195 3.927 16.119 0.12 35.92 74 ARG A O 4
ATOM 11438 N N . ILE A 1 24 ? 1.421 2.443 17.639 0.12 35.70 75 ILE A N 4
ATOM 11439 C CA . ILE A 1 24 ? 2.119 3.030 18.769 0.12 36.27 75 ILE A CA 4
ATOM 11440 C C . ILE A 1 24 ? 2.808 1.943 19.582 0.12 36.59 75 ILE A C 4
ATOM 11441 O O . ILE A 1 24 ? 2.393 0.784 19.628 0.12 36.40 75 ILE A O 4
ATOM 11457 N N . TRP A 1 25 ? 3.903 2.338 20.193 0.12 37.35 76 TRP A N 4
ATOM 11458 C CA . TRP A 1 25 ? 4.480 1.651 21.320 0.12 37.97 76 TRP A CA 4
ATOM 11459 C C . TRP A 1 25 ? 4.218 2.492 22.564 0.12 38.28 76 TRP A C 4
ATOM 11460 O O . TRP A 1 25 ? 4.328 3.720 22.517 0.12 38.53 76 TRP A O 4
ATOM 11481 N N . ILE A 1 26 ? 3.868 1.847 23.676 0.12 38.43 77 ILE A N 4
ATOM 11482 C CA . ILE A 1 26 ? 3.692 2.546 24.938 0.12 38.86 77 ILE A CA 4
ATOM 11483 C C . ILE A 1 26 ? 4.755 2.014 25.881 0.12 39.89 77 ILE A C 4
ATOM 11484 O O . ILE A 1 26 ? 4.928 0.797 26.004 0.12 40.13 77 ILE A O 4
ATOM 11500 N N . VAL A 1 27 ? 5.496 2.927 26.507 0.12 40.77 78 VAL A N 4
ATOM 11501 C CA . VAL A 1 27 ? 6.772 2.642 27.119 0.12 42.13 78 VAL A CA 4
ATOM 11502 C C . VAL A 1 27 ? 6.783 3.221 28.521 0.12 42.81 78 VAL A C 4
ATOM 11503 O O . VAL A 1 27 ? 6.477 4.397 28.712 0.12 42.86 78 VAL A O 4
ATOM 11516 N N . LYS A 1 28 ? 7.141 2.411 29.496 0.12 43.52 79 LYS A N 4
ATOM 11517 C CA . LYS A 1 28 ? 7.406 2.882 30.846 0.12 44.56 79 LYS A CA 4
ATOM 11518 C C . LYS A 1 28 ? 8.909 2.767 31.086 0.12 46.34 79 LYS A C 4
ATOM 11519 O O . LYS A 1 28 ? 9.437 1.657 31.079 0.12 46.92 79 LYS A O 4
ATOM 11538 N N . GLU A 1 29 ? 9.600 3.916 31.163 0.12 47.50 80 GLU A N 4
ATOM 11539 C CA . GLU A 1 29 ? 11.029 4.023 31.486 0.12 49.66 80 GLU A CA 4
ATOM 11540 C C . GLU A 1 29 ? 11.094 4.538 32.918 0.12 50.79 80 GLU A C 4
ATOM 11541 O O . GLU A 1 29 ? 10.594 5.626 33.204 0.12 50.59 80 GLU A O 4
ATOM 11553 N N . ASP A 1 30 ? 11.648 3.744 33.825 0.12 52.15 81 ASP A N 4
ATOM 11554 C CA . ASP A 1 30 ? 11.801 4.213 35.204 0.12 53.39 81 ASP A CA 4
ATOM 11555 C C . ASP A 1 30 ? 10.451 4.696 35.745 0.12 51.76 81 ASP A C 4
ATOM 11556 O O . ASP A 1 30 ? 9.507 3.903 35.812 0.12 50.28 81 ASP A O 4
ATOM 11565 N N . ASP A 1 31 ? 10.338 5.979 36.132 0.12 52.22 82 ASP A N 4
ATOM 11566 C CA . ASP A 1 31 ? 9.108 6.522 36.701 0.12 51.17 82 ASP A CA 4
ATOM 11567 C C . ASP A 1 31 ? 8.225 7.242 35.672 0.12 49.73 82 ASP A C 4
ATOM 11568 O O . ASP A 1 31 ? 7.365 8.022 36.074 0.12 49.17 82 ASP A O 4
ATOM 11577 N N . THR A 1 32 ? 8.355 6.967 34.370 0.12 49.21 83 THR A N 4
ATOM 11578 C CA . THR A 1 32 ? 7.450 7.605 33.422 0.12 48.19 83 THR A CA 4
ATOM 11579 C C . THR A 1 32 ? 6.904 6.651 32.366 0.12 46.43 83 THR A C 4
ATOM 11580 O O . THR A 1 32 ? 7.444 5.583 32.063 0.12 46.29 83 THR A O 4
ATOM 11591 N N . LEU A 1 33 ? 5.807 7.108 31.797 0.12 45.36 84 LEU A N 4
ATOM 11592 C CA . LEU A 1 33 ? 5.132 6.492 30.673 0.12 43.88 84 LEU A CA 4
ATOM 11593 C C . LEU A 1 33 ? 5.035 7.497 29.536 0.12 43.71 84 LEU A C 4
ATOM 11594 O O . LEU A 1 33 ? 4.486 8.582 29.724 0.12 44.39 84 LEU A O 4
ATOM 11610 N N . TYR A 1 34 ? 5.597 7.150 28.371 0.12 43.01 85 TYR A N 4
ATOM 11611 C CA . TYR A 1 34 ? 5.457 7.950 27.156 0.12 42.88 85 TYR A CA 4
ATOM 11612 C C . TYR A 1 34 ? 4.849 7.091 26.032 0.12 41.54 85 TYR A C 4
ATOM 11613 O O . TYR A 1 34 ? 4.729 5.877 26.178 0.12 41.00 85 TYR A O 4
ATOM 11631 N N . VAL A 1 35 ? 4.464 7.709 24.898 0.12 41.19 86 VAL A N 4
ATOM 11632 C CA . VAL A 1 35 ? 3.862 6.966 23.767 0.12 39.99 86 VAL A CA 4
ATOM 11633 C C . VAL A 1 35 ? 4.617 7.285 22.475 0.12 40.28 86 VAL A C 4
ATOM 11634 O O . VAL A 1 35 ? 4.571 8.426 21.991 0.12 40.99 86 VAL A O 4
ATOM 11647 N N . ILE A 1 36 ? 5.255 6.259 21.878 0.12 39.98 87 ILE A N 4
ATOM 11648 C CA . ILE A 1 36 ? 6.092 6.415 20.685 0.12 40.39 87 ILE A CA 4
ATOM 11649 C C . ILE A 1 36 ? 5.310 6.024 19.414 0.12 39.23 87 ILE A C 4
ATOM 11650 O O . ILE A 1 36 ? 4.748 4.930 19.342 0.12 38.31 87 ILE A O 4
ATOM 11666 N N . GLU A 1 37 ? 5.355 6.883 18.378 0.12 39.47 88 GLU A N 4
ATOM 11667 C CA . GLU A 1 37 ? 4.843 6.554 17.046 0.12 38.62 88 GLU A CA 4
ATOM 11668 C C . GLU A 1 37 ? 5.704 5.513 16.375 0.12 38.58 88 GLU A C 4
ATOM 11669 O O . GLU A 1 37 ? 6.905 5.692 16.254 0.12 39.68 88 GLU A O 4
ATOM 11681 N N . ALA A 1 38 ? 5.106 4.423 15.935 0.12 37.62 89 ALA A N 4
ATOM 11682 C CA . ALA A 1 38 ? 5.835 3.412 15.178 0.12 37.80 89 ALA A CA 4
ATOM 11683 C C . ALA A 1 38 ? 5.935 3.854 13.709 0.12 37.81 89 ALA A C 4
ATOM 11684 O O . ALA A 1 38 ? 5.281 3.323 12.807 0.12 37.12 89 ALA A O 4
ATOM 11691 N N . LYS A 1 39 ? 6.810 4.835 13.475 0.12 38.85 90 LYS A N 4
ATOM 11692 C CA . LYS A 1 39 ? 6.985 5.415 12.151 0.12 39.06 90 LYS A CA 4
ATOM 11693 C C . LYS A 1 39 ? 8.426 5.878 12.004 0.12 40.78 90 LYS A C 4
ATOM 11694 O O . LYS A 1 39 ? 8.825 6.876 12.609 0.12 41.82 90 LYS A O 4
ATOM 11713 N N . CYS A 1 40 ? 9.188 5.175 11.178 0.12 41.32 91 CYS A N 4
ATOM 11714 C CA . CYS A 1 40 ? 10.597 5.470 11.042 0.12 43.36 91 CYS A CA 4
ATOM 11715 C C . CYS A 1 40 ? 10.769 6.882 10.499 0.12 44.37 91 CYS A C 4
ATOM 11716 O O . CYS A 1 40 ? 9.946 7.356 9.719 0.12 43.65 91 CYS A O 4
ATOM 11723 N N . THR A 1 41 ? 11.777 7.603 10.980 0.12 46.31 92 THR A N 4
ATOM 11724 C CA . THR A 1 41 ? 12.022 8.886 10.336 0.12 47.66 92 THR A CA 4
ATOM 11725 C C . THR A 1 41 ? 13.078 8.777 9.249 0.12 49.26 92 THR A C 4
ATOM 11726 O O . THR A 1 41 ? 13.641 9.784 8.846 0.12 50.77 92 THR A O 4
ATOM 11737 N N . HIS A 1 42 ? 13.389 7.592 8.773 0.12 49.26 93 HIS A N 4
ATOM 11738 C CA . HIS A 1 42 ? 14.031 7.590 7.476 0.12 50.69 93 HIS A CA 4
ATOM 11739 C C . HIS A 1 42 ? 13.014 8.038 6.434 0.12 49.08 93 HIS A C 4
ATOM 11740 O O . HIS A 1 42 ? 12.864 9.229 6.140 0.12 49.68 93 HIS A O 4
ATOM 11754 N N . LEU A 1 43 ? 12.290 7.070 5.900 0.12 47.18 94 LEU A N 4
ATOM 11755 C CA . LEU A 1 43 ? 11.282 7.336 4.889 0.12 45.76 94 LEU A CA 4
ATOM 11756 C C . LEU A 1 43 ? 9.921 6.791 5.315 0.12 43.38 94 LEU A C 4
ATOM 11757 O O . LEU A 1 43 ? 8.950 6.906 4.568 0.12 42.29 94 LEU A O 4
ATOM 11773 N N . GLY A 1 44 ? 9.816 6.233 6.510 0.12 42.72 95 GLY A N 4
ATOM 11774 C CA . GLY A 1 44 ? 8.502 6.114 7.119 0.12 40.89 95 GLY A CA 4
ATOM 11775 C C . GLY A 1 44 ? 7.935 4.731 7.249 0.12 39.70 95 GLY A C 4
ATOM 11776 O O . GLY A 1 44 ? 6.713 4.610 7.344 0.12 38.41 95 GLY A O 4
ATOM 11780 N N . CYS A 1 45 ? 8.761 3.689 7.290 0.12 40.39 96 CYS A N 4
ATOM 11781 C CA . CYS A 1 45 ? 8.185 2.380 7.512 0.12 39.67 96 CYS A CA 4
ATOM 11782 C C . CYS A 1 45 ? 7.783 2.206 8.970 0.12 39.20 96 CYS A C 4
ATOM 11783 O O . CYS A 1 45 ? 7.918 3.096 9.801 0.12 39.73 96 CYS A O 4
ATOM 11790 N N . THR A 1 46 ? 7.224 1.056 9.256 0.12 38.48 97 THR A N 4
ATOM 11791 C CA . THR A 1 46 ? 6.723 0.797 10.585 0.12 38.16 97 THR A CA 4
ATOM 11792 C C . THR A 1 46 ? 7.635 -0.261 11.171 0.12 39.43 97 THR A C 4
ATOM 11793 O O . THR A 1 46 ? 7.530 -1.440 10.787 0.12 39.77 97 THR A O 4
ATOM 11804 N N . PRO A 1 47 ? 8.568 0.112 12.085 0.12 40.37 98 PRO A N 4
ATOM 11805 C CA . PRO A 1 47 ? 9.572 -0.842 12.534 0.12 41.87 98 PRO A CA 4
ATOM 11806 C C . PRO A 1 47 ? 8.982 -1.968 13.386 0.12 41.44 98 PRO A C 4
ATOM 11807 O O . PRO A 1 47 ? 7.778 -2.013 13.635 0.12 40.02 98 PRO A O 4
ATOM 11818 N N . ASN A 1 48 ? 9.845 -2.918 13.757 0.12 43.03 99 ASN A N 4
ATOM 11819 C CA . ASN A 1 48 ? 9.532 -4.094 14.546 0.12 43.21 99 ASN A CA 4
ATOM 11820 C C . ASN A 1 48 ? 10.286 -3.995 15.865 0.12 44.43 99 ASN A C 4
ATOM 11821 O O . ASN A 1 48 ? 11.495 -3.802 15.870 0.12 46.02 99 ASN A O 4
ATOM 11832 N N . TRP A 1 49 ? 9.555 -4.097 16.967 0.12 43.89 100 TRP A N 4
ATOM 11833 C CA . TRP A 1 49 ? 10.129 -4.136 18.294 0.12 45.14 100 TRP A CA 4
ATOM 11834 C C . TRP A 1 49 ? 11.018 -5.348 18.439 0.12 47.12 100 TRP A C 4
ATOM 11835 O O . TRP A 1 49 ? 10.549 -6.480 18.346 0.12 46.97 100 TRP A O 4
ATOM 11856 N N . LEU A 1 50 ? 12.303 -5.090 18.705 0.12 49.30 101 LEU A N 4
ATOM 11857 C CA . LEU A 1 50 ? 13.362 -6.092 18.790 0.12 51.75 101 LEU A CA 4
ATOM 11858 C C . LEU A 1 50 ? 13.812 -6.227 20.268 0.12 52.92 101 LEU A C 4
ATOM 11859 O O . LEU A 1 50 ? 14.785 -5.605 20.690 0.12 54.56 101 LEU A O 4
ATOM 11875 N N . ALA A 1 51 ? 13.078 -7.026 21.052 0.12 52.21 102 ALA A N 4
ATOM 11876 C CA . ALA A 1 51 ? 13.321 -7.057 22.492 0.12 53.02 102 ALA A CA 4
ATOM 11877 C C . ALA A 1 51 ? 14.714 -7.575 22.818 0.12 56.25 102 ALA A C 4
ATOM 11878 O O . ALA A 1 51 ? 15.543 -6.831 23.339 0.12 57.42 102 ALA A O 4
ATOM 11885 N N . SER A 1 52 ? 14.964 -8.854 22.567 0.12 58.02 103 SER A N 4
ATOM 11886 C CA . SER A 1 52 ? 16.326 -9.342 22.481 0.12 61.55 103 SER A CA 4
ATOM 11887 C C . SER A 1 52 ? 17.116 -8.576 21.429 0.12 62.94 103 SER A C 4
ATOM 11888 O O . SER A 1 52 ? 17.356 -9.074 20.323 0.12 65.55 103 SER A O 4
ATOM 11896 N N . GLU A 1 53 ? 17.522 -7.373 21.760 0.12 61.57 104 GLU A N 4
ATOM 11897 C CA . GLU A 1 53 ? 18.357 -6.486 20.986 0.12 63.13 104 GLU A CA 4
ATOM 11898 C C . GLU A 1 53 ? 18.195 -5.083 21.497 0.12 61.69 104 GLU A C 4
ATOM 11899 O O . GLU A 1 53 ? 19.053 -4.243 21.264 0.12 63.19 104 GLU A O 4
ATOM 11911 N N . GLY A 1 54 ? 17.115 -4.833 22.222 0.12 59.16 105 GLY A N 4
ATOM 11912 C CA . GLY A 1 54 ? 16.917 -3.569 22.876 0.12 57.95 105 GLY A CA 4
ATOM 11913 C C . GLY A 1 54 ? 16.696 -2.405 21.956 0.12 56.74 105 GLY A C 4
ATOM 11914 O O . GLY A 1 54 ? 17.123 -1.297 22.289 0.12 57.25 105 GLY A O 4
ATOM 11918 N N . LYS A 1 55 ? 16.033 -2.610 20.810 0.12 55.29 106 LYS A N 4
ATOM 11919 C CA . LYS A 1 55 ? 15.821 -1.507 19.883 0.12 54.21 106 LYS A CA 4
ATOM 11920 C C . LYS A 1 55 ? 14.651 -1.771 18.948 0.12 51.60 106 LYS A C 4
ATOM 11921 O O . LYS A 1 55 ? 14.235 -2.904 18.694 0.12 51.14 106 LYS A O 4
ATOM 11940 N N . PHE A 1 56 ? 14.135 -0.694 18.425 0.12 50.09 107 PHE A N 4
ATOM 11941 C CA . PHE A 1 56 ? 13.183 -0.772 17.341 0.12 48.22 107 PHE A CA 4
ATOM 11942 C C . PHE A 1 56 ? 13.940 -0.652 16.029 0.12 49.65 107 PHE A C 4
ATOM 11943 O O . PHE A 1 56 ? 14.619 0.352 15.821 0.12 51.34 107 PHE A O 4
ATOM 11960 N N . LYS A 1 57 ? 13.867 -1.680 15.167 0.12 49.25 108 LYS A N 4
ATOM 11961 C CA . LYS A 1 57 ? 14.612 -1.700 13.892 0.12 50.57 108 LYS A CA 4
ATOM 11962 C C . LYS A 1 57 ? 13.687 -1.603 12.685 0.12 48.66 108 LYS A C 4
ATOM 11963 O O . LYS A 1 57 ? 12.841 -2.481 12.462 0.12 47.32 108 LYS A O 4
ATOM 11982 N N . CYS A 1 58 ? 13.915 -0.575 11.865 0.12 48.77 109 CYS A N 4
ATOM 11983 C CA . CYS A 1 58 ? 13.139 -0.391 10.633 0.12 47.26 109 CYS A CA 4
ATOM 11984 C C . CYS A 1 58 ? 13.580 -1.377 9.564 0.12 48.47 109 CYS A C 4
ATOM 11985 O O . CYS A 1 58 ? 14.737 -1.342 9.152 0.12 50.84 109 CYS A O 4
ATOM 11992 N N . PRO A 1 59 ? 12.665 -2.168 8.998 0.12 47.17 110 PRO A N 4
ATOM 11993 C CA . PRO A 1 59 ? 13.077 -3.177 8.029 0.12 48.50 110 PRO A CA 4
ATOM 11994 C C . PRO A 1 59 ? 13.214 -2.659 6.603 0.12 48.74 110 PRO A C 4
ATOM 11995 O O . PRO A 1 59 ? 13.163 -3.477 5.680 0.12 49.98 110 PRO A O 4
ATOM 12006 N N . CYS A 1 60 ? 13.361 -1.348 6.385 0.12 47.81 111 CYS A N 4
ATOM 12007 C CA . CYS A 1 60 ? 13.512 -0.868 5.016 0.12 47.93 111 CYS A CA 4
ATOM 12008 C C . CYS A 1 60 ? 14.942 -0.386 4.744 0.12 50.62 111 CYS A C 4
ATOM 12009 O O . CYS A 1 60 ? 15.652 -1.042 3.995 0.12 51.94 111 CYS A O 4
ATOM 12016 N N . HIS A 1 61 ? 15.420 0.698 5.375 0.12 51.72 112 HIS A N 4
ATOM 12017 C CA . HIS A 1 61 ? 16.825 1.086 5.195 0.12 54.80 112 HIS A CA 4
ATOM 12018 C C . HIS A 1 61 ? 17.637 1.074 6.486 0.12 56.65 112 HIS A C 4
ATOM 12019 O O . HIS A 1 61 ? 18.562 1.891 6.627 0.12 59.39 112 HIS A O 4
ATOM 12033 N N . GLY A 1 62 ? 17.346 0.146 7.393 0.12 55.45 113 GLY A N 4
ATOM 12034 C CA . GLY A 1 62 ? 18.117 -0.036 8.613 0.12 57.47 113 GLY A CA 4
ATOM 12035 C C . GLY A 1 62 ? 17.642 0.781 9.774 0.12 57.71 113 GLY A C 4
ATOM 12036 O O . GLY A 1 62 ? 16.453 0.734 10.110 0.12 60.03 113 GLY A O 4
ATOM 12040 N N . SER A 1 63 ? 18.504 1.513 10.429 0.12 55.59 114 SER A N 4
ATOM 12041 C CA . SER A 1 63 ? 18.024 2.404 11.465 0.12 55.99 114 SER A CA 4
ATOM 12042 C C . SER A 1 63 ? 17.551 1.614 12.678 0.12 55.37 114 SER A C 4
ATOM 12043 O O . SER A 1 63 ? 16.475 0.989 12.679 0.12 53.40 114 SER A O 4
ATOM 12051 N N . GLY A 1 64 ? 18.392 1.649 13.701 0.12 57.32 115 GLY A N 4
ATOM 12052 C CA . GLY A 1 64 ? 18.025 1.205 15.028 0.12 57.28 115 GLY A CA 4
ATOM 12053 C C . GLY A 1 64 ? 17.602 2.405 15.850 0.12 56.84 115 GLY A C 4
ATOM 12054 O O . GLY A 1 64 ? 18.101 3.514 15.642 0.12 58.45 115 GLY A O 4
ATOM 12058 N N . PHE A 1 65 ? 16.655 2.179 16.768 0.12 54.90 116 PHE A N 4
ATOM 12059 C CA . PHE A 1 65 ? 16.287 3.177 17.757 0.12 54.38 116 PHE A CA 4
ATOM 12060 C C . PHE A 1 65 ? 16.275 2.526 19.143 0.12 54.56 116 PHE A C 4
ATOM 12061 O O . PHE A 1 65 ? 15.711 1.443 19.329 0.12 53.48 116 PHE A O 4
ATOM 12078 N N . THR A 1 66 ? 16.851 3.189 20.124 0.12 55.94 117 THR A N 4
ATOM 12079 C CA . THR A 1 66 ? 16.781 2.644 21.466 0.12 56.14 117 THR A CA 4
ATOM 12080 C C . THR A 1 66 ? 15.313 2.553 21.951 0.12 53.14 117 THR A C 4
ATOM 12081 O O . THR A 1 66 ? 14.385 3.015 21.275 0.12 51.16 117 THR A O 4
ATOM 12092 N N . PRO A 1 67 ? 15.079 1.920 23.111 0.12 52.95 118 PRO A N 4
ATOM 12093 C CA . PRO A 1 67 ? 13.700 1.757 23.596 0.12 50.39 118 PRO A CA 4
ATOM 12094 C C . PRO A 1 67 ? 13.033 3.059 23.923 0.12 49.47 118 PRO A C 4
ATOM 12095 O O . PRO A 1 67 ? 11.812 3.085 24.071 0.12 47.54 118 PRO A O 4
ATOM 12106 N N . ASP A 1 68 ? 13.783 4.140 24.010 0.12 51.08 119 ASP A N 4
ATOM 12107 C CA . ASP A 1 68 ? 13.244 5.459 24.262 0.12 50.61 119 ASP A CA 4
ATOM 12108 C C . ASP A 1 68 ? 12.993 6.224 22.981 0.12 49.94 119 ASP A C 4
ATOM 12109 O O . ASP A 1 68 ? 12.433 7.324 23.022 0.12 49.68 119 ASP A O 4
ATOM 12118 N N . GLY A 1 69 ? 13.370 5.654 21.846 0.12 49.83 120 GLY A N 4
ATOM 12119 C CA . GLY A 1 69 ? 13.078 6.244 20.568 0.12 49.27 120 GLY A CA 4
ATOM 12120 C C . GLY A 1 69 ? 14.258 6.936 19.916 0.12 51.70 120 GLY A C 4
ATOM 12121 O O . GLY A 1 69 ? 14.233 7.134 18.693 0.12 51.58 120 GLY A O 4
ATOM 12125 N N . ILE A 1 70 ? 15.273 7.299 20.706 0.12 54.11 121 ILE A N 4
ATOM 12126 C CA . ILE A 1 70 ? 16.535 7.840 20.194 0.12 56.93 121 ILE A CA 4
ATOM 12127 C C . ILE A 1 70 ? 17.062 6.996 19.043 0.12 57.58 121 ILE A C 4
ATOM 12128 O O . ILE A 1 70 ? 17.286 5.786 19.179 0.12 57.59 121 ILE A O 4
ATOM 12144 N N . ASN A 1 71 ? 17.287 7.640 17.907 0.12 58.45 122 ASN A N 4
ATOM 12145 C CA . ASN A 1 71 ? 17.946 7.004 16.769 0.12 59.33 122 ASN A CA 4
ATOM 12146 C C . ASN A 1 71 ? 19.436 6.786 17.034 0.12 63.03 122 ASN A C 4
ATOM 12147 O O . ASN A 1 71 ? 20.146 7.716 17.428 0.12 65.49 122 ASN A O 4
ATOM 12158 N N . ILE A 1 72 ? 19.914 5.578 16.745 0.12 63.78 123 ILE A N 4
ATOM 12159 C CA . ILE A 1 72 ? 21.306 5.229 16.963 0.12 67.57 123 ILE A CA 4
ATOM 12160 C C . ILE A 1 72 ? 22.007 4.777 15.687 0.12 69.35 123 ILE A C 4
ATOM 12161 O O . ILE A 1 72 ? 22.961 5.448 15.254 0.12 73.16 123 ILE A O 4
ATOM 12177 N N . GLU A 1 73 ? 21.526 3.730 15.028 0.12 67.03 124 GLU A N 4
ATOM 12178 C CA . GLU A 1 73 ? 22.080 3.222 13.780 0.12 68.73 124 GLU A CA 4
ATOM 12179 C C . GLU A 1 73 ? 21.249 3.671 12.570 0.12 65.91 124 GLU A C 4
ATOM 12180 O O . GLU A 1 73 ? 20.189 4.317 12.683 0.12 62.73 124 GLU A O 4
ATOM 12192 N N . GLY A 1 74 ? 21.777 3.309 11.385 0.12 67.45 125 GLY A N 4
ATOM 12193 C CA . GLY A 1 74 ? 21.091 3.484 10.131 0.12 65.48 125 GLY A CA 4
ATOM 12194 C C . GLY A 1 74 ? 20.969 4.927 9.704 0.12 65.26 125 GLY A C 4
ATOM 12195 O O . GLY A 1 74 ? 21.519 5.844 10.329 0.12 67.06 125 GLY A O 4
ATOM 12199 N N . PRO A 1 75 ? 20.199 5.140 8.623 0.12 63.17 126 PRO A N 4
ATOM 12200 C CA . PRO A 1 75 ? 20.037 6.490 8.062 0.12 63.14 126 PRO A CA 4
ATOM 12201 C C . PRO A 1 75 ? 19.140 7.405 8.849 0.12 61.42 126 PRO A C 4
ATOM 12202 O O . PRO A 1 75 ? 19.153 8.614 8.585 0.12 62.48 126 PRO A O 4
ATOM 12213 N N . ALA A 1 76 ? 18.340 6.883 9.777 0.12 59.10 127 ALA A N 4
ATOM 12214 C CA . ALA A 1 76 ? 17.328 7.710 10.403 0.12 57.44 127 ALA A CA 4
ATOM 12215 C C . ALA A 1 76 ? 18.012 8.838 11.184 0.12 60.12 127 ALA A C 4
ATOM 12216 O O . ALA A 1 76 ? 18.994 8.593 11.904 0.12 62.42 127 ALA A O 4
ATOM 12223 N N . PRO A 1 77 ? 17.545 10.072 11.056 0.12 60.16 128 PRO A N 4
ATOM 12224 C CA . PRO A 1 77 ? 18.327 11.205 11.555 0.12 63.23 128 PRO A CA 4
ATOM 12225 C C . PRO A 1 77 ? 17.973 11.617 12.961 0.12 62.78 128 PRO A C 4
ATOM 12226 O O . PRO A 1 77 ? 18.825 12.100 13.705 0.12 65.48 128 PRO A O 4
ATOM 12237 N N . ARG A 1 78 ? 16.716 11.458 13.325 0.12 59.60 129 ARG A N 4
ATOM 12238 C CA . ARG A 1 78 ? 16.203 11.959 14.585 0.12 58.89 129 ARG A CA 4
ATOM 12239 C C . ARG A 1 78 ? 15.425 10.868 15.298 0.12 56.34 129 ARG A C 4
ATOM 12240 O O . ARG A 1 78 ? 15.144 9.810 14.722 0.12 54.67 129 ARG A O 4
ATOM 12261 N N . PRO A 1 79 ? 15.118 11.078 16.580 0.12 56.17 130 PRO A N 4
ATOM 12262 C CA . PRO A 1 79 ? 14.189 10.198 17.314 0.12 53.75 130 PRO A CA 4
ATOM 12263 C C . PRO A 1 79 ? 12.844 10.033 16.635 0.12 50.90 130 PRO A C 4
ATOM 12264 O O . PRO A 1 79 ? 12.324 10.960 15.997 0.12 50.64 130 PRO A O 4
ATOM 12275 N N . LEU A 1 80 ? 12.268 8.831 16.831 0.12 48.99 131 LEU A N 4
ATOM 12276 C CA . LEU A 1 80 ? 10.830 8.619 16.685 0.12 46.54 131 LEU A CA 4
ATOM 12277 C C . LEU A 1 80 ? 10.093 9.607 17.567 0.12 46.33 131 LEU A C 4
ATOM 12278 O O . LEU A 1 80 ? 10.532 9.920 18.667 0.12 47.42 131 LEU A O 4
ATOM 12294 N N . GLU A 1 81 ? 9.016 10.161 17.040 0.12 45.16 132 GLU A N 4
ATOM 12295 C CA . GLU A 1 81 ? 8.253 11.177 17.736 0.12 45.46 132 GLU A CA 4
ATOM 12296 C C . GLU A 1 81 ? 7.421 10.546 18.857 0.12 44.23 132 GLU A C 4
ATOM 12297 O O . GLU A 1 81 ? 7.165 9.337 18.857 0.12 42.85 132 GLU A O 4
ATOM 12309 N N . ARG A 1 82 ? 7.021 11.396 19.821 0.12 44.94 133 ARG A N 4
ATOM 12310 C CA . ARG A 1 82 ? 6.143 11.047 20.929 0.12 44.08 133 ARG A CA 4
ATOM 12311 C C . ARG A 1 82 ? 4.868 11.885 20.892 0.12 43.90 133 ARG A C 4
ATOM 12312 O O . ARG A 1 82 ? 4.870 13.039 20.448 0.12 45.01 133 ARG A O 4
ATOM 12333 N N . PHE A 1 83 ? 3.785 11.297 21.387 0.12 42.73 134 PHE A N 4
ATOM 12334 C CA . PHE A 1 83 ? 2.483 11.933 21.363 0.12 42.81 134 PHE A CA 4
ATOM 12335 C C . PHE A 1 83 ? 2.071 12.395 22.751 0.12 43.65 134 PHE A C 4
ATOM 12336 O O . PHE A 1 83 ? 2.539 11.881 23.769 0.12 43.39 134 PHE A O 4
ATOM 12353 N N . LYS A 1 84 ? 1.162 13.353 22.784 0.12 44.83 135 LYS A N 4
ATOM 12354 C CA . LYS A 1 84 ? 0.650 13.845 24.053 0.12 45.85 135 LYS A CA 4
ATOM 12355 C C . LYS A 1 84 ? -0.258 12.814 24.741 0.12 44.66 135 LYS A C 4
ATOM 12356 O O . LYS A 1 84 ? -1.348 12.485 24.256 0.12 43.53 135 LYS A O 4
ATOM 12375 N N . VAL A 1 85 ? 0.187 12.342 25.912 0.12 45.09 136 VAL A N 4
ATOM 12376 C CA . VAL A 1 85 ? -0.571 11.433 26.758 0.12 44.41 136 VAL A CA 4
ATOM 12377 C C . VAL A 1 85 ? -1.109 12.222 27.935 0.12 45.94 136 VAL A C 4
ATOM 12378 O O . VAL A 1 85 ? -0.391 13.039 28.523 0.12 47.28 136 VAL A O 4
ATOM 12391 N N . ALA A 1 86 ? -2.361 11.966 28.301 0.12 46.01 137 ALA A N 4
ATOM 12392 C CA . ALA A 1 86 ? -2.887 12.600 29.502 0.12 47.60 137 ALA A CA 4
ATOM 12393 C C . ALA A 1 86 ? -4.013 11.782 30.117 0.12 47.25 137 ALA A C 4
ATOM 12394 O O . ALA A 1 86 ? -4.967 11.390 29.444 0.12 46.35 137 ALA A O 4
ATOM 12401 N N . LEU A 1 87 ? -3.889 11.547 31.422 0.12 48.17 138 LEU A N 4
ATOM 12402 C CA . LEU A 1 87 ? -4.966 10.973 32.225 0.12 48.32 138 LEU A CA 4
ATOM 12403 C C . LEU A 1 87 ? -6.298 11.682 31.963 0.12 49.96 138 LEU A C 4
ATOM 12404 O O . LEU A 1 87 ? -6.355 12.907 31.881 0.12 51.71 138 LEU A O 4
ATOM 12420 N N . GLY A 1 88 ? -7.358 10.897 31.791 0.12 49.70 139 GLY A N 4
ATOM 12421 C CA . GLY A 1 88 ? -8.705 11.430 31.765 0.12 51.62 139 GLY A CA 4
ATOM 12422 C C . GLY A 1 88 ? -9.407 11.232 33.108 0.12 53.30 139 GLY A C 4
ATOM 12423 O O . GLY A 1 88 ? -8.996 10.414 33.927 0.12 52.68 139 GLY A O 4
ATOM 12427 N N . ASP A 1 89 ? -10.479 12.000 33.353 0.12 55.70 140 ASP A N 4
ATOM 12428 C CA . ASP A 1 89 ? -11.193 11.864 34.627 0.12 57.73 140 ASP A CA 4
ATOM 12429 C C . ASP A 1 89 ? -11.836 10.494 34.756 0.12 57.26 140 ASP A C 4
ATOM 12430 O O . ASP A 1 89 ? -12.609 10.270 35.693 0.12 58.67 140 ASP A O 4
ATOM 12439 N N . ASP A 1 90 ? -11.592 9.656 33.749 0.12 55.52 141 ASP A N 4
ATOM 12440 C CA . ASP A 1 90 ? -11.710 8.213 33.655 0.12 54.96 141 ASP A CA 4
ATOM 12441 C C . ASP A 1 90 ? -10.871 7.452 34.628 0.12 52.72 141 ASP A C 4
ATOM 12442 O O . ASP A 1 90 ? -11.247 6.346 35.008 0.12 52.18 141 ASP A O 4
ATOM 12451 N N . GLY A 1 91 ? -9.670 7.949 34.886 0.12 51.73 142 GLY A N 4
ATOM 12452 C CA . GLY A 1 91 ? -8.503 7.127 35.148 0.12 50.12 142 GLY A CA 4
ATOM 12453 C C . GLY A 1 91 ? -7.653 6.777 33.939 0.12 48.05 142 GLY A C 4
ATOM 12454 O O . GLY A 1 91 ? -6.498 6.371 34.106 0.12 46.93 142 GLY A O 4
ATOM 12458 N N . GLN A 1 92 ? -8.167 6.926 32.729 0.12 47.72 143 GLN A N 4
ATOM 12459 C CA . GLN A 1 92 ? -7.562 6.244 31.603 0.12 45.93 143 GLN A CA 4
ATOM 12460 C C . GLN A 1 92 ? -6.800 7.207 30.721 0.12 45.28 143 GLN A C 4
ATOM 12461 O O . GLN A 1 92 ? -7.086 8.400 30.669 0.12 46.35 143 GLN A O 4
ATOM 12475 N N . ILE A 1 93 ? -5.792 6.652 30.045 0.12 43.75 144 ILE A N 4
ATOM 12476 C CA . ILE A 1 93 ? -4.816 7.419 29.286 0.12 43.20 144 ILE A CA 4
ATOM 12477 C C . ILE A 1 93 ? -5.438 7.853 27.972 0.12 43.12 144 ILE A C 4
ATOM 12478 O O . ILE A 1 93 ? -5.935 7.033 27.195 0.12 42.37 144 ILE A O 4
ATOM 12494 N N . ILE A 1 94 ? -5.402 9.145 27.731 0.12 44.03 145 ILE A N 4
ATOM 12495 C CA . ILE A 1 94 ? -5.794 9.765 26.474 0.12 44.11 145 ILE A CA 4
ATOM 12496 C C . ILE A 1 94 ? -4.550 10.080 25.659 0.12 43.31 145 ILE A C 4
ATOM 12497 O O . ILE A 1 94 ? -3.716 10.885 26.093 0.12 43.86 145 ILE A O 4
ATOM 12513 N N . VAL A 1 95 ? -4.442 9.483 24.472 0.12 42.19 146 VAL A N 4
ATOM 12514 C CA . VAL A 1 95 ? -3.432 9.857 23.495 0.12 41.66 146 VAL A CA 4
ATOM 12515 C C . VAL A 1 95 ? -4.052 10.809 22.486 0.12 42.51 146 VAL A C 4
ATOM 12516 O O . VAL A 1 95 ? -5.149 10.567 21.984 0.12 42.61 146 VAL A O 4
ATOM 12529 N N . ASP A 1 96 ? -3.325 11.876 22.171 0.12 43.27 147 ASP A N 4
ATOM 12530 C CA . ASP A 1 96 ? -3.713 12.909 21.220 0.12 44.37 147 ASP A CA 4
ATOM 12531 C C . ASP A 1 96 ? -2.657 12.973 20.114 0.12 43.90 147 ASP A C 4
ATOM 12532 O O . ASP A 1 96 ? -1.609 13.611 20.285 0.12 44.52 147 ASP A O 4
ATOM 12541 N N . GLU A 1 97 ? -2.925 12.312 18.982 0.12 43.04 148 GLU A N 4
ATOM 12542 C CA . GLU A 1 97 ? -1.932 12.197 17.904 0.12 42.57 148 GLU A CA 4
ATOM 12543 C C . GLU A 1 97 ? -1.651 13.536 17.210 0.12 44.19 148 GLU A C 4
ATOM 12544 O O . GLU A 1 97 ? -0.663 13.646 16.474 0.12 44.11 148 GLU A O 4
ATOM 12556 N N . SER A 1 98 ? -2.470 14.561 17.450 0.12 45.90 149 SER A N 4
ATOM 12557 C CA . SER A 1 98 ? -2.217 15.871 16.864 0.12 47.85 149 SER A CA 4
ATOM 12558 C C . SER A 1 98 ? -1.380 16.733 17.791 0.12 48.70 149 SER A C 4
ATOM 12559 O O . SER A 1 98 ? -1.636 17.933 17.955 0.12 49.39 149 SER A O 4
ATOM 12567 N N . THR A 1 99 ? -0.397 16.150 18.431 0.12 48.95 150 THR A N 4
ATOM 12568 C CA . THR A 1 99 ? 0.618 16.964 19.062 0.12 50.10 150 THR A CA 4
ATOM 12569 C C . THR A 1 99 ? 1.718 16.052 19.521 0.12 48.47 150 THR A C 4
ATOM 12570 O O . THR A 1 99 ? 1.486 14.898 19.865 0.12 46.73 150 THR A O 4
ATOM 12581 N N . ARG A 1 100 ? 2.934 16.563 19.395 0.12 49.36 151 ARG A N 4
ATOM 12582 C CA . ARG A 1 100 ? 4.104 15.734 19.184 0.12 48.22 151 ARG A CA 4
ATOM 12583 C C . ARG A 1 100 ? 5.288 16.379 19.887 0.12 50.06 151 ARG A C 4
ATOM 12584 O O . ARG A 1 100 ? 5.328 17.591 20.127 0.12 52.25 151 ARG A O 4
ATOM 12605 N N . TYR A 1 101 ? 6.262 15.534 20.208 0.12 49.45 152 TYR A N 4
ATOM 12606 C CA . TYR A 1 101 ? 7.463 15.946 20.906 0.12 51.33 152 TYR A CA 4
ATOM 12607 C C . TYR A 1 101 ? 8.649 15.258 20.263 0.12 51.20 152 TYR A C 4
ATOM 12608 O O . TYR A 1 101 ? 8.714 14.021 20.220 0.12 49.48 152 TYR A O 4
ATOM 12626 N N . ARG A 1 102 ? 9.577 16.071 19.758 0.12 53.35 153 ARG A N 4
ATOM 12627 C CA . ARG A 1 102 ? 10.749 15.584 19.052 0.12 54.03 153 ARG A CA 4
ATOM 12628 C C . ARG A 1 102 ? 11.963 15.748 19.963 0.12 56.33 153 ARG A C 4
ATOM 12629 O O . ARG A 1 102 ? 12.283 16.861 20.412 0.12 58.45 153 ARG A O 4
ATOM 12650 N N . GLY A 1 103 ? 12.639 14.633 20.240 0.12 56.16 154 GLY A N 4
ATOM 12651 C CA . GLY A 1 103 ? 13.638 14.644 21.285 0.12 58.29 154 GLY A CA 4
ATOM 12652 C C . GLY A 1 103 ? 14.719 15.675 21.044 0.12 61.65 154 GLY A C 4
ATOM 12653 O O . GLY A 1 103 ? 14.743 16.720 21.689 0.12 64.10 154 GLY A O 4
ATOM 12657 N N . GLU A 1 104 ? 15.644 15.376 20.137 0.12 62.04 155 GLU A N 4
ATOM 12658 C CA . GLU A 1 104 ? 16.672 16.304 19.684 0.12 65.51 155 GLU A CA 4
ATOM 12659 C C . GLU A 1 104 ? 16.263 17.772 19.756 0.12 67.20 155 GLU A C 4
ATOM 12660 O O . GLU A 1 104 ? 17.143 18.623 19.921 0.12 70.58 155 GLU A O 4
ATOM 12672 N N . ARG A 1 105 ? 14.970 18.086 19.636 0.12 65.22 156 ARG A N 4
ATOM 12673 C CA . ARG A 1 105 ? 14.450 19.448 19.568 0.12 66.89 156 ARG A CA 4
ATOM 12674 C C . ARG A 1 105 ? 13.932 19.988 20.897 0.12 67.36 156 ARG A C 4
ATOM 12675 O O . ARG A 1 105 ? 13.169 20.966 20.898 0.12 68.49 156 ARG A O 4
ATOM 12696 N N . GLY A 1 106 ? 14.347 19.409 22.019 0.12 66.64 157 GLY A N 4
ATOM 12697 C CA . GLY A 1 106 ? 14.028 20.014 23.288 0.12 67.16 157 GLY A CA 4
ATOM 12698 C C . GLY A 1 106 ? 12.560 20.201 23.588 0.12 64.82 157 GLY A C 4
ATOM 12699 O O . GLY A 1 106 ? 12.106 21.355 23.680 0.12 65.62 157 GLY A O 4
ATOM 12703 N N . GLU A 1 107 ? 11.808 19.087 23.738 0.12 62.13 158 GLU A N 4
ATOM 12704 C CA . GLU A 1 107 ? 10.392 19.094 24.044 0.12 60.42 158 GLU A CA 4
ATOM 12705 C C . GLU A 1 107 ? 9.915 17.752 24.611 0.12 58.07 158 GLU A C 4
ATOM 12706 O O . GLU A 1 107 ? 8.789 17.680 25.116 0.12 56.93 158 GLU A O 4
ATOM 12718 N N . TRP A 1 108 ? 10.764 16.705 24.622 0.12 57.55 159 TRP A N 4
ATOM 12719 C CA . TRP A 1 108 ? 10.393 15.474 25.325 0.12 55.43 159 TRP A CA 4
ATOM 12720 C C . TRP A 1 108 ? 10.263 15.710 26.806 0.12 56.29 159 TRP A C 4
ATOM 12721 O O . TRP A 1 108 ? 9.780 14.843 27.530 0.12 54.67 159 TRP A O 4
ATOM 12742 N N . ASP A 1 109 ? 10.778 16.832 27.295 0.12 59.06 160 ASP A N 4
ATOM 12743 C CA . ASP A 1 109 ? 10.747 17.092 28.731 0.12 60.14 160 ASP A CA 4
ATOM 12744 C C . ASP A 1 109 ? 9.497 17.870 29.112 0.12 60.08 160 ASP A C 4
ATOM 12745 O O . ASP A 1 109 ? 9.305 18.181 30.294 0.12 60.60 160 ASP A O 4
ATOM 12754 N N . LYS A 1 110 ? 8.641 18.148 28.130 0.12 59.62 161 LYS A N 4
ATOM 12755 C CA . LYS A 1 110 ? 7.628 19.184 28.251 0.12 60.35 161 LYS A CA 4
ATOM 12756 C C . LYS A 1 110 ? 6.333 18.599 28.795 0.12 58.29 161 LYS A C 4
ATOM 12757 O O . LYS A 1 110 ? 6.244 17.391 29.038 0.12 55.83 161 LYS A O 4
ATOM 12776 N N . PRO A 1 111 ? 5.315 19.428 29.006 0.12 59.51 162 PRO A N 4
ATOM 12777 C CA . PRO A 1 111 ? 3.987 18.894 29.329 0.12 58.01 162 PRO A CA 4
ATOM 12778 C C . PRO A 1 111 ? 3.434 18.049 28.189 0.12 55.73 162 PRO A C 4
ATOM 12779 O O . PRO A 1 111 ? 3.852 18.170 27.032 0.12 55.82 162 PRO A O 4
ATOM 12790 N N . GLY A 1 112 ? 2.464 17.203 28.532 0.12 53.87 163 GLY A N 4
ATOM 12791 C CA . GLY A 1 112 ? 1.992 16.147 27.683 0.12 51.84 163 GLY A CA 4
ATOM 12792 C C . GLY A 1 112 ? 2.994 15.049 27.409 0.12 50.09 163 GLY A C 4
ATOM 12793 O O . GLY A 1 112 ? 2.612 13.874 27.433 0.12 48.35 163 GLY A O 4
ATOM 12797 N N . ALA A 1 113 ? 4.265 15.382 27.167 0.12 50.77 164 ALA A N 4
ATOM 12798 C CA . ALA A 1 113 ? 5.253 14.423 26.703 0.12 49.53 164 ALA A CA 4
ATOM 12799 C C . ALA A 1 113 ? 5.142 13.090 27.401 0.12 48.16 164 ALA A C 4
ATOM 12800 O O . ALA A 1 113 ? 5.481 12.068 26.814 0.12 46.99 164 ALA A O 4
ATOM 12807 N N . PHE A 1 114 ? 4.671 13.071 28.634 0.12 48.44 165 PHE A N 4
ATOM 12808 C CA . PHE A 1 114 ? 4.685 11.847 29.409 0.12 47.46 165 PHE A CA 4
ATOM 12809 C C . PHE A 1 114 ? 3.627 11.942 30.483 0.12 47.59 165 PHE A C 4
ATOM 12810 O O . PHE A 1 114 ? 2.745 12.804 30.465 0.12 48.60 165 PHE A O 4
ATOM 12827 N N . LEU A 1 115 ? 3.733 11.022 31.411 0.12 46.82 166 LEU A N 4
ATOM 12828 C CA . LEU A 1 115 ? 2.797 10.859 32.488 0.12 47.13 166 LEU A CA 4
ATOM 12829 C C . LEU A 1 115 ? 3.628 10.236 33.584 0.12 47.62 166 LEU A C 4
ATOM 12830 O O . LEU A 1 115 ? 4.379 9.291 33.319 0.12 46.91 166 LEU A O 4
ATOM 12846 N N . LYS A 1 116 ? 3.587 10.827 34.775 0.12 49.07 167 LYS A N 4
ATOM 12847 C CA . LYS A 1 116 ? 4.476 10.340 35.813 0.12 49.62 167 LYS A CA 4
ATOM 12848 C C . LYS A 1 116 ? 3.812 9.130 36.439 0.12 48.43 167 LYS A C 4
ATOM 12849 O O . LYS A 1 116 ? 2.587 9.108 36.643 0.12 48.10 167 LYS A O 4
ATOM 12868 N N . VAL A 1 117 ? 4.597 8.083 36.649 0.12 48.02 168 VAL A N 4
ATOM 12869 C CA . VAL A 1 117 ? 3.994 6.799 37.023 0.12 47.18 168 VAL A CA 4
ATOM 12870 C C . VAL A 1 117 ? 5.010 5.969 37.792 0.12 48.12 168 VAL A C 4
ATOM 12871 O O . VAL A 1 117 ? 4.682 4.824 38.139 0.12 49.46 168 VAL A O 4
ATOM 12885 N N . ARG B 1 1 ? 7.494 11.535 3.533 0.12 43.86 52 ARG D N 4
ATOM 12886 C CA . ARG B 1 1 ? 7.549 11.256 2.094 0.12 44.12 52 ARG D CA 4
ATOM 12887 C C . ARG B 1 1 ? 8.248 9.943 1.698 0.12 43.77 52 ARG D C 4
ATOM 12888 O O . ARG B 1 1 ? 9.294 9.616 2.226 0.12 44.70 52 ARG D O 4
ATOM 12908 N N . TYR B 1 2 ? 7.664 9.221 0.737 0.12 42.70 53 TYR D N 4
ATOM 12909 C CA . TYR B 1 2 ? 8.105 7.877 0.379 0.12 42.47 53 TYR D CA 4
ATOM 12910 C C . TYR B 1 2 ? 7.457 7.404 -0.925 0.12 41.87 53 TYR D C 4
ATOM 12911 O O . TYR B 1 2 ? 6.477 7.966 -1.424 0.12 41.42 53 TYR D O 4
ATOM 12929 N N . SER B 1 3 ? 7.994 6.313 -1.451 0.12 42.11 54 SER D N 4
ATOM 12930 C CA . SER B 1 3 ? 7.692 5.894 -2.800 0.12 41.87 54 SER D CA 4
ATOM 12931 C C . SER B 1 3 ? 7.075 4.499 -2.832 0.12 40.53 54 SER D C 4
ATOM 12932 O O . SER B 1 3 ? 7.619 3.553 -2.278 0.12 40.32 54 SER D O 4
ATOM 12940 N N . ILE B 1 4 ? 5.921 4.387 -3.472 0.12 39.83 55 ILE D N 4
ATOM 12941 C CA . ILE B 1 4 ? 5.201 3.124 -3.611 0.12 38.98 55 ILE D CA 4
ATOM 12942 C C . ILE B 1 4 ? 5.306 2.595 -5.047 0.12 39.47 55 ILE D C 4
ATOM 12943 O O . ILE B 1 4 ? 4.484 1.790 -5.478 0.12 38.93 55 ILE D O 4
ATOM 12959 N N . GLY B 1 5 ? 6.278 3.041 -5.810 0.12 40.71 56 GLY D N 4
ATOM 12960 C CA . GLY B 1 5 ? 6.588 2.340 -7.036 0.12 41.36 56 GLY D CA 4
ATOM 12961 C C . GLY B 1 5 ? 5.840 2.792 -8.286 0.12 41.16 56 GLY D C 4
ATOM 12962 O O . GLY B 1 5 ? 5.291 3.883 -8.390 0.12 40.75 56 GLY D O 4
ATOM 12966 N N . PHE B 1 6 ? 5.846 1.938 -9.235 0.12 41.70 57 PHE D N 4
ATOM 12967 C CA . PHE B 1 6 ? 5.293 2.342 -10.525 0.12 41.82 57 PHE D CA 4
ATOM 12968 C C . PHE B 1 6 ? 3.778 2.176 -10.566 0.12 40.73 57 PHE D C 4
ATOM 12969 O O . PHE B 1 6 ? 3.233 1.229 -9.985 0.12 40.22 57 PHE D O 4
ATOM 12986 N N . PRO B 1 7 ? 3.089 3.085 -11.259 0.12 40.67 58 PRO D N 4
ATOM 12987 C CA . PRO B 1 7 ? 1.628 2.987 -11.353 0.12 40.11 58 PRO D CA 4
ATOM 12988 C C . PRO B 1 7 ? 1.141 1.639 -11.848 0.12 40.27 58 PRO D C 4
ATOM 12989 O O . PRO B 1 7 ? 0.094 1.163 -11.373 0.12 39.88 58 PRO D O 4
ATOM 13000 N N . SER B 1 8 ? 1.882 0.976 -12.737 0.12 41.10 59 SER D N 4
ATOM 13001 C CA . SER B 1 8 ? 1.324 -0.216 -13.375 0.12 41.56 59 SER D CA 4
ATOM 13002 C C . SER B 1 8 ? 1.447 -1.429 -12.486 0.12 41.36 59 SER D C 4
ATOM 13003 O O . SER B 1 8 ? 0.827 -2.461 -12.763 0.12 41.76 59 SER D O 4
ATOM 13011 N N . GLN B 1 9 ? 2.177 -1.294 -11.390 0.12 40.95 60 GLN D N 4
ATOM 13012 C CA . GLN B 1 9 ? 2.260 -2.269 -10.338 0.12 40.85 60 GLN D CA 4
ATOM 13013 C C . GLN B 1 9 ? 0.990 -2.276 -9.457 0.12 39.99 60 GLN D C 4
ATOM 13014 O O . GLN B 1 9 ? 1.090 -2.580 -8.247 0.12 39.67 60 GLN D O 4
ATOM 13028 N N . TYR B 1 10 ? -0.185 -1.946 -10.001 0.12 39.84 61 TYR D N 4
ATOM 13029 C CA . TYR B 1 10 ? -1.397 -1.927 -9.200 0.12 39.41 61 TYR D CA 4
ATOM 13030 C C . TYR B 1 10 ? -2.582 -2.259 -10.084 0.12 40.14 61 TYR D C 4
ATOM 13031 O O . TYR B 1 10 ? -3.091 -1.389 -10.788 0.12 40.39 61 TYR D O 4
ATOM 13049 N N . ALA B 1 11 ? -3.072 -3.490 -9.986 0.12 40.67 62 ALA D N 4
ATOM 13050 C CA . ALA B 1 11 ? -4.353 -3.808 -10.572 0.12 41.70 62 ALA D CA 4
ATOM 13051 C C . ALA B 1 11 ? -5.360 -2.814 -10.058 0.12 41.64 62 ALA D C 4
ATOM 13052 O O . ALA B 1 11 ? -5.041 -1.969 -9.234 0.12 40.80 62 ALA D O 4
ATOM 13059 N N . SER B 1 12 ? -6.582 -2.889 -10.562 0.12 42.78 63 SER D N 4
ATOM 13060 C CA . SER B 1 12 ? -7.577 -1.885 -10.214 0.12 43.22 63 SER D CA 4
ATOM 13061 C C . SER B 1 12 ? -8.333 -2.359 -9.004 0.12 43.31 63 SER D C 4
ATOM 13062 O O . SER B 1 12 ? -8.472 -3.559 -8.777 0.12 43.72 63 SER D O 4
ATOM 13070 N N . GLY B 1 13 ? -8.894 -1.402 -8.283 0.12 43.13 64 GLY D N 4
ATOM 13071 C CA . GLY B 1 13 ? -9.443 -1.694 -6.995 0.12 43.20 64 GLY D CA 4
ATOM 13072 C C . GLY B 1 13 ? -8.431 -1.362 -5.921 0.12 41.58 64 GLY D C 4
ATOM 13073 O O . GLY B 1 13 ? -7.692 -0.385 -6.045 0.12 40.67 64 GLY D O 4
ATOM 13077 N N . VAL B 1 14 ? -8.387 -2.158 -4.863 0.12 41.41 65 VAL D N 4
ATOM 13078 C CA . VAL B 1 14 ? -7.732 -1.765 -3.610 0.12 40.21 65 VAL D CA 4
ATOM 13079 C C . VAL B 1 14 ? -6.507 -2.614 -3.373 0.12 39.51 65 VAL D C 4
ATOM 13080 O O . VAL B 1 14 ? -6.607 -3.839 -3.288 0.12 40.25 65 VAL D O 4
ATOM 13093 N N . SER B 1 15 ? -5.382 -1.960 -3.175 0.12 38.41 66 SER D N 4
ATOM 13094 C CA . SER B 1 15 ? -4.118 -2.631 -2.911 0.12 38.02 66 SER D CA 4
ATOM 13095 C C . SER B 1 15 ? -3.757 -2.517 -1.450 0.12 37.35 66 SER D C 4
ATOM 13096 O O . SER B 1 15 ? -3.928 -1.453 -0.853 0.12 36.75 66 SER D O 4
ATOM 13104 N N . GLU B 1 16 ? -3.212 -3.600 -0.896 0.12 37.62 67 GLU D N 4
ATOM 13105 C CA . GLU B 1 16 ? -2.822 -3.660 0.515 0.12 37.13 67 GLU D CA 4
ATOM 13106 C C . GLU B 1 16 ? -1.341 -3.822 0.688 0.12 36.98 67 GLU D C 4
ATOM 13107 O O . GLU B 1 16 ? -0.879 -4.060 1.803 0.12 36.95 67 GLU D O 4
ATOM 13119 N N . LYS B 1 17 ? -0.597 -3.732 -0.403 0.12 37.11 68 LYS D N 4
ATOM 13120 C CA . LYS B 1 17 ? 0.854 -3.887 -0.358 0.12 37.47 68 LYS D CA 4
ATOM 13121 C C . LYS B 1 17 ? 1.462 -3.148 0.807 0.12 37.00 68 LYS D C 4
ATOM 13122 O O . LYS B 1 17 ? 2.326 -3.676 1.517 0.12 37.53 68 LYS D O 4
ATOM 13141 N N . PHE B 1 18 ? 1.052 -1.915 1.000 0.12 36.24 69 PHE D N 4
ATOM 13142 C CA . PHE B 1 18 ? 1.755 -1.014 1.875 0.12 35.97 69 PHE D CA 4
ATOM 13143 C C . PHE B 1 18 ? 0.957 -0.709 3.134 0.12 35.42 69 PHE D C 4
ATOM 13144 O O . PHE B 1 18 ? 1.280 0.231 3.861 0.12 35.19 69 PHE D O 4
ATOM 13161 N N . LYS B 1 19 ? -0.068 -1.512 3.429 0.12 35.44 70 LYS D N 4
ATOM 13162 C CA . LYS B 1 19 ? -0.839 -1.266 4.646 0.12 35.13 70 LYS D CA 4
ATOM 13163 C C . LYS B 1 19 ? 0.036 -1.500 5.873 0.12 35.11 70 LYS D C 4
ATOM 13164 O O . LYS B 1 19 ? 0.169 -0.609 6.711 0.12 34.80 70 LYS D O 4
ATOM 13183 N N . LYS B 1 20 ? 0.708 -2.665 5.936 0.12 35.65 71 LYS D N 4
ATOM 13184 C CA . LYS B 1 20 ? 1.621 -2.962 7.044 0.12 35.90 71 LYS D CA 4
ATOM 13185 C C . LYS B 1 20 ? 2.615 -1.833 7.247 0.12 35.86 71 LYS D C 4
ATOM 13186 O O . LYS B 1 20 ? 2.677 -1.255 8.334 0.12 35.72 71 LYS D O 4
ATOM 13205 N N . GLN B 1 21 ? 3.270 -1.410 6.164 0.12 36.16 72 GLN D N 4
ATOM 13206 C CA . GLN B 1 21 ? 4.461 -0.572 6.154 0.12 36.64 72 GLN D CA 4
ATOM 13207 C C . GLN B 1 21 ? 4.166 0.921 6.292 0.12 36.17 72 GLN D C 4
ATOM 13208 O O . GLN B 1 21 ? 4.906 1.643 6.969 0.12 36.59 72 GLN D O 4
ATOM 13222 N N . PHE B 1 22 ? 3.166 1.429 5.564 0.12 35.61 73 PHE D N 4
ATOM 13223 C CA . PHE B 1 22 ? 2.834 2.847 5.542 0.12 35.50 73 PHE D CA 4
ATOM 13224 C C . PHE B 1 22 ? 1.400 3.120 6.004 0.12 34.97 73 PHE D C 4
ATOM 13225 O O . PHE B 1 22 ? 0.960 4.274 5.957 0.12 35.12 73 PHE D O 4
ATOM 13242 N N . ARG B 1 23 ? 0.664 2.096 6.455 0.12 34.67 74 ARG D N 4
ATOM 13243 C CA . ARG B 1 23 ? -0.733 2.245 6.861 0.12 34.53 74 ARG D CA 4
ATOM 13244 C C . ARG B 1 23 ? -1.535 3.041 5.822 0.12 34.71 74 ARG D C 4
ATOM 13245 O O . ARG B 1 23 ? -2.159 4.059 6.133 0.12 34.98 74 ARG D O 4
ATOM 13266 N N . ILE B 1 24 ? -1.465 2.592 4.562 0.12 34.76 75 ILE D N 4
ATOM 13267 C CA . ILE B 1 24 ? -2.190 3.193 3.453 0.12 35.07 75 ILE D CA 4
ATOM 13268 C C . ILE B 1 24 ? -2.786 2.072 2.628 0.12 35.23 75 ILE D C 4
ATOM 13269 O O . ILE B 1 24 ? -2.246 0.973 2.542 0.12 35.15 75 ILE D O 4
ATOM 13285 N N . TRP B 1 25 ? -3.943 2.354 2.053 0.12 35.73 76 TRP D N 4
ATOM 13286 C CA . TRP B 1 25 ? -4.446 1.623 0.901 0.12 36.15 76 TRP D CA 4
ATOM 13287 C C . TRP B 1 25 ? -4.221 2.420 -0.387 0.12 36.36 76 TRP D C 4
ATOM 13288 O O . TRP B 1 25 ? -4.367 3.642 -0.398 0.12 36.59 76 TRP D O 4
ATOM 13309 N N . ILE B 1 26 ? -3.843 1.734 -1.465 0.12 36.46 77 ILE D N 4
ATOM 13310 C CA . ILE B 1 26 ? -3.557 2.364 -2.753 0.12 36.73 77 ILE D CA 4
ATOM 13311 C C . ILE B 1 26 ? -4.599 1.885 -3.735 0.12 37.49 77 ILE D C 4
ATOM 13312 O O . ILE B 1 26 ? -4.745 0.678 -3.954 0.12 37.74 77 ILE D O 4
ATOM 13328 N N . VAL B 1 27 ? -5.341 2.823 -4.303 0.12 38.14 78 VAL D N 4
ATOM 13329 C CA . VAL B 1 27 ? -6.599 2.532 -4.952 0.12 39.21 78 VAL D CA 4
ATOM 13330 C C . VAL B 1 27 ? -6.561 3.099 -6.364 0.12 39.77 78 VAL D C 4
ATOM 13331 O O . VAL B 1 27 ? -6.115 4.236 -6.575 0.12 39.81 78 VAL D O 4
ATOM 13344 N N . LYS B 1 28 ? -6.992 2.290 -7.327 0.12 40.38 79 LYS D N 4
ATOM 13345 C CA . LYS B 1 28 ? -7.055 2.676 -8.724 0.12 41.15 79 LYS D CA 4
ATOM 13346 C C . LYS B 1 28 ? -8.508 2.547 -9.099 0.12 42.68 79 LYS D C 4
ATOM 13347 O O . LYS B 1 28 ? -9.088 1.465 -8.993 0.12 43.24 79 LYS D O 4
ATOM 13366 N N . GLU B 1 29 ? -9.104 3.689 -9.386 0.12 43.63 80 GLU D N 4
ATOM 13367 C CA . GLU B 1 29 ? -10.504 3.862 -9.752 0.12 45.49 80 GLU D CA 4
ATOM 13368 C C . GLU B 1 29 ? -10.454 4.437 -11.156 0.12 46.48 80 GLU D C 4
ATOM 13369 O O . GLU B 1 29 ? -9.760 5.433 -11.378 0.12 46.34 80 GLU D O 4
ATOM 13381 N N . ASP B 1 30 ? -11.117 3.787 -12.113 0.12 47.60 81 ASP D N 4
ATOM 13382 C CA . ASP B 1 30 ? -11.079 4.312 -13.471 0.12 48.64 81 ASP D CA 4
ATOM 13383 C C . ASP B 1 30 ? -9.656 4.726 -13.893 0.12 47.25 81 ASP D C 4
ATOM 13384 O O . ASP B 1 30 ? -8.689 4.034 -13.589 0.12 45.98 81 ASP D O 4
ATOM 13393 N N . ASP B 1 31 ? -9.550 5.829 -14.631 0.12 47.74 82 ASP D N 4
ATOM 13394 C CA . ASP B 1 31 ? -8.382 6.629 -15.009 0.12 47.03 82 ASP D CA 4
ATOM 13395 C C . ASP B 1 31 ? -7.420 7.000 -13.876 0.12 45.52 82 ASP D C 4
ATOM 13396 O O . ASP B 1 31 ? -6.342 7.553 -14.153 0.12 44.99 82 ASP D O 4
ATOM 13405 N N . THR B 1 32 ? -7.771 6.764 -12.618 0.12 45.01 83 THR D N 4
ATOM 13406 C CA . THR B 1 32 ? -7.156 7.494 -11.526 0.12 44.16 83 THR D CA 4
ATOM 13407 C C . THR B 1 32 ? -6.563 6.561 -10.470 0.12 42.66 83 THR D C 4
ATOM 13408 O O . THR B 1 32 ? -6.962 5.407 -10.327 0.12 42.49 83 THR D O 4
ATOM 13419 N N . LEU B 1 33 ? -5.610 7.095 -9.715 0.12 41.83 84 LEU D N 4
ATOM 13420 C CA . LEU B 1 33 ? -4.954 6.405 -8.617 0.12 40.61 84 LEU D CA 4
ATOM 13421 C C . 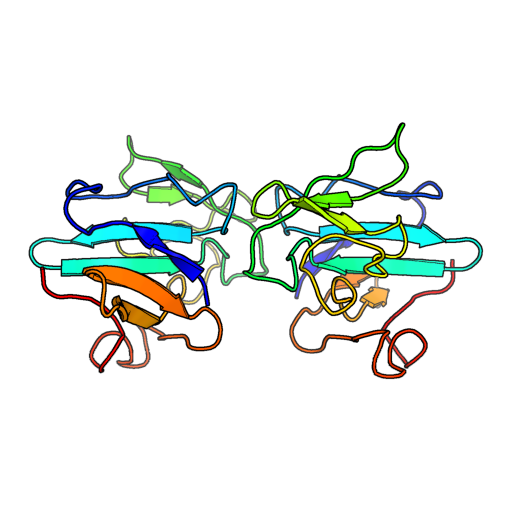LEU B 1 33 ? -4.873 7.381 -7.462 0.12 40.57 84 LEU D C 4
ATOM 13422 O O . LEU B 1 33 ? -4.340 8.477 -7.632 0.12 41.18 84 LEU D O 4
ATOM 13438 N N . TYR B 1 34 ? -5.414 6.993 -6.301 0.12 40.04 85 TYR D N 4
ATOM 13439 C CA . TYR B 1 34 ? -5.375 7.824 -5.105 0.12 40.05 85 TYR D CA 4
ATOM 13440 C C . TYR B 1 34 ? -4.977 6.975 -3.885 0.12 38.93 85 TYR D C 4
ATOM 13441 O O . TYR B 1 34 ? -5.075 5.753 -3.899 0.12 38.38 85 TYR D O 4
ATOM 13459 N N . VAL B 1 35 ? -4.500 7.617 -2.813 0.12 38.80 86 VAL D N 4
ATOM 13460 C CA . VAL B 1 35 ? -3.918 6.892 -1.682 0.12 37.84 86 VAL D CA 4
ATOM 13461 C C . VAL B 1 35 ? -4.671 7.234 -0.395 0.12 38.15 86 VAL D C 4
ATOM 13462 O O . VAL B 1 35 ? -4.686 8.390 0.040 0.12 38.84 86 VAL D O 4
ATOM 13475 N N . ILE B 1 36 ? -5.260 6.224 0.235 0.12 37.82 87 ILE D N 4
ATOM 13476 C CA . ILE B 1 36 ? -6.107 6.410 1.415 0.12 38.27 87 ILE D CA 4
ATOM 13477 C C . ILE B 1 36 ? -5.329 6.056 2.682 0.12 37.37 87 ILE D C 4
ATOM 13478 O O . ILE B 1 36 ? -4.876 4.921 2.843 0.12 36.57 87 ILE D O 4
ATOM 13494 N N . GLU B 1 37 ? -5.217 7.030 3.597 0.12 37.76 88 GLU D N 4
ATOM 13495 C CA . GLU B 1 37 ? -4.709 6.817 4.961 0.12 37.15 88 GLU D CA 4
ATOM 13496 C C . GLU B 1 37 ? -5.589 5.804 5.672 0.12 37.11 88 GLU D C 4
ATOM 13497 O O . GLU B 1 37 ? -6.797 5.999 5.773 0.12 38.09 88 GLU D O 4
ATOM 13509 N N . ALA B 1 38 ? -5.015 4.680 6.075 0.12 36.27 89 ALA D N 4
ATOM 13510 C CA . ALA B 1 38 ? -5.765 3.627 6.753 0.12 36.37 89 ALA D CA 4
ATOM 13511 C C . ALA B 1 38 ? -5.973 4.036 8.216 0.12 36.54 89 ALA D C 4
ATOM 13512 O O . ALA B 1 38 ? -5.454 3.440 9.172 0.12 36.07 89 ALA D O 4
ATOM 13519 N N . LYS B 1 39 ? -6.785 5.077 8.379 0.12 37.48 90 LYS D N 4
ATOM 13520 C CA . LYS B 1 39 ? -7.002 5.648 9.685 0.12 37.92 90 LYS D CA 4
ATOM 13521 C C . LYS B 1 39 ? -8.478 6.014 9.840 0.12 39.47 90 LYS D C 4
ATOM 13522 O O . LYS B 1 39 ? -9.024 6.812 9.077 0.12 40.35 90 LYS D O 4
ATOM 13541 N N . CYS B 1 40 ? -9.099 5.448 10.860 0.12 40.05 91 CYS D N 4
ATOM 13542 C CA . CYS B 1 40 ? -10.528 5.604 11.035 0.12 41.92 91 CYS D CA 4
ATOM 13543 C C . CYS B 1 40 ? -10.826 6.974 11.617 0.12 43.09 91 CYS D C 4
ATOM 13544 O O . CYS B 1 40 ? -10.185 7.429 12.565 0.12 42.65 91 CYS D O 4
ATOM 13551 N N . THR B 1 41 ? -11.770 7.662 11.015 0.12 44.85 92 THR D N 4
ATOM 13552 C CA . THR B 1 41 ? -11.995 9.024 11.461 0.12 46.29 92 THR D CA 4
ATOM 13553 C C . THR B 1 41 ? -12.937 9.103 12.658 0.12 47.97 92 THR D C 4
ATOM 13554 O O . THR B 1 41 ? -13.399 10.195 12.986 0.12 49.56 92 THR D O 4
ATOM 13565 N N . HIS B 1 42 ? -13.220 7.974 13.297 0.12 47.89 93 HIS D N 4
ATOM 13566 C CA . HIS B 1 42 ? -13.850 7.936 14.608 0.12 49.38 93 HIS D CA 4
ATOM 13567 C C . HIS B 1 42 ? -12.860 8.110 15.763 0.12 48.10 93 HIS D C 4
ATOM 13568 O O . HIS B 1 42 ? -12.599 9.236 16.186 0.12 48.97 93 HIS D O 4
ATOM 13582 N N . LEU B 1 43 ? -12.311 6.999 16.278 0.12 46.28 94 LEU D N 4
ATOM 13583 C CA . LEU B 1 43 ? -11.291 7.028 17.324 0.12 45.11 94 LEU D CA 4
ATOM 13584 C C . LEU B 1 43 ? -9.973 6.396 16.862 0.12 42.82 94 LEU D C 4
ATOM 13585 O O . LEU B 1 43 ? -9.353 5.630 17.612 0.12 41.87 94 LEU D O 4
ATOM 13601 N N . GLY B 1 44 ? -9.564 6.698 15.630 0.12 42.08 95 GLY D N 4
ATOM 13602 C CA . GLY B 1 44 ? -8.229 6.424 15.115 0.12 40.38 95 GLY D CA 4
ATOM 13603 C C . GLY B 1 44 ? -7.840 4.980 14.992 0.12 39.13 95 GLY D C 4
ATOM 13604 O O . GLY B 1 44 ? -6.657 4.710 14.815 0.12 37.97 95 GLY D O 4
ATOM 13608 N N . CYS B 1 45 ? -8.779 4.043 15.080 0.12 39.65 96 CYS D N 4
ATOM 13609 C CA . CYS B 1 45 ? -8.398 2.662 14.893 0.12 38.86 96 CYS D CA 4
ATOM 13610 C C . CYS B 1 45 ? -8.007 2.454 13.430 0.12 38.26 96 CYS D C 4
ATOM 13611 O O . CYS B 1 45 ? -8.290 3.271 12.542 0.12 38.65 96 CYS D O 4
ATOM 13618 N N . THR B 1 46 ? -7.327 1.357 13.180 0.12 37.58 97 THR D N 4
ATOM 13619 C CA . THR B 1 46 ? -6.962 1.023 11.826 0.12 37.10 97 THR D CA 4
ATOM 13620 C C . THR B 1 46 ? -7.990 0.007 11.370 0.12 38.09 97 THR D C 4
ATOM 13621 O O . THR B 1 46 ? -8.025 -1.105 11.914 0.12 38.43 97 THR D O 4
ATOM 13632 N N . PRO B 1 47 ? -8.875 0.349 10.399 0.12 38.82 98 PRO D N 4
ATOM 13633 C CA . PRO B 1 47 ? -9.829 -0.636 9.909 0.12 40.07 98 PRO D CA 4
ATOM 13634 C C . PRO B 1 47 ? -9.110 -1.528 8.917 0.12 39.64 98 PRO D C 4
ATOM 13635 O O . PRO B 1 47 ? -7.888 -1.426 8.769 0.12 38.41 98 PRO D O 4
ATOM 13646 N N . ASN B 1 48 ? -9.874 -2.374 8.220 0.12 40.99 99 ASN D N 4
ATOM 13647 C CA . ASN B 1 48 ? -9.343 -3.443 7.411 0.12 41.10 99 ASN D CA 4
ATOM 13648 C C . ASN B 1 48 ? -10.111 -3.508 6.102 0.12 42.12 99 ASN D C 4
ATOM 13649 O O . ASN B 1 48 ? -11.343 -3.478 6.090 0.12 43.68 99 ASN D O 4
ATOM 13660 N N . TRP B 1 49 ? -9.366 -3.592 5.012 0.12 41.44 100 TRP D N 4
ATOM 13661 C CA . TRP B 1 49 ? -9.952 -3.871 3.730 0.12 42.48 100 TRP D CA 4
ATOM 13662 C C . TRP B 1 49 ? -10.538 -5.268 3.724 0.12 44.23 100 TRP D C 4
ATOM 13663 O O . TRP B 1 49 ? -9.878 -6.224 4.148 0.12 44.16 100 TRP D O 4
ATOM 13684 N N . LEU B 1 50 ? -11.730 -5.374 3.102 0.12 46.12 101 LEU D N 4
ATOM 13685 C CA . LEU B 1 50 ? -12.700 -6.435 3.285 0.12 48.29 101 LEU D CA 4
ATOM 13686 C C . LEU B 1 50 ? -13.348 -6.708 1.913 0.12 49.28 101 LEU D C 4
ATOM 13687 O O . LEU B 1 50 ? -14.389 -6.130 1.565 0.12 50.54 101 LEU D O 4
ATOM 13703 N N . ALA B 1 51 ? -12.731 -7.617 1.165 0.12 48.89 102 ALA D N 4
ATOM 13704 C CA . ALA B 1 51 ? -13.012 -7.757 -0.258 0.12 49.66 102 ALA D CA 4
ATOM 13705 C C . ALA B 1 51 ? -14.473 -8.098 -0.546 0.12 52.60 102 ALA D C 4
ATOM 13706 O O . ALA B 1 51 ? -15.218 -7.260 -1.058 0.12 53.66 102 ALA D O 4
ATOM 13713 N N . SER B 1 52 ? -14.856 -9.355 -0.347 0.12 54.22 103 SER D N 4
ATOM 13714 C CA . SER B 1 52 ? -16.267 -9.693 -0.281 0.12 57.44 103 SER D CA 4
ATOM 13715 C C . SER B 1 52 ? -16.984 -8.816 0.733 0.12 58.40 103 SER D C 4
ATOM 13716 O O . SER B 1 52 ? -17.196 -9.213 1.888 0.12 60.54 103 SER D O 4
ATOM 13724 N N . GLU B 1 53 ? -17.352 -7.617 0.314 0.12 57.17 104 GLU D N 4
ATOM 13725 C CA . GLU B 1 53 ? -18.167 -6.672 1.046 0.12 58.55 104 GLU D CA 4
ATOM 13726 C C . GLU B 1 53 ? -17.912 -5.274 0.577 0.12 57.19 104 GLU D C 4
ATOM 13727 O O . GLU B 1 53 ? -18.678 -4.369 0.904 0.12 58.47 104 GLU D O 4
ATOM 13739 N N . GLY B 1 54 ? -16.875 -5.096 -0.220 0.12 54.93 105 GLY D N 4
ATOM 13740 C CA . GLY B 1 54 ? -16.558 -3.789 -0.730 0.12 53.81 105 GLY D CA 4
ATOM 13741 C C . GLY B 1 54 ? -16.469 -2.754 0.356 0.12 52.69 105 GLY D C 4
ATOM 13742 O O . GLY B 1 54 ? -16.805 -1.596 0.108 0.12 53.05 105 GLY D O 4
ATOM 13746 N N . LYS B 1 55 ? -16.005 -3.143 1.551 0.12 51.56 106 LYS D N 4
ATOM 13747 C CA . LYS B 1 55 ? -15.894 -2.250 2.695 0.12 50.60 106 LYS D CA 4
ATOM 13748 C C . LYS B 1 55 ? -14.483 -2.261 3.270 0.12 48.30 106 LYS D C 4
ATOM 13749 O O . LYS B 1 55 ? -13.824 -3.302 3.366 0.12 47.89 106 LYS D O 4
ATOM 13768 N N . PHE B 1 56 ? -14.053 -1.103 3.726 0.12 46.90 107 PHE D N 4
ATOM 13769 C CA . PHE B 1 56 ? -13.120 -1.074 4.836 0.12 45.26 107 PHE D CA 4
ATOM 13770 C C . PHE B 1 56 ? -13.968 -1.107 6.097 0.12 46.68 107 PHE D C 4
ATOM 13771 O O . PHE B 1 56 ? -14.964 -0.391 6.178 0.12 48.28 107 PHE D O 4
ATOM 13788 N N . LYS B 1 57 ? -13.591 -1.972 7.052 0.12 46.29 108 LYS D N 4
ATOM 13789 C CA . LYS B 1 57 ? -14.378 -2.257 8.248 0.12 47.71 108 LYS D CA 4
ATOM 13790 C C . LYS B 1 57 ? -13.546 -2.041 9.501 0.12 46.16 108 LYS D C 4
ATOM 13791 O O . LYS B 1 57 ? -12.534 -2.717 9.712 0.12 44.84 108 LYS D O 4
ATOM 13810 N N . CYS B 1 58 ? -13.997 -1.134 10.345 0.12 46.45 109 CYS D N 4
ATOM 13811 C CA . CYS B 1 58 ? -13.227 -0.775 11.524 0.12 45.11 109 CYS D CA 4
ATOM 13812 C C . CYS B 1 58 ? -13.628 -1.668 12.680 0.12 46.16 109 CYS D C 4
ATOM 13813 O O . CYS B 1 58 ? -14.753 -1.557 13.177 0.12 48.33 109 CYS D O 4
ATOM 13820 N N . PRO B 1 59 ? -12.701 -2.460 13.219 0.12 44.93 110 PRO D N 4
ATOM 13821 C CA . PRO B 1 59 ? -13.066 -3.490 14.189 0.12 46.10 110 PRO D CA 4
ATOM 13822 C C . PRO B 1 59 ? -13.442 -2.958 15.567 0.12 46.42 110 PRO D C 4
ATOM 13823 O O . PRO B 1 59 ? -13.993 -3.716 16.370 0.12 47.44 110 PRO D O 4
ATOM 13834 N N . CYS B 1 60 ? -13.151 -1.698 15.888 0.12 45.78 111 CYS D N 4
ATOM 13835 C CA . CYS B 1 60 ? -13.277 -1.295 17.281 0.12 46.15 111 CYS D CA 4
ATOM 13836 C C . CYS B 1 60 ? -14.718 -1.010 17.636 0.12 48.65 111 CYS D C 4
ATOM 13837 O O . CYS B 1 60 ? -15.291 -1.737 18.444 0.12 49.88 111 CYS D O 4
ATOM 13844 N N . HIS B 1 61 ? -15.309 0.039 17.040 0.12 49.65 112 HIS D N 4
ATOM 13845 C CA . HIS B 1 61 ? -16.725 0.358 17.182 0.12 52.52 112 HIS D CA 4
ATOM 13846 C C . HIS B 1 61 ? -17.497 0.374 15.854 0.12 54.21 112 HIS D C 4
ATOM 13847 O O . HIS B 1 61 ? -18.594 0.962 15.795 0.12 56.84 112 HIS D O 4
ATOM 13861 N N . GLY B 1 62 ? -16.966 -0.210 14.793 0.12 52.98 113 GLY D N 4
ATOM 13862 C CA . GLY B 1 62 ? -17.795 -0.700 13.704 0.12 54.80 113 GLY D CA 4
ATOM 13863 C C . GLY B 1 62 ? -17.952 0.139 12.458 0.12 54.82 113 GLY D C 4
ATOM 13864 O O . GLY B 1 62 ? -18.714 -0.249 11.598 0.12 56.69 113 GLY D O 4
ATOM 13868 N N . SER B 1 63 ? -17.212 1.218 12.284 0.12 52.96 114 SER D N 4
ATOM 13869 C CA . SER B 1 63 ? -17.428 2.055 11.110 0.12 53.28 114 SER D CA 4
ATOM 13870 C C . SER B 1 63 ? -17.168 1.302 9.793 0.12 52.62 114 SER D C 4
ATOM 13871 O O . SER B 1 63 ? -16.325 0.405 9.696 0.12 50.88 114 SER D O 4
ATOM 13879 N N . GLY B 1 64 ? -17.974 1.635 8.794 0.12 54.27 115 GLY D N 4
ATOM 13880 C CA . GLY B 1 64 ? -17.857 1.053 7.460 0.12 53.87 115 GLY D CA 4
ATOM 13881 C C . GLY B 1 64 ? -17.616 2.125 6.420 0.12 53.41 115 GLY D C 4
ATOM 13882 O O . GLY B 1 64 ? -18.271 3.178 6.442 0.12 54.92 115 GLY D O 4
ATOM 13886 N N . PHE B 1 65 ? -16.670 1.842 5.499 0.12 51.50 116 PHE D N 4
ATOM 13887 C CA . PHE B 1 65 ? -16.337 2.736 4.405 0.12 51.08 116 PHE D CA 4
ATOM 13888 C C . PHE B 1 65 ? -16.382 2.022 3.052 0.12 51.10 116 PHE D C 4
ATOM 13889 O O . PHE B 1 65 ? -15.988 0.859 2.928 0.12 50.01 116 PHE D O 4
ATOM 13906 N N . THR B 1 66 ? -16.837 2.717 2.020 0.12 52.46 117 THR D N 4
ATOM 13907 C CA . THR B 1 66 ? -16.801 2.100 0.694 0.12 52.44 117 THR D CA 4
ATOM 13908 C C . THR B 1 66 ? -15.355 2.091 0.168 0.12 49.65 117 THR D C 4
ATOM 13909 O O . THR B 1 66 ? -14.455 2.632 0.801 0.12 47.93 117 THR D O 4
ATOM 13920 N N . PRO B 1 67 ? -15.102 1.445 -0.978 0.12 49.33 118 PRO D N 4
ATOM 13921 C CA . PRO B 1 67 ? -13.713 1.352 -1.476 0.12 46.91 118 PRO D CA 4
ATOM 13922 C C . PRO B 1 67 ? -13.083 2.694 -1.804 0.12 46.04 118 PRO D C 4
ATOM 13923 O O . PRO B 1 67 ? -11.859 2.764 -1.907 0.12 44.20 118 PRO D O 4
ATOM 13934 N N . ASP B 1 68 ? -13.856 3.756 -1.957 0.12 47.57 119 ASP D N 4
ATOM 13935 C CA . ASP B 1 68 ? -13.326 5.110 -2.079 0.12 47.12 119 ASP D CA 4
ATOM 13936 C C . ASP B 1 68 ? -13.079 5.762 -0.719 0.12 46.66 119 ASP D C 4
ATOM 13937 O O . ASP B 1 68 ? -12.651 6.914 -0.646 0.12 46.43 119 ASP D O 4
ATOM 13946 N N . GLY B 1 69 ? -13.327 5.040 0.349 0.12 46.67 120 GLY D N 4
ATOM 13947 C CA . GLY B 1 69 ? -13.218 5.557 1.684 0.12 46.30 120 GLY D CA 4
ATOM 13948 C C . GLY B 1 69 ? -14.333 6.506 2.137 0.12 48.62 120 GLY D C 4
ATOM 13949 O O . GLY B 1 69 ? -14.201 7.084 3.214 0.12 48.64 120 GLY D O 4
ATOM 13953 N N . ILE B 1 70 ? -15.411 6.720 1.363 0.12 50.79 121 ILE D N 4
ATOM 13954 C CA . ILE B 1 70 ? -16.467 7.574 1.897 0.12 53.39 121 ILE D CA 4
ATOM 13955 C C . ILE B 1 70 ? -17.164 6.803 3.007 0.12 54.22 121 ILE D C 4
ATOM 13956 O O . ILE B 1 70 ? -17.362 5.579 2.929 0.12 54.12 121 ILE D O 4
ATOM 13972 N N . ASN B 1 71 ? -17.477 7.519 4.078 0.12 55.33 122 ASN D N 4
ATOM 13973 C CA . ASN B 1 71 ? -18.116 6.935 5.240 0.12 56.28 122 ASN D CA 4
ATOM 13974 C C . ASN B 1 71 ? -19.581 6.738 4.969 0.12 59.68 122 ASN D C 4
ATOM 13975 O O . ASN B 1 71 ? -20.324 7.697 4.746 0.12 62.11 122 ASN D O 4
ATOM 13986 N N . ILE B 1 72 ? -19.990 5.486 5.011 0.12 60.17 123 ILE D N 4
ATOM 13987 C CA . ILE B 1 72 ? -21.383 5.133 4.841 0.12 63.68 123 ILE D CA 4
ATOM 13988 C C . ILE B 1 72 ? -22.021 4.764 6.158 0.12 65.39 123 ILE D C 4
ATOM 13989 O O . ILE B 1 72 ? -23.262 4.864 6.275 0.12 69.07 123 ILE D O 4
ATOM 14005 N N . GLU B 1 73 ? -21.210 4.417 7.173 0.12 63.24 124 GLU D N 4
ATOM 14006 C CA . GLU B 1 73 ? -21.752 3.959 8.441 0.12 64.91 124 GLU D CA 4
ATOM 14007 C C . GLU B 1 73 ? -20.687 3.866 9.545 0.12 62.40 124 GLU D C 4
ATOM 14008 O O . GLU B 1 73 ? -19.674 4.572 9.537 0.12 59.61 124 GLU D O 4
ATOM 14020 N N . GLY B 1 74 ? -20.957 2.946 10.500 0.12 63.79 125 GLY D N 4
ATOM 14021 C CA . GLY B 1 74 ? -20.744 3.138 11.919 0.12 62.14 125 GLY D CA 4
ATOM 14022 C C . GLY B 1 74 ? -20.838 4.586 12.356 0.12 62.32 125 GLY D C 4
ATOM 14023 O O . GLY B 1 74 ? -21.579 5.392 11.763 0.12 64.17 125 GLY D O 4
ATOM 14027 N N . PRO B 1 75 ? -20.099 4.929 13.430 0.12 60.55 126 PRO D N 4
ATOM 14028 C CA . PRO B 1 75 ? -20.081 6.311 13.946 0.12 60.95 126 PRO D CA 4
ATOM 14029 C C . PRO B 1 75 ? -19.167 7.297 13.248 0.12 59.00 126 PRO D C 4
ATOM 14030 O O . PRO B 1 75 ? -19.233 8.485 13.600 0.12 59.97 126 PRO D O 4
ATOM 14041 N N . ALA B 1 76 ? -18.337 6.886 12.286 0.12 56.62 127 ALA D N 4
ATOM 14042 C CA . ALA B 1 76 ? -17.332 7.796 11.766 0.12 55.00 127 ALA D CA 4
ATOM 14043 C C . ALA B 1 76 ? -18.014 8.949 11.041 0.12 57.52 127 ALA D C 4
ATOM 14044 O O . ALA B 1 76 ? -18.917 8.719 10.238 0.12 59.50 127 ALA D O 4
ATOM 14051 N N . PRO B 1 77 ? -17.606 10.192 11.286 0.12 57.78 128 PRO D N 4
ATOM 14052 C CA . PRO B 1 77 ? -18.321 11.366 10.751 0.12 60.82 128 PRO D CA 4
ATOM 14053 C C . PRO B 1 77 ? -17.825 11.893 9.412 0.12 60.33 128 PRO D C 4
ATOM 14054 O O . PRO B 1 77 ? -18.100 13.055 9.103 0.12 62.93 128 PRO D O 4
ATOM 14065 N N . ARG B 1 78 ? -17.025 11.152 8.671 0.12 57.23 129 ARG D N 4
ATOM 14066 C CA . ARG B 1 78 ? -16.359 11.762 7.533 0.12 56.59 129 ARG D CA 4
ATOM 14067 C C . ARG B 1 78 ? -15.624 10.686 6.756 0.12 53.94 129 ARG D C 4
ATOM 14068 O O . ARG B 1 78 ? -15.324 9.611 7.292 0.12 52.26 129 ARG D O 4
ATOM 14089 N N . PRO B 1 79 ? -15.327 10.939 5.488 0.12 53.65 130 PRO D N 4
ATOM 14090 C CA . PRO B 1 79 ? -14.543 9.972 4.708 0.12 51.19 130 PRO D CA 4
ATOM 14091 C C . PRO B 1 79 ? -13.123 9.864 5.247 0.12 48.59 130 PRO D C 4
ATOM 14092 O O . PRO B 1 79 ? -12.590 10.832 5.798 0.12 48.58 130 PRO D O 4
ATOM 14103 N N . LEU B 1 80 ? -12.513 8.669 5.074 0.12 46.64 131 LEU D N 4
ATOM 14104 C CA . LEU B 1 80 ? -11.067 8.493 5.244 0.12 44.39 131 LEU D CA 4
ATOM 14105 C C . LEU B 1 80 ? -10.296 9.472 4.369 0.12 44.14 131 LEU D C 4
ATOM 14106 O O . LEU B 1 80 ? -10.729 9.821 3.272 0.12 44.95 131 LEU D O 4
ATOM 14122 N N . GLU B 1 81 ? -9.173 9.948 4.871 0.12 43.20 132 GLU D N 4
ATOM 14123 C CA . GLU B 1 81 ? -8.421 11.008 4.210 0.12 43.48 132 GLU D CA 4
ATOM 14124 C C . GLU B 1 81 ? -7.502 10.461 3.123 0.12 42.17 132 GLU D C 4
ATOM 14125 O O . GLU B 1 81 ? -7.236 9.259 3.039 0.12 40.80 132 GLU D O 4
ATOM 14137 N N . ARG B 1 82 ? -6.998 11.377 2.292 0.12 42.81 133 ARG D N 4
ATOM 14138 C CA . ARG B 1 82 ? -6.104 11.028 1.200 0.12 41.90 133 ARG D CA 4
ATOM 14139 C C . ARG B 1 82 ? -4.848 11.890 1.197 0.12 41.91 133 ARG D C 4
ATOM 14140 O O . ARG B 1 82 ? -4.876 13.052 1.592 0.12 43.17 133 ARG D O 4
ATOM 14161 N N . PHE B 1 83 ? -3.757 11.319 0.678 0.12 40.82 134 PHE D N 4
ATOM 14162 C CA . PHE B 1 83 ? -2.460 11.967 0.680 0.12 41.00 134 PHE D CA 4
ATOM 14163 C C . PHE B 1 83 ? -2.057 12.444 -0.714 0.12 41.65 134 PHE D C 4
ATOM 14164 O O . PHE B 1 83 ? -2.496 11.909 -1.729 0.12 41.26 134 PHE D O 4
ATOM 14181 N N . LYS B 1 84 ? -1.154 13.421 -0.736 0.12 42.81 135 LYS D N 4
ATOM 14182 C CA . LYS B 1 84 ? -0.559 13.926 -1.970 0.12 43.67 135 LYS D CA 4
ATOM 14183 C C . LYS B 1 84 ? 0.202 12.819 -2.700 0.12 42.56 135 LYS D C 4
ATOM 14184 O O . LYS B 1 84 ? 0.913 12.025 -2.074 0.12 41.75 135 LYS D O 4
ATOM 14203 N N . VAL B 1 85 ? 0.057 12.752 -4.032 0.12 42.76 136 VAL D N 4
ATOM 14204 C CA . VAL B 1 85 ? 0.705 11.693 -4.793 0.12 42.10 136 VAL D CA 4
ATOM 14205 C C . VAL B 1 85 ? 1.126 12.188 -6.163 0.12 43.41 136 VAL D C 4
ATOM 14206 O O . VAL B 1 85 ? 0.290 12.553 -7.003 0.12 44.41 136 VAL D O 4
ATOM 14219 N N . ALA B 1 86 ? 2.424 12.131 -6.408 0.12 43.66 137 ALA D N 4
ATOM 14220 C CA . ALA B 1 86 ? 2.986 12.628 -7.644 0.12 44.97 137 ALA D CA 4
ATOM 14221 C C . ALA B 1 86 ? 4.017 11.645 -8.166 0.12 44.54 137 ALA D C 4
ATOM 14222 O O . ALA B 1 86 ? 4.664 10.927 -7.399 0.12 43.70 137 ALA D O 4
ATOM 14229 N N . LEU B 1 87 ? 4.183 11.647 -9.491 0.12 45.37 138 LEU D N 4
ATOM 14230 C CA . LEU B 1 87 ? 5.311 10.971 -10.146 0.12 45.64 138 LEU D CA 4
ATOM 14231 C C . LEU B 1 87 ? 6.614 11.724 -9.961 0.12 47.39 138 LEU D C 4
ATOM 14232 O O . LEU B 1 87 ? 6.696 12.907 -10.290 0.12 48.90 138 LEU D O 4
ATOM 14248 N N . GLY B 1 88 ? 7.641 11.015 -9.440 0.12 47.46 139 GLY D N 4
ATOM 14249 C CA . GLY B 1 88 ? 8.977 11.565 -9.347 0.12 49.48 139 GLY D CA 4
ATOM 14250 C C . GLY B 1 88 ? 9.724 11.546 -10.691 0.12 51.08 139 GLY D C 4
ATOM 14251 O O . GLY B 1 88 ? 9.223 11.152 -11.730 0.12 50.42 139 GLY D O 4
ATOM 14255 N N . ASP B 1 89 ? 10.988 11.933 -10.677 0.12 53.42 140 ASP D N 4
ATOM 14256 C CA . ASP B 1 89 ? 11.678 12.084 -11.966 0.12 55.36 140 ASP D CA 4
ATOM 14257 C C . ASP B 1 89 ? 11.907 10.734 -12.648 0.12 54.96 140 ASP D C 4
ATOM 14258 O O . ASP B 1 89 ? 12.346 10.668 -13.805 0.12 56.19 140 ASP D O 4
ATOM 14267 N N . ASP B 1 90 ? 11.560 9.660 -11.937 0.12 53.36 141 ASP D N 4
ATOM 14268 C CA . ASP B 1 90 ? 11.990 8.310 -12.250 0.12 53.17 141 ASP D CA 4
ATOM 14269 C C . ASP B 1 90 ? 10.826 7.392 -12.552 0.12 50.95 141 ASP D C 4
ATOM 14270 O O . ASP B 1 90 ? 11.043 6.196 -12.761 0.12 50.78 141 ASP D O 4
ATOM 14279 N N . GLY B 1 91 ? 9.601 7.917 -12.523 0.12 49.52 142 GLY D N 4
ATOM 14280 C CA . GLY B 1 91 ? 8.416 7.169 -12.871 0.12 47.84 142 GLY D CA 4
ATOM 14281 C C . GLY B 1 91 ? 7.651 6.570 -11.716 0.12 45.93 142 GLY D C 4
ATOM 14282 O O . GLY B 1 91 ? 6.536 6.066 -11.916 0.12 44.71 142 GLY D O 4
ATOM 14286 N N . GLN B 1 92 ? 8.186 6.634 -10.513 0.12 45.85 143 GLN D N 4
ATOM 14287 C CA . GLN B 1 92 ? 7.541 6.006 -9.374 0.12 44.28 143 GLN D CA 4
ATOM 14288 C C . GLN B 1 92 ? 6.746 7.014 -8.557 0.12 43.50 143 GLN D C 4
ATOM 14289 O O . GLN B 1 92 ? 6.948 8.222 -8.640 0.12 44.47 143 GLN D O 4
ATOM 14303 N N . ILE B 1 93 ? 5.778 6.490 -7.819 0.12 41.99 144 ILE D N 4
ATOM 14304 C CA . ILE B 1 93 ? 4.814 7.295 -7.082 0.12 41.34 144 ILE D CA 4
ATOM 14305 C C . ILE B 1 93 ? 5.463 7.749 -5.791 0.12 41.49 144 ILE D C 4
ATOM 14306 O O . ILE B 1 93 ? 6.123 6.969 -5.101 0.12 41.10 144 ILE D O 4
ATOM 14322 N N . ILE B 1 94 ? 5.360 9.035 -5.528 0.12 42.26 145 ILE D N 4
ATOM 14323 C CA . ILE B 1 94 ? 5.795 9.644 -4.285 0.12 42.55 145 ILE D CA 4
ATOM 14324 C C . ILE B 1 94 ? 4.539 9.977 -3.514 0.12 41.66 145 ILE D C 4
ATOM 14325 O O . ILE B 1 94 ? 3.616 10.570 -4.081 0.12 41.99 145 ILE D O 4
ATOM 14341 N N . VAL B 1 95 ? 4.484 9.544 -2.250 0.12 40.72 146 VAL D N 4
ATOM 14342 C CA . VAL B 1 95 ? 3.451 9.953 -1.298 0.12 40.20 146 VAL D CA 4
ATOM 14343 C C . VAL B 1 95 ? 4.084 10.897 -0.292 0.12 41.23 146 VAL D C 4
ATOM 14344 O O . VAL B 1 95 ? 5.034 10.516 0.389 0.12 41.61 146 VAL D O 4
ATOM 14357 N N . ASP B 1 96 ? 3.548 12.115 -0.177 0.12 41.89 147 ASP D N 4
ATOM 14358 C CA . ASP B 1 96 ? 3.856 13.021 0.932 0.12 43.07 147 ASP D CA 4
ATOM 14359 C C . ASP B 1 96 ? 2.711 13.038 1.957 0.12 42.58 147 ASP D C 4
ATOM 14360 O O . ASP B 1 96 ? 1.584 13.430 1.646 0.12 42.99 147 ASP D O 4
ATOM 14369 N N . GLU B 1 97 ? 2.998 12.630 3.177 0.12 41.97 148 GLU D N 4
ATOM 14370 C CA . GLU B 1 97 ? 1.958 12.643 4.208 0.12 41.56 148 GLU D CA 4
ATOM 14371 C C . GLU B 1 97 ? 1.717 14.027 4.798 0.12 43.20 148 GLU D C 4
ATOM 14372 O O . GLU B 1 97 ? 0.609 14.262 5.300 0.12 43.20 148 GLU D O 4
ATOM 14384 N N . SER B 1 98 ? 2.733 14.907 4.798 0.12 44.84 149 SER D N 4
ATOM 14385 C CA . SER B 1 98 ? 2.565 16.253 5.338 0.12 46.78 149 SER D CA 4
ATOM 14386 C C . SER B 1 98 ? 1.165 16.784 5.038 0.12 47.46 149 SER D C 4
ATOM 14387 O O . SER B 1 98 ? 0.396 17.105 5.963 0.12 48.33 149 SER D O 4
ATOM 14395 N N . THR B 1 99 ? 0.795 16.782 3.759 0.12 47.36 150 THR D N 4
ATOM 14396 C CA . THR B 1 99 ? -0.469 17.292 3.260 0.12 48.33 150 THR D CA 4
ATOM 14397 C C . THR B 1 99 ? -1.505 16.181 3.291 0.12 46.67 150 THR D C 4
ATOM 14398 O O . THR B 1 99 ? -1.170 15.046 3.625 0.12 44.97 150 THR D O 4
ATOM 14409 N N . ARG B 1 100 ? -2.736 16.500 2.855 0.12 47.48 151 ARG D N 4
ATOM 14410 C CA . ARG B 1 100 ? -3.905 15.622 2.945 0.12 46.34 151 ARG D CA 4
ATOM 14411 C C . ARG B 1 100 ? -5.115 16.315 2.328 0.12 47.96 151 ARG D C 4
ATOM 14412 O O . ARG B 1 100 ? -5.161 17.542 2.246 0.12 50.09 151 ARG D O 4
ATOM 14433 N N . TYR B 1 101 ? -6.122 15.515 1.953 0.12 47.23 152 TYR D N 4
ATOM 14434 C CA . TYR B 1 101 ? -7.295 15.975 1.211 0.12 48.93 152 TYR D CA 4
ATOM 14435 C C . TYR B 1 101 ? -8.554 15.385 1.829 0.12 48.81 152 TYR D C 4
ATOM 14436 O O . TYR B 1 101 ? -8.751 14.162 1.807 0.12 47.09 152 TYR D O 4
ATOM 14454 N N . ARG B 1 102 ? -9.404 16.267 2.371 0.12 50.93 153 ARG D N 4
ATOM 14455 C CA . ARG B 1 102 ? -10.579 15.881 3.136 0.12 51.66 153 ARG D CA 4
ATOM 14456 C C . ARG B 1 102 ? -11.808 15.863 2.224 0.12 53.62 153 ARG D C 4
ATOM 14457 O O . ARG B 1 102 ? -12.290 16.917 1.791 0.12 55.64 153 ARG D O 4
ATOM 14478 N N . GLY B 1 103 ? -12.334 14.666 1.965 0.12 53.29 154 GLY D N 4
ATOM 14479 C CA . GLY B 1 103 ? -13.447 14.527 1.054 0.12 55.24 154 GLY D CA 4
ATOM 14480 C C . GLY B 1 103 ? -14.734 15.200 1.510 0.12 58.52 154 GLY D C 4
ATOM 14481 O O . GLY B 1 103 ? -15.645 15.385 0.706 0.12 60.81 154 GLY D O 4
ATOM 14485 N N . GLU B 1 104 ? -14.860 15.539 2.790 0.12 59.01 155 GLU D N 4
ATOM 14486 C CA . GLU B 1 104 ? -16.002 16.371 3.166 0.12 62.43 155 GLU D CA 4
ATOM 14487 C C . GLU B 1 104 ? -15.877 17.737 2.534 0.12 64.39 155 GLU D C 4
ATOM 14488 O O . GLU B 1 104 ? -16.889 18.350 2.160 0.12 67.80 155 GLU D O 4
ATOM 14500 N N . ARG B 1 105 ? -14.645 18.221 2.435 0.12 62.60 156 ARG D N 4
ATOM 14501 C CA . ARG B 1 105 ? -14.323 19.503 1.844 0.12 64.49 156 ARG D CA 4
ATOM 14502 C C . ARG B 1 105 ? -14.107 19.395 0.344 0.12 64.60 156 ARG D C 4
ATOM 14503 O O . ARG B 1 105 ? -13.506 20.293 -0.251 0.12 65.67 156 ARG D O 4
ATOM 14524 N N . GLY B 1 106 ? -14.611 18.325 -0.270 0.12 63.68 157 GLY D N 4
ATOM 14525 C CA . GLY B 1 106 ? -14.263 17.951 -1.629 0.12 63.83 157 GLY D CA 4
ATOM 14526 C C . GLY B 1 106 ? -12.877 18.363 -2.062 0.12 61.54 157 GLY D C 4
ATOM 14527 O O . GLY B 1 106 ? -12.728 18.993 -3.106 0.12 62.26 157 GLY D O 4
ATOM 14531 N N . GLU B 1 107 ? -11.853 18.054 -1.274 0.12 59.01 158 GLU D N 4
ATOM 14532 C CA . GLU B 1 107 ? -10.495 18.380 -1.669 0.12 57.35 158 GLU D CA 4
ATOM 14533 C C . GLU B 1 107 ? -9.932 17.357 -2.644 0.12 54.87 158 GLU D C 4
ATOM 14534 O O . GLU B 1 107 ? -8.836 17.553 -3.179 0.12 53.65 158 GLU D O 4
ATOM 14546 N N . TRP B 1 108 ? -10.707 16.311 -2.923 0.12 54.40 159 TRP D N 4
ATOM 14547 C CA . TRP B 1 108 ? -10.249 15.143 -3.640 0.12 52.16 159 TRP D CA 4
ATOM 14548 C C . TRP B 1 108 ? -9.965 15.434 -5.103 0.12 52.69 159 TRP D C 4
ATOM 14549 O O . TRP B 1 108 ? -9.244 14.673 -5.753 0.12 51.01 159 TRP D O 4
ATOM 14570 N N . ASP B 1 109 ? -10.524 16.505 -5.653 0.12 55.22 160 ASP D N 4
ATOM 14571 C CA . ASP B 1 109 ? -10.269 16.807 -7.055 0.12 55.99 160 ASP D CA 4
ATOM 14572 C C . ASP B 1 109 ? -9.229 17.890 -7.209 0.12 56.20 160 ASP D C 4
ATOM 14573 O O . ASP B 1 109 ? -9.191 18.539 -8.268 0.12 56.83 160 ASP D O 4
ATOM 14582 N N . LYS B 1 110 ? -8.401 18.068 -6.176 0.12 55.81 161 LYS D N 4
ATOM 14583 C CA . LYS B 1 110 ? -7.385 19.105 -6.133 0.12 56.53 161 LYS D CA 4
ATOM 14584 C C . LYS B 1 110 ? -6.097 18.605 -6.771 0.12 54.50 161 LYS D C 4
ATOM 14585 O O . LYS B 1 110 ? -5.912 17.397 -6.944 0.12 52.19 161 LYS D O 4
ATOM 14604 N N . PRO B 1 111 ? -5.179 19.515 -7.097 0.12 55.58 162 PRO D N 4
ATOM 14605 C CA . PRO B 1 111 ? -3.885 19.095 -7.636 0.12 54.16 162 PRO D CA 4
ATOM 14606 C C . PRO B 1 111 ? -3.127 18.239 -6.645 0.12 52.39 162 PRO D C 4
ATOM 14607 O O . PRO B 1 111 ? -2.486 18.746 -5.727 0.12 53.12 162 PRO D O 4
ATOM 14618 N N . GLY B 1 112 ? -3.197 16.937 -6.847 0.12 50.28 163 GLY D N 4
ATOM 14619 C CA . GLY B 1 112 ? -2.377 15.990 -6.139 0.12 48.61 163 GLY D CA 4
ATOM 14620 C C . GLY B 1 112 ? -3.139 15.154 -5.141 0.12 47.02 163 GLY D C 4
ATOM 14621 O O . GLY B 1 112 ? -2.532 14.640 -4.193 0.12 45.53 163 GLY D O 4
ATOM 14625 N N . ALA B 1 113 ? -4.448 15.008 -5.320 0.12 47.57 164 ALA D N 4
ATOM 14626 C CA . ALA B 1 113 ? -5.197 14.091 -4.487 0.12 46.42 164 ALA D CA 4
ATOM 14627 C C . ALA B 1 113 ? -5.442 12.788 -5.197 0.12 45.00 164 ALA D C 4
ATOM 14628 O O . ALA B 1 113 ? -6.320 12.035 -4.777 0.12 43.95 164 ALA D O 4
ATOM 14635 N N . PHE B 1 114 ? -4.710 12.547 -6.274 0.12 45.14 165 PHE D N 4
ATOM 14636 C CA . PHE B 1 114 ? -4.983 11.485 -7.230 0.12 44.09 165 PHE D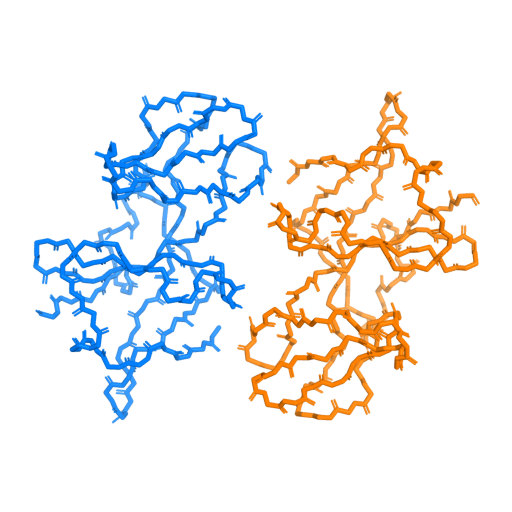 CA 4
ATOM 14637 C C . PHE B 1 114 ? -4.167 11.756 -8.482 0.12 44.18 165 PHE D C 4
ATOM 14638 O O . PHE B 1 114 ? -3.983 12.905 -8.885 0.12 45.22 165 PHE D O 4
ATOM 14655 N N . LEU B 1 115 ? -3.765 10.670 -9.140 0.12 43.30 166 LEU D N 4
ATOM 14656 C CA . LEU B 1 115 ? -2.937 10.678 -10.337 0.12 43.54 166 LEU D CA 4
ATOM 14657 C C . LEU B 1 115 ? -3.727 10.091 -11.492 0.12 43.77 166 LEU D C 4
ATOM 14658 O O . LEU B 1 115 ? -4.501 9.164 -11.307 0.12 43.08 166 LEU D O 4
ATOM 14674 N N . LYS B 1 116 ? -3.512 10.605 -12.696 0.12 44.96 167 LYS D N 4
ATOM 14675 C CA . LYS B 1 116 ? -4.050 10.003 -13.906 0.12 45.34 167 LYS D CA 4
ATOM 14676 C C . LYS B 1 116 ? -3.131 8.888 -14.321 0.12 44.35 167 LYS D C 4
ATOM 14677 O O . LYS B 1 116 ? -1.924 9.096 -14.411 0.12 44.22 167 LYS D O 4
ATOM 14696 N N . VAL B 1 117 ? -3.725 7.740 -14.665 0.12 43.92 168 VAL D N 4
ATOM 14697 C CA . VAL B 1 117 ? -3.045 6.446 -14.877 0.12 43.25 168 VAL D CA 4
ATOM 14698 C C . VAL B 1 117 ? -3.941 5.617 -15.832 0.12 44.01 168 VAL D C 4
ATOM 14699 O O . VAL B 1 117 ? -4.990 6.065 -16.315 0.12 45.11 168 VAL D O 4
ATOM 14745 N N . ARG A 1 1 ? -7.174 11.742 18.687 0.12 44.12 52 ARG A N 5
ATOM 14746 C CA . ARG A 1 1 ? -7.427 11.427 20.095 0.12 44.69 52 ARG A CA 5
ATOM 14747 C C . ARG A 1 1 ? -8.113 10.094 20.355 0.12 44.17 52 ARG A C 5
ATOM 14748 O O . ARG A 1 1 ? -9.287 9.923 20.038 0.12 44.81 52 ARG A O 5
ATOM 14768 N N . TYR A 1 2 ? -7.383 9.159 20.955 0.12 43.25 53 TYR A N 5
ATOM 14769 C CA . TYR A 1 2 ? -7.979 7.933 21.463 0.12 42.86 53 TYR A CA 5
ATOM 14770 C C . TYR A 1 2 ? -7.592 7.780 22.941 0.12 42.58 53 TYR A C 5
ATOM 14771 O O . TYR A 1 2 ? -7.438 8.765 23.661 0.12 42.56 53 TYR A O 5
ATOM 14789 N N . SER A 1 3 ? -7.443 6.532 23.376 0.12 42.58 54 SER A N 5
ATOM 14790 C CA . SER A 1 3 ? -7.535 6.115 24.767 0.12 42.52 54 SER A CA 5
ATOM 14791 C C . SER A 1 3 ? -6.970 4.719 24.879 0.12 41.14 54 SER A C 5
ATOM 14792 O O . SER A 1 3 ? -7.411 3.822 24.161 0.12 40.65 54 SER A O 5
ATOM 14800 N N . ILE A 1 4 ? -6.001 4.524 25.764 0.12 40.70 55 ILE A N 5
ATOM 14801 C CA . ILE A 1 4 ? -5.260 3.273 25.731 0.12 39.85 55 ILE A CA 5
ATOM 14802 C C . ILE A 1 4 ? -5.325 2.608 27.083 0.12 40.41 55 ILE A C 5
ATOM 14803 O O . ILE A 1 4 ? -4.423 1.844 27.437 0.12 39.98 55 ILE A O 5
ATOM 14819 N N . GLY A 1 5 ? -6.387 2.923 27.863 0.12 41.62 56 GLY A N 5
ATOM 14820 C CA . GLY A 1 5 ? -6.682 2.235 29.103 0.12 42.30 56 GLY A CA 5
ATOM 14821 C C . GLY A 1 5 ? -5.915 2.764 30.299 0.12 42.41 56 GLY A C 5
ATOM 14822 O O . GLY A 1 5 ? -5.350 3.847 30.283 0.12 42.22 56 GLY A O 5
ATOM 14826 N N . PHE A 1 6 ? -5.898 1.953 31.360 0.12 42.95 57 PHE A N 5
ATOM 14827 C CA . PHE A 1 6 ? -5.364 2.369 32.640 0.12 43.38 57 PHE A CA 5
ATOM 14828 C C . PHE A 1 6 ? -3.841 2.249 32.694 0.12 42.51 57 PHE A C 5
ATOM 14829 O O . PHE A 1 6 ? -3.288 1.242 32.282 0.12 41.88 57 PHE A O 5
ATOM 14846 N N . PRO A 1 7 ? -3.153 3.243 33.245 0.12 42.77 58 PRO A N 5
ATOM 14847 C CA . PRO A 1 7 ? -1.688 3.145 33.384 0.12 42.39 58 PRO A CA 5
ATOM 14848 C C . PRO A 1 7 ? -1.178 1.843 33.992 0.12 42.52 58 PRO A C 5
ATOM 14849 O O . PRO A 1 7 ? -0.089 1.405 33.628 0.12 42.20 58 PRO A O 5
ATOM 14860 N N . SER A 1 8 ? -1.908 1.193 34.895 0.12 43.24 59 SER A N 5
ATOM 14861 C CA . SER A 1 8 ? -1.347 0.009 35.522 0.12 43.65 59 SER A CA 5
ATOM 14862 C C . SER A 1 8 ? -1.346 -1.184 34.577 0.12 43.27 59 SER A C 5
ATOM 14863 O O . SER A 1 8 ? -0.529 -2.115 34.764 0.12 43.78 59 SER A O 5
ATOM 14871 N N . GLN A 1 9 ? -2.146 -1.111 33.501 0.12 42.57 60 GLN A N 5
ATOM 14872 C CA . GLN A 1 9 ? -2.119 -2.062 32.394 0.12 42.29 60 GLN A CA 5
ATOM 14873 C C . GLN A 1 9 ? -0.831 -1.939 31.539 0.12 41.61 60 GLN A C 5
ATOM 14874 O O . GLN A 1 9 ? -0.860 -2.235 30.339 0.12 41.19 60 GLN A O 5
ATOM 14888 N N . TYR A 1 10 ? 0.273 -1.478 32.113 0.12 41.74 61 TYR A N 5
ATOM 14889 C CA . TYR A 1 10 ? 1.522 -1.399 31.388 0.12 41.49 61 TYR A CA 5
ATOM 14890 C C . TYR A 1 10 ? 2.611 -1.848 32.318 0.12 42.50 61 TYR A C 5
ATOM 14891 O O . TYR A 1 10 ? 2.512 -1.652 33.513 0.12 42.93 61 TYR A O 5
ATOM 14909 N N . ALA A 1 11 ? 3.599 -2.510 31.777 0.12 43.10 62 ALA A N 5
ATOM 14910 C CA . ALA A 1 11 ? 4.765 -2.859 32.542 0.12 44.38 62 ALA A CA 5
ATOM 14911 C C . ALA A 1 11 ? 5.933 -1.955 32.143 0.12 44.55 62 ALA A C 5
ATOM 14912 O O . ALA A 1 11 ? 5.887 -1.209 31.162 0.12 43.66 62 ALA A O 5
ATOM 14919 N N . SER A 1 12 ? 6.962 -1.959 32.960 0.12 45.98 63 SER A N 5
ATOM 14920 C CA . SER A 1 12 ? 8.184 -1.332 32.519 0.12 46.66 63 SER A CA 5
ATOM 14921 C C . SER A 1 12 ? 8.540 -1.931 31.166 0.12 46.70 63 SER A C 5
ATOM 14922 O O . SER A 1 12 ? 8.303 -3.111 30.903 0.12 47.04 63 SER A O 5
ATOM 14930 N N . GLY A 1 13 ? 9.108 -1.111 30.314 0.12 46.55 64 GLY A N 5
ATOM 14931 C CA . GLY A 1 13 ? 9.542 -1.609 29.037 0.12 46.60 64 GLY A CA 5
ATOM 14932 C C . GLY A 1 13 ? 8.532 -1.279 27.952 0.12 44.70 64 GLY A C 5
ATOM 14933 O O . GLY A 1 13 ? 7.808 -0.295 28.055 0.12 43.67 64 GLY A O 5
ATOM 14937 N N . VAL A 1 14 ? 8.486 -2.104 26.919 0.12 44.44 65 VAL A N 5
ATOM 14938 C CA . VAL A 1 14 ? 7.782 -1.800 25.676 0.12 43.00 65 VAL A CA 5
ATOM 14939 C C . VAL A 1 14 ? 6.553 -2.680 25.561 0.12 42.01 65 VAL A C 5
ATOM 14940 O O . VAL A 1 14 ? 6.647 -3.911 25.620 0.12 42.71 65 VAL A O 5
ATOM 14953 N N . SER A 1 15 ? 5.409 -2.052 25.357 0.12 40.71 66 SER A N 5
ATOM 14954 C CA . SER A 1 15 ? 4.166 -2.760 25.107 0.12 40.03 66 SER A CA 5
ATOM 14955 C C . SER A 1 15 ? 3.771 -2.593 23.650 0.12 39.17 66 SER A C 5
ATOM 14956 O O . SER A 1 15 ? 3.757 -1.477 23.140 0.12 38.54 66 SER A O 5
ATOM 14964 N N . GLU A 1 16 ? 3.423 -3.703 23.002 0.12 39.29 67 GLU A N 5
ATOM 14965 C CA . GLU A 1 16 ? 2.890 -3.698 21.646 0.12 38.59 67 GLU A CA 5
ATOM 14966 C C . GLU A 1 16 ? 1.369 -3.850 21.637 0.12 38.14 67 GLU A C 5
ATOM 14967 O O . GLU A 1 16 ? 0.786 -4.195 20.597 0.12 37.90 67 GLU A O 5
ATOM 14979 N N . LYS A 1 17 ? 0.714 -3.569 22.769 0.12 38.25 68 LYS A N 5
ATOM 14980 C CA . LYS A 1 17 ? -0.714 -3.865 22.889 0.12 38.29 68 LYS A CA 5
ATOM 14981 C C . LYS A 1 17 ? -1.501 -3.196 21.789 0.12 37.62 68 LYS A C 5
ATOM 14982 O O . LYS A 1 17 ? -2.541 -3.704 21.354 0.12 37.88 68 LYS A O 5
ATOM 15001 N N . PHE A 1 18 ? -1.028 -2.039 21.353 0.12 36.99 69 PHE A N 5
ATOM 15002 C CA . PHE A 1 18 ? -1.746 -1.140 20.480 0.12 36.54 69 PHE A CA 5
ATOM 15003 C C . PHE A 1 18 ? -0.967 -0.851 19.213 0.12 36.03 69 PHE A C 5
ATOM 15004 O O . PHE A 1 18 ? -1.209 0.158 18.548 0.12 35.71 69 PHE A O 5
ATOM 15021 N N . LYS A 1 19 ? -0.009 -1.695 18.865 0.12 36.18 70 LYS A N 5
ATOM 15022 C CA . LYS A 1 19 ? 0.744 -1.378 17.654 0.12 35.92 70 LYS A CA 5
ATOM 15023 C C . LYS A 1 19 ? -0.076 -1.703 16.413 0.12 35.61 70 LYS A C 5
ATOM 15024 O O . LYS A 1 19 ? -0.134 -0.888 15.495 0.12 35.23 70 LYS A O 5
ATOM 15043 N N . LYS A 1 20 ? -0.726 -2.874 16.382 0.12 35.99 71 LYS A N 5
ATOM 15044 C CA . LYS A 1 20 ? -1.693 -3.186 15.317 0.12 35.96 71 LYS A CA 5
ATOM 15045 C C . LYS A 1 20 ? -2.624 -2.014 15.046 0.12 35.74 71 LYS A C 5
ATOM 15046 O O . LYS A 1 20 ? -2.811 -1.609 13.896 0.12 35.51 71 LYS A O 5
ATOM 15065 N N . GLN A 1 21 ? -3.140 -1.401 16.103 0.12 35.99 72 GLN A N 5
ATOM 15066 C CA . GLN A 1 21 ? -4.401 -0.700 16.014 0.12 36.32 72 GLN A CA 5
ATOM 15067 C C . GLN A 1 21 ? -4.205 0.797 15.918 0.12 35.97 72 GLN A C 5
ATOM 15068 O O . GLN A 1 21 ? -4.962 1.473 15.217 0.12 36.23 72 GLN A O 5
ATOM 15082 N N . PHE A 1 22 ? -3.207 1.335 16.638 0.12 35.68 73 PHE A N 5
ATOM 15083 C CA . PHE A 1 22 ? -2.958 2.768 16.630 0.12 35.68 73 PHE A CA 5
ATOM 15084 C C . PHE A 1 22 ? -1.557 3.109 16.157 0.12 35.33 73 PHE A C 5
ATOM 15085 O O . PHE A 1 22 ? -1.203 4.291 16.124 0.12 35.57 73 PHE A O 5
ATOM 15102 N N . ARG A 1 23 ? -0.770 2.110 15.753 0.12 35.07 74 ARG A N 5
ATOM 15103 C CA . ARG A 1 23 ? 0.587 2.311 15.266 0.12 35.09 74 ARG A CA 5
ATOM 15104 C C . ARG A 1 23 ? 1.446 3.034 16.309 0.12 35.53 74 ARG A C 5
ATOM 15105 O O . ARG A 1 23 ? 2.054 4.075 16.032 0.12 35.92 74 ARG A O 5
ATOM 15126 N N . ILE A 1 24 ? 1.497 2.454 17.515 0.12 35.70 75 ILE A N 5
ATOM 15127 C CA . ILE A 1 24 ? 2.130 3.059 18.674 0.12 36.27 75 ILE A CA 5
ATOM 15128 C C . ILE A 1 24 ? 2.793 1.992 19.528 0.12 36.59 75 ILE A C 5
ATOM 15129 O O . ILE A 1 24 ? 2.309 0.862 19.666 0.12 36.40 75 ILE A O 5
ATOM 15145 N N . TRP A 1 25 ? 3.887 2.408 20.154 0.12 37.35 76 TRP A N 5
ATOM 15146 C CA . TRP A 1 25 ? 4.437 1.747 21.314 0.12 37.97 76 TRP A CA 5
ATOM 15147 C C . TRP A 1 25 ? 4.107 2.548 22.575 0.12 38.28 76 TRP A C 5
ATOM 15148 O O . TRP A 1 25 ? 4.132 3.782 22.567 0.12 38.53 76 TRP A O 5
ATOM 15169 N N . ILE A 1 26 ? 3.804 1.841 23.661 0.12 38.43 77 ILE A N 5
ATOM 15170 C CA . ILE A 1 26 ? 3.575 2.443 24.963 0.12 38.86 77 ILE A CA 5
ATOM 15171 C C . ILE A 1 26 ? 4.696 1.971 25.857 0.12 39.89 77 ILE A C 5
ATOM 15172 O O . ILE A 1 26 ? 4.904 0.761 26.006 0.12 40.13 77 ILE A O 5
ATOM 15188 N N . VAL A 1 27 ? 5.453 2.923 26.405 0.12 40.77 78 VAL A N 5
ATOM 15189 C CA . VAL A 1 27 ? 6.732 2.678 27.029 0.12 42.13 78 VAL A CA 5
ATOM 15190 C C . VAL A 1 27 ? 6.684 3.200 28.461 0.12 42.81 78 VAL A C 5
ATOM 15191 O O . VAL A 1 27 ? 6.372 4.367 28.689 0.12 42.86 78 VAL A O 5
ATOM 15204 N N . LYS A 1 28 ? 6.967 2.345 29.422 0.12 43.52 79 LYS A N 5
ATOM 15205 C CA . LYS A 1 28 ? 7.082 2.773 30.807 0.12 44.56 79 LYS A CA 5
ATOM 15206 C C . LYS A 1 28 ? 8.566 2.688 31.155 0.12 46.34 79 LYS A C 5
ATOM 15207 O O . LYS A 1 28 ? 9.172 1.618 31.047 0.12 46.92 79 LYS A O 5
ATOM 15226 N N . GLU A 1 29 ? 9.171 3.844 31.425 0.12 47.50 80 GLU A N 5
ATOM 15227 C CA . GLU A 1 29 ? 10.609 3.961 31.651 0.12 49.66 80 GLU A CA 5
ATOM 15228 C C . GLU A 1 29 ? 10.832 4.626 32.997 0.12 50.79 80 GLU A C 5
ATOM 15229 O O . GLU A 1 29 ? 10.539 5.814 33.157 0.12 50.59 80 GLU A O 5
ATOM 15241 N N . ASP A 1 30 ? 11.391 3.873 33.939 0.12 52.15 81 ASP A N 5
ATOM 15242 C CA . ASP A 1 30 ? 11.511 4.343 35.318 0.12 53.39 81 ASP A CA 5
ATOM 15243 C C . ASP A 1 30 ? 10.210 5.043 35.700 0.12 51.76 81 ASP A C 5
ATOM 15244 O O . ASP A 1 30 ? 9.163 4.406 35.608 0.12 50.28 81 ASP A O 5
ATOM 15253 N N . ASP A 1 31 ? 10.219 6.315 36.127 0.12 52.22 82 ASP A N 5
ATOM 15254 C CA . ASP A 1 31 ? 8.997 6.881 36.705 0.12 51.17 82 ASP A CA 5
ATOM 15255 C C . ASP A 1 31 ? 7.958 7.320 35.663 0.12 49.73 82 ASP A C 5
ATOM 15256 O O . ASP A 1 31 ? 6.889 7.822 36.051 0.12 49.17 82 ASP A O 5
ATOM 15265 N N . THR A 1 32 ? 8.178 7.034 34.374 0.12 49.21 83 THR A N 5
ATOM 15266 C CA . THR A 1 32 ? 7.414 7.652 33.306 0.12 48.19 83 THR A CA 5
ATOM 15267 C C . THR A 1 32 ? 6.602 6.643 32.503 0.12 46.43 83 THR A C 5
ATOM 15268 O O . THR A 1 32 ? 6.695 5.425 32.657 0.12 46.29 83 THR A O 5
ATOM 15279 N N . LEU A 1 33 ? 5.891 7.209 31.550 0.12 45.36 84 LEU A N 5
ATOM 15280 C CA . LEU A 1 33 ? 5.117 6.513 30.546 0.12 43.88 84 LEU A CA 5
ATOM 15281 C C . LEU A 1 33 ? 4.918 7.509 29.425 0.12 43.71 84 LEU A C 5
ATOM 15282 O O . LEU A 1 33 ? 4.280 8.540 29.632 0.12 44.39 84 LEU A O 5
ATOM 15298 N N . TYR A 1 34 ? 5.520 7.243 28.266 0.12 43.01 85 TYR A N 5
ATOM 15299 C CA . TYR A 1 34 ? 5.322 8.087 27.092 0.12 42.88 85 TYR A CA 5
ATOM 15300 C C . TYR A 1 34 ? 4.802 7.249 25.915 0.12 41.54 85 TYR A C 5
ATOM 15301 O O . TYR A 1 34 ? 4.812 6.019 25.962 0.12 41.00 85 TYR A O 5
ATOM 15319 N N . VAL A 1 35 ? 4.364 7.911 24.839 0.12 41.19 86 VAL A N 5
ATOM 15320 C CA . VAL A 1 35 ? 3.786 7.194 23.689 0.12 39.99 86 VAL A CA 5
ATOM 15321 C C . VAL A 1 35 ? 4.600 7.506 22.433 0.12 40.28 86 VAL A C 5
ATOM 15322 O O . VAL A 1 35 ? 4.620 8.658 21.971 0.12 40.99 86 VAL A O 5
ATOM 15335 N N . ILE A 1 36 ? 5.230 6.471 21.849 0.12 39.98 87 ILE A N 5
ATOM 15336 C CA . ILE A 1 36 ? 6.084 6.632 20.674 0.12 40.39 87 ILE A CA 5
ATOM 15337 C C . ILE A 1 36 ? 5.322 6.223 19.395 0.12 39.23 87 ILE A C 5
ATOM 15338 O O . ILE A 1 36 ? 4.902 5.069 19.248 0.12 38.31 87 ILE A O 5
ATOM 15354 N N . GLU A 1 37 ? 5.200 7.163 18.451 0.12 39.47 88 GLU A N 5
ATOM 15355 C CA . GLU A 1 37 ? 4.750 6.868 17.091 0.12 38.62 88 GLU A CA 5
ATOM 15356 C C . GLU A 1 37 ? 5.674 5.885 16.415 0.12 38.58 88 GLU A C 5
ATOM 15357 O O . GLU A 1 37 ? 6.849 6.153 16.262 0.12 39.68 88 GLU A O 5
ATOM 15369 N N . ALA A 1 38 ? 5.148 4.771 15.950 0.12 37.62 89 ALA A N 5
ATOM 15370 C CA . ALA A 1 38 ? 5.946 3.817 15.193 0.12 37.80 89 ALA A CA 5
ATOM 15371 C C . ALA A 1 38 ? 6.038 4.252 13.722 0.12 37.81 89 ALA A C 5
ATOM 15372 O O . ALA A 1 38 ? 5.602 3.558 12.796 0.12 37.12 89 ALA A O 5
ATOM 15379 N N . LYS A 1 39 ? 6.639 5.430 13.519 0.12 38.85 90 LYS A N 5
ATOM 15380 C CA . LYS A 1 39 ? 6.923 5.940 12.184 0.12 39.06 90 LYS A CA 5
ATOM 15381 C C . LYS A 1 39 ? 8.396 6.315 12.090 0.12 40.78 90 LYS A C 5
ATOM 15382 O O . LYS A 1 39 ? 8.898 7.139 12.863 0.12 41.82 90 LYS A O 5
ATOM 15401 N N . CYS A 1 40 ? 9.050 5.766 11.082 0.12 41.32 91 CYS A N 5
ATOM 15402 C CA . CYS A 1 40 ? 10.448 6.052 10.879 0.12 43.36 91 CYS A CA 5
ATOM 15403 C C . CYS A 1 40 ? 10.644 7.476 10.393 0.12 44.37 91 CYS A C 5
ATOM 15404 O O . CYS A 1 40 ? 9.968 7.944 9.477 0.12 43.65 91 CYS A O 5
ATOM 15411 N N . THR A 1 41 ? 11.529 8.184 11.068 0.12 46.31 92 THR A N 5
ATOM 15412 C CA . THR A 1 41 ? 11.799 9.563 10.733 0.12 47.66 92 THR A CA 5
ATOM 15413 C C . THR A 1 41 ? 12.788 9.688 9.584 0.12 49.26 92 THR A C 5
ATOM 15414 O O . THR A 1 41 ? 13.310 10.782 9.354 0.12 50.77 92 THR A O 5
ATOM 15425 N N . HIS A 1 42 ? 13.085 8.579 8.900 0.12 49.26 93 HIS A N 5
ATOM 15426 C CA . HIS A 1 42 ? 13.712 8.586 7.582 0.12 50.69 93 HIS A CA 5
ATOM 15427 C C . HIS A 1 42 ? 12.709 8.718 6.428 0.12 49.08 93 HIS A C 5
ATOM 15428 O O . HIS A 1 42 ? 12.385 9.834 6.021 0.12 49.68 93 HIS A O 5
ATOM 15442 N N . LEU A 1 43 ? 12.216 7.576 5.903 0.12 47.18 94 LEU A N 5
ATOM 15443 C CA . LEU A 1 43 ? 11.229 7.520 4.819 0.12 45.76 94 LEU A CA 5
ATOM 15444 C C . LEU A 1 43 ? 9.937 6.778 5.215 0.12 43.38 94 LEU A C 5
ATOM 15445 O O . LEU A 1 43 ? 9.269 6.186 4.354 0.12 42.29 94 LEU A O 5
ATOM 15461 N N . GLY A 1 44 ? 9.572 6.771 6.491 0.12 42.72 95 GLY A N 5
ATOM 15462 C CA . GLY A 1 44 ? 8.191 6.508 6.865 0.12 40.89 95 GLY A CA 5
ATOM 15463 C C . GLY A 1 44 ? 7.812 5.061 7.083 0.12 39.70 95 GLY A C 5
ATOM 15464 O O . GLY A 1 44 ? 6.623 4.794 7.287 0.12 38.41 95 GLY A O 5
ATOM 15468 N N . CYS A 1 45 ? 8.766 4.123 7.051 0.12 40.39 96 CYS A N 5
ATOM 15469 C CA . CYS A 1 45 ? 8.429 2.723 7.246 0.12 39.67 96 CYS A CA 5
ATOM 15470 C C . CYS A 1 45 ? 8.052 2.490 8.731 0.12 39.20 96 CYS A C 5
ATOM 15471 O O . CYS A 1 45 ? 8.197 3.365 9.597 0.12 39.73 96 CYS A O 5
ATOM 15478 N N . THR A 1 46 ? 7.423 1.354 9.004 0.12 38.48 97 THR A N 5
ATOM 15479 C CA . THR A 1 46 ? 6.940 1.105 10.348 0.12 38.16 97 THR A CA 5
ATOM 15480 C C . THR A 1 46 ? 7.908 0.140 11.001 0.12 39.43 97 THR A C 5
ATOM 15481 O O . THR A 1 46 ? 7.841 -1.072 10.720 0.12 39.77 97 THR A O 5
ATOM 15492 N N . PRO A 1 47 ? 8.809 0.613 11.911 0.12 40.37 98 PRO A N 5
ATOM 15493 C CA . PRO A 1 47 ? 9.839 -0.275 12.425 0.12 41.87 98 PRO A CA 5
ATOM 15494 C C . PRO A 1 47 ? 9.210 -1.316 13.337 0.12 41.44 98 PRO A C 5
ATOM 15495 O O . PRO A 1 47 ? 7.985 -1.360 13.482 0.12 40.02 98 PRO A O 5
ATOM 15506 N N . ASN A 1 48 ? 10.047 -2.166 13.935 0.12 43.03 99 ASN A N 5
ATOM 15507 C CA . ASN A 1 48 ? 9.606 -3.353 14.637 0.12 43.21 99 ASN A CA 5
ATOM 15508 C C . ASN A 1 48 ? 10.491 -3.619 15.837 0.12 44.43 99 ASN A C 5
ATOM 15509 O O . ASN A 1 48 ? 11.658 -3.951 15.680 0.12 46.02 99 ASN A O 5
ATOM 15520 N N . TRP A 1 49 ? 9.914 -3.399 17.013 0.12 43.89 100 TRP A N 5
ATOM 15521 C CA . TRP A 1 49 ? 10.377 -3.892 18.298 0.12 45.14 100 TRP A CA 5
ATOM 15522 C C . TRP A 1 49 ? 11.045 -5.264 18.228 0.12 47.12 100 TRP A C 5
ATOM 15523 O O . TRP A 1 49 ? 10.374 -6.261 17.985 0.12 46.97 100 TRP A O 5
ATOM 15544 N N . LEU A 1 50 ? 12.371 -5.312 18.466 0.12 49.30 101 LEU A N 5
ATOM 15545 C CA . LEU A 1 50 ? 13.102 -6.562 18.767 0.12 51.75 101 LEU A CA 5
ATOM 15546 C C . LEU A 1 50 ? 13.641 -6.500 20.216 0.12 52.92 101 LEU A C 5
ATOM 15547 O O . LEU A 1 50 ? 14.514 -5.705 20.572 0.12 54.56 101 LEU A O 5
ATOM 15563 N N . ALA A 1 51 ? 13.099 -7.374 21.051 0.12 52.21 102 ALA A N 5
ATOM 15564 C CA . ALA A 1 51 ? 13.380 -7.293 22.470 0.12 53.02 102 ALA A CA 5
ATOM 15565 C C . ALA A 1 51 ? 14.759 -7.854 22.778 0.12 56.25 102 ALA A C 5
ATOM 15566 O O . ALA A 1 51 ? 15.583 -7.173 23.388 0.12 57.42 102 ALA A O 5
ATOM 15573 N N . SER A 1 52 ? 15.024 -9.083 22.350 0.12 58.02 103 SER A N 5
ATOM 15574 C CA . SER A 1 52 ? 16.384 -9.591 22.313 0.12 61.55 103 SER A CA 5
ATOM 15575 C C . SER A 1 52 ? 17.232 -8.799 21.344 0.12 62.94 103 SER A C 5
ATOM 15576 O O . SER A 1 52 ? 17.477 -9.238 20.210 0.12 65.55 103 SER A O 5
ATOM 15584 N N . GLU A 1 53 ? 17.671 -7.631 21.763 0.12 61.57 104 GLU A N 5
ATOM 15585 C CA . GLU A 1 53 ? 18.476 -6.709 20.986 0.12 63.13 104 GLU A CA 5
ATOM 15586 C C . GLU A 1 53 ? 18.238 -5.309 21.455 0.12 61.69 104 GLU A C 5
ATOM 15587 O O . GLU A 1 53 ? 18.991 -4.408 21.095 0.12 63.19 104 GLU A O 5
ATOM 15599 N N . GLY A 1 54 ? 17.205 -5.128 22.262 0.12 59.16 105 GLY A N 5
ATOM 15600 C CA . GLY A 1 54 ? 16.937 -3.857 22.876 0.12 57.95 105 GLY A CA 5
ATOM 15601 C C . GLY A 1 54 ? 16.607 -2.747 21.918 0.12 56.74 105 GLY A C 5
ATOM 15602 O O . GLY A 1 54 ? 16.928 -1.600 22.219 0.12 57.25 105 GLY A O 5
ATOM 15606 N N . LYS A 1 55 ? 15.956 -3.034 20.780 0.12 55.29 106 LYS A N 5
ATOM 15607 C CA . LYS A 1 55 ? 15.848 -1.983 19.780 0.12 54.21 106 LYS A CA 5
ATOM 15608 C C . LYS A 1 55 ? 14.625 -2.138 18.872 0.12 51.60 106 LYS A C 5
ATOM 15609 O O . LYS A 1 55 ? 14.122 -3.233 18.598 0.12 51.14 106 LYS A O 5
ATOM 15628 N N . PHE A 1 56 ? 14.119 -1.005 18.454 0.12 50.09 107 PHE A N 5
ATOM 15629 C CA . PHE A 1 56 ? 13.241 -0.960 17.307 0.12 48.22 107 PHE A CA 5
ATOM 15630 C C . PHE A 1 56 ? 14.101 -0.994 16.057 0.12 49.65 107 PHE A C 5
ATOM 15631 O O . PHE A 1 56 ? 15.143 -0.343 16.020 0.12 51.34 107 PHE A O 5
ATOM 15648 N N . LYS A 1 57 ? 13.743 -1.804 15.067 0.12 49.25 108 LYS A N 5
ATOM 15649 C CA . LYS A 1 57 ? 14.551 -1.849 13.847 0.12 50.57 108 LYS A CA 5
ATOM 15650 C C . LYS A 1 57 ? 13.661 -1.723 12.612 0.12 48.66 108 LYS A C 5
ATOM 15651 O O . LYS A 1 57 ? 12.801 -2.579 12.358 0.12 47.32 108 LYS A O 5
ATOM 15670 N N . CYS A 1 58 ? 13.877 -0.600 11.867 0.12 48.77 109 CYS A N 5
ATOM 15671 C CA . CYS A 1 58 ? 13.231 -0.311 10.588 0.12 47.26 109 CYS A CA 5
ATOM 15672 C C . CYS A 1 58 ? 13.780 -1.217 9.490 0.12 48.47 109 CYS A C 5
ATOM 15673 O O . CYS A 1 58 ? 14.919 -1.034 9.057 0.12 50.84 109 CYS A O 5
ATOM 15680 N N . PRO A 1 59 ? 12.960 -2.102 8.930 0.12 47.17 110 PRO A N 5
ATOM 15681 C CA . PRO A 1 59 ? 13.466 -3.095 7.985 0.12 48.50 110 PRO A CA 5
ATOM 15682 C C . PRO A 1 59 ? 13.957 -2.477 6.678 0.12 48.74 110 PRO A C 5
ATOM 15683 O O . PRO A 1 59 ? 14.639 -3.153 5.886 0.12 49.98 110 PRO A O 5
ATOM 15694 N N . CYS A 1 60 ? 13.687 -1.183 6.524 0.12 47.81 111 CYS A N 5
ATOM 15695 C CA . CYS A 1 60 ? 13.710 -0.504 5.249 0.12 47.93 111 CYS A CA 5
ATOM 15696 C C . CYS A 1 60 ? 15.124 -0.441 4.709 0.12 50.62 111 CYS A C 5
ATOM 15697 O O . CYS A 1 60 ? 15.494 -1.215 3.832 0.12 51.94 111 CYS A O 5
ATOM 15704 N N . HIS A 1 61 ? 15.914 0.447 5.254 0.12 51.72 112 HIS A N 5
ATOM 15705 C CA . HIS A 1 61 ? 17.293 0.619 4.843 0.12 54.80 112 HIS A CA 5
ATOM 15706 C C . HIS A 1 61 ? 18.213 0.118 5.957 0.12 56.65 112 HIS A C 5
ATOM 15707 O O . HIS A 1 61 ? 19.392 -0.216 5.697 0.12 59.39 112 HIS A O 5
ATOM 15721 N N . GLY A 1 62 ? 17.704 0.095 7.187 0.12 55.45 113 GLY A N 5
ATOM 15722 C CA . GLY A 1 62 ? 18.328 -0.619 8.301 0.12 57.47 113 GLY A CA 5
ATOM 15723 C C . GLY A 1 62 ? 18.193 0.009 9.662 0.12 57.71 113 GLY A C 5
ATOM 15724 O O . GLY A 1 62 ? 18.559 -0.627 10.645 0.12 60.03 113 GLY A O 5
ATOM 15728 N N . SER A 1 63 ? 17.660 1.217 9.758 0.12 55.59 114 SER A N 5
ATOM 15729 C CA . SER A 1 63 ? 17.630 1.982 10.997 0.12 55.99 114 SER A CA 5
ATOM 15730 C C . SER A 1 63 ? 17.205 1.195 12.253 0.12 55.37 114 SER A C 5
ATOM 15731 O O . SER A 1 63 ? 16.232 0.432 12.267 0.12 53.40 114 SER A O 5
ATOM 15739 N N . GLY A 1 64 ? 17.926 1.443 13.334 0.12 57.32 115 GLY A N 5
ATOM 15740 C CA . GLY A 1 64 ? 17.613 0.856 14.633 0.12 57.28 115 GLY A CA 5
ATOM 15741 C C . GLY A 1 64 ? 17.521 1.937 15.690 0.12 56.84 115 GLY A C 5
ATOM 15742 O O . GLY A 1 64 ? 18.266 2.923 15.635 0.12 58.45 115 GLY A O 5
ATOM 15746 N N . PHE A 1 65 ? 16.612 1.736 16.665 0.12 54.90 116 PHE A N 5
ATOM 15747 C CA . PHE A 1 65 ? 16.345 2.704 17.717 0.12 54.38 116 PHE A CA 5
ATOM 15748 C C . PHE A 1 65 ? 16.363 2.024 19.093 0.12 54.56 116 PHE A C 5
ATOM 15749 O O . PHE A 1 65 ? 15.941 0.870 19.241 0.12 53.48 116 PHE A O 5
ATOM 15766 N N . THR A 1 66 ? 16.838 2.736 20.112 0.12 55.94 117 THR A N 5
ATOM 15767 C CA . THR A 1 66 ? 16.760 2.167 21.434 0.12 56.14 117 THR A CA 5
ATOM 15768 C C . THR A 1 66 ? 15.297 2.172 21.926 0.12 53.14 117 THR A C 5
ATOM 15769 O O . THR A 1 66 ? 14.386 2.634 21.222 0.12 51.16 117 THR A O 5
ATOM 15780 N N . PRO A 1 67 ? 15.048 1.618 23.124 0.12 52.95 118 PRO A N 5
ATOM 15781 C CA . PRO A 1 67 ? 13.676 1.567 23.647 0.12 50.39 118 PRO A CA 5
ATOM 15782 C C . PRO A 1 67 ? 13.152 2.897 24.074 0.12 49.47 118 PRO A C 5
ATOM 15783 O O . PRO A 1 67 ? 12.041 2.963 24.579 0.12 47.54 118 PRO A O 5
ATOM 15794 N N . ASP A 1 68 ? 13.894 3.964 23.896 0.12 51.08 119 ASP A N 5
ATOM 15795 C CA . ASP A 1 68 ? 13.366 5.284 24.160 0.12 50.61 119 ASP A CA 5
ATOM 15796 C C . ASP A 1 68 ? 13.137 6.049 22.888 0.12 49.94 119 ASP A C 5
ATOM 15797 O O . ASP A 1 68 ? 12.673 7.190 22.934 0.12 49.68 119 ASP A O 5
ATOM 15806 N N . GLY A 1 69 ? 13.408 5.420 21.752 0.12 49.83 120 GLY A N 5
ATOM 15807 C CA . GLY A 1 69 ? 13.186 6.024 20.471 0.12 49.27 120 GLY A CA 5
ATOM 15808 C C . GLY A 1 69 ? 14.435 6.595 19.823 0.12 51.70 120 GLY A C 5
ATOM 15809 O O . GLY A 1 69 ? 14.446 6.754 18.597 0.12 51.58 120 GLY A O 5
ATOM 15813 N N . ILE A 1 70 ? 15.476 6.889 20.614 0.12 54.11 121 ILE A N 5
ATOM 15814 C CA . ILE A 1 70 ? 16.750 7.380 20.083 0.12 56.93 121 ILE A CA 5
ATOM 15815 C C . ILE A 1 70 ? 17.150 6.559 18.869 0.12 57.58 121 ILE A C 5
ATOM 15816 O O . ILE A 1 70 ? 17.162 5.323 18.909 0.12 57.59 121 ILE A O 5
ATOM 15832 N N . ASN A 1 71 ? 17.469 7.240 17.780 0.12 58.45 122 ASN A N 5
ATOM 15833 C CA . ASN A 1 71 ? 18.016 6.574 16.602 0.12 59.33 122 ASN A CA 5
ATOM 15834 C C . ASN A 1 71 ? 19.494 6.241 16.822 0.12 63.03 122 ASN A C 5
ATOM 15835 O O . ASN A 1 71 ? 20.285 7.108 17.215 0.12 65.49 122 ASN A O 5
ATOM 15846 N N . ILE A 1 72 ? 19.863 4.988 16.563 0.12 63.78 123 ILE A N 5
ATOM 15847 C CA . ILE A 1 72 ? 21.222 4.529 16.794 0.12 67.57 123 ILE A CA 5
ATOM 15848 C C . ILE A 1 72 ? 21.838 3.850 15.573 0.12 69.35 123 ILE A C 5
ATOM 15849 O O . ILE A 1 72 ? 23.064 3.885 15.430 0.12 73.16 123 ILE A O 5
ATOM 15865 N N . GLU A 1 73 ? 21.060 3.269 14.660 0.12 67.03 124 GLU A N 5
ATOM 15866 C CA . GLU A 1 73 ? 21.637 2.741 13.423 0.12 68.73 124 GLU A CA 5
ATOM 15867 C C . GLU A 1 73 ? 20.761 3.052 12.200 0.12 65.91 124 GLU A C 5
ATOM 15868 O O . GLU A 1 73 ? 19.699 3.680 12.294 0.12 62.73 124 GLU A O 5
ATOM 15880 N N . GLY A 1 74 ? 21.245 2.549 11.040 0.12 67.45 125 GLY A N 5
ATOM 15881 C CA . GLY A 1 74 ? 20.831 2.978 9.726 0.12 65.48 125 GLY A CA 5
ATOM 15882 C C . GLY A 1 74 ? 20.853 4.487 9.579 0.12 65.26 125 GLY A C 5
ATOM 15883 O O . GLY A 1 74 ? 21.564 5.200 10.309 0.12 67.06 125 GLY A O 5
ATOM 15887 N N . PRO A 1 75 ? 20.058 4.998 8.620 0.12 63.17 126 PRO A N 5
ATOM 15888 C CA . PRO A 1 75 ? 20.008 6.436 8.366 0.12 63.14 126 PRO A CA 5
ATOM 15889 C C . PRO A 1 75 ? 18.763 7.107 8.837 0.12 61.42 126 PRO A C 5
ATOM 15890 O O . PRO A 1 75 ? 18.324 8.040 8.151 0.12 62.48 126 PRO A O 5
ATOM 15901 N N . ALA A 1 76 ? 18.141 6.671 9.931 0.12 59.10 127 ALA A N 5
ATOM 15902 C CA . ALA A 1 76 ? 17.126 7.508 10.519 0.12 57.44 127 ALA A CA 5
ATOM 15903 C C . ALA A 1 76 ? 17.859 8.698 11.135 0.12 60.12 127 ALA A C 5
ATOM 15904 O O . ALA A 1 76 ? 18.902 8.514 11.789 0.12 62.42 127 ALA A O 5
ATOM 15911 N N . PRO A 1 77 ? 17.427 9.919 10.867 0.12 60.16 128 PRO A N 5
ATOM 15912 C CA . PRO A 1 77 ? 18.217 11.079 11.307 0.12 63.23 128 PRO A CA 5
ATOM 15913 C C . PRO A 1 77 ? 17.874 11.524 12.709 0.12 62.78 128 PRO A C 5
ATOM 15914 O O . PRO A 1 77 ? 18.585 12.335 13.291 0.12 65.48 128 PRO A O 5
ATOM 15925 N N . ARG A 1 78 ? 16.778 11.032 13.253 0.12 59.60 129 ARG A N 5
ATOM 15926 C CA . ARG A 1 78 ? 16.242 11.600 14.475 0.12 58.89 129 ARG A CA 5
ATOM 15927 C C . ARG A 1 78 ? 15.404 10.575 15.224 0.12 56.34 129 ARG A C 5
ATOM 15928 O O . ARG A 1 78 ? 14.910 9.605 14.635 0.12 54.67 129 ARG A O 5
ATOM 15949 N N . PRO A 1 79 ? 15.265 10.745 16.543 0.12 56.17 130 PRO A N 5
ATOM 15950 C CA . PRO A 1 79 ? 14.355 9.902 17.333 0.12 53.75 130 PRO A CA 5
ATOM 15951 C C . PRO A 1 79 ? 12.974 9.785 16.733 0.12 50.90 130 PRO A C 5
ATOM 15952 O O . PRO A 1 79 ? 12.452 10.729 16.125 0.12 50.64 130 PRO A O 5
ATOM 15963 N N . LEU A 1 80 ? 12.380 8.602 16.959 0.12 48.99 131 LEU A N 5
ATOM 15964 C CA . LEU A 1 80 ? 10.956 8.377 16.760 0.12 46.54 131 LEU A CA 5
ATOM 15965 C C . LEU A 1 80 ? 10.171 9.324 17.650 0.12 46.33 131 LEU A C 5
ATOM 15966 O O . LEU A 1 80 ? 10.564 9.601 18.778 0.12 47.42 131 LEU A O 5
ATOM 15982 N N . GLU A 1 81 ? 9.095 9.874 17.115 0.12 45.16 132 GLU A N 5
ATOM 15983 C CA . GLU A 1 81 ? 8.374 10.944 17.790 0.12 45.46 132 GLU A CA 5
ATOM 15984 C C . GLU A 1 81 ? 7.494 10.402 18.916 0.12 44.23 132 GLU A C 5
ATOM 15985 O O . GLU A 1 81 ? 7.261 9.196 19.020 0.12 42.85 132 GLU A O 5
ATOM 15997 N N . ARG A 1 82 ? 7.005 11.336 19.750 0.12 44.94 133 ARG A N 5
ATOM 15998 C CA . ARG A 1 82 ? 6.151 11.069 20.899 0.12 44.08 133 ARG A CA 5
ATOM 15999 C C . ARG A 1 82 ? 4.882 11.918 20.843 0.12 43.90 133 ARG A C 5
ATOM 16000 O O . ARG A 1 82 ? 4.898 13.056 20.356 0.12 45.01 133 ARG A O 5
ATOM 16021 N N . PHE A 1 83 ? 3.785 11.366 21.364 0.12 42.73 134 PHE A N 5
ATOM 16022 C CA . PHE A 1 83 ? 2.510 12.067 21.363 0.12 42.81 134 PHE A CA 5
ATOM 16023 C C . PHE A 1 83 ? 2.100 12.496 22.758 0.12 43.65 134 PHE A C 5
ATOM 16024 O O . PHE A 1 83 ? 2.484 11.886 23.749 0.12 43.39 134 PHE A O 5
ATOM 16041 N N . LYS A 1 84 ? 1.239 13.500 22.818 0.12 44.83 135 LYS A N 5
ATOM 16042 C CA . LYS A 1 84 ? 0.697 13.928 24.092 0.12 45.85 135 LYS A CA 5
ATOM 16043 C C . LYS A 1 84 ? -0.065 12.782 24.759 0.12 44.66 135 LYS A C 5
ATOM 16044 O O . LYS A 1 84 ? -0.733 11.976 24.107 0.12 43.53 135 LYS A O 5
ATOM 16063 N N . VAL A 1 85 ? 0.075 12.699 26.076 0.12 45.09 136 VAL A N 5
ATOM 16064 C CA . VAL A 1 85 ? -0.668 11.770 26.903 0.12 44.41 136 VAL A CA 5
ATOM 16065 C C . VAL A 1 85 ? -1.352 12.600 27.954 0.12 45.94 136 VAL A C 5
ATOM 16066 O O . VAL A 1 85 ? -0.822 13.632 28.375 0.12 47.28 136 VAL A O 5
ATOM 16079 N N . ALA A 1 86 ? -2.523 12.160 28.382 0.12 46.01 137 ALA A N 5
ATOM 16080 C CA . ALA A 1 86 ? -3.087 12.756 29.575 0.12 47.60 137 ALA A CA 5
ATOM 16081 C C . ALA A 1 86 ? -4.094 11.811 30.198 0.12 47.25 137 ALA A C 5
ATOM 16082 O O . ALA A 1 86 ? -5.020 11.328 29.542 0.12 46.35 137 ALA A O 5
ATOM 16089 N N . LEU A 1 87 ? -3.897 11.557 31.485 0.12 48.17 138 LEU A N 5
ATOM 16090 C CA . LEU A 1 87 ? -4.904 10.905 32.307 0.12 48.32 138 LEU A CA 5
ATOM 16091 C C . LEU A 1 87 ? -6.284 11.545 32.101 0.12 49.96 138 LEU A C 5
ATOM 16092 O O . LEU A 1 87 ? -6.464 12.734 32.344 0.12 51.71 138 LEU A O 5
ATOM 16108 N N . GLY A 1 88 ? -7.247 10.760 31.612 0.12 49.70 139 GLY A N 5
ATOM 16109 C CA . GLY A 1 88 ? -8.624 11.230 31.477 0.12 51.62 139 GLY A CA 5
ATOM 16110 C C . GLY A 1 88 ? -9.393 11.271 32.813 0.12 53.30 139 GLY A C 5
ATOM 16111 O O . GLY A 1 88 ? -8.844 11.040 33.889 0.12 52.68 139 GLY A O 5
ATOM 16115 N N . ASP A 1 89 ? -10.691 11.591 32.730 0.12 55.70 140 ASP A N 5
ATOM 16116 C CA . ASP A 1 89 ? -11.489 11.815 33.943 0.12 57.73 140 ASP A CA 5
ATOM 16117 C C . ASP A 1 89 ? -12.022 10.521 34.532 0.12 57.26 140 ASP A C 5
ATOM 16118 O O . ASP A 1 89 ? -12.358 10.487 35.718 0.12 58.67 140 ASP A O 5
ATOM 16127 N N . ASP A 1 90 ? -12.123 9.480 33.703 0.12 55.52 141 ASP A N 5
ATOM 16128 C CA . ASP A 1 90 ? -12.405 8.115 34.115 0.12 54.96 141 ASP A CA 5
ATOM 16129 C C . ASP A 1 90 ? -11.145 7.358 34.497 0.12 52.72 141 ASP A C 5
ATOM 16130 O O . ASP A 1 90 ? -11.214 6.160 34.758 0.12 52.18 141 ASP A O 5
ATOM 16139 N N . GLY A 1 91 ? -9.999 8.036 34.537 0.12 51.73 142 GLY A N 5
ATOM 16140 C CA . GLY A 1 91 ? -8.724 7.432 34.893 0.12 50.12 142 GLY A CA 5
ATOM 16141 C C . GLY A 1 91 ? -7.856 6.995 33.730 0.12 48.05 142 GLY A C 5
ATOM 16142 O O . GLY A 1 91 ? -6.637 6.869 33.893 0.12 46.93 142 GLY A O 5
ATOM 16146 N N . GLN A 1 92 ? -8.436 6.772 32.560 0.12 47.72 143 GLN A N 5
ATOM 16147 C CA . GLN A 1 92 ? -7.714 6.092 31.506 0.12 45.93 143 GLN A CA 5
ATOM 16148 C C . GLN A 1 92 ? -6.936 7.081 30.665 0.12 45.28 143 GLN A C 5
ATOM 16149 O O . GLN A 1 92 ? -7.318 8.238 30.533 0.12 46.35 143 GLN A O 5
ATOM 16163 N N . ILE A 1 93 ? -5.792 6.605 30.156 0.12 43.75 144 ILE A N 5
ATOM 16164 C CA . ILE A 1 93 ? -4.836 7.393 29.385 0.12 43.20 144 ILE A CA 5
ATOM 16165 C C . ILE A 1 93 ? -5.468 7.854 28.078 0.12 43.12 144 ILE A C 5
ATOM 16166 O O . ILE A 1 93 ? -6.028 7.065 27.316 0.12 42.37 144 ILE A O 5
ATOM 16182 N N . ILE A 1 94 ? -5.311 9.128 27.796 0.12 44.03 145 ILE A N 5
ATOM 16183 C CA . ILE A 1 94 ? -5.783 9.772 26.587 0.12 44.11 145 ILE A CA 5
ATOM 16184 C C . ILE A 1 94 ? -4.573 10.122 25.731 0.12 43.31 145 ILE A C 5
ATOM 16185 O O . ILE A 1 94 ? -3.731 10.921 26.152 0.12 43.86 145 ILE A O 5
ATOM 16201 N N . VAL A 1 95 ? -4.477 9.518 24.539 0.12 42.19 146 VAL A N 5
ATOM 16202 C CA . VAL A 1 95 ? -3.450 9.848 23.562 0.12 41.66 146 VAL A CA 5
ATOM 16203 C C . VAL A 1 95 ? -4.024 10.838 22.566 0.12 42.51 146 VAL A C 5
ATOM 16204 O O . VAL A 1 95 ? -5.061 10.575 21.966 0.12 42.61 146 VAL A O 5
ATOM 16217 N N . ASP A 1 96 ? -3.322 11.953 22.355 0.12 43.27 147 ASP A N 5
ATOM 16218 C CA . ASP A 1 96 ? -3.650 12.931 21.321 0.12 44.37 147 ASP A CA 5
ATOM 16219 C C . ASP A 1 96 ? -2.515 12.986 20.294 0.12 43.90 147 ASP A C 5
ATOM 16220 O O . ASP A 1 96 ? -1.510 13.679 20.508 0.12 44.52 147 ASP A O 5
ATOM 16229 N N . GLU A 1 97 ? -2.692 12.282 19.171 0.12 43.04 148 GLU A N 5
ATOM 16230 C CA . GLU A 1 97 ? -1.689 12.150 18.092 0.12 42.57 148 GLU A CA 5
ATOM 16231 C C . GLU A 1 97 ? -1.384 13.473 17.399 0.12 44.19 148 GLU A C 5
ATOM 16232 O O . GLU A 1 97 ? -0.475 13.536 16.565 0.12 44.11 148 GLU A O 5
ATOM 16244 N N . SER A 1 98 ? -2.113 14.524 17.759 0.12 45.90 149 SER A N 5
ATOM 16245 C CA . SER A 1 98 ? -1.973 15.832 17.141 0.12 47.85 149 SER A CA 5
ATOM 16246 C C . SER A 1 98 ? -1.344 16.827 18.101 0.12 48.70 149 SER A C 5
ATOM 16247 O O . SER A 1 98 ? -1.890 17.912 18.333 0.12 49.39 149 SER A O 5
ATOM 16255 N N . THR A 1 99 ? -0.250 16.444 18.730 0.12 48.95 150 THR A N 5
ATOM 16256 C CA . THR A 1 99 ? 0.755 17.376 19.204 0.12 50.10 150 THR A CA 5
ATOM 16257 C C . THR A 1 99 ? 1.855 16.558 19.828 0.12 48.47 150 THR A C 5
ATOM 16258 O O . THR A 1 99 ? 1.598 15.657 20.614 0.12 46.73 150 THR A O 5
ATOM 16269 N N . ARG A 1 100 ? 3.079 16.835 19.403 0.12 49.36 151 ARG A N 5
ATOM 16270 C CA . ARG A 1 100 ? 4.100 15.806 19.320 0.12 48.22 151 ARG A CA 5
ATOM 16271 C C . ARG A 1 100 ? 5.385 16.348 19.924 0.12 50.06 151 ARG A C 5
ATOM 16272 O O . ARG A 1 100 ? 5.467 17.518 20.320 0.12 52.25 151 ARG A O 5
ATOM 16293 N N . TYR A 1 101 ? 6.387 15.466 20.008 0.12 49.45 152 TYR A N 5
ATOM 16294 C CA . TYR A 1 101 ? 7.625 15.749 20.717 0.12 51.33 152 TYR A CA 5
ATOM 16295 C C . TYR A 1 101 ? 8.755 14.956 20.076 0.12 51.20 152 TYR A C 5
ATOM 16296 O O . TYR A 1 101 ? 8.744 13.720 20.090 0.12 49.48 152 TYR A O 5
ATOM 16314 N N . ARG A 1 102 ? 9.722 15.676 19.498 0.12 53.35 153 ARG A N 5
ATOM 16315 C CA . ARG A 1 102 ? 11.031 15.121 19.174 0.12 54.03 153 ARG A CA 5
ATOM 16316 C C . ARG A 1 102 ? 12.074 15.534 20.217 0.12 56.33 153 ARG A C 5
ATOM 16317 O O . ARG A 1 102 ? 12.361 16.724 20.381 0.12 58.45 153 ARG A O 5
ATOM 16338 N N . GLY A 1 103 ? 12.678 14.549 20.880 0.12 56.16 154 GLY A N 5
ATOM 16339 C CA . GLY A 1 103 ? 13.640 14.861 21.922 0.12 58.29 154 GLY A CA 5
ATOM 16340 C C . GLY A 1 103 ? 14.836 15.659 21.438 0.12 61.65 154 GLY A C 5
ATOM 16341 O O . GLY A 1 103 ? 15.599 16.184 22.252 0.12 64.10 154 GLY A O 5
ATOM 16345 N N . GLU A 1 104 ? 15.037 15.745 20.122 0.12 62.04 155 GLU A N 5
ATOM 16346 C CA . GLU A 1 104 ? 16.196 16.486 19.622 0.12 65.51 155 GLU A CA 5
ATOM 16347 C C . GLU A 1 104 ? 15.981 17.984 19.667 0.12 67.20 155 GLU A C 5
ATOM 16348 O O . GLU A 1 104 ? 16.945 18.731 19.466 0.12 70.58 155 GLU A O 5
ATOM 16360 N N . ARG A 1 105 ? 14.747 18.436 19.878 0.12 65.22 156 ARG A N 5
ATOM 16361 C CA . ARG A 1 105 ? 14.482 19.800 20.307 0.12 66.89 156 ARG A CA 5
ATOM 16362 C C . ARG A 1 105 ? 14.130 19.842 21.799 0.12 67.36 156 ARG A C 5
ATOM 16363 O O . ARG A 1 105 ? 13.434 20.757 22.256 0.12 68.49 156 ARG A O 5
ATOM 16384 N N . GLY A 1 106 ? 14.639 18.872 22.557 0.12 66.64 157 GLY A N 5
ATOM 16385 C CA . GLY A 1 106 ? 14.356 18.698 23.973 0.12 67.16 157 GLY A CA 5
ATOM 16386 C C . GLY A 1 106 ? 12.924 18.914 24.403 0.12 64.82 157 GLY A C 5
ATOM 16387 O O . GLY A 1 106 ? 12.685 19.708 25.314 0.12 65.62 157 GLY A O 5
ATOM 16391 N N . GLU A 1 107 ? 11.960 18.241 23.791 0.12 62.13 158 GLU A N 5
ATOM 16392 C CA . GLU A 1 107 ? 10.596 18.487 24.198 0.12 60.42 158 GLU A CA 5
ATOM 16393 C C . GLU A 1 107 ? 10.005 17.308 24.948 0.12 58.07 158 GLU A C 5
ATOM 16394 O O . GLU A 1 107 ? 8.852 17.380 25.381 0.12 56.93 158 GLU A O 5
ATOM 16406 N N . TRP A 1 108 ? 10.780 16.240 25.136 0.12 57.55 159 TRP A N 5
ATOM 16407 C CA . TRP A 1 108 ? 10.388 15.194 26.068 0.12 55.43 159 TRP A CA 5
ATOM 16408 C C . TRP A 1 108 ? 10.428 15.694 27.507 0.12 56.29 159 TRP A C 5
ATOM 16409 O O . TRP A 1 108 ? 10.347 14.900 28.455 0.12 54.67 159 TRP A O 5
ATOM 16430 N N . ASP A 1 109 ? 10.584 17.009 27.698 0.12 59.06 160 ASP A N 5
ATOM 16431 C CA . ASP A 1 109 ? 10.343 17.633 29.000 0.12 60.14 160 ASP A CA 5
ATOM 16432 C C . ASP A 1 109 ? 8.992 18.337 29.051 0.12 60.08 160 ASP A C 5
ATOM 16433 O O . ASP A 1 109 ? 8.426 18.482 30.147 0.12 60.60 160 ASP A O 5
ATOM 16442 N N . LYS A 1 110 ? 8.472 18.744 27.878 0.12 59.62 161 LYS A N 5
ATOM 16443 C CA . LYS A 1 110 ? 7.302 19.609 27.784 0.12 60.35 161 LYS A CA 5
ATOM 16444 C C . LYS A 1 110 ? 6.137 19.008 28.557 0.12 58.29 161 LYS A C 5
ATOM 16445 O O . LYS A 1 110 ? 6.160 17.822 28.892 0.12 55.83 161 LYS A O 5
ATOM 16464 N N . PRO A 1 111 ? 5.099 19.792 28.830 0.12 59.51 162 PRO A N 5
ATOM 16465 C CA . PRO A 1 111 ? 3.800 19.203 29.173 0.12 58.01 162 PRO A CA 5
ATOM 16466 C C . PRO A 1 111 ? 3.391 18.111 28.188 0.12 55.73 162 PRO A C 5
ATOM 16467 O O . PRO A 1 111 ? 3.761 18.124 27.007 0.12 55.82 162 PRO A O 5
ATOM 16478 N N . GLY A 1 112 ? 2.612 17.155 28.699 0.12 53.87 163 GLY A N 5
ATOM 16479 C CA . GLY A 1 112 ? 2.018 16.090 27.931 0.12 51.84 163 GLY A CA 5
ATOM 16480 C C . GLY A 1 112 ? 2.974 15.041 27.413 0.12 50.09 163 GLY A C 5
ATOM 16481 O O . GLY A 1 112 ? 2.533 13.939 27.074 0.12 48.35 163 GLY A O 5
ATOM 16485 N N . ALA A 1 113 ? 4.265 15.327 27.313 0.12 50.77 164 ALA A N 5
ATOM 16486 C CA . ALA A 1 113 ? 5.143 14.325 26.737 0.12 49.53 164 ALA A CA 5
ATOM 16487 C C . ALA A 1 113 ? 5.182 13.052 27.557 0.12 48.16 164 ALA A C 5
ATOM 16488 O O . ALA A 1 113 ? 5.731 12.050 27.094 0.12 46.99 164 ALA A O 5
ATOM 16495 N N . PHE A 1 114 ? 4.610 13.058 28.756 0.12 48.44 165 PHE A N 5
ATOM 16496 C CA . PHE A 1 114 ? 4.812 11.963 29.690 0.12 47.46 165 PHE A CA 5
ATOM 16497 C C . PHE A 1 114 ? 3.783 12.045 30.791 0.12 47.59 165 PHE A C 5
ATOM 16498 O O . PHE A 1 114 ? 3.229 13.101 31.107 0.12 48.60 165 PHE A O 5
ATOM 16515 N N . LEU A 1 115 ? 3.566 10.913 31.396 0.12 46.82 166 LEU A N 5
ATOM 16516 C CA . LEU A 1 115 ? 2.571 10.783 32.425 0.12 47.13 166 LEU A CA 5
ATOM 16517 C C . LEU A 1 115 ? 3.342 10.211 33.596 0.12 47.62 166 LEU A C 5
ATOM 16518 O O . LEU A 1 115 ? 4.127 9.273 33.413 0.12 46.91 166 LEU A O 5
ATOM 16534 N N . LYS A 1 116 ? 3.205 10.835 34.762 0.12 49.07 167 LYS A N 5
ATOM 16535 C CA . LYS A 1 116 ? 4.019 10.416 35.879 0.12 49.62 167 LYS A CA 5
ATOM 16536 C C . LYS A 1 116 ? 3.408 9.177 36.500 0.12 48.43 167 LYS A C 5
ATOM 16537 O O . LYS A 1 116 ? 2.181 9.038 36.555 0.12 48.10 167 LYS A O 5
ATOM 16556 N N . VAL A 1 117 ? 4.268 8.256 36.934 0.12 48.02 168 VAL A N 5
ATOM 16557 C CA . VAL A 1 117 ? 3.813 7.156 37.817 0.12 47.18 168 VAL A CA 5
ATOM 16558 C C . VAL A 1 117 ? 4.877 6.772 38.843 0.12 48.12 168 VAL A C 5
ATOM 16559 O O . VAL A 1 117 ? 5.608 7.632 39.379 0.12 49.46 168 VAL A O 5
ATOM 16573 N N . ARG B 1 1 ? 7.366 11.648 3.247 0.12 43.86 52 ARG D N 5
ATOM 16574 C CA . ARG B 1 1 ? 7.481 11.333 1.821 0.12 44.12 52 ARG D CA 5
ATOM 16575 C C . ARG B 1 1 ? 8.180 10.009 1.498 0.12 43.77 52 ARG D C 5
ATOM 16576 O O . ARG B 1 1 ? 9.218 9.733 2.047 0.12 44.70 52 ARG D O 5
ATOM 16596 N N . TYR B 1 2 ? 7.618 9.216 0.577 0.12 42.70 53 TYR D N 5
ATOM 16597 C CA . TYR B 1 2 ? 8.176 7.914 0.226 0.12 42.47 53 TYR D CA 5
ATOM 16598 C C . TYR B 1 2 ? 7.607 7.373 -1.095 0.12 41.87 53 TYR D C 5
ATOM 16599 O O . TYR B 1 2 ? 6.541 7.780 -1.561 0.12 41.42 53 TYR D O 5
ATOM 16617 N N . SER B 1 3 ? 8.348 6.413 -1.670 0.12 42.11 54 SER D N 5
ATOM 16618 C CA . SER B 1 3 ? 8.022 5.691 -2.895 0.12 41.87 54 SER D CA 5
ATOM 16619 C C . SER B 1 3 ? 7.064 4.533 -2.621 0.12 40.53 54 SER D C 5
ATOM 16620 O O . SER B 1 3 ? 7.050 3.970 -1.520 0.12 40.32 54 SER D O 5
ATOM 16628 N N . ILE B 1 4 ? 6.234 4.222 -3.616 0.12 39.83 55 ILE D N 5
ATOM 16629 C CA . ILE B 1 4 ? 5.458 2.988 -3.680 0.12 38.98 55 ILE D CA 5
ATOM 16630 C C . ILE B 1 4 ? 5.516 2.435 -5.113 0.12 39.47 55 ILE D C 5
ATOM 16631 O O . ILE B 1 4 ? 4.697 1.605 -5.494 0.12 38.93 55 ILE D O 5
ATOM 16647 N N . GLY B 1 5 ? 6.443 2.880 -5.929 0.12 40.71 56 GLY D N 5
ATOM 16648 C CA . GLY B 1 5 ? 6.741 2.107 -7.116 0.12 41.36 56 GLY D CA 5
ATOM 16649 C C . GLY B 1 5 ? 5.985 2.512 -8.369 0.12 41.16 56 GLY D C 5
ATOM 16650 O O . GLY B 1 5 ? 5.435 3.606 -8.494 0.12 40.75 56 GLY D O 5
ATOM 16654 N N . PHE B 1 6 ? 5.969 1.617 -9.300 0.12 41.70 57 PHE D N 5
ATOM 16655 C CA . PHE B 1 6 ? 5.363 2.039 -10.560 0.12 41.82 57 PHE D CA 5
ATOM 16656 C C . PHE B 1 6 ? 3.846 1.846 -10.558 0.12 40.73 57 PHE D C 5
ATOM 16657 O O . PHE B 1 6 ? 3.331 0.889 -9.955 0.12 40.22 57 PHE D O 5
ATOM 16674 N N . PRO B 1 7 ? 3.117 2.773 -11.202 0.12 40.67 58 PRO D N 5
ATOM 16675 C CA . PRO B 1 7 ? 1.653 2.660 -11.279 0.12 40.11 58 PRO D CA 5
ATOM 16676 C C . PRO B 1 7 ? 1.160 1.341 -11.835 0.12 40.27 58 PRO D C 5
ATOM 16677 O O . PRO B 1 7 ? 0.121 0.843 -11.365 0.12 39.88 58 PRO D O 5
ATOM 16688 N N . SER B 1 8 ? 1.900 0.727 -12.761 0.12 41.10 59 SER D N 5
ATOM 16689 C CA . SER B 1 8 ? 1.360 -0.416 -13.490 0.12 41.56 59 SER D CA 5
ATOM 16690 C C . SER B 1 8 ? 1.148 -1.606 -12.573 0.12 41.36 59 SER D C 5
ATOM 16691 O O . SER B 1 8 ? 0.273 -2.439 -12.848 0.12 41.76 59 SER D O 5
ATOM 16699 N N . GLN B 1 9 ? 1.902 -1.656 -11.467 0.12 40.95 60 GLN D N 5
ATOM 16700 C CA . GLN B 1 9 ? 1.807 -2.594 -10.368 0.12 40.85 60 GLN D CA 5
ATOM 16701 C C . GLN B 1 9 ? 0.505 -2.405 -9.537 0.12 39.99 60 GLN D C 5
ATOM 16702 O O . GLN B 1 9 ? 0.460 -2.780 -8.356 0.12 39.67 60 GLN D O 5
ATOM 16716 N N . TYR B 1 10 ? -0.567 -1.832 -10.092 0.12 39.84 61 TYR D N 5
ATOM 16717 C CA . TYR B 1 10 ? -1.741 -1.539 -9.277 0.12 39.41 61 TYR D CA 5
ATOM 16718 C C . TYR B 1 10 ? -2.967 -1.752 -10.133 0.12 40.14 61 TYR D C 5
ATOM 16719 O O . TYR B 1 10 ? -3.303 -0.918 -10.970 0.12 40.39 61 TYR D O 5
ATOM 16737 N N . ALA B 1 11 ? -3.620 -2.875 -9.906 0.12 40.67 62 ALA D N 5
ATOM 16738 C CA . ALA B 1 11 ? -4.872 -3.169 -10.528 0.12 41.70 62 ALA D CA 5
ATOM 16739 C C . ALA B 1 11 ? -5.920 -2.173 -10.049 0.12 41.64 62 ALA D C 5
ATOM 16740 O O . ALA B 1 11 ? -5.869 -1.666 -8.930 0.12 40.80 62 ALA D O 5
ATOM 16747 N N . SER B 1 12 ? -6.849 -1.824 -10.928 0.12 42.78 63 SER D N 5
ATOM 16748 C CA . SER B 1 12 ? -8.112 -1.333 -10.411 0.12 43.22 63 SER D CA 5
ATOM 16749 C C . SER B 1 12 ? -8.425 -2.117 -9.149 0.12 43.31 63 SER D C 5
ATOM 16750 O O . SER B 1 12 ? -8.172 -3.323 -9.066 0.12 43.72 63 SER D O 5
ATOM 16758 N N . GLY B 1 13 ? -8.950 -1.418 -8.157 0.12 43.13 64 GLY D N 5
ATOM 16759 C CA . GLY B 1 13 ? -9.234 -2.061 -6.910 0.12 43.20 64 GLY D CA 5
ATOM 16760 C C . GLY B 1 13 ? -8.399 -1.498 -5.792 0.12 41.58 64 GLY D C 5
ATOM 16761 O O . GLY B 1 13 ? -7.740 -0.472 -5.936 0.12 40.67 64 GLY D O 5
ATOM 16765 N N . VAL B 1 14 ? -8.479 -2.132 -4.642 0.12 41.41 65 VAL D N 5
ATOM 16766 C CA . VAL B 1 14 ? -7.748 -1.709 -3.458 0.12 40.21 65 VAL D CA 5
ATOM 16767 C C . VAL B 1 14 ? -6.540 -2.604 -3.311 0.12 39.51 65 VAL D C 5
ATOM 16768 O O . VAL B 1 14 ? -6.669 -3.829 -3.294 0.12 40.25 65 VAL D O 5
ATOM 16781 N N . SER B 1 15 ? -5.377 -1.998 -3.204 0.12 38.41 66 SER D N 5
ATOM 16782 C CA . SER B 1 15 ? -4.138 -2.729 -2.983 0.12 38.02 66 SER D CA 5
ATOM 16783 C C . SER B 1 15 ? -3.733 -2.563 -1.545 0.12 37.35 66 SER D C 5
ATOM 16784 O O . SER B 1 15 ? -3.806 -1.456 -1.010 0.12 36.75 66 SER D O 5
ATOM 16792 N N . GLU B 1 16 ? -3.296 -3.664 -0.932 0.12 37.62 67 GLU D N 5
ATOM 16793 C CA . GLU B 1 16 ? -2.898 -3.670 0.477 0.12 37.13 67 GLU D CA 5
ATOM 16794 C C . GLU B 1 16 ? -1.401 -3.744 0.633 0.12 36.98 67 GLU D C 5
ATOM 16795 O O . GLU B 1 16 ? -0.916 -3.819 1.761 0.12 36.95 67 GLU D O 5
ATOM 16807 N N . LYS B 1 17 ? -0.675 -3.730 -0.483 0.12 37.11 68 LYS D N 5
ATOM 16808 C CA . LYS B 1 17 ? 0.776 -3.938 -0.488 0.12 37.47 68 LYS D CA 5
ATOM 16809 C C . LYS B 1 17 ? 1.434 -3.208 0.657 0.12 37.00 68 LYS D C 5
ATOM 16810 O O . LYS B 1 17 ? 2.300 -3.761 1.337 0.12 37.53 68 LYS D O 5
ATOM 16829 N N . PHE B 1 18 ? 0.980 -2.001 0.941 0.12 36.24 69 PHE D N 5
ATOM 16830 C CA . PHE B 1 18 ? 1.684 -1.098 1.819 0.12 35.97 69 PHE D CA 5
ATOM 16831 C C . PHE B 1 18 ? 0.897 -0.766 3.076 0.12 35.42 69 PHE D C 5
ATOM 16832 O O . PHE B 1 18 ? 1.252 0.171 3.785 0.12 35.19 69 PHE D O 5
ATOM 16849 N N . LYS B 1 19 ? -0.160 -1.510 3.390 0.12 35.44 70 LYS D N 5
ATOM 16850 C CA . LYS B 1 19 ? -0.918 -1.169 4.597 0.12 35.13 70 LYS D CA 5
ATOM 16851 C C . LYS B 1 19 ? -0.069 -1.407 5.847 0.12 35.11 70 LYS D C 5
ATOM 16852 O O . LYS B 1 19 ? 0.010 -0.534 6.721 0.12 34.80 70 LYS D O 5
ATOM 16871 N N . LYS B 1 20 ? 0.606 -2.572 5.910 0.12 35.65 71 LYS D N 5
ATOM 16872 C CA . LYS B 1 20 ? 1.504 -2.908 7.027 0.12 35.90 71 LYS D CA 5
ATOM 16873 C C . LYS B 1 20 ? 2.524 -1.808 7.274 0.12 35.86 71 LYS D C 5
ATOM 16874 O O . LYS B 1 20 ? 2.648 -1.303 8.398 0.12 35.72 71 LYS D O 5
ATOM 16893 N N . GLN B 1 21 ? 3.182 -1.360 6.208 0.12 36.16 72 GLN D N 5
ATOM 16894 C CA . GLN B 1 21 ? 4.407 -0.581 6.295 0.12 36.64 72 GLN D CA 5
ATOM 16895 C C . GLN B 1 21 ? 4.166 0.920 6.263 0.12 36.17 72 GLN D C 5
ATOM 16896 O O . GLN B 1 21 ? 4.970 1.690 6.797 0.12 36.59 72 GLN D O 5
ATOM 16910 N N . PHE B 1 22 ? 3.101 1.370 5.601 0.12 35.61 73 PHE D N 5
ATOM 16911 C CA . PHE B 1 22 ? 2.816 2.788 5.473 0.12 35.50 73 PHE D CA 5
ATOM 16912 C C . PHE B 1 22 ? 1.406 3.164 5.932 0.12 34.97 73 PHE D C 5
ATOM 16913 O O . PHE B 1 22 ? 1.044 4.340 5.834 0.12 35.12 73 PHE D O 5
ATOM 16930 N N . ARG B 1 23 ? 0.618 2.215 6.457 0.12 34.67 74 ARG D N 5
ATOM 16931 C CA . ARG B 1 23 ? -0.778 2.462 6.833 0.12 34.53 74 ARG D CA 5
ATOM 16932 C C . ARG B 1 23 ? -1.528 3.240 5.752 0.12 34.71 74 ARG D C 5
ATOM 16933 O O . ARG B 1 23 ? -2.075 4.313 6.007 0.12 34.98 74 ARG D O 5
ATOM 16954 N N . ILE B 1 24 ? -1.492 2.712 4.524 0.12 34.76 75 ILE D N 5
ATOM 16955 C CA . ILE B 1 24 ? -2.166 3.290 3.373 0.12 35.07 75 ILE D CA 5
ATOM 16956 C C . ILE B 1 24 ? -2.769 2.143 2.586 0.12 35.23 75 ILE D C 5
ATOM 16957 O O . ILE B 1 24 ? -2.246 1.031 2.558 0.12 35.15 75 ILE D O 5
ATOM 16973 N N . TRP B 1 25 ? -3.920 2.411 1.992 0.12 35.73 76 TRP D N 5
ATOM 16974 C CA . TRP B 1 25 ? -4.394 1.675 0.828 0.12 36.15 76 TRP D CA 5
ATOM 16975 C C . TRP B 1 25 ? -4.093 2.453 -0.463 0.12 36.36 76 TRP D C 5
ATOM 16976 O O . TRP B 1 25 ? -4.059 3.686 -0.460 0.12 36.59 76 TRP D O 5
ATOM 16997 N N . ILE B 1 26 ? -3.819 1.739 -1.552 0.12 36.46 77 ILE D N 5
ATOM 16998 C CA . ILE B 1 26 ? -3.582 2.343 -2.865 0.12 36.73 77 ILE D CA 5
ATOM 16999 C C . ILE B 1 26 ? -4.658 1.835 -3.800 0.12 37.49 77 ILE D C 5
ATOM 17000 O O . ILE B 1 26 ? -4.774 0.623 -4.008 0.12 37.74 77 ILE D O 5
ATOM 17016 N N . VAL B 1 27 ? -5.439 2.759 -4.361 0.12 38.14 78 VAL D N 5
ATOM 17017 C CA . VAL B 1 27 ? -6.710 2.464 -4.990 0.12 39.21 78 VAL D CA 5
ATOM 17018 C C . VAL B 1 27 ? -6.686 2.982 -6.432 0.12 39.77 78 VAL D C 5
ATOM 17019 O O . VAL B 1 27 ? -6.413 4.166 -6.667 0.12 39.81 78 VAL D O 5
ATOM 17032 N N . LYS B 1 28 ? -6.946 2.099 -7.393 0.12 40.38 79 LYS D N 5
ATOM 17033 C CA . LYS B 1 28 ? -7.046 2.482 -8.785 0.12 41.15 79 LYS D CA 5
ATOM 17034 C C . LYS B 1 28 ? -8.512 2.311 -9.145 0.12 42.68 79 LYS D C 5
ATOM 17035 O O . LYS B 1 28 ? -9.102 1.257 -8.902 0.12 43.24 79 LYS D O 5
ATOM 17054 N N . GLU B 1 29 ? -9.119 3.395 -9.582 0.12 43.63 80 GLU D N 5
ATOM 17055 C CA . GLU B 1 29 ? -10.541 3.468 -9.883 0.12 45.49 80 GLU D CA 5
ATOM 17056 C C . GLU B 1 29 ? -10.607 4.019 -11.297 0.12 46.48 80 GLU D C 5
ATOM 17057 O O . GLU B 1 29 ? -10.024 5.072 -11.556 0.12 46.34 80 GLU D O 5
ATOM 17069 N N . ASP B 1 30 ? -11.263 3.299 -12.216 0.12 47.60 81 ASP D N 5
ATOM 17070 C CA . ASP B 1 30 ? -11.566 3.877 -13.524 0.12 48.64 81 ASP D CA 5
ATOM 17071 C C . ASP B 1 30 ? -10.502 4.908 -13.899 0.12 47.25 81 ASP D C 5
ATOM 17072 O O . ASP B 1 30 ? -9.306 4.597 -13.981 0.12 45.98 81 ASP D O 5
ATOM 17081 N N . ASP B 1 31 ? -10.974 6.159 -14.104 0.12 47.74 82 ASP D N 5
ATOM 17082 C CA . ASP B 1 31 ? -10.217 7.394 -13.912 0.12 47.03 82 ASP D CA 5
ATOM 17083 C C . ASP B 1 31 ? -9.759 7.628 -12.457 0.12 45.52 82 ASP D C 5
ATOM 17084 O O . ASP B 1 31 ? -10.477 8.338 -11.724 0.12 44.99 82 ASP D O 5
ATOM 17093 N N . THR B 1 32 ? -8.639 6.994 -12.018 0.12 45.01 83 THR D N 5
ATOM 17094 C CA . THR B 1 32 ? -7.684 7.558 -11.069 0.12 44.16 83 THR D CA 5
ATOM 17095 C C . THR B 1 32 ? -6.845 6.512 -10.302 0.12 42.66 83 THR D C 5
ATOM 17096 O O . THR B 1 32 ? -7.252 5.370 -10.096 0.12 42.49 83 THR D O 5
ATOM 17107 N N . LEU B 1 33 ? -5.674 6.941 -9.824 0.12 41.83 84 LEU D N 5
ATOM 17108 C CA . LEU B 1 33 ? -4.974 6.293 -8.706 0.12 40.61 84 LEU D CA 5
ATOM 17109 C C . LEU B 1 33 ? -4.892 7.270 -7.535 0.12 40.57 84 LEU D C 5
ATOM 17110 O O . LEU B 1 33 ? -4.442 8.403 -7.718 0.12 41.18 84 LEU D O 5
ATOM 17126 N N . TYR B 1 34 ? -5.333 6.843 -6.335 0.12 40.04 85 TYR D N 5
ATOM 17127 C CA . TYR B 1 34 ? -5.262 7.684 -5.131 0.12 40.05 85 TYR D CA 5
ATOM 17128 C C . TYR B 1 34 ? -4.858 6.869 -3.887 0.12 38.93 85 TYR D C 5
ATOM 17129 O O . TYR B 1 34 ? -4.854 5.643 -3.890 0.12 38.38 85 TYR D O 5
ATOM 17147 N N . VAL B 1 35 ? -4.483 7.559 -2.806 0.12 38.80 86 VAL D N 5
ATOM 17148 C CA . VAL B 1 35 ? -3.854 6.910 -1.651 0.12 37.84 86 VAL D CA 5
ATOM 17149 C C . VAL B 1 35 ? -4.630 7.240 -0.371 0.12 38.15 86 VAL D C 5
ATOM 17150 O O . VAL B 1 35 ? -4.658 8.398 0.067 0.12 38.84 86 VAL D O 5
ATOM 17163 N N . ILE B 1 36 ? -5.206 6.212 0.260 0.12 37.82 87 ILE D N 5
ATOM 17164 C CA . ILE B 1 36 ? -6.032 6.364 1.463 0.12 38.27 87 ILE D CA 5
ATOM 17165 C C . ILE B 1 36 ? -5.236 6.017 2.724 0.12 37.37 87 ILE D C 5
ATOM 17166 O O . ILE B 1 36 ? -4.796 4.879 2.897 0.12 36.57 87 ILE D O 5
ATOM 17182 N N . GLU B 1 37 ? -5.113 7.002 3.625 0.12 37.76 88 GLU D N 5
ATOM 17183 C CA . GLU B 1 37 ? -4.725 6.808 5.027 0.12 37.15 88 GLU D CA 5
ATOM 17184 C C . GLU B 1 37 ? -5.619 5.754 5.664 0.12 37.11 88 GLU D C 5
ATOM 17185 O O . GLU B 1 37 ? -6.833 5.921 5.710 0.12 38.09 88 GLU D O 5
ATOM 17197 N N . ALA B 1 38 ? -5.048 4.630 6.079 0.12 36.27 89 ALA D N 5
ATOM 17198 C CA . ALA B 1 38 ? -5.807 3.592 6.776 0.12 36.37 89 ALA D CA 5
ATOM 17199 C C . ALA B 1 38 ? -6.056 4.016 8.228 0.12 36.54 89 ALA D C 5
ATOM 17200 O O . ALA B 1 38 ? -5.610 3.392 9.201 0.12 36.07 89 ALA D O 5
ATOM 17207 N N . LYS B 1 39 ? -6.831 5.088 8.357 0.12 37.48 90 LYS D N 5
ATOM 17208 C CA . LYS B 1 39 ? -7.071 5.704 9.643 0.12 37.92 90 LYS D CA 5
ATOM 17209 C C . LYS B 1 39 ? -8.533 6.122 9.746 0.12 39.47 90 LYS D C 5
ATOM 17210 O O . LYS B 1 39 ? -9.079 6.768 8.850 0.12 40.35 90 LYS D O 5
ATOM 17229 N N . CYS B 1 40 ? -9.144 5.791 10.863 0.12 40.05 91 CYS D N 5
ATOM 17230 C CA . CYS B 1 40 ? -10.557 6.050 11.013 0.12 41.92 91 CYS D CA 5
ATOM 17231 C C . CYS B 1 40 ? -10.794 7.456 11.521 0.12 43.09 91 CYS D C 5
ATOM 17232 O O . CYS B 1 40 ? -10.190 7.892 12.494 0.12 42.65 91 CYS D O 5
ATOM 17239 N N . THR B 1 41 ? -11.664 8.180 10.843 0.12 44.85 92 THR D N 5
ATOM 17240 C CA . THR B 1 41 ? -11.889 9.571 11.193 0.12 46.29 92 THR D CA 5
ATOM 17241 C C . THR B 1 41 ? -12.810 9.731 12.401 0.12 47.97 92 THR D C 5
ATOM 17242 O O . THR B 1 41 ? -13.196 10.861 12.724 0.12 49.56 92 THR D O 5
ATOM 17253 N N . HIS B 1 42 ? -13.171 8.618 13.042 0.12 47.89 93 HIS D N 5
ATOM 17254 C CA . HIS B 1 42 ? -13.855 8.595 14.326 0.12 49.38 93 HIS D CA 5
ATOM 17255 C C . HIS B 1 42 ? -12.935 8.676 15.546 0.12 48.10 93 HIS D C 5
ATOM 17256 O O . HIS B 1 42 ? -12.718 9.762 16.072 0.12 48.97 93 HIS D O 5
ATOM 17270 N N . LEU B 1 43 ? -12.422 7.528 16.019 0.12 46.28 94 LEU D N 5
ATOM 17271 C CA . LEU B 1 43 ? -11.407 7.489 17.064 0.12 45.11 94 LEU D CA 5
ATOM 17272 C C . LEU B 1 43 ? -10.094 6.796 16.630 0.12 42.82 94 LEU D C 5
ATOM 17273 O O . LEU B 1 43 ? -9.485 6.037 17.415 0.12 41.87 94 LEU D O 5
ATOM 17289 N N . GLY B 1 44 ? -9.645 7.048 15.402 0.12 42.08 95 GLY D N 5
ATOM 17290 C CA . GLY B 1 44 ? -8.276 6.765 14.993 0.12 40.38 95 GLY D CA 5
ATOM 17291 C C . GLY B 1 44 ? -7.879 5.315 14.888 0.12 39.13 95 GLY D C 5
ATOM 17292 O O . GLY B 1 44 ? -6.685 5.041 14.841 0.12 37.97 95 GLY D O 5
ATOM 17296 N N . CYS B 1 45 ? -8.822 4.377 14.832 0.12 39.65 96 CYS D N 5
ATOM 17297 C CA . CYS B 1 45 ? -8.409 2.990 14.720 0.12 38.86 96 CYS D CA 5
ATOM 17298 C C . CYS B 1 45 ? -7.991 2.677 13.269 0.12 38.26 96 CYS D C 5
ATOM 17299 O O . CYS B 1 45 ? -8.178 3.472 12.329 0.12 38.65 96 CYS D O 5
ATOM 17306 N N . THR B 1 46 ? -7.409 1.492 13.097 0.12 37.58 97 THR D N 5
ATOM 17307 C CA . THR B 1 46 ? -6.938 1.041 11.803 0.12 37.10 97 THR D CA 5
ATOM 17308 C C . THR B 1 46 ? -7.977 0.125 11.180 0.12 38.09 97 THR D C 5
ATOM 17309 O O . THR B 1 46 ? -7.994 -1.076 11.503 0.12 38.43 97 THR D O 5
ATOM 17320 N N . PRO B 1 47 ? -8.827 0.613 10.223 0.12 38.82 98 PRO D N 5
ATOM 17321 C CA . PRO B 1 47 ? -9.853 -0.277 9.682 0.12 40.07 98 PRO D CA 5
ATOM 17322 C C . PRO B 1 47 ? -9.214 -1.350 8.808 0.12 39.64 98 PRO D C 5
ATOM 17323 O O . PRO B 1 47 ? -7.982 -1.470 8.730 0.12 38.41 98 PRO D O 5
ATOM 17334 N N . ASN B 1 48 ? -10.075 -2.149 8.160 0.12 40.99 99 ASN D N 5
ATOM 17335 C CA . ASN B 1 48 ? -9.688 -3.366 7.465 0.12 41.10 99 ASN D CA 5
ATOM 17336 C C . ASN B 1 48 ? -10.340 -3.420 6.090 0.12 42.12 99 ASN D C 5
ATOM 17337 O O . ASN B 1 48 ? -11.503 -3.047 5.937 0.12 43.68 99 ASN D O 5
ATOM 17348 N N . TRP B 1 49 ? -9.570 -3.851 5.097 0.12 41.44 100 TRP D N 5
ATOM 17349 C CA . TRP B 1 49 ? -10.065 -3.959 3.747 0.12 42.48 100 TRP D CA 5
ATOM 17350 C C . TRP B 1 49 ? -10.819 -5.263 3.574 0.12 44.23 100 TRP D C 5
ATOM 17351 O O . TRP B 1 49 ? -10.217 -6.340 3.546 0.12 44.16 100 TRP D O 5
ATOM 17372 N N . LEU B 1 50 ? -12.122 -5.145 3.364 0.12 46.12 101 LEU D N 5
ATOM 17373 C CA . LEU B 1 50 ? -13.040 -6.267 3.370 0.12 48.29 101 LEU D CA 5
ATOM 17374 C C . LEU B 1 50 ? -13.601 -6.449 1.948 0.12 49.28 101 LEU D C 5
ATOM 17375 O O . LEU B 1 50 ? -14.591 -5.820 1.563 0.12 50.54 101 LEU D O 5
ATOM 17391 N N . ALA B 1 51 ? -12.947 -7.317 1.177 0.12 48.89 102 ALA D N 5
ATOM 17392 C CA . ALA B 1 51 ? -13.137 -7.307 -0.265 0.12 49.66 102 ALA D CA 5
ATOM 17393 C C . ALA B 1 51 ? -14.471 -7.926 -0.646 0.12 52.60 102 ALA D C 5
ATOM 17394 O O . ALA B 1 51 ? -15.291 -7.285 -1.302 0.12 53.66 102 ALA D O 5
ATOM 17401 N N . SER B 1 52 ? -14.706 -9.163 -0.223 0.12 54.22 103 SER D N 5
ATOM 17402 C CA . SER B 1 52 ? -16.002 -9.791 -0.410 0.12 57.44 103 SER D CA 5
ATOM 17403 C C . SER B 1 52 ? -17.153 -8.831 -0.113 0.12 58.40 103 SER D C 5
ATOM 17404 O O . SER B 1 52 ? -18.228 -8.949 -0.703 0.12 60.54 103 SER D O 5
ATOM 17412 N N . GLU B 1 53 ? -16.941 -7.842 0.733 0.12 57.17 104 GLU D N 5
ATOM 17413 C CA . GLU B 1 53 ? -18.010 -6.965 1.163 0.12 58.55 104 GLU D CA 5
ATOM 17414 C C . GLU B 1 53 ? -17.893 -5.561 0.622 0.12 57.19 104 GLU D C 5
ATOM 17415 O O . GLU B 1 53 ? -18.753 -4.730 0.893 0.12 58.47 104 GLU D O 5
ATOM 17427 N N . GLY B 1 54 ? -16.842 -5.260 -0.107 0.12 54.93 105 GLY D N 5
ATOM 17428 C CA . GLY B 1 54 ? -16.741 -3.950 -0.717 0.12 53.81 105 GLY D CA 5
ATOM 17429 C C . GLY B 1 54 ? -16.551 -2.783 0.229 0.12 52.69 105 GLY D C 5
ATOM 17430 O O . GLY B 1 54 ? -16.763 -1.639 -0.190 0.12 53.05 105 GLY D O 5
ATOM 17434 N N . LYS B 1 55 ? -16.110 -3.017 1.471 0.12 51.56 106 LYS D N 5
ATOM 17435 C CA . LYS B 1 55 ? -15.958 -1.908 2.409 0.12 50.60 106 LYS D CA 5
ATOM 17436 C C . LYS B 1 55 ? -14.649 -2.003 3.194 0.12 48.30 106 LYS D C 5
ATOM 17437 O O . LYS B 1 55 ? -14.108 -3.084 3.458 0.12 47.89 106 LYS D O 5
ATOM 17456 N N . PHE B 1 56 ? -14.130 -0.839 3.539 0.12 46.90 107 PHE D N 5
ATOM 17457 C CA . PHE B 1 56 ? -13.249 -0.729 4.689 0.12 45.26 107 PHE D CA 5
ATOM 17458 C C . PHE B 1 56 ? -14.099 -0.735 5.949 0.12 46.68 107 PHE D C 5
ATOM 17459 O O . PHE B 1 56 ? -14.971 0.118 6.093 0.12 48.28 107 PHE D O 5
ATOM 17476 N N . LYS B 1 57 ? -13.828 -1.659 6.876 0.12 46.29 108 LYS D N 5
ATOM 17477 C CA . LYS B 1 57 ? -14.608 -1.757 8.111 0.12 47.71 108 LYS D CA 5
ATOM 17478 C C . LYS B 1 57 ? -13.699 -1.705 9.332 0.12 46.16 108 LYS D C 5
ATOM 17479 O O . LYS B 1 57 ? -12.863 -2.587 9.539 0.12 44.84 108 LYS D O 5
ATOM 17498 N N . CYS B 1 58 ? -13.935 -0.689 10.173 0.12 46.45 109 CYS D N 5
ATOM 17499 C CA . CYS B 1 58 ? -13.191 -0.420 11.396 0.12 45.11 109 CYS D CA 5
ATOM 17500 C C . CYS B 1 58 ? -13.709 -1.278 12.537 0.12 46.16 109 CYS D C 5
ATOM 17501 O O . CYS B 1 58 ? -14.906 -1.228 12.850 0.12 48.33 109 CYS D O 5
ATOM 17508 N N . PRO B 1 59 ? -12.828 -1.957 13.271 0.12 44.93 110 PRO D N 5
ATOM 17509 C CA . PRO B 1 59 ? -13.273 -2.831 14.365 0.12 46.10 110 PRO D CA 5
ATOM 17510 C C . PRO B 1 59 ? -13.463 -2.151 15.718 0.12 46.42 110 PRO D C 5
ATOM 17511 O O . PRO B 1 59 ? -13.588 -2.852 16.734 0.12 47.44 110 PRO D O 5
ATOM 17522 N N . CYS B 1 60 ? -13.509 -0.820 15.770 0.12 45.78 111 CYS D N 5
ATOM 17523 C CA . CYS B 1 60 ? -13.745 -0.120 17.035 0.12 46.15 111 CYS D CA 5
ATOM 17524 C C . CYS B 1 60 ? -15.235 0.056 17.346 0.12 48.65 111 CYS D C 5
ATOM 17525 O O . CYS B 1 60 ? -15.679 -0.247 18.454 0.12 49.88 111 CYS D O 5
ATOM 17532 N N . HIS B 1 61 ? -16.038 0.528 16.404 0.12 49.65 112 HIS D N 5
ATOM 17533 C CA . HIS B 1 61 ? -17.457 0.661 16.707 0.12 52.52 112 HIS D CA 5
ATOM 17534 C C . HIS B 1 61 ? -18.311 0.055 15.613 0.12 54.21 112 HIS D C 5
ATOM 17535 O O . HIS B 1 61 ? -19.442 -0.396 15.907 0.12 56.84 112 HIS D O 5
ATOM 17549 N N . GLY B 1 62 ? -17.777 0.009 14.395 0.12 52.98 113 GLY D N 5
ATOM 17550 C CA . GLY B 1 62 ? -18.410 -0.573 13.224 0.12 54.80 113 GLY D CA 5
ATOM 17551 C C . GLY B 1 62 ? -18.401 0.285 11.986 0.12 54.82 113 GLY D C 5
ATOM 17552 O O . GLY B 1 62 ? -18.904 -0.151 10.947 0.12 56.69 113 GLY D O 5
ATOM 17556 N N . SER B 1 63 ? -17.848 1.483 12.050 0.12 52.96 114 SER D N 5
ATOM 17557 C CA . SER B 1 63 ? -17.816 2.355 10.873 0.12 53.28 114 SER D CA 5
ATOM 17558 C C . SER B 1 63 ? -17.401 1.620 9.591 0.12 52.62 114 SER D C 5
ATOM 17559 O O . SER B 1 63 ? -16.443 0.833 9.555 0.12 50.88 114 SER D O 5
ATOM 17567 N N . GLY B 1 64 ? -18.129 1.919 8.527 0.12 54.27 115 GLY D N 5
ATOM 17568 C CA . GLY B 1 64 ? -17.846 1.373 7.205 0.12 53.87 115 GLY D CA 5
ATOM 17569 C C . GLY B 1 64 ? -17.569 2.495 6.227 0.12 53.41 115 GLY D C 5
ATOM 17570 O O . GLY B 1 64 ? -18.144 3.583 6.341 0.12 54.92 115 GLY D O 5
ATOM 17574 N N . PHE B 1 65 ? -16.652 2.233 5.289 0.12 51.50 116 PHE D N 5
ATOM 17575 C CA . PHE B 1 65 ? -16.407 3.137 4.182 0.12 51.08 116 PHE D CA 5
ATOM 17576 C C . PHE B 1 65 ? -16.397 2.371 2.865 0.12 51.10 116 PHE D C 5
ATOM 17577 O O . PHE B 1 65 ? -16.068 1.182 2.812 0.12 50.01 116 PHE D O 5
ATOM 17594 N N . THR B 1 66 ? -16.757 3.053 1.800 0.12 52.46 117 THR D N 5
ATOM 17595 C CA . THR B 1 66 ? -16.647 2.451 0.486 0.12 52.44 117 THR D CA 5
ATOM 17596 C C . THR B 1 66 ? -15.175 2.322 0.089 0.12 49.65 117 THR D C 5
ATOM 17597 O O . THR B 1 66 ? -14.277 2.767 0.813 0.12 47.93 117 THR D O 5
ATOM 17608 N N . PRO B 1 67 ? -14.894 1.686 -1.052 0.12 49.33 118 PRO D N 5
ATOM 17609 C CA . PRO B 1 67 ? -13.511 1.666 -1.547 0.12 46.91 118 PRO D CA 5
ATOM 17610 C C . PRO B 1 67 ? -12.994 3.051 -1.892 0.12 46.04 118 PRO D C 5
ATOM 17611 O O . PRO B 1 67 ? -11.790 3.252 -1.973 0.12 44.20 118 PRO D O 5
ATOM 17622 N N . ASP B 1 68 ? -13.854 4.026 -2.063 0.12 47.57 119 ASP D N 5
ATOM 17623 C CA . ASP B 1 68 ? -13.397 5.388 -2.254 0.12 47.12 119 ASP D CA 5
ATOM 17624 C C . ASP B 1 68 ? -13.147 6.082 -0.926 0.12 46.66 119 ASP D C 5
ATOM 17625 O O . ASP B 1 68 ? -12.493 7.123 -0.872 0.12 46.43 119 ASP D O 5
ATOM 17634 N N . GLY B 1 69 ? -13.625 5.507 0.148 0.12 46.67 120 GLY D N 5
ATOM 17635 C CA . GLY B 1 69 ? -13.329 6.001 1.461 0.12 46.30 120 GLY D CA 5
ATOM 17636 C C . GLY B 1 69 ? -14.339 6.987 2.053 0.12 48.62 120 GLY D C 5
ATOM 17637 O O . GLY B 1 69 ? -14.060 7.547 3.111 0.12 48.64 120 GLY D O 5
ATOM 17641 N N . ILE B 1 70 ? -15.477 7.255 1.401 0.12 50.79 121 ILE D N 5
ATOM 17642 C CA . ILE B 1 70 ? -16.495 8.051 2.079 0.12 53.39 121 ILE D CA 5
ATOM 17643 C C . ILE B 1 70 ? -17.144 7.170 3.136 0.12 54.22 121 ILE D C 5
ATOM 17644 O O . ILE B 1 70 ? -17.390 5.973 2.928 0.12 54.12 121 ILE D O 5
ATOM 17660 N N . ASN B 1 71 ? -17.348 7.749 4.303 0.12 55.33 122 ASN D N 5
ATOM 17661 C CA . ASN B 1 71 ? -18.017 7.070 5.392 0.12 56.28 122 ASN D CA 5
ATOM 17662 C C . ASN B 1 71 ? -19.489 6.927 5.082 0.12 59.68 122 ASN D C 5
ATOM 17663 O O . ASN B 1 71 ? -20.142 7.897 4.702 0.12 62.11 122 ASN D O 5
ATOM 17674 N N . ILE B 1 72 ? -20.008 5.720 5.276 0.12 60.17 123 ILE D N 5
ATOM 17675 C CA . ILE B 1 72 ? -21.391 5.421 4.958 0.12 63.68 123 ILE D CA 5
ATOM 17676 C C . ILE B 1 72 ? -22.128 4.817 6.133 0.12 65.39 123 ILE D C 5
ATOM 17677 O O . ILE B 1 72 ? -23.358 4.992 6.224 0.12 69.07 123 ILE D O 5
ATOM 17693 N N . GLU B 1 73 ? -21.428 4.131 7.035 0.12 63.24 124 GLU D N 5
ATOM 17694 C CA . GLU B 1 73 ? -22.051 3.501 8.186 0.12 64.91 124 GLU D CA 5
ATOM 17695 C C . GLU B 1 73 ? -21.198 3.749 9.432 0.12 62.40 124 GLU D C 5
ATOM 17696 O O . GLU B 1 73 ? -20.050 4.220 9.361 0.12 59.61 124 GLU D O 5
ATOM 17708 N N . GLY B 1 74 ? -21.796 3.416 10.590 0.12 63.79 125 GLY D N 5
ATOM 17709 C CA . GLY B 1 74 ? -21.139 3.480 11.859 0.12 62.14 125 GLY D CA 5
ATOM 17710 C C . GLY B 1 74 ? -20.912 4.910 12.311 0.12 62.32 125 GLY D C 5
ATOM 17711 O O . GLY B 1 74 ? -21.339 5.870 11.650 0.12 64.17 125 GLY D O 5
ATOM 17715 N N . PRO B 1 75 ? -20.222 5.066 13.458 0.12 60.55 126 PRO D N 5
ATOM 17716 C CA . PRO B 1 75 ? -20.042 6.392 14.079 0.12 60.95 126 PRO D CA 5
ATOM 17717 C C . PRO B 1 75 ? -19.076 7.336 13.392 0.12 59.00 126 PRO D C 5
ATOM 17718 O O . PRO B 1 75 ? -18.946 8.476 13.850 0.12 59.97 126 PRO D O 5
ATOM 17729 N N . ALA B 1 76 ? -18.384 6.913 12.344 0.12 56.62 127 ALA D N 5
ATOM 17730 C CA . ALA B 1 76 ? -17.371 7.749 11.730 0.12 55.00 127 ALA D CA 5
ATOM 17731 C C . ALA B 1 76 ? -18.020 8.869 10.917 0.12 57.52 127 ALA D C 5
ATOM 17732 O O . ALA B 1 76 ? -18.889 8.605 10.073 0.12 59.50 127 ALA D O 5
ATOM 17739 N N . PRO B 1 77 ? -17.607 10.119 11.111 0.12 57.78 128 PRO D N 5
ATOM 17740 C CA . PRO B 1 77 ? -18.311 11.261 10.505 0.12 60.82 128 PRO D CA 5
ATOM 17741 C C . PRO B 1 77 ? -17.796 11.788 9.176 0.12 60.33 128 PRO D C 5
ATOM 17742 O O . PRO B 1 77 ? -18.343 12.772 8.697 0.12 62.93 128 PRO D O 5
ATOM 17753 N N . ARG B 1 78 ? -16.719 11.288 8.610 0.12 57.23 129 ARG D N 5
ATOM 17754 C CA . ARG B 1 78 ? -16.216 11.937 7.410 0.12 56.59 129 ARG D CA 5
ATOM 17755 C C . ARG B 1 78 ? -15.302 10.980 6.674 0.12 53.94 129 ARG D C 5
ATOM 17756 O O . ARG B 1 78 ? -14.715 10.080 7.281 0.12 52.26 129 ARG D O 5
ATOM 17777 N N . PRO B 1 79 ? -15.157 11.145 5.369 0.12 53.65 130 PRO D N 5
ATOM 17778 C CA . PRO B 1 79 ? -14.309 10.218 4.610 0.12 51.19 130 PRO D CA 5
ATOM 17779 C C . PRO B 1 79 ? -12.950 10.064 5.269 0.12 48.59 130 PRO D C 5
ATOM 17780 O O . PRO B 1 79 ? -12.447 10.991 5.918 0.12 48.58 130 PRO D O 5
ATOM 17791 N N . LEU B 1 80 ? -12.379 8.861 5.105 0.12 46.64 131 LEU D N 5
ATOM 17792 C CA . LEU B 1 80 ? -10.954 8.636 5.297 0.12 44.39 131 LEU D CA 5
ATOM 17793 C C . LEU B 1 80 ? -10.155 9.583 4.417 0.12 44.14 131 LEU D C 5
ATOM 17794 O O . LEU B 1 80 ? -10.544 9.866 3.285 0.12 44.95 131 LEU D O 5
ATOM 17810 N N . GLU B 1 81 ? -9.056 10.102 4.948 0.12 43.20 132 GLU D N 5
ATOM 17811 C CA . GLU B 1 81 ? -8.278 11.127 4.259 0.12 43.48 132 GLU D CA 5
ATOM 17812 C C . GLU B 1 81 ? -7.411 10.518 3.159 0.12 42.17 132 GLU D C 5
ATOM 17813 O O . GLU B 1 81 ? -7.140 9.313 3.146 0.12 40.80 132 GLU D O 5
ATOM 17825 N N . ARG B 1 82 ? -6.979 11.373 2.223 0.12 42.81 133 ARG D N 5
ATOM 17826 C CA . ARG B 1 82 ? -6.092 10.972 1.136 0.12 41.90 133 ARG D CA 5
ATOM 17827 C C . ARG B 1 82 ? -4.822 11.809 1.145 0.12 41.91 133 ARG D C 5
ATOM 17828 O O . ARG B 1 82 ? -4.837 12.972 1.536 0.12 43.17 133 ARG D O 5
ATOM 17849 N N . PHE B 1 83 ? -3.730 11.222 0.674 0.12 40.82 134 PHE D N 5
ATOM 17850 C CA . PHE B 1 83 ? -2.443 11.893 0.700 0.12 41.00 134 PHE D CA 5
ATOM 17851 C C . PHE B 1 83 ? -2.030 12.418 -0.679 0.12 41.65 134 PHE D C 5
ATOM 17852 O O . PHE B 1 83 ? -2.556 12.004 -1.705 0.12 41.26 134 PHE D O 5
ATOM 17869 N N . LYS B 1 84 ? -1.037 13.308 -0.679 0.12 42.81 135 LYS D N 5
ATOM 17870 C CA . LYS B 1 84 ? -0.455 13.835 -1.908 0.12 43.67 135 LYS D CA 5
ATOM 17871 C C . LYS B 1 84 ? 0.261 12.738 -2.694 0.12 42.56 135 LYS D C 5
ATOM 17872 O O . LYS B 1 84 ? 0.914 11.865 -2.119 0.12 41.75 135 LYS D O 5
ATOM 17891 N N . VAL B 1 85 ? 0.170 12.806 -4.026 0.12 42.76 136 VAL D N 5
ATOM 17892 C CA . VAL B 1 85 ? 0.783 11.817 -4.892 0.12 42.10 136 VAL D CA 5
ATOM 17893 C C . VAL B 1 85 ? 1.344 12.507 -6.123 0.12 43.41 136 VAL D C 5
ATOM 17894 O O . VAL B 1 85 ? 0.633 13.256 -6.803 0.12 44.41 136 VAL D O 5
ATOM 17907 N N . ALA B 1 86 ? 2.593 12.211 -6.452 0.12 43.66 137 ALA D N 5
ATOM 17908 C CA . ALA B 1 86 ? 3.177 12.722 -7.679 0.12 44.97 137 ALA D CA 5
ATOM 17909 C C . ALA B 1 86 ? 4.278 11.792 -8.155 0.12 44.54 137 ALA D C 5
ATOM 17910 O O . ALA B 1 86 ? 4.844 11.026 -7.371 0.12 43.70 137 ALA D O 5
ATOM 17917 N N . LEU B 1 87 ? 4.614 11.890 -9.449 0.12 45.37 138 LEU D N 5
ATOM 17918 C CA . LEU B 1 87 ? 5.782 11.179 -9.983 0.12 45.64 138 LEU D CA 5
ATOM 17919 C C . LEU B 1 87 ? 7.041 11.986 -9.759 0.12 47.39 138 LEU D C 5
ATOM 17920 O O . LEU B 1 87 ? 7.035 13.204 -9.953 0.12 48.90 138 LEU D O 5
ATOM 17936 N N . GLY B 1 88 ? 8.119 11.294 -9.285 0.12 47.46 139 GLY D N 5
ATOM 17937 C CA . GLY B 1 88 ? 9.442 11.882 -9.263 0.12 49.48 139 GLY D CA 5
ATOM 17938 C C . GLY B 1 88 ? 10.077 11.951 -10.650 0.12 51.08 139 GLY D C 5
ATOM 17939 O O . GLY B 1 88 ? 9.446 12.220 -11.661 0.12 50.42 139 GLY D O 5
ATOM 17943 N N . ASP B 1 89 ? 11.373 11.705 -10.713 0.12 53.42 140 ASP D N 5
ATOM 17944 C CA . ASP B 1 89 ? 12.025 11.864 -12.015 0.12 55.36 140 ASP D CA 5
ATOM 17945 C C . ASP B 1 89 ? 12.071 10.524 -12.729 0.12 54.96 140 ASP D C 5
ATOM 17946 O O . ASP B 1 89 ? 12.391 10.436 -13.922 0.12 56.19 140 ASP D O 5
ATOM 17955 N N . ASP B 1 90 ? 11.626 9.503 -12.008 0.12 53.36 141 ASP D N 5
ATOM 17956 C CA . ASP B 1 90 ? 12.015 8.133 -12.250 0.12 53.17 141 ASP D CA 5
ATOM 17957 C C . ASP B 1 90 ? 10.836 7.242 -12.553 0.12 50.95 141 ASP D C 5
ATOM 17958 O O . ASP B 1 90 ? 11.028 6.036 -12.719 0.12 50.78 141 ASP D O 5
ATOM 17967 N N . GLY B 1 91 ? 9.625 7.803 -12.599 0.12 49.52 142 GLY D N 5
ATOM 17968 C CA . GLY B 1 91 ? 8.439 7.070 -12.968 0.12 47.84 142 GLY D CA 5
ATOM 17969 C C . GLY B 1 91 ? 7.593 6.613 -11.811 0.12 45.93 142 GLY D C 5
ATOM 17970 O O . GLY B 1 91 ? 6.422 6.246 -12.005 0.12 44.71 142 GLY D O 5
ATOM 17974 N N . GLN B 1 92 ? 8.123 6.662 -10.609 0.12 45.85 143 GLN D N 5
ATOM 17975 C CA . GLN B 1 92 ? 7.480 6.026 -9.477 0.12 44.28 143 GLN D CA 5
ATOM 17976 C C . GLN B 1 92 ? 6.689 7.029 -8.652 0.12 43.50 143 GLN D C 5
ATOM 17977 O O . GLN B 1 92 ? 7.006 8.216 -8.602 0.12 44.47 143 GLN D O 5
ATOM 17991 N N . ILE B 1 93 ? 5.598 6.544 -8.077 0.12 41.99 144 ILE D N 5
ATOM 17992 C CA . ILE B 1 93 ? 4.710 7.396 -7.305 0.12 41.34 144 ILE D CA 5
ATOM 17993 C C . ILE B 1 93 ? 5.364 7.725 -5.975 0.12 41.49 144 ILE D C 5
ATOM 17994 O O . ILE B 1 93 ? 5.853 6.848 -5.256 0.12 41.10 144 ILE D O 5
ATOM 18010 N N . ILE B 1 94 ? 5.404 9.003 -5.669 0.12 42.26 145 ILE D N 5
ATOM 18011 C CA . ILE B 1 94 ? 5.829 9.516 -4.380 0.12 42.55 145 ILE D CA 5
ATOM 18012 C C . ILE B 1 94 ? 4.575 9.919 -3.608 0.12 41.66 145 ILE D C 5
ATOM 18013 O O . ILE B 1 94 ? 3.646 10.492 -4.190 0.12 41.99 145 ILE D O 5
ATOM 18029 N N . VAL B 1 95 ? 4.531 9.561 -2.310 0.12 40.72 146 VAL D N 5
ATOM 18030 C CA . VAL B 1 95 ? 3.470 9.947 -1.379 0.12 40.20 146 VAL D CA 5
ATOM 18031 C C . VAL B 1 95 ? 4.057 10.980 -0.434 0.12 41.23 146 VAL D C 5
ATOM 18032 O O . VAL B 1 95 ? 5.071 10.710 0.195 0.12 41.61 146 VAL D O 5
ATOM 18045 N N . ASP B 1 96 ? 3.438 12.160 -0.328 0.12 41.89 147 ASP D N 5
ATOM 18046 C CA . ASP B 1 96 ? 3.723 13.080 0.777 0.12 43.07 147 ASP D CA 5
ATOM 18047 C C . ASP B 1 96 ? 2.567 13.126 1.781 0.12 42.58 147 ASP D C 5
ATOM 18048 O O . ASP B 1 96 ? 1.488 13.647 1.482 0.12 42.99 147 ASP D O 5
ATOM 18057 N N . GLU B 1 97 ? 2.833 12.667 2.987 0.12 41.97 148 GLU D N 5
ATOM 18058 C CA . GLU B 1 97 ? 1.813 12.610 4.035 0.12 41.56 148 GLU D CA 5
ATOM 18059 C C . GLU B 1 97 ? 1.591 13.960 4.740 0.12 43.20 148 GLU D C 5
ATOM 18060 O O . GLU B 1 97 ? 0.629 14.097 5.509 0.12 43.20 148 GLU D O 5
ATOM 18072 N N . SER B 1 98 ? 2.403 14.977 4.451 0.12 44.84 149 SER D N 5
ATOM 18073 C CA . SER B 1 98 ? 2.189 16.290 5.047 0.12 46.78 149 SER D CA 5
ATOM 18074 C C . SER B 1 98 ? 1.102 17.076 4.302 0.12 47.46 149 SER D C 5
ATOM 18075 O O . SER B 1 98 ? 0.916 18.277 4.537 0.12 48.33 149 SER D O 5
ATOM 18083 N N . THR B 1 99 ? 0.345 16.418 3.428 0.12 47.36 150 THR D N 5
ATOM 18084 C CA . THR B 1 99 ? -0.903 16.999 2.952 0.12 48.33 150 THR D CA 5
ATOM 18085 C C . THR B 1 99 ? -1.932 15.939 2.665 0.12 46.67 150 THR D C 5
ATOM 18086 O O . THR B 1 99 ? -1.633 14.896 2.076 0.12 44.97 150 THR D O 5
ATOM 18097 N N . ARG B 1 100 ? -3.160 16.283 2.999 0.12 47.48 151 ARG D N 5
ATOM 18098 C CA . ARG B 1 100 ? -4.265 15.363 3.032 0.12 46.34 151 ARG D CA 5
ATOM 18099 C C . ARG B 1 100 ? -5.431 16.042 2.326 0.12 47.96 151 ARG D C 5
ATOM 18100 O O . ARG B 1 100 ? -5.453 17.265 2.188 0.12 50.09 151 ARG D O 5
ATOM 18121 N N . TYR B 1 101 ? -6.376 15.236 1.846 0.12 47.23 152 TYR D N 5
ATOM 18122 C CA . TYR B 1 101 ? -7.521 15.716 1.088 0.12 48.93 15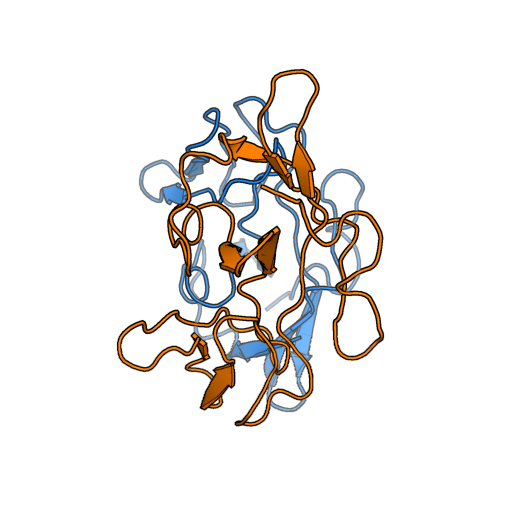2 TYR D CA 5
ATOM 18123 C C . TYR B 1 101 ? -8.748 14.989 1.613 0.12 48.81 152 TYR D C 5
ATOM 18124 O O . TYR B 1 101 ? -8.812 13.757 1.578 0.12 47.09 152 TYR D O 5
ATOM 18142 N N . ARG B 1 102 ? -9.694 15.760 2.142 0.12 50.93 153 ARG D N 5
ATOM 18143 C CA . ARG B 1 102 ? -10.925 15.267 2.734 0.12 51.66 153 ARG D CA 5
ATOM 18144 C C . ARG B 1 102 ? -12.073 15.612 1.794 0.12 53.62 153 ARG D C 5
ATOM 18145 O O . ARG B 1 102 ? -12.383 16.788 1.614 0.12 55.64 153 ARG D O 5
ATOM 18166 N N . GLY B 1 103 ? -12.716 14.603 1.219 0.12 53.29 154 GLY D N 5
ATOM 18167 C CA . GLY B 1 103 ? -13.668 14.881 0.170 0.12 55.24 154 GLY D CA 5
ATOM 18168 C C . GLY B 1 103 ? -14.848 15.711 0.634 0.12 58.52 154 GLY D C 5
ATOM 18169 O O . GLY B 1 103 ? -15.466 16.409 -0.180 0.12 60.81 154 GLY D O 5
ATOM 18173 N N . GLU B 1 104 ? -15.190 15.629 1.927 0.12 59.01 155 GLU D N 5
ATOM 18174 C CA . GLU B 1 104 ? -16.249 16.459 2.481 0.12 62.43 155 GLU D CA 5
ATOM 18175 C C . GLU B 1 104 ? -15.928 17.936 2.367 0.12 64.39 155 GLU D C 5
ATOM 18176 O O . GLU B 1 104 ? -16.846 18.771 2.421 0.12 67.80 155 GLU D O 5
ATOM 18188 N N . ARG B 1 105 ? -14.648 18.272 2.255 0.12 62.60 156 ARG D N 5
ATOM 18189 C CA . ARG B 1 105 ? -14.204 19.628 1.981 0.12 64.49 156 ARG D CA 5
ATOM 18190 C C . ARG B 1 105 ? -13.902 19.857 0.498 0.12 64.60 156 ARG D C 5
ATOM 18191 O O . ARG B 1 105 ? -13.190 20.811 0.155 0.12 65.67 156 ARG D O 5
ATOM 18212 N N . GLY B 1 106 ? -14.455 19.027 -0.382 0.12 63.68 157 GLY D N 5
ATOM 18213 C CA . GL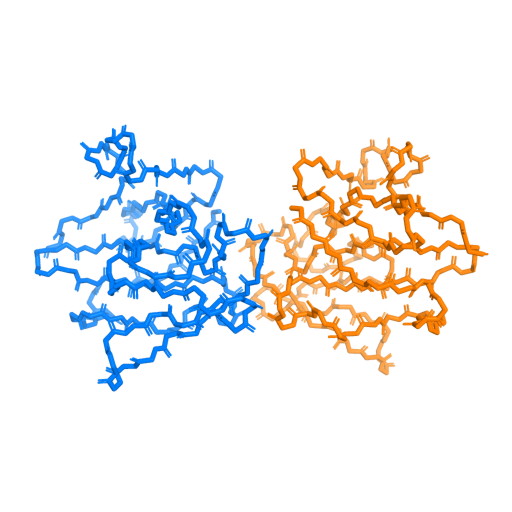Y B 1 106 ? -14.151 19.114 -1.797 0.12 63.83 157 GLY D CA 5
ATOM 18214 C C . GLY B 1 106 ? -12.706 19.418 -2.124 0.12 61.54 157 GLY D C 5
ATOM 18215 O O . GLY B 1 106 ? -12.418 20.469 -2.689 0.12 62.26 157 GLY D O 5
ATOM 18219 N N . GLU B 1 107 ? -11.783 18.538 -1.754 0.12 59.01 158 GLU D N 5
ATOM 18220 C CA . GLU B 1 107 ? -10.372 18.720 -2.038 0.12 57.35 158 GLU D CA 5
ATOM 18221 C C . GLU B 1 107 ? -9.796 17.513 -2.751 0.12 54.87 158 GLU D C 5
ATOM 18222 O O . GLU B 1 107 ? -8.671 17.582 -3.256 0.12 53.65 158 GLU D O 5
ATOM 18234 N N . TRP B 1 108 ? -10.559 16.422 -2.807 0.12 54.40 159 TRP D N 5
ATOM 18235 C CA . TRP B 1 108 ? -10.220 15.297 -3.654 0.12 52.16 159 TRP D CA 5
ATOM 18236 C C . TRP B 1 108 ? -10.070 15.725 -5.101 0.12 52.69 159 TRP D C 5
ATOM 18237 O O . TRP B 1 108 ? -9.148 15.268 -5.783 0.12 51.01 159 TRP D O 5
ATOM 18258 N N . ASP B 1 109 ? -10.941 16.618 -5.596 0.12 55.22 160 ASP D N 5
ATOM 18259 C CA . ASP B 1 109 ? -10.818 17.010 -7.003 0.12 55.99 160 ASP D CA 5
ATOM 18260 C C . ASP B 1 109 ? -9.464 17.658 -7.309 0.12 56.20 160 ASP D C 5
ATOM 18261 O O . ASP B 1 109 ? -9.142 17.823 -8.501 0.12 56.83 160 ASP D O 5
ATOM 18270 N N . LYS B 1 110 ? -8.677 18.000 -6.270 0.12 55.81 161 LYS D N 5
ATOM 18271 C CA . LYS B 1 110 ? -7.522 18.879 -6.423 0.12 56.53 161 LYS D CA 5
ATOM 18272 C C . LYS B 1 110 ? -6.308 18.119 -6.945 0.12 54.50 161 LYS D C 5
ATOM 18273 O O . LYS B 1 110 ? -6.027 17.009 -6.493 0.12 52.19 161 LYS D O 5
ATOM 18292 N N . PRO B 1 111 ? -5.576 18.696 -7.904 0.12 55.58 162 PRO D N 5
ATOM 18293 C CA . PRO B 1 111 ? -4.305 18.094 -8.318 0.12 54.16 162 PRO D CA 5
ATOM 18294 C C . PRO B 1 111 ? -3.430 17.731 -7.127 0.12 52.39 162 PRO D C 5
ATOM 18295 O O . PRO B 1 111 ? -3.338 18.476 -6.150 0.12 53.12 162 PRO D O 5
ATOM 18306 N N . GLY B 1 112 ? -2.755 16.580 -7.249 0.12 50.28 163 GLY D N 5
ATOM 18307 C CA . GLY B 1 112 ? -1.967 15.986 -6.199 0.12 48.61 163 GLY D CA 5
ATOM 18308 C C . GLY B 1 112 ? -2.734 14.986 -5.364 0.12 47.02 163 GLY D C 5
ATOM 18309 O O . GLY B 1 112 ? -2.117 14.185 -4.649 0.12 45.53 163 GLY D O 5
ATOM 18313 N N . ALA B 1 113 ? -4.065 15.028 -5.428 0.12 47.57 164 ALA D N 5
ATOM 18314 C CA . ALA B 1 113 ? -4.910 14.111 -4.684 0.12 46.42 164 ALA D CA 5
ATOM 18315 C C . ALA B 1 113 ? -5.187 12.845 -5.455 0.12 45.00 164 ALA D C 5
ATOM 18316 O O . ALA B 1 113 ? -5.608 11.854 -4.859 0.12 43.95 164 ALA D O 5
ATOM 18323 N N . PHE B 1 114 ? -4.957 12.868 -6.757 0.12 45.14 165 PHE D N 5
ATOM 18324 C CA . PHE B 1 114 ? -5.191 11.745 -7.642 0.12 44.09 165 PHE D CA 5
ATOM 18325 C C . PHE B 1 114 ? -4.122 11.839 -8.709 0.12 44.18 165 PHE D C 5
ATOM 18326 O O . PHE B 1 114 ? -3.686 12.929 -9.073 0.12 45.22 165 PHE D O 5
ATOM 18343 N N . LEU B 1 115 ? -3.685 10.686 -9.182 0.12 43.30 166 LEU D N 5
ATOM 18344 C CA . LEU B 1 115 ? -2.685 10.606 -10.229 0.12 43.54 166 LEU D CA 5
ATOM 18345 C C . LEU B 1 115 ? -3.377 10.044 -11.455 0.12 43.77 166 LEU D C 5
ATOM 18346 O O . LEU B 1 115 ? -4.095 9.041 -11.361 0.12 43.08 166 LEU D O 5
ATOM 18362 N N . LYS B 1 116 ? -3.159 10.685 -12.598 0.12 44.96 167 LYS D N 5
ATOM 18363 C CA . LYS B 1 116 ? -3.988 10.404 -13.753 0.12 45.34 167 LYS D CA 5
ATOM 18364 C C . LYS B 1 116 ? -3.783 8.985 -14.259 0.12 44.35 167 LYS D C 5
ATOM 18365 O O . LYS B 1 116 ? -2.654 8.479 -14.332 0.12 44.22 167 LYS D O 5
ATOM 18384 N N . VAL B 1 117 ? -4.895 8.382 -14.669 0.12 43.92 168 VAL D N 5
ATOM 18385 C CA . VAL B 1 117 ? -4.955 6.986 -15.063 0.12 43.25 168 VAL D CA 5
ATOM 18386 C C . VAL B 1 117 ? -5.618 6.674 -16.466 0.12 44.01 168 VAL D C 5
ATOM 18387 O O . VAL B 1 117 ? -5.850 7.514 -17.378 0.12 45.11 168 VAL D O 5
ATOM 18432 N N . ARG A 1 1 ? -7.613 11.465 18.601 0.12 44.12 52 ARG A N 6
ATOM 18433 C CA . ARG A 1 1 ? -7.774 11.360 20.063 0.12 44.69 52 ARG A CA 6
ATOM 18434 C C . ARG A 1 1 ? -8.453 10.042 20.434 0.12 44.17 52 ARG A C 6
ATOM 18435 O O . ARG A 1 1 ? -9.302 9.578 19.665 0.12 44.81 52 ARG A O 6
ATOM 18455 N N . TYR A 1 2 ? -8.085 9.428 21.573 0.12 43.25 53 TYR A N 6
ATOM 18456 C CA . TYR A 1 2 ? -8.436 8.025 21.825 0.12 42.86 53 TYR A CA 6
ATOM 18457 C C . TYR A 1 2 ? -7.836 7.495 23.136 0.12 42.58 53 TYR A C 6
ATOM 18458 O O . TYR A 1 2 ? -6.793 7.949 23.595 0.12 42.56 53 TYR A O 6
ATOM 18476 N N . SER A 1 3 ? -8.503 6.475 23.706 0.12 42.58 54 SER A N 6
ATOM 18477 C CA . SER A 1 3 ? -8.168 5.864 24.994 0.12 42.52 54 SER A CA 6
ATOM 18478 C C . SER A 1 3 ? -7.191 4.704 24.831 0.12 41.14 54 SER A C 6
ATOM 18479 O O . SER A 1 3 ? -7.182 4.047 23.790 0.12 40.65 54 SER A O 6
ATOM 18487 N N . ILE A 1 4 ? -6.395 4.418 25.876 0.12 40.70 55 ILE A N 6
ATOM 18488 C CA . ILE A 1 4 ? -5.558 3.217 25.895 0.12 39.85 55 ILE A CA 6
ATOM 18489 C C . ILE A 1 4 ? -5.495 2.635 27.289 0.12 40.41 55 ILE A C 6
ATOM 18490 O O . ILE A 1 4 ? -4.492 1.996 27.634 0.12 39.98 55 ILE A O 6
ATOM 18506 N N . GLY A 1 5 ? -6.512 2.905 28.130 0.12 41.62 56 GLY A N 6
ATOM 18507 C CA . GLY A 1 5 ? -6.654 2.171 29.355 0.12 42.30 56 GLY A CA 6
ATOM 18508 C C . GLY A 1 5 ? -5.928 2.807 30.523 0.12 42.41 56 GLY A C 6
ATOM 18509 O O . GLY A 1 5 ? -5.342 3.873 30.415 0.12 42.22 56 GLY A O 6
ATOM 18513 N N . PHE A 1 6 ? -5.969 2.116 31.673 0.12 42.95 57 PHE A N 6
ATOM 18514 C CA . PHE A 1 6 ? -5.330 2.710 32.833 0.12 43.38 57 PHE A CA 6
ATOM 18515 C C . PHE A 1 6 ? -3.829 2.434 32.801 0.12 42.51 57 PHE A C 6
ATOM 18516 O O . PHE A 1 6 ? -3.402 1.402 32.304 0.12 41.88 57 PHE A O 6
ATOM 18533 N N . PRO A 1 7 ? -3.013 3.316 33.357 0.12 42.77 58 PRO A N 6
ATOM 18534 C CA . PRO A 1 7 ? -1.572 3.040 33.397 0.12 42.39 58 PRO A CA 6
ATOM 18535 C C . PRO A 1 7 ? -1.198 1.701 34.021 0.12 42.52 58 PRO A C 6
ATOM 18536 O O . PRO A 1 7 ? -0.255 1.069 33.543 0.12 42.20 58 PRO A O 6
ATOM 18547 N N . SER A 1 8 ? -1.914 1.233 35.056 0.12 43.24 59 SER A N 6
ATOM 18548 C CA . SER A 1 8 ? -1.642 -0.054 35.694 0.12 43.65 59 SER A CA 6
ATOM 18549 C C . SER A 1 8 ? -1.444 -1.186 34.694 0.12 43.27 59 SER A C 6
ATOM 18550 O O . SER A 1 8 ? -0.635 -2.089 34.952 0.12 43.78 59 SER A O 6
ATOM 18558 N N . GLN A 1 9 ? -2.139 -1.142 33.556 0.12 42.57 60 GLN A N 6
ATOM 18559 C CA . GLN A 1 9 ? -2.198 -2.213 32.560 0.12 42.29 60 GLN A CA 6
ATOM 18560 C C . GLN A 1 9 ? -0.935 -2.277 31.684 0.12 41.61 60 GLN A C 6
ATOM 18561 O O . GLN A 1 9 ? -0.925 -2.951 30.642 0.12 41.19 60 GLN A O 6
ATOM 18575 N N . TYR A 1 10 ? 0.117 -1.566 32.056 0.12 41.74 61 TYR A N 6
ATOM 18576 C CA . TYR A 1 10 ? 1.316 -1.601 31.262 0.12 41.49 61 TYR A CA 6
ATOM 18577 C C . TYR A 1 10 ? 2.349 -2.204 32.173 0.12 42.50 61 TYR A C 6
ATOM 18578 O O . TYR A 1 10 ? 2.009 -3.055 32.979 0.12 42.93 61 TYR A O 6
ATOM 18596 N N . ALA A 1 11 ? 3.561 -1.761 32.080 0.12 43.10 62 ALA A N 6
ATOM 18597 C CA . ALA A 1 11 ? 4.660 -2.500 32.650 0.12 44.38 62 ALA A CA 6
ATOM 18598 C C . ALA A 1 11 ? 5.949 -1.819 32.232 0.12 44.55 62 ALA A C 6
ATOM 18599 O O . ALA A 1 11 ? 6.017 -1.154 31.211 0.12 43.66 62 ALA A O 6
ATOM 18606 N N . SER A 1 12 ? 6.953 -1.886 33.075 0.12 45.98 63 SER A N 6
ATOM 18607 C CA . SER A 1 12 ? 8.203 -1.313 32.639 0.12 46.66 63 SER A CA 6
ATOM 18608 C C . SER A 1 12 ? 8.550 -1.975 31.312 0.12 46.70 63 SER A C 6
ATOM 18609 O O . SER A 1 12 ? 8.286 -3.163 31.099 0.12 47.04 63 SER A O 6
ATOM 18617 N N . GLY A 1 13 ? 9.087 -1.186 30.408 0.12 46.55 64 GLY A N 6
ATOM 18618 C CA . GLY A 1 13 ? 9.401 -1.720 29.104 0.12 46.60 64 GLY A CA 6
ATOM 18619 C C . GLY A 1 13 ? 8.443 -1.242 28.033 0.12 44.70 64 GLY A C 6
ATOM 18620 O O . GLY A 1 13 ? 7.777 -0.225 28.186 0.12 43.67 64 GLY A O 6
ATOM 18624 N N . VAL A 1 14 ? 8.374 -1.999 26.955 0.12 44.44 65 VAL A N 6
ATOM 18625 C CA . VAL A 1 14 ? 7.724 -1.598 25.710 0.12 43.00 65 VAL A CA 6
ATOM 18626 C C . VAL A 1 14 ? 6.506 -2.474 25.491 0.12 42.01 65 VAL A C 6
ATOM 18627 O O . VAL A 1 14 ? 6.602 -3.702 25.487 0.12 42.71 65 VAL A O 6
ATOM 18640 N N . SER A 1 15 ? 5.373 -1.847 25.271 0.12 40.71 66 SER A N 6
ATOM 18641 C CA . SER A 1 15 ? 4.126 -2.559 25.046 0.12 40.03 66 SER A CA 6
ATOM 18642 C C . SER A 1 15 ? 3.721 -2.449 23.587 0.12 39.17 66 SER A C 6
ATOM 18643 O O . SER A 1 15 ? 3.788 -1.368 23.011 0.12 38.54 66 SER A O 6
ATOM 18651 N N . GLU A 1 16 ? 3.252 -3.556 23.013 0.12 39.29 67 GLU A N 6
ATOM 18652 C CA . GLU A 1 16 ? 2.648 -3.539 21.691 0.12 38.59 67 GLU A CA 6
ATOM 18653 C C . GLU A 1 16 ? 1.144 -3.770 21.750 0.12 38.14 67 GLU A C 6
ATOM 18654 O O . GLU A 1 16 ? 0.561 -4.226 20.762 0.12 37.90 67 GLU A O 6
ATOM 18666 N N . LYS A 1 17 ? 0.490 -3.453 22.878 0.12 38.25 68 LYS A N 6
ATOM 18667 C CA . LYS A 1 17 ? -0.961 -3.601 22.893 0.12 38.29 68 LYS A CA 6
ATOM 18668 C C . LYS A 1 17 ? -1.556 -2.985 21.645 0.12 37.62 68 LYS A C 6
ATOM 18669 O O . LYS A 1 17 ? -2.432 -3.580 21.007 0.12 37.88 68 LYS A O 6
ATOM 18688 N N . PHE A 1 18 ? -1.062 -1.819 21.259 0.12 36.99 69 PHE A N 6
ATOM 18689 C CA . PHE A 1 18 ? -1.737 -0.938 20.328 0.12 36.54 69 PHE A CA 6
ATOM 18690 C C . PHE A 1 18 ? -0.903 -0.647 19.084 0.12 36.03 69 PHE A C 6
ATOM 18691 O O . PHE A 1 18 ? -1.152 0.336 18.382 0.12 35.71 69 PHE A O 6
ATOM 18708 N N . LYS A 1 19 ? 0.101 -1.475 18.798 0.12 36.18 70 LYS A N 6
ATOM 18709 C CA . LYS A 1 19 ? 0.874 -1.255 17.577 0.12 35.92 70 LYS A CA 6
ATOM 18710 C C . LYS A 1 19 ? -0.002 -1.534 16.357 0.12 35.61 70 LYS A C 6
ATOM 18711 O O . LYS A 1 19 ? -0.177 -0.655 15.522 0.12 35.23 70 LYS A O 6
ATOM 18730 N N . LYS A 1 20 ? -0.572 -2.743 16.259 0.12 35.99 71 LYS A N 6
ATOM 18731 C CA . LYS A 1 20 ? -1.562 -3.044 15.211 0.12 35.96 71 LYS A CA 6
ATOM 18732 C C . LYS A 1 20 ? -2.577 -1.912 15.053 0.12 35.74 71 LYS A C 6
ATOM 18733 O O . LYS A 1 20 ? -2.789 -1.405 13.949 0.12 35.51 71 LYS A O 6
ATOM 18752 N N . GLN A 1 21 ? -3.149 -1.442 16.161 0.12 35.99 72 GLN A N 6
ATOM 18753 C CA . GLN A 1 21 ? -4.363 -0.659 16.072 0.12 36.32 72 GLN A CA 6
ATOM 18754 C C . GLN A 1 21 ? -4.100 0.805 15.799 0.12 35.97 72 GLN A C 6
ATOM 18755 O O . GLN A 1 21 ? -4.731 1.389 14.920 0.12 36.23 72 GLN A O 6
ATOM 18769 N N . PHE A 1 22 ? -3.206 1.428 16.577 0.12 35.68 73 PHE A N 6
ATOM 18770 C CA . PHE A 1 22 ? -2.975 2.865 16.490 0.12 35.68 73 PHE A CA 6
ATOM 18771 C C . PHE A 1 22 ? -1.560 3.213 16.085 0.12 35.33 73 PHE A C 6
ATOM 18772 O O . PHE A 1 22 ? -1.200 4.395 16.131 0.12 35.57 73 PHE A O 6
ATOM 18789 N N . ARG A 1 23 ? -0.749 2.231 15.707 0.12 35.07 74 ARG A N 6
ATOM 18790 C CA . ARG A 1 23 ? 0.592 2.495 15.210 0.12 35.09 74 ARG A CA 6
ATOM 18791 C C . ARG A 1 23 ? 1.427 3.206 16.275 0.12 35.53 74 ARG A C 6
ATOM 18792 O O . ARG A 1 23 ? 2.130 4.173 15.987 0.12 35.92 74 ARG A O 6
ATOM 18813 N N . ILE A 1 24 ? 1.338 2.713 17.518 0.12 35.70 75 ILE A N 6
ATOM 18814 C CA . ILE A 1 24 ? 1.936 3.338 18.683 0.12 36.27 75 ILE A CA 6
ATOM 18815 C C . ILE A 1 24 ? 2.644 2.281 19.503 0.12 36.59 75 ILE A C 6
ATOM 18816 O O . ILE A 1 24 ? 2.264 1.108 19.522 0.12 36.40 75 ILE A O 6
ATOM 18832 N N . TRP A 1 25 ? 3.659 2.737 20.224 0.12 37.35 76 TRP A N 6
ATOM 18833 C CA . TRP A 1 25 ? 4.287 1.987 21.285 0.12 37.97 76 TRP A CA 6
ATOM 18834 C C . TRP A 1 25 ? 4.056 2.727 22.592 0.12 38.28 76 TRP A C 6
ATOM 18835 O O . TRP A 1 25 ? 4.053 3.962 22.624 0.12 38.53 76 TRP A O 6
ATOM 18856 N N . ILE A 1 26 ? 3.876 1.965 23.667 0.12 38.43 77 ILE A N 6
ATOM 18857 C CA . ILE A 1 26 ? 3.609 2.493 24.987 0.12 38.86 77 ILE A CA 6
ATOM 18858 C C . ILE A 1 26 ? 4.749 2.020 25.861 0.12 39.89 77 ILE A C 6
ATOM 18859 O O . ILE A 1 26 ? 4.953 0.811 26.016 0.12 40.13 77 ILE A O 6
ATOM 18875 N N . VAL A 1 27 ? 5.544 2.970 26.355 0.12 40.77 78 VAL A N 6
ATOM 18876 C CA . VAL A 1 27 ? 6.774 2.688 27.047 0.12 42.13 78 VAL A CA 6
ATOM 18877 C C . VAL A 1 27 ? 6.667 3.229 28.463 0.12 42.81 78 VAL A C 6
ATOM 18878 O O . VAL A 1 27 ? 6.360 4.405 28.670 0.12 42.86 78 VAL A O 6
ATOM 18891 N N . LYS A 1 28 ? 6.905 2.380 29.436 0.12 43.52 79 LYS A N 6
ATOM 18892 C CA . LYS A 1 28 ? 6.985 2.825 30.816 0.12 44.56 79 LYS A CA 6
ATOM 18893 C C . LYS A 1 28 ? 8.458 2.701 31.199 0.12 46.34 79 LYS A C 6
ATOM 18894 O O . LYS A 1 28 ? 9.054 1.625 31.086 0.12 46.92 79 LYS A O 6
ATOM 18913 N N . GLU A 1 29 ? 9.067 3.844 31.478 0.12 47.50 80 GLU A N 6
ATOM 18914 C CA . GLU A 1 29 ? 10.488 3.956 31.785 0.12 49.66 80 GLU A CA 6
ATOM 18915 C C . GLU A 1 29 ? 10.628 4.605 33.154 0.12 50.79 80 GLU A C 6
ATOM 18916 O O . GLU A 1 29 ? 10.187 5.738 33.352 0.12 50.59 80 GLU A O 6
ATOM 18928 N N . ASP A 1 30 ? 11.240 3.888 34.093 0.12 52.15 81 ASP A N 6
ATOM 18929 C CA . ASP A 1 30 ? 11.485 4.441 35.424 0.12 53.39 81 ASP A CA 6
ATOM 18930 C C . ASP A 1 30 ? 10.210 5.080 35.971 0.12 51.76 81 ASP A C 6
ATOM 18931 O O . ASP A 1 30 ? 9.203 4.381 36.100 0.12 50.28 81 ASP A O 6
ATOM 18940 N N . ASP A 1 31 ? 10.220 6.382 36.299 0.12 52.22 82 ASP A N 6
ATOM 18941 C CA . ASP A 1 31 ? 9.046 7.010 36.908 0.12 51.17 82 ASP A CA 6
ATOM 18942 C C . ASP A 1 31 ? 7.838 7.084 35.958 0.12 49.73 82 ASP A C 6
ATOM 18943 O O . ASP A 1 31 ? 6.693 7.197 36.433 0.12 49.17 82 ASP A O 6
ATOM 18952 N N . THR A 1 32 ? 8.043 7.017 34.642 0.12 49.21 83 THR A N 6
ATOM 18953 C CA . THR A 1 32 ? 7.047 7.576 33.748 0.12 48.19 83 THR A CA 6
ATOM 18954 C C . THR A 1 32 ? 6.698 6.687 32.558 0.12 46.43 83 THR A C 6
ATOM 18955 O O . THR A 1 32 ? 7.195 5.576 32.361 0.12 46.29 83 THR A O 6
ATOM 18966 N N . LEU A 1 33 ? 5.826 7.245 31.750 0.12 45.36 84 LEU A N 6
ATOM 18967 C CA . LEU A 1 33 ? 5.189 6.575 30.639 0.12 43.88 84 LEU A CA 6
ATOM 18968 C C . LEU A 1 33 ? 5.056 7.583 29.516 0.12 43.71 84 LEU A C 6
ATOM 18969 O O . LEU A 1 33 ? 4.654 8.722 29.756 0.12 44.39 84 LEU A O 6
ATOM 18985 N N . TYR A 1 34 ? 5.444 7.175 28.306 0.12 43.01 85 TYR A N 6
ATOM 18986 C CA . TYR A 1 34 ? 5.308 8.024 27.128 0.12 42.88 85 TYR A CA 6
ATOM 18987 C C . TYR A 1 34 ? 4.849 7.207 25.903 0.12 41.54 85 TYR A C 6
ATOM 18988 O O . TYR A 1 34 ? 4.983 5.981 25.866 0.12 41.00 85 TYR A O 6
ATOM 19006 N N . VAL A 1 35 ? 4.324 7.883 24.877 0.12 41.19 86 VAL A N 6
ATOM 19007 C CA . VAL A 1 35 ? 3.712 7.174 23.732 0.12 39.99 86 VAL A CA 6
ATOM 19008 C C . VAL A 1 35 ? 4.451 7.564 22.456 0.12 40.28 86 VAL A C 6
ATOM 19009 O O . VAL A 1 35 ? 4.398 8.727 22.039 0.12 40.99 86 VAL A O 6
ATOM 19022 N N . ILE A 1 36 ? 5.122 6.585 21.824 0.12 39.98 87 ILE A N 6
ATOM 19023 C CA . ILE A 1 36 ? 5.993 6.828 20.672 0.12 40.39 87 ILE A CA 6
ATOM 19024 C C . ILE A 1 36 ? 5.308 6.369 19.370 0.12 39.23 87 ILE A C 6
ATOM 19025 O O . ILE A 1 36 ? 4.966 5.191 19.216 0.12 38.31 87 ILE A O 6
ATOM 19041 N N . GLU A 1 37 ? 5.187 7.286 18.407 0.12 39.47 88 GLU A N 6
ATOM 19042 C CA . GLU A 1 37 ? 4.740 6.973 17.042 0.12 38.62 88 GLU A CA 6
ATOM 19043 C C . GLU A 1 37 ? 5.643 5.953 16.387 0.12 38.58 88 GLU A C 6
ATOM 19044 O O . GLU A 1 37 ? 6.826 6.194 16.243 0.12 39.68 88 GLU A O 6
ATOM 19056 N N . ALA A 1 38 ? 5.105 4.820 15.963 0.12 37.62 89 ALA A N 6
ATOM 19057 C CA . ALA A 1 38 ? 5.918 3.839 15.240 0.12 37.80 89 ALA A CA 6
ATOM 19058 C C . ALA A 1 38 ? 6.081 4.290 13.773 0.12 37.81 89 ALA A C 6
ATOM 19059 O O . ALA A 1 38 ? 5.703 3.621 12.803 0.12 37.12 89 ALA A O 6
ATOM 19066 N N . LYS A 1 39 ? 6.664 5.472 13.624 0.12 38.85 90 LYS A N 6
ATOM 19067 C CA . LYS A 1 39 ? 6.883 6.069 12.325 0.12 39.06 90 LYS A CA 6
ATOM 19068 C C . LYS A 1 39 ? 8.349 6.470 12.268 0.12 40.78 90 LYS A C 6
ATOM 19069 O O . LYS A 1 39 ? 8.833 7.244 13.103 0.12 41.82 90 LYS A O 6
ATOM 19088 N N . CYS A 1 40 ? 9.047 5.905 11.305 0.12 41.32 91 CYS A N 6
ATOM 19089 C CA . CYS A 1 40 ? 10.431 6.251 11.086 0.12 43.36 91 CYS A CA 6
ATOM 19090 C C . CYS A 1 40 ? 10.543 7.649 10.503 0.12 44.37 91 CYS A C 6
ATOM 19091 O O . CYS A 1 40 ? 9.836 8.005 9.564 0.12 43.65 91 CYS A O 6
ATOM 19098 N N . THR A 1 41 ? 11.389 8.470 11.093 0.12 46.31 92 THR A N 6
ATOM 19099 C CA . THR A 1 41 ? 11.541 9.814 10.557 0.12 47.66 92 THR A CA 6
ATOM 19100 C C . THR A 1 41 ? 12.692 9.919 9.568 0.12 49.26 92 THR A C 6
ATOM 19101 O O . THR A 1 41 ? 13.202 11.022 9.337 0.12 50.77 92 THR A O 6
ATOM 19112 N N . HIS A 1 42 ? 13.120 8.794 9.005 0.12 49.26 93 HIS A N 6
ATOM 19113 C CA . HIS A 1 42 ? 13.880 8.812 7.767 0.12 50.69 93 HIS A CA 6
ATOM 19114 C C . HIS A 1 42 ? 12.954 9.022 6.562 0.12 49.08 93 HIS A C 6
ATOM 19115 O O . HIS A 1 42 ? 12.772 10.149 6.095 0.12 49.68 93 HIS A O 6
ATOM 19129 N N . LEU A 1 43 ? 12.353 7.938 6.068 0.12 47.18 94 LEU A N 6
ATOM 19130 C CA . LEU A 1 43 ? 11.355 8.011 5.003 0.12 45.76 94 LEU A CA 6
ATOM 19131 C C . LEU A 1 43 ? 10.014 7.359 5.386 0.12 43.38 94 LEU A C 6
ATOM 19132 O O . LEU A 1 43 ? 9.110 7.275 4.555 0.12 42.29 94 LEU A O 6
ATOM 19148 N N . GLY A 1 44 ? 9.830 6.910 6.620 0.12 42.72 95 GLY A N 6
ATOM 19149 C CA . GLY A 1 44 ? 8.457 6.764 7.095 0.12 40.89 95 GLY A CA 6
ATOM 19150 C C . GLY A 1 44 ? 7.917 5.361 7.170 0.12 39.70 95 GLY A C 6
ATOM 19151 O O . GLY A 1 44 ? 6.701 5.201 7.263 0.12 38.41 95 GLY A O 6
ATOM 19155 N N . CYS A 1 45 ? 8.770 4.350 7.173 0.12 40.39 96 CYS A N 6
ATOM 19156 C CA . CYS A 1 45 ? 8.279 3.014 7.398 0.12 39.67 96 CYS A CA 6
ATOM 19157 C C . CYS A 1 45 ? 7.829 2.794 8.847 0.12 39.20 96 CYS A C 6
ATOM 19158 O O . CYS A 1 45 ? 7.961 3.645 9.724 0.12 39.73 96 CYS A O 6
ATOM 19165 N N . THR A 1 46 ? 7.250 1.633 9.078 0.12 38.48 97 THR A N 6
ATOM 19166 C CA . THR A 1 46 ? 6.822 1.292 10.411 0.12 38.16 97 THR A CA 6
ATOM 19167 C C . THR A 1 46 ? 7.868 0.334 10.944 0.12 39.43 97 THR A C 6
ATOM 19168 O O . THR A 1 46 ? 7.933 -0.814 10.478 0.12 39.77 97 THR A O 6
ATOM 19179 N N . PRO A 1 47 ? 8.685 0.729 11.916 0.12 40.37 98 PRO A N 6
ATOM 19180 C CA . PRO A 1 47 ? 9.673 -0.210 12.410 0.12 41.87 98 PRO A CA 6
ATOM 19181 C C . PRO A 1 47 ? 9.046 -1.293 13.276 0.12 41.44 98 PRO A C 6
ATOM 19182 O O . PRO A 1 47 ? 7.828 -1.407 13.433 0.12 40.02 98 PRO A O 6
ATOM 19193 N N . ASN A 1 48 ? 9.921 -2.115 13.828 0.12 43.03 99 ASN A N 6
ATOM 19194 C CA . ASN A 1 48 ? 9.570 -3.338 14.513 0.12 43.21 99 ASN A CA 6
ATOM 19195 C C . ASN A 1 48 ? 10.360 -3.383 15.804 0.12 44.43 99 ASN A C 6
ATOM 19196 O O . ASN A 1 48 ? 11.590 -3.366 15.770 0.12 46.02 99 ASN A O 6
ATOM 19207 N N . TRP A 1 49 ? 9.640 -3.407 16.927 0.12 43.89 100 TRP A N 6
ATOM 19208 C CA . TRP A 1 49 ? 10.217 -3.710 18.229 0.12 45.14 100 TRP A CA 6
ATOM 19209 C C . TRP A 1 49 ? 10.702 -5.157 18.304 0.12 47.12 100 TRP A C 6
ATOM 19210 O O . TRP A 1 49 ? 9.931 -6.088 18.110 0.12 46.97 100 TRP A O 6
ATOM 19231 N N . LEU A 1 50 ? 11.974 -5.338 18.656 0.12 49.30 101 LEU A N 6
ATOM 19232 C CA . LEU A 1 50 ? 12.597 -6.652 18.873 0.12 51.75 101 LEU A CA 6
ATOM 19233 C C . LEU A 1 50 ? 13.144 -6.730 20.318 0.12 52.92 101 LEU A C 6
ATOM 19234 O O . LEU A 1 50 ? 14.228 -6.224 20.641 0.12 54.56 101 LEU A O 6
ATOM 19250 N N . ALA A 1 51 ? 12.389 -7.386 21.197 0.12 52.21 102 ALA A N 6
ATOM 19251 C CA . ALA A 1 51 ? 12.774 -7.349 22.603 0.12 53.02 102 ALA A CA 6
ATOM 19252 C C . ALA A 1 51 ? 14.158 -7.958 22.824 0.12 56.25 102 ALA A C 6
ATOM 19253 O O . ALA A 1 51 ? 14.945 -7.413 23.604 0.12 57.42 102 ALA A O 6
ATOM 19260 N N . SER A 1 52 ? 14.477 -9.074 22.158 0.12 58.02 103 SER A N 6
ATOM 19261 C CA . SER A 1 52 ? 15.811 -9.652 22.321 0.12 61.55 103 SER A CA 6
ATOM 19262 C C . SER A 1 52 ? 16.847 -8.570 22.485 0.12 62.94 103 SER A C 6
ATOM 19263 O O . SER A 1 52 ? 17.394 -8.367 23.577 0.12 65.55 103 SER A O 6
ATOM 19271 N N . GLU A 1 53 ? 17.090 -7.853 21.408 0.12 61.57 104 GLU A N 6
ATOM 19272 C CA . GLU A 1 53 ? 18.170 -6.917 21.236 0.12 63.13 104 GLU A CA 6
ATOM 19273 C C . GLU A 1 53 ? 17.836 -5.565 21.796 0.12 61.69 104 GLU A C 6
ATOM 19274 O O . GLU A 1 53 ? 18.559 -4.609 21.533 0.12 63.19 104 GLU A O 6
ATOM 19286 N N . GLY A 1 54 ? 16.739 -5.451 22.525 0.12 59.16 105 GLY A N 6
ATOM 19287 C CA . GLY A 1 54 ? 16.333 -4.159 23.026 0.12 57.95 105 GLY A CA 6
ATOM 19288 C C . GLY A 1 54 ? 16.362 -3.054 21.991 0.12 56.74 105 GLY A C 6
ATOM 19289 O O . GLY A 1 54 ? 17.007 -2.033 22.227 0.12 57.25 105 GLY A O 6
ATOM 19293 N N . LYS A 1 55 ? 15.655 -3.210 20.865 0.12 55.29 106 LYS A N 6
ATOM 19294 C CA . LYS A 1 55 ? 15.782 -2.243 19.778 0.12 54.21 106 LYS A CA 6
ATOM 19295 C C . LYS A 1 55 ? 14.532 -2.173 18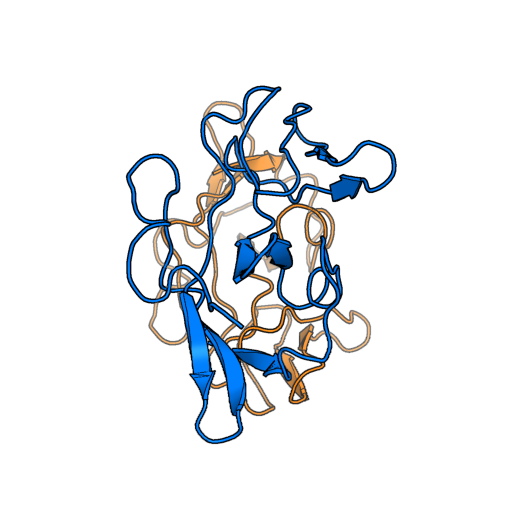.886 0.12 51.60 106 LYS A C 6
ATOM 19296 O O . LYS A 1 55 ? 13.926 -3.188 18.509 0.12 51.14 106 LYS A O 6
ATOM 19315 N N . PHE A 1 56 ? 14.168 -0.952 18.535 0.12 50.09 107 PHE A N 6
ATOM 19316 C CA . PHE A 1 56 ? 13.283 -0.735 17.394 0.12 48.22 107 PHE A CA 6
ATOM 19317 C C . PHE A 1 56 ? 14.083 -0.782 16.101 0.12 49.65 107 PHE A C 6
ATOM 19318 O O . PHE A 1 56 ? 15.020 -0.009 15.952 0.12 51.34 107 PHE A O 6
ATOM 19335 N N . LYS A 1 57 ? 13.706 -1.652 15.164 0.12 49.25 108 LYS A N 6
ATOM 19336 C CA . LYS A 1 57 ? 14.424 -1.832 13.893 0.12 50.57 108 LYS A CA 6
ATOM 19337 C C . LYS A 1 57 ? 13.495 -1.500 12.720 0.12 48.66 108 LYS A C 6
ATOM 19338 O O . LYS A 1 57 ? 12.568 -2.269 12.428 0.12 47.32 108 LYS A O 6
ATOM 19357 N N . CYS A 1 58 ? 13.750 -0.329 12.035 0.12 48.77 109 CYS A N 6
ATOM 19358 C CA . CYS A 1 58 ? 13.081 0.026 10.755 0.12 47.26 109 CYS A CA 6
ATOM 19359 C C . CYS A 1 58 ? 13.534 -0.905 9.640 0.12 48.47 109 CYS A C 6
ATOM 19360 O O . CYS A 1 58 ? 14.685 -0.846 9.237 0.12 50.84 109 CYS A O 6
ATOM 19367 N N . PRO A 1 59 ? 12.644 -1.694 9.041 0.12 47.17 110 PRO A N 6
ATOM 19368 C CA . PRO A 1 59 ? 13.095 -2.642 8.023 0.12 48.50 110 PRO A CA 6
ATOM 19369 C C . PRO A 1 59 ? 13.449 -2.017 6.667 0.12 48.74 110 PRO A C 6
ATOM 19370 O O . PRO A 1 59 ? 13.892 -2.748 5.772 0.12 49.98 110 PRO A O 6
ATOM 19381 N N . CYS A 1 60 ? 13.319 -0.704 6.474 0.12 47.81 111 CYS A N 6
ATOM 19382 C CA . CYS A 1 60 ? 13.362 -0.220 5.097 0.12 47.93 111 CYS A CA 6
ATOM 19383 C C . CYS A 1 60 ? 14.754 0.253 4.686 0.12 50.62 111 CYS A C 6
ATOM 19384 O O . CYS A 1 60 ? 15.208 -0.033 3.573 0.12 51.94 111 CYS A O 6
ATOM 19391 N N . HIS A 1 61 ? 15.481 0.918 5.563 0.12 51.72 112 HIS A N 6
ATOM 19392 C CA . HIS A 1 61 ? 16.895 1.124 5.253 0.12 54.80 112 HIS A CA 6
ATOM 19393 C C . HIS A 1 61 ? 17.827 0.613 6.348 0.12 56.65 112 HIS A C 6
ATOM 19394 O O . HIS A 1 61 ? 18.992 1.030 6.391 0.12 59.39 112 HIS A O 6
ATOM 19408 N N . GLY A 1 62 ? 17.387 -0.339 7.159 0.12 55.45 113 GLY A N 6
ATOM 19409 C CA . GLY A 1 62 ? 18.000 -0.560 8.454 0.12 57.47 113 GLY A CA 6
ATOM 19410 C C . GLY A 1 62 ? 17.460 0.381 9.487 0.12 57.71 113 GLY A C 6
ATOM 19411 O O . GLY A 1 62 ? 16.246 0.618 9.507 0.12 60.03 113 GLY A O 6
ATOM 19415 N N . SER A 1 63 ? 18.288 0.954 10.318 0.12 55.59 114 SER A N 6
ATOM 19416 C CA . SER A 1 63 ? 17.807 1.940 11.271 0.12 55.99 114 SER A CA 6
ATOM 19417 C C . SER A 1 63 ? 17.176 1.285 12.491 0.12 55.37 114 SER A C 6
ATOM 19418 O O . SER A 1 63 ? 16.406 0.313 12.418 0.12 53.40 114 SER A O 6
ATOM 19426 N N . GLY A 1 64 ? 17.464 1.906 13.608 0.12 57.32 115 GLY A N 6
ATOM 19427 C CA . GLY A 1 64 ? 17.498 1.233 14.884 0.12 57.28 115 GLY A CA 6
ATOM 19428 C C . GLY A 1 64 ? 17.424 2.326 15.925 0.12 56.84 115 GLY A C 6
ATOM 19429 O O . GLY A 1 64 ? 18.172 3.310 15.851 0.12 58.45 115 GLY A O 6
ATOM 19433 N N . PHE A 1 65 ? 16.478 2.179 16.848 0.12 54.90 116 PHE A N 6
ATOM 19434 C CA . PHE A 1 65 ? 16.299 3.155 17.892 0.12 54.38 116 PHE A CA 6
ATOM 19435 C C . PHE A 1 65 ? 16.307 2.424 19.229 0.12 54.56 116 PHE A C 6
ATOM 19436 O O . PHE A 1 65 ? 15.883 1.265 19.345 0.12 53.48 116 PHE A O 6
ATOM 19453 N N . THR A 1 66 ? 16.794 3.091 20.238 0.12 55.94 117 THR A N 6
ATOM 19454 C CA . THR A 1 66 ? 16.762 2.469 21.511 0.12 56.14 117 THR A CA 6
ATOM 19455 C C . THR A 1 66 ? 15.298 2.446 21.976 0.12 53.14 117 THR A C 6
ATOM 19456 O O . THR A 1 66 ? 14.403 2.933 21.273 0.12 51.16 117 THR A O 6
ATOM 19467 N N . PRO A 1 67 ? 15.021 1.816 23.126 0.12 52.95 118 PRO A N 6
ATOM 19468 C CA . PRO A 1 67 ? 13.632 1.702 23.590 0.12 50.39 118 PRO A CA 6
ATOM 19469 C C . PRO A 1 67 ? 12.955 3.030 23.801 0.12 49.47 118 PRO A C 6
ATOM 19470 O O . PRO A 1 67 ? 11.719 3.108 23.655 0.12 47.54 118 PRO A O 6
ATOM 19481 N N . ASP A 1 68 ? 13.722 4.072 24.077 0.12 51.08 119 ASP A N 6
ATOM 19482 C CA . ASP A 1 68 ? 13.216 5.413 24.303 0.12 50.61 119 ASP A CA 6
ATOM 19483 C C . ASP A 1 68 ? 13.000 6.163 23.003 0.12 49.94 119 ASP A C 6
ATOM 19484 O O . ASP A 1 68 ? 12.475 7.281 23.006 0.12 49.68 119 ASP A O 6
ATOM 19493 N N . GLY A 1 69 ? 13.381 5.566 21.893 0.12 49.83 120 GLY A N 6
ATOM 19494 C CA . GLY A 1 69 ? 13.111 6.140 20.612 0.12 49.27 120 GLY A CA 6
ATOM 19495 C C . GLY A 1 69 ? 14.267 6.903 20.002 0.12 51.70 120 GLY A C 6
ATOM 19496 O O . GLY A 1 69 ? 14.098 7.452 18.906 0.12 51.58 120 GLY A O 6
ATOM 19500 N N . ILE A 1 70 ? 15.424 6.929 20.677 0.12 54.11 121 ILE A N 6
ATOM 19501 C CA . ILE A 1 70 ? 16.638 7.574 20.160 0.12 56.93 121 ILE A CA 6
ATOM 19502 C C . ILE A 1 70 ? 17.215 6.786 18.991 0.12 57.58 121 ILE A C 6
ATOM 19503 O O . ILE A 1 70 ? 17.493 5.588 19.108 0.12 57.59 121 ILE A O 6
ATOM 19519 N N . ASN A 1 71 ? 17.440 7.469 17.870 0.12 58.45 122 ASN A N 6
ATOM 19520 C CA . ASN A 1 71 ? 18.145 6.908 16.712 0.12 59.33 122 ASN A CA 6
ATOM 19521 C C . ASN A 1 71 ? 19.590 6.496 17.043 0.12 63.03 122 ASN A C 6
ATOM 19522 O O . ASN A 1 71 ? 20.370 7.310 17.545 0.12 65.49 122 ASN A O 6
ATOM 19533 N N . ILE A 1 72 ? 19.977 5.278 16.657 0.12 63.78 123 ILE A N 6
ATOM 19534 C CA . ILE A 1 72 ? 21.310 4.767 16.955 0.12 67.57 123 ILE A CA 6
ATOM 19535 C C . ILE A 1 72 ? 21.963 4.046 15.780 0.12 69.35 123 ILE A C 6
ATOM 19536 O O . ILE A 1 72 ? 23.177 3.815 15.810 0.12 73.16 123 ILE A O 6
ATOM 19552 N N . GLU A 1 73 ? 21.236 3.675 14.742 0.12 67.03 124 GLU A N 6
ATOM 19553 C CA . GLU A 1 73 ? 21.853 3.023 13.599 0.12 68.73 124 GLU A CA 6
ATOM 19554 C C . GLU A 1 73 ? 20.946 3.155 12.370 0.12 65.91 124 GLU A C 6
ATOM 19555 O O . GLU A 1 73 ? 19.918 3.851 12.386 0.12 62.73 124 GLU A O 6
ATOM 19567 N N . GLY A 1 74 ? 21.362 2.471 11.292 0.12 67.45 125 GLY A N 6
ATOM 19568 C CA . GLY A 1 74 ? 20.863 2.733 9.964 0.12 65.48 125 GLY A CA 6
ATOM 19569 C C . GLY A 1 74 ? 20.897 4.208 9.620 0.12 65.26 125 GLY A C 6
ATOM 19570 O O . GLY A 1 74 ? 21.499 5.036 10.331 0.12 67.06 125 GLY A O 6
ATOM 19574 N N . PRO A 1 75 ? 20.221 4.561 8.513 0.12 63.17 126 PRO A N 6
ATOM 19575 C CA . PRO A 1 75 ? 20.218 5.955 8.044 0.12 63.14 126 PRO A CA 6
ATOM 19576 C C . PRO A 1 75 ? 19.329 6.887 8.805 0.12 61.42 126 PRO A C 6
ATOM 19577 O O . PRO A 1 75 ? 19.395 8.097 8.552 0.12 62.48 126 PRO A O 6
ATOM 19588 N N . ALA A 1 76 ? 18.475 6.373 9.696 0.12 59.10 127 ALA A N 6
ATOM 19589 C CA . ALA A 1 76 ? 17.469 7.197 10.324 0.12 57.44 127 ALA A CA 6
ATOM 19590 C C . ALA A 1 76 ? 18.159 8.319 11.103 0.12 60.12 127 ALA A C 6
ATOM 19591 O O . ALA A 1 76 ? 19.179 8.083 11.779 0.12 62.42 127 ALA A O 6
ATOM 19598 N N . PRO A 1 77 ? 17.656 9.533 11.028 0.12 60.16 128 PRO A N 6
ATOM 19599 C CA . PRO A 1 77 ? 18.477 10.680 11.404 0.12 63.23 128 PRO A CA 6
ATOM 19600 C C . PRO A 1 77 ? 18.051 11.295 12.704 0.12 62.78 128 PRO A C 6
ATOM 19601 O O . PRO A 1 77 ? 18.739 12.142 13.257 0.12 65.48 128 PRO A O 6
ATOM 19612 N N . ARG A 1 78 ? 16.892 10.904 13.190 0.12 59.60 129 ARG A N 6
ATOM 19613 C CA . ARG A 1 78 ? 16.318 11.498 14.381 0.12 58.89 129 ARG A CA 6
ATOM 19614 C C . ARG A 1 78 ? 15.419 10.486 15.065 0.12 56.34 129 ARG A C 6
ATOM 19615 O O . ARG A 1 78 ? 15.076 9.449 14.487 0.12 54.67 129 ARG A O 6
ATOM 19636 N N . PRO A 1 79 ? 15.039 10.747 16.306 0.12 56.17 130 PRO A N 6
ATOM 19637 C CA . PRO A 1 79 ? 14.165 9.808 17.024 0.12 53.75 130 PRO A CA 6
ATOM 19638 C C . PRO A 1 79 ? 12.729 9.816 16.519 0.12 50.90 130 PRO A C 6
ATOM 19639 O O . PRO A 1 79 ? 12.242 10.797 15.929 0.12 50.64 130 PRO A O 6
ATOM 19650 N N . LEU A 1 80 ? 12.066 8.661 16.748 0.12 48.99 131 LEU A N 6
ATOM 19651 C CA . LEU A 1 80 ? 10.622 8.519 16.650 0.12 46.54 131 LEU A CA 6
ATOM 19652 C C . LEU A 1 80 ? 9.945 9.565 17.514 0.12 46.33 131 LEU A C 6
ATOM 19653 O O . LEU A 1 80 ? 10.288 9.753 18.670 0.12 47.42 131 LEU A O 6
ATOM 19669 N N . GLU A 1 81 ? 9.038 10.315 16.919 0.12 45.16 132 GLU A N 6
ATOM 19670 C CA . GLU A 1 81 ? 8.287 11.303 17.675 0.12 45.46 132 GLU A CA 6
ATOM 19671 C C . GLU A 1 81 ? 7.442 10.631 18.759 0.12 44.23 132 GLU A C 6
ATOM 19672 O O . GLU A 1 81 ? 7.173 9.425 18.701 0.12 42.85 132 GLU A O 6
ATOM 19684 N N . ARG A 1 82 ? 7.025 11.450 19.746 0.12 44.94 133 ARG A N 6
ATOM 19685 C CA . ARG A 1 82 ? 6.160 11.066 20.860 0.12 44.08 133 ARG A CA 6
ATOM 19686 C C . ARG A 1 82 ? 4.879 11.902 20.870 0.12 43.90 133 ARG A C 6
ATOM 19687 O O . ARG A 1 82 ? 4.874 13.071 20.470 0.12 45.01 133 ARG A O 6
ATOM 19708 N N . PHE A 1 83 ? 3.801 11.308 21.373 0.12 42.73 134 PHE A N 6
ATOM 19709 C CA . PHE A 1 83 ? 2.492 11.926 21.320 0.12 42.81 134 PHE A CA 6
ATOM 19710 C C . PHE A 1 83 ? 2.052 12.380 22.696 0.12 43.65 134 PHE A C 6
ATOM 19711 O O . PHE A 1 83 ? 2.573 11.941 23.719 0.12 43.39 134 PHE A O 6
ATOM 19728 N N . LYS A 1 84 ? 1.049 13.229 22.715 0.12 44.83 135 LYS A N 6
ATOM 19729 C CA . LYS A 1 84 ? 0.544 13.738 23.979 0.12 45.85 135 LYS A CA 6
ATOM 19730 C C . LYS A 1 84 ? -0.301 12.701 24.726 0.12 44.66 135 LYS A C 6
ATOM 19731 O O . LYS A 1 84 ? -1.382 12.314 24.278 0.12 43.53 135 LYS A O 6
ATOM 19750 N N . VAL A 1 85 ? 0.164 12.288 25.906 0.12 45.09 136 VAL A N 6
ATOM 19751 C CA . VAL A 1 85 ? -0.647 11.471 26.791 0.12 44.41 136 VAL A CA 6
ATOM 19752 C C . VAL A 1 85 ? -1.262 12.382 27.824 0.12 45.94 136 VAL A C 6
ATOM 19753 O O . VAL A 1 85 ? -0.631 13.351 28.254 0.12 47.28 136 VAL A O 6
ATOM 19766 N N . ALA A 1 86 ? -2.492 12.076 28.224 0.12 46.01 137 ALA A N 6
ATOM 19767 C CA . ALA A 1 86 ? -3.048 12.746 29.392 0.12 47.60 137 ALA A CA 6
ATOM 19768 C C . ALA A 1 86 ? -4.093 11.874 30.060 0.12 47.25 137 ALA A C 6
ATOM 19769 O O . ALA A 1 86 ? -5.140 11.567 29.480 0.12 46.35 137 ALA A O 6
ATOM 19776 N N . LEU A 1 87 ? -3.787 11.479 31.290 0.12 48.17 138 LEU A N 6
ATOM 19777 C CA . LEU A 1 87 ? -4.759 10.856 32.184 0.12 48.32 138 LEU A CA 6
ATOM 19778 C C . LEU A 1 87 ? -6.116 11.557 32.110 0.12 49.96 138 LEU A C 6
ATOM 19779 O O . LEU A 1 87 ? -6.259 12.693 32.551 0.12 51.71 138 LEU A O 6
ATOM 19795 N N . GLY A 1 88 ? -7.100 10.884 31.533 0.12 49.70 139 GLY A N 6
ATOM 19796 C CA . GLY A 1 88 ? -8.471 11.350 31.604 0.12 51.62 139 GLY A CA 6
ATOM 19797 C C . GLY A 1 88 ? -9.036 11.341 33.031 0.12 53.30 139 GLY A C 6
ATOM 19798 O O . GLY A 1 88 ? -8.483 10.768 33.971 0.12 52.68 139 GLY A O 6
ATOM 19802 N N . ASP A 1 89 ? -10.169 12.016 33.201 0.12 55.70 140 ASP A N 6
ATOM 19803 C CA . ASP A 1 89 ? -10.739 12.137 34.531 0.12 57.73 140 ASP A CA 6
ATOM 19804 C C . ASP A 1 89 ? -11.621 10.940 34.846 0.12 57.26 140 ASP A C 6
ATOM 19805 O O . ASP A 1 89 ? -12.427 10.978 35.783 0.12 58.67 140 ASP A O 6
ATOM 19814 N N . ASP A 1 90 ? -11.411 9.861 34.096 0.12 55.52 141 ASP A N 6
ATOM 19815 C CA . ASP A 1 90 ? -12.035 8.564 34.265 0.12 54.96 141 ASP A CA 6
ATOM 19816 C C . ASP A 1 90 ? -11.002 7.498 34.545 0.12 52.72 141 ASP A C 6
ATOM 19817 O O . ASP A 1 90 ? -11.359 6.326 34.686 0.12 52.18 141 ASP A O 6
ATOM 19826 N N . GLY A 1 91 ? -9.720 7.891 34.596 0.12 51.73 142 GLY A N 6
ATOM 19827 C CA . GLY A 1 91 ? -8.610 6.996 34.854 0.12 50.12 142 GLY A CA 6
ATOM 19828 C C . GLY A 1 91 ? -7.695 6.716 33.689 0.12 48.05 142 GLY A C 6
ATOM 19829 O O . GLY A 1 91 ? -6.495 6.487 33.900 0.12 46.93 142 GLY A O 6
ATOM 19833 N N . GLN A 1 92 ? -8.202 6.736 32.467 0.12 47.72 143 GLN A N 6
ATOM 19834 C CA . GLN A 1 92 ? -7.476 6.101 31.390 0.12 45.93 143 GLN A CA 6
ATOM 19835 C C . GLN A 1 92 ? -6.721 7.124 30.569 0.12 45.28 143 GLN A C 6
ATOM 19836 O O . GLN A 1 92 ? -7.058 8.303 30.553 0.12 46.35 143 GLN A O 6
ATOM 19850 N N . ILE A 1 93 ? -5.634 6.653 29.956 0.12 43.75 144 ILE A N 6
ATOM 19851 C CA . ILE A 1 93 ? -4.730 7.479 29.168 0.12 43.20 144 ILE A CA 6
ATOM 19852 C C . ILE A 1 93 ? -5.414 7.863 27.862 0.12 43.12 144 ILE A C 6
ATOM 19853 O O . ILE A 1 93 ? -6.019 7.023 27.192 0.12 42.37 144 ILE A O 6
ATOM 19869 N N . ILE A 1 94 ? -5.340 9.135 27.511 0.12 44.03 145 ILE A N 6
ATOM 19870 C CA . ILE A 1 94 ? -5.741 9.594 26.193 0.12 44.11 145 ILE A CA 6
ATOM 19871 C C . ILE A 1 94 ? -4.534 10.096 25.439 0.12 43.31 145 ILE A C 6
ATOM 19872 O O . ILE A 1 94 ? -3.849 11.016 25.899 0.12 43.86 145 ILE A O 6
ATOM 19888 N N . VAL A 1 95 ? -4.343 9.547 24.246 0.12 42.19 146 VAL A N 6
ATOM 19889 C CA . VAL A 1 95 ? -3.361 10.004 23.289 0.12 41.66 146 VAL A CA 6
ATOM 19890 C C . VAL A 1 95 ? -4.028 11.018 22.371 0.12 42.51 146 VAL A C 6
ATOM 19891 O O . VAL A 1 95 ? -5.134 10.777 21.892 0.12 42.61 146 VAL A O 6
ATOM 19904 N N . ASP A 1 96 ? -3.362 12.154 22.135 0.12 43.27 147 ASP A N 6
ATOM 19905 C CA . ASP A 1 96 ? -3.795 13.174 21.177 0.12 44.37 147 ASP A CA 6
ATOM 19906 C C . ASP A 1 96 ? -2.719 13.335 20.108 0.12 43.90 147 ASP A C 6
ATOM 19907 O O . ASP A 1 96 ? -1.650 13.909 20.357 0.12 44.52 147 ASP A O 6
ATOM 19916 N N . GLU A 1 97 ? -2.980 12.817 18.929 0.12 43.04 148 GLU A N 6
ATOM 19917 C CA . GLU A 1 97 ? -1.973 12.915 17.871 0.12 42.57 148 GLU A CA 6
ATOM 19918 C C . GLU A 1 97 ? -1.848 14.327 17.274 0.12 44.19 148 GLU A C 6
ATOM 19919 O O . GLU A 1 97 ? -0.943 14.551 16.471 0.12 44.11 148 GLU A O 6
ATOM 19931 N N . SER A 1 98 ? -2.707 15.278 17.679 0.12 45.90 149 SER A N 6
ATOM 19932 C CA . SER A 1 98 ? -2.593 16.673 17.252 0.12 47.85 149 SER A CA 6
ATOM 19933 C C . SER A 1 98 ? -1.420 17.389 17.943 0.12 48.70 149 SER A C 6
ATOM 19934 O O . SER A 1 98 ? -1.287 18.618 17.856 0.12 49.39 149 SER A O 6
ATOM 19942 N N . THR A 1 99 ? -0.552 16.649 18.626 0.12 48.95 150 THR A N 6
ATOM 19943 C CA . THR A 1 99 ? 0.688 17.218 19.147 0.12 50.10 150 THR A CA 6
ATOM 19944 C C . THR A 1 99 ? 1.742 16.137 19.321 0.12 48.47 150 THR A C 6
ATOM 19945 O O . THR A 1 99 ? 1.438 14.958 19.498 0.12 46.73 150 THR A O 6
ATOM 19956 N N . ARG A 1 100 ? 2.995 16.568 19.317 0.12 49.36 151 ARG A N 6
ATOM 19957 C CA . ARG A 1 100 ? 4.114 15.661 19.157 0.12 48.22 151 ARG A CA 6
ATOM 19958 C C . ARG A 1 100 ? 5.312 16.281 19.856 0.12 50.06 151 ARG A C 6
ATOM 19959 O O . ARG A 1 100 ? 5.299 17.457 20.228 0.12 52.25 151 ARG A O 6
ATOM 19980 N N . TYR A 1 101 ? 6.332 15.452 20.069 0.12 49.45 152 TYR A N 6
ATOM 19981 C CA . TYR A 1 101 ? 7.555 15.856 20.747 0.12 51.33 152 TYR A CA 6
ATOM 19982 C C . TYR A 1 101 ? 8.699 15.042 20.169 0.12 51.20 152 TYR A C 6
ATOM 19983 O O . TYR A 1 101 ? 8.656 13.808 20.168 0.12 49.48 152 TYR A O 6
ATOM 20001 N N . ARG A 1 102 ? 9.725 15.726 19.680 0.12 53.35 153 ARG A N 6
ATOM 20002 C CA . ARG A 1 102 ? 10.945 15.046 19.272 0.12 54.03 153 ARG A CA 6
ATOM 20003 C C . ARG A 1 102 ? 12.039 15.286 20.317 0.12 56.33 153 ARG A C 6
ATOM 20004 O O . ARG A 1 102 ? 12.085 16.345 20.955 0.12 58.45 153 ARG A O 6
ATOM 20025 N N . GLY A 1 103 ? 12.906 14.288 20.494 0.12 56.16 154 GLY A N 6
ATOM 20026 C CA . GLY A 1 103 ? 13.843 14.326 21.596 0.12 58.29 154 GLY A CA 6
ATOM 20027 C C . GLY A 1 103 ? 15.093 15.121 21.279 0.12 61.65 154 GLY A C 6
ATOM 20028 O O . GLY A 1 103 ? 15.865 15.453 22.176 0.12 64.10 154 GLY A O 6
ATOM 20032 N N . GLU A 1 104 ? 15.304 15.433 20.007 0.12 62.04 155 GLU A N 6
ATOM 20033 C CA . GLU A 1 104 ? 16.472 16.199 19.600 0.12 65.51 155 GLU A CA 6
ATOM 20034 C C . GLU A 1 104 ? 16.233 17.679 19.766 0.12 67.20 155 GLU A C 6
ATOM 20035 O O . GLU A 1 104 ? 17.206 18.446 19.774 0.12 70.58 155 GLU A O 6
ATOM 20047 N N . ARG A 1 105 ? 14.974 18.093 19.899 0.12 65.22 156 ARG A N 6
ATOM 20048 C CA . ARG A 1 105 ? 14.653 19.420 20.390 0.12 66.89 156 ARG A CA 6
ATOM 20049 C C . ARG A 1 105 ? 14.326 19.395 21.875 0.12 67.36 156 ARG A C 6
ATOM 20050 O O . ARG A 1 105 ? 13.696 20.327 22.389 0.12 68.49 156 ARG A O 6
ATOM 20071 N N . GLY A 1 106 ? 14.771 18.351 22.572 0.12 66.64 157 GLY A N 6
ATOM 20072 C CA . GLY A 1 106 ? 14.613 18.242 24.010 0.12 67.16 157 GLY A CA 6
ATOM 20073 C C . GLY A 1 106 ? 13.190 18.096 24.490 0.12 64.82 157 GLY A C 6
ATOM 20074 O O . GLY A 1 106 ? 12.961 17.995 25.705 0.12 65.62 157 GLY A O 6
ATOM 20078 N N . GLU A 1 107 ? 12.232 18.030 23.574 0.12 62.13 158 GLU A N 6
ATOM 20079 C CA . GLU A 1 107 ? 10.858 18.339 23.901 0.12 60.42 158 GLU A CA 6
ATOM 20080 C C . GLU A 1 107 ? 10.190 17.238 24.712 0.12 58.07 158 GLU A C 6
ATOM 20081 O O . GLU A 1 107 ? 8.978 17.291 24.932 0.12 56.93 158 GLU A O 6
ATOM 20093 N N . TRP A 1 108 ? 10.944 16.254 25.187 0.12 57.55 159 TRP A N 6
ATOM 20094 C CA . TRP A 1 108 ? 10.295 15.071 25.713 0.12 55.43 159 TRP A CA 6
ATOM 20095 C C . TRP A 1 108 ? 9.726 15.295 27.114 0.12 56.29 159 TRP A C 6
ATOM 20096 O O . TRP A 1 108 ? 8.727 14.665 27.473 0.12 54.67 159 TRP A O 6
ATOM 20117 N N . ASP A 1 109 ? 10.289 16.225 27.897 0.12 59.06 160 ASP A N 6
ATOM 20118 C CA . ASP A 1 109 ? 9.724 16.534 29.212 0.12 60.14 160 ASP A CA 6
ATOM 20119 C C . ASP A 1 109 ? 8.738 17.678 29.133 0.12 60.08 160 ASP A C 6
ATOM 20120 O O . ASP A 1 109 ? 8.396 18.257 30.174 0.12 60.60 160 ASP A O 6
ATOM 20129 N N . LYS A 1 110 ? 8.307 18.021 27.927 0.12 59.62 161 LYS A N 6
ATOM 20130 C CA . LYS A 1 110 ? 7.354 19.096 27.754 0.12 60.35 161 LYS A CA 6
ATOM 20131 C C . LYS A 1 110 ? 6.061 18.757 28.499 0.12 58.29 161 LYS A C 6
ATOM 20132 O O . LYS A 1 110 ? 5.836 17.597 28.879 0.12 55.83 161 LYS A O 6
ATOM 20151 N N . PRO A 1 111 ? 5.182 19.736 28.705 0.12 59.51 162 PRO A N 6
ATOM 20152 C CA . PRO A 1 111 ? 3.975 19.491 29.510 0.12 58.01 162 PRO A CA 6
ATOM 20153 C C . PRO A 1 111 ? 2.875 18.761 28.749 0.12 55.73 162 PRO A C 6
ATOM 20154 O O . PRO A 1 111 ? 1.871 19.350 28.334 0.12 55.82 162 PRO A O 6
ATOM 20165 N N . GLY A 1 112 ? 3.051 17.448 28.615 0.12 53.87 163 GLY A N 6
ATOM 20166 C CA . GLY A 1 112 ? 2.100 16.578 27.961 0.12 51.84 163 GLY A CA 6
ATOM 20167 C C . GLY A 1 112 ? 2.762 15.517 27.125 0.12 50.09 163 GLY A C 6
ATOM 20168 O O . GLY A 1 112 ? 2.072 14.798 26.391 0.12 48.35 163 GLY A O 6
ATOM 20172 N N . ALA A 1 113 ? 4.089 15.419 27.200 0.12 50.77 164 ALA A N 6
ATOM 20173 C CA . ALA A 1 113 ? 4.891 14.501 26.416 0.12 49.53 164 ALA A CA 6
ATOM 20174 C C . ALA A 1 113 ? 5.235 13.251 27.179 0.12 48.16 164 ALA A C 6
ATOM 20175 O O . ALA A 1 113 ? 6.115 12.496 26.747 0.12 46.99 164 ALA A O 6
ATOM 20182 N N . PHE A 1 114 ? 4.583 13.057 28.318 0.12 48.44 165 PHE A N 6
ATOM 20183 C CA . PHE A 1 114 ? 4.944 12.043 29.289 0.12 47.46 165 PHE A CA 6
ATOM 20184 C C . PHE A 1 114 ? 3.793 11.908 30.260 0.12 47.59 165 PHE A C 6
ATOM 20185 O O . PHE A 1 114 ? 2.703 12.452 30.056 0.12 48.60 165 PHE A O 6
ATOM 20202 N N . LEU A 1 115 ? 4.046 11.163 31.310 0.12 46.82 166 LEU A N 6
ATOM 20203 C CA . LEU A 1 115 ? 3.080 10.974 32.364 0.12 47.13 166 LEU A CA 6
ATOM 20204 C C . LEU A 1 115 ? 3.844 10.314 33.493 0.12 47.62 166 LEU A C 6
ATOM 20205 O O . LEU A 1 115 ? 4.514 9.305 33.263 0.12 46.91 166 LEU A O 6
ATOM 20221 N N . LYS A 1 116 ? 3.810 10.914 34.684 0.12 49.07 167 LYS A N 6
ATOM 20222 C CA . LYS A 1 116 ? 4.384 10.220 35.825 0.12 49.62 167 LYS A CA 6
ATOM 20223 C C . LYS A 1 116 ? 3.361 9.240 36.361 0.12 48.43 167 LYS A C 6
ATOM 20224 O O . LYS A 1 116 ? 2.155 9.474 36.285 0.12 48.10 167 LYS A O 6
ATOM 20243 N N . VAL A 1 117 ? 3.857 8.111 36.837 0.12 48.02 168 VAL A N 6
ATOM 20244 C CA . VAL A 1 117 ? 3.005 7.008 37.255 0.12 47.18 168 VAL A CA 6
ATOM 20245 C C . VAL A 1 117 ? 3.454 6.521 38.627 0.12 48.12 168 VAL A C 6
ATOM 20246 O O . VAL A 1 117 ? 4.208 7.212 39.339 0.12 49.46 168 VAL A O 6
ATOM 20260 N N . ARG B 1 1 ? 7.452 11.928 3.376 0.12 43.86 52 ARG D N 6
ATOM 20261 C CA . ARG B 1 1 ? 7.518 11.729 1.918 0.12 44.12 52 ARG D CA 6
ATOM 20262 C C . ARG B 1 1 ? 8.174 10.401 1.559 0.12 43.77 52 ARG D C 6
ATOM 20263 O O . ARG B 1 1 ? 9.160 10.046 2.158 0.12 44.70 52 ARG D O 6
ATOM 20283 N N . TYR B 1 2 ? 7.629 9.667 0.588 0.12 42.70 53 TYR D N 6
ATOM 20284 C CA . TYR B 1 2 ? 8.097 8.311 0.322 0.12 42.47 53 TYR D CA 6
ATOM 20285 C C . TYR B 1 2 ? 7.479 7.723 -0.945 0.12 41.87 53 TYR D C 6
ATOM 20286 O O . TYR B 1 2 ? 6.629 8.328 -1.593 0.12 41.42 53 TYR D O 6
ATOM 20304 N N . SER B 1 3 ? 7.893 6.493 -1.252 0.12 42.11 54 SER D N 6
ATOM 20305 C CA . SER B 1 3 ? 7.702 5.861 -2.551 0.12 41.87 54 SER D CA 6
ATOM 20306 C C . SER B 1 3 ? 6.870 4.587 -2.433 0.12 40.53 54 SER D C 6
ATOM 20307 O O . SER B 1 3 ? 6.928 3.893 -1.419 0.12 40.32 54 SER D O 6
ATOM 20315 N N . ILE B 1 4 ? 6.077 4.306 -3.461 0.12 39.83 55 ILE D N 6
ATOM 20316 C CA . ILE B 1 4 ? 5.252 3.102 -3.544 0.12 38.98 55 ILE D CA 6
ATOM 20317 C C . ILE B 1 4 ? 5.320 2.566 -4.974 0.12 39.47 55 ILE D C 6
ATOM 20318 O O . ILE B 1 4 ? 4.526 1.720 -5.365 0.12 38.93 55 ILE D O 6
ATOM 20334 N N . GLY B 1 5 ? 6.231 3.062 -5.772 0.12 40.71 56 GLY D N 6
ATOM 20335 C CA . GLY B 1 5 ? 6.569 2.374 -6.991 0.12 41.36 56 GLY D CA 6
ATOM 20336 C C . GLY B 1 5 ? 5.816 2.809 -8.240 0.12 41.16 56 GLY D C 6
ATOM 20337 O O . GLY B 1 5 ? 5.266 3.904 -8.367 0.12 40.75 56 GLY D O 6
ATOM 20341 N N . PHE B 1 6 ? 5.834 1.943 -9.171 0.12 41.70 57 PHE D N 6
ATOM 20342 C CA . PHE B 1 6 ? 5.256 2.348 -10.445 0.12 41.82 57 PHE D CA 6
ATOM 20343 C C . PHE B 1 6 ? 3.747 2.142 -10.436 0.12 40.73 57 PHE D C 6
ATOM 20344 O O . PHE B 1 6 ? 3.246 1.251 -9.737 0.12 40.22 57 PHE D O 6
ATOM 20361 N N . PRO B 1 7 ? 3.008 3.000 -11.154 0.12 40.67 58 PRO D N 6
ATOM 20362 C CA . PRO B 1 7 ? 1.557 2.809 -11.286 0.12 40.11 58 PRO D CA 6
ATOM 20363 C C . PRO B 1 7 ? 1.201 1.423 -11.765 0.12 40.27 58 PRO D C 6
ATOM 20364 O O . PRO B 1 7 ? 0.201 0.828 -11.299 0.12 39.88 58 PRO D O 6
ATOM 20375 N N . SER B 1 8 ? 2.071 0.868 -12.618 0.12 41.10 59 SER D N 6
ATOM 20376 C CA . SER B 1 8 ? 1.919 -0.474 -13.155 0.12 41.56 59 SER D CA 6
ATOM 20377 C C . SER B 1 8 ? 2.077 -1.543 -12.085 0.12 41.36 59 SER D C 6
ATOM 20378 O O . SER B 1 8 ? 2.022 -2.730 -12.411 0.12 41.76 59 SER D O 6
ATOM 20386 N N . GLN B 1 9 ? 2.313 -1.153 -10.822 0.12 40.95 60 GLN D N 6
ATOM 20387 C CA . GLN B 1 9 ? 2.372 -2.058 -9.685 0.12 40.85 60 GLN D CA 6
ATOM 20388 C C . GLN B 1 9 ? 0.996 -2.210 -9.001 0.12 39.99 60 GLN D C 6
ATOM 20389 O O . GLN B 1 9 ? 0.927 -2.603 -7.826 0.12 39.67 60 GLN D O 6
ATOM 20403 N N . TYR B 1 10 ? -0.094 -1.915 -9.717 0.12 39.84 61 TYR D N 6
ATOM 20404 C CA . TYR B 1 10 ? -1.416 -1.895 -9.105 0.12 39.41 61 TYR D CA 6
ATOM 20405 C C . TYR B 1 10 ? -2.447 -2.197 -10.167 0.12 40.14 61 TYR D C 6
ATOM 20406 O O . TYR B 1 10 ? -2.256 -1.874 -11.338 0.12 40.39 61 TYR D O 6
ATOM 20424 N N . ALA B 1 11 ? -3.519 -2.832 -9.738 0.12 40.67 62 ALA D N 6
ATOM 20425 C CA . ALA B 1 11 ? -4.686 -3.079 -10.523 0.12 41.70 62 ALA D CA 6
ATOM 20426 C C . ALA B 1 11 ? -5.787 -2.120 -10.091 0.12 41.64 62 ALA D C 6
ATOM 20427 O O . ALA B 1 11 ? -5.660 -1.390 -9.111 0.12 40.80 62 ALA D O 6
ATOM 20434 N N . SER B 1 12 ? -6.862 -2.081 -10.854 0.12 42.78 63 SER D N 6
ATOM 20435 C CA . SER B 1 12 ? -8.043 -1.401 -10.368 0.12 43.22 63 SER D CA 6
ATOM 20436 C C . SER B 1 12 ? -8.446 -2.047 -9.066 0.12 43.31 63 SER D C 6
ATOM 20437 O O . SER B 1 12 ? -8.220 -3.237 -8.844 0.12 43.72 63 SER D O 6
ATOM 20445 N N . GLY B 1 13 ? -9.063 -1.255 -8.218 0.12 43.13 64 GLY D N 6
ATOM 20446 C CA . GLY B 1 13 ? -9.473 -1.780 -6.953 0.12 43.20 64 GLY D CA 6
ATOM 20447 C C . GLY B 1 13 ? -8.470 -1.413 -5.892 0.12 41.58 64 GLY D C 6
ATOM 20448 O O . GLY B 1 13 ? -7.699 -0.473 -6.058 0.12 40.67 64 GLY D O 6
ATOM 20452 N N . VAL B 1 14 ? -8.487 -2.135 -4.792 0.12 41.41 65 VAL D N 6
ATOM 20453 C CA . VAL B 1 14 ? -7.812 -1.715 -3.565 0.12 40.21 65 VAL D CA 6
ATOM 20454 C C . VAL B 1 14 ? -6.609 -2.590 -3.342 0.12 39.51 65 VAL D C 6
ATOM 20455 O O . VAL B 1 14 ? -6.731 -3.814 -3.272 0.12 40.25 65 VAL D O 6
ATOM 20468 N N . SER B 1 15 ? -5.466 -1.958 -3.193 0.12 38.41 66 SER D N 6
ATOM 20469 C CA . SER B 1 15 ? -4.212 -2.637 -2.902 0.12 38.02 66 SER D CA 6
ATOM 20470 C C . SER B 1 15 ? -3.838 -2.421 -1.455 0.12 37.35 66 SER D C 6
ATOM 20471 O O . SER B 1 15 ? -3.949 -1.304 -0.956 0.12 36.75 66 SER D O 6
ATOM 20479 N N . GLU B 1 16 ? -3.348 -3.485 -0.812 0.12 37.62 67 GLU D N 6
ATOM 20480 C CA . GLU B 1 16 ? -2.965 -3.499 0.607 0.12 37.13 67 GLU D CA 6
ATOM 20481 C C . GLU B 1 16 ? -1.471 -3.596 0.801 0.12 36.98 67 GLU D C 6
ATOM 20482 O O . GLU B 1 16 ? -0.985 -3.556 1.926 0.12 36.95 67 GLU D O 6
ATOM 20494 N N . LYS B 1 17 ? -0.750 -3.791 -0.275 0.12 37.11 68 LYS D N 6
ATOM 20495 C CA . LYS B 1 17 ? 0.704 -3.870 -0.248 0.12 37.47 68 LYS D CA 6
ATOM 20496 C C . LYS B 1 17 ? 1.341 -3.094 0.883 0.12 37.00 68 LYS D C 6
ATOM 20497 O O . LYS B 1 17 ? 2.223 -3.608 1.582 0.12 37.53 68 LYS D O 6
ATOM 20516 N N . PHE B 1 18 ? 0.953 -1.847 1.048 0.12 36.24 69 PHE D N 6
ATOM 20517 C CA . PHE B 1 18 ? 1.669 -0.901 1.874 0.12 35.97 69 PHE D CA 6
ATOM 20518 C C . PHE B 1 18 ? 0.913 -0.534 3.145 0.12 35.42 69 PHE D C 6
ATOM 20519 O O . PHE B 1 18 ? 1.241 0.452 3.801 0.12 35.19 69 PHE D O 6
ATOM 20536 N N . LYS B 1 19 ? -0.099 -1.300 3.521 0.12 35.44 70 LYS D N 6
ATOM 20537 C CA . LYS B 1 19 ? -0.840 -0.936 4.728 0.12 35.13 70 LYS D CA 6
ATOM 20538 C C . LYS B 1 19 ? 0.010 -1.186 5.964 0.12 35.11 70 LYS D C 6
ATOM 20539 O O . LYS B 1 19 ? 0.146 -0.303 6.809 0.12 34.80 70 LYS D O 6
ATOM 20558 N N . LYS B 1 20 ? 0.601 -2.387 6.051 0.12 35.65 71 LYS D N 6
ATOM 20559 C CA . LYS B 1 20 ? 1.589 -2.740 7.081 0.12 35.90 71 LYS D CA 6
ATOM 20560 C C . LYS B 1 20 ? 2.632 -1.646 7.278 0.12 35.86 71 LYS D C 6
ATOM 20561 O O . LYS B 1 20 ? 2.815 -1.139 8.385 0.12 35.72 71 LYS D O 6
ATOM 20580 N N . GLN B 1 21 ? 3.257 -1.221 6.183 0.12 36.16 72 GLN D N 6
ATOM 20581 C CA . GLN B 1 21 ? 4.481 -0.446 6.191 0.12 36.64 72 GLN D CA 6
ATOM 20582 C C . GLN B 1 21 ? 4.212 1.054 6.272 0.12 36.17 72 GLN D C 6
ATOM 20583 O O . GLN B 1 21 ? 4.957 1.782 6.931 0.12 36.59 72 GLN D O 6
ATOM 20597 N N . PHE B 1 22 ? 3.169 1.545 5.586 0.12 35.61 73 PHE D N 6
ATOM 20598 C CA . PHE B 1 22 ? 2.880 2.970 5.483 0.12 35.50 73 PHE D CA 6
ATOM 20599 C C . PHE B 1 22 ? 1.478 3.312 5.961 0.12 34.97 73 PHE D C 6
ATOM 20600 O O . PHE B 1 22 ? 1.101 4.489 5.939 0.12 35.12 73 PHE D O 6
ATOM 20617 N N . ARG B 1 23 ? 0.707 2.317 6.399 0.12 34.67 74 ARG D N 6
ATOM 20618 C CA . ARG B 1 23 ? -0.667 2.506 6.839 0.12 34.53 74 ARG D CA 6
ATOM 20619 C C . ARG B 1 23 ? -1.540 3.191 5.778 0.12 34.71 74 ARG D C 6
ATOM 20620 O O . ARG B 1 23 ? -2.248 4.154 6.060 0.12 34.98 74 ARG D O 6
ATOM 20641 N N . ILE B 1 24 ? -1.489 2.687 4.546 0.12 34.76 75 ILE D N 6
ATOM 20642 C CA . ILE B 1 24 ? -2.232 3.277 3.448 0.12 35.07 75 ILE D CA 6
ATOM 20643 C C . ILE B 1 24 ? -2.810 2.162 2.595 0.12 35.23 75 ILE D C 6
ATOM 20644 O O . ILE B 1 24 ? -2.319 1.036 2.580 0.12 35.15 75 ILE D O 6
ATOM 20660 N N . TRP B 1 25 ? -3.928 2.475 1.950 0.12 35.73 76 TRP D N 6
ATOM 20661 C CA . TRP B 1 25 ? -4.449 1.727 0.814 0.12 36.15 76 TRP D CA 6
ATOM 20662 C C . TRP B 1 25 ? -4.220 2.488 -0.491 0.12 36.36 76 TRP D C 6
ATOM 20663 O O . TRP B 1 25 ? -4.345 3.712 -0.536 0.12 36.59 76 TRP D O 6
ATOM 20684 N N . ILE B 1 26 ? -3.899 1.767 -1.553 0.12 36.46 77 ILE D N 6
ATOM 20685 C CA . ILE B 1 26 ? -3.585 2.373 -2.844 0.12 36.73 77 ILE D CA 6
ATOM 20686 C C . ILE B 1 26 ? -4.632 1.901 -3.830 0.12 37.49 77 ILE D C 6
ATOM 20687 O O . ILE B 1 26 ? -4.776 0.697 -4.063 0.12 37.74 77 ILE D O 6
ATOM 20703 N N . VAL B 1 27 ? -5.390 2.849 -4.375 0.12 38.14 78 VAL D N 6
ATOM 20704 C CA . VAL B 1 27 ? -6.657 2.580 -5.014 0.12 39.21 78 VAL D CA 6
ATOM 20705 C C . VAL B 1 27 ? -6.605 3.090 -6.447 0.12 39.77 78 VAL D C 6
ATOM 20706 O O . VAL B 1 27 ? -6.236 4.248 -6.688 0.12 39.81 78 VAL D O 6
ATOM 20719 N N . LYS B 1 28 ? -6.953 2.224 -7.398 0.12 40.38 79 LYS D N 6
ATOM 20720 C CA . LYS B 1 28 ? -7.088 2.621 -8.785 0.12 41.15 79 LYS D CA 6
ATOM 20721 C C . LYS B 1 28 ? -8.568 2.667 -9.081 0.12 42.68 79 LYS D C 6
ATOM 20722 O O . LYS B 1 28 ? -9.284 1.690 -8.860 0.12 43.24 79 LYS D O 6
ATOM 20741 N N . GLU B 1 29 ? -9.019 3.838 -9.489 0.12 43.63 80 GLU D N 6
ATOM 20742 C CA . GLU B 1 29 ? -10.410 4.131 -9.823 0.12 45.49 80 GLU D CA 6
ATOM 20743 C C . GLU B 1 29 ? -10.373 4.656 -11.244 0.12 46.48 80 GLU D C 6
ATOM 20744 O O . GLU B 1 29 ? -9.574 5.547 -11.538 0.12 46.34 80 GLU D O 6
ATOM 20756 N N . ASP B 1 30 ? -11.208 4.096 -12.125 0.12 47.60 81 ASP D N 6
ATOM 20757 C CA . ASP B 1 30 ? -11.202 4.516 -13.524 0.12 48.64 81 ASP D CA 6
ATOM 20758 C C . ASP B 1 30 ? -9.744 4.765 -13.947 0.12 47.25 81 ASP D C 6
ATOM 20759 O O . ASP B 1 30 ? -8.902 3.899 -13.708 0.12 45.98 81 ASP D O 6
ATOM 20768 N N . ASP B 1 31 ? -9.389 5.915 -14.530 0.12 47.74 82 ASP D N 6
ATOM 20769 C CA . ASP B 1 31 ? -7.988 6.118 -14.905 0.12 47.03 82 ASP D CA 6
ATOM 20770 C C . ASP B 1 31 ? -7.215 6.942 -13.860 0.12 45.52 82 ASP D C 6
ATOM 20771 O O . ASP B 1 31 ? -6.125 7.454 -14.143 0.12 44.99 82 ASP D O 6
ATOM 20780 N N . THR B 1 32 ? -7.735 7.056 -12.648 0.12 45.01 83 THR D N 6
ATOM 20781 C CA . THR B 1 32 ? -7.062 7.734 -11.546 0.12 44.16 83 THR D CA 6
ATOM 20782 C C . THR B 1 32 ? -6.370 6.744 -10.591 0.12 42.66 83 THR D C 6
ATOM 20783 O O . THR B 1 32 ? -6.549 5.529 -10.674 0.12 42.49 83 THR D O 6
ATOM 20794 N N . LEU B 1 33 ? -5.556 7.290 -9.683 0.12 41.83 84 LEU D N 6
ATOM 20795 C CA . LEU B 1 33 ? -4.938 6.560 -8.577 0.12 40.61 84 LEU D CA 6
ATOM 20796 C C . LEU B 1 33 ? -4.844 7.513 -7.403 0.12 40.57 84 LEU D C 6
ATOM 20797 O O . LEU B 1 33 ? -4.337 8.628 -7.565 0.12 41.18 84 LEU D O 6
ATOM 20813 N N . TYR B 1 34 ? -5.337 7.086 -6.232 0.12 40.04 85 TYR D N 6
ATOM 20814 C CA . TYR B 1 34 ? -5.267 7.901 -5.023 0.12 40.05 85 TYR D CA 6
ATOM 20815 C C . TYR B 1 34 ? -4.880 7.052 -3.795 0.12 38.93 85 TYR D C 6
ATOM 20816 O O . TYR B 1 34 ? -4.939 5.828 -3.821 0.12 38.38 85 TYR D O 6
ATOM 20834 N N . VAL B 1 35 ? -4.473 7.703 -2.707 0.12 38.80 86 VAL D N 6
ATOM 20835 C CA . VAL B 1 35 ? -3.878 6.986 -1.571 0.12 37.84 86 VAL D CA 6
ATOM 20836 C C . VAL B 1 35 ? -4.662 7.300 -0.294 0.12 38.15 86 VAL D C 6
ATOM 20837 O O . VAL B 1 35 ? -4.687 8.449 0.155 0.12 38.84 86 VAL D O 6
ATOM 20850 N N . ILE B 1 36 ? -5.295 6.282 0.290 0.12 37.82 87 ILE D N 6
ATOM 20851 C CA . ILE B 1 36 ? -6.143 6.443 1.480 0.12 38.27 87 ILE D CA 6
ATOM 20852 C C . ILE B 1 36 ? -5.341 6.108 2.748 0.12 37.37 87 ILE D C 6
ATOM 20853 O O . ILE B 1 36 ? -4.845 4.987 2.894 0.12 36.57 87 ILE D O 6
ATOM 20869 N N . GLU B 1 37 ? -5.249 7.079 3.680 0.12 37.76 88 GLU D N 6
ATOM 20870 C CA . GLU B 1 37 ? -4.778 6.826 5.053 0.12 37.15 88 GLU D CA 6
ATOM 20871 C C . GLU B 1 37 ? -5.694 5.808 5.694 0.12 37.11 88 GLU D C 6
ATOM 20872 O O . GLU B 1 37 ? -6.911 5.953 5.644 0.12 38.09 88 GLU D O 6
ATOM 20884 N N . ALA B 1 38 ? -5.133 4.722 6.197 0.12 36.27 89 ALA D N 6
ATOM 20885 C CA . ALA B 1 38 ? -5.914 3.740 6.941 0.12 36.37 89 ALA D CA 6
ATOM 20886 C C . ALA B 1 38 ? -6.072 4.208 8.394 0.12 36.54 89 ALA D C 6
ATOM 20887 O O . ALA B 1 38 ? -5.530 3.639 9.348 0.12 36.07 89 ALA D O 6
ATOM 20894 N N . LYS B 1 39 ? -6.859 5.268 8.563 0.12 37.48 90 LYS D N 6
ATOM 20895 C CA . LYS B 1 39 ? -7.069 5.824 9.892 0.12 37.92 90 LYS D CA 6
ATOM 20896 C C . LYS B 1 39 ? -8.543 6.205 10.046 0.12 39.47 90 LYS D C 6
ATOM 20897 O O . LYS B 1 39 ? -8.981 7.260 9.586 0.12 40.35 90 LYS D O 6
ATOM 20916 N N . CYS B 1 40 ? -9.285 5.347 10.728 0.12 40.05 91 CYS D N 6
ATOM 20917 C CA . CYS B 1 40 ? -10.699 5.581 10.972 0.12 41.92 91 CYS D CA 6
ATOM 20918 C C . CYS B 1 40 ? -10.956 6.977 11.504 0.12 43.09 91 CYS D C 6
ATOM 20919 O O . CYS B 1 40 ? -10.194 7.518 12.296 0.12 42.65 91 CYS D O 6
ATOM 20926 N N . THR B 1 41 ? -12.041 7.569 11.077 0.12 44.85 92 THR D N 6
ATOM 20927 C CA . THR B 1 41 ? -12.205 8.966 11.445 0.12 46.29 92 THR D CA 6
ATOM 20928 C C . THR B 1 41 ? -13.093 9.173 12.683 0.12 47.97 92 THR D C 6
ATOM 20929 O O . THR B 1 41 ? -13.406 10.320 13.009 0.12 49.56 92 THR D O 6
ATOM 20940 N N . HIS B 1 42 ? -13.480 8.101 13.373 0.12 47.89 93 HIS D N 6
ATOM 20941 C CA . HIS B 1 42 ? -14.061 8.163 14.722 0.12 49.38 93 HIS D CA 6
ATOM 20942 C C . HIS B 1 42 ? -13.011 8.333 15.819 0.12 48.10 93 HIS D C 6
ATOM 20943 O O . HIS B 1 42 ? -12.673 9.459 16.183 0.12 48.97 93 HIS D O 6
ATOM 20957 N N . LEU B 1 43 ? -12.499 7.212 16.352 0.12 46.28 94 LEU D N 6
ATOM 20958 C CA . LEU B 1 43 ? -11.478 7.224 17.396 0.12 45.11 94 LEU D CA 6
ATOM 20959 C C . LEU B 1 43 ? -10.149 6.625 16.892 0.12 42.82 94 LEU D C 6
ATOM 20960 O O . LEU B 1 43 ? -9.437 5.937 17.639 0.12 41.87 94 LEU D O 6
ATOM 20976 N N . GLY B 1 44 ? -9.821 6.886 15.633 0.12 42.08 95 GLY D N 6
ATOM 20977 C CA . GLY B 1 44 ? -8.514 6.634 15.053 0.12 40.38 95 GLY D CA 6
ATOM 20978 C C . GLY B 1 44 ? -8.023 5.209 15.000 0.12 39.13 95 GLY D C 6
ATOM 20979 O O . GLY B 1 44 ? -6.807 5.022 14.937 0.12 37.97 95 GLY D O 6
ATOM 20983 N N . CYS B 1 45 ? -8.903 4.206 14.986 0.12 39.65 96 CYS D N 6
ATOM 20984 C CA . CYS B 1 45 ? -8.414 2.843 14.894 0.12 38.86 96 CYS D CA 6
ATOM 20985 C C . CYS B 1 45 ? -7.818 2.604 13.512 0.12 38.26 96 CYS D C 6
ATOM 20986 O O . CYS B 1 45 ? -7.623 3.517 12.697 0.12 38.65 96 CYS D O 6
ATOM 20993 N N . THR B 1 46 ? -7.492 1.368 13.256 0.12 37.58 97 THR D N 6
ATOM 20994 C CA . THR B 1 46 ? -7.044 1.055 11.931 0.12 37.10 97 THR D CA 6
ATOM 20995 C C . THR B 1 46 ? -8.055 0.060 11.374 0.12 38.09 97 THR D C 6
ATOM 20996 O O . THR B 1 46 ? -8.334 -0.946 12.034 0.12 38.43 97 THR D O 6
ATOM 21007 N N . PRO B 1 47 ? -8.706 0.341 10.202 0.12 38.82 98 PRO D N 6
ATOM 21008 C CA . PRO B 1 47 ? -9.661 -0.623 9.651 0.12 40.07 98 PRO D CA 6
ATOM 21009 C C . PRO B 1 47 ? -9.012 -1.668 8.736 0.12 39.64 98 PRO D C 6
ATOM 21010 O O . PRO B 1 47 ? -7.794 -1.688 8.572 0.12 38.41 98 PRO D O 6
ATOM 21021 N N . ASN B 1 48 ? -9.855 -2.530 8.141 0.12 40.99 99 ASN D N 6
ATOM 21022 C CA . ASN B 1 48 ? -9.488 -3.768 7.483 0.12 41.10 99 ASN D CA 6
ATOM 21023 C C . ASN B 1 48 ? -10.308 -3.849 6.208 0.12 42.12 99 ASN D C 6
ATOM 21024 O O . ASN B 1 48 ? -11.509 -3.571 6.227 0.12 43.68 99 ASN D O 6
ATOM 21035 N N . TRP B 1 49 ? -9.664 -4.248 5.121 0.12 41.44 100 TRP D N 6
ATOM 21036 C CA . TRP B 1 49 ? -10.269 -4.194 3.813 0.12 42.48 100 TRP D CA 6
ATOM 21037 C C . TRP B 1 49 ? -11.064 -5.475 3.534 0.12 44.23 100 TRP D C 6
ATOM 21038 O O . TRP B 1 49 ? -10.482 -6.514 3.221 0.12 44.16 100 TRP D O 6
ATOM 21059 N N . LEU B 1 50 ? -12.391 -5.407 3.637 0.12 46.12 101 LEU D N 6
ATOM 21060 C CA . LEU B 1 50 ? -13.250 -6.567 3.378 0.12 48.29 101 LEU D CA 6
ATOM 21061 C C . LEU B 1 50 ? -13.623 -6.614 1.893 0.12 49.28 101 LEU D C 6
ATOM 21062 O O . LEU B 1 50 ? -14.469 -5.847 1.420 0.12 50.54 101 LEU D O 6
ATOM 21078 N N . ALA B 1 51 ? -12.977 -7.541 1.189 0.12 48.89 102 ALA D N 6
ATOM 21079 C CA . ALA B 1 51 ? -13.152 -7.671 -0.247 0.12 49.66 102 ALA D CA 6
ATOM 21080 C C . ALA B 1 51 ? -14.576 -8.050 -0.604 0.12 52.60 102 ALA D C 6
ATOM 21081 O O . ALA B 1 51 ? -15.288 -7.278 -1.246 0.12 53.66 102 ALA D O 6
ATOM 21088 N N . SER B 1 52 ? -14.982 -9.256 -0.231 0.12 54.22 103 SER D N 6
ATOM 21089 C CA . SER B 1 52 ? -16.321 -9.718 -0.524 0.12 57.44 103 SER D CA 6
ATOM 21090 C C . SER B 1 52 ? -17.363 -8.648 -0.212 0.12 58.40 103 SER D C 6
ATOM 21091 O O . SER B 1 52 ? -18.361 -8.505 -0.936 0.12 60.54 103 SER D O 6
ATOM 21099 N N . GLU B 1 53 ? -17.128 -7.855 0.815 0.12 57.17 104 GLU D N 6
ATOM 21100 C CA . GLU B 1 53 ? -18.085 -6.859 1.250 0.12 58.55 104 GLU D CA 6
ATOM 21101 C C . GLU B 1 53 ? -17.907 -5.523 0.569 0.12 57.19 104 GLU D C 6
ATOM 21102 O O . GLU B 1 53 ? -18.731 -4.635 0.756 0.12 58.47 104 GLU D O 6
ATOM 21114 N N . GLY B 1 54 ? -16.841 -5.336 -0.183 0.12 54.93 105 GLY D N 6
ATOM 21115 C CA . GLY B 1 54 ? -16.588 -4.031 -0.769 0.12 53.81 105 GLY D CA 6
ATOM 21116 C C . GLY B 1 54 ? -16.414 -2.921 0.248 0.12 52.69 105 GLY D C 6
ATOM 21117 O O . GLY B 1 54 ? -16.685 -1.761 -0.077 0.12 53.05 105 GLY D O 6
ATOM 21121 N N . LYS B 1 55 ? -15.949 -3.235 1.464 0.12 51.56 106 LYS D N 6
ATOM 21122 C CA . LYS B 1 55 ? -15.839 -2.218 2.502 0.12 50.60 106 LYS D CA 6
ATOM 21123 C C . LYS B 1 55 ? -14.479 -2.260 3.204 0.12 48.30 106 LYS D C 6
ATOM 21124 O O . LYS B 1 55 ? -13.844 -3.306 3.343 0.12 47.89 106 LYS D O 6
ATOM 21143 N N . PHE B 1 56 ? -14.028 -1.102 3.628 0.12 46.90 107 PHE D N 6
ATOM 21144 C CA . PHE B 1 56 ? -13.096 -1.055 4.745 0.12 45.26 107 PHE D CA 6
ATOM 21145 C C . PHE B 1 56 ? -13.914 -1.083 6.025 0.12 46.68 107 PHE D C 6
ATOM 21146 O O . PHE B 1 56 ? -14.781 -0.233 6.210 0.12 48.28 107 PHE D O 6
ATOM 21163 N N . LYS B 1 57 ? -13.664 -2.071 6.887 0.12 46.29 108 LYS D N 6
ATOM 21164 C CA . LYS B 1 57 ? -14.340 -2.173 8.175 0.12 47.71 108 LYS D CA 6
ATOM 21165 C C . LYS B 1 57 ? -13.375 -1.869 9.323 0.12 46.16 108 LYS D C 6
ATOM 21166 O O . LYS B 1 57 ? -12.272 -2.424 9.403 0.12 44.84 108 LYS D O 6
ATOM 21185 N N . CYS B 1 58 ? -13.788 -0.965 10.175 0.12 46.45 109 CYS D N 6
ATOM 21186 C CA . CYS B 1 58 ? -13.089 -0.672 11.408 0.12 45.11 109 CYS D CA 6
ATOM 21187 C C . CYS B 1 58 ? -13.503 -1.682 12.462 0.12 46.16 109 CYS D C 6
ATOM 21188 O O . CYS B 1 58 ? -14.683 -1.727 12.839 0.12 48.33 109 CYS D O 6
ATOM 21195 N N . PRO B 1 59 ? -12.553 -2.425 13.029 0.12 44.93 110 PRO D N 6
ATOM 21196 C CA . PRO B 1 59 ? -12.869 -3.550 13.913 0.12 46.10 110 PRO D CA 6
ATOM 21197 C C . PRO B 1 59 ? -13.407 -3.139 15.270 0.12 46.42 110 PRO D C 6
ATOM 21198 O O . PRO B 1 59 ? -14.183 -3.900 15.864 0.12 47.44 110 PRO D O 6
ATOM 21209 N N . CYS B 1 60 ? -13.027 -1.952 15.740 0.12 45.78 111 CYS D N 6
ATOM 21210 C CA . CYS B 1 60 ? -13.147 -1.587 17.141 0.12 46.15 111 CYS D CA 6
ATOM 21211 C C . CYS B 1 60 ? -14.590 -1.404 17.544 0.12 48.65 111 CYS D C 6
ATOM 21212 O O . CYS B 1 60 ? -15.080 -2.142 18.400 0.12 49.88 111 CYS D O 6
ATOM 21219 N N . HIS B 1 61 ? -15.248 -0.407 16.922 0.12 49.65 112 HIS D N 6
ATOM 21220 C CA . HIS B 1 61 ? -16.644 -0.036 17.139 0.12 52.52 112 HIS D CA 6
ATOM 21221 C C . HIS B 1 61 ? -17.441 0.138 15.831 0.12 54.21 112 HIS D C 6
ATOM 21222 O O . HIS B 1 61 ? -18.418 0.915 15.803 0.12 56.84 112 HIS D O 6
ATOM 21236 N N . GLY B 1 62 ? -17.034 -0.501 14.746 0.12 52.98 113 GLY D N 6
ATOM 21237 C CA . GLY B 1 62 ? -17.927 -0.804 13.636 0.12 54.80 113 GLY D CA 6
ATOM 21238 C C . GLY B 1 62 ? -18.013 0.122 12.433 0.12 54.82 113 GLY D C 6
ATOM 21239 O O . GLY B 1 62 ? -18.934 -0.026 11.654 0.12 56.69 113 GLY D O 6
ATOM 21243 N N . SER B 1 63 ? -17.070 1.011 12.192 0.12 52.96 114 SER D N 6
ATOM 21244 C CA . SER B 1 63 ? -17.256 1.884 11.036 0.12 53.28 114 SER D CA 6
ATOM 21245 C C . SER B 1 63 ? -17.047 1.141 9.705 0.12 52.62 114 SER D C 6
ATOM 21246 O O . SER B 1 63 ? -16.262 0.200 9.585 0.12 50.88 114 SER D O 6
ATOM 21254 N N . GLY B 1 64 ? -17.865 1.502 8.733 0.12 54.27 115 GLY D N 6
ATOM 21255 C CA . GLY B 1 64 ? -17.795 0.927 7.393 0.12 53.87 115 GLY D CA 6
ATOM 21256 C C . GLY B 1 64 ? -17.537 2.033 6.396 0.12 53.41 115 GLY D C 6
ATOM 21257 O O . GLY B 1 64 ? -18.146 3.108 6.480 0.12 54.92 115 GLY D O 6
ATOM 21261 N N . PHE B 1 65 ? -16.609 1.765 5.468 0.12 51.50 116 PHE D N 6
ATOM 21262 C CA . PHE B 1 65 ? -16.315 2.662 4.369 0.12 51.08 116 PHE D CA 6
ATOM 21263 C C . PHE B 1 65 ? -16.332 1.936 3.020 0.12 51.10 116 PHE D C 6
ATOM 21264 O O . PHE B 1 65 ? -15.965 0.761 2.909 0.12 50.01 116 PHE D O 6
ATOM 21281 N N . THR B 1 66 ? -16.722 2.652 1.981 0.12 52.46 117 THR D N 6
ATOM 21282 C CA . THR B 1 66 ? -16.737 2.053 0.668 0.12 52.44 117 THR D CA 6
ATOM 21283 C C . THR B 1 66 ? -15.308 2.067 0.114 0.12 49.65 117 THR D C 6
ATOM 21284 O O . THR B 1 66 ? -14.380 2.552 0.776 0.12 47.93 117 THR D O 6
ATOM 21295 N N . PRO B 1 67 ? -15.075 1.450 -1.049 0.12 49.33 118 PRO D N 6
ATOM 21296 C CA . PRO B 1 67 ? -13.697 1.381 -1.568 0.12 46.91 118 PRO D CA 6
ATOM 21297 C C . PRO B 1 67 ? -13.104 2.740 -1.878 0.12 46.04 118 PRO D C 6
ATOM 21298 O O . PRO B 1 67 ? -11.883 2.847 -2.011 0.12 44.20 118 PRO D O 6
ATOM 21309 N N . ASP B 1 68 ? -13.912 3.783 -1.968 0.12 47.57 119 ASP D N 6
ATOM 21310 C CA . ASP B 1 68 ? -13.411 5.141 -2.110 0.12 47.12 119 ASP D CA 6
ATOM 21311 C C . ASP B 1 68 ? -13.280 5.829 -0.760 0.12 46.66 119 ASP D C 6
ATOM 21312 O O . ASP B 1 68 ? -12.836 6.972 -0.681 0.12 46.43 119 ASP D O 6
ATOM 21321 N N . GLY B 1 69 ? -13.655 5.142 0.297 0.12 46.67 120 GLY D N 6
ATOM 21322 C CA . GLY B 1 69 ? -13.399 5.574 1.643 0.12 46.30 120 GLY D CA 6
ATOM 21323 C C . GLY B 1 69 ? -14.466 6.480 2.245 0.12 48.62 120 GLY D C 6
ATOM 21324 O O . GLY B 1 69 ? -14.343 6.838 3.413 0.12 48.64 120 GLY D O 6
ATOM 21328 N N . ILE B 1 70 ? -15.483 6.895 1.480 0.12 50.79 121 ILE D N 6
ATOM 21329 C CA . ILE B 1 70 ? -16.562 7.658 2.089 0.12 53.39 121 ILE D CA 6
ATOM 21330 C C . ILE B 1 70 ? -17.233 6.773 3.129 0.12 54.22 121 ILE D C 6
ATOM 21331 O O . ILE B 1 70 ? -17.370 5.550 2.951 0.12 54.12 121 ILE D O 6
ATOM 21347 N N . ASN B 1 71 ? -17.602 7.387 4.250 0.12 55.33 122 ASN D N 6
ATOM 21348 C CA . ASN B 1 71 ? -18.173 6.662 5.368 0.12 56.28 122 ASN D CA 6
ATOM 21349 C C . ASN B 1 71 ? -19.645 6.455 5.124 0.12 59.68 122 ASN D C 6
ATOM 21350 O O . ASN B 1 71 ? -20.378 7.398 4.819 0.12 62.11 122 ASN D O 6
ATOM 21361 N N . ILE B 1 72 ? -20.073 5.217 5.280 0.12 60.17 123 ILE D N 6
ATOM 21362 C CA . ILE B 1 72 ? -21.449 4.854 5.020 0.12 63.68 123 ILE D CA 6
ATOM 21363 C C . ILE B 1 72 ? -22.119 4.312 6.254 0.12 65.39 123 ILE D C 6
ATOM 21364 O O . ILE B 1 72 ? -23.365 4.354 6.331 0.12 69.07 123 ILE D O 6
ATOM 21380 N N . GLU B 1 73 ? -21.342 3.890 7.251 0.12 63.24 124 GLU D N 6
ATOM 21381 C CA . GLU B 1 73 ? -21.883 3.116 8.353 0.12 64.91 124 GLU D CA 6
ATOM 21382 C C . GLU B 1 73 ? -20.906 3.115 9.554 0.12 62.40 124 GLU D C 6
ATOM 21383 O O . GLU B 1 73 ? -19.868 3.791 9.549 0.12 59.61 124 GLU D O 6
ATOM 21395 N N . GLY B 1 74 ? -21.290 2.359 10.610 0.12 63.79 125 GLY D N 6
ATOM 21396 C CA . GLY B 1 74 ? -20.786 2.521 11.955 0.12 62.14 125 GLY D CA 6
ATOM 21397 C C . GLY B 1 74 ? -20.803 3.956 12.455 0.12 62.32 125 GLY D C 6
ATOM 21398 O O . GLY B 1 74 ? -21.443 4.835 11.862 0.12 64.17 125 GLY D O 6
ATOM 21402 N N . PRO B 1 75 ? -20.086 4.213 13.564 0.12 60.55 126 PRO D N 6
ATOM 21403 C CA . PRO B 1 75 ? -20.067 5.559 14.180 0.12 60.95 126 PRO D CA 6
ATOM 21404 C C . PRO B 1 75 ? -19.243 6.631 13.472 0.12 59.00 126 PRO D C 6
ATOM 21405 O O . PRO B 1 75 ? -19.391 7.810 13.828 0.12 59.97 126 PRO D O 6
ATOM 21416 N N . ALA B 1 76 ? -18.411 6.281 12.486 0.12 56.62 127 ALA D N 6
ATOM 21417 C CA . ALA B 1 76 ? -17.449 7.222 11.927 0.12 55.00 127 ALA D CA 6
ATOM 21418 C C . ALA B 1 76 ? -18.147 8.356 11.181 0.12 57.52 127 ALA D C 6
ATOM 21419 O O . ALA B 1 76 ? -19.061 8.103 10.395 0.12 59.50 127 ALA D O 6
ATOM 21426 N N . PRO B 1 77 ? -17.692 9.596 11.333 0.12 57.78 128 PRO D N 6
ATOM 21427 C CA . PRO B 1 77 ? -18.457 10.758 10.857 0.12 60.82 128 PRO D CA 6
ATOM 21428 C C . PRO B 1 77 ? -17.978 11.402 9.566 0.12 60.33 128 PRO D C 6
ATOM 21429 O O . PRO B 1 77 ? -18.382 12.524 9.287 0.12 62.93 128 PRO D O 6
ATOM 21440 N N . ARG B 1 78 ? -17.066 10.814 8.828 0.12 57.23 129 ARG D N 6
ATOM 21441 C CA . ARG B 1 78 ? -16.505 11.533 7.701 0.12 56.59 129 ARG D CA 6
ATOM 21442 C C . ARG B 1 78 ? -15.734 10.539 6.859 0.12 53.94 129 ARG D C 6
ATOM 21443 O O . ARG B 1 78 ? -15.394 9.449 7.335 0.12 52.26 129 ARG D O 6
ATOM 21464 N N . PRO B 1 79 ? -15.454 10.873 5.604 0.12 53.65 130 PRO D N 6
ATOM 21465 C CA . PRO B 1 79 ? -14.626 9.983 4.779 0.12 51.19 130 PRO D CA 6
ATOM 21466 C C . PRO B 1 79 ? -13.208 9.891 5.321 0.12 48.59 130 PRO D C 6
ATOM 21467 O O . PRO B 1 79 ? -12.655 10.878 5.813 0.12 48.58 130 PRO D O 6
ATOM 21478 N N . LEU B 1 80 ? -12.632 8.677 5.225 0.12 46.64 131 LEU D N 6
ATOM 21479 C CA . LEU B 1 80 ? -11.195 8.458 5.342 0.12 44.39 131 LEU D CA 6
ATOM 21480 C C . LEU B 1 80 ? -10.398 9.428 4.476 0.12 44.14 131 LEU D C 6
ATOM 21481 O O . LEU B 1 80 ? -10.791 9.751 3.357 0.12 44.95 131 LEU D O 6
ATOM 21497 N N . GLU B 1 81 ? -9.279 9.903 5.000 0.12 43.20 132 GLU D N 6
ATOM 21498 C CA . GLU B 1 81 ? -8.530 10.953 4.322 0.12 43.48 132 GLU D CA 6
ATOM 21499 C C . GLU B 1 81 ? -7.660 10.393 3.207 0.12 42.17 132 GLU D C 6
ATOM 21500 O O . GLU B 1 81 ? -7.384 9.193 3.141 0.12 40.80 132 GLU D O 6
ATOM 21512 N N . ARG B 1 82 ? -7.232 11.288 2.314 0.12 42.81 133 ARG D N 6
ATOM 21513 C CA . ARG B 1 82 ? -6.355 10.930 1.213 0.12 41.90 133 ARG D CA 6
ATOM 21514 C C . ARG B 1 82 ? -5.066 11.749 1.247 0.12 41.91 133 ARG D C 6
ATOM 21515 O O . ARG B 1 82 ? -5.029 12.871 1.756 0.12 43.17 133 ARG D O 6
ATOM 21536 N N . PHE B 1 83 ? -4.020 11.174 0.646 0.12 40.82 134 PHE D N 6
ATOM 21537 C CA . PHE B 1 83 ? -2.672 11.690 0.710 0.12 41.00 134 PHE D CA 6
ATOM 21538 C C . PHE B 1 83 ? -2.181 12.164 -0.655 0.12 41.65 134 PHE D C 6
ATOM 21539 O O . PHE B 1 83 ? -2.546 11.621 -1.694 0.12 41.26 134 PHE D O 6
ATOM 21556 N N . LYS B 1 84 ? -1.293 13.148 -0.630 0.12 42.81 135 LYS D N 6
ATOM 21557 C CA . LYS B 1 84 ? -0.697 13.672 -1.852 0.12 43.67 135 LYS D CA 6
ATOM 21558 C C . LYS B 1 84 ? 0.135 12.608 -2.568 0.12 42.56 135 LYS D C 6
ATOM 21559 O O . LYS B 1 84 ? 0.928 11.894 -1.950 0.12 41.75 135 LYS D O 6
ATOM 21578 N N . VAL B 1 85 ? -0.037 12.514 -3.889 0.12 42.76 136 VAL D N 6
ATOM 21579 C CA . VAL B 1 85 ? 0.731 11.594 -4.707 0.12 42.10 136 VAL D CA 6
ATOM 21580 C C . VAL B 1 85 ? 1.268 12.354 -5.905 0.12 43.41 136 VAL D C 6
ATOM 21581 O O . VAL B 1 85 ? 0.569 13.201 -6.468 0.12 44.41 136 VAL D O 6
ATOM 21594 N N . ALA B 1 86 ? 2.486 12.027 -6.324 0.12 43.66 137 ALA D N 6
ATOM 21595 C CA . ALA B 1 86 ? 3.043 12.588 -7.543 0.12 44.97 137 ALA D CA 6
ATOM 21596 C C . ALA B 1 86 ? 4.093 11.649 -8.100 0.12 44.54 137 ALA D C 6
ATOM 21597 O O . ALA B 1 86 ? 4.751 10.913 -7.361 0.12 43.70 137 ALA D O 6
ATOM 21604 N N . LEU B 1 87 ? 4.275 11.719 -9.422 0.12 45.37 138 LEU D N 6
ATOM 21605 C CA . LEU B 1 87 ? 5.380 11.030 -10.093 0.12 45.64 138 LEU D CA 6
ATOM 21606 C C . LEU B 1 87 ? 6.6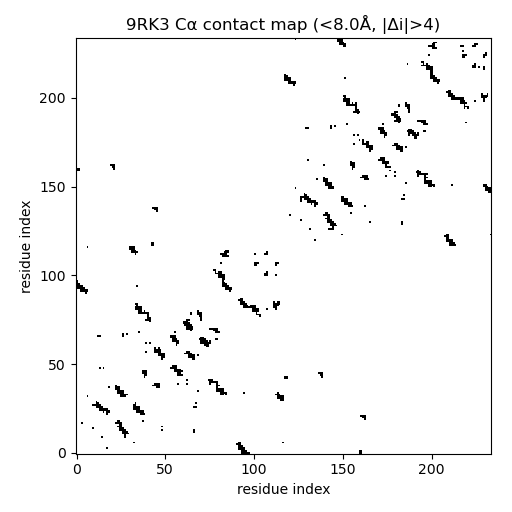70 11.820 -9.978 0.12 47.39 138 LEU D C 6
ATOM 21607 O O . LEU B 1 87 ? 6.714 12.984 -10.380 0.12 48.90 138 LEU D O 6
ATOM 21623 N N . GLY B 1 88 ? 7.736 11.163 -9.422 0.12 47.46 139 GLY D N 6
ATOM 21624 C CA . GLY B 1 88 ? 9.047 11.783 -9.299 0.12 49.48 139 GLY D CA 6
ATOM 21625 C C . GLY B 1 88 ? 9.813 11.948 -10.643 0.12 51.08 139 GLY D C 6
ATOM 21626 O O . GLY B 1 88 ? 9.336 12.523 -11.622 0.12 50.42 139 GLY D O 6
ATOM 21630 N N . ASP B 1 89 ? 11.053 11.459 -10.674 0.12 53.42 140 ASP D N 6
ATOM 21631 C CA . ASP B 1 89 ? 11.915 11.691 -11.833 0.12 55.36 140 ASP D CA 6
ATOM 21632 C C . ASP B 1 89 ? 12.277 10.354 -12.486 0.12 54.96 140 ASP D C 6
ATOM 21633 O O . ASP B 1 89 ? 12.304 10.234 -13.724 0.12 56.19 140 ASP D O 6
ATOM 21642 N N . ASP B 1 90 ? 12.802 9.474 -11.639 0.12 53.36 141 ASP D N 6
ATOM 21643 C CA . ASP B 1 90 ? 12.421 8.086 -11.416 0.12 53.17 141 ASP D CA 6
ATOM 21644 C C . ASP B 1 90 ? 11.226 7.590 -12.259 0.12 50.95 141 ASP D C 6
ATOM 21645 O O . ASP B 1 90 ? 11.300 6.491 -12.805 0.12 50.78 141 ASP D O 6
ATOM 21654 N N . GLY B 1 91 ? 10.093 8.304 -12.288 0.12 49.52 142 GLY D N 6
ATOM 21655 C CA . GLY B 1 91 ? 8.830 7.740 -12.753 0.12 47.84 142 GLY D CA 6
ATOM 21656 C C . GLY B 1 91 ? 7.940 7.059 -11.701 0.12 45.93 142 GLY D C 6
ATOM 21657 O O . GLY B 1 91 ? 6.840 6.567 -12.033 0.12 44.71 142 GLY D O 6
ATOM 21661 N N . GLN B 1 92 ? 8.352 6.996 -10.444 0.12 45.85 143 GLN D N 6
ATOM 21662 C CA . GLN B 1 92 ? 7.558 6.273 -9.464 0.12 44.28 143 GLN D CA 6
ATOM 21663 C C . GLN B 1 92 ? 6.732 7.236 -8.629 0.12 43.50 143 GLN D C 6
ATOM 21664 O O . GLN B 1 92 ? 6.962 8.441 -8.628 0.12 44.47 143 GLN D O 6
ATOM 21678 N N . ILE B 1 93 ? 5.702 6.692 -8.000 0.12 41.99 144 ILE D N 6
ATOM 21679 C CA . ILE B 1 93 ? 4.771 7.471 -7.196 0.12 41.34 144 ILE D CA 6
ATOM 21680 C C . ILE B 1 93 ? 5.447 7.856 -5.894 0.12 41.49 144 ILE D C 6
ATOM 21681 O O . ILE B 1 93 ? 6.145 7.048 -5.268 0.12 41.10 144 ILE D O 6
ATOM 21697 N N . ILE B 1 94 ? 5.267 9.105 -5.501 0.12 42.26 145 ILE D N 6
ATOM 21698 C CA . ILE B 1 94 ? 5.789 9.619 -4.247 0.12 42.55 145 ILE D CA 6
ATOM 21699 C C . ILE B 1 94 ? 4.620 10.142 -3.436 0.12 41.66 145 ILE D C 6
ATOM 21700 O O . ILE B 1 94 ? 3.982 11.128 -3.832 0.12 41.99 145 ILE D O 6
ATOM 21716 N N . VAL B 1 95 ? 4.348 9.478 -2.298 0.12 40.72 146 VAL D N 6
ATOM 21717 C CA . VAL B 1 95 ? 3.352 9.918 -1.325 0.12 40.20 146 VAL D CA 6
ATOM 21718 C C . VAL B 1 95 ? 4.018 10.918 -0.398 0.12 41.23 146 VAL D C 6
ATOM 21719 O O . VAL B 1 95 ? 5.071 10.627 0.154 0.12 41.61 146 VAL D O 6
ATOM 21732 N N . ASP B 1 96 ? 3.432 12.102 -0.239 0.12 41.89 147 ASP D N 6
ATOM 21733 C CA . ASP B 1 96 ? 3.810 13.020 0.835 0.12 43.07 147 ASP D CA 6
ATOM 21734 C C . ASP B 1 96 ? 2.666 13.096 1.846 0.12 42.58 147 ASP D C 6
ATOM 21735 O O . ASP B 1 96 ? 1.648 13.751 1.598 0.12 42.99 147 ASP D O 6
ATOM 21744 N N . GLU B 1 97 ? 2.820 12.422 2.966 0.12 41.97 148 GLU D N 6
ATOM 21745 C CA . GLU B 1 97 ? 1.695 12.348 3.888 0.12 41.56 148 GLU D CA 6
ATOM 21746 C C . GLU B 1 97 ? 1.194 13.713 4.313 0.12 43.20 148 GLU D C 6
ATOM 21747 O O . GLU B 1 97 ? 0.044 13.805 4.745 0.12 43.20 148 GLU D O 6
ATOM 21759 N N . SER B 1 98 ? 2.006 14.758 4.134 0.12 44.84 149 SER D N 6
ATOM 21760 C CA . SER B 1 98 ? 1.874 15.982 4.918 0.12 46.78 149 SER D CA 6
ATOM 21761 C C . SER B 1 98 ? 0.637 16.752 4.504 0.12 47.46 149 SER D C 6
ATOM 21762 O O . SER B 1 98 ? -0.179 17.155 5.345 0.12 48.33 149 SER D O 6
ATOM 21770 N N . THR B 1 99 ? 0.484 16.947 3.214 0.12 47.36 150 THR D N 6
ATOM 21771 C CA . THR B 1 99 ? -0.665 17.622 2.648 0.12 48.33 150 THR D CA 6
ATOM 21772 C C . THR B 1 99 ? -1.741 16.571 2.401 0.12 46.67 150 THR D C 6
ATOM 21773 O O . THR B 1 99 ? -1.441 15.445 1.995 0.12 44.97 150 THR D O 6
ATOM 21784 N N . ARG B 1 100 ? -2.984 16.919 2.690 0.12 47.48 151 ARG D N 6
ATOM 21785 C CA . ARG B 1 100 ? -4.022 15.917 2.867 0.12 46.34 151 ARG D CA 6
ATOM 21786 C C . ARG B 1 100 ? -5.300 16.446 2.240 0.12 47.96 151 ARG D C 6
ATOM 21787 O O . ARG B 1 100 ? -5.419 17.648 2.015 0.12 50.09 151 ARG D O 6
ATOM 21808 N N . TYR B 1 101 ? -6.237 15.540 1.926 0.12 47.23 152 TYR D N 6
ATOM 21809 C CA . TYR B 1 101 ? -7.484 15.880 1.240 0.12 48.93 152 TYR D CA 6
ATOM 21810 C C . TYR B 1 101 ? -8.656 15.126 1.862 0.12 48.81 152 TYR D C 6
ATOM 21811 O O . TYR B 1 101 ? -8.668 13.889 1.872 0.12 47.09 152 TYR D O 6
ATOM 21829 N N . ARG B 1 102 ? -9.654 15.872 2.360 0.12 50.93 153 ARG D N 6
ATOM 21830 C CA . ARG B 1 102 ? -10.879 15.285 2.895 0.12 51.66 153 ARG D CA 6
ATOM 21831 C C . ARG B 1 102 ? -12.040 15.376 1.898 0.12 53.62 153 ARG D C 6
ATOM 21832 O O . ARG B 1 102 ? -12.213 16.383 1.200 0.12 55.64 153 ARG D O 6
ATOM 21853 N N . GLY B 1 103 ? -12.861 14.332 1.876 0.12 53.29 154 GLY D N 6
ATOM 21854 C CA . GLY B 1 103 ? -13.940 14.271 0.924 0.12 55.24 154 GLY D CA 6
ATOM 21855 C C . GLY B 1 103 ? -15.092 15.201 1.249 0.12 58.52 154 GLY D C 6
ATOM 21856 O O . GLY B 1 103 ? -15.636 15.830 0.347 0.12 60.81 154 GLY D O 6
ATOM 21860 N N . GLU B 1 104 ? -15.489 15.286 2.523 0.12 59.01 155 GLU D N 6
ATOM 21861 C CA . GLU B 1 104 ? -16.533 16.236 2.921 0.12 62.43 155 GLU D CA 6
ATOM 21862 C C . GLU B 1 104 ? -16.201 17.639 2.451 0.12 64.39 155 GLU D C 6
ATOM 21863 O O . GLU B 1 104 ? -17.120 18.408 2.131 0.12 67.80 155 GLU D O 6
ATOM 21875 N N . ARG B 1 105 ? -14.912 17.985 2.432 0.12 62.60 156 ARG D N 6
ATOM 21876 C CA . ARG B 1 105 ? -14.454 19.339 2.179 0.12 64.49 156 ARG D CA 6
ATOM 21877 C C . ARG B 1 105 ? -14.167 19.580 0.708 0.12 64.60 156 ARG D C 6
ATOM 21878 O O . ARG B 1 105 ? -13.526 20.582 0.367 0.12 65.67 156 ARG D O 6
ATOM 21899 N N . GLY B 1 106 ? -14.626 18.682 -0.164 0.12 63.68 157 GLY D N 6
ATOM 21900 C CA . GLY B 1 106 ? -14.471 18.838 -1.595 0.12 63.83 157 GLY D CA 6
ATOM 21901 C C . GLY B 1 106 ? -13.074 18.618 -2.147 0.12 61.54 157 GLY D C 6
ATOM 21902 O O . GLY B 1 106 ? -12.889 18.688 -3.360 0.12 62.26 157 GLY D O 6
ATOM 21906 N N . GLU B 1 107 ? -12.090 18.310 -1.305 0.12 59.01 158 GLU D N 6
ATOM 21907 C CA . GLU B 1 107 ? -10.707 18.561 -1.673 0.12 57.35 158 GLU D CA 6
ATOM 21908 C C . GLU B 1 107 ? -10.095 17.435 -2.512 0.12 54.87 158 GLU D C 6
ATOM 21909 O O . GLU B 1 107 ? -8.953 17.564 -2.974 0.12 53.65 158 GLU D O 6
ATOM 21921 N N . TRP B 1 108 ? -10.858 16.371 -2.773 0.12 54.40 159 TRP D N 6
ATOM 21922 C CA . TRP B 1 108 ? -10.354 15.198 -3.467 0.12 52.16 159 TRP D CA 6
ATOM 21923 C C . TRP B 1 108 ? -10.059 15.470 -4.926 0.12 52.69 159 TRP D C 6
ATOM 21924 O O . TRP B 1 108 ? -9.187 14.822 -5.502 0.12 51.01 159 TRP D O 6
ATOM 21945 N N . ASP B 1 109 ? -10.820 16.357 -5.563 0.12 55.22 160 ASP D N 6
ATOM 21946 C CA . ASP B 1 109 ? -10.600 16.704 -6.962 0.12 55.99 160 ASP D CA 6
ATOM 21947 C C . ASP B 1 109 ? -9.310 17.469 -7.178 0.12 56.20 160 ASP D C 6
ATOM 21948 O O . ASP B 1 109 ? -8.910 17.633 -8.335 0.12 56.83 160 ASP D O 6
ATOM 21957 N N . LYS B 1 110 ? -8.663 17.923 -6.105 0.12 55.81 161 LYS D N 6
ATOM 21958 C CA . LYS B 1 110 ? -7.595 18.912 -6.181 0.12 56.53 161 LYS D CA 6
ATOM 21959 C C . LYS B 1 110 ? -6.296 18.281 -6.670 0.12 54.50 161 LYS D C 6
ATOM 21960 O O . LYS B 1 110 ? -6.158 17.056 -6.683 0.12 52.19 161 LYS D O 6
ATOM 21979 N N . PRO B 1 111 ? -5.315 19.107 -7.042 0.12 55.58 162 PRO D N 6
ATOM 21980 C CA . PRO B 1 111 ? -4.014 18.571 -7.457 0.12 54.16 162 PRO D CA 6
ATOM 21981 C C . PRO B 1 111 ? -3.322 17.870 -6.299 0.12 52.39 162 PRO D C 6
ATOM 21982 O O . PRO B 1 111 ? -3.359 18.333 -5.158 0.12 53.12 162 PRO D O 6
ATOM 21993 N N . GLY B 1 112 ? -2.659 16.763 -6.613 0.12 50.28 163 GLY D N 6
ATOM 21994 C CA . GLY B 1 112 ? -2.021 15.927 -5.639 0.12 48.61 163 GLY D CA 6
ATOM 21995 C C . GLY B 1 112 ? -2.975 15.017 -4.912 0.12 47.02 163 GLY D C 6
ATOM 21996 O O . GLY B 1 112 ? -2.523 14.154 -4.154 0.12 45.53 163 GLY D O 6
ATOM 22000 N N . ALA B 1 113 ? -4.277 15.153 -5.136 0.12 47.57 164 ALA D N 6
ATOM 22001 C CA . ALA B 1 113 ? -5.180 14.206 -4.503 0.12 46.42 164 ALA D CA 6
ATOM 22002 C C . ALA B 1 113 ? -5.317 12.937 -5.310 0.12 45.00 164 ALA D C 6
ATOM 22003 O O . ALA B 1 113 ? -5.814 11.941 -4.785 0.12 43.95 164 ALA D O 6
ATOM 22010 N N . PHE B 1 114 ? -4.865 12.954 -6.554 0.12 45.14 165 PHE D N 6
ATOM 22011 C CA . PHE B 1 114 ? -5.076 11.856 -7.482 0.12 44.09 165 PHE D CA 6
ATOM 22012 C C . PHE B 1 114 ? -4.044 11.957 -8.585 0.12 44.18 165 PHE D C 6
ATOM 22013 O O . PHE B 1 114 ? -3.405 12.993 -8.788 0.12 45.22 165 PHE D O 6
ATOM 22030 N N . LEU B 1 115 ? -3.888 10.853 -9.289 0.12 43.30 166 LEU D N 6
ATOM 22031 C CA . LEU B 1 115 ? -2.941 10.757 -10.380 0.12 43.54 166 LEU D CA 6
ATOM 22032 C C . LEU B 1 115 ? -3.673 10.193 -11.577 0.12 43.77 166 LEU D C 6
ATOM 22033 O O . LEU B 1 115 ? -4.141 9.054 -11.532 0.12 43.08 166 LEU D O 6
ATOM 22049 N N . LYS B 1 116 ? -3.780 10.991 -12.632 0.12 44.96 167 LYS D N 6
ATOM 22050 C CA . LYS B 1 116 ? -4.318 10.484 -13.888 0.12 45.34 167 LYS D CA 6
ATOM 22051 C C . LYS B 1 116 ? -3.383 9.392 -14.368 0.12 44.35 167 LYS D C 6
ATOM 22052 O O . LYS B 1 116 ? -2.155 9.569 -14.381 0.12 44.22 167 LYS D O 6
ATOM 22071 N N . VAL B 1 117 ? -3.967 8.264 -14.760 0.12 43.92 168 VAL D N 6
ATOM 22072 C CA . VAL B 1 117 ? -3.264 6.968 -14.736 0.12 43.25 168 VAL D CA 6
ATOM 22073 C C . VAL B 1 117 ? -3.691 6.070 -15.904 0.12 44.01 168 VAL D C 6
ATOM 22074 O O . VAL B 1 117 ? -4.604 6.343 -16.700 0.12 45.11 168 VAL D O 6
ATOM 22123 N N . ARG A 1 1 ? -7.910 11.765 18.744 0.12 44.12 52 ARG A N 7
ATOM 22124 C CA . ARG A 1 1 ? -7.742 11.383 20.146 0.12 44.69 52 ARG A CA 7
ATOM 22125 C C . ARG A 1 1 ? -8.364 10.029 20.451 0.12 44.17 52 ARG A C 7
ATOM 22126 O O . ARG A 1 1 ? -9.424 9.726 19.923 0.12 44.81 52 ARG A O 7
ATOM 22146 N N . TYR A 1 2 ? -7.719 9.239 21.319 0.12 43.25 53 TYR A N 7
ATOM 22147 C CA . TYR A 1 2 ? -8.154 7.876 21.623 0.12 42.86 53 TYR A CA 7
ATOM 22148 C C . TYR A 1 2 ? -7.725 7.484 23.046 0.12 42.58 53 TYR A C 7
ATOM 22149 O O . TYR A 1 2 ? -6.994 8.209 23.711 0.12 42.56 53 TYR A O 7
ATOM 22167 N N . SER A 1 3 ? -8.224 6.338 23.515 0.12 42.58 54 SER A N 7
ATOM 22168 C CA . SER A 1 3 ? -7.950 5.824 24.849 0.12 42.52 54 SER A CA 7
ATOM 22169 C C . SER A 1 3 ? -7.097 4.568 24.781 0.12 41.14 54 SER A C 7
ATOM 22170 O O . SER A 1 3 ? -7.243 3.775 23.844 0.12 40.65 54 SER A O 7
ATOM 22178 N N . ILE A 1 4 ? -6.224 4.383 25.786 0.12 40.70 55 ILE A N 7
ATOM 22179 C CA . ILE A 1 4 ? -5.383 3.190 25.861 0.12 39.85 55 ILE A CA 7
ATOM 22180 C C . ILE A 1 4 ? -5.403 2.588 27.250 0.12 40.41 55 ILE A C 7
ATOM 22181 O O . ILE A 1 4 ? -4.492 1.831 27.602 0.12 39.98 55 ILE A O 7
ATOM 22197 N N . GLY A 1 5 ? -6.441 2.922 28.066 0.12 41.62 56 GLY A N 7
ATOM 22198 C CA . GLY A 1 5 ? -6.684 2.224 29.305 0.12 42.30 56 GLY A CA 7
ATOM 22199 C C . GLY A 1 5 ? -5.954 2.842 30.476 0.12 42.41 56 GLY A C 7
ATOM 22200 O O . GLY A 1 5 ? -5.401 3.926 30.386 0.12 42.22 56 GLY A O 7
ATOM 22204 N N . PHE A 1 6 ? -5.992 2.138 31.615 0.12 42.95 57 PHE A N 7
ATOM 22205 C CA . PHE A 1 6 ? -5.351 2.724 32.773 0.12 43.38 57 PHE A CA 7
ATOM 22206 C C . PHE A 1 6 ? -3.858 2.424 32.771 0.12 42.51 57 PHE A C 7
ATOM 22207 O O . PHE A 1 6 ? -3.431 1.370 32.319 0.12 41.88 57 PHE A O 7
ATOM 22224 N N . PRO A 1 7 ? -3.064 3.320 33.332 0.12 42.77 58 PRO A N 7
ATOM 22225 C CA . PRO A 1 7 ? -1.610 3.114 33.366 0.12 42.39 58 PRO A CA 7
ATOM 22226 C C . PRO A 1 7 ? -1.162 1.788 33.964 0.12 42.52 58 PRO A C 7
ATOM 22227 O O . PRO A 1 7 ? -0.171 1.222 33.487 0.12 42.20 58 PRO A O 7
ATOM 22238 N N . SER A 1 8 ? -1.857 1.256 34.975 0.12 43.24 59 SER A N 7
ATOM 22239 C CA . SER A 1 8 ? -1.372 0.058 35.644 0.12 43.65 59 SER A CA 7
ATOM 22240 C C . SER A 1 8 ? -1.356 -1.151 34.722 0.12 43.27 59 SER A C 7
ATOM 22241 O O . SER A 1 8 ? -0.590 -2.094 34.957 0.12 43.78 59 SER A O 7
ATOM 22249 N N . GLN A 1 9 ? -2.118 -1.122 33.638 0.12 42.57 60 GLN A N 7
ATOM 22250 C CA . GLN A 1 9 ? -2.168 -2.225 32.686 0.12 42.29 60 GLN A CA 7
ATOM 22251 C C . GLN A 1 9 ? -0.799 -2.477 32.031 0.12 41.61 60 GLN A C 7
ATOM 22252 O O . GLN A 1 9 ? -0.527 -3.593 31.584 0.12 41.19 60 GLN A O 7
ATOM 22266 N N . TYR A 1 10 ? 0.096 -1.488 32.039 0.12 41.74 61 TYR A N 7
ATOM 22267 C CA . TYR A 1 10 ? 1.363 -1.612 31.352 0.12 41.49 61 TYR A CA 7
ATOM 22268 C C . TYR A 1 10 ? 2.380 -2.016 32.394 0.12 42.50 61 TYR A C 7
ATOM 22269 O O . TYR A 1 10 ? 2.061 -2.016 33.575 0.12 42.93 61 TYR A O 7
ATOM 22287 N N . ALA A 1 11 ? 3.546 -2.448 31.944 0.12 43.10 62 ALA A N 7
ATOM 22288 C CA . ALA A 1 11 ? 4.692 -2.745 32.768 0.12 44.38 62 ALA A CA 7
ATOM 22289 C C . ALA A 1 11 ? 5.880 -1.918 32.293 0.12 44.55 62 ALA A C 7
ATOM 22290 O O . ALA A 1 11 ? 5.862 -1.313 31.224 0.12 43.66 62 ALA A O 7
ATOM 22297 N N . SER A 1 12 ? 6.912 -1.844 33.114 0.12 45.98 63 SER A N 7
ATOM 22298 C CA . SER A 1 12 ? 8.129 -1.245 32.609 0.12 46.66 63 SER A CA 7
ATOM 22299 C C . SER A 1 12 ? 8.467 -1.892 31.270 0.12 46.70 63 SER A C 7
ATOM 22300 O O . SER A 1 12 ? 8.257 -3.088 31.056 0.12 47.04 63 SER A O 7
ATOM 22308 N N . GLY A 1 13 ? 8.978 -1.086 30.369 0.12 46.55 64 GLY A N 7
ATOM 22309 C CA . GLY A 1 13 ? 9.407 -1.605 29.091 0.12 46.60 64 GLY A CA 7
ATOM 22310 C C . GLY A 1 13 ? 8.488 -1.178 27.964 0.12 44.70 64 GLY A C 7
ATOM 22311 O O . GLY A 1 13 ? 7.911 -0.096 27.988 0.12 43.67 64 GLY A O 7
ATOM 22315 N N . VAL A 1 14 ? 8.359 -2.041 26.973 0.12 44.44 65 VAL A N 7
ATOM 22316 C CA . VAL A 1 14 ? 7.729 -1.717 25.696 0.12 43.00 65 VAL A CA 7
ATOM 22317 C C . VAL A 1 14 ? 6.489 -2.575 25.541 0.12 42.01 65 VAL A C 7
ATOM 22318 O O . VAL A 1 14 ? 6.573 -3.804 25.475 0.12 42.71 65 VAL A O 7
ATOM 22331 N N . SER A 1 15 ? 5.345 -1.936 25.493 0.12 40.71 66 SER A N 7
ATOM 22332 C CA . SER A 1 15 ? 4.095 -2.623 25.223 0.12 40.03 66 SER A CA 7
ATOM 22333 C C . SER A 1 15 ? 3.735 -2.428 23.765 0.12 39.17 66 SER A C 7
ATOM 22334 O O . SER A 1 15 ? 3.766 -1.307 23.267 0.12 38.54 66 SER A O 7
ATOM 22342 N N . GLU A 1 16 ? 3.382 -3.524 23.103 0.12 39.29 67 GLU A N 7
ATOM 22343 C CA . GLU A 1 16 ? 2.775 -3.496 21.781 0.12 38.59 67 GLU A CA 7
ATOM 22344 C C . GLU A 1 16 ? 1.286 -3.766 21.836 0.12 38.14 67 GLU A C 7
ATOM 22345 O O . GLU A 1 16 ? 0.714 -4.215 20.836 0.12 37.90 67 GLU A O 7
ATOM 22357 N N . LYS A 1 17 ? 0.643 -3.526 22.982 0.12 38.25 68 LYS A N 7
ATOM 22358 C CA . LYS A 1 17 ? -0.797 -3.759 23.036 0.12 38.29 68 LYS A CA 7
ATOM 22359 C C . LYS A 1 17 ? -1.462 -3.180 21.804 0.12 37.62 68 LYS A C 7
ATOM 22360 O O . LYS A 1 17 ? -2.373 -3.791 21.238 0.12 37.88 68 LYS A O 7
ATOM 22379 N N . PHE A 1 18 ? -0.975 -2.030 21.347 0.12 36.99 69 PHE A N 7
ATOM 22380 C CA . PHE A 1 18 ? -1.695 -1.182 20.421 0.12 36.54 69 PHE A CA 7
ATOM 22381 C C . PHE A 1 18 ? -0.886 -0.829 19.187 0.12 36.03 69 PHE A C 7
ATOM 22382 O O . PHE A 1 18 ? -1.153 0.189 18.547 0.12 35.71 69 PHE A O 7
ATOM 22399 N N . LYS A 1 19 ? 0.112 -1.633 18.830 0.12 36.18 70 LYS A N 7
ATOM 22400 C CA . LYS A 1 19 ? 0.875 -1.276 17.632 0.12 35.92 70 LYS A CA 7
ATOM 22401 C C . LYS A 1 19 ? 0.005 -1.461 16.393 0.12 35.61 70 LYS A C 7
ATOM 22402 O O . LYS A 1 19 ? -0.099 -0.551 15.579 0.12 35.23 70 LYS A O 7
ATOM 22421 N N . LYS A 1 20 ? -0.653 -2.618 16.256 0.12 35.99 71 LYS A N 7
ATOM 22422 C CA . LYS A 1 20 ? -1.476 -2.860 15.070 0.12 35.96 71 LYS A CA 7
ATOM 22423 C C . LYS A 1 20 ? -2.586 -1.815 14.942 0.12 35.74 71 LYS A C 7
ATOM 22424 O O . LYS A 1 20 ? -2.828 -1.288 13.853 0.12 35.51 71 LYS A O 7
ATOM 22443 N N . GLN A 1 21 ? -3.170 -1.408 16.064 0.12 35.99 72 GLN A N 7
ATOM 22444 C CA . GLN A 1 21 ? -4.403 -0.655 16.055 0.12 36.32 72 GLN A CA 7
ATOM 22445 C C . GLN A 1 21 ? -4.184 0.839 15.900 0.12 35.97 72 GLN A C 7
ATOM 22446 O O . GLN A 1 21 ? -4.951 1.502 15.194 0.12 36.23 72 GLN A O 7
ATOM 22460 N N . PHE A 1 22 ? -3.165 1.393 16.588 0.12 35.68 73 PHE A N 7
ATOM 22461 C CA . PHE A 1 22 ? -2.855 2.820 16.534 0.12 35.68 73 PHE A CA 7
ATOM 22462 C C . PHE A 1 22 ? -1.436 3.115 16.076 0.12 35.33 73 PHE A C 7
ATOM 22463 O O . PHE A 1 22 ? -1.005 4.278 16.155 0.12 35.57 73 PHE A O 7
ATOM 22480 N N . ARG A 1 23 ? -0.687 2.100 15.644 0.12 35.07 74 ARG A N 7
ATOM 22481 C CA . ARG A 1 23 ? 0.687 2.271 15.179 0.12 35.09 74 ARG A CA 7
ATOM 22482 C C . ARG A 1 23 ? 1.514 3.066 16.193 0.12 35.53 74 ARG A C 7
ATOM 22483 O O . ARG A 1 23 ? 2.242 3.995 15.835 0.12 35.92 74 ARG A O 7
ATOM 22504 N N . ILE A 1 24 ? 1.391 2.686 17.475 0.12 35.70 75 ILE A N 7
ATOM 22505 C CA . ILE A 1 24 ? 2.170 3.244 18.562 0.12 36.27 75 ILE A CA 7
ATOM 22506 C C . ILE A 1 24 ? 2.704 2.096 19.398 0.12 36.59 75 ILE A C 7
ATOM 22507 O O . ILE A 1 24 ? 2.080 1.039 19.534 0.12 36.40 75 ILE A O 7
ATOM 22523 N N . TRP A 1 25 ? 3.908 2.310 19.916 0.12 37.35 76 TRP A N 7
ATOM 22524 C CA . TRP A 1 25 ? 4.401 1.638 21.093 0.12 37.97 76 TRP A CA 7
ATOM 22525 C C . TRP A 1 25 ? 4.068 2.493 22.297 0.12 38.28 76 TRP A C 7
ATOM 22526 O O . TRP A 1 25 ? 3.958 3.715 22.188 0.12 38.53 76 TRP A O 7
ATOM 22547 N N . ILE A 1 26 ? 3.930 1.840 23.450 0.12 38.43 77 ILE A N 7
ATOM 22548 C CA . ILE A 1 26 ? 3.606 2.467 24.716 0.12 38.86 77 ILE A CA 7
ATOM 22549 C C . ILE A 1 26 ? 4.679 1.996 25.671 0.12 39.89 77 ILE A C 7
ATOM 22550 O O . ILE A 1 26 ? 4.973 0.798 25.715 0.12 40.13 77 ILE A O 7
ATOM 22566 N N . VAL A 1 27 ? 5.331 2.927 26.367 0.12 40.77 78 VAL A N 7
ATOM 22567 C CA . VAL A 1 27 ? 6.606 2.665 27.004 0.12 42.13 78 VAL A CA 7
ATOM 22568 C C . VAL A 1 27 ? 6.572 3.165 28.431 0.12 42.81 78 VAL A C 7
ATOM 22569 O O . VAL A 1 27 ? 6.206 4.312 28.682 0.12 42.86 78 VAL A O 7
ATOM 22582 N N . LYS A 1 28 ? 6.989 2.325 29.357 0.12 43.52 79 LYS A N 7
ATOM 22583 C CA . LYS A 1 28 ? 7.133 2.701 30.753 0.12 44.56 79 LYS A CA 7
ATOM 22584 C C . LYS A 1 28 ? 8.629 2.753 31.058 0.12 46.34 79 LYS A C 7
ATOM 22585 O O . LYS A 1 28 ? 9.337 1.760 30.873 0.12 46.92 79 LYS A O 7
ATOM 22604 N N . GLU A 1 29 ? 9.123 3.926 31.435 0.12 47.50 80 GLU A N 7
ATOM 22605 C CA . GLU A 1 29 ? 10.509 4.118 31.841 0.12 49.66 80 GLU A CA 7
ATOM 22606 C C . GLU A 1 29 ? 10.588 4.803 33.203 0.12 50.79 80 GLU A C 7
ATOM 22607 O O . GLU A 1 29 ? 10.319 6.000 33.312 0.12 50.59 80 GLU A O 7
ATOM 22619 N N . ASP A 1 30 ? 11.012 4.063 34.224 0.12 52.15 81 ASP A N 7
ATOM 22620 C CA . ASP A 1 30 ? 11.111 4.615 35.575 0.12 53.39 81 ASP A CA 7
ATOM 22621 C C . ASP A 1 30 ? 9.859 5.415 35.960 0.12 51.76 81 ASP A C 7
ATOM 22622 O O . ASP A 1 30 ? 8.769 4.853 36.043 0.12 50.28 81 ASP A O 7
ATOM 22631 N N . ASP A 1 31 ? 10.078 6.685 36.365 0.12 52.22 82 ASP A N 7
ATOM 22632 C CA . ASP A 1 31 ? 9.168 7.832 36.267 0.12 51.17 82 ASP A CA 7
ATOM 22633 C C . ASP A 1 31 ? 7.882 7.566 35.481 0.12 49.73 82 ASP A C 7
ATOM 22634 O O . ASP A 1 31 ? 6.769 7.740 36.021 0.12 49.17 82 ASP A O 7
ATOM 22643 N N . THR A 1 32 ? 8.025 7.151 34.224 0.12 49.21 83 THR A N 7
ATOM 22644 C CA . THR A 1 32 ? 7.285 7.749 33.124 0.12 48.19 83 THR A CA 7
ATOM 22645 C C . THR A 1 32 ? 6.691 6.733 32.166 0.12 46.43 83 THR A C 7
ATOM 22646 O O . THR A 1 32 ? 7.273 5.706 31.811 0.12 46.29 83 THR A O 7
ATOM 22657 N N . LEU A 1 33 ? 5.555 7.136 31.659 0.12 45.36 84 LEU A N 7
ATOM 22658 C CA . LEU A 1 33 ? 4.881 6.451 30.593 0.12 43.88 84 LEU A CA 7
ATOM 22659 C C . LEU A 1 33 ? 4.750 7.457 29.467 0.12 43.71 84 LEU A C 7
ATOM 22660 O O . LEU A 1 33 ? 4.233 8.563 29.679 0.12 44.39 84 LEU A O 7
ATOM 22676 N N . TYR A 1 34 ? 5.287 7.095 28.294 0.12 43.01 85 TYR A N 7
ATOM 22677 C CA . TYR A 1 34 ? 5.221 7.945 27.115 0.12 42.88 85 TYR A CA 7
ATOM 22678 C C . TYR A 1 34 ? 4.810 7.125 25.878 0.12 41.54 85 TYR A C 7
ATOM 22679 O O . TYR A 1 34 ? 4.947 5.900 25.860 0.12 41.00 85 TYR A O 7
ATOM 22697 N N . VAL A 1 35 ? 4.309 7.796 24.833 0.12 41.19 86 VAL A N 7
ATOM 22698 C CA . VAL A 1 35 ? 3.703 7.085 23.691 0.12 39.99 86 VAL A CA 7
ATOM 22699 C C . VAL A 1 35 ? 4.506 7.416 22.444 0.12 40.28 86 VAL A C 7
ATOM 22700 O O . VAL A 1 35 ? 4.545 8.580 22.017 0.12 40.99 86 VAL A O 7
ATOM 22713 N N . ILE A 1 36 ? 5.113 6.393 21.830 0.12 39.98 87 ILE A N 7
ATOM 22714 C CA . ILE A 1 36 ? 5.999 6.584 20.686 0.12 40.39 87 ILE A CA 7
ATOM 22715 C C . ILE A 1 36 ? 5.302 6.199 19.358 0.12 39.23 87 ILE A C 7
ATOM 22716 O O . ILE A 1 36 ? 4.920 5.041 19.150 0.12 38.31 87 ILE A O 7
ATOM 22732 N N . GLU A 1 37 ? 5.204 7.170 18.441 0.12 39.47 88 GLU A N 7
ATOM 22733 C CA . GLU A 1 37 ? 4.677 6.962 17.089 0.12 38.62 88 GLU A CA 7
ATOM 22734 C C . GLU A 1 37 ? 5.561 6.016 16.310 0.12 38.58 88 GLU A C 7
ATOM 22735 O O . GLU A 1 37 ? 6.663 6.379 15.954 0.12 39.68 88 GLU A O 7
ATOM 22747 N N . ALA A 1 38 ? 5.082 4.821 16.004 0.12 37.62 89 ALA A N 7
ATOM 22748 C CA . ALA A 1 38 ? 5.884 3.837 15.282 0.12 37.80 89 ALA A CA 7
ATOM 22749 C C . ALA A 1 38 ? 6.005 4.232 13.798 0.12 37.81 89 ALA A C 7
ATOM 22750 O O . ALA A 1 38 ? 5.550 3.546 12.883 0.12 37.12 89 ALA A O 7
ATOM 22757 N N . LYS A 1 39 ? 6.701 5.346 13.577 0.12 38.85 90 LYS A N 7
ATOM 22758 C CA . LYS A 1 39 ? 6.724 6.068 12.315 0.12 39.06 90 LYS A CA 7
ATOM 22759 C C . LYS A 1 39 ? 8.161 6.527 12.118 0.12 40.78 90 LYS A C 7
ATOM 22760 O O . LYS A 1 39 ? 8.641 7.418 12.822 0.12 41.82 90 LYS A O 7
ATOM 22779 N N . CYS A 1 40 ? 8.838 5.931 11.152 0.12 41.32 91 CYS A N 7
ATOM 22780 C CA . CYS A 1 40 ? 10.257 6.171 11.007 0.12 43.36 91 CYS A CA 7
ATOM 22781 C C . CYS A 1 40 ? 10.557 7.578 10.509 0.12 44.37 91 CYS A C 7
ATOM 22782 O O . CYS A 1 40 ? 9.891 8.112 9.623 0.12 43.65 91 CYS A O 7
ATOM 22789 N N . THR A 1 41 ? 11.588 8.170 11.088 0.12 46.31 92 THR A N 7
ATOM 22790 C CA . THR A 1 41 ? 11.891 9.573 10.876 0.12 47.66 92 THR A CA 7
ATOM 22791 C C . THR A 1 41 ? 12.811 9.796 9.679 0.12 49.26 92 THR A C 7
ATOM 22792 O O . THR A 1 41 ? 13.203 10.940 9.413 0.12 50.77 92 THR A O 7
ATOM 22803 N N . HIS A 1 42 ? 13.178 8.716 8.988 0.12 49.26 93 HIS A N 7
ATOM 22804 C CA . HIS A 1 42 ? 13.866 8.719 7.705 0.12 50.69 93 HIS A CA 7
ATOM 22805 C C . HIS A 1 42 ? 12.881 8.976 6.557 0.12 49.08 93 HIS A C 7
ATOM 22806 O O . HIS A 1 42 ? 12.587 10.130 6.236 0.12 49.68 93 HIS A O 7
ATOM 22820 N N . LEU A 1 43 ? 12.349 7.907 5.953 0.12 47.18 94 LEU A N 7
ATOM 22821 C CA . LEU A 1 43 ? 11.303 8.025 4.938 0.12 45.76 94 LEU A CA 7
ATOM 22822 C C . LEU A 1 43 ? 9.983 7.314 5.300 0.12 43.38 94 LEU A C 7
ATOM 22823 O O . LEU A 1 43 ? 9.261 6.876 4.402 0.12 42.29 94 LEU A O 7
ATOM 22839 N N . GLY A 1 44 ? 9.634 7.168 6.572 0.12 42.72 95 GLY A N 7
ATOM 22840 C CA . GLY A 1 44 ? 8.234 6.910 6.909 0.12 40.89 95 GLY A CA 7
ATOM 22841 C C . GLY A 1 44 ? 7.820 5.468 7.131 0.12 39.70 95 GLY A C 7
ATOM 22842 O O . GLY A 1 44 ? 6.637 5.229 7.368 0.12 38.41 95 GLY A O 7
ATOM 22846 N N . CYS A 1 45 ? 8.739 4.506 7.096 0.12 40.39 96 CYS A N 7
ATOM 22847 C CA . CYS A 1 45 ? 8.344 3.127 7.323 0.12 39.67 96 CYS A CA 7
ATOM 22848 C C . CYS A 1 45 ? 7.950 2.868 8.786 0.12 39.20 96 CYS A C 7
ATOM 22849 O O . CYS A 1 45 ? 8.067 3.709 9.674 0.12 39.73 96 CYS A O 7
ATOM 22856 N N . THR A 1 46 ? 7.441 1.679 9.019 0.12 38.48 97 THR A N 7
ATOM 22857 C CA . THR A 1 46 ? 6.871 1.344 10.306 0.12 38.16 97 THR A CA 7
ATOM 22858 C C . THR A 1 46 ? 7.851 0.337 10.904 0.12 39.43 97 THR A C 7
ATOM 22859 O O . THR A 1 46 ? 8.019 -0.745 10.332 0.12 39.77 97 THR A O 7
ATOM 22870 N N . PRO A 1 47 ? 8.628 0.684 11.996 0.12 40.37 98 PRO A N 7
ATOM 22871 C CA . PRO A 1 47 ? 9.638 -0.264 12.466 0.12 41.87 98 PRO A CA 7
ATOM 22872 C C . PRO A 1 47 ? 9.051 -1.353 13.364 0.12 41.44 98 PRO A C 7
ATOM 22873 O O . PRO A 1 47 ? 7.833 -1.452 13.484 0.12 40.02 98 PRO A O 7
ATOM 22884 N N . ASN A 1 48 ? 9.900 -2.183 13.990 0.12 43.03 99 ASN A N 7
ATOM 22885 C CA . ASN A 1 48 ? 9.493 -3.455 14.567 0.12 43.21 99 ASN A CA 7
ATOM 22886 C C . ASN A 1 48 ? 10.244 -3.751 15.856 0.12 44.43 99 ASN A C 7
ATOM 22887 O O . ASN A 1 48 ? 11.279 -4.407 15.825 0.12 46.02 99 ASN A O 7
ATOM 22898 N N . TRP A 1 49 ? 9.662 -3.343 16.978 0.12 43.89 100 TRP A N 7
ATOM 22899 C CA . TRP A 1 49 ? 10.189 -3.630 18.302 0.12 45.14 100 TRP A CA 7
ATOM 22900 C C . TRP A 1 49 ? 10.759 -5.040 18.411 0.12 47.12 100 TRP A C 7
ATOM 22901 O O . TRP A 1 49 ? 10.088 -6.026 18.111 0.12 46.97 100 TRP A O 7
ATOM 22922 N N . LEU A 1 50 ? 11.981 -5.121 18.925 0.12 49.30 101 LEU A N 7
ATOM 22923 C CA . LEU A 1 50 ? 12.760 -6.354 18.984 0.12 51.75 101 LEU A CA 7
ATOM 22924 C C . LEU A 1 50 ? 13.350 -6.536 20.399 0.12 52.92 101 LEU A C 7
ATOM 22925 O O . LEU A 1 50 ? 14.480 -6.133 20.685 0.12 54.56 101 LEU A O 7
ATOM 22941 N N . ALA A 1 51 ? 12.574 -7.181 21.269 0.12 52.21 102 ALA A N 7
ATOM 22942 C CA . ALA A 1 51 ? 12.848 -7.077 22.699 0.12 53.02 102 ALA A CA 7
ATOM 22943 C C . ALA A 1 51 ? 14.146 -7.764 23.093 0.12 56.25 102 ALA A C 7
ATOM 22944 O O . ALA A 1 51 ? 14.803 -7.333 24.041 0.12 57.42 102 ALA A O 7
ATOM 22951 N N . SER A 1 52 ? 14.528 -8.831 22.406 0.12 58.02 103 SER A N 7
ATOM 22952 C CA . SER A 1 52 ? 15.748 -9.517 22.801 0.12 61.55 103 SER A CA 7
ATOM 22953 C C . SER A 1 52 ? 16.985 -8.728 22.405 0.12 62.94 103 SER A C 7
ATOM 22954 O O . SER A 1 52 ? 18.089 -9.042 22.853 0.12 65.55 103 SER A O 7
ATOM 22962 N N . GLU A 1 53 ? 16.833 -7.683 21.628 0.12 61.57 104 GLU A N 7
ATOM 22963 C CA . GLU A 1 53 ? 17.973 -6.886 21.216 0.12 63.13 104 GLU A CA 7
ATOM 22964 C C . GLU A 1 53 ? 17.870 -5.461 21.677 0.12 61.69 104 GLU A C 7
ATOM 22965 O O . GLU A 1 53 ? 18.693 -4.642 21.278 0.12 63.19 104 GLU A O 7
ATOM 22977 N N . GLY A 1 54 ? 16.844 -5.126 22.440 0.12 59.16 105 GLY A N 7
ATOM 22978 C CA . GLY A 1 54 ? 16.692 -3.756 22.878 0.12 57.95 105 GLY A CA 7
ATOM 22979 C C . GLY A 1 54 ? 16.383 -2.716 21.816 0.12 56.74 105 GLY A C 7
ATOM 22980 O O . GLY A 1 54 ? 16.606 -1.537 22.084 0.12 57.25 105 GLY A O 7
ATOM 22984 N N . LYS A 1 55 ? 15.858 -3.082 20.635 0.12 55.29 106 LYS A N 7
ATOM 22985 C CA . LYS A 1 55 ? 15.553 -2.016 19.675 0.12 54.21 106 LYS A CA 7
ATOM 22986 C C . LYS A 1 55 ? 14.341 -2.293 18.765 0.12 51.60 106 LYS A C 7
ATOM 22987 O O . LYS A 1 55 ? 13.938 -3.434 18.491 0.12 51.14 106 LYS A O 7
ATOM 23006 N N . PHE A 1 56 ? 13.750 -1.194 18.329 0.12 50.09 107 PHE A N 7
ATOM 23007 C CA . PHE A 1 56 ? 12.897 -1.193 17.154 0.12 48.22 107 PHE A CA 7
ATOM 23008 C C . PHE A 1 56 ? 13.738 -1.056 15.892 0.12 49.65 107 PHE A C 7
ATOM 23009 O O . PHE A 1 56 ? 14.261 0.028 15.636 0.12 51.34 107 PHE A O 7
ATOM 23026 N N . LYS A 1 57 ? 13.840 -2.125 15.087 0.12 49.25 108 LYS A N 7
ATOM 23027 C CA . LYS A 1 57 ? 14.526 -2.076 13.785 0.12 50.57 108 LYS A CA 7
ATOM 23028 C C . LYS A 1 57 ? 13.521 -1.809 12.666 0.12 48.66 108 LYS A C 7
ATOM 23029 O O . LYS A 1 57 ? 12.737 -2.697 12.305 0.12 47.32 108 LYS A O 7
ATOM 23048 N N . CYS A 1 58 ? 13.588 -0.586 12.100 0.12 48.77 109 CYS A N 7
ATOM 23049 C CA . CYS A 1 58 ? 12.992 -0.251 10.786 0.12 47.26 109 CYS A CA 7
ATOM 23050 C C . CYS A 1 58 ? 13.525 -1.169 9.691 0.12 48.47 109 CYS A C 7
ATOM 23051 O O . CYS A 1 58 ? 14.713 -1.125 9.384 0.12 50.84 109 CYS A O 7
ATOM 23058 N N . PRO A 1 59 ? 12.674 -1.950 9.028 0.12 47.17 110 PRO A N 7
ATOM 23059 C CA . PRO A 1 59 ? 13.183 -2.910 8.054 0.12 48.50 110 PRO A CA 7
ATOM 23060 C C . PRO A 1 59 ? 13.504 -2.298 6.690 0.12 48.74 110 PRO A C 7
ATOM 23061 O O . PRO A 1 59 ? 14.057 -2.999 5.831 0.12 49.98 110 PRO A O 7
ATOM 23072 N N . CYS A 1 60 ? 13.224 -1.012 6.470 0.12 47.81 111 CYS A N 7
ATOM 23073 C CA . CYS A 1 60 ? 13.228 -0.522 5.100 0.12 47.93 111 CYS A CA 7
ATOM 23074 C C . CYS A 1 60 ? 14.623 -0.064 4.652 0.12 50.62 111 CYS A C 7
ATOM 23075 O O . CYS A 1 60 ? 15.143 -0.564 3.647 0.12 51.94 111 CYS A O 7
ATOM 23082 N N . HIS A 1 61 ? 15.247 0.861 5.386 0.12 51.72 112 HIS A N 7
ATOM 23083 C CA . HIS A 1 61 ? 16.680 1.070 5.204 0.12 54.80 112 HIS A CA 7
ATOM 23084 C C . HIS A 1 61 ? 17.471 0.589 6.427 0.12 56.65 112 HIS A C 7
ATOM 23085 O O . HIS A 1 61 ? 18.667 0.910 6.552 0.12 59.39 112 HIS A O 7
ATOM 23099 N N . GLY A 1 62 ? 16.854 -0.204 7.301 0.12 55.45 113 GLY A N 7
ATOM 23100 C CA . GLY A 1 62 ? 17.525 -0.736 8.494 0.12 57.47 113 GLY A CA 7
ATOM 23101 C C . GLY A 1 62 ? 17.852 0.255 9.595 0.12 57.71 113 GLY A C 7
ATOM 23102 O O . GLY A 1 62 ? 18.922 0.163 10.185 0.12 60.03 113 GLY A O 7
ATOM 23106 N N . SER A 1 63 ? 16.951 1.168 9.944 0.12 55.59 114 SER A N 7
ATOM 23107 C CA . SER A 1 63 ? 17.259 2.094 11.021 0.12 55.99 114 SER A CA 7
ATOM 23108 C C . SER A 1 63 ? 16.940 1.469 12.386 0.12 55.37 114 SER A C 7
ATOM 23109 O O . SER A 1 63 ? 16.119 0.553 12.513 0.12 53.40 114 SER A O 7
ATOM 23117 N N . GLY A 1 64 ? 17.643 1.952 13.399 0.12 57.32 115 GLY A N 7
ATOM 23118 C CA . GLY A 1 64 ? 17.627 1.349 14.723 0.12 57.28 115 GLY A CA 7
ATOM 23119 C C . GLY A 1 64 ? 17.494 2.420 15.784 0.12 56.84 115 GLY A C 7
ATOM 23120 O O . GLY A 1 64 ? 18.183 3.454 15.730 0.12 58.45 115 GLY A O 7
ATOM 23124 N N . PHE A 1 65 ? 16.595 2.167 16.751 0.12 54.90 116 PHE A N 7
ATOM 23125 C CA . PHE A 1 65 ? 16.324 3.116 17.813 0.12 54.38 116 PHE A CA 7
ATOM 23126 C C . PHE A 1 65 ? 16.291 2.395 19.155 0.12 54.56 116 PHE A C 7
ATOM 23127 O O . PHE A 1 65 ? 15.706 1.308 19.288 0.12 53.48 116 PHE A O 7
ATOM 23144 N N . THR A 1 66 ? 16.902 3.016 20.154 0.12 55.94 117 THR A N 7
ATOM 23145 C CA . THR A 1 66 ? 16.785 2.497 21.493 0.12 56.14 117 THR A CA 7
ATOM 23146 C C . THR A 1 66 ? 15.299 2.441 21.915 0.12 53.14 117 THR A C 7
ATOM 23147 O O . THR A 1 66 ? 14.408 2.858 21.167 0.12 51.16 117 THR A O 7
ATOM 23158 N N . PRO A 1 67 ? 15.018 1.889 23.107 0.12 52.95 118 PRO A N 7
ATOM 23159 C CA . PRO A 1 67 ? 13.627 1.784 23.580 0.12 50.39 118 PRO A CA 7
ATOM 23160 C C . PRO A 1 67 ? 12.999 3.099 23.943 0.12 49.47 118 PRO A C 7
ATOM 23161 O O . PRO A 1 67 ? 11.769 3.170 24.019 0.12 47.54 118 PRO A O 7
ATOM 23172 N N . ASP A 1 68 ? 13.783 4.132 24.167 0.12 51.08 119 ASP A N 7
ATOM 23173 C CA . ASP A 1 68 ? 13.262 5.475 24.322 0.12 50.61 119 ASP A CA 7
ATOM 23174 C C . ASP A 1 68 ? 13.033 6.126 22.981 0.12 49.94 119 ASP A C 7
ATOM 23175 O O . ASP A 1 68 ? 12.476 7.226 22.917 0.12 49.68 119 ASP A O 7
ATOM 23184 N N . GLY A 1 69 ? 13.422 5.450 21.911 0.12 49.83 120 GLY A N 7
ATOM 23185 C CA . GLY A 1 69 ? 13.171 5.913 20.582 0.12 49.27 120 GLY A CA 7
ATOM 23186 C C . GLY A 1 69 ? 14.316 6.696 19.976 0.12 51.70 120 GLY A C 7
ATOM 23187 O O . GLY A 1 69 ? 14.325 6.889 18.745 0.12 51.58 120 GLY A O 7
ATOM 23191 N N . ILE A 1 70 ? 15.263 7.151 20.807 0.12 54.11 121 ILE A N 7
ATOM 23192 C CA . ILE A 1 70 ? 16.477 7.801 20.317 0.12 56.93 121 ILE A CA 7
ATOM 23193 C C . ILE A 1 70 ? 17.012 7.064 19.101 0.12 57.58 121 ILE A C 7
ATOM 23194 O O . ILE A 1 70 ? 17.344 5.873 19.162 0.12 57.59 121 ILE A O 7
ATOM 23210 N N . ASN A 1 71 ? 17.103 7.769 17.987 0.12 58.45 122 ASN A N 7
ATOM 23211 C CA . ASN A 1 71 ? 17.797 7.227 16.830 0.12 59.33 122 ASN A CA 7
ATOM 23212 C C . ASN A 1 71 ? 19.287 7.149 17.116 0.12 63.03 122 ASN A C 7
ATOM 23213 O O . ASN A 1 71 ? 19.924 8.155 17.449 0.12 65.49 122 ASN A O 7
ATOM 23224 N N . ILE A 1 72 ? 19.843 5.957 16.944 0.12 63.78 123 ILE A N 7
ATOM 23225 C CA . ILE A 1 72 ? 21.237 5.717 17.249 0.12 67.57 123 ILE A CA 7
ATOM 23226 C C . ILE A 1 72 ? 22.014 5.286 16.025 0.12 69.35 123 ILE A C 7
ATOM 23227 O O . ILE A 1 72 ? 23.160 5.731 15.840 0.12 73.16 123 ILE A O 7
ATOM 23243 N N . GLU A 1 73 ? 21.406 4.510 15.143 0.12 67.03 124 GLU A N 7
ATOM 23244 C CA . GLU A 1 73 ? 22.084 4.045 13.946 0.12 68.73 124 GLU A CA 7
ATOM 23245 C C . GLU A 1 73 ? 21.231 4.296 12.697 0.12 65.91 124 GLU A C 7
ATOM 23246 O O . GLU A 1 73 ? 20.005 4.451 12.747 0.12 62.73 124 GLU A O 7
ATOM 23258 N N . GLY A 1 74 ? 21.928 4.348 11.554 0.12 67.45 125 GLY A N 7
ATOM 23259 C CA . GLY A 1 74 ? 21.255 4.467 10.302 0.12 65.48 125 GLY A CA 7
ATOM 23260 C C . GLY A 1 74 ? 21.002 5.914 9.947 0.12 65.26 125 GLY A C 7
ATOM 23261 O O . GLY A 1 74 ? 21.513 6.852 10.583 0.12 67.06 125 GLY A O 7
ATOM 23265 N N . PRO A 1 75 ? 20.208 6.103 8.875 0.12 63.17 126 PRO A N 7
ATOM 23266 C CA . PRO A 1 75 ? 19.963 7.450 8.346 0.12 63.14 126 PRO A CA 7
ATOM 23267 C C . PRO A 1 75 ? 18.787 8.162 8.971 0.12 61.42 126 PRO A C 7
ATOM 23268 O O . PRO A 1 75 ? 18.589 9.351 8.670 0.12 62.48 126 PRO A O 7
ATOM 23279 N N . ALA A 1 76 ? 17.979 7.494 9.796 0.12 59.10 127 ALA A N 7
ATOM 23280 C CA . ALA A 1 76 ? 17.054 8.254 10.604 0.12 57.44 127 ALA A CA 7
ATOM 23281 C C . ALA A 1 76 ? 17.868 9.393 11.230 0.12 60.12 127 ALA A C 7
ATOM 23282 O O . ALA A 1 76 ? 18.882 9.140 11.890 0.12 62.42 127 ALA A O 7
ATOM 23289 N N . PRO A 1 77 ? 17.539 10.640 10.936 0.12 60.16 128 PRO A N 7
ATOM 23290 C CA . PRO A 1 77 ? 18.311 11.751 11.486 0.12 63.23 128 PRO A CA 7
ATOM 23291 C C . PRO A 1 77 ? 17.961 12.047 12.914 0.12 62.78 128 PRO A C 7
ATOM 23292 O O . PRO A 1 77 ? 18.687 12.778 13.593 0.12 65.48 128 PRO A O 7
ATOM 23303 N N . ARG A 1 78 ? 16.848 11.509 13.378 0.12 59.60 129 ARG A N 7
ATOM 23304 C CA . ARG A 1 78 ? 16.274 11.959 14.632 0.12 58.89 129 ARG A CA 7
ATOM 23305 C C . ARG A 1 78 ? 15.511 10.838 15.322 0.12 56.34 129 ARG A C 7
ATOM 23306 O O . ARG A 1 78 ? 15.220 9.797 14.718 0.12 54.67 129 ARG A O 7
ATOM 23327 N N . PRO A 1 79 ? 15.190 11.021 16.602 0.12 56.17 130 PRO A N 7
ATOM 23328 C CA . PRO A 1 79 ? 14.364 10.052 17.348 0.12 53.75 130 PRO A CA 7
ATOM 23329 C C . PRO A 1 79 ? 12.969 9.872 16.787 0.12 50.90 130 PRO A C 7
ATOM 23330 O O . PRO A 1 79 ? 12.406 10.779 16.156 0.12 50.64 130 PRO A O 7
ATOM 23341 N N . LEU A 1 80 ? 12.399 8.681 17.056 0.12 48.99 131 LEU A N 7
ATOM 23342 C CA . LEU A 1 80 ? 10.977 8.459 16.840 0.12 46.54 131 LEU A CA 7
ATOM 23343 C C . LEU A 1 80 ? 10.198 9.449 17.684 0.12 46.33 131 LEU A C 7
ATOM 23344 O O . LEU A 1 80 ? 10.577 9.774 18.807 0.12 47.42 131 LEU A O 7
ATOM 23360 N N . GLU A 1 81 ? 9.147 9.978 17.114 0.12 45.16 132 GLU A N 7
ATOM 23361 C CA . GLU A 1 81 ? 8.407 11.051 17.729 0.12 45.46 132 GLU A CA 7
ATOM 23362 C C . GLU A 1 81 ? 7.474 10.494 18.810 0.12 44.23 132 GLU A C 7
ATOM 23363 O O . GLU A 1 81 ? 7.157 9.298 18.811 0.12 42.85 132 GLU A O 7
ATOM 23375 N N . ARG A 1 82 ? 7.049 11.383 19.735 0.12 44.94 133 ARG A N 7
ATOM 23376 C CA . ARG A 1 82 ? 6.127 11.054 20.817 0.12 44.08 133 ARG A CA 7
ATOM 23377 C C . ARG A 1 82 ? 4.875 11.936 20.810 0.12 43.90 133 ARG A C 7
ATOM 23378 O O . ARG A 1 82 ? 4.882 13.071 20.311 0.12 45.01 133 ARG A O 7
ATOM 23399 N N . PHE A 1 83 ? 3.810 11.411 21.420 0.12 42.73 134 PHE A N 7
ATOM 23400 C CA . PHE A 1 83 ? 2.512 12.060 21.425 0.12 42.81 134 PHE A CA 7
ATOM 23401 C C . PHE A 1 83 ? 2.104 12.518 22.813 0.12 43.65 134 PHE A C 7
ATOM 23402 O O . PHE A 1 83 ? 2.610 12.038 23.833 0.12 43.39 134 PHE A O 7
ATOM 23419 N N . LYS A 1 84 ? 1.134 13.419 22.840 0.12 44.83 135 LYS A N 7
ATOM 23420 C CA . LYS A 1 84 ? 0.668 13.965 24.105 0.12 45.85 135 LYS A CA 7
ATOM 23421 C C . LYS A 1 84 ? -0.156 12.931 24.874 0.12 44.66 135 LYS A C 7
ATOM 23422 O O . LYS A 1 84 ? -0.960 12.190 24.295 0.12 43.53 135 LYS A O 7
ATOM 23441 N N . VAL A 1 85 ? 0.068 12.875 26.192 0.12 45.09 136 VAL A N 7
ATOM 23442 C CA . VAL A 1 85 ? -0.605 11.952 27.091 0.12 44.41 136 VAL A CA 7
ATOM 23443 C C . VAL A 1 85 ? -1.204 12.758 28.215 0.12 45.94 136 VAL A C 7
ATOM 23444 O O . VAL A 1 85 ? -0.497 13.498 28.910 0.12 47.28 136 VAL A O 7
ATOM 23457 N N . ALA A 1 86 ? -2.502 12.590 28.417 0.12 46.01 137 ALA A N 7
ATOM 23458 C CA . ALA A 1 86 ? -3.110 13.163 29.592 0.12 47.60 137 ALA A CA 7
ATOM 23459 C C . ALA A 1 86 ? -4.188 12.224 30.095 0.12 47.25 137 ALA A C 7
ATOM 23460 O O . ALA A 1 86 ? -4.887 11.569 29.317 0.12 46.35 137 ALA A O 7
ATOM 23467 N N . LEU A 1 87 ? -4.301 12.158 31.417 0.12 48.17 138 LEU A N 7
ATOM 23468 C CA . LEU A 1 87 ? -5.343 11.370 32.056 0.12 48.32 138 LEU A CA 7
ATOM 23469 C C . LEU A 1 87 ? -6.716 11.958 31.753 0.12 49.96 138 LEU A C 7
ATOM 23470 O O . LEU A 1 87 ? -6.868 13.170 31.619 0.12 51.71 138 LEU A O 7
ATOM 23486 N N . GLY A 1 88 ? -7.693 11.089 31.588 0.12 49.70 139 GLY A N 7
ATOM 23487 C CA . GLY A 1 88 ? -9.057 11.517 31.408 0.12 51.62 139 GLY A CA 7
ATOM 23488 C C . GLY A 1 88 ? -9.842 11.478 32.706 0.12 53.30 139 GLY A C 7
ATOM 23489 O O . GLY A 1 88 ? -9.363 11.061 33.766 0.12 52.68 139 GLY A O 7
ATOM 23493 N N . ASP A 1 89 ? -11.086 11.943 32.628 0.12 55.70 140 ASP A N 7
ATOM 23494 C CA . ASP A 1 89 ? -11.888 12.054 33.848 0.12 57.73 140 ASP A CA 7
ATOM 23495 C C . ASP A 1 89 ? -12.064 10.706 34.512 0.12 57.26 140 ASP A C 7
ATOM 23496 O O . ASP A 1 89 ? -12.367 10.645 35.718 0.12 58.67 140 ASP A O 7
ATOM 23505 N N . ASP A 1 90 ? -11.826 9.637 33.742 0.12 55.52 141 ASP A N 7
ATOM 23506 C CA . ASP A 1 90 ? -12.055 8.264 34.144 0.12 54.96 141 ASP A CA 7
ATOM 23507 C C . ASP A 1 90 ? -10.767 7.557 34.506 0.12 52.72 141 ASP A C 7
ATOM 23508 O O . ASP A 1 90 ? -10.763 6.331 34.617 0.12 52.18 141 ASP A O 7
ATOM 23517 N N . GLY A 1 91 ? -9.687 8.308 34.725 0.12 51.73 142 GLY A N 7
ATOM 23518 C CA . GLY A 1 91 ? -8.376 7.753 34.999 0.12 50.12 142 GLY A CA 7
ATOM 23519 C C . GLY A 1 91 ? -7.686 7.072 33.832 0.12 48.05 142 GLY A C 7
ATOM 23520 O O . GLY A 1 91 ? -6.605 6.492 34.014 0.12 46.93 142 GLY A O 7
ATOM 23524 N N . GLN A 1 92 ? -8.250 7.122 32.635 0.12 47.72 143 GLN A N 7
ATOM 23525 C CA . GLN A 1 92 ? -7.618 6.418 31.543 0.12 45.93 143 GLN A CA 7
ATOM 23526 C C . GLN A 1 92 ? -6.852 7.372 30.665 0.12 45.28 143 GLN A C 7
ATOM 23527 O O . GLN A 1 92 ? -7.168 8.555 30.575 0.12 46.35 143 GLN A O 7
ATOM 23541 N N . ILE A 1 93 ? -5.796 6.836 30.055 0.12 43.75 144 ILE A N 7
ATOM 23542 C CA . ILE A 1 93 ? -4.859 7.621 29.264 0.12 43.20 144 ILE A CA 7
ATOM 23543 C C . ILE A 1 93 ? -5.513 7.992 27.945 0.12 43.12 144 ILE A C 7
ATOM 23544 O O . ILE A 1 93 ? -6.045 7.136 27.235 0.12 42.37 144 ILE A O 7
ATOM 23560 N N . ILE A 1 94 ? -5.492 9.274 27.633 0.12 44.03 145 ILE A N 7
ATOM 23561 C CA . ILE A 1 94 ? -5.842 9.775 26.318 0.12 44.11 145 ILE A CA 7
ATOM 23562 C C . ILE A 1 94 ? -4.591 10.207 25.583 0.12 43.31 145 ILE A C 7
ATOM 23563 O O . ILE A 1 94 ? -3.846 11.076 26.065 0.12 43.86 145 ILE A O 7
ATOM 23579 N N . VAL A 1 95 ? -4.402 9.633 24.394 0.12 42.19 146 VAL A N 7
ATOM 23580 C CA . VAL A 1 95 ? -3.386 10.043 23.446 0.12 41.66 146 VAL A CA 7
ATOM 23581 C C . VAL A 1 95 ? -3.976 11.106 22.537 0.12 42.51 146 VAL A C 7
ATOM 23582 O O . VAL A 1 95 ? -5.115 10.981 22.095 0.12 42.61 146 VAL A O 7
ATOM 23595 N N . ASP A 1 96 ? -3.208 12.155 22.260 0.12 43.27 147 ASP A N 7
ATOM 23596 C CA . ASP A 1 96 ? -3.556 13.140 21.242 0.12 44.37 147 ASP A CA 7
ATOM 23597 C C . ASP A 1 96 ? -2.444 13.246 20.202 0.12 43.90 147 ASP A C 7
ATOM 23598 O O . ASP A 1 96 ? -1.329 13.694 20.509 0.12 44.52 147 ASP A O 7
ATOM 23607 N N . GLU A 1 97 ? -2.779 12.932 18.963 0.12 43.04 148 GLU A N 7
ATOM 23608 C CA . GLU A 1 97 ? -1.805 12.904 17.866 0.12 42.57 148 GLU A CA 7
ATOM 23609 C C . GLU A 1 97 ? -1.461 14.292 17.288 0.12 44.19 148 GLU A C 7
ATOM 23610 O O . GLU A 1 97 ? -0.782 14.351 16.261 0.12 44.11 148 GLU A O 7
ATOM 23622 N N . SER A 1 98 ? -1.836 15.411 17.923 0.12 45.90 149 SER A N 7
ATOM 23623 C CA . SER A 1 98 ? -1.708 16.702 17.240 0.12 47.85 149 SER A CA 7
ATOM 23624 C C . SER A 1 98 ? -0.956 17.745 18.075 0.12 48.70 149 SER A C 7
ATOM 23625 O O . SER A 1 98 ? -0.804 18.896 17.650 0.12 49.39 149 SER A O 7
ATOM 23633 N N . THR A 1 99 ? -0.475 17.374 19.257 0.12 48.95 150 THR A N 7
ATOM 23634 C CA . THR A 1 99 ? 0.678 18.051 19.833 0.12 50.10 150 THR A CA 7
ATOM 23635 C C . THR A 1 99 ? 1.738 16.978 19.997 0.12 48.47 150 THR A C 7
ATOM 23636 O O . THR A 1 99 ? 1.416 15.833 20.308 0.12 46.73 150 THR A O 7
ATOM 23647 N N . ARG A 1 100 ? 2.967 17.310 19.617 0.12 49.36 151 ARG A N 7
ATOM 23648 C CA . ARG A 1 100 ? 3.974 16.296 19.330 0.12 48.22 151 ARG A CA 7
ATOM 23649 C C . ARG A 1 100 ? 5.288 16.774 19.908 0.12 50.06 151 ARG A C 7
ATOM 23650 O O . ARG A 1 100 ? 5.484 17.969 20.144 0.12 52.25 151 ARG A O 7
ATOM 23671 N N . TYR A 1 101 ? 6.193 15.820 20.130 0.12 49.45 152 TYR A N 7
ATOM 23672 C CA . TYR A 1 101 ? 7.405 16.066 20.897 0.12 51.33 152 TYR A CA 7
ATOM 23673 C C . TYR A 1 101 ? 8.573 15.316 20.269 0.12 51.20 152 TYR A C 7
ATOM 23674 O O . TYR A 1 101 ? 8.563 14.079 20.237 0.12 49.48 152 TYR A O 7
ATOM 23692 N N . ARG A 1 102 ? 9.591 16.063 19.801 0.12 53.35 153 ARG A N 7
ATOM 23693 C CA . ARG A 1 102 ? 10.814 15.493 19.239 0.12 54.03 153 ARG A CA 7
ATOM 23694 C C . ARG A 1 102 ? 11.953 15.584 20.252 0.12 56.33 153 ARG A C 7
ATOM 23695 O O . ARG A 1 102 ? 12.256 16.667 20.754 0.12 58.45 153 ARG A O 7
ATOM 23716 N N . GLY A 1 103 ? 12.643 14.464 20.472 0.12 56.16 154 GLY A N 7
ATOM 23717 C CA . GLY A 1 103 ? 13.676 14.430 21.495 0.12 58.29 154 GLY A CA 7
ATOM 23718 C C . GLY A 1 103 ? 14.936 15.175 21.095 0.12 61.65 154 GLY A C 7
ATOM 23719 O O . GLY A 1 103 ? 15.538 15.871 21.919 0.12 64.10 154 GLY A O 7
ATOM 23723 N N . GLU A 1 104 ? 15.355 15.029 19.831 0.12 62.04 155 GLU A N 7
ATOM 23724 C CA . GLU A 1 104 ? 16.558 15.709 19.339 0.12 65.51 155 GLU A CA 7
ATOM 23725 C C . GLU A 1 104 ? 16.432 17.209 19.458 0.12 67.20 155 GLU A C 7
ATOM 23726 O O . GLU A 1 104 ? 17.442 17.912 19.381 0.12 70.58 155 GLU A O 7
ATOM 23738 N N . ARG A 1 105 ? 15.219 17.685 19.689 0.12 65.22 156 ARG A N 7
ATOM 23739 C CA . ARG A 1 105 ? 14.873 19.083 19.822 0.12 66.89 156 ARG A CA 7
ATOM 23740 C C . ARG A 1 105 ? 14.408 19.413 21.251 0.12 67.36 156 ARG A C 7
ATOM 23741 O O . ARG A 1 105 ? 13.505 20.235 21.430 0.12 68.49 156 ARG A O 7
ATOM 23762 N N . GLY A 1 106 ? 14.996 18.782 22.264 0.12 66.64 157 GLY A N 7
ATOM 23763 C CA . GLY A 1 106 ? 14.630 19.045 23.642 0.12 67.16 157 GLY A CA 7
ATOM 23764 C C . GLY A 1 106 ? 13.170 19.373 23.861 0.12 64.82 157 GLY A C 7
ATOM 23765 O O . GLY A 1 106 ? 12.768 20.521 23.657 0.12 65.62 157 GLY A O 7
ATOM 23769 N N . GLU A 1 107 ? 12.364 18.411 24.274 0.12 62.13 158 GLU A N 7
ATOM 23770 C CA . GLU A 1 107 ? 10.945 18.459 23.993 0.12 60.42 158 GLU A CA 7
ATOM 23771 C C . GLU A 1 107 ? 10.209 17.323 24.692 0.12 58.07 158 GLU A C 7
ATOM 23772 O O . GLU A 1 107 ? 9.006 17.427 24.966 0.12 56.93 158 GLU A O 7
ATOM 23784 N N . TRP A 1 108 ? 10.924 16.235 24.960 0.12 57.55 159 TRP A N 7
ATOM 23785 C CA . TRP A 1 108 ? 10.501 15.292 25.968 0.12 55.43 159 TRP A CA 7
ATOM 23786 C C . TRP A 1 108 ? 10.570 15.916 27.366 0.12 56.29 159 TRP A C 7
ATOM 23787 O O . TRP A 1 108 ? 9.846 15.493 28.270 0.12 54.67 159 TRP A O 7
ATOM 23808 N N . ASP A 1 109 ? 11.445 16.920 27.600 0.12 59.06 160 ASP A N 7
ATOM 23809 C CA . ASP A 1 109 ? 11.261 17.752 28.806 0.12 60.14 160 ASP A CA 7
ATOM 23810 C C . ASP A 1 109 ? 9.775 17.907 29.134 0.12 60.08 160 ASP A C 7
ATOM 23811 O O . ASP A 1 109 ? 9.352 17.581 30.247 0.12 60.60 160 ASP A O 7
ATOM 23820 N N . LYS A 1 110 ? 8.982 18.349 28.140 0.12 59.62 161 LYS A N 7
ATOM 23821 C CA . LYS A 1 110 ? 7.943 19.341 28.392 0.12 60.35 161 LYS A CA 7
ATOM 23822 C C . LYS A 1 110 ? 6.584 18.662 28.510 0.12 58.29 161 LYS A C 7
ATOM 23823 O O . LYS A 1 110 ? 6.490 17.436 28.358 0.12 55.83 161 LYS A O 7
ATOM 23842 N N . PRO A 1 111 ? 5.529 19.402 28.867 0.12 59.51 162 PRO A N 7
ATOM 23843 C CA . PRO A 1 111 ? 4.318 18.735 29.381 0.12 58.01 162 PRO A CA 7
ATOM 23844 C C . PRO A 1 111 ? 3.544 17.940 28.335 0.12 55.73 162 PRO A C 7
ATOM 23845 O O . PRO A 1 111 ? 3.694 18.136 27.126 0.12 55.82 162 PRO A O 7
ATOM 23856 N N . GLY A 1 112 ? 2.692 17.039 28.841 0.12 53.87 163 GLY A N 7
ATOM 23857 C CA . GLY A 1 112 ? 2.016 16.025 28.081 0.12 51.84 163 GLY A CA 7
ATOM 23858 C C . GLY A 1 112 ? 2.933 15.094 27.335 0.12 50.09 163 GLY A C 7
ATOM 23859 O O . GLY A 1 112 ? 2.449 14.219 26.607 0.12 48.35 163 GLY A O 7
ATOM 23863 N N . ALA A 1 113 ? 4.241 15.275 27.431 0.12 50.77 164 ALA A N 7
ATOM 23864 C CA . ALA A 1 113 ? 5.145 14.434 26.669 0.12 49.53 164 ALA A CA 7
ATOM 23865 C C . ALA A 1 113 ? 5.285 13.078 27.306 0.12 48.16 164 ALA A C 7
ATOM 23866 O O . ALA A 1 113 ? 5.992 12.226 26.768 0.12 46.99 164 ALA A O 7
ATOM 23873 N N . PHE A 1 114 ? 4.605 12.879 28.426 0.12 48.44 165 PHE A N 7
ATOM 23874 C CA . PHE A 1 114 ? 4.987 11.900 29.430 0.12 47.46 165 PHE A CA 7
ATOM 23875 C C . PHE A 1 114 ? 3.960 11.937 30.551 0.12 47.59 165 PHE A C 7
ATOM 23876 O O . PHE A 1 114 ? 3.196 12.891 30.712 0.12 48.60 165 PHE A O 7
ATOM 23893 N N . LEU A 1 115 ? 3.986 10.919 31.359 0.12 46.82 166 LEU A N 7
ATOM 23894 C CA . LEU A 1 115 ? 3.087 10.876 32.473 0.12 47.13 166 LEU A CA 7
ATOM 23895 C C . LEU A 1 115 ? 3.869 10.248 33.612 0.12 47.62 166 LEU A C 7
ATOM 23896 O O . LEU A 1 115 ? 4.423 9.158 33.443 0.12 46.91 166 LEU A O 7
ATOM 23912 N N . LYS A 1 116 ? 4.008 10.992 34.721 0.12 49.07 167 LYS A N 7
ATOM 23913 C CA . LYS A 1 116 ? 4.603 10.435 35.926 0.12 49.62 167 LYS A CA 7
ATOM 23914 C C . LYS A 1 116 ? 3.656 9.354 36.406 0.12 48.43 167 LYS A C 7
ATOM 23915 O O . LYS A 1 116 ? 2.449 9.430 36.151 0.12 48.10 167 LYS A O 7
ATOM 23934 N N . VAL A 1 117 ? 4.178 8.355 37.099 0.12 48.02 168 VAL A N 7
ATOM 23935 C CA . VAL A 1 117 ? 3.266 7.453 37.821 0.12 47.18 168 VAL A CA 7
ATOM 23936 C C . VAL A 1 117 ? 3.905 6.975 39.129 0.12 48.12 168 VAL A C 7
ATOM 23937 O O . VAL A 1 117 ? 4.565 7.755 39.822 0.12 49.46 168 VAL A O 7
ATOM 23951 N N . ARG B 1 1 ? 7.341 11.754 3.332 0.12 43.86 52 ARG D N 7
ATOM 23952 C CA . ARG B 1 1 ? 7.448 11.481 1.902 0.12 44.12 52 ARG D CA 7
ATOM 23953 C C . ARG B 1 1 ? 8.189 10.197 1.554 0.12 43.77 52 ARG D C 7
ATOM 23954 O O . ARG B 1 1 ? 9.189 9.884 2.158 0.12 44.70 52 ARG D O 7
ATOM 23974 N N . TYR B 1 2 ? 7.689 9.478 0.544 0.12 42.70 53 TYR D N 7
ATOM 23975 C CA . TYR B 1 2 ? 8.121 8.109 0.280 0.12 42.47 53 TYR D CA 7
ATOM 23976 C C . TYR B 1 2 ? 7.510 7.585 -1.029 0.12 41.87 53 TYR D C 7
ATOM 23977 O O . TYR B 1 2 ? 6.540 8.130 -1.555 0.12 41.42 53 TYR D O 7
ATOM 23995 N N . SER B 1 3 ? 8.078 6.490 -1.535 0.12 42.11 54 SER D N 7
ATOM 23996 C CA . SER B 1 3 ? 7.784 5.991 -2.867 0.12 41.87 54 SER D CA 7
ATOM 23997 C C . SER B 1 3 ? 7.160 4.595 -2.856 0.12 40.53 54 SER D C 7
ATOM 23998 O O . SER B 1 3 ? 7.791 3.627 -2.445 0.12 40.32 54 SER D O 7
ATOM 24006 N N . ILE B 1 4 ? 5.930 4.491 -3.348 0.12 39.83 55 ILE D N 7
ATOM 24007 C CA . ILE B 1 4 ? 5.241 3.211 -3.497 0.12 38.98 55 ILE D CA 7
ATOM 24008 C C . ILE B 1 4 ? 5.309 2.665 -4.939 0.12 39.47 55 ILE D C 7
ATOM 24009 O O . ILE B 1 4 ? 4.401 1.964 -5.372 0.12 38.93 55 ILE D O 7
ATOM 24025 N N . GLY B 1 5 ? 6.344 2.979 -5.714 0.12 40.71 56 GLY D N 7
ATOM 24026 C CA . GLY B 1 5 ? 6.607 2.210 -6.926 0.12 41.36 56 GLY D CA 7
ATOM 24027 C C . GLY B 1 5 ? 5.894 2.657 -8.198 0.12 41.16 56 GLY D C 7
ATOM 24028 O O . GLY B 1 5 ? 5.307 3.731 -8.278 0.12 40.75 56 GLY D O 7
ATOM 24032 N N . PHE B 1 6 ? 5.977 1.813 -9.225 0.12 41.70 57 PHE D N 7
ATOM 24033 C CA . PHE B 1 6 ? 5.359 2.295 -10.458 0.12 41.82 57 PHE D CA 7
ATOM 24034 C C . PHE B 1 6 ? 3.858 2.045 -10.451 0.12 40.73 57 PHE D C 7
ATOM 24035 O O . PHE B 1 6 ? 3.387 1.081 -9.845 0.12 40.22 57 PHE D O 7
ATOM 24052 N N . PRO B 1 7 ? 3.105 2.883 -11.151 0.12 40.67 58 PRO D N 7
ATOM 24053 C CA . PRO B 1 7 ? 1.642 2.731 -11.186 0.12 40.11 58 PRO D CA 7
ATOM 24054 C C . PRO B 1 7 ? 1.185 1.409 -11.770 0.12 40.27 58 PRO D C 7
ATOM 24055 O O . PRO B 1 7 ? 0.142 0.871 -11.336 0.12 39.88 58 PRO D O 7
ATOM 24066 N N . SER B 1 8 ? 1.968 0.865 -12.719 0.12 41.10 59 SER D N 7
ATOM 24067 C CA . SER B 1 8 ? 1.645 -0.403 -13.365 0.12 41.56 59 SER D CA 7
ATOM 24068 C C . SER B 1 8 ? 1.461 -1.514 -12.343 0.12 41.36 59 SER D C 7
ATOM 24069 O O . SER B 1 8 ? 0.609 -2.386 -12.538 0.12 41.76 59 SER D O 7
ATOM 24077 N N . GLN B 1 9 ? 2.215 -1.448 -11.244 0.12 40.95 60 GLN D N 7
ATOM 24078 C CA . GLN B 1 9 ? 2.253 -2.293 -10.054 0.12 40.85 60 GLN D CA 7
ATOM 24079 C C . GLN B 1 9 ? 0.911 -2.387 -9.326 0.12 39.99 60 GLN D C 7
ATOM 24080 O O . GLN B 1 9 ? 0.855 -2.952 -8.212 0.12 39.67 60 GLN D O 7
ATOM 24094 N N . TYR B 1 10 ? -0.170 -1.848 -9.890 0.12 39.84 61 TYR D N 7
ATOM 24095 C CA . TYR B 1 10 ? -1.448 -1.867 -9.202 0.12 39.41 61 TYR D CA 7
ATOM 24096 C C . TYR B 1 10 ? -2.511 -2.165 -10.231 0.12 40.14 61 TYR D C 7
ATOM 24097 O O . TYR B 1 10 ? -2.340 -1.847 -11.405 0.12 40.39 61 TYR D O 7
ATOM 24115 N N . ALA B 1 11 ? -3.573 -2.793 -9.762 0.12 40.67 62 ALA D N 7
ATOM 24116 C CA . ALA B 1 11 ? -4.778 -3.077 -10.476 0.12 41.70 62 ALA D CA 7
ATOM 24117 C C . ALA B 1 11 ? -5.872 -2.122 -10.009 0.12 41.64 62 ALA D C 7
ATOM 24118 O O . ALA B 1 11 ? -5.812 -1.554 -8.917 0.12 40.80 62 ALA D O 7
ATOM 24125 N N . SER B 1 12 ? -6.851 -1.883 -10.867 0.12 42.78 63 SER D N 7
ATOM 24126 C CA . SER B 1 12 ? -8.085 -1.294 -10.385 0.12 43.22 63 SER D CA 7
ATOM 24127 C C . SER B 1 12 ? -8.477 -2.000 -9.104 0.12 43.31 63 SER D C 7
ATOM 24128 O O . SER B 1 12 ? -8.245 -3.197 -8.939 0.12 43.72 63 SER D O 7
ATOM 24136 N N . GLY B 1 13 ? -9.090 -1.251 -8.208 0.12 43.13 64 GLY D N 7
ATOM 24137 C CA . GLY B 1 13 ? -9.439 -1.788 -6.928 0.12 43.20 64 GLY D CA 7
ATOM 24138 C C . GLY B 1 13 ? -8.450 -1.367 -5.873 0.12 41.58 64 GLY D C 7
ATOM 24139 O O . GLY B 1 13 ? -7.807 -0.323 -5.981 0.12 40.67 64 GLY D O 7
ATOM 24143 N N . VAL B 1 14 ? -8.334 -2.173 -4.834 0.12 41.41 65 VAL D N 7
ATOM 24144 C CA . VAL B 1 14 ? -7.736 -1.741 -3.575 0.12 40.21 65 VAL D CA 7
ATOM 24145 C C . VAL B 1 14 ? -6.518 -2.590 -3.326 0.12 39.51 65 VAL D C 7
ATOM 24146 O O . VAL B 1 14 ? -6.614 -3.816 -3.260 0.12 40.25 65 VAL D O 7
ATOM 24159 N N . SER B 1 15 ? -5.382 -1.945 -3.195 0.12 38.41 66 SER D N 7
ATOM 24160 C CA . SER B 1 15 ? -4.136 -2.637 -2.920 0.12 38.02 66 SER D CA 7
ATOM 24161 C C . SER B 1 15 ? -3.742 -2.455 -1.474 0.12 37.35 66 SER D C 7
ATOM 24162 O O . SER B 1 15 ? -3.789 -1.339 -0.958 0.12 36.75 66 SER D O 7
ATOM 24170 N N . GLU B 1 16 ? -3.342 -3.559 -0.842 0.12 37.62 67 GLU D N 7
ATOM 24171 C CA . GLU B 1 16 ? -2.904 -3.589 0.556 0.12 37.13 67 GLU D CA 7
ATOM 24172 C C . GLU B 1 16 ? -1.428 -3.845 0.665 0.12 36.98 67 GLU D C 7
ATOM 24173 O O . GLU B 1 16 ? -0.940 -4.234 1.716 0.12 36.95 67 GLU D O 7
ATOM 24185 N N . LYS B 1 17 ? -0.705 -3.663 -0.414 0.12 37.11 68 LYS D N 7
ATOM 24186 C CA . LYS B 1 17 ? 0.688 -4.082 -0.413 0.12 37.47 68 LYS D CA 7
ATOM 24187 C C . LYS B 1 17 ? 1.578 -3.051 0.265 0.12 37.00 68 LYS D C 7
ATOM 24188 O O . LYS B 1 17 ? 2.798 -3.059 0.082 0.12 37.53 68 LYS D O 7
ATOM 24207 N N . PHE B 1 18 ? 0.979 -2.147 1.040 0.12 36.24 69 PHE D N 7
ATOM 24208 C CA . PHE B 1 18 ? 1.695 -1.188 1.863 0.12 35.97 69 PHE D CA 7
ATOM 24209 C C . PHE B 1 18 ? 0.895 -0.824 3.102 0.12 35.42 69 PHE D C 7
ATOM 24210 O O . PHE B 1 18 ? 1.240 0.117 3.811 0.12 35.19 69 PHE D O 7
ATOM 24227 N N . LYS B 1 19 ? -0.168 -1.563 3.387 0.12 35.44 70 LYS D N 7
ATOM 24228 C CA . LYS B 1 19 ? -1.002 -1.258 4.552 0.12 35.13 70 LYS D CA 7
ATOM 24229 C C . LYS B 1 19 ? -0.190 -1.400 5.848 0.12 35.11 70 LYS D C 7
ATOM 24230 O O . LYS B 1 19 ? -0.067 -0.438 6.615 0.12 34.80 70 LYS D O 7
ATOM 24249 N N . LYS B 1 20 ? 0.475 -2.551 6.033 0.12 35.65 71 LYS D N 7
ATOM 24250 C CA . LYS B 1 20 ? 1.391 -2.760 7.176 0.12 35.90 71 LYS D CA 7
ATOM 24251 C C . LYS B 1 20 ? 2.483 -1.696 7.262 0.12 35.86 71 LYS D C 7
ATOM 24252 O O . LYS B 1 20 ? 2.728 -1.144 8.339 0.12 35.72 71 LYS D O 7
ATOM 24271 N N . GLN B 1 21 ? 3.102 -1.357 6.128 0.12 36.16 72 GLN D N 7
ATOM 24272 C CA . GLN B 1 21 ? 4.346 -0.596 6.100 0.12 36.64 72 GLN D CA 7
ATOM 24273 C C . GLN B 1 21 ? 4.126 0.911 6.197 0.12 36.17 72 GLN D C 7
ATOM 24274 O O . GLN B 1 21 ? 4.768 1.580 7.014 0.12 36.59 72 GLN D O 7
ATOM 24288 N N . PHE B 1 22 ? 3.253 1.478 5.342 0.12 35.61 73 PHE D N 7
ATOM 24289 C CA . PHE B 1 22 ? 2.977 2.910 5.325 0.12 35.50 73 PHE D CA 7
ATOM 24290 C C . PHE B 1 22 ? 1.588 3.239 5.849 0.12 34.97 73 PHE D C 7
ATOM 24291 O O . PHE B 1 22 ? 1.222 4.420 5.879 0.12 35.12 73 PHE D O 7
ATOM 24308 N N . ARG B 1 23 ? 0.820 2.234 6.286 0.12 34.67 74 ARG D N 7
ATOM 24309 C CA . ARG B 1 23 ? -0.535 2.431 6.804 0.12 34.53 74 ARG D CA 7
ATOM 24310 C C . ARG B 1 23 ? -1.459 3.100 5.778 0.12 34.71 74 ARG D C 7
ATOM 24311 O O . ARG B 1 23 ? -2.153 4.073 6.076 0.12 34.98 74 ARG D O 7
ATOM 24332 N N . ILE B 1 24 ? -1.440 2.584 4.548 0.12 34.76 75 ILE D N 7
ATOM 24333 C CA . ILE B 1 24 ? -2.132 3.196 3.428 0.12 35.07 75 ILE D CA 7
ATOM 24334 C C . ILE B 1 24 ? -2.797 2.084 2.649 0.12 35.23 75 ILE D C 7
ATOM 24335 O O . ILE B 1 24 ? -2.326 0.948 2.608 0.12 35.15 75 ILE D O 7
ATOM 24351 N N . TRP B 1 25 ? -3.930 2.426 2.058 0.12 35.73 76 TRP D N 7
ATOM 24352 C CA . TRP B 1 25 ? -4.476 1.723 0.910 0.12 36.15 76 TRP D CA 7
ATOM 24353 C C . TRP B 1 25 ? -4.210 2.506 -0.378 0.12 36.36 76 TRP D C 7
ATOM 24354 O O . TRP B 1 25 ? -4.213 3.741 -0.380 0.12 36.59 76 TRP D O 7
ATOM 24375 N N . ILE B 1 26 ? -3.954 1.781 -1.461 0.12 36.46 77 ILE D N 7
ATOM 24376 C CA . ILE B 1 26 ? -3.580 2.356 -2.751 0.12 36.73 77 ILE D CA 7
ATOM 24377 C C . ILE B 1 26 ? -4.610 1.896 -3.758 0.12 37.49 77 ILE D C 7
ATOM 24378 O O . ILE B 1 26 ? -4.678 0.703 -4.080 0.12 37.74 77 ILE D O 7
ATOM 24394 N N . VAL B 1 27 ? -5.407 2.832 -4.251 0.12 38.14 78 VAL D N 7
ATOM 24395 C CA . VAL B 1 27 ? -6.663 2.530 -4.890 0.12 39.21 78 VAL D CA 7
ATOM 24396 C C . VAL B 1 27 ? -6.621 3.069 -6.313 0.12 39.77 78 VAL D C 7
ATOM 24397 O O . VAL B 1 27 ? -6.250 4.227 -6.541 0.12 39.81 78 VAL D O 7
ATOM 24410 N N . LYS B 1 28 ? -6.970 2.218 -7.269 0.12 40.38 79 LYS D N 7
ATOM 24411 C CA . LYS B 1 28 ? -7.077 2.608 -8.656 0.12 41.15 79 LYS D CA 7
ATOM 24412 C C . LYS B 1 28 ? -8.543 2.528 -9.003 0.12 42.68 79 LYS D C 7
ATOM 24413 O O . LYS B 1 28 ? -9.158 1.470 -8.860 0.12 43.24 79 LYS D O 7
ATOM 24432 N N . GLU B 1 29 ? -9.106 3.657 -9.396 0.12 43.63 80 GLU D N 7
ATOM 24433 C CA . GLU B 1 29 ? -10.529 3.766 -9.711 0.12 45.49 80 GLU D CA 7
ATOM 24434 C C . GLU B 1 29 ? -10.638 4.395 -11.082 0.12 46.48 80 GLU D C 7
ATOM 24435 O O . GLU B 1 29 ? -10.230 5.544 -11.267 0.12 46.34 80 GLU D O 7
ATOM 24447 N N . ASP B 1 30 ? -11.186 3.641 -12.034 0.12 47.60 81 ASP D N 7
ATOM 24448 C CA . ASP B 1 30 ? -11.238 4.097 -13.411 0.12 48.64 81 ASP D CA 7
ATOM 24449 C C . ASP B 1 30 ? -9.847 4.599 -13.841 0.12 47.25 81 ASP D C 7
ATOM 24450 O O . ASP B 1 30 ? -8.842 3.890 -13.755 0.12 45.98 81 ASP D O 7
ATOM 24459 N N . ASP B 1 31 ? -9.808 5.840 -14.304 0.12 47.74 82 ASP D N 7
ATOM 24460 C CA . ASP B 1 31 ? -8.659 6.629 -14.726 0.12 47.03 82 ASP D CA 7
ATOM 24461 C C . ASP B 1 31 ? -7.587 6.853 -13.653 0.12 45.52 82 ASP D C 7
ATOM 24462 O O . ASP B 1 31 ? -6.418 7.093 -13.992 0.12 44.99 82 ASP D O 7
ATOM 24471 N N . THR B 1 32 ? -7.953 6.823 -12.381 0.12 45.01 83 THR D N 7
ATOM 24472 C CA . THR B 1 32 ? -7.215 7.520 -11.342 0.12 44.16 83 THR D CA 7
ATOM 24473 C C . THR B 1 32 ? -6.497 6.551 -10.403 0.12 42.66 83 THR D C 7
ATOM 24474 O O . THR B 1 32 ? -6.830 5.372 -10.324 0.12 42.49 83 THR D O 7
ATOM 24485 N N . LEU B 1 33 ? -5.518 7.084 -9.666 0.12 41.83 84 LEU D N 7
ATOM 24486 C CA . LEU B 1 33 ? -4.856 6.409 -8.548 0.12 40.61 84 LEU D CA 7
ATOM 24487 C C . LEU B 1 33 ? -4.779 7.394 -7.397 0.12 40.57 84 LEU D C 7
ATOM 24488 O O . LEU B 1 33 ? -4.238 8.493 -7.575 0.12 41.18 84 LEU D O 7
ATOM 24504 N N . TYR B 1 34 ? -5.308 7.000 -6.226 0.12 40.04 85 TYR D N 7
ATOM 24505 C CA . TYR B 1 34 ? -5.293 7.837 -5.027 0.12 40.05 85 TYR D CA 7
ATOM 24506 C C . TYR B 1 34 ? -4.884 7.014 -3.788 0.12 38.93 85 TYR D C 7
ATOM 24507 O O . TYR B 1 34 ? -4.956 5.789 -3.782 0.12 38.38 85 TYR D O 7
ATOM 24525 N N . VAL B 1 35 ? -4.429 7.690 -2.725 0.12 38.80 86 VAL D N 7
ATOM 24526 C CA . VAL B 1 35 ? -3.778 7.009 -1.597 0.12 37.84 86 VAL D CA 7
ATOM 24527 C C . VAL B 1 35 ? -4.504 7.360 -0.296 0.12 38.15 86 VAL D C 7
ATOM 24528 O O . VAL B 1 35 ? -4.410 8.495 0.184 0.12 38.84 86 VAL D O 7
ATOM 24541 N N . ILE B 1 36 ? -5.217 6.378 0.273 0.12 37.82 87 ILE D N 7
ATOM 24542 C CA . ILE B 1 36 ? -6.063 6.558 1.463 0.12 38.27 87 ILE D CA 7
ATOM 24543 C C . ILE B 1 36 ? -5.303 6.150 2.736 0.12 37.37 87 ILE D C 7
ATOM 24544 O O . ILE B 1 36 ? -4.840 5.012 2.863 0.12 36.57 87 ILE D O 7
ATOM 24560 N N . GLU B 1 37 ? -5.238 7.072 3.701 0.12 37.76 88 GLU D N 7
ATOM 24561 C CA . GLU B 1 37 ? -4.746 6.784 5.053 0.12 37.15 88 GLU D CA 7
ATOM 24562 C C . GLU B 1 37 ? -5.640 5.760 5.738 0.12 37.11 88 GLU D C 7
ATOM 24563 O O . GLU B 1 37 ? -6.855 5.946 5.820 0.12 38.09 88 GLU D O 7
ATOM 24575 N N . ALA B 1 38 ? -5.066 4.645 6.170 0.12 36.27 89 ALA D N 7
ATOM 24576 C CA . ALA B 1 38 ? -5.822 3.607 6.872 0.12 36.37 89 ALA D CA 7
ATOM 24577 C C . ALA B 1 38 ? -6.047 4.013 8.338 0.12 36.54 89 ALA D C 7
ATOM 24578 O O . ALA B 1 38 ? -5.607 3.367 9.299 0.12 36.07 89 ALA D O 7
ATOM 24585 N N . LYS B 1 39 ? -6.805 5.094 8.502 0.12 37.48 90 LYS D N 7
ATOM 24586 C CA . LYS B 1 39 ? -6.973 5.703 9.808 0.12 37.92 90 LYS D CA 7
ATOM 24587 C C . LYS B 1 39 ? -8.402 6.227 9.901 0.12 39.47 90 LYS D C 7
ATOM 24588 O O . LYS B 1 39 ? -8.854 6.991 9.049 0.12 40.35 90 LYS D O 7
ATOM 24607 N N . CYS B 1 40 ? -9.100 5.819 10.942 0.12 40.05 91 CYS D N 7
ATOM 24608 C CA . CYS B 1 40 ? -10.525 6.071 11.014 0.12 41.92 91 CYS D CA 7
ATOM 24609 C C . CYS B 1 40 ? -10.817 7.461 11.548 0.12 43.09 91 CYS D C 7
ATOM 24610 O O . CYS B 1 40 ? -10.233 7.911 12.534 0.12 42.65 91 CYS D O 7
ATOM 24617 N N . THR B 1 41 ? -11.750 8.143 10.909 0.12 44.85 92 THR D N 7
ATOM 24618 C CA . THR B 1 41 ? -11.961 9.531 11.282 0.12 46.29 92 THR D CA 7
ATOM 24619 C C . THR B 1 41 ? -12.926 9.703 12.454 0.12 47.97 92 THR D C 7
ATOM 24620 O O . THR B 1 41 ? -13.214 10.844 12.830 0.12 49.56 92 THR D O 7
ATOM 24631 N N . HIS B 1 42 ? -13.432 8.609 13.014 0.12 47.89 93 HIS D N 7
ATOM 24632 C CA . HIS B 1 42 ? -14.076 8.622 14.319 0.12 49.38 93 HIS D CA 7
ATOM 24633 C C . HIS B 1 42 ? -13.077 8.863 15.453 0.12 48.10 93 HIS D C 7
ATOM 24634 O O . HIS B 1 42 ? -12.798 10.009 15.797 0.12 48.97 93 HIS D O 7
ATOM 24648 N N . LEU B 1 43 ? -12.539 7.785 16.035 0.12 46.28 94 LEU D N 7
ATOM 24649 C CA . LEU B 1 43 ? -11.513 7.878 17.063 0.12 45.11 94 LEU D CA 7
ATOM 24650 C C . LEU B 1 43 ? -10.152 7.297 16.627 0.12 42.82 94 LEU D C 7
ATOM 24651 O O . LEU B 1 43 ? -9.216 7.242 17.428 0.12 41.87 94 LEU D O 7
ATOM 24667 N N . GLY B 1 44 ? -10.012 6.844 15.395 0.12 42.08 95 GLY D N 7
ATOM 24668 C CA . GLY B 1 44 ? -8.681 6.595 14.875 0.12 40.38 95 GLY D CA 7
ATOM 24669 C C . GLY B 1 44 ? -8.159 5.183 14.953 0.12 39.13 95 GLY D C 7
ATOM 24670 O O . GLY B 1 44 ? -6.940 5.015 14.976 0.12 37.97 95 GLY D O 7
ATOM 24674 N N . CYS B 1 45 ? -9.021 4.167 14.973 0.12 39.65 96 CYS D N 7
ATOM 24675 C CA . CYS B 1 45 ? -8.521 2.825 14.763 0.12 38.86 96 CYS D CA 7
ATOM 24676 C C . CYS B 1 45 ? -8.149 2.640 13.276 0.12 38.26 96 CYS D C 7
ATOM 24677 O O . CYS B 1 45 ? -8.738 3.219 12.350 0.12 38.65 96 CYS D O 7
ATOM 24684 N N . THR B 1 46 ? -7.144 1.834 13.059 0.12 37.58 97 THR D N 7
ATOM 24685 C CA . THR B 1 46 ? -6.815 1.406 11.726 0.12 37.10 97 THR D CA 7
ATOM 24686 C C . THR B 1 46 ? -7.956 0.502 11.306 0.12 38.09 97 THR D C 7
ATOM 24687 O O . THR B 1 46 ? -8.386 -0.328 12.123 0.12 38.43 97 THR D O 7
ATOM 24698 N N . PRO B 1 47 ? -8.570 0.687 10.068 0.12 38.82 98 PRO D N 7
ATOM 24699 C CA . PRO B 1 47 ? -9.619 -0.242 9.642 0.12 40.07 98 PRO D CA 7
ATOM 24700 C C . PRO B 1 47 ? -9.014 -1.401 8.858 0.12 39.64 98 PRO D C 7
ATOM 24701 O O . PRO B 1 47 ? -7.794 -1.501 8.796 0.12 38.41 98 PRO D O 7
ATOM 24712 N N . ASN B 1 48 ? -9.830 -2.303 8.295 0.12 40.99 99 ASN D N 7
ATOM 24713 C CA . ASN B 1 48 ? -9.339 -3.538 7.715 0.12 41.10 99 ASN D CA 7
ATOM 24714 C C . ASN B 1 48 ? -10.144 -3.844 6.459 0.12 42.12 99 ASN D C 7
ATOM 24715 O O . ASN B 1 48 ? -11.341 -4.145 6.532 0.12 43.68 99 ASN D O 7
ATOM 24726 N N . TRP B 1 49 ? -9.482 -3.728 5.308 0.12 41.44 100 TRP D N 7
ATOM 24727 C CA . TRP B 1 49 ? -10.121 -3.916 4.027 0.12 42.48 100 TRP D CA 7
ATOM 24728 C C . TRP B 1 49 ? -10.759 -5.292 3.957 0.12 44.23 100 TRP D C 7
ATOM 24729 O O . TRP B 1 49 ? -10.201 -6.276 4.447 0.12 44.16 100 TRP D O 7
ATOM 24750 N N . LEU B 1 50 ? -11.927 -5.355 3.320 0.12 46.12 101 LEU D N 7
ATOM 24751 C CA . LEU B 1 50 ? -12.746 -6.555 3.266 0.12 48.29 101 LEU D CA 7
ATOM 24752 C C . LEU B 1 50 ? -13.309 -6.694 1.848 0.12 49.28 101 LEU D C 7
ATOM 24753 O O . LEU B 1 50 ? -14.408 -6.205 1.555 0.12 50.54 101 LEU D O 7
ATOM 24769 N N . ALA B 1 51 ? -12.560 -7.382 0.981 0.12 48.89 102 ALA D N 7
ATOM 24770 C CA . ALA B 1 51 ? -12.879 -7.354 -0.445 0.12 49.66 102 ALA D CA 7
ATOM 24771 C C . ALA B 1 51 ? -14.270 -7.918 -0.721 0.12 52.60 102 ALA D C 7
ATOM 24772 O O . ALA B 1 51 ? -15.124 -7.214 -1.266 0.12 53.66 102 ALA D O 7
ATOM 24779 N N . SER B 1 52 ? -14.504 -9.192 -0.385 0.12 54.22 103 SER D N 7
ATOM 24780 C CA . SER B 1 52 ? -15.861 -9.721 -0.424 0.12 57.44 103 SER D CA 7
ATOM 24781 C C . SER B 1 52 ? -16.713 -9.014 0.616 0.12 58.40 103 SER D C 7
ATOM 24782 O O . SER B 1 52 ? -16.937 -9.536 1.711 0.12 60.54 103 SER D O 7
ATOM 24790 N N . GLU B 1 53 ? -17.108 -7.786 0.315 0.12 57.17 104 GLU D N 7
ATOM 24791 C CA . GLU B 1 53 ? -18.011 -6.932 1.069 0.12 58.55 104 GLU D CA 7
ATOM 24792 C C . GLU B 1 53 ? -17.872 -5.501 0.631 0.12 57.19 104 GLU D C 7
ATOM 24793 O O . GLU B 1 53 ? -18.692 -4.662 0.995 0.12 58.47 104 GLU D O 7
ATOM 24805 N N . GLY B 1 54 ? -16.856 -5.217 -0.162 0.12 54.93 105 GLY D N 7
ATOM 24806 C CA . GLY B 1 54 ? -16.709 -3.905 -0.737 0.12 53.81 105 GLY D CA 7
ATOM 24807 C C . GLY B 1 54 ? -16.497 -2.798 0.264 0.12 52.69 105 GLY D C 7
ATOM 24808 O O . GLY B 1 54 ? -16.848 -1.655 -0.040 0.12 53.05 105 GLY D O 7
ATOM 24812 N N . LYS B 1 55 ? -15.901 -3.076 1.433 0.12 51.56 106 LYS D N 7
ATOM 24813 C CA . LYS B 1 55 ? -15.701 -1.968 2.357 0.12 50.60 106 LYS D CA 7
ATOM 24814 C C . LYS B 1 55 ? -14.442 -2.091 3.221 0.12 48.30 106 LYS D C 7
ATOM 24815 O O . LYS B 1 55 ? -13.831 -3.158 3.385 0.12 47.89 106 LYS D O 7
ATOM 24834 N N . PHE B 1 56 ? -14.025 -0.940 3.702 0.12 46.90 107 PHE D N 7
ATOM 24835 C CA . PHE B 1 56 ? -13.159 -0.871 4.861 0.12 45.26 107 PHE D CA 7
ATOM 24836 C C . PHE B 1 56 ? -14.023 -0.841 6.101 0.12 46.68 107 PHE D C 7
ATOM 24837 O O . PHE B 1 56 ? -14.835 0.064 6.255 0.12 48.28 107 PHE D O 7
ATOM 24854 N N . LYS B 1 57 ? -13.821 -1.800 6.998 0.12 46.29 108 LYS D N 7
ATOM 24855 C CA . LYS B 1 57 ? -14.627 -1.911 8.208 0.12 47.71 108 LYS D CA 7
ATOM 24856 C C . LYS B 1 57 ? -13.730 -1.813 9.444 0.12 46.16 108 LYS D C 7
ATOM 24857 O O . LYS B 1 57 ? -13.035 -2.771 9.806 0.12 44.84 108 LYS D O 7
ATOM 24876 N N . CYS B 1 58 ? -13.731 -0.610 10.070 0.12 46.45 109 CYS D N 7
ATOM 24877 C CA . CYS B 1 58 ? -13.108 -0.357 11.378 0.12 45.11 109 CYS D CA 7
ATOM 24878 C C . CYS B 1 58 ? -13.586 -1.374 12.401 0.12 46.16 109 CYS D C 7
ATOM 24879 O O . CYS B 1 58 ? -14.782 -1.415 12.700 0.12 48.33 109 CYS D O 7
ATOM 24886 N N . PRO B 1 59 ? -12.676 -2.077 13.081 0.12 44.93 110 PRO D N 7
ATOM 24887 C CA . PRO B 1 59 ? -13.062 -3.134 14.028 0.12 46.10 110 PRO D CA 7
ATOM 24888 C C . PRO B 1 59 ? -13.422 -2.682 15.440 0.12 46.42 110 PRO D C 7
ATOM 24889 O O . PRO B 1 59 ? -13.705 -3.541 16.291 0.12 47.44 110 PRO D O 7
ATOM 24900 N N . CYS B 1 60 ? -13.387 -1.389 15.748 0.12 45.78 111 CYS D N 7
ATOM 24901 C CA . CYS B 1 60 ? -13.545 -0.991 17.143 0.12 46.15 111 CYS D CA 7
ATOM 24902 C C . CYS B 1 60 ? -14.998 -0.783 17.515 0.12 48.65 111 CYS D C 7
ATOM 24903 O O . CYS B 1 60 ? -15.453 -1.263 18.552 0.12 49.88 111 CYS D O 7
ATOM 24910 N N . HIS B 1 61 ? -15.723 -0.047 16.693 0.12 49.65 112 HIS D N 7
ATOM 24911 C CA . HIS B 1 61 ? -17.108 0.267 16.977 0.12 52.52 112 HIS D CA 7
ATOM 24912 C C . HIS B 1 61 ? -17.981 0.082 15.737 0.12 54.21 112 HIS D C 7
ATOM 24913 O O . HIS B 1 61 ? -19.218 0.076 15.862 0.12 56.84 112 HIS D O 7
ATOM 24927 N N . GLY B 1 62 ? -17.384 -0.137 14.577 0.12 52.98 113 GLY D N 7
ATOM 24928 C CA . GLY B 1 62 ? -18.104 -0.619 13.409 0.12 54.80 113 GLY D CA 7
ATOM 24929 C C . GLY B 1 62 ? -18.127 0.273 12.199 0.12 54.82 113 GLY D C 7
ATOM 24930 O O . GLY B 1 62 ? -18.981 0.092 11.342 0.12 56.69 113 GLY D O 7
ATOM 24934 N N . SER B 1 63 ? -17.180 1.171 12.040 0.12 52.96 114 SER D N 7
ATOM 24935 C CA . SER B 1 63 ? -17.275 2.047 10.888 0.12 53.28 114 SER D CA 7
ATOM 24936 C C . SER B 1 63 ? -16.938 1.326 9.590 0.12 52.62 114 SER D C 7
ATOM 24937 O O . SER B 1 63 ? -16.461 0.189 9.550 0.12 50.88 114 SER D O 7
ATOM 24945 N N . GLY B 1 64 ? -17.202 2.014 8.522 0.12 54.27 115 GLY D N 7
ATOM 24946 C CA . GLY B 1 64 ? -17.565 1.383 7.275 0.12 53.87 115 GLY D CA 7
ATOM 24947 C C . GLY B 1 64 ? -17.470 2.450 6.217 0.12 53.41 115 GLY D C 7
ATOM 24948 O O . GLY B 1 64 ? -18.207 3.444 6.253 0.12 54.92 115 GLY D O 7
ATOM 24952 N N . PHE B 1 65 ? -16.510 2.264 5.328 0.12 51.50 116 PHE D N 7
ATOM 24953 C CA . PHE B 1 65 ? -16.343 3.150 4.213 0.12 51.08 116 PHE D CA 7
ATOM 24954 C C . PHE B 1 65 ? -16.362 2.315 2.947 0.12 51.10 116 PHE D C 7
ATOM 24955 O O . PHE B 1 65 ? -15.975 1.143 2.946 0.12 50.01 116 PHE D O 7
ATOM 24972 N N . THR B 1 66 ? -16.855 2.905 1.883 0.12 52.46 117 THR D N 7
ATOM 24973 C CA . THR B 1 66 ? -16.859 2.236 0.607 0.12 52.44 117 THR D CA 7
ATOM 24974 C C . THR B 1 66 ? -15.430 2.254 0.057 0.12 49.65 117 THR D C 7
ATOM 24975 O O . THR B 1 66 ? -14.542 2.885 0.643 0.12 47.93 117 THR D O 7
ATOM 24986 N N . PRO B 1 67 ? -15.154 1.532 -1.037 0.12 49.33 118 PRO D N 7
ATOM 24987 C CA . PRO B 1 67 ? -13.746 1.372 -1.462 0.12 46.91 118 PRO D CA 7
ATOM 24988 C C . PRO B 1 67 ? -13.052 2.686 -1.784 0.12 46.04 118 PRO D C 7
ATOM 24989 O O . PRO B 1 67 ? -11.833 2.703 -1.963 0.12 44.20 118 PRO D O 7
ATOM 25000 N N . ASP B 1 68 ? -13.767 3.791 -1.805 0.12 47.57 119 ASP D N 7
ATOM 25001 C CA . ASP B 1 68 ? -13.185 5.102 -2.047 0.12 47.12 119 ASP D CA 7
ATOM 25002 C C . ASP B 1 68 ? -12.994 5.915 -0.769 0.12 46.66 119 ASP D C 7
ATOM 25003 O O . ASP B 1 68 ? -12.680 7.100 -0.840 0.12 46.43 119 ASP D O 7
ATOM 25012 N N . GLY B 1 69 ? -13.151 5.317 0.398 0.12 46.67 120 GLY D N 7
ATOM 25013 C CA . GLY B 1 69 ? -12.953 6.031 1.641 0.12 46.30 120 GLY D CA 7
ATOM 25014 C C . GLY B 1 69 ? -14.203 6.673 2.266 0.12 48.62 120 GLY D C 7
ATOM 25015 O O . GLY B 1 69 ? -14.215 6.869 3.476 0.12 48.64 120 GLY D O 7
ATOM 25019 N N . ILE B 1 70 ? -15.236 7.010 1.479 0.12 50.79 121 ILE D N 7
ATOM 25020 C CA . ILE B 1 70 ? -16.506 7.530 2.011 0.12 53.39 121 ILE D CA 7
ATOM 25021 C C . ILE B 1 70 ? -16.933 6.767 3.244 0.12 54.22 121 ILE D C 7
ATOM 25022 O O . ILE B 1 70 ? -17.162 5.556 3.183 0.12 54.12 121 ILE D O 7
ATOM 25038 N N . ASN B 1 71 ? -17.157 7.489 4.331 0.12 55.33 122 ASN D N 7
ATOM 25039 C CA . ASN B 1 71 ? -17.869 6.930 5.470 0.12 56.28 122 ASN D CA 7
ATOM 25040 C C . ASN B 1 71 ? -19.350 6.820 5.141 0.12 59.68 122 ASN D C 7
ATOM 25041 O O . ASN B 1 71 ? -19.987 7.803 4.751 0.12 62.11 122 ASN D O 7
ATOM 25052 N N . ILE B 1 72 ? -19.885 5.611 5.290 0.12 60.17 123 ILE D N 7
ATOM 25053 C CA . ILE B 1 72 ? -21.274 5.328 4.962 0.12 63.68 123 ILE D CA 7
ATOM 25054 C C . ILE B 1 72 ? -22.045 4.728 6.134 0.12 65.39 123 ILE D C 7
ATOM 25055 O O . ILE B 1 72 ? -23.274 4.952 6.228 0.12 69.07 123 ILE D O 7
ATOM 25071 N N . GLU B 1 73 ? -21.381 3.988 7.028 0.12 63.24 124 GLU D N 7
ATOM 25072 C CA . GLU B 1 73 ? -22.008 3.388 8.199 0.12 64.91 124 GLU D CA 7
ATOM 25073 C C . GLU B 1 73 ? -21.114 3.586 9.432 0.12 62.40 124 GLU D C 7
ATOM 25074 O O . GLU B 1 73 ? -20.012 4.154 9.358 0.12 59.61 124 GLU D O 7
ATOM 25086 N N . GLY B 1 74 ? -21.640 3.137 10.592 0.12 63.79 125 GLY D N 7
ATOM 25087 C CA . GLY B 1 74 ? -20.953 3.209 11.856 0.12 62.14 125 GLY D CA 7
ATOM 25088 C C . GLY B 1 74 ? -20.776 4.630 12.383 0.12 62.32 125 GLY D C 7
ATOM 25089 O O . GLY B 1 74 ? -21.238 5.602 11.758 0.12 64.17 125 GLY D O 7
ATOM 25093 N N . PRO B 1 75 ? -20.093 4.766 13.545 0.12 60.55 126 PRO D N 7
ATOM 25094 C CA . PRO B 1 75 ? -19.877 6.086 14.171 0.12 60.95 126 PRO D CA 7
ATOM 25095 C C . PRO B 1 75 ? -18.943 7.018 13.427 0.12 59.00 126 PRO D C 7
ATOM 25096 O O . PRO B 1 75 ? -18.913 8.211 13.755 0.12 59.97 126 PRO D O 7
ATOM 25107 N N . ALA B 1 76 ? -18.187 6.532 12.447 0.12 56.62 127 ALA D N 7
ATOM 25108 C CA . ALA B 1 76 ? -17.254 7.380 11.730 0.12 55.00 127 ALA D CA 7
ATOM 25109 C C . ALA B 1 76 ? -18.008 8.517 11.047 0.12 57.52 127 ALA D C 7
ATOM 25110 O O . ALA B 1 76 ? -18.966 8.269 10.300 0.12 59.50 127 ALA D O 7
ATOM 25117 N N . PRO B 1 77 ? -17.585 9.763 11.232 0.12 57.78 128 PRO D N 7
ATOM 25118 C CA . PRO B 1 77 ? -18.334 10.906 10.694 0.12 60.82 128 PRO D CA 7
ATOM 25119 C C . PRO B 1 77 ? -17.849 11.473 9.373 0.12 60.33 128 PRO D C 7
ATOM 25120 O O . PRO B 1 77 ? -18.423 12.455 8.921 0.12 62.93 128 PRO D O 7
ATOM 25131 N N . ARG B 1 78 ? -16.756 11.009 8.802 0.12 57.23 129 ARG D N 7
ATOM 25132 C CA . ARG B 1 78 ? -16.237 11.724 7.649 0.12 56.59 129 ARG D CA 7
ATOM 25133 C C . ARG B 1 78 ? -15.360 10.794 6.839 0.12 53.94 129 ARG D C 7
ATOM 25134 O O . ARG B 1 78 ? -14.798 9.832 7.374 0.12 52.26 129 ARG D O 7
ATOM 25155 N N . PRO B 1 79 ? -15.222 11.050 5.549 0.12 53.65 130 PRO D N 7
ATOM 25156 C CA . PRO B 1 79 ? -14.475 10.123 4.685 0.12 51.19 130 PRO D CA 7
ATOM 25157 C C . PRO B 1 79 ? -13.005 10.053 5.077 0.12 48.59 130 PRO D C 7
ATOM 25158 O O . PRO B 1 79 ? -12.420 11.047 5.527 0.12 48.58 130 PRO D O 7
ATOM 25169 N N . LEU B 1 80 ? -12.436 8.836 4.961 0.12 46.64 131 LEU D N 7
ATOM 25170 C CA . LEU B 1 80 ? -11.015 8.607 5.213 0.12 44.39 131 LEU D CA 7
ATOM 25171 C C . LEU B 1 80 ? -10.199 9.555 4.357 0.12 44.14 131 LEU D C 7
ATOM 25172 O O . LEU B 1 80 ? -10.593 9.890 3.239 0.12 44.95 131 LEU D O 7
ATOM 25188 N N . GLU B 1 81 ? -9.092 10.032 4.895 0.12 43.20 132 GLU D N 7
ATOM 25189 C CA . GLU B 1 81 ? -8.357 11.086 4.219 0.12 43.48 132 GLU D CA 7
ATOM 25190 C C . GLU B 1 81 ? -7.515 10.507 3.098 0.12 42.17 132 GLU D C 7
ATOM 25191 O O . GLU B 1 81 ? -7.341 9.293 2.991 0.12 40.80 132 GLU D O 7
ATOM 25203 N N . ARG B 1 82 ? -7.029 11.394 2.229 0.12 42.81 133 ARG D N 7
ATOM 25204 C CA . ARG B 1 82 ? -6.165 11.017 1.121 0.12 41.90 133 ARG D CA 7
ATOM 25205 C C . ARG B 1 82 ? -4.886 11.834 1.137 0.12 41.91 133 ARG D C 7
ATOM 25206 O O . ARG B 1 82 ? -4.849 12.952 1.647 0.12 43.17 133 ARG D O 7
ATOM 25227 N N . PHE B 1 83 ? -3.851 11.266 0.522 0.12 40.82 134 PHE D N 7
ATOM 25228 C CA . PHE B 1 83 ? -2.497 11.767 0.612 0.12 41.00 134 PHE D CA 7
ATOM 25229 C C . PHE B 1 83 ? -2.031 12.297 -0.736 0.12 41.65 134 PHE D C 7
ATOM 25230 O O . PHE B 1 83 ? -2.488 11.839 -1.782 0.12 41.26 134 PHE D O 7
ATOM 25247 N N . LYS B 1 84 ? -1.085 13.238 -0.716 0.12 42.81 135 LYS D N 7
ATOM 25248 C CA . LYS B 1 84 ? -0.596 13.795 -1.975 0.12 43.67 135 LYS D CA 7
ATOM 25249 C C . LYS B 1 84 ? 0.252 12.758 -2.721 0.12 42.56 135 LYS D C 7
ATOM 25250 O O . LYS B 1 84 ? 1.062 12.045 -2.120 0.12 41.75 135 LYS D O 7
ATOM 25269 N N . VAL B 1 85 ? 0.054 12.659 -4.038 0.12 42.76 136 VAL D N 7
ATOM 25270 C CA . VAL B 1 85 ? 0.756 11.678 -4.852 0.12 42.10 136 VAL D CA 7
ATOM 25271 C C . VAL B 1 85 ? 1.247 12.355 -6.115 0.12 43.41 136 VAL D C 7
ATOM 25272 O O . VAL B 1 85 ? 0.471 13.007 -6.823 0.12 44.41 136 VAL D O 7
ATOM 25285 N N . ALA B 1 86 ? 2.524 12.186 -6.413 0.12 43.66 137 ALA D N 7
ATOM 25286 C CA . ALA B 1 86 ? 3.079 12.768 -7.619 0.12 44.97 137 ALA D CA 7
ATOM 25287 C C . ALA B 1 86 ? 4.059 11.808 -8.254 0.12 44.54 137 ALA D C 7
ATOM 25288 O O . ALA B 1 86 ? 4.716 11.009 -7.576 0.12 43.70 137 ALA D O 7
ATOM 25295 N N . LEU B 1 87 ? 4.168 11.938 -9.569 0.12 45.37 138 LEU D N 7
ATOM 25296 C CA . LEU B 1 87 ? 5.169 11.223 -10.350 0.12 45.64 138 LEU D CA 7
ATOM 25297 C C . LEU B 1 87 ? 6.574 11.693 -10.017 0.12 47.39 138 LEU D C 7
ATOM 25298 O O . LEU B 1 87 ? 6.797 12.881 -9.781 0.12 48.90 138 LEU D O 7
ATOM 25314 N N . GLY B 1 88 ? 7.511 10.732 -9.964 0.12 47.46 139 GLY D N 7
ATOM 25315 C CA . GLY B 1 88 ? 8.915 11.041 -9.742 0.12 49.48 139 GLY D CA 7
ATOM 25316 C C . GLY B 1 88 ? 9.653 11.310 -11.057 0.12 51.08 139 GLY D C 7
ATOM 25317 O O . GLY B 1 88 ? 9.086 11.289 -12.138 0.12 50.42 139 GLY D O 7
ATOM 25321 N N . ASP B 1 89 ? 10.949 11.567 -10.996 0.12 53.42 140 ASP D N 7
ATOM 25322 C CA . ASP B 1 89 ? 11.645 11.799 -12.268 0.12 55.36 140 ASP D CA 7
ATOM 25323 C C . ASP B 1 89 ? 11.920 10.448 -12.921 0.12 54.96 140 ASP D C 7
ATOM 25324 O O . ASP B 1 89 ? 12.343 10.355 -14.083 0.12 56.19 140 ASP D O 7
ATOM 25333 N N . ASP B 1 90 ? 11.553 9.410 -12.173 0.12 53.36 141 ASP D N 7
ATOM 25334 C CA . ASP B 1 90 ? 11.992 8.045 -12.348 0.12 53.17 141 ASP D CA 7
ATOM 25335 C C . ASP B 1 90 ? 10.836 7.113 -12.606 0.12 50.95 141 ASP D C 7
ATOM 25336 O O . ASP B 1 90 ? 11.058 5.909 -12.773 0.12 50.78 141 ASP D O 7
ATOM 25345 N N . GLY B 1 91 ? 9.610 7.644 -12.589 0.12 49.52 142 GLY D N 7
ATOM 25346 C CA . GLY B 1 91 ? 8.407 6.895 -12.854 0.12 47.84 142 GLY D CA 7
ATOM 25347 C C . GLY B 1 91 ? 7.573 6.541 -11.649 0.12 45.93 142 GLY D C 7
ATOM 25348 O O . GLY B 1 91 ? 6.371 6.261 -11.800 0.12 44.71 142 GLY D O 7
ATOM 25352 N N . GLN B 1 92 ? 8.144 6.586 -10.461 0.12 45.85 143 GLN D N 7
ATOM 25353 C CA . GLN B 1 92 ? 7.502 6.026 -9.289 0.12 44.28 143 GLN D CA 7
ATOM 25354 C C . GLN B 1 92 ? 6.664 7.059 -8.558 0.12 43.50 143 GLN D C 7
ATOM 25355 O O . GLN B 1 92 ? 6.908 8.260 -8.642 0.12 44.47 143 GLN D O 7
ATOM 25369 N N . ILE B 1 93 ? 5.606 6.562 -7.913 0.12 41.99 144 ILE D N 7
ATOM 25370 C CA . ILE B 1 93 ? 4.700 7.372 -7.103 0.12 41.34 144 ILE D CA 7
ATOM 25371 C C . ILE B 1 93 ? 5.420 7.797 -5.841 0.12 41.49 144 ILE D C 7
ATOM 25372 O O . ILE B 1 93 ? 5.941 6.961 -5.100 0.12 41.10 144 ILE D O 7
ATOM 25388 N N . ILE B 1 94 ? 5.455 9.092 -5.586 0.12 42.26 145 ILE D N 7
ATOM 25389 C CA . ILE B 1 94 ? 5.898 9.603 -4.294 0.12 42.55 145 ILE D CA 7
ATOM 25390 C C . ILE B 1 94 ? 4.683 10.107 -3.546 0.12 41.66 145 ILE D C 7
ATOM 25391 O O . ILE B 1 94 ? 4.033 11.063 -3.989 0.12 41.99 145 ILE D O 7
ATOM 25407 N N . VAL B 1 95 ? 4.396 9.460 -2.408 0.12 40.72 146 VAL D N 7
ATOM 25408 C CA . VAL B 1 95 ? 3.376 9.883 -1.452 0.12 40.20 146 VAL D CA 7
ATOM 25409 C C . VAL B 1 95 ? 3.953 10.991 -0.580 0.12 41.23 146 VAL D C 7
ATOM 25410 O O . VAL B 1 95 ? 5.134 10.993 -0.266 0.12 41.61 146 VAL D O 7
ATOM 25423 N N . ASP B 1 96 ? 3.125 11.950 -0.209 0.12 41.89 147 ASP D N 7
ATOM 25424 C CA . ASP B 1 96 ? 3.531 13.077 0.627 0.12 43.07 147 ASP D CA 7
ATOM 25425 C C . ASP B 1 96 ? 2.503 13.232 1.757 0.12 42.58 147 ASP D C 7
ATOM 25426 O O . ASP B 1 96 ? 1.442 13.834 1.569 0.12 42.99 147 ASP D O 7
ATOM 25435 N N . GLU B 1 97 ? 2.790 12.665 2.921 0.12 41.97 148 GLU D N 7
ATOM 25436 C CA . GLU B 1 97 ? 1.763 12.674 3.971 0.12 41.56 148 GLU D CA 7
ATOM 25437 C C . GLU B 1 97 ? 1.539 14.050 4.599 0.12 43.20 148 GLU D C 7
ATOM 25438 O O . GLU B 1 97 ? 0.797 14.135 5.592 0.12 43.20 148 GLU D O 7
ATOM 25450 N N . SER B 1 98 ? 2.142 15.119 4.071 0.12 44.84 149 SER D N 7
ATOM 25451 C CA . SER B 1 98 ? 2.045 16.408 4.747 0.12 46.78 149 SER D CA 7
ATOM 25452 C C . SER B 1 98 ? 0.877 17.233 4.238 0.12 47.46 149 SER D C 7
ATOM 25453 O O . SER B 1 98 ? 0.462 18.192 4.889 0.12 48.33 149 SER D O 7
ATOM 25461 N N . THR B 1 99 ? 0.348 16.919 3.079 0.12 47.36 150 THR D N 7
ATOM 25462 C CA . THR B 1 99 ? -0.958 17.456 2.723 0.12 48.33 150 THR D CA 7
ATOM 25463 C C . THR B 1 99 ? -1.943 16.312 2.806 0.12 46.67 150 THR D C 7
ATOM 25464 O O . THR B 1 99 ? -1.559 15.164 3.026 0.12 44.97 150 THR D O 7
ATOM 25475 N N . ARG B 1 100 ? -3.211 16.637 2.731 0.12 47.48 151 ARG D N 7
ATOM 25476 C CA . ARG B 1 100 ? -4.242 15.646 2.944 0.12 46.34 151 ARG D CA 7
ATOM 25477 C C . ARG B 1 100 ? -5.479 16.221 2.299 0.12 47.96 151 ARG D C 7
ATOM 25478 O O . ARG B 1 100 ? -5.621 17.440 2.224 0.12 50.09 151 ARG D O 7
ATOM 25499 N N . TYR B 1 101 ? -6.354 15.347 1.815 0.12 47.23 152 TYR D N 7
ATOM 25500 C CA . TYR B 1 101 ? -7.571 15.758 1.134 0.12 48.93 152 TYR D CA 7
ATOM 25501 C C . TYR B 1 101 ? -8.729 15.000 1.746 0.12 48.81 152 TYR D C 7
ATOM 25502 O O . TYR B 1 101 ? -8.679 13.772 1.862 0.12 47.09 152 TYR D O 7
ATOM 25520 N N . ARG B 1 102 ? -9.761 15.733 2.149 0.12 50.93 153 ARG D N 7
ATOM 25521 C CA . ARG B 1 102 ? -10.981 15.138 2.665 0.12 51.66 153 ARG D CA 7
ATOM 25522 C C . ARG B 1 102 ? -12.118 15.344 1.668 0.12 53.62 153 ARG D C 7
ATOM 25523 O O . ARG B 1 102 ? -12.294 16.440 1.126 0.12 55.64 153 ARG D O 7
ATOM 25544 N N . GLY B 1 103 ? -12.871 14.280 1.410 0.12 53.29 154 GLY D N 7
ATOM 25545 C CA . GLY B 1 103 ? -13.872 14.347 0.366 0.12 55.24 154 GLY D CA 7
ATOM 25546 C C . GLY B 1 103 ? -15.060 15.197 0.754 0.12 58.52 154 GLY D C 7
ATOM 25547 O O . GLY B 1 103 ? -15.703 15.782 -0.120 0.12 60.81 154 GLY D O 7
ATOM 25551 N N . GLU B 1 104 ? -15.370 15.257 2.057 0.12 59.01 155 GLU D N 7
ATOM 25552 C CA . GLU B 1 104 ? -16.403 16.144 2.581 0.12 62.43 155 GLU D CA 7
ATOM 25553 C C . GLU B 1 104 ? -16.142 17.582 2.210 0.12 64.39 155 GLU D C 7
ATOM 25554 O O . GLU B 1 104 ? -17.089 18.382 2.131 0.12 67.80 155 GLU D O 7
ATOM 25566 N N . ARG B 1 105 ? -14.880 17.924 1.998 0.12 62.60 156 ARG D N 7
ATOM 25567 C CA . ARG B 1 105 ? -14.488 19.283 1.691 0.12 64.49 156 ARG D CA 7
ATOM 25568 C C . ARG B 1 105 ? -14.152 19.451 0.202 0.12 64.60 156 ARG D C 7
ATOM 25569 O O . ARG B 1 105 ? -13.443 20.392 -0.176 0.12 65.67 156 ARG D O 7
ATOM 25590 N N . GLY B 1 106 ? -14.685 18.569 -0.645 0.12 63.68 157 GLY D N 7
ATOM 25591 C CA . GLY B 1 106 ? -14.490 18.627 -2.084 0.12 63.83 157 GLY D CA 7
ATOM 25592 C C . GLY B 1 106 ? -13.080 18.375 -2.583 0.12 61.54 157 GLY D C 7
ATOM 25593 O O . GLY B 1 106 ? -12.879 18.272 -3.794 0.12 62.26 157 GLY D O 7
ATOM 25597 N N . GLU B 1 107 ? -12.105 18.237 -1.684 0.12 59.01 158 GLU D N 7
ATOM 25598 C CA . GLU B 1 107 ? -10.704 18.418 -2.023 0.12 57.35 158 GLU D CA 7
ATOM 25599 C C . GLU B 1 107 ? -10.147 17.271 -2.859 0.12 54.87 158 GLU D C 7
ATOM 25600 O O . GLU B 1 107 ? -9.018 17.367 -3.352 0.12 53.65 158 GLU D O 7
ATOM 25612 N N . TRP B 1 108 ? -10.924 16.206 -3.038 0.12 54.40 159 TRP D N 7
ATOM 25613 C CA . TRP B 1 108 ? -10.426 14.991 -3.650 0.12 52.16 159 TRP D CA 7
ATOM 25614 C C . TRP B 1 108 ? -10.102 15.198 -5.111 0.12 52.69 159 TRP D C 7
ATOM 25615 O O . TRP B 1 108 ? -9.494 14.329 -5.741 0.12 51.01 159 TRP D O 7
ATOM 25636 N N . ASP B 1 109 ? -10.502 16.334 -5.670 0.12 55.22 160 ASP D N 7
ATOM 25637 C CA . ASP B 1 109 ? -10.315 16.580 -7.093 0.12 55.99 160 ASP D CA 7
ATOM 25638 C C . ASP B 1 109 ? -9.175 17.543 -7.339 0.12 56.20 160 ASP D C 7
ATOM 25639 O O . ASP B 1 109 ? -8.867 17.834 -8.505 0.12 56.83 160 ASP D O 7
ATOM 25648 N N . LYS B 1 110 ? -8.577 18.043 -6.255 0.12 55.81 161 LYS D N 7
ATOM 25649 C CA . LYS B 1 110 ? -7.459 18.964 -6.324 0.12 56.53 161 LYS D CA 7
ATOM 25650 C C . LYS B 1 110 ? -6.229 18.234 -6.858 0.12 54.50 161 LYS D C 7
ATOM 25651 O O . LYS B 1 110 ? -6.169 17.002 -6.838 0.12 52.19 161 LYS D O 7
ATOM 25670 N N . PRO B 1 111 ? -5.217 18.974 -7.308 0.12 55.58 162 PRO D N 7
ATOM 25671 C CA . PRO B 1 111 ? -3.983 18.333 -7.762 0.12 54.16 162 PRO D CA 7
ATOM 25672 C C . PRO B 1 111 ? -3.241 17.749 -6.572 0.12 52.39 162 PRO D C 7
ATOM 25673 O O . PRO B 1 111 ? -3.355 18.247 -5.454 0.12 53.12 162 PRO D O 7
ATOM 25684 N N . GLY B 1 112 ? -2.476 16.689 -6.817 0.12 50.28 163 GLY D N 7
ATOM 25685 C CA . GLY B 1 112 ? -1.840 15.941 -5.766 0.12 48.61 163 GLY D CA 7
ATOM 25686 C C . GLY B 1 112 ? -2.779 15.019 -5.023 0.12 47.02 163 GLY D C 7
ATOM 25687 O O . GLY B 1 112 ? -2.311 14.139 -4.297 0.12 45.53 163 GLY D O 7
ATOM 25691 N N . ALA B 1 113 ? -4.091 15.183 -5.197 0.12 47.57 164 ALA D N 7
ATOM 25692 C CA . ALA B 1 113 ? -5.029 14.259 -4.587 0.12 46.42 164 ALA D CA 7
ATOM 25693 C C . ALA B 1 113 ? -5.135 12.962 -5.346 0.12 45.00 164 ALA D C 7
ATOM 25694 O O . ALA B 1 113 ? -5.554 11.964 -4.766 0.12 43.95 164 ALA D O 7
ATOM 25701 N N . PHE B 1 114 ? -4.757 12.952 -6.615 0.12 45.14 165 PHE D N 7
ATOM 25702 C CA . PHE B 1 114 ? -4.851 11.752 -7.430 0.12 44.09 165 PHE D CA 7
ATOM 25703 C C . PHE B 1 114 ? -3.827 11.835 -8.544 0.12 44.18 165 PHE D C 7
ATOM 25704 O O . PHE B 1 114 ? -3.115 12.829 -8.692 0.12 45.22 165 PHE D O 7
ATOM 25721 N N . LEU B 1 115 ? -3.738 10.755 -9.289 0.12 43.30 166 LEU D N 7
ATOM 25722 C CA . LEU B 1 115 ? -2.730 10.589 -10.321 0.12 43.54 166 LEU D CA 7
ATOM 25723 C C . LEU B 1 115 ? -3.450 9.920 -11.469 0.12 43.77 166 LEU D C 7
ATOM 25724 O O . LEU B 1 115 ? -3.884 8.776 -11.333 0.12 43.08 166 LEU D O 7
ATOM 25740 N N . LYS B 1 116 ? -3.641 10.636 -12.567 0.12 44.96 167 LYS D N 7
ATOM 25741 C CA . LYS B 1 116 ? -4.304 10.010 -13.698 0.12 45.34 167 LYS D CA 7
ATOM 25742 C C . LYS B 1 116 ? -3.323 9.084 -14.374 0.12 44.35 167 LYS D C 7
ATOM 25743 O O . LYS B 1 116 ? -2.106 9.285 -14.312 0.12 44.22 167 LYS D O 7
ATOM 25762 N N . VAL B 1 117 ? -3.869 8.039 -14.963 0.12 43.92 168 VAL D N 7
ATOM 25763 C CA . VAL B 1 117 ? -3.136 7.116 -15.814 0.12 43.25 168 VAL D CA 7
ATOM 25764 C C . VAL B 1 117 ? -3.714 7.239 -17.252 0.12 44.01 168 VAL D C 7
ATOM 25765 O O . VAL B 1 117 ? -4.951 7.381 -17.388 0.12 45.11 168 VAL D O 7
ATOM 25810 N N . ARG A 1 1 ? -7.498 11.475 18.228 0.12 44.12 52 ARG A N 8
ATOM 25811 C CA . ARG A 1 1 ? -7.218 11.159 19.624 0.12 44.69 52 ARG A CA 8
ATOM 25812 C C . ARG A 1 1 ? -8.144 10.089 20.260 0.12 44.17 52 ARG A C 8
ATOM 25813 O O . ARG A 1 1 ? -9.303 9.962 19.889 0.12 44.81 52 ARG A O 8
ATOM 25833 N N . TYR A 1 2 ? -7.611 9.355 21.247 0.12 43.25 53 TYR A N 8
ATOM 25834 C CA . TYR A 1 2 ? -8.130 8.042 21.632 0.12 42.86 53 TYR A CA 8
ATOM 25835 C C . TYR A 1 2 ? -7.624 7.623 23.014 0.12 42.58 53 TYR A C 8
ATOM 25836 O O . TYR A 1 2 ? -6.792 8.282 23.622 0.12 42.56 53 TYR A O 8
ATOM 25854 N N . SER A 1 3 ? -8.153 6.509 23.503 0.12 42.58 54 SER A N 8
ATOM 25855 C CA . SER A 1 3 ? -7.883 6.011 24.839 0.12 42.52 54 SER A CA 8
ATOM 25856 C C . SER A 1 3 ? -7.051 4.747 24.758 0.12 41.14 54 SER A C 8
ATOM 25857 O O . SER A 1 3 ? -7.129 4.017 23.771 0.12 40.65 54 SER A O 8
ATOM 25865 N N . ILE A 1 4 ? -6.237 4.487 25.784 0.12 40.70 55 ILE A N 8
ATOM 25866 C CA . ILE A 1 4 ? -5.466 3.250 25.785 0.12 39.85 55 ILE A CA 8
ATOM 25867 C C . ILE A 1 4 ? -5.510 2.609 27.154 0.12 40.41 55 ILE A C 8
ATOM 25868 O O . ILE A 1 4 ? -4.696 1.723 27.435 0.12 39.98 55 ILE A O 8
ATOM 25884 N N . GLY A 1 5 ? -6.456 3.050 28.028 0.12 41.62 56 GLY A N 8
ATOM 25885 C CA . GLY A 1 5 ? -6.741 2.360 29.269 0.12 42.30 56 GLY A CA 8
ATOM 25886 C C . GLY A 1 5 ? -5.919 2.852 30.449 0.12 42.41 56 GLY A C 8
ATOM 25887 O O . GLY A 1 5 ? -5.307 3.910 30.430 0.12 42.22 56 GLY A O 8
ATOM 25891 N N . PHE A 1 6 ? -5.921 2.064 31.487 0.12 42.95 57 PHE A N 8
ATOM 25892 C CA . PHE A 1 6 ? -5.330 2.538 32.721 0.12 43.38 57 PHE A CA 8
ATOM 25893 C C . PHE A 1 6 ? -3.814 2.331 32.722 0.12 42.51 57 PHE A C 8
ATOM 25894 O O . PHE A 1 6 ? -3.328 1.321 32.240 0.12 41.88 57 PHE A O 8
ATOM 25911 N N . PRO A 1 7 ? -3.044 3.249 33.288 0.12 42.77 58 PRO A N 8
ATOM 25912 C CA . PRO A 1 7 ? -1.591 3.015 33.390 0.12 42.39 58 PRO A CA 8
ATOM 25913 C C . PRO A 1 7 ? -1.198 1.664 33.989 0.12 42.52 58 PRO A C 8
ATOM 25914 O O . PRO A 1 7 ? -0.177 1.105 33.582 0.12 42.20 58 PRO A O 8
ATOM 25925 N N . SER A 1 8 ? -1.989 1.101 34.911 0.12 43.24 59 SER A N 8
ATOM 25926 C CA . SER A 1 8 ? -1.667 -0.191 35.498 0.12 43.65 59 SER A CA 8
ATOM 25927 C C . SER A 1 8 ? -1.550 -1.295 34.461 0.12 43.27 59 SER A C 8
ATOM 25928 O O . SER A 1 8 ? -0.763 -2.232 34.677 0.12 43.78 59 SER A O 8
ATOM 25936 N N . GLN A 1 9 ? -2.294 -1.191 33.342 0.12 42.57 60 GLN A N 8
ATOM 25937 C CA . GLN A 1 9 ? -2.283 -2.119 32.204 0.12 42.29 60 GLN A CA 8
ATOM 25938 C C . GLN A 1 9 ? -0.971 -2.078 31.418 0.12 41.61 60 GLN A C 8
ATOM 25939 O O . GLN A 1 9 ? -0.987 -2.363 30.215 0.12 41.19 60 GLN A O 8
ATOM 25953 N N . TYR A 1 10 ? 0.149 -1.687 32.037 0.12 41.74 61 TYR A N 8
ATOM 25954 C CA . TYR A 1 10 ? 1.419 -1.638 31.344 0.12 41.49 61 TYR A CA 8
ATOM 25955 C C . TYR A 1 10 ? 2.502 -2.024 32.327 0.12 42.50 61 TYR A C 8
ATOM 25956 O O . TYR A 1 10 ? 2.393 -1.728 33.507 0.12 42.93 61 TYR A O 8
ATOM 25974 N N . ALA A 1 11 ? 3.494 -2.744 31.852 0.12 43.10 62 ALA A N 8
ATOM 25975 C CA . ALA A 1 11 ? 4.670 -3.053 32.621 0.12 44.38 62 ALA A CA 8
ATOM 25976 C C . ALA A 1 11 ? 5.839 -2.155 32.200 0.12 44.55 62 ALA A C 8
ATOM 25977 O O . ALA A 1 11 ? 5.800 -1.434 31.202 0.12 43.66 62 ALA A O 8
ATOM 25984 N N . SER A 1 12 ? 6.888 -2.167 32.989 0.12 45.98 63 SER A N 8
ATOM 25985 C CA . SER A 1 12 ? 8.065 -1.457 32.544 0.12 46.66 63 SER A CA 8
ATOM 25986 C C . SER A 1 12 ? 8.511 -2.045 31.214 0.12 46.70 63 SER A C 8
ATOM 25987 O O . SER A 1 12 ? 8.359 -3.243 30.957 0.12 47.04 63 SER A O 8
ATOM 25995 N N . GLY A 1 13 ? 9.069 -1.188 30.376 0.12 46.55 64 GLY A N 8
ATOM 25996 C CA . GLY A 1 13 ? 9.506 -1.618 29.071 0.12 46.60 64 GLY A CA 8
ATOM 25997 C C . GLY A 1 13 ? 8.518 -1.234 27.983 0.12 44.70 64 GLY A C 8
ATOM 25998 O O . GLY A 1 13 ? 7.820 -0.231 28.086 0.12 43.67 64 GLY A O 8
ATOM 26002 N N . VAL A 1 14 ? 8.472 -2.042 26.938 0.12 44.44 65 VAL A N 8
ATOM 26003 C CA . VAL A 1 14 ? 7.800 -1.706 25.684 0.12 43.00 65 VAL A CA 8
ATOM 26004 C C . VAL A 1 14 ? 6.561 -2.566 25.542 0.12 42.01 65 VAL A C 8
ATOM 26005 O O . VAL A 1 14 ? 6.638 -3.796 25.581 0.12 42.71 65 VAL A O 8
ATOM 26018 N N . SER A 1 15 ? 5.432 -1.929 25.343 0.12 40.71 66 SER A N 8
ATOM 26019 C CA . SER A 1 15 ? 4.190 -2.634 25.086 0.12 40.03 66 SER A CA 8
ATOM 26020 C C . SER A 1 15 ? 3.802 -2.443 23.631 0.12 39.17 66 SER A C 8
ATOM 26021 O O . SER A 1 15 ? 3.754 -1.316 23.144 0.12 38.54 66 SER A O 8
ATOM 26029 N N . GLU A 1 16 ? 3.504 -3.551 22.959 0.12 39.29 67 GLU A N 8
ATOM 26030 C CA . GLU A 1 16 ? 2.893 -3.550 21.638 0.12 38.59 67 GLU A CA 8
ATOM 26031 C C . GLU A 1 16 ? 1.381 -3.709 21.690 0.12 38.14 67 GLU A C 8
ATOM 26032 O O . GLU A 1 16 ? 0.773 -4.080 20.679 0.12 37.90 67 GLU A O 8
ATOM 26044 N N . LYS A 1 17 ? 0.749 -3.422 22.833 0.12 38.25 68 LYS A N 8
ATOM 26045 C CA . LYS A 1 17 ? -0.674 -3.731 22.944 0.12 38.29 68 LYS A CA 8
ATOM 26046 C C . LYS A 1 17 ? -1.490 -3.034 21.876 0.12 37.62 68 LYS A C 8
ATOM 26047 O O . LYS A 1 17 ? -2.573 -3.508 21.524 0.12 37.88 68 LYS A O 8
ATOM 26066 N N . PHE A 1 18 ? -1.007 -1.908 21.357 0.12 36.99 69 PHE A N 8
ATOM 26067 C CA . PHE A 1 18 ? -1.756 -1.108 20.399 0.12 36.54 69 PHE A CA 8
ATOM 26068 C C . PHE A 1 18 ? -0.947 -0.807 19.150 0.12 36.03 69 PHE A C 8
ATOM 26069 O O . PHE A 1 18 ? -1.213 0.166 18.445 0.12 35.71 69 PHE A O 8
ATOM 26086 N N . LYS A 1 19 ? 0.037 -1.636 18.845 0.12 36.18 70 LYS A N 8
ATOM 26087 C CA . LYS A 1 19 ? 0.834 -1.367 17.650 0.12 35.92 70 LYS A CA 8
ATOM 26088 C C . LYS A 1 19 ? -0.001 -1.611 16.396 0.12 35.61 70 LYS A C 8
ATOM 26089 O O . LYS A 1 19 ? -0.088 -0.744 15.528 0.12 35.23 70 LYS A O 8
ATOM 26108 N N . LYS A 1 20 ? -0.657 -2.766 16.308 0.12 35.99 71 LYS A N 8
ATOM 26109 C CA . LYS A 1 20 ? -1.506 -3.045 15.152 0.12 35.96 71 LYS A CA 8
ATOM 26110 C C . LYS A 1 20 ? -2.598 -1.994 14.970 0.12 35.74 71 LYS A C 8
ATOM 26111 O O . LYS A 1 20 ? -2.912 -1.612 13.843 0.12 35.51 71 LYS A O 8
ATOM 26130 N N . GLN A 1 21 ? -3.135 -1.470 16.070 0.12 35.99 72 GLN A N 8
ATOM 26131 C CA . GLN A 1 21 ? -4.375 -0.726 16.016 0.12 36.32 72 GLN A CA 8
ATOM 26132 C C . GLN A 1 21 ? -4.151 0.769 15.876 0.12 35.97 72 GLN A C 8
ATOM 26133 O O . GLN A 1 21 ? -4.886 1.432 15.140 0.12 36.23 72 GLN A O 8
ATOM 26147 N N . PHE A 1 22 ? -3.168 1.325 16.595 0.12 35.68 73 PHE A N 8
ATOM 26148 C CA . PHE A 1 22 ? -2.894 2.756 16.555 0.12 35.68 73 PHE A CA 8
ATOM 26149 C C . PHE A 1 22 ? -1.469 3.072 16.131 0.12 35.33 73 PHE A C 8
ATOM 26150 O O . PHE A 1 22 ? -1.077 4.242 16.180 0.12 35.57 73 PHE A O 8
ATOM 26167 N N . ARG A 1 23 ? -0.684 2.074 15.724 0.12 35.07 74 ARG A N 8
ATOM 26168 C CA . ARG A 1 23 ? 0.691 2.283 15.252 0.12 35.09 74 ARG A CA 8
ATOM 26169 C C . ARG A 1 23 ? 1.538 3.004 16.299 0.12 35.53 74 ARG A C 8
ATOM 26170 O O . ARG A 1 23 ? 2.271 3.942 15.982 0.12 35.92 74 ARG A O 8
ATOM 26191 N N . ILE A 1 24 ? 1.420 2.571 17.559 0.12 35.70 75 ILE A N 8
ATOM 26192 C CA . ILE A 1 24 ? 2.136 3.166 18.668 0.12 36.27 75 ILE A CA 8
ATOM 26193 C C . ILE A 1 24 ? 2.763 2.049 19.490 0.12 36.59 75 ILE A C 8
ATOM 26194 O O . ILE A 1 24 ? 2.316 0.899 19.475 0.12 36.40 75 ILE A O 8
ATOM 26210 N N . TRP A 1 25 ? 3.843 2.407 20.182 0.12 37.35 76 TRP A N 8
ATOM 26211 C CA . TRP A 1 25 ? 4.360 1.646 21.292 0.12 37.97 76 TRP A CA 8
ATOM 26212 C C . TRP A 1 25 ? 4.120 2.443 22.560 0.12 38.28 76 TRP A C 8
ATOM 26213 O O . TRP A 1 25 ? 4.132 3.675 22.540 0.12 38.53 76 TRP A O 8
ATOM 26234 N N . ILE A 1 26 ? 3.924 1.736 23.665 0.12 38.43 77 ILE A N 8
ATOM 26235 C CA . ILE A 1 26 ? 3.579 2.331 24.942 0.12 38.86 77 ILE A CA 8
ATOM 26236 C C . ILE A 1 26 ? 4.661 1.939 25.926 0.12 39.89 77 ILE A C 8
ATOM 26237 O O . ILE A 1 26 ? 4.776 0.761 26.280 0.12 40.13 77 ILE A O 8
ATOM 26253 N N . VAL A 1 27 ? 5.464 2.915 26.358 0.12 40.77 78 VAL A N 8
ATOM 26254 C CA . VAL A 1 27 ? 6.731 2.660 27.006 0.12 42.13 78 VAL A CA 8
ATOM 26255 C C . VAL A 1 27 ? 6.701 3.173 28.434 0.12 42.81 78 VAL A C 8
ATOM 26256 O O . VAL A 1 27 ? 6.313 4.313 28.685 0.12 42.86 78 VAL A O 8
ATOM 26269 N N . LYS A 1 28 ? 7.167 2.359 29.362 0.12 43.52 79 LYS A N 8
ATOM 26270 C CA . LYS A 1 28 ? 7.396 2.788 30.736 0.12 44.56 79 LYS A CA 8
ATOM 26271 C C . LYS A 1 28 ? 8.901 2.755 30.992 0.12 46.34 79 LYS A C 8
ATOM 26272 O O . LYS A 1 28 ? 9.490 1.675 31.031 0.12 46.92 79 LYS A O 8
ATOM 26291 N N . GLU A 1 29 ? 9.517 3.942 31.066 0.12 47.50 80 GLU A N 8
ATOM 26292 C CA . GLU A 1 29 ? 10.959 4.141 31.226 0.12 49.66 80 GLU A CA 8
ATOM 26293 C C . GLU A 1 29 ? 11.158 4.708 32.612 0.12 50.79 80 GLU A C 8
ATOM 26294 O O . GLU A 1 29 ? 10.826 5.872 32.847 0.12 50.59 80 GLU A O 8
ATOM 26306 N N . ASP A 1 30 ? 11.653 3.881 33.533 0.12 52.15 81 ASP A N 8
ATOM 26307 C CA . ASP A 1 30 ? 11.594 4.229 34.947 0.12 53.39 81 ASP A CA 8
ATOM 26308 C C . ASP A 1 30 ? 10.215 4.862 35.135 0.12 51.76 81 ASP A C 8
ATOM 26309 O O . ASP A 1 30 ? 9.322 4.602 34.321 0.12 50.28 81 ASP A O 8
ATOM 26318 N N . ASP A 1 31 ? 10.031 5.746 36.114 0.12 52.22 82 ASP A N 8
ATOM 26319 C CA . ASP A 1 31 ? 8.696 6.193 36.496 0.12 51.17 82 ASP A CA 8
ATOM 26320 C C . ASP A 1 31 ? 8.054 7.179 35.529 0.12 49.73 82 ASP A C 8
ATOM 26321 O O . ASP A 1 31 ? 7.471 8.164 35.988 0.12 49.17 82 ASP A O 8
ATOM 26330 N N . THR A 1 32 ? 8.090 6.930 34.226 0.12 49.21 83 THR A N 8
ATOM 26331 C CA . THR A 1 32 ? 7.193 7.639 33.341 0.12 48.19 83 THR A CA 8
ATOM 26332 C C . THR A 1 32 ? 6.727 6.741 32.198 0.12 46.43 83 THR A C 8
ATOM 26333 O O . THR A 1 32 ? 7.469 5.939 31.616 0.12 46.29 83 THR A O 8
ATOM 26344 N N . LEU A 1 33 ? 5.468 6.917 31.878 0.12 45.36 84 LEU A N 8
ATOM 26345 C CA . LEU A 1 33 ? 4.862 6.343 30.692 0.12 43.88 84 LEU A CA 8
ATOM 26346 C C . LEU A 1 33 ? 4.824 7.396 29.595 0.12 43.71 84 LEU A C 8
ATOM 26347 O O . LEU A 1 33 ? 4.442 8.541 29.842 0.12 44.39 84 LEU A O 8
ATOM 26363 N N . TYR A 1 34 ? 5.257 7.016 28.393 0.12 43.01 85 TYR A N 8
ATOM 26364 C CA . TYR A 1 34 ? 5.097 7.864 27.216 0.12 42.88 85 TYR A CA 8
ATOM 26365 C C . TYR A 1 34 ? 4.785 7.018 25.978 0.12 41.54 85 TYR A C 8
ATOM 26366 O O . TYR A 1 34 ? 5.051 5.816 25.944 0.12 41.00 85 TYR A O 8
ATOM 26384 N N . VAL A 1 35 ? 4.262 7.667 24.932 0.12 41.19 86 VAL A N 8
ATOM 26385 C CA . VAL A 1 35 ? 3.614 6.960 23.808 0.12 39.99 86 VAL A CA 8
ATOM 26386 C C . VAL A 1 35 ? 4.311 7.341 22.514 0.12 40.28 86 VAL A C 8
ATOM 26387 O O . VAL A 1 35 ? 4.076 8.435 21.977 0.12 40.99 86 VAL A O 8
ATOM 26400 N N . ILE A 1 36 ? 5.108 6.411 21.973 0.12 39.98 87 ILE A N 8
ATOM 26401 C CA . ILE A 1 36 ? 5.955 6.658 20.806 0.12 40.39 87 ILE A CA 8
ATOM 26402 C C . ILE A 1 36 ? 5.237 6.258 19.504 0.12 39.23 87 ILE A C 8
ATOM 26403 O O . ILE A 1 36 ? 4.777 5.119 19.363 0.12 38.31 87 ILE A O 8
ATOM 26419 N N . GLU A 1 37 ? 5.228 7.170 18.524 0.12 39.47 88 GLU A N 8
ATOM 26420 C CA . GLU A 1 37 ? 4.775 6.875 17.159 0.12 38.62 88 GLU A CA 8
ATOM 26421 C C . GLU A 1 37 ? 5.639 5.802 16.532 0.12 38.58 88 GLU A C 8
ATOM 26422 O O . GLU A 1 37 ? 6.852 5.850 16.626 0.12 39.68 88 GLU A O 8
ATOM 26434 N N . ALA A 1 38 ? 5.035 4.813 15.906 0.12 37.62 89 ALA A N 8
ATOM 26435 C CA . ALA A 1 38 ? 5.827 3.777 15.247 0.12 37.80 89 ALA A CA 8
ATOM 26436 C C . ALA A 1 38 ? 6.069 4.181 13.784 0.12 37.81 89 ALA A C 8
ATOM 26437 O O . ALA A 1 38 ? 5.711 3.476 12.837 0.12 37.12 89 ALA A O 8
ATOM 26444 N N . LYS A 1 39 ? 6.692 5.354 13.619 0.12 38.85 90 LYS A N 8
ATOM 26445 C CA . LYS A 1 39 ? 6.946 5.933 12.306 0.12 39.06 90 LYS A CA 8
ATOM 26446 C C . LYS A 1 39 ? 8.422 6.301 12.208 0.12 40.78 90 LYS A C 8
ATOM 26447 O O . LYS A 1 39 ? 8.876 7.308 12.758 0.12 41.82 90 LYS A O 8
ATOM 26466 N N . CYS A 1 40 ? 9.147 5.462 11.493 0.12 41.32 91 CYS A N 8
ATOM 26467 C CA . CYS A 1 40 ? 10.526 5.723 11.139 0.12 43.36 91 CYS A CA 8
ATOM 26468 C C . CYS A 1 40 ? 10.721 7.140 10.618 0.12 44.37 91 CYS A C 8
ATOM 26469 O O . CYS A 1 40 ? 10.106 7.564 9.644 0.12 43.65 91 CYS A O 8
ATOM 26476 N N . THR A 1 41 ? 11.571 7.873 11.307 0.12 46.31 92 THR A N 8
ATOM 26477 C CA . THR A 1 41 ? 11.817 9.267 11.035 0.12 47.66 92 THR A CA 8
ATOM 26478 C C . THR A 1 41 ? 12.685 9.449 9.797 0.12 49.26 92 THR A C 8
ATOM 26479 O O . THR A 1 41 ? 13.042 10.588 9.462 0.12 50.77 92 THR A O 8
ATOM 26490 N N . HIS A 1 42 ? 13.080 8.344 9.154 0.12 49.26 93 HIS A N 8
ATOM 26491 C CA . HIS A 1 42 ? 13.831 8.405 7.909 0.12 50.69 93 HIS A CA 8
ATOM 26492 C C . HIS A 1 42 ? 12.932 8.784 6.733 0.12 49.08 93 HIS A C 8
ATOM 26493 O O . HIS A 1 42 ? 12.794 9.963 6.396 0.12 49.68 93 HIS A O 8
ATOM 26507 N N . LEU A 1 43 ? 12.338 7.786 6.084 0.12 47.18 94 LEU A N 8
ATOM 26508 C CA . LEU A 1 43 ? 11.297 8.047 5.100 0.12 45.76 94 LEU A CA 8
ATOM 26509 C C . LEU A 1 43 ? 9.973 7.336 5.433 0.12 43.38 94 LEU A C 8
ATOM 26510 O O . LEU A 1 43 ? 9.203 7.008 4.527 0.12 42.29 94 LEU A O 8
ATOM 26526 N N . GLY A 1 44 ? 9.679 7.074 6.700 0.12 42.72 95 GLY A N 8
ATOM 26527 C CA . GLY A 1 44 ? 8.281 6.861 7.079 0.12 40.89 95 GLY A CA 8
ATOM 26528 C C . GLY A 1 44 ? 7.803 5.431 7.178 0.12 39.70 95 GLY A C 8
ATOM 26529 O O . GLY A 1 44 ? 6.596 5.225 7.291 0.12 38.41 95 GLY A O 8
ATOM 26533 N N . CYS A 1 45 ? 8.690 4.436 7.136 0.12 40.39 96 CYS A N 8
ATOM 26534 C CA . CYS A 1 45 ? 8.226 3.083 7.374 0.12 39.67 96 CYS A CA 8
ATOM 26535 C C . CYS A 1 45 ? 7.701 2.939 8.808 0.12 39.20 96 CYS A C 8
ATOM 26536 O O . CYS A 1 45 ? 7.618 3.897 9.586 0.12 39.73 96 CYS A O 8
ATOM 26543 N N . THR A 1 46 ? 7.276 1.735 9.139 0.12 38.48 97 THR A N 8
ATOM 26544 C CA . THR A 1 46 ? 6.828 1.478 10.488 0.12 38.16 97 THR A CA 8
ATOM 26545 C C . THR A 1 46 ? 7.734 0.389 11.031 0.12 39.43 97 THR A C 8
ATOM 26546 O O . THR A 1 46 ? 7.733 -0.726 10.486 0.12 39.77 97 THR A O 8
ATOM 26557 N N . PRO A 1 47 ? 8.557 0.662 12.090 0.12 40.37 98 PRO A N 8
ATOM 26558 C CA . PRO A 1 47 ? 9.542 -0.331 12.499 0.12 41.87 98 PRO A CA 8
ATOM 26559 C C . PRO A 1 47 ? 8.962 -1.446 13.366 0.12 41.44 98 PRO A C 8
ATOM 26560 O O . PRO A 1 47 ? 7.759 -1.523 13.605 0.12 40.02 98 PRO A O 8
ATOM 26571 N N . ASN A 1 48 ? 9.839 -2.332 13.832 0.12 43.03 99 ASN A N 8
ATOM 26572 C CA . ASN A 1 48 ? 9.481 -3.549 14.537 0.12 43.21 99 ASN A CA 8
ATOM 26573 C C . ASN A 1 48 ? 10.219 -3.596 15.866 0.12 44.43 99 ASN A C 8
ATOM 26574 O O . ASN A 1 48 ? 11.442 -3.608 15.880 0.12 46.02 99 ASN A O 8
ATOM 26585 N N . TRP A 1 49 ? 9.471 -3.624 16.964 0.12 43.89 100 TRP A N 8
ATOM 26586 C CA . TRP A 1 49 ? 10.008 -3.953 18.277 0.12 45.14 100 TRP A CA 8
ATOM 26587 C C . TRP A 1 49 ? 10.597 -5.357 18.329 0.12 47.12 100 TRP A C 8
ATOM 26588 O O . TRP A 1 49 ? 9.904 -6.333 18.076 0.12 46.97 100 TRP A O 8
ATOM 26609 N N . LEU A 1 50 ? 11.841 -5.465 18.770 0.12 49.30 101 LEU A N 8
ATOM 26610 C CA . LEU A 1 50 ? 12.501 -6.759 18.955 0.12 51.75 101 LEU A CA 8
ATOM 26611 C C . LEU A 1 50 ? 13.142 -6.791 20.353 0.12 52.92 101 LEU A C 8
ATOM 26612 O O . LEU A 1 50 ? 14.302 -6.411 20.570 0.12 54.56 101 LEU A O 8
ATOM 26628 N N . ALA A 1 51 ? 12.353 -7.284 21.301 0.12 52.21 102 ALA A N 8
ATOM 26629 C CA . ALA A 1 51 ? 12.723 -7.136 22.700 0.12 53.02 102 ALA A CA 8
ATOM 26630 C C . ALA A 1 51 ? 14.114 -7.692 22.979 0.12 56.25 102 ALA A C 8
ATOM 26631 O O . ALA A 1 51 ? 14.848 -7.122 23.791 0.12 57.42 102 ALA A O 8
ATOM 26638 N N . SER A 1 52 ? 14.511 -8.767 22.299 0.12 58.02 103 SER A N 8
ATOM 26639 C CA . SER A 1 52 ? 15.708 -9.479 22.738 0.12 61.55 103 SER A CA 8
ATOM 26640 C C . SER A 1 52 ? 16.963 -8.702 22.405 0.12 62.94 103 SER A C 8
ATOM 26641 O O . SER A 1 52 ? 18.039 -9.002 22.919 0.12 65.55 103 SER A O 8
ATOM 26649 N N . GLU A 1 53 ? 16.848 -7.689 21.586 0.12 61.57 104 GLU A N 8
ATOM 26650 C CA . GLU A 1 53 ? 18.001 -6.912 21.183 0.12 63.13 104 GLU A CA 8
ATOM 26651 C C . GLU A 1 53 ? 17.928 -5.506 21.695 0.12 61.69 104 GLU A C 8
ATOM 26652 O O . GLU A 1 53 ? 18.747 -4.681 21.302 0.12 63.19 104 GLU A O 8
ATOM 26664 N N . GLY A 1 54 ? 16.923 -5.204 22.501 0.12 59.16 105 GLY A N 8
ATOM 26665 C CA . GLY A 1 54 ? 16.749 -3.857 22.989 0.12 57.95 105 GLY A CA 8
ATOM 26666 C C . GLY A 1 54 ? 16.461 -2.796 21.946 0.12 56.74 105 GLY A C 8
ATOM 26667 O O . GLY A 1 54 ? 16.866 -1.653 22.154 0.12 57.25 105 GLY A O 8
ATOM 26671 N N . LYS A 1 55 ? 15.765 -3.102 20.842 0.12 55.29 106 LYS A N 8
ATOM 26672 C CA . LYS A 1 55 ? 15.457 -1.977 19.961 0.12 54.21 106 LYS A CA 8
ATOM 26673 C C . LYS A 1 55 ? 14.340 -2.205 18.937 0.12 51.60 106 LYS A C 8
ATOM 26674 O O . LYS A 1 55 ? 13.918 -3.328 18.627 0.12 51.14 106 LYS A O 8
ATOM 26693 N N . PHE A 1 56 ? 13.873 -1.078 18.432 0.12 50.09 107 PHE A N 8
ATOM 26694 C CA . PHE A 1 56 ? 12.963 -1.018 17.304 0.12 48.22 107 PHE A CA 8
ATOM 26695 C C . PHE A 1 56 ? 13.753 -0.908 16.016 0.12 49.65 107 PHE A C 8
ATOM 26696 O O . PHE A 1 56 ? 14.325 0.151 15.769 0.12 51.34 107 PHE A O 8
ATOM 26713 N N . LYS A 1 57 ? 13.815 -1.969 15.198 0.12 49.25 108 LYS A N 8
ATOM 26714 C CA . LYS A 1 57 ? 14.637 -1.862 13.990 0.12 50.57 108 LYS A CA 8
ATOM 26715 C C . LYS A 1 57 ? 13.733 -1.767 12.755 0.12 48.66 108 LYS A C 8
ATOM 26716 O O . LYS A 1 57 ? 13.001 -2.708 12.396 0.12 47.32 108 LYS A O 8
ATOM 26735 N N . CYS A 1 58 ? 13.714 -0.539 12.184 0.12 48.77 109 CYS A N 8
ATOM 26736 C CA . CYS A 1 58 ? 13.045 -0.264 10.913 0.12 47.26 109 CYS A CA 8
ATOM 26737 C C . CYS A 1 58 ? 13.673 -1.096 9.818 0.12 48.47 109 CYS A C 8
ATOM 26738 O O . CYS A 1 58 ? 14.870 -0.974 9.566 0.12 50.84 109 CYS A O 8
ATOM 26745 N N . PRO A 1 59 ? 12.897 -1.882 9.086 0.12 47.17 110 PRO A N 8
ATOM 26746 C CA . PRO A 1 59 ? 13.509 -2.805 8.150 0.12 48.50 110 PRO A CA 8
ATOM 26747 C C . PRO A 1 59 ? 13.781 -2.203 6.771 0.12 48.74 110 PRO A C 8
ATOM 26748 O O . PRO A 1 59 ? 14.270 -2.920 5.897 0.12 49.98 110 PRO A O 8
ATOM 26759 N N . CYS A 1 60 ? 13.506 -0.920 6.537 0.12 47.81 111 CYS A N 8
ATOM 26760 C CA . CYS A 1 60 ? 13.418 -0.495 5.146 0.12 47.93 111 CYS A CA 8
ATOM 26761 C C . CYS A 1 60 ? 14.789 -0.465 4.521 0.12 50.62 111 CYS A C 8
ATOM 26762 O O . CYS A 1 60 ? 15.086 -1.244 3.617 0.12 51.94 111 CYS A O 8
ATOM 26769 N N . HIS A 1 61 ? 15.607 0.422 4.999 0.12 51.72 112 HIS A N 8
ATOM 26770 C CA . HIS A 1 61 ? 17.033 0.296 4.801 0.12 54.80 112 HIS A CA 8
ATOM 26771 C C . HIS A 1 61 ? 17.743 -0.083 6.100 0.12 56.65 112 HIS A C 8
ATOM 26772 O O . HIS A 1 61 ? 18.976 0.035 6.185 0.12 59.39 112 HIS A O 8
ATOM 26786 N N . GLY A 1 62 ? 17.002 -0.526 7.096 0.12 55.45 113 GLY A N 8
ATOM 26787 C CA . GLY A 1 62 ? 17.568 -0.949 8.357 0.12 57.47 113 GLY A CA 8
ATOM 26788 C C . GLY A 1 62 ? 17.798 0.152 9.357 0.12 57.71 113 GLY A C 8
ATOM 26789 O O . GLY A 1 62 ? 18.930 0.527 9.547 0.12 60.03 113 GLY A O 8
ATOM 26793 N N . SER A 1 63 ? 16.771 0.714 9.980 0.12 55.59 114 SER A N 8
ATOM 26794 C CA . SER A 1 63 ? 17.040 1.627 11.069 0.12 55.99 114 SER A CA 8
ATOM 26795 C C . SER A 1 63 ? 16.648 0.980 12.399 0.12 55.37 114 SER A C 8
ATOM 26796 O O . SER A 1 63 ? 16.171 -0.153 12.448 0.12 53.40 114 SER A O 8
ATOM 26804 N N . GLY A 1 64 ? 16.911 1.676 13.476 0.12 57.32 115 GLY A N 8
ATOM 26805 C CA . GLY A 1 64 ? 17.207 1.040 14.747 0.12 57.28 115 GLY A CA 8
ATOM 26806 C C . GLY A 1 64 ? 17.266 2.081 15.842 0.12 56.84 115 GLY A C 8
ATOM 26807 O O . GLY A 1 64 ? 18.110 2.992 15.799 0.12 58.45 115 GLY A O 8
ATOM 26811 N N . PHE A 1 65 ? 16.360 1.943 16.815 0.12 54.90 116 PHE A N 8
ATOM 26812 C CA . PHE A 1 65 ? 16.210 2.935 17.856 0.12 54.38 116 PHE A CA 8
ATOM 26813 C C . PHE A 1 65 ? 16.179 2.234 19.212 0.12 54.56 116 PHE A C 8
ATOM 26814 O O . PHE A 1 65 ? 15.526 1.196 19.377 0.12 53.48 116 PHE A O 8
ATOM 26831 N N . THR A 1 66 ? 16.897 2.783 20.181 0.12 55.94 117 THR A N 8
ATOM 26832 C CA . THR A 1 66 ? 16.830 2.225 21.509 0.12 56.14 117 THR A CA 8
ATOM 26833 C C . THR A 1 66 ? 15.366 2.188 21.991 0.12 53.14 117 THR A C 8
ATOM 26834 O O . THR A 1 66 ? 14.447 2.648 21.294 0.12 51.16 117 THR A O 8
ATOM 26845 N N . PRO A 1 67 ? 15.117 1.579 23.158 0.12 52.95 118 PRO A N 8
ATOM 26846 C CA . PRO A 1 67 ? 13.732 1.461 23.655 0.12 50.39 118 PRO A CA 8
ATOM 26847 C C . PRO A 1 67 ? 13.168 2.750 24.153 0.12 49.47 118 PRO A C 8
ATOM 26848 O O . PRO A 1 67 ? 12.139 2.730 24.817 0.12 47.54 118 PRO A O 8
ATOM 26859 N N . ASP A 1 68 ? 13.805 3.865 23.874 0.12 51.08 119 ASP A N 8
ATOM 26860 C CA . ASP A 1 68 ? 13.286 5.179 24.186 0.12 50.61 119 ASP A CA 8
ATOM 26861 C C . ASP A 1 68 ? 13.097 5.992 22.927 0.12 49.94 119 ASP A C 8
ATOM 26862 O O . ASP A 1 68 ? 12.665 7.144 22.986 0.12 49.68 119 ASP A O 8
ATOM 26871 N N . GLY A 1 69 ? 13.402 5.412 21.786 0.12 49.83 120 GLY A N 8
ATOM 26872 C CA . GLY A 1 69 ? 13.162 6.074 20.543 0.12 49.27 120 GLY A CA 8
ATOM 26873 C C . GLY A 1 69 ? 14.400 6.659 19.890 0.12 51.70 120 GLY A C 8
ATOM 26874 O O . GLY A 1 69 ? 14.371 6.894 18.673 0.12 51.58 120 GLY A O 8
ATOM 26878 N N . ILE A 1 70 ? 15.468 6.889 20.669 0.12 54.11 121 ILE A N 8
ATOM 26879 C CA . ILE A 1 70 ? 16.751 7.362 20.140 0.12 56.93 121 ILE A CA 8
ATOM 26880 C C . ILE A 1 70 ? 17.216 6.464 19.008 0.12 57.58 121 ILE A C 8
ATOM 26881 O O . ILE A 1 70 ? 17.247 5.237 19.136 0.12 57.59 121 ILE A O 8
ATOM 26897 N N . ASN A 1 71 ? 17.603 7.075 17.902 0.12 58.45 122 ASN A N 8
ATOM 26898 C CA . ASN A 1 71 ? 18.085 6.340 16.736 0.12 59.33 122 ASN A CA 8
ATOM 26899 C C . ASN A 1 71 ? 19.588 6.108 16.844 0.12 63.03 122 ASN A C 8
ATOM 26900 O O . ASN A 1 71 ? 20.346 7.039 17.142 0.12 65.49 122 ASN A O 8
ATOM 26911 N N . ILE A 1 72 ? 20.022 4.885 16.560 0.12 63.78 123 ILE A N 8
ATOM 26912 C CA . ILE A 1 72 ? 21.415 4.519 16.740 0.12 67.57 123 ILE A CA 8
ATOM 26913 C C . ILE A 1 72 ? 21.998 3.802 15.536 0.12 69.35 123 ILE A C 8
ATOM 26914 O O . ILE A 1 72 ? 23.205 3.882 15.325 0.12 73.16 123 ILE A O 8
ATOM 26930 N N . GLU A 1 73 ? 21.208 3.126 14.719 0.12 67.03 124 GLU A N 8
ATOM 26931 C CA . GLU A 1 73 ? 21.747 2.409 13.571 0.12 68.73 124 GLU A CA 8
ATOM 26932 C C . GLU A 1 73 ? 20.845 2.572 12.341 0.12 65.91 124 GLU A C 8
ATOM 26933 O O . GLU A 1 73 ? 19.681 3.002 12.419 0.12 62.73 124 GLU A O 8
ATOM 26945 N N . GLY A 1 74 ? 21.429 2.215 11.187 0.12 67.45 125 GLY A N 8
ATOM 26946 C CA . GLY A 1 74 ? 20.810 2.412 9.907 0.12 65.48 125 GLY A CA 8
ATOM 26947 C C . GLY A 1 74 ? 20.790 3.854 9.472 0.12 65.26 125 GLY A C 8
ATOM 26948 O O . GLY A 1 74 ? 21.349 4.745 10.139 0.12 67.06 125 GLY A O 8
ATOM 26952 N N . PRO A 1 75 ? 20.087 4.110 8.355 0.12 63.17 126 PRO A N 8
ATOM 26953 C CA . PRO A 1 75 ? 19.987 5.477 7.814 0.12 63.14 126 PRO A CA 8
ATOM 26954 C C . PRO A 1 75 ? 19.292 6.487 8.683 0.12 61.42 126 PRO A C 8
ATOM 26955 O O . PRO A 1 75 ? 19.550 7.681 8.496 0.12 62.48 126 PRO A O 8
ATOM 26966 N N . ALA A 1 76 ? 18.415 6.067 9.602 0.12 59.10 127 ALA A N 8
ATOM 26967 C CA . ALA A 1 76 ? 17.441 6.977 10.188 0.12 57.44 127 ALA A CA 8
ATOM 26968 C C . ALA A 1 76 ? 18.153 8.073 10.984 0.12 60.12 127 ALA A C 8
ATOM 26969 O O . ALA A 1 76 ? 19.122 7.789 11.712 0.12 62.42 127 ALA A O 8
ATOM 26976 N N . PRO A 1 77 ? 17.703 9.321 10.887 0.12 60.16 128 PRO A N 8
ATOM 26977 C CA . PRO A 1 77 ? 18.535 10.442 11.328 0.12 63.23 128 PRO A CA 8
ATOM 26978 C C . PRO A 1 77 ? 18.117 11.042 12.644 0.12 62.78 128 PRO A C 8
ATOM 26979 O O . PRO A 1 77 ? 18.775 11.956 13.134 0.12 65.48 128 PRO A O 8
ATOM 26990 N N . ARG A 1 78 ? 17.010 10.587 13.206 0.12 59.60 129 ARG A N 8
ATOM 26991 C CA . ARG A 1 78 ? 16.488 11.186 14.421 0.12 58.89 129 ARG A CA 8
ATOM 26992 C C . ARG A 1 78 ? 15.626 10.192 15.184 0.12 56.34 129 ARG A C 8
ATOM 26993 O O . ARG A 1 78 ? 15.206 9.167 14.636 0.12 54.67 129 ARG A O 8
ATOM 27014 N N . PRO A 1 79 ? 15.404 10.441 16.478 0.12 56.17 130 PRO A N 8
ATOM 27015 C CA . PRO A 1 79 ? 14.467 9.632 17.271 0.12 53.75 130 PRO A CA 8
ATOM 27016 C C . PRO A 1 79 ? 13.045 9.666 16.757 0.12 50.90 130 PRO A C 8
ATOM 27017 O O . PRO A 1 79 ? 12.555 10.701 16.285 0.12 50.64 130 PRO A O 8
ATOM 27028 N N . LEU A 1 80 ? 12.361 8.527 16.963 0.12 48.99 131 LEU A N 8
ATOM 27029 C CA . LEU A 1 80 ? 10.923 8.408 16.761 0.12 46.54 131 LEU A CA 8
ATOM 27030 C C . LEU A 1 80 ? 10.210 9.438 17.614 0.12 46.33 131 LEU A C 8
ATOM 27031 O O . LEU A 1 80 ? 10.671 9.786 18.692 0.12 47.42 131 LEU A O 8
ATOM 27047 N N . GLU A 1 81 ? 9.125 9.985 17.097 0.12 45.16 132 GLU A N 8
ATOM 27048 C CA . GLU A 1 81 ? 8.422 11.065 17.765 0.12 45.46 132 GLU A CA 8
ATOM 27049 C C . GLU A 1 81 ? 7.537 10.508 18.884 0.12 44.23 132 GLU A C 8
ATOM 27050 O O . GLU A 1 81 ? 7.323 9.296 18.976 0.12 42.85 132 GLU A O 8
ATOM 27062 N N . ARG A 1 82 ? 7.019 11.417 19.730 0.12 44.94 133 ARG A N 8
ATOM 27063 C CA . ARG A 1 82 ? 6.127 11.081 20.831 0.12 44.08 133 ARG A CA 8
ATOM 27064 C C . ARG A 1 82 ? 4.848 11.914 20.802 0.12 43.90 133 ARG A C 8
ATOM 27065 O O . ARG A 1 82 ? 4.832 13.066 20.356 0.12 45.01 133 ARG A O 8
ATOM 27086 N N . PHE A 1 83 ? 3.783 11.321 21.328 0.12 42.73 134 PHE A N 8
ATOM 27087 C CA . PHE A 1 83 ? 2.464 11.917 21.274 0.12 42.81 134 PHE A CA 8
ATOM 27088 C C . PHE A 1 83 ? 2.039 12.357 22.658 0.12 43.65 134 PHE A C 8
ATOM 27089 O O . PHE A 1 83 ? 2.517 11.840 23.660 0.12 43.39 134 PHE A O 8
ATOM 27106 N N . LYS A 1 84 ? 1.112 13.293 22.715 0.12 44.83 135 LYS A N 8
ATOM 27107 C CA . LYS A 1 84 ? 0.660 13.762 24.013 0.12 45.85 135 LYS A CA 8
ATOM 27108 C C . LYS A 1 84 ? -0.012 12.624 24.782 0.12 44.66 135 LYS A C 8
ATOM 27109 O O . LYS A 1 84 ? -0.467 11.632 24.204 0.12 43.53 135 LYS A O 8
ATOM 27128 N N . VAL A 1 85 ? -0.044 12.761 26.102 0.12 45.09 136 VAL A N 8
ATOM 27129 C CA . VAL A 1 85 ? -0.768 11.850 26.967 0.12 44.41 136 VAL A CA 8
ATOM 27130 C C . VAL A 1 85 ? -1.470 12.681 28.011 0.12 45.94 136 VAL A C 8
ATOM 27131 O O . VAL A 1 85 ? -0.931 13.697 28.461 0.12 47.28 136 VAL A O 8
ATOM 27144 N N . ALA A 1 86 ? -2.664 12.248 28.408 0.12 46.01 137 ALA A N 8
ATOM 27145 C CA . ALA A 1 86 ? -3.237 12.796 29.622 0.12 47.60 137 ALA A CA 8
ATOM 27146 C C . ALA A 1 86 ? -4.367 11.919 30.122 0.12 47.25 137 ALA A C 8
ATOM 27147 O O . ALA A 1 86 ? -5.326 11.624 29.399 0.12 46.35 137 ALA A O 8
ATOM 27154 N N . LEU A 1 87 ? -4.227 11.506 31.383 0.12 48.17 138 LEU A N 8
ATOM 27155 C CA . LEU A 1 87 ? -5.324 10.954 32.183 0.12 48.32 138 LEU A CA 8
ATOM 27156 C C . LEU A 1 87 ? -6.637 11.693 31.948 0.12 49.96 138 LEU A C 8
ATOM 27157 O O . LEU A 1 87 ? -6.712 12.903 32.145 0.12 51.71 138 LEU A O 8
ATOM 27173 N N . GLY A 1 88 ? -7.663 10.960 31.515 0.12 49.70 139 GLY A N 8
ATOM 27174 C CA . GLY A 1 88 ? -9.024 11.422 31.656 0.12 51.62 139 GLY A CA 8
ATOM 27175 C C . GLY A 1 88 ? -9.505 11.320 33.097 0.12 53.30 139 GLY A C 8
ATOM 27176 O O . GLY A 1 88 ? -8.814 10.830 33.992 0.12 52.68 139 GLY A O 8
ATOM 27180 N N . ASP A 1 89 ? -10.718 11.802 33.329 0.12 55.70 140 ASP A N 8
ATOM 27181 C CA . ASP A 1 89 ? -11.226 11.753 34.689 0.12 57.73 140 ASP A CA 8
ATOM 27182 C C . ASP A 1 89 ? -12.027 10.498 34.947 0.12 57.26 140 ASP A C 8
ATOM 27183 O O . ASP A 1 89 ? -12.596 10.358 36.040 0.12 58.67 140 ASP A O 8
ATOM 27192 N N . ASP A 1 90 ? -12.022 9.570 33.980 0.12 55.52 141 ASP A N 8
ATOM 27193 C CA . ASP A 1 90 ? -12.290 8.168 34.232 0.12 54.96 141 ASP A CA 8
ATOM 27194 C C . ASP A 1 90 ? -11.020 7.410 34.558 0.12 52.72 141 ASP A C 8
ATOM 27195 O O . ASP A 1 90 ? -11.075 6.198 34.764 0.12 52.18 141 ASP A O 8
ATOM 27204 N N . GLY A 1 91 ? -9.884 8.115 34.656 0.12 51.73 142 GLY A N 8
ATOM 27205 C CA . GLY A 1 91 ? -8.602 7.515 34.967 0.12 50.12 142 GLY A CA 8
ATOM 27206 C C . GLY A 1 91 ? -7.793 6.994 33.796 0.12 48.05 142 GLY A C 8
ATOM 27207 O O . GLY A 1 91 ? -6.615 6.672 33.976 0.12 46.93 142 GLY A O 8
ATOM 27211 N N . GLN A 1 92 ? -8.361 6.911 32.598 0.12 47.72 143 GLN A N 8
ATOM 27212 C CA . GLN A 1 92 ? -7.651 6.215 31.542 0.12 45.93 143 GLN A CA 8
ATOM 27213 C C . GLN A 1 92 ? -6.856 7.189 30.691 0.12 45.28 143 GLN A C 8
ATOM 27214 O O . GLN A 1 92 ? -7.208 8.359 30.577 0.12 46.35 143 GLN A O 8
ATOM 27228 N N . ILE A 1 93 ? -5.727 6.693 30.161 0.12 43.75 144 ILE A N 8
ATOM 27229 C CA . ILE A 1 93 ? -4.802 7.450 29.319 0.12 43.20 144 ILE A CA 8
ATOM 27230 C C . ILE A 1 93 ? -5.482 7.864 28.016 0.12 43.12 144 ILE A C 8
ATOM 27231 O O . ILE A 1 93 ? -5.951 7.020 27.248 0.12 42.37 144 ILE A O 8
ATOM 27247 N N . ILE A 1 94 ? -5.511 9.163 27.751 0.12 44.03 145 ILE A N 8
ATOM 27248 C CA . ILE A 1 94 ? -5.878 9.693 26.441 0.12 44.11 145 ILE A CA 8
ATOM 27249 C C . ILE A 1 94 ? -4.638 10.142 25.685 0.12 43.31 145 ILE A C 8
ATOM 27250 O O . ILE A 1 94 ? -3.961 11.086 26.109 0.12 43.86 145 ILE A O 8
ATOM 27266 N N . VAL A 1 95 ? -4.392 9.506 24.535 0.12 42.19 146 VAL A N 8
ATOM 27267 C CA . VAL A 1 95 ? -3.351 9.887 23.587 0.12 41.66 146 VAL A CA 8
ATOM 27268 C C . VAL A 1 95 ? -3.924 10.901 22.617 0.12 42.51 146 VAL A C 8
ATOM 27269 O O . VAL A 1 95 ? -5.007 10.689 22.080 0.12 42.61 146 VAL A O 8
ATOM 27282 N N . ASP A 1 96 ? -3.199 11.997 22.379 0.12 43.27 147 ASP A N 8
ATOM 27283 C CA . ASP A 1 96 ? -3.579 12.992 21.377 0.12 44.37 147 ASP A CA 8
ATOM 27284 C C . ASP A 1 96 ? -2.442 13.213 20.379 0.12 43.90 147 ASP A C 8
ATOM 27285 O O . ASP A 1 96 ? -1.391 13.777 20.710 0.12 44.52 147 ASP A O 8
ATOM 27294 N N . GLU A 1 97 ? -2.669 12.803 19.152 0.12 43.04 148 GLU A N 8
ATOM 27295 C CA . GLU A 1 97 ? -1.650 12.916 18.109 0.12 42.57 148 GLU A CA 8
ATOM 27296 C C . GLU A 1 97 ? -1.539 14.318 17.513 0.12 44.19 148 GLU A C 8
ATOM 27297 O O . GLU A 1 97 ? -0.957 14.476 16.444 0.12 44.11 148 GLU A O 8
ATOM 27309 N N . SER A 1 98 ? -2.011 15.331 18.236 0.12 45.90 149 SER A N 8
ATOM 27310 C CA . SER A 1 98 ? -2.189 16.668 17.685 0.12 47.85 149 SER A CA 8
ATOM 27311 C C . SER A 1 98 ? -1.061 17.588 18.116 0.12 48.70 149 SER A C 8
ATOM 27312 O O . SER A 1 98 ? -0.728 18.556 17.423 0.12 49.39 149 SER A O 8
ATOM 27320 N N . THR A 1 99 ? -0.505 17.335 19.289 0.12 48.95 150 THR A N 8
ATOM 27321 C CA . THR A 1 99 ? 0.743 17.947 19.686 0.12 50.10 150 THR A CA 8
ATOM 27322 C C . THR A 1 99 ? 1.797 16.855 19.612 0.12 48.47 150 THR A C 8
ATOM 27323 O O . THR A 1 99 ? 1.469 15.677 19.461 0.12 46.73 150 THR A O 8
ATOM 27334 N N . ARG A 1 100 ? 3.055 17.261 19.553 0.12 49.36 151 ARG A N 8
ATOM 27335 C CA . ARG A 1 100 ? 4.122 16.297 19.341 0.12 48.22 151 ARG A CA 8
ATOM 27336 C C . ARG A 1 100 ? 5.379 16.862 19.959 0.12 50.06 151 ARG A C 8
ATOM 27337 O O . ARG A 1 100 ? 5.520 18.073 20.140 0.12 52.25 151 ARG A O 8
ATOM 27358 N N . TYR A 1 101 ? 6.293 15.949 20.267 0.12 49.45 152 TYR A N 8
ATOM 27359 C CA . TYR A 1 101 ? 7.470 16.214 21.079 0.12 51.33 152 TYR A CA 8
ATOM 27360 C C . TYR A 1 101 ? 8.628 15.474 20.436 0.12 51.20 152 TYR A C 8
ATOM 27361 O O . TYR A 1 101 ? 8.528 14.267 20.190 0.12 49.48 152 TYR A O 8
ATOM 27379 N N . ARG A 1 102 ? 9.720 16.175 20.148 0.12 53.35 153 ARG A N 8
ATOM 27380 C CA . ARG A 1 102 ? 10.852 15.537 19.488 0.12 54.03 153 ARG A CA 8
ATOM 27381 C C . ARG A 1 102 ? 12.098 15.493 20.368 0.12 56.33 153 ARG A C 8
ATOM 27382 O O . ARG A 1 102 ? 12.486 16.493 20.979 0.12 58.45 153 ARG A O 8
ATOM 27403 N N . GLY A 1 103 ? 12.740 14.327 20.378 0.12 56.16 154 GLY A N 8
ATOM 27404 C CA . GLY A 1 103 ? 13.767 14.059 21.361 0.12 58.29 154 GLY A CA 8
ATOM 27405 C C . GLY A 1 103 ? 15.039 14.846 21.122 0.12 61.65 154 GLY A C 8
ATOM 27406 O O . GLY A 1 103 ? 15.707 15.252 22.070 0.12 64.10 154 GLY A O 8
ATOM 27410 N N . GLU A 1 104 ? 15.397 15.049 19.862 0.12 62.04 155 GLU A N 8
ATOM 27411 C CA . GLU A 1 104 ? 16.607 15.773 19.509 0.12 65.51 155 GLU A CA 8
ATOM 27412 C C . GLU A 1 104 ? 16.433 17.272 19.651 0.12 67.20 155 GLU A C 8
ATOM 27413 O O . GLU A 1 104 ? 17.434 17.995 19.638 0.12 70.58 155 GLU A O 8
ATOM 27425 N N . ARG A 1 105 ? 15.202 17.757 19.783 0.12 65.22 156 ARG A N 8
ATOM 27426 C CA . ARG A 1 105 ? 14.969 19.088 20.322 0.12 66.89 156 ARG A CA 8
ATOM 27427 C C . ARG A 1 105 ? 14.652 19.026 21.813 0.12 67.36 156 ARG A C 8
ATOM 27428 O O . ARG A 1 105 ? 14.121 19.985 22.376 0.12 68.49 156 ARG A O 8
ATOM 27449 N N . GLY A 1 106 ? 14.977 17.910 22.451 0.12 66.64 157 GLY A N 8
ATOM 27450 C CA . GLY A 1 106 ? 14.719 17.679 23.858 0.12 67.16 157 GLY A CA 8
ATOM 27451 C C . GLY A 1 106 ? 13.300 17.897 24.339 0.12 64.82 157 GLY A C 8
ATOM 27452 O O . GLY A 1 106 ? 13.078 17.953 25.549 0.12 65.62 157 GLY A O 8
ATOM 27456 N N . GLU A 1 107 ? 12.324 18.003 23.445 0.12 62.13 158 GLU A N 8
ATOM 27457 C CA . GLU A 1 107 ? 10.984 18.349 23.879 0.12 60.42 158 GLU A CA 8
ATOM 27458 C C . GLU A 1 107 ? 10.322 17.213 24.651 0.12 58.07 158 GLU A C 8
ATOM 27459 O O . GLU A 1 107 ? 9.150 17.339 25.020 0.12 56.93 158 GLU A O 8
ATOM 27471 N N . TRP A 1 108 ? 11.046 16.109 24.898 0.12 57.55 159 TRP A N 8
ATOM 27472 C CA . TRP A 1 108 ? 10.427 14.924 25.478 0.12 55.43 159 TRP A CA 8
ATOM 27473 C C . TRP A 1 108 ? 10.004 15.149 26.909 0.12 56.29 159 TRP A C 8
ATOM 27474 O O . TRP A 1 108 ? 9.243 14.349 27.459 0.12 54.67 159 TRP A O 8
ATOM 27495 N N . ASP A 1 109 ? 10.485 16.219 27.529 0.12 59.06 160 ASP A N 8
ATOM 27496 C CA . ASP A 1 109 ? 10.196 16.500 28.930 0.12 60.14 160 ASP A CA 8
ATOM 27497 C C . ASP A 1 109 ? 9.179 17.615 29.072 0.12 60.08 160 ASP A C 8
ATOM 27498 O O . ASP A 1 109 ? 8.652 17.801 30.175 0.12 60.60 160 ASP A O 8
ATOM 27507 N N . LYS A 1 110 ? 8.905 18.363 27.982 0.12 59.62 161 LYS A N 8
ATOM 27508 C CA . LYS A 1 110 ? 7.971 19.479 28.055 0.12 60.35 161 LYS A CA 8
ATOM 27509 C C . LYS A 1 110 ? 6.619 18.929 28.501 0.12 58.29 161 LYS A C 8
ATOM 27510 O O . LYS A 1 110 ? 6.486 17.717 28.707 0.12 55.83 161 LYS A O 8
ATOM 27529 N N . PRO A 1 111 ? 5.618 19.776 28.740 0.12 59.51 162 PRO A N 8
ATOM 27530 C CA . PRO A 1 111 ? 4.376 19.263 29.342 0.12 58.01 162 PRO A CA 8
ATOM 27531 C C . PRO A 1 111 ? 3.530 18.461 28.364 0.12 55.73 162 PRO A C 8
ATOM 27532 O O . PRO A 1 111 ? 3.270 18.889 27.241 0.12 55.82 162 PRO A O 8
ATOM 27543 N N . GLY A 1 112 ? 3.102 17.280 28.808 0.12 53.87 163 GLY A N 8
ATOM 27544 C CA . GLY A 1 112 ? 2.331 16.363 27.995 0.12 51.84 163 GLY A CA 8
ATOM 27545 C C . GLY A 1 112 ? 3.133 15.219 27.422 0.12 50.09 163 GLY A C 8
ATOM 27546 O O . GLY A 1 112 ? 2.597 14.116 27.266 0.12 48.35 163 GLY A O 8
ATOM 27550 N N . ALA A 1 113 ? 4.406 15.437 27.114 0.12 50.77 164 ALA A N 8
ATOM 27551 C CA . ALA A 1 113 ? 5.267 14.411 26.555 0.12 49.53 164 ALA A CA 8
ATOM 27552 C C . ALA A 1 113 ? 5.194 13.084 27.280 0.12 48.16 164 ALA A C 8
ATOM 27553 O O . ALA A 1 113 ? 5.669 12.086 26.739 0.12 46.99 164 ALA A O 8
ATOM 27560 N N . PHE A 1 114 ? 4.689 13.057 28.505 0.12 48.44 165 PHE A N 8
ATOM 27561 C CA . PHE A 1 114 ? 4.861 11.902 29.370 0.12 47.46 165 PHE A CA 8
ATOM 27562 C C . PHE A 1 114 ? 3.802 11.956 30.452 0.12 47.59 165 PHE A C 8
ATOM 27563 O O . PHE A 1 114 ? 2.998 12.888 30.526 0.12 48.60 165 PHE A O 8
ATOM 27580 N N . LEU A 1 115 ? 3.803 10.932 31.284 0.12 46.82 166 LEU A N 8
ATOM 27581 C CA . LEU A 1 115 ? 2.901 10.861 32.409 0.12 47.13 166 LEU A CA 8
ATOM 27582 C C . LEU A 1 115 ? 3.713 10.355 33.584 0.12 47.62 166 LEU A C 8
ATOM 27583 O O . LEU A 1 115 ? 4.499 9.414 33.429 0.12 46.91 166 LEU A O 8
ATOM 27599 N N . LYS A 1 116 ? 3.555 11.015 34.735 0.12 49.07 167 LYS A N 8
ATOM 27600 C CA . LYS A 1 116 ? 4.190 10.556 35.959 0.12 49.62 167 LYS A CA 8
ATOM 27601 C C . LYS A 1 116 ? 3.469 9.305 36.436 0.12 48.43 167 LYS A C 8
ATOM 27602 O O . LYS A 1 116 ? 2.252 9.333 36.623 0.12 48.10 167 LYS A O 8
ATOM 27621 N N . VAL A 1 117 ? 4.206 8.204 36.620 0.12 48.02 168 VAL A N 8
ATOM 27622 C CA . VAL A 1 117 ? 3.555 6.901 36.943 0.12 47.18 168 VAL A CA 8
ATOM 27623 C C . VAL A 1 117 ? 4.223 6.211 38.133 0.12 48.12 168 VAL A C 8
ATOM 27624 O O . VAL A 1 117 ? 5.384 5.806 38.102 0.12 49.46 168 VAL A O 8
ATOM 27638 N N . ARG B 1 1 ? 8.045 11.717 3.358 0.12 43.86 52 ARG D N 8
ATOM 27639 C CA . ARG B 1 1 ? 7.818 11.324 1.973 0.12 44.12 52 ARG D CA 8
ATOM 27640 C C . ARG B 1 1 ? 8.434 9.961 1.662 0.12 43.77 52 ARG D C 8
ATOM 27641 O O . ARG B 1 1 ? 9.454 9.605 2.226 0.12 44.70 52 ARG D O 8
ATOM 27661 N N . TYR B 1 2 ? 7.800 9.212 0.752 0.12 42.70 53 TYR D N 8
ATOM 27662 C CA . TYR B 1 2 ? 8.225 7.858 0.418 0.12 42.47 53 TYR D CA 8
ATOM 27663 C C . TYR B 1 2 ? 7.703 7.435 -0.960 0.12 41.87 53 TYR D C 8
ATOM 27664 O O . TYR B 1 2 ? 6.820 8.065 -1.540 0.12 41.42 53 TYR D O 8
ATOM 27682 N N . SER B 1 3 ? 8.276 6.347 -1.474 0.12 42.11 54 SER D N 8
ATOM 27683 C CA . SER B 1 3 ? 7.923 5.762 -2.756 0.12 41.87 54 SER D CA 8
ATOM 27684 C C . SER B 1 3 ? 7.016 4.553 -2.560 0.12 40.53 54 SER D C 8
ATOM 27685 O O . SER B 1 3 ? 7.077 3.886 -1.529 0.12 40.32 54 SER D O 8
ATOM 27693 N N . ILE B 1 4 ? 6.155 4.297 -3.536 0.12 39.83 55 ILE D N 8
ATOM 27694 C CA . ILE B 1 4 ? 5.345 3.086 -3.585 0.12 38.98 55 ILE D CA 8
ATOM 27695 C C . ILE B 1 4 ? 5.396 2.529 -5.011 0.12 39.47 55 ILE D C 8
ATOM 27696 O O . ILE B 1 4 ? 4.664 1.600 -5.344 0.12 38.93 55 ILE D O 8
ATOM 27712 N N . GLY B 1 5 ? 6.213 3.095 -5.879 0.12 40.71 56 GLY D N 8
ATOM 27713 C CA . GLY B 1 5 ? 6.547 2.404 -7.104 0.12 41.36 56 GLY D CA 8
ATOM 27714 C C . GLY B 1 5 ? 5.820 2.890 -8.346 0.12 41.16 56 GLY D C 8
ATOM 27715 O O . GLY B 1 5 ? 5.233 3.967 -8.399 0.12 40.75 56 GLY D O 8
ATOM 27719 N N . PHE B 1 6 ? 5.890 2.075 -9.362 0.12 41.70 57 PHE D N 8
ATOM 27720 C CA . PHE B 1 6 ? 5.317 2.484 -10.642 0.12 41.82 57 PHE D CA 8
ATOM 27721 C C . PHE B 1 6 ? 3.820 2.218 -10.681 0.12 40.73 57 PHE D C 8
ATOM 27722 O O . PHE B 1 6 ? 3.354 1.222 -10.110 0.12 40.22 57 PHE D O 8
ATOM 27739 N N . PRO B 1 7 ? 3.057 3.104 -11.344 0.12 40.67 58 PRO D N 8
ATOM 27740 C CA . PRO B 1 7 ? 1.594 2.943 -11.386 0.12 40.11 58 PRO D CA 8
ATOM 27741 C C . PRO B 1 7 ? 1.160 1.565 -11.835 0.12 40.27 58 PRO D C 8
ATOM 27742 O O . PRO B 1 7 ? 0.218 0.981 -11.266 0.12 39.88 58 PRO D O 8
ATOM 27753 N N . SER B 1 8 ? 1.867 1.003 -12.807 0.12 41.10 59 SER D N 8
ATOM 27754 C CA . SER B 1 8 ? 1.415 -0.236 -13.423 0.12 41.56 59 SER D CA 8
ATOM 27755 C C . SER B 1 8 ? 1.392 -1.380 -12.436 0.12 41.36 59 SER D C 8
ATOM 27756 O O . SER B 1 8 ? 0.573 -2.301 -12.565 0.12 41.76 59 SER D O 8
ATOM 27764 N N . GLN B 1 9 ? 2.281 -1.327 -11.462 0.12 40.95 60 GLN D N 8
ATOM 27765 C CA . GLN B 1 9 ? 2.327 -2.244 -10.353 0.12 40.85 60 GLN D CA 8
ATOM 27766 C C . GLN B 1 9 ? 0.947 -2.576 -9.817 0.12 39.99 60 GLN D C 8
ATOM 27767 O O . GLN B 1 9 ? 0.628 -3.749 -9.570 0.12 39.67 60 GLN D O 8
ATOM 27781 N N . TYR B 1 10 ? 0.088 -1.576 -9.688 0.12 39.84 61 TYR D N 8
ATOM 27782 C CA . TYR B 1 10 ? -1.187 -1.758 -9.021 0.12 39.41 61 TYR D CA 8
ATOM 27783 C C . TYR B 1 10 ? -2.196 -2.151 -10.075 0.12 40.14 61 TYR D C 8
ATOM 27784 O O . TYR B 1 10 ? -1.844 -2.194 -11.248 0.12 40.39 61 TYR D O 8
ATOM 27802 N N . ALA B 1 11 ? -3.434 -2.380 -9.644 0.12 40.67 62 ALA D N 8
ATOM 27803 C CA . ALA B 1 11 ? -4.574 -2.822 -10.414 0.12 41.70 62 ALA D CA 8
ATOM 27804 C C . ALA B 1 11 ? -5.845 -2.130 -9.904 0.12 41.64 62 ALA D C 8
ATOM 27805 O O . ALA B 1 11 ? -5.959 -1.776 -8.726 0.12 40.80 62 ALA D O 8
ATOM 27812 N N . SER B 1 12 ? -6.796 -1.885 -10.805 0.12 42.78 63 SER D N 8
ATOM 27813 C CA . SER B 1 12 ? -8.095 -1.398 -10.363 0.12 43.22 63 SER D CA 8
ATOM 27814 C C . SER B 1 12 ? -8.496 -2.159 -9.117 0.12 43.31 63 SER D C 8
ATOM 27815 O O . SER B 1 12 ? -8.255 -3.361 -8.990 0.12 43.72 63 SER D O 8
ATOM 27823 N N . GLY B 1 13 ? -9.095 -1.435 -8.191 0.12 43.13 64 GLY D N 8
ATOM 27824 C CA . GLY B 1 13 ? -9.400 -1.996 -6.906 0.12 43.20 64 GLY D CA 8
ATOM 27825 C C . GLY B 1 13 ? -8.473 -1.477 -5.834 0.12 41.58 64 GLY D C 8
ATOM 27826 O O . GLY B 1 13 ? -7.832 -0.437 -5.983 0.12 40.67 64 GLY D O 8
ATOM 27830 N N . VAL B 1 14 ? -8.397 -2.210 -4.742 0.12 41.41 65 VAL D N 8
ATOM 27831 C CA . VAL B 1 14 ? -7.731 -1.754 -3.527 0.12 40.21 65 VAL D CA 8
ATOM 27832 C C . VAL B 1 14 ? -6.532 -2.633 -3.300 0.12 39.51 65 VAL D C 8
ATOM 27833 O O . VAL B 1 14 ? -6.668 -3.852 -3.163 0.12 40.25 65 VAL D O 8
ATOM 27846 N N . SER B 1 15 ? -5.377 -2.017 -3.243 0.12 38.41 66 SER D N 8
ATOM 27847 C CA . SER B 1 15 ? -4.134 -2.725 -2.989 0.12 38.02 66 SER D CA 8
ATOM 27848 C C . SER B 1 15 ? -3.765 -2.535 -1.538 0.12 37.35 66 SER D C 8
ATOM 27849 O O . SER B 1 15 ? -3.946 -1.445 -0.998 0.12 36.75 66 SER D O 8
ATOM 27857 N N . GLU B 1 16 ? -3.224 -3.588 -0.926 0.12 37.62 67 GLU D N 8
ATOM 27858 C CA . GLU B 1 16 ? -2.800 -3.543 0.474 0.12 37.13 67 GLU D CA 8
ATOM 27859 C C . GLU B 1 16 ? -1.310 -3.718 0.620 0.12 36.98 67 GLU D C 8
ATOM 27860 O O . GLU B 1 16 ? -0.847 -4.004 1.722 0.12 36.95 67 GLU D O 8
ATOM 27872 N N . LYS B 1 17 ? -0.569 -3.556 -0.476 0.12 37.11 68 LYS D N 8
ATOM 27873 C CA . LYS B 1 17 ? 0.874 -3.826 -0.513 0.12 37.47 68 LYS D CA 8
ATOM 27874 C C . LYS B 1 17 ? 1.615 -3.105 0.603 0.12 37.00 68 LYS D C 8
ATOM 27875 O O . LYS B 1 17 ? 2.718 -3.511 1.004 0.12 37.53 68 LYS D O 8
ATOM 27894 N N . PHE B 1 18 ? 1.042 -2.018 1.088 0.12 36.24 69 PHE D N 8
ATOM 27895 C CA . PHE B 1 18 ? 1.744 -1.068 1.921 0.12 35.97 69 PHE D CA 8
ATOM 27896 C C . PHE B 1 18 ? 0.966 -0.733 3.201 0.12 35.42 69 PHE D C 8
ATOM 27897 O O . PHE B 1 18 ? 1.283 0.233 3.897 0.12 35.19 69 PHE D O 8
ATOM 27914 N N . LYS B 1 19 ? -0.046 -1.527 3.540 0.12 35.44 70 LYS D N 8
ATOM 27915 C CA . LYS B 1 19 ? -0.808 -1.249 4.756 0.12 35.13 70 LYS D CA 8
ATOM 27916 C C . LYS B 1 19 ? 0.073 -1.457 5.985 0.12 35.11 70 LYS D C 8
ATOM 27917 O O . LYS B 1 19 ? 0.201 -0.552 6.815 0.12 34.80 70 LYS D O 8
ATOM 27936 N N . LYS B 1 20 ? 0.622 -2.680 6.129 0.12 35.65 71 LYS D N 8
ATOM 27937 C CA . LYS B 1 20 ? 1.989 -2.939 6.620 0.12 35.90 71 LYS D CA 8
ATOM 27938 C C . LYS B 1 20 ? 2.709 -1.700 7.111 0.12 35.86 71 LYS D C 8
ATOM 27939 O O . LYS B 1 20 ? 2.636 -1.331 8.286 0.12 35.72 71 LYS D O 8
ATOM 27958 N N . GLN B 1 21 ? 3.330 -1.011 6.168 0.12 36.16 72 GLN D N 8
ATOM 27959 C CA . GLN B 1 21 ? 4.583 -0.290 6.281 0.12 36.64 72 GLN D CA 8
ATOM 27960 C C . GLN B 1 21 ? 4.352 1.213 6.348 0.12 36.17 72 GLN D C 8
ATOM 27961 O O . GLN B 1 21 ? 5.118 1.945 6.983 0.12 36.59 72 GLN D O 8
ATOM 27975 N N . PHE B 1 22 ? 3.305 1.692 5.663 0.12 35.61 73 PHE D N 8
ATOM 27976 C CA . PHE B 1 22 ? 2.957 3.099 5.636 0.12 35.50 73 PHE D CA 8
ATOM 27977 C C . PHE B 1 22 ? 1.504 3.359 6.027 0.12 34.97 73 PHE D C 8
ATOM 27978 O O . PHE B 1 22 ? 1.053 4.503 5.915 0.12 35.12 73 PHE D O 8
ATOM 27995 N N . ARG B 1 23 ? 0.759 2.337 6.467 0.12 34.67 74 ARG D N 8
ATOM 27996 C CA . ARG B 1 23 ? -0.645 2.486 6.858 0.12 34.53 74 ARG D CA 8
ATOM 27997 C C . ARG B 1 23 ? -1.495 3.191 5.793 0.12 34.71 74 ARG D C 8
ATOM 27998 O O . ARG B 1 23 ? -2.186 4.173 6.069 0.12 34.98 74 ARG D O 8
ATOM 28019 N N . ILE B 1 24 ? -1.444 2.694 4.566 0.12 34.76 75 ILE D N 8
ATOM 28020 C CA . ILE B 1 24 ? -2.180 3.283 3.463 0.12 35.07 75 ILE D CA 8
ATOM 28021 C C . ILE B 1 24 ? -2.776 2.147 2.664 0.12 35.23 75 ILE D C 8
ATOM 28022 O O . ILE B 1 24 ? -2.255 1.035 2.636 0.12 35.15 75 ILE D O 8
ATOM 28038 N N . TRP B 1 25 ? -3.919 2.428 2.061 0.12 35.73 76 TRP D N 8
ATOM 28039 C CA . TRP B 1 25 ? -4.387 1.698 0.898 0.12 36.15 76 TRP D CA 8
ATOM 28040 C C . TRP B 1 25 ? -4.091 2.483 -0.381 0.12 36.36 76 TRP D C 8
ATOM 28041 O O . TRP B 1 25 ? -4.099 3.717 -0.389 0.12 36.59 76 TRP D O 8
ATOM 28062 N N . ILE B 1 26 ? -3.787 1.767 -1.450 0.12 36.46 77 ILE D N 8
ATOM 28063 C CA . ILE B 1 26 ? -3.477 2.373 -2.740 0.12 36.73 77 ILE D CA 8
ATOM 28064 C C . ILE B 1 26 ? -4.506 1.867 -3.718 0.12 37.49 77 ILE D C 8
ATOM 28065 O O . ILE B 1 26 ? -4.554 0.668 -4.015 0.12 37.74 77 ILE D O 8
ATOM 28081 N N . VAL B 1 27 ? -5.362 2.773 -4.170 0.12 38.14 78 VAL D N 8
ATOM 28082 C CA . VAL B 1 27 ? -6.642 2.433 -4.750 0.12 39.21 78 VAL D CA 8
ATOM 28083 C C . VAL B 1 27 ? -6.655 2.952 -6.178 0.12 39.77 78 VAL D C 8
ATOM 28084 O O . VAL B 1 27 ? -6.166 4.056 -6.455 0.12 39.81 78 VAL D O 8
ATOM 28097 N N . LYS B 1 28 ? -7.169 2.140 -7.085 0.12 40.38 79 LYS D N 8
ATOM 28098 C CA . LYS B 1 28 ? -7.211 2.469 -8.492 0.12 41.15 79 LYS D CA 8
ATOM 28099 C C . LYS B 1 28 ? -8.659 2.348 -8.924 0.12 42.68 79 LYS D C 8
ATOM 28100 O O . LYS B 1 28 ? -9.240 1.266 -8.841 0.12 43.24 79 LYS D O 8
ATOM 28119 N N . GLU B 1 29 ? -9.261 3.475 -9.268 0.12 43.63 80 GLU D N 8
ATOM 28120 C CA . GLU B 1 29 ? -10.694 3.558 -9.547 0.12 45.49 80 GLU D CA 8
ATOM 28121 C C . GLU B 1 29 ? -10.828 3.988 -10.991 0.12 46.48 80 GLU D C 8
ATOM 28122 O O . GLU B 1 29 ? -10.329 5.053 -11.357 0.12 46.34 80 GLU D O 8
ATOM 28134 N N . ASP B 1 30 ? -11.470 3.155 -11.812 0.12 47.60 81 ASP D N 8
ATOM 28135 C CA . ASP B 1 30 ? -11.619 3.512 -13.213 0.12 48.64 81 ASP D CA 8
ATOM 28136 C C . ASP B 1 30 ? -10.253 4.012 -13.702 0.12 47.25 81 ASP D C 8
ATOM 28137 O O . ASP B 1 30 ? -9.263 3.278 -13.702 0.12 45.98 81 ASP D O 8
ATOM 28146 N N . ASP B 1 31 ? -10.180 5.289 -14.031 0.12 47.74 82 ASP D N 8
ATOM 28147 C CA . ASP B 1 31 ? -9.051 5.952 -14.659 0.12 47.03 82 ASP D CA 8
ATOM 28148 C C . ASP B 1 31 ? -7.938 6.377 -13.694 0.12 45.52 82 ASP D C 8
ATOM 28149 O O . ASP B 1 31 ? -6.862 6.768 -14.147 0.12 44.99 82 ASP D O 8
ATOM 28158 N N . THR B 1 32 ? -8.138 6.278 -12.389 0.12 45.01 83 THR D N 8
ATOM 28159 C CA . THR B 1 32 ? -7.418 7.105 -11.428 0.12 44.16 83 THR D CA 8
ATOM 28160 C C . THR B 1 32 ? -6.696 6.272 -10.367 0.12 42.66 83 THR D C 8
ATOM 28161 O O . THR B 1 32 ? -7.112 5.164 -10.033 0.12 42.49 83 THR D O 8
ATOM 28172 N N . LEU B 1 33 ? -5.665 6.867 -9.761 0.12 41.83 84 LEU D N 8
ATOM 28173 C CA . LEU B 1 33 ? -4.947 6.286 -8.620 0.12 40.61 84 LEU D CA 8
ATOM 28174 C C . LEU B 1 33 ? -4.835 7.326 -7.521 0.12 40.57 84 LEU D C 8
ATOM 28175 O O . LEU B 1 33 ? -4.297 8.414 -7.764 0.12 41.18 84 LEU D O 8
ATOM 28191 N N . TYR B 1 34 ? -5.318 6.979 -6.314 0.12 40.04 85 TYR D N 8
ATOM 28192 C CA . TYR B 1 34 ? -5.189 7.823 -5.131 0.12 40.05 85 TYR D CA 8
ATOM 28193 C C . TYR B 1 34 ? -4.775 6.970 -3.922 0.12 38.93 85 TYR D C 8
ATOM 28194 O O . TYR B 1 34 ? -4.687 5.751 -4.013 0.12 38.38 85 TYR D O 8
ATOM 28212 N N . VAL B 1 35 ? -4.503 7.607 -2.775 0.12 38.80 86 VAL D N 8
ATOM 28213 C CA . VAL B 1 35 ? -3.868 6.911 -1.645 0.12 37.84 86 VAL D CA 8
ATOM 28214 C C . VAL B 1 35 ? -4.587 7.231 -0.332 0.12 38.15 86 VAL D C 8
ATOM 28215 O O . VAL B 1 35 ? -4.553 8.368 0.148 0.12 38.84 86 VAL D O 8
ATOM 28228 N N . ILE B 1 36 ? -5.197 6.218 0.270 0.12 37.82 87 ILE D N 8
ATOM 28229 C CA . ILE B 1 36 ? -6.022 6.383 1.466 0.12 38.27 87 ILE D CA 8
ATOM 28230 C C . ILE B 1 36 ? -5.210 6.070 2.726 0.12 37.37 87 ILE D C 8
ATOM 28231 O O . ILE B 1 36 ? -4.700 4.958 2.888 0.12 36.57 87 ILE D O 8
ATOM 28247 N N . GLU B 1 37 ? -5.128 7.051 3.631 0.12 37.76 88 GLU D N 8
ATOM 28248 C CA . GLU B 1 37 ? -4.698 6.820 5.008 0.12 37.15 88 GLU D CA 8
ATOM 28249 C C . GLU B 1 37 ? -5.618 5.813 5.673 0.12 37.11 88 GLU D C 8
ATOM 28250 O O . GLU B 1 37 ? -6.821 6.020 5.735 0.12 38.09 88 GLU D O 8
ATOM 28262 N N . ALA B 1 38 ? -5.072 4.693 6.114 0.12 36.27 89 ALA D N 8
ATOM 28263 C CA . ALA B 1 38 ? -5.850 3.706 6.852 0.12 36.37 89 ALA D CA 8
ATOM 28264 C C . ALA B 1 38 ? -6.002 4.164 8.311 0.12 36.54 89 ALA D C 8
ATOM 28265 O O . ALA B 1 38 ? -5.591 3.498 9.268 0.12 36.07 89 ALA D O 8
ATOM 28272 N N . LYS B 1 39 ? -6.622 5.335 8.462 0.12 37.48 90 LYS D N 8
ATOM 28273 C CA . LYS B 1 39 ? -6.890 5.907 9.772 0.12 37.92 90 LYS D CA 8
ATOM 28274 C C . LYS B 1 39 ? -8.368 6.295 9.868 0.12 39.47 90 LYS D C 8
ATOM 28275 O O . LYS B 1 39 ? -8.840 7.181 9.150 0.12 40.35 90 LYS D O 8
ATOM 28294 N N . CYS B 1 40 ? -9.075 5.652 10.788 0.12 40.05 91 CYS D N 8
ATOM 28295 C CA . CYS B 1 40 ? -10.497 5.881 10.930 0.12 41.92 91 CYS D CA 8
ATOM 28296 C C . CYS B 1 40 ? -10.743 7.257 11.511 0.12 43.09 91 CYS D C 8
ATOM 28297 O O . CYS B 1 40 ? -10.103 7.667 12.479 0.12 42.65 91 CYS D O 8
ATOM 28304 N N . THR B 1 41 ? -11.674 7.978 10.913 0.12 44.85 92 THR D N 8
ATOM 28305 C CA . THR B 1 41 ? -11.840 9.373 11.277 0.12 46.29 92 THR D CA 8
ATOM 28306 C C . THR B 1 41 ? -12.752 9.579 12.476 0.12 47.97 92 THR D C 8
ATOM 28307 O O . THR B 1 41 ? -13.013 10.733 12.831 0.12 49.56 92 THR D O 8
ATOM 28318 N N . HIS B 1 42 ? -13.274 8.499 13.055 0.12 47.89 93 HIS D N 8
ATOM 28319 C CA . HIS B 1 42 ? -13.998 8.536 14.314 0.12 49.38 93 HIS D CA 8
ATOM 28320 C C . HIS B 1 42 ? -13.034 8.756 15.482 0.12 48.10 93 HIS D C 8
ATOM 28321 O O . HIS B 1 42 ? -12.805 9.898 15.878 0.12 48.97 93 HIS D O 8
ATOM 28335 N N . LEU B 1 43 ? -12.437 7.673 16.005 0.12 46.28 94 LEU D N 8
ATOM 28336 C CA . LEU B 1 43 ? -11.412 7.752 17.041 0.12 45.11 94 LEU D CA 8
ATOM 28337 C C . LEU B 1 43 ? -10.085 7.046 16.683 0.12 42.82 94 LEU D C 8
ATOM 28338 O O . LEU B 1 43 ? -9.417 6.498 17.569 0.12 41.87 94 LEU D O 8
ATOM 28354 N N . GLY B 1 44 ? -9.696 7.007 15.418 0.12 42.08 95 GLY D N 8
ATOM 28355 C CA . GLY B 1 44 ? -8.296 6.725 15.087 0.12 40.38 95 GLY D CA 8
ATOM 28356 C C . GLY B 1 44 ? -7.881 5.281 14.903 0.12 39.13 95 GLY D C 8
ATOM 28357 O O . GLY B 1 44 ? -6.700 5.048 14.690 0.12 37.97 95 GLY D O 8
ATOM 28361 N N . CYS B 1 45 ? -8.796 4.310 14.942 0.12 39.65 96 CYS D N 8
ATOM 28362 C CA . CYS B 1 45 ? -8.377 2.928 14.754 0.12 38.86 96 CYS D CA 8
ATOM 28363 C C . CYS B 1 45 ? -7.991 2.666 13.279 0.12 38.26 96 CYS D C 8
ATOM 28364 O O . CYS B 1 45 ? -8.430 3.344 12.337 0.12 38.65 96 CYS D O 8
ATOM 28371 N N . THR B 1 46 ? -7.126 1.669 13.088 0.12 37.58 97 THR D N 8
ATOM 28372 C CA . THR B 1 46 ? -6.727 1.235 11.762 0.12 37.10 97 THR D CA 8
ATOM 28373 C C . THR B 1 46 ? -7.845 0.348 11.223 0.12 38.09 97 THR D C 8
ATOM 28374 O O . THR B 1 46 ? -8.147 -0.676 11.851 0.12 38.43 97 THR D O 8
ATOM 28385 N N . PRO B 1 47 ? -8.541 0.714 10.071 0.12 38.82 98 PRO D N 8
ATOM 28386 C CA . PRO B 1 47 ? -9.538 -0.210 9.514 0.12 40.07 98 PRO D CA 8
ATOM 28387 C C . PRO B 1 47 ? -8.917 -1.331 8.688 0.12 39.64 98 PRO D C 8
ATOM 28388 O O . PRO B 1 47 ? -7.695 -1.423 8.548 0.12 38.41 98 PRO D O 8
ATOM 28399 N N . ASN B 1 48 ? -9.782 -2.201 8.159 0.12 40.99 99 ASN D N 8
ATOM 28400 C CA . ASN B 1 48 ? -9.432 -3.473 7.555 0.12 41.10 99 ASN D CA 8
ATOM 28401 C C . ASN B 1 48 ? -10.215 -3.589 6.265 0.12 42.12 99 ASN D C 8
ATOM 28402 O O . ASN B 1 48 ? -11.439 -3.452 6.266 0.12 43.68 99 ASN D O 8
ATOM 28413 N N . TRP B 1 49 ? -9.500 -3.830 5.180 0.12 41.44 100 TRP D N 8
ATOM 28414 C CA . TRP B 1 49 ? -10.108 -4.136 3.915 0.12 42.48 100 TRP D CA 8
ATOM 28415 C C . TRP B 1 49 ? -10.669 -5.550 3.938 0.12 44.23 100 TRP D C 8
ATOM 28416 O O . TRP B 1 49 ? -9.966 -6.477 4.354 0.12 44.16 100 TRP D O 8
ATOM 28437 N N . LEU B 1 50 ? -11.937 -5.708 3.477 0.12 46.12 101 LEU D N 8
ATOM 28438 C CA . LEU B 1 50 ? -12.584 -7.004 3.218 0.12 48.29 101 LEU D CA 8
ATOM 28439 C C . LEU B 1 50 ? -13.190 -6.981 1.805 0.12 49.28 101 LEU D C 8
ATOM 28440 O O . LEU B 1 50 ? -14.251 -6.378 1.571 0.12 50.54 101 LEU D O 8
ATOM 28456 N N . ALA B 1 51 ? -12.555 -7.708 0.891 0.12 48.89 102 ALA D N 8
ATOM 28457 C CA . ALA B 1 51 ? -13.018 -7.694 -0.485 0.12 49.66 102 ALA D CA 8
ATOM 28458 C C . ALA B 1 51 ? -14.451 -8.216 -0.588 0.12 52.60 102 ALA D C 8
ATOM 28459 O O . ALA B 1 51 ? -15.313 -7.536 -1.142 0.12 53.66 102 ALA D O 8
ATOM 28466 N N . SER B 1 52 ? -14.705 -9.420 -0.063 0.12 54.22 103 SER D N 8
ATOM 28467 C CA . SER B 1 52 ? -16.060 -9.943 0.104 0.12 57.44 103 SER D CA 8
ATOM 28468 C C . SER B 1 52 ? -17.112 -8.850 0.033 0.12 58.40 103 SER D C 8
ATOM 28469 O O . SER B 1 52 ? -18.044 -8.920 -0.766 0.12 60.54 103 SER D O 8
ATOM 28477 N N . GLU B 1 53 ? -16.967 -7.827 0.847 0.12 57.17 104 GLU D N 8
ATOM 28478 C CA . GLU B 1 53 ? -18.032 -6.915 1.185 0.12 58.55 104 GLU D CA 8
ATOM 28479 C C . GLU B 1 53 ? -17.825 -5.543 0.609 0.12 57.19 104 GLU D C 8
ATOM 28480 O O . GLU B 1 53 ? -18.572 -4.623 0.932 0.12 58.47 104 GLU D O 8
ATOM 28492 N N . GLY B 1 54 ? -16.816 -5.384 -0.223 0.12 54.93 105 GLY D N 8
ATOM 28493 C CA . GLY B 1 54 ? -16.512 -4.086 -0.783 0.12 53.81 105 GLY D CA 8
ATOM 28494 C C . GLY B 1 54 ? -16.324 -2.977 0.230 0.12 52.69 105 GLY D C 8
ATOM 28495 O O . GLY B 1 54 ? -16.797 -1.862 -0.013 0.12 53.05 105 GLY D O 8
ATOM 28499 N N . LYS B 1 55 ? -15.618 -3.225 1.343 0.12 51.56 106 LYS D N 8
ATOM 28500 C CA . LYS B 1 55 ? -15.490 -2.148 2.315 0.12 50.60 106 LYS D CA 8
ATOM 28501 C C . LYS B 1 55 ? -14.321 -2.333 3.283 0.12 48.30 106 LYS D C 8
ATOM 28502 O O . LYS B 1 55 ? -13.879 -3.447 3.584 0.12 47.89 106 LYS D O 8
ATOM 28521 N N . PHE B 1 56 ? -13.813 -1.195 3.742 0.12 46.90 107 PHE D N 8
ATOM 28522 C CA . PHE B 1 56 ? -12.946 -1.153 4.909 0.12 45.26 107 PHE D CA 8
ATOM 28523 C C . PHE B 1 56 ? -13.821 -1.131 6.159 0.12 46.68 107 PHE D C 8
ATOM 28524 O O . PHE B 1 56 ? -14.689 -0.269 6.307 0.12 48.28 107 PHE D O 8
ATOM 28541 N N . LYS B 1 57 ? -13.578 -2.097 7.044 0.12 46.29 108 LYS D N 8
ATOM 28542 C CA . LYS B 1 57 ? -14.289 -2.308 8.295 0.12 47.71 108 LYS D CA 8
ATOM 28543 C C . LYS B 1 57 ? -13.360 -1.988 9.453 0.12 46.16 108 LYS D C 8
ATOM 28544 O O . LYS B 1 57 ? -12.451 -2.764 9.740 0.12 44.84 108 LYS D O 8
ATOM 28563 N N . CYS B 1 58 ? -13.585 -0.852 10.102 0.12 46.45 109 CYS D N 8
ATOM 28564 C CA . CYS B 1 58 ? -13.004 -0.553 11.415 0.12 45.11 109 CYS D CA 8
ATOM 28565 C C . CYS B 1 58 ? -13.537 -1.534 12.444 0.12 46.16 109 CYS D C 8
ATOM 28566 O O . CYS B 1 58 ? -14.735 -1.523 12.716 0.12 48.33 109 CYS D O 8
ATOM 28573 N N . PRO B 1 59 ? -12.684 -2.309 13.117 0.12 44.93 110 PRO D N 8
ATOM 28574 C CA . PRO B 1 59 ? -13.186 -3.299 14.079 0.12 46.10 110 PRO D CA 8
ATOM 28575 C C . PRO B 1 59 ? -13.562 -2.726 15.445 0.12 46.42 110 PRO D C 8
ATOM 28576 O O . PRO B 1 59 ? -13.834 -3.502 16.371 0.12 47.44 110 PRO D O 8
ATOM 28587 N N . CYS B 1 60 ? -13.563 -1.398 15.595 0.12 45.78 111 CYS D N 8
ATOM 28588 C CA . CYS B 1 60 ? -13.557 -0.757 16.908 0.12 46.15 111 CYS D CA 8
ATOM 28589 C C . CYS B 1 60 ? -14.958 -0.389 17.369 0.12 48.65 111 CYS D C 8
ATOM 28590 O O . CYS B 1 60 ? -15.386 -0.804 18.435 0.12 49.88 111 CYS D O 8
ATOM 28597 N N . HIS B 1 61 ? -15.671 0.403 16.592 0.12 49.65 112 HIS D N 8
ATOM 28598 C CA . HIS B 1 61 ? -17.056 0.689 16.902 0.12 52.52 112 HIS D CA 8
ATOM 28599 C C . HIS B 1 61 ? -17.907 0.532 15.651 0.12 54.21 112 HIS D C 8
ATOM 28600 O O . HIS B 1 61 ? -18.930 1.208 15.539 0.12 56.84 112 HIS D O 8
ATOM 28614 N N . GLY B 1 62 ? -17.490 -0.338 14.729 0.12 52.98 113 GLY D N 8
ATOM 28615 C CA . GLY B 1 62 ? -18.311 -0.809 13.620 0.12 54.80 113 GLY D CA 8
ATOM 28616 C C . GLY B 1 62 ? -18.279 -0.045 12.319 0.12 54.82 113 GLY D C 8
ATOM 28617 O O . GLY B 1 62 ? -18.886 -0.500 11.350 0.12 56.69 113 GLY D O 8
ATOM 28621 N N . SER B 1 63 ? -17.595 1.078 12.257 0.12 52.96 114 SER D N 8
ATOM 28622 C CA . SER B 1 63 ? -17.533 1.872 11.035 0.12 53.28 114 SER D CA 8
ATOM 28623 C C . SER B 1 63 ? -17.284 1.047 9.763 0.12 52.62 114 SER D C 8
ATOM 28624 O O . SER B 1 63 ? -16.335 0.265 9.653 0.12 50.88 114 SER D O 8
ATOM 28632 N N . GLY B 1 64 ? -18.163 1.239 8.797 0.12 54.27 115 GLY D N 8
ATOM 28633 C CA . GLY B 1 64 ? -17.997 0.677 7.460 0.12 53.87 115 GLY D CA 8
ATOM 28634 C C . GLY B 1 64 ? -17.670 1.765 6.458 0.12 53.41 115 GLY D C 8
ATOM 28635 O O . GLY B 1 64 ? -18.251 2.861 6.505 0.12 54.92 115 GLY D O 8
ATOM 28639 N N . PHE B 1 65 ? -16.757 1.426 5.522 0.12 51.50 116 PHE D N 8
ATOM 28640 C CA . PHE B 1 65 ? -16.212 2.310 4.505 0.12 51.08 116 PHE D CA 8
ATOM 28641 C C . PHE B 1 65 ? -16.256 1.662 3.115 0.12 51.10 116 PHE D C 8
ATOM 28642 O O . PHE B 1 65 ? -15.823 0.521 2.950 0.12 50.01 116 PHE D O 8
ATOM 28659 N N . THR B 1 66 ? -16.723 2.385 2.092 0.12 52.46 117 THR D N 8
ATOM 28660 C CA . THR B 1 66 ? -16.673 1.820 0.730 0.12 52.44 117 THR D CA 8
ATOM 28661 C C . THR B 1 66 ? -15.270 2.028 0.125 0.12 49.65 117 THR D C 8
ATOM 28662 O O . THR B 1 66 ? -14.413 2.672 0.731 0.12 47.93 117 THR D O 8
ATOM 28673 N N . PRO B 1 67 ? -14.985 1.435 -1.046 0.12 49.33 118 PRO D N 8
ATOM 28674 C CA . PRO B 1 67 ? -13.591 1.420 -1.537 0.12 46.91 118 PRO D CA 8
ATOM 28675 C C . PRO B 1 67 ? -13.021 2.800 -1.829 0.12 46.04 118 PRO D C 8
ATOM 28676 O O . PRO B 1 67 ? -11.802 2.952 -1.872 0.12 44.20 118 PRO D O 8
ATOM 28687 N N . ASP B 1 68 ? -13.843 3.821 -1.941 0.12 47.57 119 ASP D N 8
ATOM 28688 C CA . ASP B 1 68 ? -13.360 5.188 -2.046 0.12 47.12 119 ASP D CA 8
ATOM 28689 C C . ASP B 1 68 ? -13.086 5.832 -0.685 0.12 46.66 119 ASP D C 8
ATOM 28690 O O . ASP B 1 68 ? -12.709 7.000 -0.627 0.12 46.43 119 ASP D O 8
ATOM 28699 N N . GLY B 1 69 ? -13.221 5.086 0.405 0.12 46.67 120 GLY D N 8
ATOM 28700 C CA . GLY B 1 69 ? -13.094 5.619 1.744 0.12 46.30 120 GLY D CA 8
ATOM 28701 C C . GLY B 1 69 ? -14.344 6.339 2.260 0.12 48.62 120 GLY D C 8
ATOM 28702 O O . GLY B 1 69 ? -14.308 6.902 3.357 0.12 48.64 120 GLY D O 8
ATOM 28706 N N . ILE B 1 70 ? -15.437 6.341 1.494 0.12 50.79 121 ILE D N 8
ATOM 28707 C CA . ILE B 1 70 ? -16.674 6.958 1.943 0.12 53.39 121 ILE D CA 8
ATOM 28708 C C . ILE B 1 70 ? -17.178 6.265 3.191 0.12 54.22 121 ILE D C 8
ATOM 28709 O O . ILE B 1 70 ? -17.492 5.064 3.179 0.12 54.12 121 ILE D O 8
ATOM 28725 N N . ASN B 1 71 ? -17.339 7.044 4.252 0.12 55.33 122 ASN D N 8
ATOM 28726 C CA . ASN B 1 71 ? -18.020 6.556 5.434 0.12 56.28 122 ASN D CA 8
ATOM 28727 C C . ASN B 1 71 ? -19.477 6.406 5.091 0.12 59.68 122 ASN D C 8
ATOM 28728 O O . ASN B 1 71 ? -20.160 7.381 4.763 0.12 62.11 122 ASN D O 8
ATOM 28739 N N . ILE B 1 72 ? -19.937 5.170 5.139 0.12 60.17 123 ILE D N 8
ATOM 28740 C CA . ILE B 1 72 ? -21.301 4.846 4.778 0.12 63.68 123 ILE D CA 8
ATOM 28741 C C . ILE B 1 72 ? -22.094 4.427 5.985 0.12 65.39 123 ILE D C 8
ATOM 28742 O O . ILE B 1 72 ? -23.340 4.507 5.953 0.12 69.07 123 ILE D O 8
ATOM 28758 N N . GLU B 1 73 ? -21.411 4.058 7.066 0.12 63.24 124 GLU D N 8
ATOM 28759 C CA . GLU B 1 73 ? -22.050 3.387 8.177 0.12 64.91 124 GLU D CA 8
ATOM 28760 C C . GLU B 1 73 ? -21.102 3.338 9.390 0.12 62.40 124 GLU D C 8
ATOM 28761 O O . GLU B 1 73 ? -19.985 3.880 9.377 0.12 59.61 124 GLU D O 8
ATOM 28773 N N . GLY B 1 74 ? -21.586 2.689 10.462 0.12 63.79 125 GLY D N 8
ATOM 28774 C CA . GLY B 1 74 ? -21.019 2.788 11.784 0.12 62.14 125 GLY D CA 8
ATOM 28775 C C . GLY B 1 74 ? -21.031 4.196 12.357 0.12 62.32 125 GLY D C 8
ATOM 28776 O O . GLY B 1 74 ? -21.755 5.086 11.881 0.12 64.17 125 GLY D O 8
ATOM 28780 N N . PRO B 1 75 ? -20.225 4.397 13.418 0.12 60.55 126 PRO D N 8
ATOM 28781 C CA . PRO B 1 75 ? -20.114 5.701 14.100 0.12 60.95 126 PRO D CA 8
ATOM 28782 C C . PRO B 1 75 ? -19.260 6.744 13.412 0.12 59.00 126 PRO D C 8
ATOM 28783 O O . PRO B 1 75 ? -19.389 7.927 13.752 0.12 59.97 126 PRO D O 8
ATOM 28794 N N . ALA B 1 76 ? -18.393 6.361 12.482 0.12 56.62 127 ALA D N 8
ATOM 28795 C CA . ALA B 1 76 ? -17.413 7.291 11.946 0.12 55.00 127 ALA D CA 8
ATOM 28796 C C . ALA B 1 76 ? -18.090 8.418 11.179 0.12 57.52 127 ALA D C 8
ATOM 28797 O O . ALA B 1 76 ? -18.931 8.160 10.312 0.12 59.50 127 ALA D O 8
ATOM 28804 N N . PRO B 1 77 ? -17.705 9.667 11.421 0.12 57.78 128 PRO D N 8
ATOM 28805 C CA . PRO B 1 77 ? -18.445 10.820 10.890 0.12 60.82 128 PRO D CA 8
ATOM 28806 C C . PRO B 1 77 ? -17.975 11.346 9.547 0.12 60.33 128 PRO D C 8
ATOM 28807 O O . PRO B 1 77 ? -18.410 12.423 9.164 0.12 62.93 128 PRO D O 8
ATOM 28818 N N . ARG B 1 78 ? -17.012 10.730 8.893 0.12 57.23 129 ARG D N 8
ATOM 28819 C CA . ARG B 1 78 ? -16.445 11.393 7.735 0.12 56.59 129 ARG D CA 8
ATOM 28820 C C . ARG B 1 78 ? -15.643 10.382 6.941 0.12 53.94 129 ARG D C 8
ATOM 28821 O O . ARG B 1 78 ? -15.386 9.272 7.418 0.12 52.26 129 ARG D O 8
ATOM 28842 N N . PRO B 1 79 ? -15.292 10.705 5.705 0.12 53.65 130 PRO D N 8
ATOM 28843 C CA . PRO B 1 79 ? -14.580 9.727 4.876 0.12 51.19 130 PRO D CA 8
ATOM 28844 C C . PRO B 1 79 ? -13.081 9.791 5.131 0.12 48.59 130 PRO D C 8
ATOM 28845 O O . PRO B 1 79 ? -12.513 10.881 5.274 0.12 48.58 130 PRO D O 8
ATOM 28856 N N . LEU B 1 80 ? -12.467 8.588 5.241 0.12 46.64 131 LEU D N 8
ATOM 28857 C CA . LEU B 1 80 ? -11.019 8.430 5.355 0.12 44.39 131 LEU D CA 8
ATOM 28858 C C . LEU B 1 80 ? -10.294 9.369 4.409 0.12 44.14 131 LEU D C 8
ATOM 28859 O O . LEU B 1 80 ? -10.751 9.631 3.291 0.12 44.95 131 LEU D O 8
ATOM 28875 N N . GLU B 1 81 ? -9.171 9.888 4.866 0.12 43.20 132 GLU D N 8
ATOM 28876 C CA . GLU B 1 81 ? -8.481 10.946 4.154 0.12 43.48 132 GLU D CA 8
ATOM 28877 C C . GLU B 1 81 ? -7.578 10.387 3.060 0.12 42.17 132 GLU D C 8
ATOM 28878 O O . GLU B 1 81 ? -7.264 9.196 3.024 0.12 40.80 132 GLU D O 8
ATOM 28890 N N . ARG B 1 82 ? -7.194 11.275 2.139 0.12 42.81 133 ARG D N 8
ATOM 28891 C CA . ARG B 1 82 ? -6.311 10.953 1.030 0.12 41.90 133 ARG D CA 8
ATOM 28892 C C . ARG B 1 82 ? -5.002 11.730 1.179 0.12 41.91 133 ARG D C 8
ATOM 28893 O O . ARG B 1 82 ? -4.964 12.836 1.721 0.12 43.17 133 ARG D O 8
ATOM 28914 N N . PHE B 1 83 ? -3.928 11.150 0.660 0.12 40.82 134 PHE D N 8
ATOM 28915 C CA . PHE B 1 83 ? -2.616 11.758 0.707 0.12 41.00 134 PHE D CA 8
ATOM 28916 C C . PHE B 1 83 ? -2.158 12.215 -0.676 0.12 41.65 134 PHE D C 8
ATOM 28917 O O . PHE B 1 83 ? -2.578 11.674 -1.693 0.12 41.26 134 PHE D O 8
ATOM 28934 N N . LYS B 1 84 ? -1.250 13.189 -0.700 0.12 42.81 135 LYS D N 8
ATOM 28935 C CA . LYS B 1 84 ? -0.677 13.665 -1.952 0.12 43.67 135 LYS D CA 8
ATOM 28936 C C . LYS B 1 84 ? 0.194 12.590 -2.605 0.12 42.56 135 LYS D C 8
ATOM 28937 O O . LYS B 1 84 ? 1.080 12.024 -1.959 0.12 41.75 135 LYS D O 8
ATOM 28956 N N . VAL B 1 85 ? -0.037 12.331 -3.905 0.12 42.76 136 VAL D N 8
ATOM 28957 C CA . VAL B 1 85 ? 0.742 11.372 -4.675 0.12 42.10 136 VAL D CA 8
ATOM 28958 C C . VAL B 1 85 ? 1.162 12.025 -5.981 0.12 43.41 136 VAL D C 8
ATOM 28959 O O . VAL B 1 85 ? 0.311 12.410 -6.795 0.12 44.41 136 VAL D O 8
ATOM 28972 N N . ALA B 1 86 ? 2.468 12.121 -6.201 0.12 43.66 137 ALA D N 8
ATOM 28973 C CA . ALA B 1 86 ? 2.980 12.667 -7.444 0.12 44.97 137 ALA D CA 8
ATOM 28974 C C . ALA B 1 86 ? 4.123 11.804 -7.944 0.12 44.54 137 ALA D C 8
ATOM 28975 O O . ALA B 1 86 ? 4.979 11.357 -7.175 0.12 43.70 137 ALA D O 8
ATOM 28982 N N . LEU B 1 87 ? 4.113 11.574 -9.258 0.12 45.37 138 LEU D N 8
ATOM 28983 C CA . LEU B 1 87 ? 5.213 10.896 -9.947 0.12 45.64 138 LEU D CA 8
ATOM 28984 C C . LEU B 1 87 ? 6.532 11.648 -9.801 0.12 47.39 138 LEU D C 8
ATOM 28985 O O . LEU B 1 87 ? 6.625 12.819 -10.175 0.12 48.90 138 LEU D O 8
ATOM 29001 N N . GLY B 1 88 ? 7.554 10.956 -9.229 0.12 47.46 139 GLY D N 8
ATOM 29002 C CA . GLY B 1 88 ? 8.916 11.446 -9.226 0.12 49.48 139 GLY D CA 8
ATOM 29003 C C . GLY B 1 88 ? 9.689 11.047 -10.504 0.12 51.08 139 GLY D C 8
ATOM 29004 O O . GLY B 1 88 ? 9.372 10.087 -11.184 0.12 50.42 139 GLY D O 8
ATOM 29008 N N . ASP B 1 89 ? 10.759 11.775 -10.795 0.12 53.42 140 ASP D N 8
ATOM 29009 C CA . ASP B 1 89 ? 11.364 11.791 -12.124 0.12 55.36 140 ASP D CA 8
ATOM 29010 C C . ASP B 1 89 ? 11.934 10.452 -12.607 0.12 54.96 140 ASP D C 8
ATOM 29011 O O . ASP B 1 89 ? 12.357 10.335 -13.764 0.12 56.19 140 ASP D O 8
ATOM 29020 N N . ASP B 1 90 ? 11.934 9.444 -11.736 0.12 53.36 141 ASP D N 8
ATOM 29021 C CA . ASP B 1 90 ? 12.316 8.086 -12.094 0.12 53.17 141 ASP D CA 8
ATOM 29022 C C . ASP B 1 90 ? 11.100 7.245 -12.436 0.12 50.95 141 ASP D C 8
ATOM 29023 O O . ASP B 1 90 ? 11.241 6.051 -12.724 0.12 50.78 141 ASP D O 8
ATOM 29032 N N . GLY B 1 91 ? 9.920 7.871 -12.440 0.12 49.52 142 GLY D N 8
ATOM 29033 C CA . GLY B 1 91 ? 8.656 7.278 -12.819 0.12 47.84 142 GLY D CA 8
ATOM 29034 C C . GLY B 1 91 ? 7.759 6.789 -11.700 0.12 45.93 142 GLY D C 8
ATOM 29035 O O . GLY B 1 91 ? 6.635 6.341 -11.976 0.12 44.71 142 GLY D O 8
ATOM 29039 N N . GLN B 1 92 ? 8.185 6.877 -10.449 0.12 45.85 143 GLN D N 8
ATOM 29040 C CA . GLN B 1 92 ? 7.490 6.183 -9.381 0.12 44.28 143 GLN D CA 8
ATOM 29041 C C . GLN B 1 92 ? 6.695 7.151 -8.536 0.12 43.50 143 GLN D C 8
ATOM 29042 O O . GLN B 1 92 ? 6.851 8.361 -8.632 0.12 44.47 143 GLN D O 8
ATOM 29056 N N . ILE B 1 93 ? 5.773 6.589 -7.773 0.12 41.99 144 ILE D N 8
ATOM 29057 C CA . ILE B 1 93 ? 4.789 7.353 -7.026 0.12 41.34 144 ILE D CA 8
ATOM 29058 C C . ILE B 1 93 ? 5.423 7.812 -5.727 0.12 41.49 144 ILE D C 8
ATOM 29059 O O . ILE B 1 93 ? 6.060 7.034 -5.011 0.12 41.10 144 ILE D O 8
ATOM 29075 N N . ILE B 1 94 ? 5.324 9.104 -5.481 0.12 42.26 145 ILE D N 8
ATOM 29076 C CA . ILE B 1 94 ? 5.858 9.735 -4.288 0.12 42.55 145 ILE D CA 8
ATOM 29077 C C . ILE B 1 94 ? 4.683 10.238 -3.468 0.12 41.66 145 ILE D C 8
ATOM 29078 O O . ILE B 1 94 ? 3.970 11.158 -3.898 0.12 41.99 145 ILE D O 8
ATOM 29094 N N . VAL B 1 95 ? 4.477 9.621 -2.285 0.12 40.72 146 VAL D N 8
ATOM 29095 C CA . VAL B 1 95 ? 3.483 10.059 -1.306 0.12 40.20 146 VAL D CA 8
ATOM 29096 C C . VAL B 1 95 ? 4.119 11.096 -0.398 0.12 41.23 146 VAL D C 8
ATOM 29097 O O . VAL B 1 95 ? 5.183 10.857 0.161 0.12 41.61 146 VAL D O 8
ATOM 29110 N N . ASP B 1 96 ? 3.465 12.236 -0.226 0.12 41.89 147 ASP D N 8
ATOM 29111 C CA . ASP B 1 96 ? 3.691 13.067 0.956 0.12 43.07 147 ASP D CA 8
ATOM 29112 C C . ASP B 1 96 ? 2.503 12.941 1.917 0.12 42.58 147 ASP D C 8
ATOM 29113 O O . ASP B 1 96 ? 1.403 13.428 1.634 0.12 42.99 147 ASP D O 8
ATOM 29122 N N . GLU B 1 97 ? 2.728 12.288 3.049 0.12 41.97 148 GLU D N 8
ATOM 29123 C CA . GLU B 1 97 ? 1.701 12.218 4.085 0.12 41.56 148 GLU D CA 8
ATOM 29124 C C . GLU B 1 97 ? 1.532 13.548 4.829 0.12 43.20 148 GLU D C 8
ATOM 29125 O O . GLU B 1 97 ? 1.155 13.542 6.010 0.12 43.20 148 GLU D O 8
ATOM 29137 N N . SER B 1 98 ? 1.783 14.686 4.168 0.12 44.84 149 SER D N 8
ATOM 29138 C CA . SER B 1 98 ? 1.862 15.961 4.876 0.12 46.78 149 SER D CA 8
ATOM 29139 C C . SER B 1 98 ? 1.161 17.072 4.101 0.12 47.46 149 SER D C 8
ATOM 29140 O O . SER B 1 98 ? 1.206 18.245 4.477 0.12 48.33 149 SER D O 8
ATOM 29148 N N . THR B 1 99 ? 0.521 16.728 3.017 0.12 47.36 150 THR D N 8
ATOM 29149 C CA . THR B 1 99 ? -0.515 17.565 2.443 0.12 48.33 150 THR D CA 8
ATOM 29150 C C . THR B 1 99 ? -1.622 16.611 2.065 0.12 46.67 150 THR D C 8
ATOM 29151 O O . THR B 1 99 ? -1.388 15.652 1.322 0.12 44.97 150 THR D O 8
ATOM 29162 N N . ARG B 1 100 ? -2.805 16.846 2.622 0.12 47.48 151 ARG D N 8
ATOM 29163 C CA . ARG B 1 100 ? -3.824 15.820 2.767 0.12 46.34 151 ARG D CA 8
ATOM 29164 C C . ARG B 1 100 ? -5.123 16.380 2.211 0.12 47.96 151 ARG D C 8
ATOM 29165 O O . ARG B 1 100 ? -5.312 17.593 2.199 0.12 50.09 151 ARG D O 8
ATOM 29186 N N . TYR B 1 101 ? -5.999 15.502 1.714 0.12 47.23 152 TYR D N 8
ATOM 29187 C CA . TYR B 1 101 ? -7.158 15.910 0.928 0.12 48.93 152 TYR D CA 8
ATOM 29188 C C . TYR B 1 101 ? -8.426 15.363 1.554 0.12 48.81 152 TYR D C 8
ATOM 29189 O O . TYR B 1 101 ? -8.536 14.158 1.825 0.12 47.09 152 TYR D O 8
ATOM 29207 N N . ARG B 1 102 ? -9.381 16.264 1.758 0.12 50.93 153 ARG D N 8
ATOM 29208 C CA . ARG B 1 102 ? -10.640 15.964 2.403 0.12 51.66 153 ARG D CA 8
ATOM 29209 C C . ARG B 1 102 ? -11.763 15.934 1.361 0.12 53.62 153 ARG D C 8
ATOM 29210 O O . ARG B 1 102 ? -11.846 16.805 0.484 0.12 55.64 153 ARG D O 8
ATOM 29231 N N . GLY B 1 103 ? -12.589 14.893 1.424 0.12 53.29 154 GLY D N 8
ATOM 29232 C CA . GLY B 1 103 ? -13.749 14.848 0.570 0.12 55.24 154 GLY D CA 8
ATOM 29233 C C . GLY B 1 103 ? -14.771 15.907 0.932 0.12 58.52 154 GLY D C 8
ATOM 29234 O O . GLY B 1 103 ? -15.323 16.554 0.035 0.12 60.81 154 GLY D O 8
ATOM 29238 N N . GLU B 1 104 ? -15.015 16.116 2.239 0.12 59.01 155 GLU D N 8
ATOM 29239 C CA . GLU B 1 104 ? -16.001 17.099 2.695 0.12 62.43 155 GLU D CA 8
ATOM 29240 C C . GLU B 1 104 ? -15.657 18.498 2.249 0.12 64.39 155 GLU D C 8
ATOM 29241 O O . GLU B 1 104 ? -16.561 19.347 2.163 0.12 67.80 155 GLU D O 8
ATOM 29253 N N . ARG B 1 105 ? -14.371 18.777 2.050 0.12 62.60 156 ARG D N 8
ATOM 29254 C CA . ARG B 1 105 ? -13.896 20.145 1.919 0.12 64.49 156 ARG D CA 8
ATOM 29255 C C . ARG B 1 105 ? -13.506 20.520 0.498 0.12 64.60 156 ARG D C 8
ATOM 29256 O O . ARG B 1 105 ? -12.882 21.569 0.296 0.12 65.67 156 ARG D O 8
ATOM 29277 N N . GLY B 1 106 ? -13.881 19.713 -0.486 0.12 63.68 157 GLY D N 8
ATOM 29278 C CA . GLY B 1 106 ? -13.485 20.001 -1.855 0.12 63.83 157 GLY D CA 8
ATOM 29279 C C . GLY B 1 106 ? -11.996 19.992 -2.081 0.12 61.54 157 GLY D C 8
ATOM 29280 O O . GLY B 1 106 ? -11.426 21.009 -2.482 0.12 62.26 157 GLY D O 8
ATOM 29284 N N . GLU B 1 107 ? -11.339 18.872 -1.813 0.12 59.01 158 GLU D N 8
ATOM 29285 C CA . GLU B 1 107 ? -9.922 18.759 -2.072 0.12 57.35 158 GLU D CA 8
ATOM 29286 C C . GLU B 1 107 ? -9.565 17.560 -2.940 0.12 54.87 158 GLU D C 8
ATOM 29287 O O . GLU B 1 107 ? -8.477 17.545 -3.519 0.12 53.65 158 GLU D O 8
ATOM 29299 N N . TRP B 1 108 ? -10.454 16.573 -3.049 0.12 54.40 159 TRP D N 8
ATOM 29300 C CA . TRP B 1 108 ? -10.143 15.354 -3.776 0.12 52.16 159 TRP D CA 8
ATOM 29301 C C . TRP B 1 108 ? -9.996 15.584 -5.276 0.12 52.69 159 TRP D C 8
ATOM 29302 O O . TRP B 1 108 ? -9.720 14.630 -6.009 0.12 51.01 159 TRP D O 8
ATOM 29323 N N . ASP B 1 109 ? -10.180 16.812 -5.777 0.12 55.22 160 ASP D N 8
ATOM 29324 C CA . ASP B 1 109 ? -9.981 17.004 -7.210 0.12 55.99 160 ASP D CA 8
ATOM 29325 C C . ASP B 1 109 ? -8.901 18.032 -7.546 0.12 56.20 160 ASP D C 8
ATOM 29326 O O . ASP B 1 109 ? -8.758 18.365 -8.738 0.12 56.83 160 ASP D O 8
ATOM 29335 N N . LYS B 1 110 ? -8.144 18.522 -6.553 0.12 55.81 161 LYS D N 8
ATOM 29336 C CA . LYS B 1 110 ? -7.007 19.396 -6.813 0.12 56.53 161 LYS D CA 8
ATOM 29337 C C . LYS B 1 110 ? -5.794 18.564 -7.232 0.12 54.50 161 LYS D C 8
ATOM 29338 O O . LYS B 1 110 ? -5.851 17.331 -7.230 0.12 52.19 161 LYS D O 8
ATOM 29357 N N . PRO B 1 111 ? -4.689 19.214 -7.606 0.12 55.58 162 PRO D N 8
ATOM 29358 C CA . PRO B 1 111 ? -3.450 18.473 -7.880 0.12 54.16 162 PRO D CA 8
ATOM 29359 C C . PRO B 1 111 ? -2.807 17.969 -6.594 0.12 52.39 162 PRO D C 8
ATOM 29360 O O . PRO B 1 111 ? -2.845 18.638 -5.559 0.12 53.12 162 PRO D O 8
ATOM 29371 N N . GLY B 1 112 ? -2.163 16.799 -6.688 0.12 50.28 163 GLY D N 8
ATOM 29372 C CA . GLY B 1 112 ? -1.655 16.081 -5.545 0.12 48.61 163 GLY D CA 8
ATOM 29373 C C . GLY B 1 112 ? -2.588 14.998 -5.063 0.12 47.02 163 GLY D C 8
ATOM 29374 O O . GLY B 1 112 ? -2.113 13.938 -4.634 0.12 45.53 163 GLY D O 8
ATOM 29378 N N . ALA B 1 113 ? -3.903 15.219 -5.187 0.12 47.57 164 ALA D N 8
ATOM 29379 C CA . ALA B 1 113 ? -4.904 14.313 -4.651 0.12 46.42 164 ALA D CA 8
ATOM 29380 C C . ALA B 1 113 ? -5.108 13.080 -5.496 0.12 45.00 164 ALA D C 8
ATOM 29381 O O . ALA B 1 113 ? -5.561 12.070 -4.964 0.12 43.95 164 ALA D O 8
ATOM 29388 N N . PHE B 1 114 ? -4.787 13.129 -6.782 0.12 45.14 165 PHE D N 8
ATOM 29389 C CA . PHE B 1 114 ? -4.968 11.972 -7.646 0.12 44.09 165 PHE D CA 8
ATOM 29390 C C . PHE B 1 114 ? -3.896 11.987 -8.716 0.12 44.18 165 PHE D C 8
ATOM 29391 O O . PHE B 1 114 ? -3.188 12.977 -8.901 0.12 45.22 165 PHE D O 8
ATOM 29408 N N . LEU B 1 115 ? -3.766 10.845 -9.383 0.12 43.30 166 LEU D N 8
ATOM 29409 C CA . LEU B 1 115 ? -2.891 10.665 -10.526 0.12 43.54 166 LEU D CA 8
ATOM 29410 C C . LEU B 1 115 ? -3.751 10.131 -11.660 0.12 43.77 166 LEU D C 8
ATOM 29411 O O . LEU B 1 115 ? -4.204 8.989 -11.591 0.12 43.08 166 LEU D O 8
ATOM 29427 N N . LYS B 1 116 ? -4.014 10.951 -12.677 0.12 44.96 167 LYS D N 8
ATOM 29428 C CA . LYS B 1 116 ? -4.845 10.474 -13.786 0.12 45.34 167 LYS D CA 8
ATOM 29429 C C . LYS B 1 116 ? -4.139 9.291 -14.407 0.12 44.35 167 LYS D C 8
ATOM 29430 O O . LYS B 1 116 ? -2.906 9.190 -14.322 0.12 44.22 167 LYS D O 8
ATOM 29449 N N . VAL B 1 117 ? -4.910 8.381 -14.991 0.12 43.92 168 VAL D N 8
ATOM 29450 C CA . VAL B 1 117 ? -4.371 7.554 -16.126 0.12 43.25 168 VAL D CA 8
ATOM 29451 C C . VAL B 1 117 ? -5.462 7.069 -17.117 0.12 44.01 168 VAL D C 8
ATOM 29452 O O . VAL B 1 117 ? -6.112 6.036 -16.985 0.12 45.11 168 VAL D O 8
#

Sequence (234 aa):
RYSIGFPSQYASGVSEKFKKQFRIWIVKEDDTLYVIEAKCTHLGCTPNWLASEGKFKCPCHGSGFTPDGINIEGPAPRPLERFKVALGDDGQIIVDESTRYRGERGEWDKPGAFLKVRYSIGFPSQYASGVSEKFKKQFRIWIVKEDDTLYVIEAKCTHLGCTPNWLASEGKFKCPCHGSGFTPDGINIEGPAPRPLERFKVALGDDGQIIVDESTRYRGERGEWDKPGAFLKVRYSIGFPSQYASGVSEKFKKQFRIWIVKEDDTLYVIEAKCTHLGCTPNWLASEGKFKCPCHGSGFTPDGINIEGPAPRPLERFKVALGDDGQIIVDESTRYRGERGEWDKPGAFLKVRYSIGFPSQYASGVSEKFKKQFRIWIVKEDDTLYVIEAKCTHLGCTPNWLASEGKFKCPCHGSGFTPDGINIEGPAPRPLERFKVALGDDGQIIVDESTRYRGERGEWDKPGAFLKVRYSIGFPSQYASGVSEKFKKQFRIWIVKEDDTLYVIEAKCTHLGCTPNWLASEGKFKCPCHGSGFTPDGINIEGPAPRPLERFKVALGDDGQIIVDESTRYRGERGEWDKPGAFLKVRYSIGFPSQYASGVSEKFKKQFRIWIVKEDDTLYVIEAKCTHLGCTPNWLASEGKFKCPCHGSGFTPDGINIEGPAPRPLERFKVALGDDGQIIVDESTRYRGERGEWDKPGAFLKVRYSIGFPSQYASGVSEKFKKQFRIWIVKEDDTLYVIEAKCTHLGCTPNWLASEGKFKCPCHGSGFTPDGINIEGPAPRPLERFKVALGDDGQIIVDESTRYRGERGEWDKPGAFLKVRYSIGFPSQYASGVSEKFKKQFRIWIVKEDDTLYVIEAKCTHLGCTPNWLASEGKFKCPCHGSGFTPDGINIEGPAPRPLERFKVALGDDGQIIVDESTRYRGERGEWDKPGAFLKVRYSIGFPSQYASGVSEKFKKQFRIWIVKEDDTLYVIEAKCTHLGCTPNWLASEGKFKCPCHGSGFTPDGINIEGPAPRPLERFKVALGDDGQIIVDESTRYRGERGEWDKPGAFLKVRYSIGFPSQYASGVSEKFKKQFRIWIVKEDDTLYVIEAKCTHLGCTPNWLASEGKFKCPCHGSGFTPDGINIEGPAPRPLERFKVALGDDGQIIVDESTRYRGERGEWDKPGAFLKVRYSIGFPSQYASGVSEKFKKQFRIWIVKEDDTLYVIEAKCTHLGCTPNWLASEGKFKCPCHGSGFTPDGINIEGPAPRPLERFKVALGDDGQIIVDESTRYRGERGEWDKPGAFLKVRYSIGFPSQYASGVSEKFKKQFRIWIVKEDDTLYVIEAKCTHLGCTPNWLASEGKFKCPCHGSGFTPDGINIEGPAPRPLERFKVALGDDGQIIVDESTRYRGERGEWDKPGAFLKVRYSIGFPSQYASGVSEKFKKQFRIWIVKEDDTLYVIEAKCTHLGCTPNWLASEGKFKCPCHGSGFTPDGINIEGPAPRPLERFKVALGDDGQIIVDESTRYRGERGEWDKPGAFLKVRYSIGFPSQYASGVSEKFKKQFRIWIVKEDDTLYVIEAKCTHLGCTPNWLASEGKFKCPCHGSGFTPDGINIEGPAPRPLERFKVALGDDGQIIVDESTRYRGERGEWDKPGAFLKVRYSIGFPSQYASGVSEKFKKQFRIWIVKEDDTLYVIEAKCTHLGCTPNWLASEGKFKCPCHGSGFTPDGINIEGPAPRPLERFKVALGDDGQIIVDESTRYRGERGEWDKPGAFLKVRYSIGFPSQYASGVSEKFKKQFRIWIVKEDDTLYVIEAKCTHLGCTPNWLASEGKFKCPCHGSGFTPDGINIEGPAPRPLERFKVALGDDGQIIVDESTRYRGERGEWDKPGAFLKV

Radius of gyration: 18.28 Å; Cα contacts (8 Å, |Δi|>4): 573; chains: 2; bounding box: 44×30×52 Å

Nearest PDB structures (foldseek):
  8hn2-assembly1_B  TM=6.697E-01  e=1.317E-06  Chlorobaculum tepidum
  4h0l-assembly1_D-2  TM=7.559E-01  e=1.032E-05  Mastigocladus laminosus
  9es7-assembly1_D  TM=7.263E-01  e=2.378E-05  Spinacia oleracea
  4h44-assembly1_D  TM=7.260E-01  e=5.184E-05  Nostoc sp. PCC 7120 = FACHB-418
  3azc-assembly1_A  TM=6.425E-01  e=2.013E-05  Thermosynechococcus vestitus BP-1

Solvent-accessible surface area: 11159 Å² total; per-residue (Å²): 157,12,56,2,9,87,29,103,92,18,76,86,30,31,20,77,104,34,57,148,39,7,22,0,0,2,4,42,73,140,76,22,0,3,0,0,12,0,55,3,36,58,87,5,0,20,0,60,49,62,69,112,87,27,31,0,90,2,90,42,84,48,1,0,0,40,54,32,0,74,44,84,81,47,61,6,88,35,14,1,13,11,2,66,1,42,101,21,171,92,24,48,0,40,0,26,20,103,45,96,19,86,23,78,153,47,45,40,125,105,120,21,1,79,31,126,107,150,14,48,1,13,92,35,103,71,7,87,89,30,29,22,75,122,32,44,160,41,7,23,0,0,1,4,35,82,145,82,22,1,6,0,0,9,0,47,2,7,54,77,11,2,13,0,57,49,44,67,125,97,25,44,0,71,3,75,44,87,41,1,2,0,38,51,39,0,61,38,84,84,44,67,6,87,66,8,0,16,10,3,71,2,50,101,17,169,106,25,56,0,54,0,22,30,94,46,85,14,45,23,123,155,68,35,43,127,97,120,21,0,68,30,160,98

Secondary structure (DSSP, 8-state):
-EE---GGG--SEEE-TTHHHHSEEEEEETTEEEEEE---SSS----EEEGGGTEEE-TTT--EE-TT--EEESS--SPPPEEEEEE-TTSPEEEEEEEEE-GGGS-TTSTTS-B--/-EE---TTS--SEEE-TTHHHHSEEEEEETTEEEEEE---TTT-----EEGGGTEEE-SSS--EE-TT--EEESS--S---EEEEEE-TTS-EEEEEEEEE-GGGS-TTSTTS-EE-

B-factor: mean 47.34, std 8.2, range [34.5, 76.42]

Foldseek 3Di:
DDFDFAPVPDDAFWDCPCCVPQVWIWHCDPQKIWIFHQFQQAPTAGFDDDPVVQWTWRVPQTWIAGRVQATDDGDGDFGTKTFFWDQDPVRTIDTDRPDIAGVVVPRCPPPRNIGGD/DDFDWAPVVDDAAWDCPPCVPQVWIWHDHVFKIWIFRQFQQAPTARWDDDPVVQWTFRPPQTFTAHRVQAGDDGDGDAGTKTFFWDQDPVRTIDTDNPDIAGPVPPRCPDHRNMDGD

InterPro domains:
  IPR005805 Rieske iron-sulphur protein, C-terminal [PR00162] (86-97)
  IPR005805 Rieske iron-sulphur protein, C-terminal [PR00162] (107-119)
  IPR005805 Rieske iron-sulphur protein, C-terminal [PR00162] (119-131)
  IPR014349 Rieske iron-sulphur protein [PTHR10134] (76-147)
  IPR017941 Rieske [2Fe-2S] iron-sulphur domain [PF00355] (74-134)
  IPR017941 Rieske [2Fe-2S] iron-sulphur domain [PS51296] (60-145)
  IPR036922 Rieske [2Fe-2S] iron-sulphur domain superfamily [G3DSA:2.102.10.10] (58-160)
  IPR036922 Rieske [2Fe-2S] iron-sulphur domain superfamily [SSF50022] (72-146)

Organism: Kuenenia stuttgartiensis (NCBI:txid174633)